Protein 7QQH (pdb70)

Solvent-accessible surface area: 86541 Å² total; per-residue (Å²): 128,60,26,100,50,88,46,41,10,7,28,1,29,20,176,113,59,85,97,5,4,100,3,15,12,106,44,32,32,4,53,70,141,31,35,84,146,119,64,46,69,26,23,7,64,25,8,67,131,56,85,116,15,98,1,33,8,54,23,45,69,50,93,154,73,9,46,0,2,87,2,56,0,46,61,118,49,30,0,19,0,0,0,19,14,38,86,91,42,2,19,3,0,4,2,6,0,22,38,47,7,28,7,24,31,139,37,93,39,111,40,127,11,41,29,0,12,0,14,32,0,50,103,41,78,36,12,3,0,3,0,0,11,6,0,6,0,1,10,62,5,0,0,0,12,0,65,78,69,2,3,0,0,6,0,17,34,50,126,57,70,4,3,41,0,21,0,24,60,112,129,20,25,11,64,84,158,93,5,14,0,6,7,31,0,0,11,8,85,40,0,8,39,0,2,96,31,0,16,70,117,67,12,95,69,2,89,146,47,3,7,69,55,0,0,83,10,4,6,0,0,0,54,19,56,53,18,106,56,0,40,20,86,47,0,21,130,3,4,95,62,0,76,119,44,154,7,84,14,2,12,0,2,0,4,2,40,7,10,78,16,23,3,24,21,93,20,20,76,130,41,4,98,82,10,72,42,0,4,129,109,1,88,111,50,51,3,84,0,3,0,8,5,17,0,4,1,10,33,103,7,100,78,2,18,55,0,1,113,117,71,0,1,0,27,37,78,62,27,157,16,8,12,9,5,128,7,92,18,28,18,0,0,0,1,0,0,12,22,67,54,0,56,95,20,0,18,28,30,0,134,53,3,97,99,71,39,64,3,24,0,1,8,1,9,0,0,3,10,60,33,12,29,64,87,5,23,13,105,143,106,10,52,23,0,0,36,1,0,40,82,0,0,20,5,0,78,80,8,33,45,11,1,15,0,8,0,0,14,83,0,4,56,2,5,1,8,4,5,0,5,34,0,0,0,22,26,16,58,41,0,0,2,65,0,2,2,0,0,0,0,4,0,1,0,0,8,0,5,2,0,4,8,2,1,4,0,0,10,16,54,102,136,59,20,29,43,52,110,20,0,70,81,45,0,0,0,0,2,0,2,0,5,0,0,1,0,0,2,3,1,0,7,4,0,55,112,43,54,86,91,0,16,53,6,1,63,91,1,22,62,34,0,39,88,48,0,2,70,34,0,62,132,13,0,34,36,2,42,26,37,10,24,6,0,0,9,1,3,0,17,50,10,36,78,24,83,55,1,13,70,29,33,29,2,0,0,0,0,59,60,2,0,0,0,2,5,17,88,66,63,77,119,54,33,67,0,21,0,0,59,24,108,0,111,6,55,99,46,68,94,42,64,173,33,77,50,91,23,94,99,12,71,0,73,51,54,40,4,0,30,0,39,127,53,94,64,6,97,42,0,56,3,141,38,42,9,7,20,0,85,21,164,113,47,76,88,6,4,104,3,15,13,107,44,33,31,2,42,64,141,20,19,84,112,121,66,50,73,2,24,7,67,61,7,66,136,46,101,109,14,96,2,31,0,55,18,45,135,54,117,120,81,6,27,0,1,84,3,54,0,45,58,116,49,30,0,20,0,0,0,17,14,42,88,89,50,4,16,3,0,3,3,6,0,22,38,46,8,27,8,23,30,139,37,90,40,107,38,121,11,42,30,0,11,0,13,31,0,49,105,41,80,36,12,3,0,3,0,0,12,5,1,6,1,1,10,58,4,0,0,0,12,0,67,76,71,2,4,0,0,6,0,16,34,50,126,57,70,4,4,39,0,21,0,24,61,112,120,11,22,11,62,83,161,90,5,15,0,6,7,33,0,0,10,8,84,39,0,14,51,0,2,68,31,0,10,114,116,66,12,93,92,3,83,140,49,2,9,69,52,0,0,83,9,4,6,0,0,0,54,19,55,56,18,108,59,0,33,22,86,50,0,32,128,3,4,102,59,0,74,106,44,156,8,84,13,2,12,0,3,0,4,2,33,7,11,80,16,20,3,24,26,84,12,25,144,130,52,3,96,82,9,69,42,0,5,113,120,1,121,110,48,50,8,90,6,3,0,9,5,19,0,3,1,11,34,105,8,99,74,3,19,55,0,2,114,95,72,0,1,0,28,38,73,68,27,155,16,8,13,8,5,131,8,94,18,28,12,0,0,0,1,0,0,6,14,56,90,0,58,98,18,0,18,13,11,0,138,145,7,98,99,70,28,69,3,21,0,0,7,0,8,0,1,2,12,59,34,13,23,58,74,6,24,13,115,137,107,10,50,22,0,0,36,2,0,41,82,0,0,21,5,0,79,81,9,32,46,12,2,15,0,9,0,0,11,76,0,5,55,1,5,0,7,4,4,0,4,34,0,0,0,22,25,16,58,40,0,0,1,64,0,1,4,0,0,0,0,4,0,1,1,0,9,0,6,2,0,4,8,2,1,3,0,1,10,16,53,103,188,60,21,29,51,53,122,24,0,70,81,43,0,0,0,0,2,0,2,0,6,0,0,1,0,0,1,3,0,0,7,4,0,55,114,42,56,87,91,0,15,51,6,1,63,94,1,22,61,34,0,41,86,48,0,2,71,38,0,61,112,15,0,35,72,3,50,112,51,9,17,6,0,0,17,1,3,0,14,53,15,35,79,24,61,40,1,14,114,28,33,30,3,0,0,0,1,60,61,3,0,0,0,2,4,17,88,65,65,76,115,52,31,66,0,21,0,0,62,26,105,0,123,1,61,108,29,65,97,44,65,176,31,80,49,93,24,93,97,11,73,0,71,42,55,49,5,0,28,0,43,125,66,93,5,95,33,0,67,29,107,37,42,10,6,22,0,87,19,137,113,47,72,106,6,5,99,4,16,13,108,44,35,31,2,54,79,144,25,33,84,127,120,64,48,74,15,23,7,56,59,6,70,96,47,99,102,14,100,1,33,0,53,16,47,138,59,44,82,90,10,17,0,1,88,3,55,0,44,59,114,49,30,0,19,0,0,0,18,13,39,105,82,42,9,10,3,0,3,2,6,0,24,37,44,8,26,6,21,29,138,39,89,40,106,34,112,5,71,29,1,10,0,12,31,0,49,103,42,78,42,23,4,0,3,0,0,11,5,0,6,0,1,5,75,6,0,0,0,11,0,66,75,70,1,4,0,0,6,0,15,33,49,126,56,70,4,3,39,0,21,0,16,61,114,126,19,25,10,61,85,159,91,5,15,0,6,7,32,0,0,10,9,83,39,1,9,45,0,2,97,47,0,21,79,117,67,13,93,82,2,67,47,20,3,10,71,53,0,0,82,10,4,6,0,0,0,53,19,54,41,17,117,59,0,35,24,92,50,0,29,109,3,5,96,49,0,74,105,43,154,6,85,14,2,13,0,3,0,4,2,41,6,8,80,17,23,3,24,25,86,18,21,79,130,44,4,98,80,10,69,36,0,13,130,115,1,66,112,49,50,10,92,6,3,0,9,5,16,0,4,1,10,34,103,7,98,79,2,19,57,0,2,113,128,78,0,1,0,26,35,70,60,31,156,16,7,12,10,5,132,8,96,20,29,14,0,0,0,1,0,0,11,21,63,38,0,59,99,19,0,19,26,31,0,140,54,6,98,100,70,30,98,2,21,0,0,7,0,9,0,0,2,10,58,33,12,23,49,82,6,24,14,106,142,109,10,50,20,0,0,34,1,0,41,82,0,0,20,5,0,79,80,8,31,47,12,2,13,0,8,0,0,9,76,0,4,55,2,6,0,8,4,5,0,5,33,0,0,0,23,24,14,58,40,0,0,1,60,0,2,2,0,0,0,0,3,0,1,0,0,12,0,7,2,0,5,6,2,1,4,0,0,9,15,57,101,183,60,19,28,50,52,117,25,0,69,82,43,0,0,0,0,1,0,2,0,5,0,0,1,0,0,2,3,1,0,7,4,0,55,113,43,55,86,90,0,16,50,6,0,61,95,2,23,60,38,0,40,88,48,0,2,72,37,0,60,110,13,0,28,71,3,28,53,76,15,30,8,0,0,17,1,3,0,19,55,15,37,80,25,78,55,1,5,129,30,31,28,3,0,0,0,1,60,59,2,0,0,0,1,4,16,86,64,64,78,115,52,34,67,0,21,0,0,63,28,24,0,124,1,50,106,30,66,104,44,101,81,33,78,48,92,23,93,97,12,70,0,72,48,51,42,4,0,29,0,39,130,72,104,75,0,94,50,0,58,4,144,36,42,10,6,21,0,78,20,159,113,46,69,104,6,4,99,3,15,12,108,43,31,32,2,47,61,142,25,20,83,108,120,60,40,74,4,24,6,65,67,8,66,133,45,98,103,14,99,2,34,0,54,15,46,127,54,108,122,81,6,26,0,0,88,3,54,1,46,61,115,49,30,0,20,0,0,0,17,13,40,103,91,48,8,17,4,0,3,3,5,0,21,39,45,8,28,7,23,31,139,37,89,41,105,40,123,11,41,21,1,11,0,12,31,0,50,102,41,78,35,12,2,0,2,0,0,11,6,0,5,0,1,4,77,5,0,0,0,12,0,66,77,70,2,3,0,0,6,0,16,33,49,126,58,72,3,2,38,0,21,0,22,61,111,99,9,15,11,61,84,160,92,5,15,0,6,7,31,0,0,9,7,84,39,0,11,52,0,2,92,22,0,20,125,113,66,15,89,90,2,88,144,48,2,10,70,53,0,0,83,10,4,6,0,0,0,63,19,54,57,18,123,58,0,34,19,79,65,0,24,126,3,5,88,55,0,136,110,44,156,15,92,21,2,13,0,4,0,4,2,31,6,10,77,17,10,3,24,26,62,12,20,144,128,44,4,99,81,10,65,38,0,8,109,114,1,137,107,27,60,10,88,6,3,0,9,5,18,0,3,1,10,36,104,8,97,79,3,22,56,0,2,116,96,78,0,2,0,27,40,84,67,27,161,14,7,12,8,5,126,8,112,20,29,14,0,0,0,1,0,0,8,15,56,90,0,56,98,19,0,17,27,33,0,135,55,6,97,101,157,16,73,3,22,0,1,7,1,9,0,1,2,10,59,35,12,25,88,74,5,23,13,114,132,110,10,47,22,0,0,34,1,0,41,83,0,0,20,5,0,80,80,8,34,47,12,2,14,0,8,0,0,10,75,0,5,56,1,4,0,8,4,4,0,5,33,0,0,0,21,25,16,57,41,0,0,1,64,0,2,2,0,0,0,1,4,0,2,5,0,8,0,6,2,0,5,7,2,1,4,0,0,9,16,55,107,113,61,20,28,50,52,80,22,0,69,82,43,0,0,0,1,1,0,2,0,5,0,0,1,0,0,2,3,0,0,6,4,0,56,124,45,55,85,89,0,16,51,5,1,63,91,0,22,62,32,0,40,86,46,0,2,71,34,0,62,130,12,0,37,67,2,38,114,69,10,20,8,0,0,9,5,3,0,16,43,8,34,75,23,70,56,1,0,152,29,31,29,3,0,0,0,0,58,58,2,0,0,0,2,5,16,81,66,62,87,117,66,38,66,0,20,0,1,34,26,108,0,100,7,56,102,45,69,90,44,65,164,37,80,55,87,24,94,100,12,75,0,70,43,54,44,4,0,30,0,42,132,53

Secondary structure (DSSP, 8-state):
--EEEETTEEEEE-TT--EEEEEEESS--B-GGGEEEETTEEEEEEBTT--EEEEEEEEEEEETTEEEEEEEEE----EEEEEE--STT--EEEEE--SB--SS----SEEEEEE-S---GGG-SSS--SBEEEEEEETTSEEEEE-TTS-EEEEEETTTTEEEEEE--SSSS------EEEEEEEE-SSHHHHHHHHHHHH-PPPSS---GGGGTSPEEESHHHHGGG--HHHHHHHHHHHHHTT---S-EEE-S--SSSBTB-S--TTT-TTHHHHHHHHHHTT--EEEEE-SEEETTSTTHHHHHHHT-BPBPTTSSSBPPEEETTEEEEEB-TTSHHHHHHHHHHHHHHHHHH---EEEE----GGGS-SS-B-SS--SSTTHHHHHHHGGGGGGGGG-EES-BSS-TTS-SEEEPS---BSSSTBTSGGGHHHHHHHHHHTT--SEE-S-TT----TTSBTTTTS--HHHHHHHHHHHTTSSS-EESS-GGGT-HHHHHHHHHHHHHIIIIIHHHHHHHHHHHHHH---SEE-GGGT-TT-HHHHH-SS-EEETTTEEEE---STT-SEEEEEE-SS-EEETT--EE-S-SEEEEEEE--TT--EEEEE-/-EETTEEEETTEEEEE-TT--EEEEEEESS--B-GGGEEEETTEEEEEEBTT--EEEEEEEEEEEETTEEEEEEEEE----EEEEEE--STT--EEEEE--SB--SS----SEEEEEE-S---GGG-SSS--SBEEEEEEETTSEEEEE-TTS-EEEEEETTTTEEEEEE--SSSS------EEEEEEEE-SSHHHHHHHHHHHH-PPPSS---GGGGTSPEEESHHHHGGG--HHHHHHHHHHHHHTT---S-EEE-S--SSSBTB-S--TTT-TTHHHHHHHHHHTT--EEEEE-SEEETTSTTHHHHHHHT-BPBPTTSSSBPPEEETTEEEEEB-TTSHHHHHHHHHHHHHHHHHH---EEEE----GGGS-SS-B-SS--SSTTHHHHHHHGGGGGGGGG-EES-BSS-TTS-SEEEPS---BSSSTBTSGGGHHHHHHHHHHTT--SEE-S-TT----TTSBTTTTS--HHHHHHHHHHHTTSSS-EESS-GGGT-HHHHHHHHHHHHHIIIIIHHHHHHHHHHHHHH---SEE-GGGT-TT-HHHHH-SS-EEETTTEEEE---STT-SEEEEEE-SS-EEETT--EE-S-SEEEEEEE--TT--EEEEE-/-BTTEEEETTEEEEE-TT--EEEEEEESS--B-GGGEEEETTEEEEEEBTT--EEEEEEEEEEEETTEEEEEEEEE----EEEEEE--STT--EEEEE--SB--SS----SEEEEEE-S----TT-SSS--SBEEEEEEETTSEEEEE-TTS-EEEEEETTTTEEEEEE--SSSS------EEEEEEEE-SSHHHHHHHHHHHH-PPPSS---GGGGTSPEEESHHHHGGG--HHHHHHHHHHHHHTT---S-EEE-S--SSSBTB-S--TTT-TTHHHHHHHHHHTT--EEEEE-SEEETTSTTHHHHHHHT-BPBPTTSSSBPPEEETTEEEEEB-TTSHHHHHHHHHHHHHHHHHH---EEEE----GGGS-SS-B-SS--SSTTHHHHHHHGGGGGGGGG-EES-BSS-TTS-SEEEPS---BSSSTBTSGGGHHHHHHHHHHTT--SEE-S-TT----TTSBTTTTS--HHHHHHHHHHHTTSSS-EESS-GGGT-HHHHHHHHHHHHHIIIIIHHHHHHHHHHHHHH---SEE-GGGT-TT-HHHHH-SS-EEETTTEEEE---STT-SEEEEEE-SS-EEETT--EE-S-SEEEEEEE--TT--EEEEE-/-EETTEEEETTEEEEE-TT--EEEEEEESS--B-GGGEEEETTEEEEEEBTT--EEEEEEEEEEEETTEEEEEEEEE----EEEEEE--STT--EEEEE--SB--SS----SEEEEEE-S----TT-SSS--SBEEEEEEETTSEEEEE-TTS-EEEEEETTTTEEEEEE--SSSS------EEEEEEEE-SSHHHHHHHHHHHH-PPPSS---GGGGTSPEEESHHHHGGG--HHHHHHHHHHHHHTT---S-EEE-S--SSSBTB-S--TTT-TTHHHHHHHHHHTT--EEEEE-SEEETTSTTHHHHHHHT-BPBPTTSSSBPPEEETTEEEEEB-TTSHHHHHHHHHHHHHHHHHH---EEEE----GGGS-SS-B-SS--SSTTHHHHHHHGGGGGGGGG-EES-BSS-TTS-SEEEPS---BSSSTBTSGGGHHHHHHHHHHTT--SEE-S-TT----TTSBTTTTS--HHHHHHHHHHHTTSSS-EESS-GGGT-HHHHHHHHHHHHHIIIIIHHHHHHHHHHHHHH---SEE-GGGT-TT-HHHHH--S-EEETTTEEEE---STT-SEEEEEE-SS-EEETT--EE-S-SEEEEEEE--TT--EEEEE-

B-factor: mean 54.35, std 13.59, range [24.25, 115.75]

InterPro domains:
  IPR000322 Glycoside hydrolase family 31, TIM barrel domain [PF01055] (320-470)
  IPR000322 Glycoside hydrolase family 31, TIM barrel domain [PF01055] (530-615)
  IPR013780 Glycosyl hydrolase, all-beta [G3DSA:2.60.40.1180] (664-711)
  IPR017853 Glycoside hydrolase superfamily [SSF51445] (313-650)
  IPR048395 Glycosyl hydrolase family 31, C-terminal domain [PF21365] (630-709)
  IPR050985 Alpha-glycosidase and related enzymes [PTHR43053] (40-713)

Organism: Homo sapiens (NCBI:txid9606)

Nearest PDB structures (foldseek):
  7qqh-assembly1_A  TM=1.001E+00  e=0.000E+00  Homo sapiens
  7qqf-assembly2_B  TM=1.000E+00  e=0.000E+00  Homo sapiens
  7qqg-assembly2_C  TM=1.000E+00  e=0.000E+00  Homo sapiens
  7qqg-assembly1_A  TM=1.000E+00  e=0.000E+00  Homo sapiens
  7qqf-assembly1_A  TM=1.000E+00  e=0.000E+00  Homo sapiens

CATH classification: 3.20.20.80

Radius of gyration: 59.92 Å; Cα contacts (8 Å, |Δi|>4): 6022; chains: 4; bounding box: 118×99×187 Å

Foldseek 3Di:
DQWDDDFFWIWGADPVGDTQWTKGWDLFTAPCVQWDDDPQKIFGQATPVGAGWTWIWGWDDPDPFKIKIKTKTFGLGKTKMWIFQDDPLKFKFAFAQFLQFAARDDDDAWWDWAQSFADQRLPPRNHGHQAGAQKMFILQQKIKHKDPQASWTWIAHNVRGIIITMGHDPQFQFDHCRGMTIMMMMGGPFRQVSLLVVCVVPADAAQDAAALVQQAFAAAEQPLPQNQLQALVNQLVSLVVCVVLPGDHPAYEYEHDQPPAQQDLDGDCVRYVDLQVSLVSCVVSPHAYAYEHEQWDAPPHPCQVVCQVVVQFWAAQVSNGFDWFADPRGITTGGFLVDPVNLCVLLVSQVVCCVRRVHQAYEYEDLTCNRPDRYTQGPDGCSPSNVSSLSSLVSRQVRQNAYEYQHDDSNNNSNHEHEDNFAFLDLRSSSALLVQLSSQQNSLSNLNARYQDPEQSTSQDAVRECPGRGHPLLRSLLSLQVQLQHSGHYYHPDQVVDDPVSSVLNVVSSVCSNPPRSVLSVVVSVCCSPSSHHQKHQQCSQVSVDSCSSNDSQWIDRPNFKIWHTDSDPPAQFAKDFDAAAWWQKPVGDIDHPDRDIDHRHGHHSSGIIMIGGD/DQQPQWDDDFFWIWGAAPVGDTQWTKGWDLFTAPCVQWDDDPQKIFGQATPVGAGWTWIWGWDCPDPFKIKIKTKTFGLGKTKMWIFQDDPLKFKFAFAQFLQFAARDDDDAWWDWDQSFADQRLPPRNHGHQAGAQKMFILQQKIKHKDPQASWTWIAHNVRGIIITMGHDPQFQFDHCRGMTIMMMMGGPFRQVSLLVVCVVPADAAQDAAALVQQAFAAAEQPLPPNQLQALVNQLVSLVVCVVLPGDHPAYEYEHDQPPAQQDLDGDCVRYVDLQVSLVSCVVSPHAYAYEHEQWDAPPHPCQVVCQVVVQFWAAQVSNGFDWFADPRGIGTGGFLVDPVNLCVLLVSQVCCCVRRVHQAYEYEDLTCNRPDRYTQGPDGCSPSNVSSLSSLVSRQVRQNAYEYQHDDSNNNSNHEHEDNFAFLDLRSSSALLVQLSSQQNSLSNLNARYQDPEQSTSQDAVRECPGRGHPLLRSLLSLQVQLQHSGHYYHPDQVVDDPVSSVLNVVSSVCSNPPRSVLSVVVSVCCSPSSHHQKHQQCSQVSVDSCSSNDSQWIDRPNWKIWHTDSDPPAQFAWDFDAAAWKQKPVGDIDHPDRDIDHRHGHGSSGIIMITGD/DLVQWDDDFFWIWGAAPVGDTQWTKGWDQFTAPVVQWDDDPQKIFGQATPVGAGWTWIWGWDDPDPFKIKIKTKTFGLGKTKMWIFQDDPLKFKFAFAQFLQFAARDDDDAWWDWAQSFADQRLPPRNHGHQAGAQKMFILQQKIKHKDPQASWTWIAHNVRGIIITMGHDPQFQFDHCRGMTIMMMMGGDFRQVSLLVVCVVPADAAQDAAALVQQAFAAAEQPLPQNQLQALVNQLVSLVVCVVLPGDHPAYEYEHDQPPAQQDLDGDCVRYVDLQVSLVSCVVSPHAYAYEHEQWDAPPHPCQVVCQVVVQFWAAQVSNGFDWFADPRGIGTGGFLVDPVNLCVLLVSQVVCCVRRVHQAYEYEDLTCNRPDRYTQGPDGCSPSNVSSLSSLVSRQVRQNAYEYQHDDSNNNSNHEHEDNFAFLDLRSSSALLVQLSSQQNSLSNLNARYQDPEQNTSQDAVRECPGRGHPLLRSLLSLQVQLQHSGHYYHPDQVVDDPVSSVLNVVSSVCSNPPRSVLSVVVSVCCSPSSHHQKHQQCSQVSVDSCSSNDSQWIDRPNWKIWHTDSDPPAQFAKDFDAAAWKQKPVGDIDHPDRDIPHRHGHGSSGIIMIGGD/DDQPQWDDDFFWIWGAAPVGDTQWTKGWDLFTAPCVQWDDDPQKIFGQATPVGAGWTWIWGWDCPDPFKIKIKTKTFGLGKTKMWIFQDDPLKFKFAFAQFLQFAARDDDDAWWDWAQSFADQRLPPRNHGHQAGAQKMFILQQKIKHKDPQASWTWIAHNVRGIIITMGHDPQFQFDHCRGMTIMMMMGGPFRQVSLLVVCVVPADAAQDAAALVQQAFAAAEQPLPPNQLQALVNQLVSLVVCVVLPGDHPAYEYEHDQPPAQQDLDGDCVRYVDLQVSLVSCVVSPHAYAYEHEQWDAPPHPCQVVCQVVVQFWAAQVSNGFDWFADPRGIGTGGFLVDPVNLCVLLVSQVVCCVRRVHQAYEYEDLTCNRPDRYTQGPDGCSPSNVSSLSSLVSRQVRQNAYEYQHDDSNNNSNHEHEDNFAFLDLRSSSALLVQLSSQQNSLSNLNARYQDPEQNTSQDAVRECPGRGHPLLRSLLSLQVQLQHSGHYYHPDQVVDDPVSSVLNVVSSVCSNPPRSVLSVVVSVCCSPSSHHQKHQLCSQVSNFSVSSNDSQWIDRPNFKIWHTDSDPPAQFAKDFDADAWWQKPVGDIDGDDRDIDHRHGHGSSGIIMIGHD

GO terms:
  GO:0005789 endoplasmic reticulum membrane (C, IDA)
  GO:0004557 alpha-galactosidase activity (F, IDA)
  GO:0005789 endoplasmic reticulum membrane (C, EXP)
  GO:0048741 skeletal muscle fiber development (P, IMP)

Sequence (2468 aa):
ELLDLKAGGFSIRNQKGEQVFRLAFRSGALDLDSCSRDGALLGCSLTADGLPLHFFIQTVRPKDTVMCYRVRWEEGRAVEHAMFLGDAAAHWYGGAEMRTQHWPIRLDGQQEPQPFVTSDVYSSDAAFGGILERYWLSSRAAAIKVNDSVPFHLGWNSTERSLRLQARYHDTPYKPPAPELSYRVCVGSDVTSIHKYMVRRYFNKPSRVPAPEAFRDPIWSTWALYGRAVDQDKVLRFAQQIRLHHFNSSHLEIDDMYTPAYGDFDFDEVKFPNASDMFRRLRDAGFRVTLWVHPFVNYNSSRFGEGVERELFVREPTGRLPALVRWWNGIGAVLDFTHPKARDWFQGHLRRLRSRYSVASFKFDAGEVSYLPRDFSTYRPLPDPSVWSRRYTEMALPFFSLAEVRVGYQSQNISCFFRLVNRDSVWGYDLGLRSLIPAVLTVSMLGYPFILPDMVGGNAVPQRTAGGDVPERELYIRWLEVAAFMPAMQFSIPPWRYDAEVVAIAQKFAALRASLVAPLLLELAGEVTTDTGDPIVRPLWWIAPGDETAHRIDSQFLIGDTLLVAPVLEPGKQERDVYLPAGKWRSYKGELFDKTPVLLTDYPVDLDEIAYFTWALRAELLDLKAGGFSIRNQKGEQVFRLAFRSGALDLDSCSRDGALLGCSLTADGLPLHFFIQTVRPKDTVMCYRVRWEEGRAVEHAMFLGDAAAHWYGGAEMRTQHWPIRLDGQQEPQPFVTSDVYSSDAAFGGILERYWLSSRAAAIKVNDSVPFHLGWNSTERSLRLQARYHDTTPYKPPAPELSYRVCVGSDVTSIHKYMVRRYFNKPSRVPAPEAFRDPIWSTWALYGRAVDQDKVLRFAQQIRRLHHFNSSHLEIDDMYTPAYGDFDFDEVKFPNASDMFRRLRDAGFRVTLWVHPFVNYNSSRFGEGVERELFVREPTGRLPALVRWWNGIGAVLDFTHPKARDDWFQGHLRRLRSRYSVASFKFDAGEVSYLPRDFSTYRPLPDPSVWSRRYTEMALPFFSLAEVRVGYQSQNISCFFRLVNRDSVWGYDLGLRSLIPAVLTVSMLGYPFILPDMVGGNAVPQRTAGGDVPERELYIRWLEVAAFMPAMQFSIPPWRYDAEVVAIAQKFAALRASLVAPLLLELAGEVTDTGDPIVRPLWWIAPGDETAHRIDSQFLIGDTLLVAPVLEPGKQERDVYLPAGKWRSYKGELFDKTPVLLTDYPVDLDEIAYFTWARAELLDLKAGGFSIRNQKGEQVFRLAFRSGALDLDSCSRDGALLGCSLTADGLPLHFFIQTVRPKDTVMCYRVRWEEGRAVEHAMFLGDAAAHWYGGAEMRTQHWPIRLDGQQEPQPFVTSDVYSSDAAFGGILERYWLSSRAAAIKVNDSVPFHLGWNSTERSLRLQARYHDTPYKPPAPELSYRVCVGSDVTSIHKYMVRRYFNKPSRVPAPEAFRDPIWSTWALYGRAVDQDDKVLRFAQQIRLHHFNSSHLEIDDMYTPAYGDFDFDEVKFPNASDMFRRLRDAGFRVTLWVHPFVNYNSSSRFGEGVERELFVREPTGRLPALVRWWNGIGAVLDFTHPKARDWFQGHLRRLRSRYSVASFKFDAGEVSYLPRDFSTYRPLPDPSVWSRRYTEMALPFFSLAEVRVGYQSQNISCFFRLVNRDSVWGYDLGLRSLIPAVLTVSMLGYPFILPDMVGGNAVPQRTAGGDVPERELYIRWLEVAAFMPAMQFSIPPWRYDAEVVAIAQKFAALRASLVAPLLLELAGEVTDTGDPIVRPLWWIAPGDETAHRIDSQFLIGDTLLVAPVLEPGKQERDVYLPAGKWRSYKGELFDKTPVLLTDYPVDLDEIAYFTWALRAELLDLKAGGFSIRNQKGEQVFRLAFRSGALDLDSCSRDGALLGCSLTADGLPLHFFIQTVRPKDTVMCYRVRWEEGRAVEHAMFLGDAAAHWYGGAEMRTQHWPIRLDGQQEPQPFVTSDVYSSDAAFGGILERYWLSSRAAAIKVNDSVPFHLGWNSTERSLRLQARYHDTPYKPPAPELSYRVCVGSDVTSIHKYMVRRYFNKPSRVPAPEAFRDPIWSTWALYGRAVDQDKVLRFAQQIRLHHFNSSHLEIDDMYTPAYGDFDFDEVKFPNASDMFRRLRDAGFRVTLWVHPFVNYNSSRFGEGVERELFVREPTGRLPALVRWWNGIGAVLDFTHPKARDWFQGHLRRLRSRYSVASFKFDAGEVSYLPRDFSTYRPLPDPSVWSRRYTEMALPFFSLAEVRVGYQSQNISCFFRLVNRDSVWGYDLGLRSLIPAVLTVSMLGYPFILPDMVGGNAVPQRTAGGDVPERELYIRWLEVAAFMPAMQFSIPPWRYDAEVVAIAQKFAALRASLVAPLLLELAGEVTDTGDPIVRPLWWIAPGDETAHRIDSQFLIGDTLLVAPVLEPGKQERDVYLPAGKWRSYKGELFDKTPVLLTDYPVDLDEIAYFTWA

Structure (mmCIF, N/CA/C/O backbone):
data_7QQH
#
_entry.id   7QQH
#
_cell.length_a   73.286
_cell.length_b   79.099
_cell.length_c   178.016
_cell.angle_alpha   80.909
_cell.angle_beta   79.112
_cell.angle_gamma   62.667
#
_symmetry.space_group_name_H-M   'P 1'
#
loop_
_entity.id
_entity.type
_entity.pdbx_description
1 polymer 'Myogenesis-regulating glycosidase'
2 branched 2-acetamido-2-deoxy-beta-D-glucopyranose-(1-4)-2-acetamido-2-deoxy-beta-D-glucopyranose
3 branched alpha-D-galactopyranose-(1-4)-beta-D-glucopyranose
4 non-polymer 2-acetamido-2-deoxy-beta-D-glucopyranose
5 non-polymer 1,2-ETHANEDIOL
6 non-polymer 'MALONATE ION'
7 water water
#
loop_
_atom_site.group_PDB
_atom_site.id
_atom_site.type_symbol
_atom_site.label_atom_id
_atom_site.label_alt_id
_atom_site.label_comp_id
_atom_site.label_asym_id
_atom_site.label_entity_id
_atom_site.label_seq_id
_atom_site.pdbx_PDB_ins_code
_atom_site.Cartn_x
_atom_site.Cartn_y
_atom_site.Cartn_z
_atom_site.occupancy
_atom_site.B_iso_or_equiv
_atom_site.auth_seq_id
_atom_site.auth_comp_id
_atom_site.auth_asym_id
_atom_site.auth_atom_id
_atom_site.pdbx_PDB_model_num
ATOM 1 N N . GLU A 1 13 ? -21.012 -31.987 37.889 1.000 95.710 91 GLU A N 1
ATOM 2 C CA . GLU A 1 13 ? -20.286 -31.776 36.582 1.000 94.944 91 GLU A CA 1
ATOM 3 C C . GLU A 1 13 ? -18.782 -31.991 36.823 1.000 93.757 91 GLU A C 1
ATOM 4 O O . GLU A 1 13 ? -18.389 -33.166 36.969 1.000 95.358 91 GLU A O 1
ATOM 10 N N . LEU A 1 14 ? -17.984 -30.915 36.906 1.000 90.599 92 LEU A N 1
ATOM 11 C CA . LEU A 1 14 ? -16.519 -30.963 37.154 1.000 89.322 92 LEU A CA 1
ATOM 12 C C . LEU A 1 14 ? -16.216 -30.431 38.563 1.000 86.811 92 LEU A C 1
ATOM 13 O O . LEU A 1 14 ? -15.069 -29.993 38.804 1.000 85.221 92 LEU A O 1
ATOM 18 N N . LEU A 1 15 ? -17.203 -30.507 39.464 1.000 85.890 93 LEU A N 1
ATOM 19 C CA . LEU A 1 15 ? -17.096 -30.100 40.890 1.000 83.943 93 LEU A CA 1
ATOM 20 C C . LEU A 1 15 ? -16.999 -31.354 41.766 1.000 85.307 93 LEU A C 1
ATOM 21 O O . LEU A 1 15 ? -17.895 -32.208 41.658 1.000 86.806 93 LEU A O 1
ATOM 26 N N . ASP A 1 16 ? -15.947 -31.458 42.587 1.000 84.673 94 ASP A N 1
ATOM 27 C CA . ASP A 1 16 ? -15.754 -32.535 43.594 1.000 86.191 94 ASP A CA 1
ATOM 28 C C . ASP A 1 16 ? -16.184 -32.012 44.965 1.000 85.132 94 ASP A C 1
ATOM 29 O O . ASP A 1 16 ? -15.480 -31.135 45.496 1.000 83.661 94 ASP A O 1
ATOM 34 N N . LEU A 1 17 ? -17.287 -32.534 45.508 1.000 86.091 95 LEU A N 1
ATOM 35 C CA . LEU A 1 17 ? -17.799 -32.182 46.859 1.000 85.860 95 LEU A CA 1
ATOM 36 C C . LEU A 1 17 ? -17.292 -33.213 47.873 1.000 87.551 95 LEU A C 1
ATOM 37 O O . LEU A 1 17 ? -17.560 -34.413 47.676 1.000 89.629 95 LEU A O 1
ATOM 42 N N . LYS A 1 18 ? -16.571 -32.752 48.899 1.000 86.237 96 LYS A N 1
ATOM 43 C CA . LYS A 1 18 ? -16.201 -33.538 50.107 1.000 87.390 96 LYS A CA 1
ATOM 44 C C . LYS A 1 18 ? -16.922 -32.919 51.313 1.000 86.790 96 LYS A C 1
ATOM 45 O O . LYS A 1 18 ? -17.611 -31.891 51.132 1.000 84.510 96 LYS A O 1
ATOM 48 N N . ALA A 1 19 ? -16.783 -33.525 52.494 1.000 88.664 97 ALA A N 1
ATOM 49 C CA . ALA A 1 19 ? -17.437 -33.079 53.748 1.000 88.713 97 ALA A CA 1
ATOM 50 C C . ALA A 1 19 ? -16.950 -31.670 54.121 1.000 86.320 97 ALA A C 1
ATOM 51 O O . ALA A 1 19 ? -17.789 -30.861 54.567 1.000 85.545 97 ALA A O 1
ATOM 53 N N . GLY A 1 20 ? -15.656 -31.385 53.922 1.000 85.282 98 GLY A N 1
ATOM 54 C CA . GLY A 1 20 ? -14.977 -30.179 54.439 1.000 83.123 98 GLY A CA 1
ATOM 55 C C . GLY A 1 20 ? -14.842 -29.066 53.412 1.000 80.776 98 GLY A C 1
ATOM 56 O O . GLY A 1 20 ? -14.257 -28.021 53.769 1.000 79.459 98 GLY A O 1
ATOM 57 N N . GLY A 1 21 ? -15.348 -29.262 52.188 1.000 80.977 99 GLY A N 1
ATOM 58 C CA . GLY A 1 21 ? -15.298 -28.254 51.107 1.000 79.008 99 GLY A CA 1
ATOM 59 C C . GLY A 1 21 ? -15.421 -28.876 49.723 1.000 79.703 99 GLY A C 1
ATOM 60 O O . GLY A 1 21 ? -15.657 -30.101 49.632 1.000 81.489 99 GLY A O 1
ATOM 61 N N . PHE A 1 22 ? -15.269 -28.067 48.669 1.000 77.872 100 PHE A N 1
ATOM 62 C CA . PHE A 1 22 ? -15.330 -28.531 47.259 1.000 78.095 100 PHE A CA 1
ATOM 63 C C . PHE A 1 22 ? -14.242 -27.853 46.423 1.000 76.860 100 PHE A C 1
ATOM 64 O O . PHE A 1 22 ? -13.683 -26.820 46.840 1.000 75.379 100 PHE A O 1
ATOM 72 N N . SER A 1 23 ? -13.955 -28.455 45.268 1.000 77.635 101 SER A N 1
ATOM 73 C CA . SER A 1 23 ? -13.054 -27.924 44.216 1.000 76.278 101 SER A CA 1
ATOM 74 C C . SER A 1 23 ? -13.751 -28.062 42.859 1.000 76.673 101 SER A C 1
ATOM 75 O O . SER A 1 23 ? -14.598 -28.967 42.719 1.000 78.317 101 SER A O 1
ATOM 78 N N . ILE A 1 24 ? -13.420 -27.188 41.906 1.000 75.546 102 ILE A N 1
ATOM 79 C CA . ILE A 1 24 ? -13.979 -27.216 40.522 1.000 76.110 102 ILE A CA 1
ATOM 80 C C . ILE A 1 24 ? -12.816 -27.253 39.528 1.000 75.818 102 ILE A C 1
ATOM 81 O O . ILE A 1 24 ? -11.795 -26.579 39.781 1.000 74.294 102 ILE A O 1
ATOM 86 N N . ARG A 1 25 ? -12.970 -28.030 38.453 1.000 77.549 103 ARG A N 1
ATOM 87 C CA . ARG A 1 25 ? -12.000 -28.112 37.328 1.000 78.002 103 ARG A CA 1
ATOM 88 C C . ARG A 1 25 ? -12.664 -27.556 36.064 1.000 77.955 103 ARG A C 1
ATOM 89 O O . ARG A 1 25 ? -13.914 -27.566 35.994 1.000 79.382 103 ARG A O 1
ATOM 91 N N . ASN A 1 26 ? -11.860 -27.052 35.121 1.000 77.558 104 ASN A N 1
ATOM 92 C CA . ASN A 1 26 ? -12.302 -26.722 33.738 1.000 78.087 104 ASN A CA 1
ATOM 93 C C . ASN A 1 26 ? -12.154 -27.988 32.885 1.000 80.819 104 ASN A C 1
ATOM 94 O O . ASN A 1 26 ? -11.674 -29.012 33.427 1.000 82.847 104 ASN A O 1
ATOM 99 N N . GLN A 1 27 ? -12.532 -27.925 31.605 1.000 81.682 105 GLN A N 1
ATOM 100 C CA . GLN A 1 27 ? -12.512 -29.103 30.692 1.000 84.223 105 GLN A CA 1
ATOM 101 C C . GLN A 1 27 ? -11.067 -29.518 30.384 1.000 84.192 105 GLN A C 1
ATOM 102 O O . GLN A 1 27 ? -10.869 -30.699 30.051 1.000 86.050 105 GLN A O 1
ATOM 108 N N . LYS A 1 28 ? -10.093 -28.610 30.518 1.000 82.556 106 LYS A N 1
ATOM 109 C CA . LYS A 1 28 ? -8.640 -28.911 30.346 1.000 82.784 106 LYS A CA 1
ATOM 110 C C . LYS A 1 28 ? -8.128 -29.726 31.547 1.000 83.834 106 LYS A C 1
ATOM 111 O O . LYS A 1 28 ? -7.037 -30.308 31.435 1.000 84.339 106 LYS A O 1
ATOM 114 N N . GLY A 1 29 ? -8.871 -29.751 32.658 1.000 84.275 107 GLY A N 1
ATOM 115 C CA . GLY A 1 29 ? -8.566 -30.577 33.842 1.000 85.646 107 GLY A CA 1
ATOM 116 C C . GLY A 1 29 ? -7.818 -29.808 34.921 1.000 85.003 107 GLY A C 1
ATOM 117 O O . GLY A 1 29 ? -7.403 -30.453 35.900 1.000 86.502 107 GLY A O 1
ATOM 118 N N . GLU A 1 30 ? -7.653 -28.488 34.771 1.000 83.517 108 GLU A N 1
ATOM 119 C CA . GLU A 1 30 ? -7.004 -27.608 35.785 1.000 82.253 108 GLU A CA 1
ATOM 120 C C . GLU A 1 30 ? -7.976 -27.364 36.945 1.000 81.131 108 GLU A C 1
ATOM 121 O O . GLU A 1 30 ? -9.183 -27.235 36.674 1.000 81.647 108 GLU A O 1
ATOM 127 N N . GLN A 1 31 ? -7.458 -27.259 38.172 1.000 79.741 109 GLN A N 1
ATOM 128 C CA . GLN A 1 31 ? -8.222 -26.801 39.365 1.000 78.437 109 GLN A CA 1
ATOM 129 C C . GLN A 1 31 ? -8.312 -25.269 39.326 1.000 75.950 109 GLN A C 1
ATOM 130 O O . GLN A 1 31 ? -7.270 -24.617 39.518 1.000 75.522 109 GLN A O 1
ATOM 136 N N . VAL A 1 32 ? -9.509 -24.720 39.088 1.000 74.513 110 VAL A N 1
ATOM 137 C CA . VAL A 1 32 ? -9.740 -23.257 38.879 1.000 72.109 110 VAL A CA 1
ATOM 138 C C . VAL A 1 32 ? -10.481 -22.649 40.081 1.000 70.562 110 VAL A C 1
ATOM 139 O O . VAL A 1 32 ? -10.627 -21.416 40.114 1.000 68.978 110 VAL A O 1
ATOM 143 N N . PHE A 1 33 ? -10.932 -23.469 41.032 1.000 71.455 111 PHE A N 1
ATOM 144 C CA . PHE A 1 33 ? -11.650 -23.020 42.254 1.000 70.882 111 PHE A CA 1
ATOM 145 C C . PHE A 1 33 ? -11.515 -24.081 43.351 1.000 72.271 111 PHE A C 1
ATOM 146 O O . PHE A 1 33 ? -11.722 -25.276 43.062 1.000 73.345 111 PHE A O 1
ATOM 154 N N . ARG A 1 34 ? -11.176 -23.648 44.569 1.000 72.516 112 ARG A N 1
ATOM 155 C CA . ARG A 1 34 ? -11.112 -24.512 45.778 1.000 74.435 112 ARG A CA 1
ATOM 156 C C . ARG A 1 34 ? -11.694 -23.737 46.966 1.000 73.229 112 ARG A C 1
ATOM 157 O O . ARG A 1 34 ? -11.302 -22.575 47.156 1.000 70.983 112 ARG A O 1
ATOM 165 N N . LEU A 1 35 ? -12.595 -24.362 47.732 1.000 74.247 113 LEU A N 1
ATOM 166 C CA . LEU A 1 35 ? -13.300 -23.706 48.865 1.000 73.599 113 LEU A CA 1
ATOM 167 C C . LEU A 1 35 ? -13.476 -24.692 50.024 1.000 75.211 113 LEU A C 1
ATOM 168 O O . LEU A 1 35 ? -13.901 -25.836 49.771 1.000 76.820 113 LEU A O 1
ATOM 173 N N . ALA A 1 36 ? -13.175 -24.237 51.245 1.000 74.651 114 ALA A N 1
ATOM 174 C CA . ALA A 1 36 ? -13.346 -24.985 52.513 1.000 75.680 114 ALA A CA 1
ATOM 175 C C . ALA A 1 36 ? -14.548 -24.423 53.278 1.000 74.570 114 ALA A C 1
ATOM 176 O O . ALA A 1 36 ? -14.711 -23.184 53.311 1.000 72.238 114 ALA A O 1
ATOM 178 N N . PHE A 1 37 ? -15.353 -25.309 53.868 1.000 75.552 115 PHE A N 1
ATOM 179 C CA . PHE A 1 37 ? -16.415 -24.955 54.844 1.000 75.377 115 PHE A CA 1
ATOM 180 C C . PHE A 1 37 ? -15.730 -24.703 56.191 1.000 74.631 115 PHE A C 1
ATOM 181 O O . PHE A 1 37 ? -14.903 -25.550 56.584 1.000 75.493 115 PHE A O 1
ATOM 189 N N . ARG A 1 38 ? -16.015 -23.569 56.842 1.000 72.598 116 ARG A N 1
ATOM 190 C CA . ARG A 1 38 ? -15.294 -23.136 58.073 1.000 72.500 116 ARG A CA 1
ATOM 191 C C . ARG A 1 38 ? -16.248 -22.898 59.255 1.000 73.342 116 ARG A C 1
ATOM 192 O O . ARG A 1 38 ? -15.729 -22.653 60.359 1.000 73.622 116 ARG A O 1
ATOM 200 N N . SER A 1 39 ? -17.569 -22.989 59.051 1.000 74.139 117 SER A N 1
ATOM 201 C CA . SER A 1 39 ? -18.602 -22.904 60.118 1.000 75.251 117 SER A CA 1
ATOM 202 C C . SER A 1 39 ? -19.240 -24.283 60.337 1.000 77.811 117 SER A C 1
ATOM 203 O O . SER A 1 39 ? -20.262 -24.352 61.040 1.000 78.935 117 SER A O 1
ATOM 206 N N . GLY A 1 40 ? -18.644 -25.339 59.778 1.000 79.058 118 GLY A N 1
ATOM 207 C CA . GLY A 1 40 ? -19.109 -26.732 59.921 1.000 81.491 118 GLY A CA 1
ATOM 208 C C . GLY A 1 40 ? -18.691 -27.587 58.738 1.000 82.055 118 GLY A C 1
ATOM 209 O O . GLY A 1 40 ? -17.990 -27.057 57.853 1.000 80.654 118 GLY A O 1
ATOM 210 N N . ALA A 1 41 ? -19.102 -28.858 58.728 1.000 84.536 119 ALA A N 1
ATOM 211 C CA . ALA A 1 41 ? -18.858 -29.834 57.639 1.000 85.748 119 ALA A CA 1
ATOM 212 C C . ALA A 1 41 ? -20.192 -30.457 57.210 1.000 87.465 119 ALA A C 1
ATOM 213 O O . ALA A 1 41 ? -21.124 -30.476 58.033 1.000 88.134 119 ALA A O 1
ATOM 215 N N . LEU A 1 42 ? -20.278 -30.935 55.966 1.000 88.298 120 LEU A N 1
ATOM 216 C CA . LEU A 1 42 ? -21.462 -31.662 55.432 1.000 90.416 120 LEU A CA 1
ATOM 217 C C . LEU A 1 42 ? -21.416 -33.123 55.892 1.000 93.965 120 LEU A C 1
ATOM 218 O O . LEU A 1 42 ? -20.302 -33.673 55.998 1.000 95.290 120 LEU A O 1
ATOM 223 N N . ASP A 1 43 ? -22.585 -33.711 56.158 1.000 95.976 121 ASP A N 1
ATOM 224 C CA . ASP A 1 43 ? -22.810 -35.181 56.183 1.000 99.172 121 ASP A CA 1
ATOM 225 C C . ASP A 1 43 ? -23.200 -35.601 54.762 1.000 99.835 121 ASP A C 1
ATOM 226 O O . ASP A 1 43 ? -24.341 -35.310 54.354 1.000 99.757 121 ASP A O 1
ATOM 231 N N . LEU A 1 44 ? -22.283 -36.241 54.033 1.000 100.529 122 LEU A N 1
ATOM 232 C CA . LEU A 1 44 ? -22.462 -36.610 52.601 1.000 101.346 122 LEU A CA 1
ATOM 233 C C . LEU A 1 44 ? -23.615 -37.618 52.447 1.000 104.485 122 LEU A C 1
ATOM 234 O O . LEU A 1 44 ? -24.241 -37.640 51.366 1.000 105.011 122 LEU A O 1
ATOM 236 N N . ASP A 1 45 ? -23.909 -38.405 53.487 1.000 107.066 123 ASP A N 1
ATOM 237 C CA . ASP A 1 45 ? -25.016 -39.403 53.504 1.000 110.086 123 ASP A CA 1
ATOM 238 C C . ASP A 1 45 ? -26.381 -38.693 53.491 1.000 109.945 123 ASP A C 1
ATOM 239 O O . ASP A 1 45 ? -27.386 -39.377 53.223 1.000 112.246 123 ASP A O 1
ATOM 244 N N . SER A 1 46 ? -26.425 -37.382 53.764 1.000 107.877 124 SER A N 1
ATOM 245 C CA . SER A 1 46 ? -27.660 -36.549 53.753 1.000 107.328 124 SER A CA 1
ATOM 246 C C . SER A 1 46 ? -27.859 -35.868 52.388 1.000 105.880 124 SER A C 1
ATOM 247 O O . SER A 1 46 ? -28.866 -35.144 52.236 1.000 104.793 124 SER A O 1
ATOM 250 N N . CYS A 1 47 ? -26.947 -36.084 51.433 1.000 105.731 125 CYS A N 1
ATOM 251 C CA . CYS A 1 47 ? -26.960 -35.436 50.091 1.000 104.137 125 CYS A CA 1
ATOM 252 C C . CYS A 1 47 ? -27.613 -36.365 49.060 1.000 106.807 125 CYS A C 1
ATOM 253 O O . CYS A 1 47 ? -27.224 -37.547 49.009 1.000 109.384 125 CYS A O 1
ATOM 256 N N . SER A 1 48 ? -28.570 -35.843 48.285 1.000 106.392 126 SER A N 1
ATOM 257 C CA . SER A 1 48 ? -29.273 -36.534 47.169 1.000 108.072 126 SER A CA 1
ATOM 258 C C . SER A 1 48 ? -29.261 -35.646 45.917 1.000 106.515 126 SER A C 1
ATOM 259 O O . SER A 1 48 ? -29.108 -34.410 46.055 1.000 104.576 126 SER A O 1
ATOM 262 N N . ARG A 1 49 ? -29.429 -36.252 44.737 1.000 107.851 127 ARG A N 1
ATOM 263 C CA . ARG A 1 49 ? -29.350 -35.575 43.413 1.000 106.099 127 ARG A CA 1
ATOM 264 C C . ARG A 1 49 ? -30.709 -35.675 42.709 1.000 107.198 127 ARG A C 1
ATOM 265 O O . ARG A 1 49 ? -31.235 -36.796 42.608 1.000 109.854 127 ARG A O 1
ATOM 273 N N . ASP A 1 50 ? -31.251 -34.539 42.256 1.000 105.182 128 ASP A N 1
ATOM 274 C CA . ASP A 1 50 ? -32.415 -34.462 41.332 1.000 106.108 128 ASP A CA 1
ATOM 275 C C . ASP A 1 50 ? -32.020 -33.601 40.127 1.000 103.862 128 ASP A C 1
ATOM 276 O O . ASP A 1 50 ? -32.047 -32.368 40.253 1.000 101.929 128 ASP A O 1
ATOM 281 N N . GLY A 1 51 ? -31.659 -34.232 39.007 1.000 104.446 129 GLY A N 1
ATOM 282 C CA . GLY A 1 51 ? -31.149 -33.550 37.800 1.000 102.395 129 GLY A CA 1
ATOM 283 C C . GLY A 1 51 ? -29.837 -32.836 38.079 1.000 99.142 129 GLY A C 1
ATOM 284 O O . GLY A 1 51 ? -28.885 -33.511 38.501 1.000 99.223 129 GLY A O 1
ATOM 285 N N . ALA A 1 52 ? -29.794 -31.515 37.884 1.000 96.351 130 ALA A N 1
ATOM 286 C CA . ALA A 1 52 ? -28.584 -30.671 38.052 1.000 93.261 130 ALA A CA 1
ATOM 287 C C . ALA A 1 52 ? -28.459 -30.191 39.504 1.000 91.881 130 ALA A C 1
ATOM 288 O O . ALA A 1 52 ? -27.417 -29.570 39.838 1.000 89.238 130 ALA A O 1
ATOM 290 N N . LEU A 1 53 ? -29.473 -30.457 40.337 1.000 93.269 131 LEU A N 1
ATOM 291 C CA . LEU A 1 53 ? -29.545 -30.012 41.757 1.000 92.577 131 LEU A CA 1
ATOM 292 C C . LEU A 1 53 ? -28.959 -31.097 42.671 1.000 94.059 131 LEU A C 1
ATOM 293 O O . LEU A 1 53 ? -29.385 -32.269 42.566 1.000 96.436 131 LEU A O 1
ATOM 298 N N . LEU A 1 54 ? -28.026 -30.702 43.542 1.000 93.224 132 LEU A N 1
ATOM 299 C CA . LEU A 1 54 ? -27.452 -31.544 44.623 1.000 94.649 132 LEU A CA 1
ATOM 300 C C . LEU A 1 54 ? -27.750 -30.865 45.966 1.000 93.437 132 LEU A C 1
ATOM 301 O O . LEU A 1 54 ? -27.085 -29.852 46.271 1.000 90.972 132 LEU A O 1
ATOM 306 N N . GLY A 1 55 ? -28.712 -31.396 46.729 1.000 94.826 133 GLY A N 1
ATOM 307 C CA . GLY A 1 55 ? -29.137 -30.856 48.037 1.000 94.311 133 GLY A CA 1
ATOM 308 C C . GLY A 1 55 ? -28.700 -31.749 49.186 1.000 95.436 133 GLY A C 1
ATOM 309 O O . GLY A 1 55 ? -28.648 -32.973 48.988 1.000 97.686 133 GLY A O 1
ATOM 310 N N . CYS A 1 56 ? -28.373 -31.154 50.338 1.000 94.385 134 CYS A N 1
ATOM 311 C CA . CYS A 1 56 ? -27.950 -31.846 51.590 1.000 95.829 134 CYS A CA 1
ATOM 312 C C . CYS A 1 56 ? -28.713 -31.250 52.778 1.000 95.504 134 CYS A C 1
ATOM 313 O O . CYS A 1 56 ? -28.835 -30.010 52.836 1.000 93.027 134 CYS A O 1
ATOM 316 N N . SER A 1 57 ? -29.182 -32.102 53.694 1.000 98.231 135 SER A N 1
ATOM 317 C CA . SER A 1 57 ? -30.161 -31.759 54.761 1.000 99.375 135 SER A CA 1
ATOM 318 C C . SER A 1 57 ? -29.493 -31.619 56.140 1.000 99.465 135 SER A C 1
ATOM 319 O O . SER A 1 57 ? -30.071 -30.910 56.973 1.000 99.049 135 SER A O 1
ATOM 321 N N . LEU A 1 58 ? -28.350 -32.274 56.392 1.000 100.509 136 LEU A N 1
ATOM 322 C CA . LEU A 1 58 ? -27.690 -32.296 57.729 1.000 101.433 136 LEU A CA 1
ATOM 323 C C . LEU A 1 58 ? -26.186 -32.007 57.605 1.000 101.035 136 LEU A C 1
ATOM 324 O O . LEU A 1 58 ? -25.594 -32.349 56.560 1.000 101.290 136 LEU A O 1
ATOM 326 N N . THR A 1 59 ? -25.605 -31.389 58.644 1.000 101.142 137 THR A N 1
ATOM 327 C CA . THR A 1 59 ? -24.140 -31.187 58.839 1.000 100.531 137 THR A CA 1
ATOM 328 C C . THR A 1 59 ? -23.552 -32.452 59.479 1.000 103.873 137 THR A C 1
ATOM 329 O O . THR A 1 59 ? -24.348 -33.323 59.884 1.000 106.904 137 THR A O 1
ATOM 333 N N . ALA A 1 60 ? -22.220 -32.541 59.585 1.000 104.659 138 ALA A N 1
ATOM 334 C CA . ALA A 1 60 ? -21.481 -33.693 60.164 1.000 107.391 138 ALA A CA 1
ATOM 335 C C . ALA A 1 60 ? -21.794 -33.824 61.663 1.000 109.260 138 ALA A C 1
ATOM 336 O O . ALA A 1 60 ? -21.802 -34.968 62.167 1.000 111.730 138 ALA A O 1
ATOM 338 N N . ASP A 1 61 ? -22.041 -32.697 62.344 1.000 107.749 139 ASP A N 1
ATOM 339 C CA . ASP A 1 61 ? -22.415 -32.640 63.785 1.000 109.088 139 ASP A CA 1
ATOM 340 C C . ASP A 1 61 ? -23.886 -33.047 63.957 1.000 110.516 139 ASP A C 1
ATOM 341 O O . ASP A 1 61 ? -24.275 -33.326 65.102 1.000 111.992 139 ASP A O 1
ATOM 346 N N . GLY A 1 62 ? -24.668 -33.057 62.872 1.000 109.927 140 GLY A N 1
ATOM 347 C CA . GLY A 1 62 ? -26.061 -33.544 62.837 1.000 111.303 140 GLY A CA 1
ATOM 348 C C . GLY A 1 62 ? -27.085 -32.427 62.984 1.000 110.039 140 GLY A C 1
ATOM 349 O O . GLY A 1 62 ? -28.219 -32.734 63.381 1.000 112.262 140 GLY A O 1
ATOM 350 N N . LEU A 1 63 ? -26.724 -31.184 62.651 1.000 106.926 141 LEU A N 1
ATOM 351 C CA . LEU A 1 63 ? -27.653 -30.018 62.664 1.000 105.615 141 LEU A CA 1
ATOM 352 C C . LEU A 1 63 ? -28.408 -29.963 61.336 1.000 105.054 141 LEU A C 1
ATOM 353 O O . LEU A 1 63 ? -27.832 -30.254 60.291 1.000 104.164 141 LEU A O 1
ATOM 358 N N . PRO A 1 64 ? -29.706 -29.572 61.326 1.000 105.556 142 PRO A N 1
ATOM 359 C CA . PRO A 1 64 ? -30.438 -29.359 60.076 1.000 104.620 142 PRO A CA 1
ATOM 360 C C . PRO A 1 64 ? -29.869 -28.182 59.265 1.000 100.924 142 PRO A C 1
ATOM 361 O O . PRO A 1 64 ? -29.449 -27.199 59.851 1.000 98.938 142 PRO A O 1
ATOM 365 N N . LEU A 1 65 ? -29.885 -28.319 57.936 1.000 99.712 143 LEU A N 1
ATOM 366 C CA . LEU A 1 65 ? -29.179 -27.437 56.970 1.000 96.752 143 LEU A CA 1
ATOM 367 C C . LEU A 1 65 ? -29.945 -27.409 55.643 1.000 96.349 143 LEU A C 1
ATOM 368 O O . LEU A 1 65 ? -30.353 -28.493 55.186 1.000 98.095 143 LEU A O 1
ATOM 373 N N . HIS A 1 66 ? -30.129 -26.224 55.050 1.000 93.856 144 HIS A N 1
ATOM 374 C CA . HIS A 1 66 ? -30.509 -26.055 53.620 1.000 93.491 144 HIS A CA 1
ATOM 375 C C . HIS A 1 66 ? -29.234 -25.728 52.834 1.000 90.361 144 HIS A C 1
ATOM 376 O O . HIS A 1 66 ? -28.858 -24.536 52.759 1.000 88.324 144 HIS A O 1
ATOM 383 N N . PHE A 1 67 ? -28.564 -26.770 52.330 1.000 89.609 145 PHE A N 1
ATOM 384 C CA . PHE A 1 67 ? -27.390 -26.678 51.425 1.000 87.055 145 PHE A CA 1
ATOM 385 C C . PHE A 1 67 ? -27.765 -27.239 50.051 1.000 87.089 145 PHE A C 1
ATOM 386 O O . PHE A 1 67 ? -28.433 -28.281 50.006 1.000 89.404 145 PHE A O 1
ATOM 394 N N . PHE A 1 68 ? -27.344 -26.583 48.967 1.000 84.942 146 PHE A N 1
ATOM 395 C CA . PHE A 1 68 ? -27.433 -27.158 47.598 1.000 85.510 146 PHE A CA 1
ATOM 396 C C . PHE A 1 68 ? -26.329 -26.602 46.693 1.000 83.168 146 PHE A C 1
ATOM 397 O O . PHE A 1 68 ? -25.806 -25.493 46.951 1.000 80.504 146 PHE A O 1
ATOM 405 N N . ILE A 1 69 ? -25.972 -27.399 45.682 1.000 83.991 147 ILE A N 1
ATOM 406 C CA . ILE A 1 69 ? -25.174 -26.985 44.492 1.000 82.463 147 ILE A CA 1
ATOM 407 C C . ILE A 1 69 ? -26.008 -27.298 43.247 1.000 83.488 147 ILE A C 1
ATOM 408 O O . ILE A 1 69 ? -26.315 -28.486 43.027 1.000 86.268 147 ILE A O 1
ATOM 413 N N . GLN A 1 70 ? -26.390 -26.269 42.486 1.000 82.265 148 GLN A N 1
ATOM 414 C CA . GLN A 1 70 ? -27.092 -26.424 41.184 1.000 83.617 148 GLN A CA 1
ATOM 415 C C . GLN A 1 70 ? -26.118 -26.089 40.050 1.000 82.952 148 GLN A C 1
ATOM 416 O O . GLN A 1 70 ? -25.538 -24.986 40.062 1.000 80.808 148 GLN A O 1
ATOM 422 N N . THR A 1 71 ? -25.961 -27.019 39.109 1.000 85.413 149 THR A N 1
ATOM 423 C CA . THR A 1 71 ? -25.206 -26.851 37.842 1.000 85.408 149 THR A CA 1
ATOM 424 C C . THR A 1 71 ? -26.097 -26.142 36.811 1.000 85.801 149 THR A C 1
ATOM 425 O O . THR A 1 71 ? -27.253 -26.581 36.622 1.000 87.313 149 THR A O 1
ATOM 429 N N . VAL A 1 72 ? -25.572 -25.089 36.175 1.000 84.857 150 VAL A N 1
ATOM 430 C CA . VAL A 1 72 ? -26.247 -24.343 35.070 1.000 85.512 150 VAL A CA 1
ATOM 431 C C . VAL A 1 72 ? -25.240 -24.169 33.929 1.000 84.856 150 VAL A C 1
ATOM 432 O O . VAL A 1 72 ? -24.093 -23.773 34.212 1.000 82.985 150 VAL A O 1
ATOM 436 N N . ARG A 1 73 ? -25.661 -24.452 32.694 1.000 86.467 151 ARG A N 1
ATOM 437 C CA . ARG A 1 73 ? -24.856 -24.260 31.458 1.000 86.258 151 ARG A CA 1
ATOM 438 C C . ARG A 1 73 ? -25.509 -23.147 30.641 1.000 86.769 151 ARG A C 1
ATOM 439 O O . ARG A 1 73 ? -26.301 -23.428 29.748 1.000 88.715 151 ARG A O 1
ATOM 441 N N . PRO A 1 74 ? -25.221 -21.857 30.943 1.000 85.773 152 PRO A N 1
ATOM 442 C CA . PRO A 1 74 ? -25.911 -20.737 30.299 1.000 85.527 152 PRO A CA 1
ATOM 443 C C . PRO A 1 74 ? -25.481 -20.502 28.842 1.000 86.636 152 PRO A C 1
ATOM 444 O O . PRO A 1 74 ? -26.297 -20.044 28.073 1.000 87.228 152 PRO A O 1
ATOM 448 N N . LYS A 1 75 ? -24.216 -20.801 28.516 1.000 87.425 153 LYS A N 1
ATOM 449 C CA . LYS A 1 75 ? -23.614 -20.687 27.162 1.000 88.500 153 LYS A CA 1
ATOM 450 C C . LYS A 1 75 ? -22.807 -21.957 26.879 1.000 89.748 153 LYS A C 1
ATOM 451 O O . LYS A 1 75 ? -22.540 -22.712 27.831 1.000 90.543 153 LYS A O 1
ATOM 457 N N . ASP A 1 76 ? -22.410 -22.152 25.619 1.000 90.915 154 ASP A N 1
ATOM 458 C CA . ASP A 1 76 ? -21.608 -23.318 25.159 1.000 92.188 154 ASP A CA 1
ATOM 459 C C . ASP A 1 76 ? -20.254 -23.352 25.877 1.000 90.200 154 ASP A C 1
ATOM 460 O O . ASP A 1 76 ? -19.757 -24.460 26.107 1.000 90.793 154 ASP A O 1
ATOM 465 N N . THR A 1 77 ? -19.690 -22.191 26.224 1.000 88.108 155 THR A N 1
ATOM 466 C CA . THR A 1 77 ? -18.304 -22.035 26.741 1.000 87.069 155 THR A CA 1
ATOM 467 C C . THR A 1 77 ? -18.281 -21.730 28.249 1.000 84.522 155 THR A C 1
ATOM 468 O O . THR A 1 77 ? -17.177 -21.496 28.779 1.000 83.396 155 THR A O 1
ATOM 472 N N . VAL A 1 78 ? -19.441 -21.709 28.916 1.000 83.899 156 VAL A N 1
ATOM 473 C CA . VAL A 1 78 ? -19.576 -21.295 30.348 1.000 81.374 156 VAL A CA 1
ATOM 474 C C . VAL A 1 78 ? -20.318 -22.391 31.119 1.000 81.663 156 VAL A C 1
ATOM 475 O O . VAL A 1 78 ? -21.420 -22.766 30.683 1.000 83.430 156 VAL A O 1
ATOM 479 N N . MET A 1 79 ? -19.735 -22.870 32.224 1.000 80.204 157 MET A N 1
ATOM 480 C CA . MET A 1 79 ? -20.410 -23.731 33.235 1.000 80.975 157 MET A CA 1
ATOM 481 C C . MET A 1 79 ? -20.448 -22.959 34.563 1.000 78.486 157 MET A C 1
ATOM 482 O O . MET A 1 79 ? -19.377 -22.508 35.019 1.000 76.572 157 MET A O 1
ATOM 487 N N . CYS A 1 80 ? -21.636 -22.799 35.154 1.000 77.488 158 CYS A N 1
ATOM 488 C CA . CYS A 1 80 ? -21.836 -22.090 36.446 1.000 75.750 158 CYS A CA 1
ATOM 489 C C . CYS A 1 80 ? -22.298 -23.077 37.519 1.000 76.075 158 CYS A C 1
ATOM 490 O O . CYS A 1 80 ? -22.957 -24.087 37.171 1.000 77.828 158 CYS A O 1
ATOM 493 N N . TYR A 1 81 ? -21.944 -22.782 38.773 1.000 74.271 159 TYR A N 1
ATOM 494 C CA . TYR A 1 81 ? -22.290 -23.570 39.981 1.000 74.840 159 TYR A CA 1
ATOM 495 C C . TYR A 1 81 ? -22.924 -22.626 41.005 1.000 73.802 159 TYR A C 1
ATOM 496 O O . TYR A 1 81 ? -22.198 -21.770 41.549 1.000 72.279 159 TYR A O 1
ATOM 505 N N . ARG A 1 82 ? -24.238 -22.751 41.217 1.000 74.668 160 ARG A N 1
ATOM 506 C CA . ARG A 1 82 ? -24.989 -22.005 42.261 1.000 73.923 160 ARG A CA 1
ATOM 507 C C . ARG A 1 82 ? -24.819 -22.763 43.578 1.000 75.024 160 ARG A C 1
ATOM 508 O O . ARG A 1 82 ? -25.132 -23.968 43.602 1.000 77.225 160 ARG A O 1
ATOM 516 N N . VAL A 1 83 ? -24.328 -22.089 44.619 1.000 74.114 161 VAL A N 1
ATOM 517 C CA . VAL A 1 83 ? -24.050 -22.700 45.952 1.000 75.047 161 VAL A CA 1
ATOM 518 C C . VAL A 1 83 ? -24.835 -21.928 47.021 1.000 74.643 161 VAL A C 1
ATOM 519 O O . VAL A 1 83 ? -24.861 -20.680 46.953 1.000 73.598 161 VAL A O 1
ATOM 523 N N . ARG A 1 84 ? -25.470 -22.648 47.951 1.000 76.193 162 ARG A N 1
ATOM 524 C CA . ARG A 1 84 ? -26.218 -22.068 49.101 1.000 76.238 162 ARG A CA 1
ATOM 525 C C . ARG A 1 84 ? -25.896 -22.872 50.363 1.000 76.745 162 ARG A C 1
ATOM 526 O O . ARG A 1 84 ? -25.977 -24.108 50.299 1.000 78.512 162 ARG A O 1
ATOM 534 N N . TRP A 1 85 ? -25.507 -22.185 51.440 1.000 75.820 163 TRP A N 1
ATOM 535 C CA . TRP A 1 85 ? -25.386 -22.731 52.818 1.000 76.955 163 TRP A CA 1
ATOM 536 C C . TRP A 1 85 ? -26.240 -21.864 53.751 1.000 77.150 163 TRP A C 1
ATOM 537 O O . TRP A 1 85 ? -25.837 -20.710 54.022 1.000 74.847 163 TRP A O 1
ATOM 548 N N . GLU A 1 86 ? -27.382 -22.397 54.198 1.000 80.407 164 GLU A N 1
ATOM 549 C CA . GLU A 1 86 ? -28.369 -21.698 55.067 1.000 81.399 164 GLU A CA 1
ATOM 550 C C . GLU A 1 86 ? -28.633 -22.555 56.311 1.000 83.693 164 GLU A C 1
ATOM 551 O O . GLU A 1 86 ? -29.197 -23.659 56.159 1.000 85.657 164 GLU A O 1
ATOM 557 N N . GLU A 1 87 ? -28.242 -22.051 57.489 1.000 83.884 165 GLU A N 1
ATOM 558 C CA . GLU A 1 87 ? -28.258 -22.785 58.787 1.000 86.440 165 GLU A CA 1
ATOM 559 C C . GLU A 1 87 ? -29.707 -22.994 59.251 1.000 87.971 165 GLU A C 1
ATOM 560 O O . GLU A 1 87 ? -30.570 -22.211 58.807 1.000 87.430 165 GLU A O 1
ATOM 566 N N . GLY A 1 91 ? -29.583 -18.693 64.670 1.000 84.911 169 GLY A N 1
ATOM 567 C CA . GLY A 1 91 ? -28.584 -17.612 64.540 1.000 83.316 169 GLY A CA 1
ATOM 568 C C . GLY A 1 91 ? -27.152 -18.098 64.749 1.000 83.567 169 GLY A C 1
ATOM 569 O O . GLY A 1 91 ? -26.557 -17.765 65.804 1.000 83.798 169 GLY A O 1
ATOM 570 N N . ARG A 1 92 ? -26.606 -18.839 63.774 1.000 83.382 170 ARG A N 1
ATOM 571 C CA . ARG A 1 92 ? -25.171 -19.260 63.714 1.000 81.872 170 ARG A CA 1
ATOM 572 C C . ARG A 1 92 ? -24.546 -18.733 62.409 1.000 79.131 170 ARG A C 1
ATOM 573 O O . ARG A 1 92 ? -25.112 -19.006 61.326 1.000 78.760 170 ARG A O 1
ATOM 575 N N . ALA A 1 93 ? -23.427 -18.003 62.505 1.000 76.873 171 ALA A N 1
ATOM 576 C CA . ALA A 1 93 ? -22.703 -17.386 61.364 1.000 74.328 171 ALA A CA 1
ATOM 577 C C . ALA A 1 93 ? -22.203 -18.473 60.405 1.000 74.180 171 ALA A C 1
ATOM 578 O O . ALA A 1 93 ? -21.774 -19.548 60.883 1.000 75.079 171 ALA A O 1
ATOM 580 N N . VAL A 1 94 ? -22.260 -18.189 59.100 1.000 72.516 172 VAL A N 1
ATOM 581 C CA . VAL A 1 94 ? -21.727 -19.061 58.011 1.000 72.673 172 VAL A CA 1
ATOM 582 C C . VAL A 1 94 ? -20.411 -18.452 57.517 1.000 70.237 172 VAL A C 1
ATOM 583 O O . VAL A 1 94 ? -20.398 -17.234 57.233 1.000 68.242 172 VAL A O 1
ATOM 587 N N . GLU A 1 95 ? -19.353 -19.261 57.423 1.000 70.437 173 GLU A N 1
ATOM 588 C CA . GLU A 1 95 ? -18.060 -18.858 56.808 1.000 69.321 173 GLU A CA 1
ATOM 589 C C . GLU A 1 95 ? -17.569 -19.955 55.855 1.000 69.521 173 GLU A C 1
ATOM 590 O O . GLU A 1 95 ? -17.434 -21.115 56.297 1.000 70.709 173 GLU A O 1
ATOM 596 N N . HIS A 1 96 ? -17.306 -19.577 54.601 1.000 68.319 174 HIS A N 1
ATOM 597 C CA . HIS A 1 96 ? -16.528 -20.368 53.612 1.000 69.269 174 HIS A CA 1
ATOM 598 C C . HIS A 1 96 ? -15.217 -19.633 53.317 1.000 67.555 174 HIS A C 1
ATOM 599 O O . HIS A 1 96 ? -15.263 -18.396 53.139 1.000 66.288 174 HIS A O 1
ATOM 606 N N . ALA A 1 97 ? -14.104 -20.372 53.278 1.000 67.901 175 ALA A N 1
ATOM 607 C CA . ALA A 1 97 ? -12.764 -19.866 52.900 1.000 67.605 175 ALA A CA 1
ATOM 608 C C . ALA A 1 97 ? -12.493 -20.202 51.427 1.000 67.493 175 ALA A C 1
ATOM 609 O O . ALA A 1 97 ? -12.342 -21.403 51.115 1.000 68.734 175 ALA A O 1
ATOM 611 N N . MET A 1 98 ? -12.457 -19.183 50.561 1.000 66.502 176 MET A N 1
ATOM 612 C CA . MET A 1 98 ? -12.140 -19.317 49.112 1.000 67.097 176 MET A CA 1
ATOM 613 C C . MET A 1 98 ? -10.624 -19.212 48.928 1.000 66.524 176 MET A C 1
ATOM 614 O O . MET A 1 98 ? -10.067 -18.139 49.227 1.000 64.616 176 MET A O 1
ATOM 619 N N . PHE A 1 99 ? -9.991 -20.293 48.468 1.000 67.667 177 PHE A N 1
ATOM 620 C CA . PHE A 1 99 ? -8.528 -20.378 48.219 1.000 67.281 177 PHE A CA 1
ATOM 621 C C . PHE A 1 99 ? -8.221 -19.752 46.853 1.000 65.332 177 PHE A C 1
ATOM 622 O O . PHE A 1 99 ? -8.919 -20.063 45.876 1.000 64.561 177 PHE A O 1
ATOM 630 N N . LEU A 1 100 ? -7.232 -18.856 46.803 1.000 64.737 178 LEU A N 1
ATOM 631 C CA . LEU A 1 100 ? -6.786 -18.184 45.552 1.000 64.208 178 LEU A CA 1
ATOM 632 C C . LEU A 1 100 ? -5.922 -19.158 44.736 1.000 66.043 178 LEU A C 1
ATOM 633 O O . LEU A 1 100 ? -5.970 -19.077 43.497 1.000 65.900 178 LEU A O 1
ATOM 638 N N . GLY A 1 101 ? -5.186 -20.058 45.402 1.000 68.187 179 GLY A N 1
ATOM 639 C CA . GLY A 1 101 ? -4.418 -21.150 44.765 1.000 70.151 179 GLY A CA 1
ATOM 640 C C . GLY A 1 101 ? -2.928 -20.850 44.701 1.000 70.681 179 GLY A C 1
ATOM 641 O O . GLY A 1 101 ? -2.450 -20.068 45.543 1.000 69.502 179 GLY A O 1
ATOM 642 N N . ASP A 1 102 ? -2.214 -21.454 43.741 1.000 72.524 180 ASP A N 1
ATOM 643 C CA . ASP A 1 102 ? -0.737 -21.318 43.588 1.000 73.167 180 ASP A CA 1
ATOM 644 C C . ASP A 1 102 ? -0.400 -19.966 42.941 1.000 71.577 180 ASP A C 1
ATOM 645 O O . ASP A 1 102 ? -1.338 -19.231 42.560 1.000 69.590 180 ASP A O 1
ATOM 650 N N . ALA A 1 103 ? 0.899 -19.671 42.819 1.000 71.995 181 ALA A N 1
ATOM 651 C CA . ALA A 1 103 ? 1.469 -18.376 42.376 1.000 70.861 181 ALA A CA 1
ATOM 652 C C . ALA A 1 103 ? 0.987 -18.001 40.965 1.000 70.280 181 ALA A C 1
ATOM 653 O O . ALA A 1 103 ? 0.947 -16.795 40.675 1.000 69.835 181 ALA A O 1
ATOM 655 N N . ALA A 1 104 ? 0.641 -18.983 40.125 1.000 69.969 182 ALA A N 1
ATOM 656 C CA . ALA A 1 104 ? 0.200 -18.784 38.722 1.000 68.738 182 ALA A CA 1
ATOM 657 C C . ALA A 1 104 ? -1.259 -18.302 38.661 1.000 66.632 182 ALA A C 1
ATOM 658 O O . ALA A 1 104 ? -1.664 -17.797 37.596 1.000 65.792 182 ALA A O 1
ATOM 660 N N . ALA A 1 105 ? -2.029 -18.455 39.743 1.000 65.407 183 ALA A N 1
ATOM 661 C CA . ALA A 1 105 ? -3.427 -17.971 39.835 1.000 63.845 183 ALA A CA 1
ATOM 662 C C . ALA A 1 105 ? -3.434 -16.544 40.398 1.000 61.244 183 ALA A C 1
ATOM 663 O O . ALA A 1 105 ? -2.908 -16.341 41.500 1.000 61.771 183 ALA A O 1
ATOM 665 N N . HIS A 1 106 ? -4.001 -15.595 39.651 1.000 59.059 184 HIS A N 1
ATOM 666 C CA . HIS A 1 106 ? -4.052 -14.146 39.984 1.000 56.857 184 HIS A CA 1
ATOM 667 C C . HIS A 1 106 ? -5.514 -13.702 39.966 1.000 55.340 184 HIS A C 1
ATOM 668 O O . HIS A 1 106 ? -6.242 -14.148 39.059 1.000 55.297 184 HIS A O 1
ATOM 675 N N . TRP A 1 107 ? -5.920 -12.868 40.930 1.000 54.377 185 TRP A N 1
ATOM 676 C CA . TRP A 1 107 ? -7.341 -12.485 41.157 1.000 53.104 185 TRP A CA 1
ATOM 677 C C . TRP A 1 107 ? -7.522 -10.963 41.107 1.000 51.929 185 TRP A C 1
ATOM 678 O O . TRP A 1 107 ? -6.603 -10.222 41.522 1.000 51.045 185 TRP A O 1
ATOM 689 N N . TYR A 1 108 ? -8.694 -10.535 40.631 1.000 51.843 186 TYR A N 1
ATOM 690 C CA . TYR A 1 108 ? -9.069 -9.121 40.379 1.000 51.695 186 TYR A CA 1
ATOM 691 C C . TYR A 1 108 ? -10.495 -8.874 40.889 1.000 51.591 186 TYR A C 1
ATOM 692 O O . TYR A 1 108 ? -11.264 -9.850 41.045 1.000 52.330 186 TYR A O 1
ATOM 701 N N . GLY A 1 109 ? -10.838 -7.605 41.135 1.000 50.601 187 GLY A N 1
ATOM 702 C CA . GLY A 1 109 ? -12.195 -7.166 41.523 1.000 49.358 187 GLY A CA 1
ATOM 703 C C . GLY A 1 109 ? -12.267 -6.750 42.984 1.000 48.152 187 GLY A C 1
ATOM 704 O O . GLY A 1 109 ? -11.315 -6.103 43.460 1.000 46.718 187 GLY A O 1
ATOM 705 N N . GLY A 1 110 ? -13.358 -7.109 43.670 1.000 47.999 188 GLY A N 1
ATOM 706 C CA . GLY A 1 110 ? -13.615 -6.718 45.070 1.000 47.338 188 GLY A CA 1
ATOM 707 C C . GLY A 1 110 ? -13.811 -5.216 45.198 1.000 46.498 188 GLY A C 1
ATOM 708 O O . GLY A 1 110 ? -14.589 -4.664 44.416 1.000 45.907 188 GLY A O 1
ATOM 709 N N . ALA A 1 111 ? -13.095 -4.571 46.119 1.000 46.632 189 ALA A N 1
ATOM 710 C CA . ALA A 1 111 ? -13.322 -3.171 46.551 1.000 47.078 189 ALA A CA 1
ATOM 711 C C . ALA A 1 111 ? -12.099 -2.299 46.263 1.000 46.943 189 ALA A C 1
ATOM 712 O O . ALA A 1 111 ? -10.972 -2.809 46.319 1.000 47.836 189 ALA A O 1
ATOM 714 N N . GLU A 1 112 ? -12.324 -1.009 46.013 1.000 47.116 190 GLU A N 1
ATOM 715 C CA . GLU A 1 112 ? -11.295 0.048 46.184 1.000 47.755 190 GLU A CA 1
ATOM 716 C C . GLU A 1 112 ? -10.730 -0.081 47.604 1.000 48.716 190 GLU A C 1
ATOM 717 O O . GLU A 1 112 ? -11.538 -0.265 48.532 1.000 49.933 190 GLU A O 1
ATOM 723 N N . MET A 1 113 ? -9.406 -0.024 47.767 1.000 49.560 191 MET A N 1
ATOM 724 C CA . MET A 1 113 ? -8.719 -0.151 49.084 1.000 51.514 191 MET A CA 1
ATOM 725 C C . MET A 1 113 ? -7.665 0.949 49.207 1.000 51.284 191 MET A C 1
ATOM 726 O O . MET A 1 113 ? -7.304 1.531 48.172 1.000 51.114 191 MET A O 1
ATOM 731 N N . ARG A 1 114 ? -7.176 1.195 50.427 1.000 51.526 192 ARG A N 1
ATOM 732 C CA . ARG A 1 114 ? -6.138 2.219 50.716 1.000 51.950 192 ARG A CA 1
ATOM 733 C C . ARG A 1 114 ? -4.833 1.799 50.020 1.000 51.345 192 ARG A C 1
ATOM 734 O O . ARG A 1 114 ? -4.274 2.607 49.250 1.000 50.127 192 ARG A O 1
ATOM 742 N N . THR A 1 115 ? -4.376 0.573 50.289 1.000 51.143 193 THR A N 1
ATOM 743 C CA . THR A 1 115 ? -3.205 -0.068 49.635 1.000 50.921 193 THR A CA 1
ATOM 744 C C . THR A 1 115 ? -3.730 -0.960 48.506 1.000 49.511 193 THR A C 1
ATOM 745 O O . THR A 1 115 ? -4.134 -2.101 48.791 1.000 49.086 193 THR A O 1
ATOM 749 N N . GLN A 1 116 ? -3.756 -0.440 47.280 1.000 48.438 194 GLN A N 1
ATOM 750 C CA . GLN A 1 116 ? -4.370 -1.131 46.113 1.000 48.329 194 GLN A CA 1
ATOM 751 C C . GLN A 1 116 ? -3.286 -1.843 45.290 1.000 48.822 194 GLN A C 1
ATOM 752 O O . GLN A 1 116 ? -2.505 -1.156 44.595 1.000 48.046 194 GLN A O 1
ATOM 758 N N . HIS A 1 117 ? -3.255 -3.173 45.372 1.000 49.461 195 HIS A N 1
ATOM 759 C CA . HIS A 1 117 ? -2.361 -4.053 44.577 1.000 50.500 195 HIS A CA 1
ATOM 760 C C . HIS A 1 117 ? -3.140 -4.606 43.383 1.000 50.690 195 HIS A C 1
ATOM 761 O O . HIS A 1 117 ? -4.372 -4.676 43.470 1.000 50.717 195 HIS A O 1
ATOM 768 N N . TRP A 1 118 ? -2.437 -4.933 42.302 1.000 50.985 196 TRP A N 1
ATOM 769 C CA . TRP A 1 118 ? -2.996 -5.611 41.108 1.000 51.579 196 TRP A CA 1
ATOM 770 C C . TRP A 1 118 ? -1.947 -6.593 40.605 1.000 53.732 196 TRP A C 1
ATOM 771 O O . TRP A 1 118 ? -0.847 -6.173 40.263 1.000 56.115 196 TRP A O 1
ATOM 782 N N . PRO A 1 119 ? -2.192 -7.922 40.622 1.000 54.924 197 PRO A N 1
ATOM 783 C CA . PRO A 1 119 ? -3.441 -8.507 41.111 1.000 55.227 197 PRO A CA 1
ATOM 784 C C . PRO A 1 119 ? -3.616 -8.352 42.632 1.000 55.842 197 PRO A C 1
ATOM 785 O O . PRO A 1 119 ? -2.712 -7.851 43.288 1.000 56.837 197 PRO A O 1
ATOM 789 N N . ILE A 1 120 ? -4.768 -8.791 43.152 1.000 55.535 198 ILE A N 1
ATOM 790 C CA . ILE A 1 120 ? -5.147 -8.676 44.592 1.000 55.496 198 ILE A CA 1
ATOM 791 C C . ILE A 1 120 ? -4.077 -9.351 45.455 1.000 56.902 198 ILE A C 1
ATOM 792 O O . ILE A 1 120 ? -3.756 -10.528 45.198 1.000 57.668 198 ILE A O 1
ATOM 797 N N . ARG A 1 121 ? -3.566 -8.619 46.445 1.000 57.455 199 ARG A N 1
ATOM 798 C CA . ARG A 1 121 ? -2.651 -9.135 47.494 1.000 58.458 199 ARG A CA 1
ATOM 799 C C . ARG A 1 121 ? -3.078 -8.526 48.829 1.000 57.644 199 ARG A C 1
ATOM 800 O O . ARG A 1 121 ? -3.060 -7.294 48.935 1.000 56.405 199 ARG A O 1
ATOM 808 N N . LEU A 1 122 ? -3.485 -9.366 49.781 1.000 58.969 200 LEU A N 1
ATOM 809 C CA . LEU A 1 122 ? -3.888 -8.952 51.150 1.000 59.579 200 LEU A CA 1
ATOM 810 C C . LEU A 1 122 ? -2.902 -9.567 52.146 1.000 61.501 200 LEU A C 1
ATOM 811 O O . LEU A 1 122 ? -2.772 -10.814 52.160 1.000 61.922 200 LEU A O 1
ATOM 816 N N . ASP A 1 123 ? -2.228 -8.721 52.930 1.000 62.769 201 ASP A N 1
ATOM 817 C CA . ASP A 1 123 ? -1.163 -9.134 53.882 1.000 64.900 201 ASP A CA 1
ATOM 818 C C . ASP A 1 123 ? -1.785 -9.427 55.250 1.000 65.540 201 ASP A C 1
ATOM 819 O O . ASP A 1 123 ? -2.825 -8.831 55.567 1.000 64.140 201 ASP A O 1
ATOM 824 N N . GLY A 1 124 ? -1.169 -10.337 56.005 1.000 67.219 202 GLY A N 1
ATOM 825 C CA . GLY A 1 124 ? -1.529 -10.643 57.399 1.000 68.710 202 GLY A CA 1
ATOM 826 C C . GLY A 1 124 ? -2.886 -11.316 57.507 1.000 69.422 202 GLY A C 1
ATOM 827 O O . GLY A 1 124 ? -3.262 -12.070 56.572 1.000 69.250 202 GLY A O 1
ATOM 828 N N . GLN A 1 125 ? -3.589 -11.053 58.617 1.000 68.784 203 GLN A N 1
ATOM 829 C CA . GLN A 1 125 ? -4.857 -11.716 59.012 1.000 68.738 203 GLN A CA 1
ATOM 830 C C . GLN A 1 125 ? -5.922 -10.640 59.247 1.000 67.999 203 GLN A C 1
ATOM 831 O O . GLN A 1 125 ? -5.620 -9.654 59.941 1.000 68.115 203 GLN A O 1
ATOM 837 N N . GLN A 1 126 ? -7.118 -10.827 58.686 1.000 67.067 204 GLN A N 1
ATOM 838 C CA . GLN A 1 126 ? -8.293 -9.948 58.915 1.000 66.459 204 GLN A CA 1
ATOM 839 C C . GLN A 1 126 ? -9.519 -10.833 59.166 1.000 66.688 204 GLN A C 1
ATOM 840 O O . GLN A 1 126 ? -9.865 -11.634 58.273 1.000 66.581 204 GLN A O 1
ATOM 846 N N . GLU A 1 127 ? -10.122 -10.712 60.355 1.000 66.503 205 GLU A N 1
ATOM 847 C CA . GLU A 1 127 ? -11.429 -11.325 60.702 1.000 67.301 205 GLU A CA 1
ATOM 848 C C . GLU A 1 127 ? -12.482 -10.699 59.790 1.000 65.252 205 GLU A C 1
ATOM 849 O O . GLU A 1 127 ? -12.425 -9.501 59.515 1.000 63.232 205 GLU A O 1
ATOM 855 N N . PRO A 1 128 ? -13.462 -11.470 59.268 1.000 64.748 206 PRO A N 1
ATOM 856 C CA . PRO A 1 128 ? -14.465 -10.904 58.369 1.000 63.851 206 PRO A CA 1
ATOM 857 C C . PRO A 1 128 ? -15.135 -9.669 58.982 1.000 63.445 206 PRO A C 1
ATOM 858 O O . PRO A 1 128 ? -15.577 -9.754 60.108 1.000 65.710 206 PRO A O 1
ATOM 862 N N . GLN A 1 129 ? -15.167 -8.557 58.244 1.000 62.403 207 GLN A N 1
ATOM 863 C CA . GLN A 1 129 ? -15.831 -7.293 58.659 1.000 61.784 207 GLN A CA 1
ATOM 864 C C . GLN A 1 129 ? -16.833 -6.913 57.570 1.000 59.272 207 GLN A C 1
ATOM 865 O O . GLN A 1 129 ? -16.708 -7.352 56.428 1.000 58.631 207 GLN A O 1
ATOM 871 N N . PRO A 1 130 ? -17.867 -6.099 57.885 1.000 57.489 208 PRO A N 1
ATOM 872 C CA . PRO A 1 130 ? -18.927 -5.800 56.920 1.000 55.996 208 PRO A CA 1
ATOM 873 C C . PRO A 1 130 ? -18.367 -5.318 55.574 1.000 52.942 208 PRO A C 1
ATOM 874 O O . PRO A 1 130 ? -17.596 -4.371 55.576 1.000 51.210 208 PRO A O 1
ATOM 878 N N . PHE A 1 131 ? -18.761 -5.978 54.480 1.000 51.494 209 PHE A N 1
ATOM 879 C CA . PHE A 1 131 ? -18.404 -5.581 53.092 1.000 49.766 209 PHE A CA 1
ATOM 880 C C . PHE A 1 131 ? -19.358 -4.467 52.647 1.000 48.523 209 PHE A C 1
ATOM 881 O O . PHE A 1 131 ? -20.306 -4.729 51.881 1.000 47.945 209 PHE A O 1
ATOM 889 N N . VAL A 1 132 ? -19.081 -3.251 53.126 1.000 47.508 210 VAL A N 1
ATOM 890 C CA . VAL A 1 132 ? -19.930 -2.034 52.966 1.000 47.427 210 VAL A CA 1
ATOM 891 C C . VAL A 1 132 ? -19.039 -0.865 52.521 1.000 46.377 210 VAL A C 1
ATOM 892 O O . VAL A 1 132 ? -17.839 -0.881 52.843 1.000 44.161 210 VAL A O 1
ATOM 896 N N . THR A 1 133 ? -19.633 0.136 51.868 1.000 46.909 211 THR A N 1
ATOM 897 C CA . THR A 1 133 ? -18.945 1.378 51.428 1.000 47.084 211 THR A CA 1
ATOM 898 C C . THR A 1 133 ? -18.376 2.100 52.653 1.000 48.076 211 THR A C 1
ATOM 899 O O . THR A 1 133 ? -19.182 2.577 53.466 1.000 50.280 211 THR A O 1
ATOM 903 N N . SER A 1 134 ? -17.048 2.174 52.771 1.000 48.729 212 SER A N 1
ATOM 904 C CA . SER A 1 134 ? -16.332 2.932 53.831 1.000 49.877 212 SER A CA 1
ATOM 905 C C . SER A 1 134 ? -15.327 3.907 53.208 1.000 50.570 212 SER A C 1
ATOM 906 O O . SER A 1 134 ? -14.934 3.694 52.052 1.000 50.494 212 SER A O 1
ATOM 909 N N . ASP A 1 135 ? -14.966 4.956 53.954 1.000 52.861 213 ASP A N 1
ATOM 910 C CA . ASP A 1 135 ? -13.886 5.924 53.618 1.000 53.879 213 ASP A CA 1
ATOM 911 C C . ASP A 1 135 ? -12.554 5.302 54.051 1.000 53.798 213 ASP A C 1
ATOM 912 O O . ASP A 1 135 ? -12.267 5.300 55.258 1.000 54.126 213 ASP A O 1
ATOM 917 N N . VAL A 1 136 ? -11.762 4.798 53.105 1.000 54.259 214 VAL A N 1
ATOM 918 C CA . VAL A 1 136 ? -10.538 4.009 53.434 1.000 54.947 214 VAL A CA 1
ATOM 919 C C . VAL A 1 136 ? -9.323 4.933 53.519 1.000 55.413 214 VAL A C 1
ATOM 920 O O . VAL A 1 136 ? -8.237 4.405 53.783 1.000 54.741 214 VAL A O 1
ATOM 924 N N . TYR A 1 137 ? -9.499 6.252 53.385 1.000 57.313 215 TYR A N 1
ATOM 925 C CA . TYR A 1 137 ? -8.377 7.226 53.375 1.000 60.942 215 TYR A CA 1
ATOM 926 C C . TYR A 1 137 ? -7.435 6.983 54.567 1.000 66.627 215 TYR A C 1
ATOM 927 O O . TYR A 1 137 ? -6.197 7.071 54.357 1.000 70.767 215 TYR A O 1
ATOM 936 N N . SER A 1 138 ? -7.970 6.663 55.753 1.000 70.533 216 SER A N 1
ATOM 937 C CA . SER A 1 138 ? -7.189 6.474 57.009 1.000 75.589 216 SER A CA 1
ATOM 938 C C . SER A 1 138 ? -7.132 5.001 57.464 1.000 77.998 216 SER A C 1
ATOM 939 O O . SER A 1 138 ? -6.567 4.778 58.562 1.000 80.063 216 SER A O 1
ATOM 942 N N . SER A 1 139 ? -7.654 4.033 56.686 1.000 78.654 217 SER A N 1
ATOM 943 C CA . SER A 1 139 ? -7.882 2.625 57.137 1.000 80.092 217 SER A CA 1
ATOM 944 C C . SER A 1 139 ? -7.523 1.584 56.053 1.000 78.756 217 SER A C 1
ATOM 945 O O . SER A 1 139 ? -8.137 1.612 54.965 1.000 74.592 217 SER A O 1
ATOM 948 N N . ASP A 1 140 ? -6.604 0.658 56.383 1.000 79.805 218 ASP A N 1
ATOM 949 C CA . ASP A 1 140 ? -6.068 -0.408 55.488 1.000 79.562 218 ASP A CA 1
ATOM 950 C C . ASP A 1 140 ? -6.892 -1.706 55.606 1.000 79.545 218 ASP A C 1
ATOM 951 O O . ASP A 1 140 ? -6.713 -2.585 54.732 1.000 83.173 218 ASP A O 1
ATOM 956 N N . ALA A 1 141 ? -7.744 -1.835 56.631 1.000 77.226 219 ALA A N 1
ATOM 957 C CA . ALA A 1 141 ? -8.671 -2.984 56.812 1.000 75.086 219 ALA A CA 1
ATOM 958 C C . ALA A 1 141 ? -9.922 -2.784 55.937 1.000 71.744 219 ALA A C 1
ATOM 959 O O . ALA A 1 141 ? -10.327 -3.743 55.223 1.000 70.348 219 ALA A O 1
ATOM 961 N N . ALA A 1 142 ? -10.489 -1.572 55.970 1.000 67.181 220 ALA A N 1
ATOM 962 C CA . ALA A 1 142 ? -11.829 -1.238 55.441 1.000 63.687 220 ALA A CA 1
ATOM 963 C C . ALA A 1 142 ? -11.907 -1.460 53.922 1.000 60.695 220 ALA A C 1
ATOM 964 O O . ALA A 1 142 ? -10.861 -1.596 53.252 1.000 61.339 220 ALA A O 1
ATOM 966 N N . PHE A 1 143 ? -13.136 -1.486 53.407 1.000 56.792 221 PHE A N 1
ATOM 967 C CA . PHE A 1 143 ? -13.483 -1.596 51.972 1.000 53.957 221 PHE A CA 1
ATOM 968 C C . PHE A 1 143 ? -14.002 -0.232 51.502 1.000 51.829 221 PHE A C 1
ATOM 969 O O . PHE A 1 143 ? -14.797 0.392 52.223 1.000 50.610 221 PHE A O 1
ATOM 977 N N . GLY A 1 144 ? -13.546 0.217 50.330 1.000 50.049 222 GLY A N 1
ATOM 978 C CA . GLY A 1 144 ? -13.709 1.603 49.851 1.000 48.986 222 GLY A CA 1
ATOM 979 C C . GLY A 1 144 ? -15.102 1.881 49.321 1.000 48.270 222 GLY A C 1
ATOM 980 O O . GLY A 1 144 ? -15.967 0.990 49.420 1.000 47.926 222 GLY A O 1
ATOM 981 N N . GLY A 1 145 ? -15.285 3.077 48.756 1.000 47.725 223 GLY A N 1
ATOM 982 C CA . GLY A 1 145 ? -16.578 3.626 48.314 1.000 48.841 223 GLY A CA 1
ATOM 983 C C . GLY A 1 145 ? -17.147 2.904 47.103 1.000 49.473 223 GLY A C 1
ATOM 984 O O . GLY A 1 145 ? -18.388 2.879 46.957 1.000 49.448 223 GLY A O 1
ATOM 985 N N . ILE A 1 146 ? -16.283 2.384 46.229 1.000 49.662 224 ILE A N 1
ATOM 986 C CA . ILE A 1 146 ? -16.695 1.606 45.025 1.000 50.022 224 ILE A CA 1
ATOM 987 C C . ILE A 1 146 ? -16.295 0.147 45.257 1.000 49.660 224 ILE A C 1
ATOM 988 O O . ILE A 1 146 ? -15.102 -0.123 45.467 1.000 49.173 224 ILE A O 1
ATOM 993 N N . LEU A 1 147 ? -17.274 -0.754 45.274 1.000 49.806 225 LEU A N 1
ATOM 994 C CA . LEU A 1 147 ? -17.029 -2.197 45.515 1.000 50.145 225 LEU A CA 1
ATOM 995 C C . LEU A 1 147 ? -18.163 -3.023 44.922 1.000 50.571 225 LEU A C 1
ATOM 996 O O . LEU A 1 147 ? -19.223 -2.470 44.578 1.000 50.667 225 LEU A O 1
ATOM 1001 N N . GLU A 1 148 ? -17.897 -4.313 44.798 1.000 51.484 226 GLU A N 1
ATOM 1002 C CA . GLU A 1 148 ? -18.846 -5.329 44.302 1.000 52.940 226 GLU A CA 1
ATOM 1003 C C . GLU A 1 148 ? -18.380 -6.671 44.862 1.000 53.095 226 GLU A C 1
ATOM 1004 O O . GLU A 1 148 ? -17.176 -6.819 45.109 1.000 53.172 226 GLU A O 1
ATOM 1010 N N . ARG A 1 149 ? -19.307 -7.583 45.134 1.000 54.601 227 ARG A N 1
ATOM 1011 C CA . ARG A 1 149 ? -18.995 -8.909 45.725 1.000 55.063 227 ARG A CA 1
ATOM 1012 C C . ARG A 1 149 ? -18.605 -9.839 44.574 1.000 54.795 227 ARG A C 1
ATOM 1013 O O . ARG A 1 149 ? -19.285 -10.864 44.378 1.000 55.889 227 ARG A O 1
ATOM 1021 N N . TYR A 1 150 ? -17.561 -9.460 43.835 1.000 53.474 228 TYR A N 1
ATOM 1022 C CA . TYR A 1 150 ? -17.161 -10.076 42.543 1.000 53.313 228 TYR A CA 1
ATOM 1023 C C . TYR A 1 150 ? -15.643 -10.244 42.511 1.000 52.005 228 TYR A C 1
ATOM 1024 O O . TYR A 1 150 ? -14.919 -9.245 42.687 1.000 50.934 228 TYR A O 1
ATOM 1033 N N . TRP A 1 151 ? -15.191 -11.478 42.296 1.000 52.877 229 TRP A N 1
ATOM 1034 C CA . TRP A 1 151 ? -13.755 -11.841 42.177 1.000 52.864 229 TRP A CA 1
ATOM 1035 C C . TRP A 1 151 ? -13.542 -12.687 40.921 1.000 53.560 229 TRP A C 1
ATOM 1036 O O . TRP A 1 151 ? -14.339 -13.619 40.684 1.000 54.771 229 TRP A O 1
ATOM 1047 N N . LEU A 1 152 ? -12.521 -12.327 40.138 1.000 53.529 230 LEU A N 1
ATOM 1048 C CA . LEU A 1 152 ? -12.190 -12.930 38.818 1.000 54.491 230 LEU A CA 1
ATOM 1049 C C . LEU A 1 152 ? -10.787 -13.537 38.899 1.000 55.181 230 LEU A C 1
ATOM 1050 O O . LEU A 1 152 ? -9.887 -12.865 39.439 1.000 54.457 230 LEU A O 1
ATOM 1055 N N . SER A 1 153 ? -10.625 -14.762 38.399 1.000 56.570 231 SER A N 1
ATOM 1056 C CA . SER A 1 153 ? -9.339 -15.504 38.365 1.000 58.052 231 SER A CA 1
ATOM 1057 C C . SER A 1 153 ? -8.750 -15.444 36.952 1.000 58.728 231 SER A C 1
ATOM 1058 O O . SER A 1 153 ? -9.529 -15.528 35.983 1.000 59.476 231 SER A O 1
ATOM 1061 N N . SER A 1 154 ? -7.422 -15.328 36.855 1.000 59.452 232 SER A N 1
ATOM 1062 C CA . SER A 1 154 ? -6.631 -15.436 35.599 1.000 60.694 232 SER A CA 1
ATOM 1063 C C . SER A 1 154 ? -6.787 -16.831 34.972 1.000 63.723 232 SER A C 1
ATOM 1064 O O . SER A 1 154 ? -6.432 -16.977 33.799 1.000 65.006 232 SER A O 1
ATOM 1067 N N . ARG A 1 155 ? -7.302 -17.813 35.723 1.000 66.443 233 ARG A N 1
ATOM 1068 C CA . ARG A 1 155 ? -7.563 -19.202 35.253 1.000 69.426 233 ARG A CA 1
ATOM 1069 C C . ARG A 1 155 ? -8.982 -19.319 34.667 1.000 69.668 233 ARG A C 1
ATOM 1070 O O . ARG A 1 155 ? -9.424 -20.462 34.442 1.000 72.562 233 ARG A O 1
ATOM 1078 N N . ALA A 1 156 ? -9.662 -18.194 34.418 1.000 67.753 234 ALA A N 1
ATOM 1079 C CA . ALA A 1 156 ? -10.978 -18.114 33.734 1.000 67.863 234 ALA A CA 1
ATOM 1080 C C . ALA A 1 156 ? -12.091 -18.697 34.622 1.000 68.587 234 ALA A C 1
ATOM 1081 O O . ALA A 1 156 ? -12.984 -19.403 34.098 1.000 70.261 234 ALA A O 1
ATOM 1083 N N . ALA A 1 157 ? -12.043 -18.399 35.922 1.000 68.026 235 ALA A N 1
ATOM 1084 C CA . ALA A 1 157 ? -13.129 -18.663 36.892 1.000 68.514 235 ALA A CA 1
ATOM 1085 C C . ALA A 1 157 ? -13.472 -17.352 37.599 1.000 66.912 235 ALA A C 1
ATOM 1086 O O . ALA A 1 157 ? -12.564 -16.516 37.774 1.000 66.875 235 ALA A O 1
ATOM 1088 N N . ALA A 1 158 ? -14.73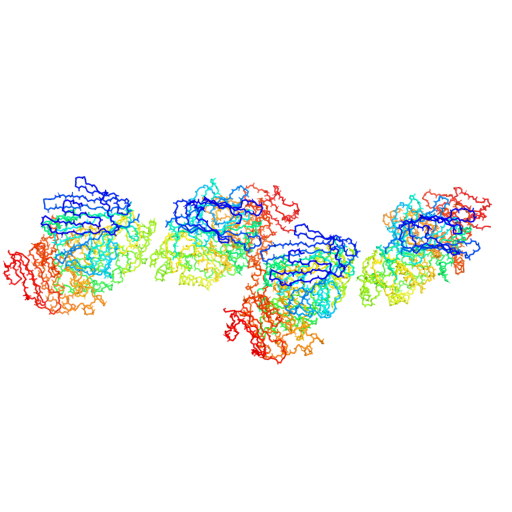8 -17.182 37.985 1.000 65.936 236 ALA A N 1
ATOM 1089 C CA . ALA A 1 158 ? -15.237 -15.982 38.690 1.000 63.853 236 ALA A CA 1
ATOM 1090 C C . ALA A 1 158 ? -16.285 -16.389 39.730 1.000 63.949 236 ALA A C 1
ATOM 1091 O O . ALA A 1 158 ? -16.971 -17.412 39.525 1.000 65.047 236 ALA A O 1
ATOM 1093 N N . ILE A 1 159 ? -16.405 -15.603 40.800 1.000 62.008 237 ILE A N 1
ATOM 1094 C CA . ILE A 1 159 ? -17.456 -15.784 41.841 1.000 62.000 237 ILE A CA 1
ATOM 1095 C C . ILE A 1 159 ? -18.208 -14.460 42.008 1.000 60.117 237 ILE A C 1
ATOM 1096 O O . ILE A 1 159 ? -17.548 -13.414 42.135 1.000 58.252 237 ILE A O 1
ATOM 1101 N N . LYS A 1 160 ? -19.539 -14.520 41.967 1.000 60.330 238 LYS A N 1
ATOM 1102 C CA . LYS A 1 160 ? -20.452 -13.432 42.400 1.000 59.923 238 LYS A CA 1
ATOM 1103 C C . LYS A 1 160 ? -21.183 -13.894 43.664 1.000 59.897 238 LYS A C 1
ATOM 1104 O O . LYS A 1 160 ? -21.941 -14.881 43.578 1.000 60.912 238 LYS A O 1
ATOM 1110 N N . VAL A 1 161 ? -20.957 -13.221 44.792 1.000 59.145 239 VAL A N 1
ATOM 1111 C CA . VAL A 1 161 ? -21.710 -13.473 46.056 1.000 59.964 239 VAL A CA 1
ATOM 1112 C C . VAL A 1 161 ? -23.098 -12.834 45.915 1.000 60.332 239 VAL A C 1
ATOM 1113 O O . VAL A 1 161 ? -23.176 -11.672 45.470 1.000 59.111 239 VAL A O 1
ATOM 1117 N N . ASN A 1 162 ? -24.144 -13.592 46.258 1.000 62.155 240 ASN A N 1
ATOM 1118 C CA . ASN A 1 162 ? -25.578 -13.214 46.116 1.000 62.788 240 ASN A CA 1
ATOM 1119 C C . ASN A 1 162 ? -25.824 -11.887 46.843 1.000 61.578 240 ASN A C 1
ATOM 1120 O O . ASN A 1 162 ? -25.239 -11.686 47.920 1.000 60.587 240 ASN A O 1
ATOM 1125 N N . ASP A 1 163 ? -26.662 -11.018 46.272 1.000 61.859 241 ASP A N 1
ATOM 1126 C CA . ASP A 1 163 ? -27.042 -9.698 46.846 1.000 61.591 241 ASP A CA 1
ATOM 1127 C C . ASP A 1 163 ? -27.772 -9.908 48.180 1.000 63.323 241 ASP A C 1
ATOM 1128 O O . ASP A 1 163 ? -27.716 -8.999 49.028 1.000 63.718 241 ASP A O 1
ATOM 1133 N N . SER A 1 164 ? -28.432 -11.058 48.358 1.000 65.122 242 SER A N 1
ATOM 1134 C CA . SER A 1 164 ? -29.228 -11.413 49.564 1.000 66.108 242 SER A CA 1
ATOM 1135 C C . SER A 1 164 ? -28.327 -11.511 50.803 1.000 65.126 242 SER A C 1
ATOM 1136 O O . SER A 1 164 ? -28.838 -11.309 51.912 1.000 65.799 242 SER A O 1
ATOM 1139 N N . VAL A 1 165 ? -27.040 -11.815 50.633 1.000 64.016 243 VAL A N 1
ATOM 1140 C CA . VAL A 1 165 ? -26.153 -12.231 51.758 1.000 64.225 243 VAL A CA 1
ATOM 1141 C C . VAL A 1 165 ? -25.867 -11.019 52.642 1.000 63.129 243 VAL A C 1
ATOM 1142 O O . VAL A 1 165 ? -25.549 -9.940 52.142 1.000 61.516 243 VAL A O 1
ATOM 1146 N N . PRO A 1 166 ? -25.993 -11.160 53.983 1.000 63.298 244 PRO A N 1
ATOM 1147 C CA . PRO A 1 166 ? -25.444 -10.179 54.920 1.000 62.161 244 PRO A CA 1
ATOM 1148 C C . PRO A 1 166 ? -23.924 -10.392 54.955 1.000 61.090 244 PRO A C 1
ATOM 1149 O O . PRO A 1 166 ? -23.421 -11.027 55.874 1.000 60.756 244 PRO A O 1
ATOM 1153 N N . PHE A 1 167 ? -23.244 -9.878 53.927 1.000 59.685 245 PHE A N 1
ATOM 1154 C CA . PHE A 1 167 ? -21.891 -10.315 53.500 1.000 58.248 245 PHE A CA 1
ATOM 1155 C C . PHE A 1 167 ? -20.812 -9.553 54.273 1.000 56.645 245 PHE A C 1
ATOM 1156 O O . PHE A 1 167 ? -20.805 -8.305 54.250 1.000 55.010 245 PHE A O 1
ATOM 1164 N N . HIS A 1 168 ? -19.924 -10.315 54.916 1.000 56.997 246 HIS A N 1
ATOM 1165 C CA . HIS A 1 168 ? -18.697 -9.840 55.608 1.000 56.643 246 HIS A CA 1
ATOM 1166 C C . HIS A 1 168 ? -17.492 -10.521 54.961 1.000 55.931 246 HIS A C 1
ATOM 1167 O O . HIS A 1 168 ? -17.606 -11.717 54.630 1.000 56.331 246 HIS A O 1
ATOM 1174 N N . LEU A 1 169 ? -16.393 -9.785 54.783 1.000 55.068 247 LEU A N 1
ATOM 1175 C CA . LEU A 1 169 ? -15.164 -10.293 54.118 1.000 54.504 247 LEU A CA 1
ATOM 1176 C C . LEU A 1 169 ? -13.965 -10.129 55.055 1.000 54.533 247 LEU A C 1
ATOM 1177 O O . LEU A 1 169 ? -13.798 -9.032 55.636 1.000 53.723 247 LEU A O 1
ATOM 1182 N N . GLY A 1 170 ? -13.196 -11.211 55.205 1.000 55.498 248 GLY A N 1
ATOM 1183 C CA . GLY A 1 170 ? -11.855 -11.232 55.810 1.000 55.810 248 GLY A CA 1
ATOM 1184 C C . GLY A 1 170 ? -10.879 -11.894 54.858 1.000 56.285 248 GLY A C 1
ATOM 1185 O O . GLY A 1 170 ? -11.263 -12.133 53.689 1.000 56.196 248 GLY A O 1
ATOM 1186 N N . TRP A 1 171 ? -9.668 -12.193 55.325 1.000 56.743 249 TRP A N 1
ATOM 1187 C CA . TRP A 1 171 ? -8.634 -12.895 54.521 1.000 57.238 249 TRP A CA 1
ATOM 1188 C C . TRP A 1 171 ? -7.587 -13.517 55.448 1.000 58.518 249 TRP A C 1
ATOM 1189 O O . TRP A 1 171 ? -7.505 -13.106 56.622 1.000 59.523 249 TRP A O 1
ATOM 1200 N N . ASN A 1 172 ? -6.833 -14.474 54.917 1.000 59.648 250 ASN A N 1
ATOM 1201 C CA . ASN A 1 172 ? -5.803 -15.261 55.642 1.000 61.641 250 ASN A CA 1
ATOM 1202 C C . ASN A 1 172 ? -4.639 -15.493 54.667 1.000 61.610 250 ASN A C 1
ATOM 1203 O O . ASN A 1 172 ? -4.782 -16.337 53.761 1.000 61.977 250 ASN A O 1
ATOM 1208 N N . SER A 1 173 ? -3.547 -14.741 54.820 1.000 61.573 251 SER A N 1
ATOM 1209 C CA . SER A 1 173 ? -2.398 -14.727 53.875 1.000 61.721 251 SER A CA 1
ATOM 1210 C C . SER A 1 173 ? -1.623 -16.050 53.964 1.000 63.023 251 SER A C 1
ATOM 1211 O O . SER A 1 173 ? -1.058 -16.455 52.943 1.000 62.925 251 SER A O 1
ATOM 1214 N N . THR A 1 174 ? -1.626 -16.709 55.126 1.000 64.181 252 THR A N 1
ATOM 1215 C CA . THR A 1 174 ? -0.911 -17.991 55.368 1.000 66.195 252 THR A CA 1
ATOM 1216 C C . THR A 1 174 ? -1.397 -19.060 54.383 1.000 66.794 252 THR A C 1
ATOM 1217 O O . THR A 1 174 ? -0.547 -19.801 53.871 1.000 68.084 252 THR A O 1
ATOM 1221 N N . GLU A 1 175 ? -2.710 -19.144 54.146 1.000 66.492 253 GLU A N 1
ATOM 1222 C CA . GLU A 1 175 ? -3.338 -20.124 53.212 1.000 66.747 253 GLU A CA 1
ATOM 1223 C C . GLU A 1 175 ? -3.869 -19.394 51.969 1.000 64.879 253 GLU A C 1
ATOM 1224 O O . GLU A 1 175 ? -4.530 -20.051 51.142 1.000 65.323 253 GLU A O 1
ATOM 1230 N N . ARG A 1 176 ? -3.586 -18.091 51.850 1.000 62.911 254 ARG A N 1
ATOM 1231 C CA . ARG A 1 176 ? -3.982 -17.224 50.708 1.000 60.994 254 ARG A CA 1
ATOM 1232 C C . ARG A 1 176 ? -5.469 -17.434 50.404 1.000 60.427 254 ARG A C 1
ATOM 1233 O O . ARG A 1 176 ? -5.805 -17.827 49.260 1.000 60.705 254 ARG A O 1
ATOM 1241 N N . SER A 1 177 ? -6.323 -17.184 51.400 1.000 60.513 255 SER A N 1
ATOM 1242 C CA . SER A 1 177 ? -7.795 -17.380 51.325 1.000 59.957 255 SER A CA 1
ATOM 1243 C C . SER A 1 177 ? -8.515 -16.049 51.539 1.000 58.027 255 SER A C 1
ATOM 1244 O O . SER A 1 177 ? -7.997 -15.200 52.295 1.000 56.849 255 SER A O 1
ATOM 1247 N N . LEU A 1 178 ? -9.655 -15.879 50.867 1.000 57.959 256 LEU A N 1
ATOM 1248 C CA . LEU A 1 178 ? -10.700 -14.887 51.229 1.000 57.783 256 LEU A CA 1
ATOM 1249 C C . LEU A 1 178 ? -11.687 -15.575 52.176 1.000 58.443 256 LEU A C 1
ATOM 1250 O O . LEU A 1 178 ? -12.117 -16.708 51.861 1.000 60.204 256 LEU A O 1
ATOM 1255 N N . ARG A 1 179 ? -12.008 -14.933 53.298 1.000 57.775 257 ARG A N 1
ATOM 1256 C CA . ARG A 1 179 ? -12.991 -15.449 54.285 1.000 58.598 257 ARG A CA 1
ATOM 1257 C C . ARG A 1 179 ? -14.357 -14.830 53.986 1.000 57.375 257 ARG A C 1
ATOM 1258 O O . ARG A 1 179 ? -14.549 -13.639 54.306 1.000 56.233 257 ARG A O 1
ATOM 1266 N N . LEU A 1 180 ? -15.241 -15.607 53.351 1.000 57.813 258 LEU A N 1
ATOM 1267 C CA . LEU A 1 180 ? -16.622 -15.194 52.978 1.000 57.680 258 LEU A CA 1
ATOM 1268 C C . LEU A 1 180 ? -17.548 -15.549 54.143 1.000 58.963 258 LEU A C 1
ATOM 1269 O O . LEU A 1 180 ? -17.658 -16.753 54.448 1.000 60.451 258 LEU A O 1
ATOM 1274 N N . GLN A 1 181 ? -18.180 -14.551 54.767 1.000 58.144 259 GLN A N 1
ATOM 1275 C CA . GLN A 1 181 ? -19.007 -14.757 55.979 1.000 59.747 259 GLN A CA 1
ATOM 1276 C C . GLN A 1 181 ? -20.396 -14.141 55.792 1.000 60.232 259 GLN A C 1
ATOM 1277 O O . GLN A 1 181 ? -20.487 -13.025 55.237 1.000 58.765 259 GLN A O 1
ATOM 1283 N N . ALA A 1 182 ? -21.425 -14.864 56.245 1.000 62.641 260 ALA A N 1
ATOM 1284 C CA . ALA A 1 182 ? -22.800 -14.362 56.475 1.000 63.966 260 ALA A CA 1
ATOM 1285 C C . ALA A 1 182 ? -23.059 -14.365 57.984 1.000 65.780 260 ALA A C 1
ATOM 1286 O O . ALA A 1 182 ? -22.884 -15.435 58.606 1.000 68.220 260 ALA A O 1
ATOM 1288 N N . ARG A 1 183 ? -23.408 -13.209 58.558 1.000 66.077 261 ARG A N 1
ATOM 1289 C CA . ARG A 1 183 ? -23.733 -13.073 60.005 1.000 67.738 261 ARG A CA 1
ATOM 1290 C C . ARG A 1 183 ? -24.668 -11.876 60.211 1.000 68.340 261 ARG A C 1
ATOM 1291 O O . ARG A 1 183 ? -24.636 -10.943 59.383 1.000 66.760 261 ARG A O 1
ATOM 1299 N N . TYR A 1 184 ? -25.465 -11.913 61.282 1.000 70.788 262 TYR A N 1
ATOM 1300 C CA . TYR A 1 184 ? -26.417 -10.841 61.672 1.000 71.651 262 TYR A CA 1
ATOM 1301 C C . TYR A 1 184 ? -26.015 -10.215 63.015 1.000 72.774 262 TYR A C 1
ATOM 1302 O O . TYR A 1 184 ? -26.609 -9.179 63.362 1.000 71.998 262 TYR A O 1
ATOM 1311 N N . HIS A 1 185 ? -25.028 -10.781 63.720 1.000 75.108 263 HIS A N 1
ATOM 1312 C CA . HIS A 1 185 ? -24.535 -10.250 65.020 1.000 77.623 263 HIS A CA 1
ATOM 1313 C C . HIS A 1 185 ? -23.416 -9.231 64.774 1.000 76.652 263 HIS A C 1
ATOM 1314 O O . HIS A 1 185 ? -22.516 -9.527 63.964 1.000 77.067 263 HIS A O 1
ATOM 1321 N N . ASP A 1 186 ? -23.486 -8.074 65.443 1.000 76.563 264 ASP A N 1
ATOM 1322 C CA . ASP A 1 186 ? -22.427 -7.030 65.435 1.000 75.578 264 ASP A CA 1
ATOM 1323 C C . ASP A 1 186 ? -22.137 -6.644 63.977 1.000 74.095 264 ASP A C 1
ATOM 1324 O O . ASP A 1 186 ? -21.059 -7.011 63.461 1.000 73.457 264 ASP A O 1
ATOM 1329 N N . THR A 1 187 ? -23.086 -5.955 63.334 1.000 73.197 265 THR A N 1
ATOM 1330 C CA . THR A 1 187 ? -23.072 -5.603 61.888 1.000 72.457 265 THR A CA 1
ATOM 1331 C C . THR A 1 187 ? -24.163 -4.581 61.580 1.000 71.881 265 THR A C 1
ATOM 1332 O O . THR A 1 187 ? -25.187 -4.557 62.254 1.000 73.239 265 THR A O 1
ATOM 1336 N N . PRO A 1 188 ? -23.987 -3.716 60.554 1.000 70.742 266 PRO A N 1
ATOM 1337 C CA . PRO A 1 188 ? -25.061 -2.832 60.096 1.000 70.289 266 PRO A CA 1
ATOM 1338 C C . PRO A 1 188 ? -26.075 -3.477 59.130 1.000 70.595 266 PRO A C 1
ATOM 1339 O O . PRO A 1 188 ? -26.936 -2.758 58.651 1.000 70.704 266 PRO A O 1
ATOM 1343 N N . TYR A 1 189 ? -25.962 -4.785 58.856 1.000 70.801 267 TYR A N 1
ATOM 1344 C CA . TYR A 1 189 ? -26.951 -5.556 58.053 1.000 71.925 267 TYR A CA 1
ATOM 1345 C C . TYR A 1 189 ? -28.145 -5.917 58.947 1.000 75.226 267 TYR A C 1
ATOM 1346 O O . TYR A 1 189 ? -27.917 -6.441 60.048 1.000 76.543 267 TYR A O 1
ATOM 1355 N N . LYS A 1 190 ? -29.370 -5.632 58.492 1.000 77.084 268 LYS A N 1
ATOM 1356 C CA . LYS A 1 190 ? -30.639 -6.091 59.120 1.000 79.127 268 LYS A CA 1
ATOM 1357 C C . LYS A 1 190 ? -31.238 -7.175 58.232 1.000 80.563 268 LYS A C 1
ATOM 1358 O O . LYS A 1 190 ? -31.019 -7.162 57.021 1.000 79.456 268 LYS A O 1
ATOM 1364 N N . PRO A 1 191 ? -32.006 -8.143 58.786 1.000 82.964 269 PRO A N 1
ATOM 1365 C CA . PRO A 1 191 ? -32.820 -9.036 57.962 1.000 84.706 269 PRO A CA 1
ATOM 1366 C C . PRO A 1 191 ? -34.017 -8.273 57.397 1.000 86.503 269 PRO A C 1
ATOM 1367 O O . PRO A 1 191 ? -34.348 -7.196 57.888 1.000 86.789 269 PRO A O 1
ATOM 1371 N N . PRO A 1 192 ? -34.677 -8.765 56.323 1.000 88.923 270 PRO A N 1
ATOM 1372 C CA . PRO A 1 192 ? -36.000 -8.272 55.944 1.000 90.352 270 PRO A CA 1
ATOM 1373 C C . PRO A 1 192 ? -37.066 -8.825 56.904 1.000 91.696 270 PRO A C 1
ATOM 1374 O O . PRO A 1 192 ? -38.222 -8.487 56.723 1.000 93.697 270 PRO A O 1
ATOM 1378 N N . ALA A 1 198 ? -31.403 -15.522 60.699 1.000 71.411 276 ALA A N 1
ATOM 1379 C CA . ALA A 1 198 ? -31.169 -16.762 59.917 1.000 72.933 276 ALA A CA 1
ATOM 1380 C C . ALA A 1 198 ? -30.090 -16.532 58.851 1.000 71.790 276 ALA A C 1
ATOM 1381 O O . ALA A 1 198 ? -30.407 -16.291 57.686 1.000 70.712 276 ALA A O 1
ATOM 1383 N N . PRO A 1 199 ? -28.783 -16.610 59.206 1.000 71.634 277 PRO A N 1
ATOM 1384 C CA . PRO A 1 199 ? -27.701 -16.335 58.257 1.000 70.914 277 PRO A CA 1
ATOM 1385 C C . PRO A 1 199 ? -27.668 -17.311 57.071 1.000 71.720 277 PRO A C 1
ATOM 1386 O O . PRO A 1 199 ? -28.067 -18.461 57.220 1.000 73.932 277 PRO A O 1
ATOM 1390 N N . GLU A 1 200 ? -27.158 -16.822 55.939 1.000 70.125 278 GLU A N 1
ATOM 1391 C CA . GLU A 1 200 ? -27.326 -17.412 54.585 1.000 70.311 278 GLU A CA 1
ATOM 1392 C C . GLU A 1 200 ? -26.165 -16.930 53.706 1.000 67.958 278 GLU A C 1
ATOM 1393 O O . GLU A 1 200 ? -26.105 -15.710 53.429 1.000 65.312 278 GLU A O 1
ATOM 1399 N N . LEU A 1 201 ? -25.254 -17.835 53.334 1.000 68.249 279 LEU A N 1
ATOM 1400 C CA . LEU A 1 201 ? -24.162 -17.560 52.361 1.000 66.974 279 LEU A CA 1
ATOM 1401 C C . LEU A 1 201 ? -24.472 -18.286 51.052 1.000 67.172 279 LEU A C 1
ATOM 1402 O O . LEU A 1 201 ? -24.467 -19.527 51.048 1.000 67.821 279 LEU A O 1
ATOM 1407 N N . SER A 1 202 ? -24.737 -17.525 49.990 1.000 66.363 280 SER A N 1
ATOM 1408 C CA . SER A 1 202 ? -24.996 -18.041 48.622 1.000 67.417 280 SER A CA 1
ATOM 1409 C C . SER A 1 202 ? -24.160 -17.259 47.607 1.000 65.553 280 SER A C 1
ATOM 1410 O O . SER A 1 202 ? -23.841 -16.073 47.855 1.000 64.585 280 SER A O 1
ATOM 1413 N N . TYR A 1 203 ? -23.815 -17.913 46.502 1.000 65.929 281 TYR A N 1
ATOM 1414 C CA . TYR A 1 203 ? -22.934 -17.349 45.450 1.000 64.923 281 TYR A CA 1
ATOM 1415 C C . TYR A 1 203 ? -23.013 -18.214 44.192 1.000 66.377 281 TYR A C 1
ATOM 1416 O O . TYR A 1 203 ? -23.499 -19.366 44.258 1.000 68.564 281 TYR A O 1
ATOM 1425 N N . ARG A 1 204 ? -22.572 -17.649 43.070 1.000 65.502 282 ARG A N 1
ATOM 1426 C CA . ARG A 1 204 ? -22.441 -18.370 41.781 1.000 67.147 282 ARG A CA 1
ATOM 1427 C C . ARG A 1 204 ? -20.973 -18.334 41.352 1.000 66.278 282 ARG A C 1
ATOM 1428 O O . ARG A 1 204 ? -20.413 -17.223 41.262 1.000 64.433 282 ARG A O 1
ATOM 1436 N N . VAL A 1 205 ? -20.383 -19.511 41.135 1.000 67.469 283 VAL A N 1
ATOM 1437 C CA . VAL A 1 205 ? -19.028 -19.679 40.537 1.000 67.541 283 VAL A CA 1
ATOM 1438 C C . VAL A 1 205 ? -19.224 -20.096 39.076 1.000 68.712 283 VAL A C 1
ATOM 1439 O O . VAL A 1 205 ? -19.848 -21.147 38.845 1.000 70.079 283 VAL A O 1
ATOM 1443 N N . CYS A 1 206 ? -18.744 -19.284 38.129 1.000 68.158 284 CYS A N 1
ATOM 1444 C CA . CYS A 1 206 ? -18.782 -19.583 36.671 1.000 69.406 284 CYS A CA 1
ATOM 1445 C C . CYS A 1 206 ? -17.354 -19.834 36.164 1.000 69.018 284 CYS A C 1
ATOM 1446 O O . CYS A 1 206 ? -16.420 -19.149 36.633 1.000 67.768 284 CYS A O 1
ATOM 1449 N N . VAL A 1 207 ? -17.206 -20.817 35.271 1.000 70.505 285 VAL A N 1
ATOM 1450 C CA . VAL A 1 207 ? -15.915 -21.246 34.656 1.000 70.799 285 VAL A CA 1
ATOM 1451 C C . VAL A 1 207 ? -16.040 -21.076 33.138 1.000 70.721 285 VAL A C 1
ATOM 1452 O O . VAL A 1 207 ? -17.028 -21.592 32.561 1.000 72.708 285 VAL A O 1
ATOM 1456 N N . GLY A 1 208 ? -15.092 -20.362 32.523 1.000 69.185 286 GLY A N 1
ATOM 1457 C CA . GLY A 1 208 ? -15.060 -20.097 31.071 1.000 69.164 286 GLY A CA 1
ATOM 1458 C C . GLY A 1 208 ? -13.777 -20.590 30.430 1.000 69.039 286 GLY A C 1
ATOM 1459 O O . GLY A 1 208 ? -12.972 -21.242 31.129 1.000 68.545 286 GLY A O 1
ATOM 1460 N N . SER A 1 209 ? -13.586 -20.266 29.148 1.000 69.613 287 SER A N 1
ATOM 1461 C CA . SER A 1 209 ? -12.437 -20.702 28.309 1.000 70.668 287 SER A CA 1
ATOM 1462 C C . SER A 1 209 ? -11.222 -19.789 28.535 1.000 69.707 287 SER A C 1
ATOM 1463 O O . SER A 1 209 ? -10.094 -20.304 28.436 1.000 71.356 287 SER A O 1
ATOM 1466 N N . ASP A 1 210 ? -11.435 -18.500 28.830 1.000 67.877 288 ASP A N 1
ATOM 1467 C CA . ASP A 1 210 ? -10.351 -17.523 29.133 1.000 66.049 288 ASP A CA 1
ATOM 1468 C C . ASP A 1 210 ? -10.880 -16.413 30.051 1.000 64.108 288 ASP A C 1
ATOM 1469 O O . ASP A 1 210 ? -12.112 -16.213 30.093 1.000 63.506 288 ASP A O 1
ATOM 1474 N N . VAL A 1 211 ? -9.969 -15.705 30.726 1.000 62.575 289 VAL A N 1
ATOM 1475 C CA . VAL A 1 211 ? -10.276 -14.692 31.782 1.000 61.074 289 VAL A CA 1
ATOM 1476 C C . VAL A 1 211 ? -11.150 -13.568 31.206 1.000 60.565 289 VAL A C 1
ATOM 1477 O O . VAL A 1 211 ? -12.031 -13.089 31.944 1.000 60.777 289 VAL A O 1
ATOM 1481 N N . THR A 1 212 ? -10.936 -13.144 29.957 1.000 60.523 290 THR A N 1
ATOM 1482 C CA . THR A 1 212 ? -11.684 -12.004 29.354 1.000 60.184 290 THR A CA 1
ATOM 1483 C C . THR A 1 212 ? -13.129 -12.429 29.045 1.000 61.001 290 THR A C 1
ATOM 1484 O O . THR A 1 212 ? -14.032 -11.640 29.352 1.000 60.853 290 THR A O 1
ATOM 1488 N N . SER A 1 213 ? -13.331 -13.608 28.442 1.000 62.964 291 SER A N 1
ATOM 1489 C CA . SER A 1 213 ? -14.660 -14.182 28.088 1.000 63.985 291 SER A CA 1
ATOM 1490 C C . SER A 1 213 ? -15.539 -14.297 29.338 1.000 63.318 291 SER A C 1
ATOM 1491 O O . SER A 1 213 ? -16.689 -13.815 29.299 1.000 62.527 291 SER A O 1
ATOM 1494 N N . ILE A 1 214 ? -15.019 -14.936 30.390 1.000 63.053 292 ILE A N 1
ATOM 1495 C CA . ILE A 1 214 ? -15.790 -15.234 31.632 1.000 63.097 292 ILE A CA 1
ATOM 1496 C C . ILE A 1 214 ? -16.112 -13.910 32.332 1.000 61.838 292 ILE A C 1
ATOM 1497 O O . ILE A 1 214 ? -17.257 -13.756 32.775 1.000 62.840 292 ILE A O 1
ATOM 1502 N N . HIS A 1 215 ? -15.163 -12.973 32.382 1.000 60.950 293 HIS A N 1
ATOM 1503 C CA . HIS A 1 215 ? -15.380 -11.613 32.936 1.000 60.207 293 HIS A CA 1
ATOM 1504 C C . HIS A 1 215 ? -16.540 -10.928 32.204 1.000 61.879 293 HIS A C 1
ATOM 1505 O O . HIS A 1 215 ? -17.436 -10.388 32.889 1.000 62.055 293 HIS A O 1
ATOM 1512 N N . LYS A 1 216 ? -16.528 -10.945 30.867 1.000 63.728 294 LYS A N 1
ATOM 1513 C CA . LYS A 1 216 ? -17.576 -10.297 30.033 1.000 64.767 294 LYS A CA 1
ATOM 1514 C C . LYS A 1 216 ? -18.934 -10.937 30.344 1.000 65.620 294 LYS A C 1
ATOM 1515 O O . LYS A 1 216 ? -19.920 -10.182 30.447 1.000 66.227 294 LYS A O 1
ATOM 1521 N N . TYR A 1 217 ? -18.985 -12.267 30.495 1.000 66.788 295 TYR A N 1
ATOM 1522 C CA . TYR A 1 217 ? -20.226 -12.999 30.855 1.000 68.627 295 TYR A CA 1
ATOM 1523 C C . TYR A 1 217 ? -20.752 -12.492 32.208 1.000 67.418 295 TYR A C 1
ATOM 1524 O O . TYR A 1 217 ? -21.960 -12.195 32.307 1.000 67.009 295 TYR A O 1
ATOM 1533 N N . MET A 1 218 ? -19.876 -12.411 33.215 1.000 66.190 296 MET A N 1
ATOM 1534 C CA . MET A 1 218 ? -20.236 -12.035 34.611 1.000 65.274 296 MET A CA 1
ATOM 1535 C C . MET A 1 218 ? -20.707 -10.577 34.629 1.000 64.532 296 MET A C 1
ATOM 1536 O O . MET A 1 218 ? -21.741 -10.305 35.258 1.000 65.550 296 MET A O 1
ATOM 1541 N N . VAL A 1 219 ? -19.994 -9.686 33.936 1.000 63.779 297 VAL A N 1
ATOM 1542 C CA . VAL A 1 219 ? -20.311 -8.227 33.865 1.000 63.131 297 VAL A CA 1
ATOM 1543 C C . VAL A 1 219 ? -21.684 -8.025 33.206 1.000 63.306 297 VAL A C 1
ATOM 1544 O O . VAL A 1 219 ? -22.472 -7.231 33.742 1.000 61.703 297 VAL A O 1
ATOM 1548 N N . ARG A 1 220 ? -21.954 -8.699 32.084 1.000 64.747 298 ARG A N 1
ATOM 1549 C CA . ARG A 1 220 ? -23.234 -8.554 31.328 1.000 66.829 298 ARG A CA 1
ATOM 1550 C C . ARG A 1 220 ? -24.386 -9.099 32.189 1.000 67.963 298 ARG A C 1
ATOM 1551 O O . ARG A 1 220 ? -25.507 -8.563 32.098 1.000 68.483 298 ARG A O 1
ATOM 1555 N N . ARG A 1 221 ? -24.112 -10.109 33.016 1.000 67.656 299 ARG A N 1
ATOM 1556 C CA . ARG A 1 221 ? -25.134 -10.778 33.854 1.000 68.647 299 ARG A CA 1
ATOM 1557 C C . ARG A 1 221 ? -25.522 -9.875 35.035 1.000 67.555 299 ARG A C 1
ATOM 1558 O O . ARG A 1 221 ? -26.733 -9.719 35.265 1.000 68.413 299 ARG A O 1
ATOM 1566 N N . TYR A 1 222 ? -24.545 -9.292 35.738 1.000 65.846 300 TYR A N 1
ATOM 1567 C CA . TYR A 1 222 ? -24.721 -8.703 37.093 1.000 65.288 300 TYR A CA 1
ATOM 1568 C C . TYR A 1 222 ? -24.726 -7.172 37.082 1.000 64.286 300 TYR A C 1
ATOM 1569 O O . TYR A 1 222 ? -25.463 -6.609 37.898 1.000 64.157 300 TYR A O 1
ATOM 1578 N N . PHE A 1 223 ? -23.940 -6.511 36.228 1.000 65.046 301 PHE A N 1
ATOM 1579 C CA . PHE A 1 223 ? -23.765 -5.034 36.270 1.000 65.279 301 PHE A CA 1
ATOM 1580 C C . PHE A 1 223 ? -24.546 -4.380 35.128 1.000 66.804 301 PHE A C 1
ATOM 1581 O O . PHE A 1 223 ? -24.475 -4.865 33.981 1.000 70.039 301 PHE A O 1
ATOM 1589 N N . ASN A 1 224 ? -25.275 -3.305 35.437 1.000 66.742 302 ASN A N 1
ATOM 1590 C CA . ASN A 1 224 ? -25.905 -2.429 34.419 1.000 67.907 302 ASN A CA 1
ATOM 1591 C C . ASN A 1 224 ? -24.831 -1.531 33.809 1.000 67.162 302 ASN A C 1
ATOM 1592 O O . ASN A 1 224 ? -23.820 -1.289 34.464 1.000 67.162 302 ASN A O 1
ATOM 1597 N N . LYS A 1 225 ? -25.057 -1.090 32.574 1.000 67.960 303 LYS A N 1
ATOM 1598 C CA . LYS A 1 225 ? -24.167 -0.168 31.827 1.000 66.593 303 LYS A CA 1
ATOM 1599 C C . LYS A 1 225 ? -24.741 1.236 31.947 1.000 65.725 303 LYS A C 1
ATOM 1600 O O . LYS A 1 225 ? -25.958 1.401 31.999 1.000 67.276 303 LYS A O 1
ATOM 1606 N N . PRO A 1 226 ? -23.899 2.291 31.960 1.000 63.751 304 PRO A N 1
ATOM 1607 C CA . PRO A 1 226 ? -24.401 3.650 31.790 1.000 63.747 304 PRO A CA 1
ATOM 1608 C C . PRO A 1 226 ? -24.890 3.766 30.339 1.000 64.122 304 PRO A C 1
ATOM 1609 O O . PRO A 1 226 ? -24.262 3.192 29.467 1.000 64.514 304 PRO A O 1
ATOM 1613 N N . SER A 1 227 ? -26.015 4.444 30.121 1.000 64.544 305 SER A N 1
ATOM 1614 C CA . SER A 1 227 ? -26.652 4.587 28.788 1.000 66.640 305 SER A CA 1
ATOM 1615 C C . SER A 1 227 ? -26.340 5.971 28.214 1.000 67.544 305 SER A C 1
ATOM 1616 O O . SER A 1 227 ? -26.774 6.249 27.080 1.000 69.261 305 SER A O 1
ATOM 1619 N N . ARG A 1 228 ? -25.621 6.810 28.967 1.000 67.170 306 ARG A N 1
ATOM 1620 C CA . ARG A 1 228 ? -25.259 8.194 28.551 1.000 68.309 306 ARG A CA 1
ATOM 1621 C C . ARG A 1 228 ? -23.750 8.395 28.729 1.000 66.641 306 ARG A C 1
ATOM 1622 O O . ARG A 1 228 ? -23.109 7.599 29.454 1.000 65.858 306 ARG A O 1
ATOM 1630 N N . VAL A 1 229 ? -23.207 9.425 28.080 1.000 66.672 307 VAL A N 1
ATOM 1631 C CA . VAL A 1 229 ? -21.775 9.831 28.183 1.000 65.427 307 VAL A CA 1
ATOM 1632 C C . VAL A 1 229 ? -21.722 11.229 28.789 1.000 64.948 307 VAL A C 1
ATOM 1633 O O . VAL A 1 229 ? -22.499 12.103 28.398 1.000 67.023 307 VAL A O 1
ATOM 1637 N N . PRO A 1 230 ? -20.824 11.481 29.767 1.000 62.658 308 PRO A N 1
ATOM 1638 C CA . PRO A 1 230 ? -20.591 12.834 30.274 1.000 62.227 308 PRO A CA 1
ATOM 1639 C C . PRO A 1 230 ? -20.147 13.812 29.175 1.000 62.914 308 PRO A C 1
ATOM 1640 O O . PRO A 1 230 ? -19.866 13.381 28.061 1.000 63.862 308 PRO A O 1
ATOM 1644 N N . ALA A 1 231 ? -20.061 15.099 29.520 1.000 62.299 309 ALA A N 1
ATOM 1645 C CA . ALA A 1 231 ? -19.623 16.192 28.620 1.000 63.500 309 ALA A CA 1
ATOM 1646 C C . ALA A 1 231 ? -18.319 15.792 27.931 1.000 63.313 309 ALA A C 1
ATOM 1647 O O . ALA A 1 231 ? -17.376 15.367 28.593 1.000 61.728 309 ALA A O 1
ATOM 1649 N N . PRO A 1 232 ? -18.214 15.895 26.585 1.000 65.136 310 PRO A N 1
ATOM 1650 C CA . PRO A 1 232 ? -17.003 15.466 25.879 1.000 65.458 310 PRO A CA 1
ATOM 1651 C C . PRO A 1 232 ? -15.717 16.183 26.328 1.000 65.764 310 PRO A C 1
ATOM 1652 O O . PRO A 1 232 ? -14.679 15.562 26.308 1.000 64.725 310 PRO A O 1
ATOM 1656 N N . GLU A 1 233 ? -15.822 17.442 26.767 1.000 67.974 311 GLU A N 1
ATOM 1657 C CA . GLU A 1 233 ? -14.670 18.283 27.199 1.000 68.326 311 GLU A CA 1
ATOM 1658 C C . GLU A 1 233 ? -14.022 17.674 28.446 1.000 66.518 311 GLU A C 1
ATOM 1659 O O . GLU A 1 233 ? -12.818 17.905 28.637 1.000 67.821 311 GLU A O 1
ATOM 1665 N N . ALA A 1 234 ? -14.779 16.931 29.260 1.000 65.856 312 ALA A N 1
ATOM 1666 C CA . ALA A 1 234 ? -14.295 16.282 30.506 1.000 64.653 312 ALA A CA 1
ATOM 1667 C C . ALA A 1 234 ? -13.320 15.143 30.170 1.000 64.036 312 ALA A C 1
ATOM 1668 O O . ALA A 1 234 ? -12.522 14.771 31.053 1.000 61.432 312 ALA A O 1
ATOM 1670 N N . PHE A 1 235 ? -13.373 14.623 28.939 1.000 65.923 313 PHE A N 1
ATOM 1671 C CA . PHE A 1 235 ? -12.469 13.563 28.420 1.000 66.708 313 PHE A CA 1
ATOM 1672 C C . PHE A 1 235 ? -11.279 14.176 27.670 1.000 67.208 313 PHE A C 1
ATOM 1673 O O . PHE A 1 235 ? -10.438 13.399 27.169 1.000 68.369 313 PHE A O 1
ATOM 1681 N N . ARG A 1 236 ? -11.197 15.508 27.588 1.000 67.429 314 ARG A N 1
ATOM 1682 C CA . ARG A 1 236 ? -10.158 16.220 26.796 1.000 68.635 314 ARG A CA 1
ATOM 1683 C C . ARG A 1 236 ? -9.416 17.218 27.688 1.000 66.756 314 ARG A C 1
ATOM 1684 O O . ARG A 1 236 ? -8.229 16.989 27.971 1.000 65.187 314 ARG A O 1
ATOM 1692 N N . ASP A 1 237 ? -10.098 18.283 28.108 1.000 65.616 315 ASP A N 1
ATOM 1693 C CA . ASP A 1 237 ? -9.472 19.439 28.795 1.000 65.324 315 ASP A CA 1
ATOM 1694 C C . ASP A 1 237 ? -9.279 19.094 30.268 1.000 63.161 315 ASP A C 1
ATOM 1695 O O . ASP A 1 237 ? -10.092 18.381 30.858 1.000 62.709 315 ASP A O 1
ATOM 1700 N N . PRO A 1 238 ? -8.202 19.590 30.918 1.000 61.936 316 PRO A N 1
ATOM 1701 C CA . PRO A 1 238 ? -8.006 19.354 32.347 1.000 60.170 316 PRO A CA 1
ATOM 1702 C C . PRO A 1 238 ? -9.138 19.966 33.186 1.000 59.621 316 PRO A C 1
ATOM 1703 O O . PRO A 1 238 ? -9.678 20.990 32.804 1.000 60.244 316 PRO A O 1
ATOM 1707 N N . ILE A 1 239 ? -9.470 19.310 34.297 1.000 57.804 317 ILE A N 1
ATOM 1708 C CA . ILE A 1 239 ? -10.362 19.847 35.363 1.000 57.496 317 ILE A CA 1
ATOM 1709 C C . ILE A 1 239 ? -9.469 20.546 36.391 1.000 56.940 317 ILE A C 1
ATOM 1710 O O . ILE A 1 239 ? -8.353 20.047 36.644 1.000 55.829 317 ILE A O 1
ATOM 1715 N N . TRP A 1 240 ? -9.933 21.667 36.944 1.000 57.362 318 TRP A N 1
ATOM 1716 C CA . TRP A 1 240 ? -9.174 22.489 37.923 1.000 57.585 318 TRP A CA 1
ATOM 1717 C C . TRP A 1 240 ? -9.966 22.576 39.228 1.000 57.056 318 TRP A C 1
ATOM 1718 O O . TRP A 1 240 ? -11.066 23.156 39.214 1.000 58.771 318 TRP A O 1
ATOM 1729 N N . SER A 1 241 ? -9.425 21.997 40.302 1.000 55.944 319 SER A N 1
ATOM 1730 C CA . SER A 1 241 ? -10.026 21.977 41.660 1.000 54.995 319 SER A CA 1
ATOM 1731 C C . SER A 1 241 ? -9.258 22.929 42.582 1.000 55.535 319 SER A C 1
ATOM 1732 O O . SER A 1 241 ? -8.014 22.943 42.520 1.000 54.824 319 SER A O 1
ATOM 1735 N N . THR A 1 242 ? -9.980 23.640 43.452 1.000 56.364 320 THR A N 1
ATOM 1736 C CA . THR A 1 242 ? -9.414 24.595 44.440 1.000 57.426 320 THR A CA 1
ATOM 1737 C C . THR A 1 242 ? -8.846 23.844 45.650 1.000 56.503 320 THR A C 1
ATOM 1738 O O . THR A 1 242 ? -8.162 24.501 46.449 1.000 56.948 320 THR A O 1
ATOM 1742 N N . TRP A 1 243 ? -9.110 22.539 45.795 1.000 55.863 321 TRP A N 1
ATOM 1743 C CA . TRP A 1 243 ? -8.971 21.834 47.101 1.000 55.827 321 TRP A CA 1
ATOM 1744 C C . TRP A 1 243 ? -7.504 21.744 47.547 1.000 56.794 321 TRP A C 1
ATOM 1745 O O . TRP A 1 243 ? -7.190 22.307 48.612 1.000 57.795 321 TRP A O 1
ATOM 1756 N N . ALA A 1 244 ? -6.649 21.026 46.813 1.000 57.275 322 ALA A N 1
ATOM 1757 C CA . ALA A 1 244 ? -5.238 20.779 47.205 1.000 57.820 322 ALA A CA 1
ATOM 1758 C C . ALA A 1 244 ? -4.479 22.109 47.240 1.000 60.015 322 ALA A C 1
ATOM 1759 O O . ALA A 1 244 ? -3.609 22.265 48.111 1.000 61.411 322 ALA A O 1
ATOM 1761 N N . LEU A 1 245 ? -4.821 23.031 46.334 1.000 61.505 323 LEU A N 1
ATOM 1762 C CA . LEU A 1 245 ? -4.160 24.353 46.163 1.000 63.546 323 LEU A CA 1
ATOM 1763 C C . LEU A 1 245 ? -4.427 25.255 47.374 1.000 64.848 323 LEU A C 1
ATOM 1764 O O . LEU A 1 245 ? -3.445 25.702 47.988 1.000 65.572 323 LEU A O 1
ATOM 1769 N N . TYR A 1 246 ? -5.703 25.519 47.679 1.000 65.480 324 TYR A N 1
ATOM 1770 C CA . TYR A 1 246 ? -6.160 26.556 48.643 1.000 66.757 324 TYR A CA 1
ATOM 1771 C C . TYR A 1 246 ? -6.673 25.935 49.949 1.000 65.847 324 TYR A C 1
ATOM 1772 O O . TYR A 1 246 ? -6.544 26.601 50.990 1.000 66.294 324 TYR A O 1
ATOM 1781 N N . GLY A 1 247 ? -7.261 24.736 49.904 1.000 65.187 325 GLY A N 1
ATOM 1782 C CA . GLY A 1 247 ? -7.909 24.104 51.072 1.000 65.240 325 GLY A CA 1
ATOM 1783 C C . GLY A 1 247 ? -9.182 24.837 51.478 1.000 66.237 325 GLY A C 1
ATOM 1784 O O . GLY A 1 247 ? -9.817 25.456 50.593 1.000 65.955 325 GLY A O 1
ATOM 1785 N N . ARG A 1 248 ? -9.541 24.777 52.766 1.000 67.529 326 ARG A N 1
ATOM 1786 C CA . ARG A 1 248 ? -10.786 25.377 53.330 1.000 69.655 326 ARG A CA 1
ATOM 1787 C C . ARG A 1 248 ? -10.800 26.895 53.074 1.000 70.056 326 ARG A C 1
ATOM 1788 O O . ARG A 1 248 ? -11.892 27.440 52.820 1.000 69.246 326 ARG A O 1
ATOM 1796 N N . ALA A 1 249 ? -9.628 27.542 53.104 1.000 70.792 327 ALA A N 1
ATOM 1797 C CA . ALA A 1 249 ? -9.455 29.014 53.076 1.000 71.618 327 ALA A CA 1
ATOM 1798 C C . ALA A 1 249 ? -9.760 29.599 51.686 1.000 71.672 327 ALA A C 1
ATOM 1799 O O . ALA A 1 249 ? -9.512 30.806 51.505 1.000 73.729 327 ALA A O 1
ATOM 1801 N N . VAL A 1 250 ? -10.258 28.797 50.737 1.000 69.494 328 VAL A N 1
ATOM 1802 C CA . VAL A 1 250 ? -10.706 29.263 49.387 1.000 69.597 328 VAL A CA 1
ATOM 1803 C C . VAL A 1 250 ? -11.617 30.489 49.558 1.000 71.038 328 VAL A C 1
ATOM 1804 O O . VAL A 1 250 ? -12.432 30.489 50.489 1.000 71.233 328 VAL A O 1
ATOM 1808 N N . ASP A 1 251 ? -11.448 31.483 48.677 1.000 72.231 329 ASP A N 1
ATOM 1809 C CA . ASP A 1 251 ? -12.058 32.839 48.661 1.000 74.179 329 ASP A CA 1
ATOM 1810 C C . ASP A 1 251 ? -12.512 33.165 47.230 1.000 74.214 329 ASP A C 1
ATOM 1811 O O . ASP A 1 251 ? -12.026 32.493 46.302 1.000 72.451 329 ASP A O 1
ATOM 1816 N N . GLN A 1 252 ? -13.265 34.257 47.056 1.000 75.643 330 GLN A N 1
ATOM 1817 C CA . GLN A 1 252 ? -13.653 34.829 45.739 1.000 76.755 330 GLN A CA 1
ATOM 1818 C C . GLN A 1 252 ? -12.404 35.274 44.966 1.000 77.782 330 GLN A C 1
ATOM 1819 O O . GLN A 1 252 ? -12.329 34.984 43.759 1.000 78.138 330 GLN A O 1
ATOM 1825 N N . ASP A 1 253 ? -11.470 35.961 45.632 1.000 79.055 331 ASP A N 1
ATOM 1826 C CA . ASP A 1 253 ? -10.220 36.485 45.018 1.000 80.572 331 ASP A CA 1
ATOM 1827 C C . ASP A 1 253 ? -9.380 35.308 44.507 1.000 79.189 331 ASP A C 1
ATOM 1828 O O . ASP A 1 253 ? -8.914 35.374 43.352 1.000 79.281 331 ASP A O 1
ATOM 1833 N N . LYS A 1 254 ? -9.215 34.270 45.333 1.000 77.441 332 LYS A N 1
ATOM 1834 C CA . LYS A 1 254 ? -8.371 33.080 45.040 1.000 75.562 332 LYS A CA 1
ATOM 1835 C C . LYS A 1 254 ? -8.942 32.318 43.840 1.000 74.407 332 LYS A C 1
ATOM 1836 O O . LYS A 1 254 ? -8.142 31.892 42.984 1.000 74.473 332 LYS A O 1
ATOM 1842 N N . VAL A 1 255 ? -10.266 32.166 43.768 1.000 74.014 333 VAL A N 1
ATOM 1843 C CA . VAL A 1 255 ? -10.960 31.478 42.636 1.000 73.021 333 VAL A CA 1
ATOM 1844 C C . VAL A 1 255 ? -10.652 32.238 41.340 1.000 73.501 333 VAL A C 1
ATOM 1845 O O . VAL A 1 255 ? -10.307 31.581 40.347 1.000 72.501 333 VAL A O 1
ATOM 1849 N N . LEU A 1 256 ? -10.761 33.569 41.359 1.000 75.200 334 LEU A N 1
ATOM 1850 C CA . LEU A 1 256 ? -10.567 34.433 40.161 1.000 77.054 334 LEU A CA 1
ATOM 1851 C C . LEU A 1 256 ? -9.082 34.466 39.762 1.000 77.934 334 LEU A C 1
ATOM 1852 O O . LEU A 1 256 ? -8.804 34.421 38.549 1.000 77.864 334 LEU A O 1
ATOM 1857 N N . ARG A 1 257 ? -8.171 34.525 40.740 1.000 78.752 335 ARG A N 1
ATOM 1858 C CA . ARG A 1 257 ? -6.696 34.499 40.531 1.000 79.728 335 ARG A CA 1
ATOM 1859 C C . ARG A 1 257 ? -6.300 33.152 39.915 1.000 77.113 335 ARG A C 1
ATOM 1860 O O . ARG A 1 257 ? -5.477 33.156 38.976 1.000 78.015 335 ARG A O 1
ATOM 1868 N N . PHE A 1 258 ? -6.882 32.053 40.407 1.000 73.567 336 PHE A N 1
ATOM 1869 C CA . PHE A 1 258 ? -6.690 30.674 39.881 1.000 70.838 336 PHE A CA 1
ATOM 1870 C C . PHE A 1 258 ? -7.126 30.629 38.410 1.000 70.524 336 PHE A C 1
ATOM 1871 O O . PHE A 1 258 ? -6.332 30.175 37.562 1.000 70.280 336 PHE A O 1
ATOM 1879 N N . ALA A 1 259 ? -8.344 31.100 38.120 1.000 70.049 337 ALA A N 1
ATOM 1880 C CA . ALA A 1 259 ? -8.950 31.128 36.767 1.000 70.291 337 ALA A CA 1
ATOM 1881 C C . ALA A 1 259 ? -8.049 31.915 35.808 1.000 71.874 337 ALA A C 1
ATOM 1882 O O . ALA A 1 259 ? -7.771 31.414 34.707 1.000 71.418 337 ALA A O 1
ATOM 1884 N N . GLN A 1 260 ? -7.616 33.106 36.219 1.000 73.873 338 GLN A N 1
ATOM 1885 C CA . GLN A 1 260 ? -6.702 33.978 35.434 1.000 76.586 338 GLN A CA 1
ATOM 1886 C C . GLN A 1 260 ? -5.411 33.212 35.112 1.000 75.825 338 GLN A C 1
ATOM 1887 O O . GLN A 1 260 ? -5.050 33.159 33.922 1.000 75.624 338 GLN A O 1
ATOM 1893 N N . GLN A 1 261 ? -4.764 32.627 36.129 1.000 75.129 339 GLN A N 1
ATOM 1894 C CA . GLN A 1 261 ? -3.448 31.933 36.020 1.000 74.650 339 GLN A CA 1
ATOM 1895 C C . GLN A 1 261 ? -3.558 30.735 35.065 1.000 73.249 339 GLN A C 1
ATOM 1896 O O . GLN A 1 261 ? -2.573 30.477 34.341 1.000 73.406 339 GLN A O 1
ATOM 1902 N N . ILE A 1 262 ? -4.697 30.033 35.060 1.000 71.847 340 ILE A N 1
ATOM 1903 C CA . ILE A 1 262 ? -4.979 28.910 34.112 1.000 71.096 340 ILE A CA 1
ATOM 1904 C C . ILE A 1 262 ? -4.919 29.451 32.671 1.000 72.849 340 ILE A C 1
ATOM 1905 O O . ILE A 1 262 ? -4.309 28.779 31.815 1.000 71.664 340 ILE A O 1
ATOM 1910 N N . ARG A 1 263 ? -5.508 30.626 32.418 1.000 74.957 341 ARG A N 1
ATOM 1911 C CA . ARG A 1 263 ? -5.577 31.247 31.065 1.000 77.263 341 ARG A CA 1
ATOM 1912 C C . ARG A 1 263 ? -4.199 31.775 30.649 1.000 77.886 341 ARG A C 1
ATOM 1913 O O . ARG A 1 263 ? -3.825 31.550 29.482 1.000 77.953 341 ARG A O 1
ATOM 1921 N N . LEU A 1 264 ? -3.470 32.429 31.559 1.000 77.923 342 LEU A N 1
ATOM 1922 C CA . LEU A 1 264 ? -2.150 33.061 31.269 1.000 78.989 342 LEU A CA 1
ATOM 1923 C C . LEU A 1 264 ? -1.107 31.985 30.932 1.000 77.520 342 LEU A C 1
ATOM 1924 O O . LEU A 1 264 ? -0.191 32.294 30.144 1.000 78.161 342 LEU A O 1
ATOM 1929 N N . HIS A 1 265 ? -1.249 30.770 31.476 1.000 75.034 343 HIS A N 1
ATOM 1930 C CA . HIS A 1 265 ? -0.347 29.617 31.208 1.000 73.617 343 HIS A CA 1
ATOM 1931 C C . HIS A 1 265 ? -0.893 28.764 30.049 1.000 72.773 343 HIS A C 1
ATOM 1932 O O . HIS A 1 265 ? -0.331 27.676 29.806 1.000 71.424 343 HIS A O 1
ATOM 1939 N N . HIS A 1 266 ? -1.934 29.243 29.356 1.000 73.716 344 HIS A N 1
ATOM 1940 C CA . HIS A 1 266 ? -2.447 28.719 28.057 1.000 74.267 344 HIS A CA 1
ATOM 1941 C C . HIS A 1 266 ? -2.961 27.281 28.203 1.000 72.006 344 HIS A C 1
ATOM 1942 O O . HIS A 1 266 ? -2.657 26.452 27.335 1.000 71.082 344 HIS A O 1
ATOM 1949 N N . PHE A 1 267 ? -3.743 27.017 29.252 1.000 71.588 345 PHE A N 1
ATOM 1950 C CA . PHE A 1 267 ? -4.442 25.727 29.487 1.000 69.449 345 PHE A CA 1
ATOM 1951 C C . PHE A 1 267 ? -5.938 25.895 29.208 1.000 69.847 345 PHE A C 1
ATOM 1952 O O . PHE A 1 267 ? -6.516 26.916 29.626 1.000 70.092 345 PHE A O 1
ATOM 1960 N N . ASN A 1 268 ? -6.532 24.918 28.517 1.000 70.373 346 ASN A N 1
ATOM 1961 C CA . ASN A 1 268 ? -8.003 24.722 28.435 1.000 71.643 346 ASN A CA 1
ATOM 1962 C C . ASN A 1 268 ? -8.498 24.254 29.809 1.000 69.851 346 ASN A C 1
ATOM 1963 O O . ASN A 1 268 ? -7.655 23.892 30.658 1.000 68.348 346 ASN A O 1
ATOM 1968 N N . SER A 1 269 ? -9.814 24.288 30.024 1.000 69.481 347 SER A N 1
ATOM 1969 C CA . SER A 1 269 ? -10.487 23.749 31.236 1.000 67.853 347 SER A CA 1
ATOM 1970 C C . SER A 1 269 ? -11.833 23.137 30.842 1.000 66.153 347 SER A C 1
ATOM 1971 O O . SER A 1 269 ? -12.607 23.813 30.145 1.000 66.924 347 SER A O 1
ATOM 1974 N N . SER A 1 270 ? -12.087 21.892 31.242 1.000 64.443 348 SER A N 1
ATOM 1975 C CA . SER A 1 270 ? -13.446 21.293 31.212 1.000 64.246 348 SER A CA 1
ATOM 1976 C C . SER A 1 270 ? -14.358 22.169 32.074 1.000 63.790 348 SER A C 1
ATOM 1977 O O . SER A 1 270 ? -15.433 22.570 31.594 1.000 63.931 348 SER A O 1
ATOM 1980 N N . HIS A 1 271 ? -13.894 22.475 33.286 1.000 63.241 349 HIS A N 1
ATOM 1981 C CA . HIS A 1 271 ? -14.601 23.302 34.295 1.000 63.738 349 HIS A CA 1
ATOM 1982 C C . HIS A 1 271 ? -13.673 23.564 35.487 1.000 63.119 349 HIS A C 1
ATOM 1983 O O . HIS A 1 271 ? -12.662 22.834 35.645 1.000 62.742 349 HIS A O 1
ATOM 1990 N N . LEU A 1 272 ? -14.006 24.583 36.276 1.000 63.082 350 LEU A N 1
ATOM 1991 C CA . LEU A 1 272 ? -13.353 24.898 37.569 1.000 62.737 350 LEU A CA 1
ATOM 1992 C C . LEU A 1 272 ? -14.276 24.394 38.687 1.000 61.787 350 LEU A C 1
ATOM 1993 O O . LEU A 1 272 ? -15.468 24.758 38.674 1.000 61.568 350 LEU A O 1
ATOM 1998 N N . GLU A 1 273 ? -13.754 23.555 39.587 1.000 60.077 351 GLU A N 1
ATOM 1999 C CA . GLU A 1 273 ? -14.511 22.962 40.719 1.000 58.938 351 GLU A CA 1
ATOM 2000 C C . GLU A 1 273 ? -14.150 23.717 42.003 1.000 59.301 351 GLU A C 1
ATOM 2001 O O . GLU A 1 273 ? -13.002 23.571 42.477 1.000 58.456 351 GLU A O 1
ATOM 2007 N N . ILE A 1 274 ? -15.093 24.507 42.526 1.000 59.731 352 ILE A N 1
ATOM 2008 C CA . ILE A 1 274 ? -14.935 25.272 43.796 1.000 60.395 352 ILE A CA 1
ATOM 2009 C C . ILE A 1 274 ? -15.274 24.319 44.943 1.000 59.268 352 ILE A C 1
ATOM 2010 O O . ILE A 1 274 ? -16.428 23.850 44.998 1.000 59.485 352 ILE A O 1
ATOM 2015 N N . ASP A 1 275 ? -14.304 24.055 45.821 1.000 58.865 353 ASP A N 1
ATOM 2016 C CA . ASP A 1 275 ? -14.390 22.998 46.861 1.000 57.840 353 ASP A CA 1
ATOM 2017 C C . ASP A 1 275 ? -14.686 23.629 48.229 1.000 58.244 353 ASP A C 1
ATOM 2018 O O . ASP A 1 275 ? -14.943 24.848 48.304 1.000 59.364 353 ASP A O 1
ATOM 2023 N N . ASP A 1 276 ? -14.713 22.788 49.261 1.000 57.669 354 ASP A N 1
ATOM 2024 C CA . ASP A 1 276 ? -14.711 23.149 50.704 1.000 58.647 354 ASP A CA 1
ATOM 2025 C C . ASP A 1 276 ? -13.743 24.314 50.929 1.000 59.933 354 ASP A C 1
ATOM 2026 O O . ASP A 1 276 ? -12.601 24.218 50.487 1.000 59.987 354 ASP A O 1
ATOM 2031 N N . MET A 1 277 ? -14.144 25.419 51.589 1.000 61.317 355 MET A N 1
ATOM 2032 C CA . MET A 1 277 ? -15.477 25.727 52.092 1.000 61.352 355 MET A CA 1
ATOM 2033 C C . MET A 1 277 ? -15.943 27.053 51.478 1.000 61.662 355 MET A C 1
ATOM 2034 O O . MET A 1 277 ? -15.198 28.051 51.612 1.000 62.238 355 MET A O 1
ATOM 2039 N N . TYR A 1 278 ? -17.131 27.079 50.866 1.000 61.142 356 TYR A N 1
ATOM 2040 C CA . TYR A 1 278 ? -17.731 28.297 50.262 1.000 62.490 356 TYR A CA 1
ATOM 2041 C C . TYR A 1 278 ? -19.041 28.685 50.964 1.000 63.717 356 TYR A C 1
ATOM 2042 O O . TYR A 1 278 ? -19.600 29.732 50.587 1.000 65.718 356 TYR A O 1
ATOM 2051 N N . THR A 1 279 ? -19.501 27.908 51.954 1.000 63.056 357 THR A N 1
ATOM 2052 C CA . THR A 1 279 ? -20.751 28.160 52.726 1.000 63.601 357 THR A CA 1
ATOM 2053 C C . THR A 1 279 ? -20.396 28.677 54.119 1.000 64.568 357 THR A C 1
ATOM 2054 O O . THR A 1 279 ? -19.293 28.439 54.608 1.000 64.455 357 THR A O 1
ATOM 2058 N N . PRO A 1 280 ? -21.310 29.413 54.798 1.000 66.186 358 PRO A N 1
ATOM 2059 C CA . PRO A 1 280 ? -21.068 29.882 56.166 1.000 66.640 358 PRO A CA 1
ATOM 2060 C C . PRO A 1 280 ? -20.971 28.732 57.181 1.000 65.361 358 PRO A C 1
ATOM 2061 O O . PRO A 1 280 ? -20.225 28.855 58.136 1.000 65.637 358 PRO A O 1
ATOM 2065 N N . ALA A 1 281 ? -21.755 27.669 56.959 1.000 63.768 359 ALA A N 1
ATOM 2066 C CA . ALA A 1 281 ? -21.782 26.425 57.760 1.000 61.825 359 ALA A CA 1
ATOM 2067 C C . ALA A 1 281 ? -22.144 25.252 56.843 1.000 60.112 359 ALA A C 1
ATOM 2068 O O . ALA A 1 281 ? -22.806 25.481 55.806 1.000 59.820 359 ALA A O 1
ATOM 2070 N N . TYR A 1 282 ? -21.735 24.041 57.220 1.000 58.776 360 TYR A N 1
ATOM 2071 C CA . TYR A 1 282 ? -21.977 22.799 56.444 1.000 57.864 360 TYR A CA 1
ATOM 2072 C C . TYR A 1 282 ? -23.448 22.401 56.617 1.000 59.259 360 TYR A C 1
ATOM 2073 O O . TYR A 1 282 ? -23.868 22.153 57.768 1.000 59.287 360 TYR A O 1
ATOM 2082 N N . GLY A 1 283 ? -24.198 22.379 55.509 1.000 60.573 361 GLY A N 1
ATOM 2083 C CA . GLY A 1 283 ? -25.667 22.239 55.487 1.000 61.764 361 GLY A CA 1
ATOM 2084 C C . GLY A 1 283 ? -26.344 23.423 54.810 1.000 64.117 361 GLY A C 1
ATOM 2085 O O . GLY A 1 283 ? -27.399 23.211 54.179 1.000 63.733 361 GLY A O 1
ATOM 2086 N N . ASP A 1 284 ? -25.771 24.626 54.942 1.000 67.070 362 ASP A N 1
ATOM 2087 C CA . ASP A 1 284 ? -26.155 25.820 54.139 1.000 70.830 362 ASP A CA 1
ATOM 2088 C C . ASP A 1 284 ? -25.726 25.570 52.688 1.000 73.333 362 ASP A C 1
ATOM 2089 O O . ASP A 1 284 ? -24.681 24.907 52.480 1.000 72.671 362 ASP A O 1
ATOM 2094 N N . PHE A 1 285 ? -26.507 26.057 51.720 1.000 77.515 363 PHE A N 1
ATOM 2095 C CA . PHE A 1 285 ? -26.277 25.813 50.272 1.000 78.935 363 PHE A CA 1
ATOM 2096 C C . PHE A 1 285 ? -25.728 27.074 49.596 1.000 80.912 363 PHE A C 1
ATOM 2097 O O . PHE A 1 285 ? -24.898 26.918 48.684 1.000 81.840 363 PHE A O 1
ATOM 2105 N N . ASP A 1 286 ? -26.143 28.265 50.039 1.000 82.348 364 ASP A N 1
ATOM 2106 C CA . ASP A 1 286 ? -25.720 29.561 49.443 1.000 83.829 364 ASP A CA 1
ATOM 2107 C C . ASP A 1 286 ? -24.364 29.987 50.022 1.000 81.271 364 ASP A C 1
ATOM 2108 O O . ASP A 1 286 ? -23.932 29.421 51.051 1.000 79.814 364 ASP A O 1
ATOM 2113 N N . PHE A 1 287 ? -23.730 30.969 49.378 1.000 79.739 365 PHE A N 1
ATOM 2114 C CA . PHE A 1 287 ? -22.307 31.351 49.585 1.000 77.780 365 PHE A CA 1
ATOM 2115 C C . PHE A 1 287 ? -22.149 32.196 50.853 1.000 77.277 365 PHE A C 1
ATOM 2116 O O . PHE A 1 287 ? -23.015 33.037 51.127 1.000 77.769 365 PHE A O 1
ATOM 2124 N N . ASP A 1 288 ? -21.058 31.958 51.587 1.000 75.444 366 ASP A N 1
ATOM 2125 C CA . ASP A 1 288 ? -20.547 32.820 52.688 1.000 75.932 366 ASP A CA 1
ATOM 2126 C C . ASP A 1 288 ? -20.260 34.217 52.124 1.000 77.363 366 ASP A C 1
ATOM 2127 O O . ASP A 1 288 ? -19.307 34.339 51.336 1.000 77.525 366 ASP A O 1
ATOM 2132 N N . GLU A 1 289 ? -21.041 35.225 52.530 1.000 78.533 367 GLU A N 1
ATOM 2133 C CA . GLU A 1 289 ? -20.986 36.613 51.989 1.000 79.983 367 GLU A CA 1
ATOM 2134 C C . GLU A 1 289 ? -19.656 37.288 52.358 1.000 80.479 367 GLU A C 1
ATOM 2135 O O . GLU A 1 289 ? -19.325 38.286 51.703 1.000 82.159 367 GLU A O 1
ATOM 2137 N N . VAL A 1 290 ? -18.933 36.784 53.366 1.000 79.314 368 VAL A N 1
ATOM 2138 C CA . VAL A 1 290 ? -17.609 37.330 53.794 1.000 79.938 368 VAL A CA 1
ATOM 2139 C C . VAL A 1 290 ? -16.554 36.929 52.753 1.000 79.340 368 VAL A C 1
ATOM 2140 O O . VAL A 1 290 ? -15.928 37.824 52.162 1.000 80.267 368 VAL A O 1
ATOM 2144 N N . LYS A 1 291 ? -16.377 35.626 52.530 1.000 77.392 369 LYS A N 1
ATOM 2145 C CA . LYS A 1 291 ? -15.342 35.067 51.620 1.000 76.530 369 LYS A CA 1
ATOM 2146 C C . LYS A 1 291 ? -15.770 35.235 50.154 1.000 76.778 369 LYS A C 1
ATOM 2147 O O . LYS A 1 291 ? -14.877 35.199 49.286 1.000 77.000 369 LYS A O 1
ATOM 2153 N N . PHE A 1 292 ? -17.067 35.422 49.884 1.000 77.522 370 PHE A N 1
ATOM 2154 C CA . PHE A 1 292 ? -17.632 35.622 48.521 1.000 78.235 370 PHE A CA 1
ATOM 2155 C C . PHE A 1 292 ? -18.575 36.826 48.529 1.000 80.625 370 PHE A C 1
ATOM 2156 O O . PHE A 1 292 ? -19.789 36.667 48.401 1.000 80.704 370 PHE A O 1
ATOM 2164 N N . PRO A 1 293 ? -18.041 38.065 48.657 1.000 83.188 371 PRO A N 1
ATOM 2165 C CA . PRO A 1 293 ? -18.867 39.272 48.725 1.000 85.408 371 PRO A CA 1
ATOM 2166 C C . PRO A 1 293 ? -19.871 39.418 47.573 1.000 85.853 371 PRO A C 1
ATOM 2167 O O . PRO A 1 293 ? -20.972 39.848 47.833 1.000 87.269 371 PRO A O 1
ATOM 2171 N N . ASN A 1 294 ? -19.476 39.072 46.345 1.000 85.026 372 ASN A N 1
ATOM 2172 C CA . ASN A 1 294 ? -20.344 39.191 45.143 1.000 85.815 372 ASN A CA 1
ATOM 2173 C C . ASN A 1 294 ? -20.176 37.924 44.296 1.000 83.812 372 ASN A C 1
ATOM 2174 O O . ASN A 1 294 ? -19.473 37.971 43.274 1.000 84.416 372 ASN A O 1
ATOM 2179 N N . ALA A 1 295 ? -20.805 36.830 44.728 1.000 81.824 373 ALA A N 1
ATOM 2180 C CA . ALA A 1 295 ? -20.807 35.516 44.046 1.000 79.372 373 ALA A CA 1
ATOM 2181 C C . ALA A 1 295 ? -21.296 35.677 42.600 1.000 80.228 373 ALA A C 1
ATOM 2182 O O . ALA A 1 295 ? -20.626 35.145 41.694 1.000 79.434 373 ALA A O 1
ATOM 2184 N N . SER A 1 296 ? -22.412 36.388 42.391 1.000 81.999 374 SER A N 1
ATOM 2185 C CA . SER A 1 296 ? -23.018 36.651 41.056 1.000 82.949 374 SER A CA 1
ATOM 2186 C C . SER A 1 296 ? -21.952 37.168 40.085 1.000 83.911 374 SER A C 1
ATOM 2187 O O . SER A 1 296 ? -21.865 36.633 38.958 1.000 83.507 374 SER A O 1
ATOM 2190 N N . ASP A 1 297 ? -21.182 38.170 40.523 1.000 85.497 375 ASP A N 1
ATOM 2191 C CA . ASP A 1 297 ? -20.099 38.833 39.745 1.000 86.732 375 ASP A CA 1
ATOM 2192 C C . ASP A 1 297 ? -18.968 37.830 39.483 1.000 84.746 375 ASP A C 1
ATOM 2193 O O . ASP A 1 297 ? -18.472 37.797 38.346 1.000 84.677 375 ASP A O 1
ATOM 2198 N N . MET A 1 298 ? -18.579 37.048 40.497 1.000 83.082 376 MET A N 1
ATOM 2199 C CA . MET A 1 298 ? -17.538 35.990 40.381 1.000 81.638 376 MET A CA 1
ATOM 2200 C C . MET A 1 298 ? -17.913 35.041 39.236 1.000 81.309 376 MET A C 1
ATOM 2201 O O . MET A 1 298 ? -17.044 34.779 38.386 1.000 81.927 376 MET A O 1
ATOM 2206 N N . PHE A 1 299 ? -19.160 34.562 39.209 1.000 81.933 377 PHE A N 1
ATOM 2207 C CA . PHE A 1 299 ? -19.667 33.591 38.200 1.000 81.818 377 PHE A CA 1
ATOM 2208 C C . PHE A 1 299 ? -19.791 34.274 36.832 1.000 83.760 377 PHE A C 1
ATOM 2209 O O . PHE A 1 299 ? -19.532 33.605 35.817 1.000 83.451 377 PHE A O 1
ATOM 2217 N N . ARG A 1 300 ? -20.165 35.557 36.800 1.000 86.491 378 ARG A N 1
ATOM 2218 C CA . ARG A 1 300 ? -20.255 36.356 35.546 1.000 89.869 378 ARG A CA 1
ATOM 2219 C C . ARG A 1 300 ? -18.858 36.460 34.912 1.000 89.902 378 ARG A C 1
ATOM 2220 O O . ARG A 1 300 ? -18.750 36.259 33.689 1.000 90.415 378 ARG A O 1
ATOM 2228 N N . ARG A 1 301 ? -17.832 36.751 35.720 1.000 89.509 379 ARG A N 1
ATOM 2229 C CA . ARG A 1 301 ? -16.414 36.895 35.281 1.000 89.332 379 ARG A CA 1
ATOM 2230 C C . ARG A 1 301 ? -15.883 35.543 34.788 1.000 87.588 379 ARG A C 1
ATOM 2231 O O . ARG A 1 301 ? -15.212 35.526 33.733 1.000 87.710 379 ARG A O 1
ATOM 2239 N N . LEU A 1 302 ? -16.171 34.456 35.516 1.000 85.483 380 LEU A N 1
ATOM 2240 C CA . LEU A 1 302 ? -15.764 33.075 35.142 1.000 83.637 380 LEU A CA 1
ATOM 2241 C C . LEU A 1 302 ? -16.421 32.685 33.810 1.000 84.587 380 LEU A C 1
ATOM 2242 O O . LEU A 1 302 ? -15.711 32.120 32.957 1.000 84.454 380 LEU A O 1
ATOM 2247 N N . ARG A 1 303 ? -17.709 32.997 33.625 1.000 85.885 381 ARG A N 1
ATOM 2248 C CA . ARG A 1 303 ? -18.465 32.721 32.370 1.000 86.973 381 ARG A CA 1
ATOM 2249 C C . ARG A 1 303 ? -17.820 33.481 31.203 1.000 87.348 381 ARG A C 1
ATOM 2250 O O . ARG A 1 303 ? -17.591 32.853 30.158 1.000 87.154 381 ARG A O 1
ATOM 2258 N N . ASP A 1 304 ? -17.522 34.773 31.390 1.000 88.244 382 ASP A N 1
ATOM 2259 C CA . ASP A 1 304 ? -16.880 35.664 30.382 1.000 89.905 382 ASP A CA 1
ATOM 2260 C C . ASP A 1 304 ? -15.489 35.139 30.005 1.000 88.708 382 ASP A C 1
ATOM 2261 O O . ASP A 1 304 ? -15.087 35.352 28.850 1.000 89.897 382 ASP A O 1
ATOM 2266 N N . ALA A 1 305 ? -14.774 34.507 30.941 1.000 86.683 383 ALA A N 1
ATOM 2267 C CA . ALA A 1 305 ? -13.406 33.972 30.736 1.000 85.780 383 ALA A CA 1
ATOM 2268 C C . ALA A 1 305 ? -13.456 32.528 30.208 1.000 84.252 383 ALA A C 1
ATOM 2269 O O . ALA A 1 305 ? -12.370 31.930 30.069 1.000 83.139 383 ALA A O 1
ATOM 2271 N N . GLY A 1 306 ? -14.654 31.987 29.940 1.000 83.779 384 GLY A N 1
ATOM 2272 C CA . GLY A 1 306 ? -14.862 30.667 29.304 1.000 82.356 384 GLY A CA 1
ATOM 2273 C C . GLY A 1 306 ? -14.692 29.509 30.277 1.000 80.385 384 GLY A C 1
ATOM 2274 O O . GLY A 1 306 ? -14.107 28.483 29.882 1.000 80.078 384 GLY A O 1
ATOM 2275 N N . PHE A 1 307 ? -15.182 29.658 31.510 1.000 79.924 385 PHE A N 1
ATOM 2276 C CA . PHE A 1 307 ? -15.147 28.616 32.569 1.000 77.859 385 PHE A CA 1
ATOM 2277 C C . PHE A 1 307 ? -16.573 28.170 32.891 1.000 77.639 385 PHE A C 1
ATOM 2278 O O . PHE A 1 307 ? -17.387 29.013 33.322 1.000 78.215 385 PHE A O 1
ATOM 2286 N N . ARG A 1 308 ? -16.865 26.887 32.656 1.000 76.482 386 ARG A N 1
ATOM 2287 C CA . ARG A 1 308 ? -17.944 26.144 33.354 1.000 74.806 386 ARG A CA 1
ATOM 2288 C C . ARG A 1 308 ? -17.488 25.940 34.802 1.000 72.290 386 ARG A C 1
ATOM 2289 O O . ARG A 1 308 ? -16.268 25.877 35.025 1.000 71.306 386 ARG A O 1
ATOM 2297 N N . VAL A 1 309 ? -18.431 25.856 35.740 1.000 70.415 387 VAL A N 1
ATOM 2298 C CA . VAL A 1 309 ? -18.136 25.737 37.199 1.000 68.411 387 VAL A CA 1
ATOM 2299 C C . VAL A 1 309 ? -18.969 24.601 37.802 1.000 65.668 387 VAL A C 1
ATOM 2300 O O . VAL A 1 309 ? -20.179 24.510 37.488 1.000 65.737 387 VAL A O 1
ATOM 2304 N N . THR A 1 310 ? -18.332 23.785 38.647 1.000 62.484 388 THR A N 1
ATOM 2305 C CA . THR A 1 310 ? -18.987 22.782 39.522 1.000 61.058 388 THR A CA 1
ATOM 2306 C C . THR A 1 310 ? -18.732 23.160 40.985 1.000 61.190 388 THR A C 1
ATOM 2307 O O . THR A 1 310 ? -17.727 23.857 41.251 1.000 61.533 388 THR A O 1
ATOM 2311 N N . LEU A 1 311 ? -19.625 22.728 41.883 1.000 60.571 389 LEU A N 1
ATOM 2312 C CA . LEU A 1 311 ? -19.580 23.034 43.337 1.000 60.478 389 LEU A CA 1
ATOM 2313 C C . LEU A 1 311 ? -19.532 21.733 44.143 1.000 59.148 389 LEU A C 1
ATOM 2314 O O . LEU A 1 311 ? -20.312 20.805 43.843 1.000 59.509 389 LEU A O 1
ATOM 2319 N N . TRP A 1 312 ? -18.650 21.693 45.141 1.000 57.907 390 TRP A N 1
ATOM 2320 C CA . TRP A 1 312 ? -18.536 20.615 46.156 1.000 56.015 390 TRP A CA 1
ATOM 2321 C C . TRP A 1 312 ? -19.787 20.611 47.041 1.000 56.257 390 TRP A C 1
ATOM 2322 O O . TRP A 1 312 ? -20.091 21.648 47.659 1.000 56.750 390 TRP A O 1
ATOM 2333 N N . VAL A 1 313 ? -20.492 19.480 47.067 1.000 55.448 391 VAL A N 1
ATOM 2334 C CA . VAL A 1 313 ? -21.665 19.234 47.949 1.000 55.763 391 VAL A CA 1
ATOM 2335 C C . VAL A 1 313 ? -21.451 17.900 48.668 1.000 54.985 391 VAL A C 1
ATOM 2336 O O . VAL A 1 313 ? -20.530 17.142 48.286 1.000 54.097 391 VAL A O 1
ATOM 2340 N N . HIS A 1 314 ? -22.273 17.652 49.687 1.000 55.393 392 HIS A N 1
ATOM 2341 C CA . HIS A 1 314 ? -22.141 16.527 50.646 1.000 54.798 392 HIS A CA 1
ATOM 2342 C C . HIS A 1 314 ? -23.503 16.270 51.280 1.000 54.708 392 HIS A C 1
ATOM 2343 O O . HIS A 1 314 ? -24.390 17.116 51.198 1.000 55.494 392 HIS A O 1
ATOM 2350 N N . PRO A 1 315 ? -23.719 15.090 51.901 1.000 53.873 393 PRO A N 1
ATOM 2351 C CA . PRO A 1 315 ? -25.032 14.737 52.434 1.000 54.184 393 PRO A CA 1
ATOM 2352 C C . PRO A 1 315 ? -25.284 15.157 53.892 1.000 53.943 393 PRO A C 1
ATOM 2353 O O . PRO A 1 315 ? -26.294 14.759 54.425 1.000 54.614 393 PRO A O 1
ATOM 2357 N N . PHE A 1 316 ? -24.397 15.964 54.482 1.000 53.372 394 PHE A N 1
ATOM 2358 C CA . PHE A 1 316 ? -24.412 16.316 55.925 1.000 53.827 394 PHE A CA 1
ATOM 2359 C C . PHE A 1 316 ? -25.055 17.692 56.145 1.000 54.765 394 PHE A C 1
ATOM 2360 O O . PHE A 1 316 ? -24.927 18.584 55.278 1.000 54.249 394 PHE A O 1
ATOM 2368 N N . VAL A 1 317 ? -25.749 17.836 57.281 1.000 55.142 395 VAL A N 1
ATOM 2369 C CA . VAL A 1 317 ? -26.195 19.141 57.848 1.000 56.185 395 VAL A CA 1
ATOM 2370 C C . VAL A 1 317 ? -25.713 19.203 59.301 1.000 56.404 395 VAL A C 1
ATOM 2371 O O . VAL A 1 317 ? -26.276 18.483 60.149 1.000 56.684 395 VAL A O 1
ATOM 2375 N N . ASN A 1 318 ? -24.685 20.011 59.566 1.000 55.983 396 ASN A N 1
ATOM 2376 C CA . ASN A 1 318 ? -24.076 20.178 60.911 1.000 56.428 396 ASN A CA 1
ATOM 2377 C C . ASN A 1 318 ? -25.094 20.845 61.836 1.000 57.675 396 ASN A C 1
ATOM 2378 O O . ASN A 1 318 ? -26.050 21.456 61.322 1.000 58.043 396 ASN A O 1
ATOM 2383 N N . TYR A 1 319 ? -24.889 20.728 63.149 1.000 58.446 397 TYR A N 1
ATOM 2384 C CA . TYR A 1 319 ? -25.839 21.201 64.189 1.000 59.961 397 TYR A CA 1
ATOM 2385 C C . TYR A 1 319 ? -25.897 22.736 64.170 1.000 61.876 397 TYR A C 1
ATOM 2386 O O . TYR A 1 319 ? -26.975 23.272 64.480 1.000 62.087 397 TYR A O 1
ATOM 2395 N N . ASN A 1 320 ? -24.801 23.412 63.775 1.000 62.593 398 ASN A N 1
ATOM 2396 C CA . ASN A 1 320 ? -24.725 24.898 63.731 1.000 64.481 398 ASN A CA 1
ATOM 2397 C C . ASN A 1 320 ? -25.112 25.421 62.334 1.000 64.469 398 ASN A C 1
ATOM 2398 O O . ASN A 1 320 ? -24.951 26.632 62.112 1.000 65.791 398 ASN A O 1
ATOM 2403 N N . SER A 1 321 ? -25.621 24.565 61.440 1.000 63.217 399 SER A N 1
ATOM 2404 C CA . SER A 1 321 ? -26.198 24.980 60.136 1.000 63.523 399 SER A CA 1
ATOM 2405 C C . SER A 1 321 ? -27.584 25.577 60.367 1.000 64.965 399 SER A C 1
ATOM 2406 O O . SER A 1 321 ? -28.338 24.996 61.145 1.000 65.771 399 SER A O 1
ATOM 2409 N N . SER A 1 322 ? -27.916 26.663 59.666 1.000 66.191 400 SER A N 1
ATOM 2410 C CA . SER A 1 322 ? -29.249 27.320 59.701 1.000 68.195 400 SER A CA 1
ATOM 2411 C C . SER A 1 322 ? -30.320 26.387 59.115 1.000 68.117 400 SER A C 1
ATOM 2412 O O . SER A 1 322 ? -31.507 26.744 59.190 1.000 68.922 400 SER A O 1
ATOM 2415 N N . ARG A 1 323 ? -29.913 25.244 58.551 1.000 67.397 401 ARG A N 1
ATOM 2416 C CA . ARG A 1 323 ? -30.803 24.248 57.892 1.000 67.478 401 ARG A CA 1
ATOM 2417 C C . ARG A 1 323 ? -31.017 23.016 58.785 1.000 65.577 401 ARG A C 1
ATOM 2418 O O . ARG A 1 323 ? -31.887 22.197 58.430 1.000 65.690 401 ARG A O 1
ATOM 2426 N N . PHE A 1 324 ? -30.259 22.869 59.881 1.000 63.688 402 PHE A N 1
ATOM 2427 C CA . PHE A 1 324 ? -30.349 21.709 60.808 1.000 62.210 402 PHE A CA 1
ATOM 2428 C C . PHE A 1 324 ? -31.765 21.626 61.391 1.000 63.274 402 PHE A C 1
ATOM 2429 O O . PHE A 1 324 ? -32.363 20.537 61.332 1.000 62.742 402 PHE A O 1
ATOM 2437 N N . GLY A 1 325 ? -32.272 22.737 61.937 1.000 64.641 403 GLY A N 1
ATOM 2438 C CA . GLY A 1 325 ? -33.626 22.825 62.519 1.000 66.224 403 GLY A CA 1
ATOM 2439 C C . GLY A 1 325 ? -34.678 22.372 61.524 1.000 66.296 403 GLY A C 1
ATOM 2440 O O . GLY A 1 325 ? -35.534 21.551 61.898 1.000 65.997 403 GLY A O 1
ATOM 2441 N N . GLU A 1 326 ? -34.587 22.859 60.284 1.000 66.461 404 GLU A N 1
ATOM 2442 C CA . GLU A 1 326 ? -35.542 22.547 59.190 1.000 67.328 404 GLU A CA 1
ATOM 2443 C C . GLU A 1 326 ? -35.558 21.034 58.935 1.000 66.029 404 GLU A C 1
ATOM 2444 O O . GLU A 1 326 ? -36.660 20.466 58.810 1.000 66.809 404 GLU A O 1
ATOM 2450 N N . GLY A 1 327 ? -34.377 20.412 58.854 1.000 64.090 405 GLY A N 1
ATOM 2451 C CA . GLY A 1 327 ? -34.210 18.960 58.646 1.000 62.530 405 GLY A CA 1
ATOM 2452 C C . GLY A 1 327 ? -34.844 18.140 59.762 1.000 62.765 405 GLY A C 1
ATOM 2453 O O . GLY A 1 327 ? -35.509 17.137 59.444 1.000 62.559 405 GLY A O 1
ATOM 2454 N N . VAL A 1 328 ? -34.651 18.540 61.023 1.000 62.953 406 VAL A N 1
ATOM 2455 C CA . VAL A 1 328 ? -35.211 17.839 62.219 1.000 63.365 406 VAL A CA 1
ATOM 2456 C C . VAL A 1 328 ? -36.740 17.867 62.126 1.000 65.155 406 VAL A C 1
ATOM 2457 O O . VAL A 1 328 ? -37.348 16.782 62.238 1.000 65.483 406 VAL A O 1
ATOM 2461 N N . GLU A 1 329 ? -37.320 19.058 61.916 1.000 66.567 407 GLU A N 1
ATOM 2462 C CA . GLU A 1 329 ? -38.788 19.317 61.950 1.000 68.336 407 GLU A CA 1
ATOM 2463 C C . GLU A 1 329 ? -39.475 18.599 60.780 1.000 68.858 407 GLU A C 1
ATOM 2464 O O . GLU A 1 329 ? -40.612 18.148 60.962 1.000 69.983 407 GLU A O 1
ATOM 2470 N N . ARG A 1 330 ? -38.810 18.501 59.627 1.000 68.645 408 ARG A N 1
ATOM 2471 C CA . ARG A 1 330 ? -39.379 17.910 58.386 1.000 69.651 408 ARG A CA 1
ATOM 2472 C C . ARG A 1 330 ? -38.946 16.441 58.256 1.000 67.869 408 ARG A C 1
ATOM 2473 O O . ARG A 1 330 ? -39.420 15.781 57.314 1.000 66.885 408 ARG A O 1
ATOM 2481 N N . GLU A 1 331 ? -38.101 15.962 59.181 1.000 67.206 409 GLU A N 1
ATOM 2482 C CA . GLU A 1 331 ? -37.680 14.540 59.350 1.000 66.083 409 GLU A CA 1
ATOM 2483 C C . GLU A 1 331 ? -36.997 14.042 58.070 1.000 64.803 409 GLU A C 1
ATOM 2484 O O . GLU A 1 331 ? -37.365 12.955 57.578 1.000 65.154 409 GLU A O 1
ATOM 2490 N N . LEU A 1 332 ? -36.014 14.806 57.584 1.000 63.553 410 LEU A N 1
ATOM 2491 C CA . LEU A 1 332 ? -35.293 14.561 56.309 1.000 61.912 410 LEU A CA 1
ATOM 2492 C C . LEU A 1 332 ? -34.015 13.757 56.571 1.000 60.012 410 LEU A C 1
ATOM 2493 O O . LEU A 1 332 ? -33.324 13.426 55.581 1.000 58.614 410 LEU A O 1
ATOM 2498 N N . PHE A 1 333 ? -33.707 13.461 57.836 1.000 59.068 411 PHE A N 1
ATOM 2499 C CA . PHE A 1 333 ? -32.425 12.850 58.269 1.000 57.673 411 PHE A CA 1
ATOM 2500 C C . PHE A 1 333 ? -32.577 11.341 58.500 1.000 58.146 411 PHE A C 1
ATOM 2501 O O . PHE A 1 333 ? -33.696 10.831 58.725 1.000 59.545 411 PHE A O 1
ATOM 2509 N N . VAL A 1 334 ? -31.445 10.637 58.399 1.000 57.688 412 VAL A N 1
ATOM 2510 C CA . VAL A 1 334 ? -31.285 9.223 58.840 1.000 57.272 412 VAL A CA 1
ATOM 2511 C C . VAL A 1 334 ? -31.573 9.192 60.342 1.000 58.316 412 VAL A C 1
ATOM 2512 O O . VAL A 1 334 ? -31.056 10.074 61.063 1.000 58.209 412 VAL A O 1
ATOM 2516 N N . ARG A 1 335 ? -32.360 8.215 60.790 1.000 59.552 413 ARG A N 1
ATOM 2517 C CA . ARG A 1 335 ? -32.898 8.173 62.172 1.000 60.938 413 ARG A CA 1
ATOM 2518 C C . ARG A 1 335 ? -32.088 7.178 63.009 1.000 58.774 413 ARG A C 1
ATOM 2519 O O . ARG A 1 335 ? -31.357 6.344 62.417 1.000 56.048 413 ARG A O 1
ATOM 2527 N N . GLU A 1 336 ? -32.201 7.290 64.337 1.000 57.703 414 GLU A N 1
ATOM 2528 C CA . GLU A 1 336 ? -31.746 6.249 65.300 1.000 56.706 414 GLU A CA 1
ATOM 2529 C C . GLU A 1 336 ? -32.647 5.031 65.100 1.000 57.052 414 GLU A C 1
ATOM 2530 O O . GLU A 1 336 ? -33.645 5.114 64.387 1.000 56.510 414 GLU A O 1
ATOM 2536 N N . PRO A 1 337 ? -32.283 3.844 65.639 1.000 57.806 415 PRO A N 1
ATOM 2537 C CA . PRO A 1 337 ? -33.006 2.597 65.347 1.000 58.820 415 PRO A CA 1
ATOM 2538 C C . PRO A 1 337 ? -34.542 2.567 65.496 1.000 60.802 415 PRO A C 1
ATOM 2539 O O . PRO A 1 337 ? -35.155 1.869 64.710 1.000 62.093 415 PRO A O 1
ATOM 2543 N N . THR A 1 338 ? -35.143 3.306 66.439 1.000 61.604 416 THR A N 1
ATOM 2544 C CA . THR A 1 338 ? -36.621 3.295 66.668 1.000 63.443 416 THR A CA 1
ATOM 2545 C C . THR A 1 338 ? -37.344 4.109 65.581 1.000 63.777 416 THR A C 1
ATOM 2546 O O . THR A 1 338 ? -38.577 4.030 65.530 1.000 65.479 416 THR A O 1
ATOM 2550 N N . GLY A 1 339 ? -36.619 4.873 64.762 1.000 63.320 417 GLY A N 1
ATOM 2551 C CA . GLY A 1 339 ? -37.159 5.585 63.584 1.000 64.150 417 GLY A CA 1
ATOM 2552 C C . GLY A 1 339 ? -37.970 6.821 63.944 1.000 66.072 417 GLY A C 1
ATOM 2553 O O . GLY A 1 339 ? -38.805 7.230 63.112 1.000 67.279 417 GLY A O 1
ATOM 2554 N N . ARG A 1 340 ? -37.712 7.434 65.104 1.000 66.669 418 ARG A N 1
ATOM 2555 C CA . ARG A 1 340 ? -38.478 8.607 65.604 1.000 68.066 418 ARG A CA 1
ATOM 2556 C C . ARG A 1 340 ? -37.652 9.897 65.480 1.000 66.716 418 ARG A C 1
ATOM 2557 O O . ARG A 1 340 ? -38.258 10.930 65.140 1.000 67.253 418 ARG A O 1
ATOM 2565 N N . LEU A 1 341 ? -36.341 9.853 65.752 1.000 64.563 419 LEU A N 1
ATOM 2566 C CA . LEU A 1 341 ? -35.482 11.064 65.837 1.000 63.319 419 LEU A CA 1
ATOM 2567 C C . LEU A 1 341 ? -34.291 10.939 64.893 1.000 61.470 419 LEU A C 1
ATOM 2568 O O . LEU A 1 341 ? -33.870 9.835 64.550 1.000 60.826 419 LEU A O 1
ATOM 2573 N N . PRO A 1 342 ? -33.695 12.074 64.455 1.000 60.282 420 PRO A N 1
ATOM 2574 C CA . PRO A 1 342 ? -32.422 12.043 63.738 1.000 57.990 420 PRO A CA 1
ATOM 2575 C C . PRO A 1 342 ? -31.299 11.441 64.595 1.000 57.150 420 PRO A C 1
ATOM 2576 O O . PRO A 1 342 ? -31.336 11.584 65.811 1.000 57.409 420 PRO A O 1
ATOM 2580 N N . ALA A 1 343 ? -30.346 10.767 63.944 1.000 55.594 421 ALA A N 1
ATOM 2581 C CA . ALA A 1 343 ? -29.095 10.263 64.554 1.000 55.253 421 ALA A CA 1
ATOM 2582 C C . ALA A 1 343 ? -27.949 11.192 64.150 1.000 54.686 421 ALA A C 1
ATOM 2583 O O . ALA A 1 343 ? -27.779 11.423 62.932 1.000 54.540 421 ALA A O 1
ATOM 2585 N N . LEU A 1 344 ? -27.192 11.690 65.128 1.000 55.041 422 LEU A N 1
ATOM 2586 C CA . LEU A 1 344 ? -25.978 12.509 64.877 1.000 54.951 422 LEU A CA 1
ATOM 2587 C C . LEU A 1 344 ? -24.872 11.611 64.305 1.000 53.923 422 LEU A C 1
ATOM 2588 O O . LEU A 1 344 ? -24.816 10.424 64.668 1.000 54.232 422 LEU A O 1
ATOM 2593 N N . VAL A 1 345 ? -24.052 12.164 63.412 1.000 52.872 423 VAL A N 1
ATOM 2594 C CA . VAL A 1 345 ? -22.861 11.489 62.822 1.000 52.191 423 VAL A CA 1
ATOM 2595 C C . VAL A 1 345 ? -21.675 12.440 62.967 1.000 52.403 423 VAL A C 1
ATOM 2596 O O . VAL A 1 345 ? -21.905 13.666 63.084 1.000 52.696 423 VAL A O 1
ATOM 2600 N N . ARG A 1 346 ? -20.465 11.887 62.992 1.000 52.139 424 ARG A N 1
ATOM 2601 C CA . ARG A 1 346 ? -19.210 12.666 62.853 1.000 52.920 424 ARG A CA 1
ATOM 2602 C C . ARG A 1 346 ? -18.623 12.391 61.465 1.000 51.229 424 ARG A C 1
ATOM 2603 O O . ARG A 1 346 ? -18.527 11.211 61.075 1.000 50.080 424 ARG A O 1
ATOM 2611 N N . TRP A 1 347 ? -18.269 13.453 60.744 1.000 51.018 425 TRP A N 1
ATOM 2612 C CA . TRP A 1 347 ? -17.445 13.391 59.509 1.000 49.850 425 TRP A CA 1
ATOM 2613 C C . TRP A 1 347 ? -16.241 14.320 59.688 1.000 49.940 425 TRP A C 1
ATOM 2614 O O . TRP A 1 347 ? -16.102 14.901 60.778 1.000 50.330 425 TRP A O 1
ATOM 2625 N N . TRP A 1 348 ? -15.380 14.418 58.673 1.000 49.685 426 TRP A N 1
ATOM 2626 C CA . TRP A 1 348 ? -14.092 15.152 58.756 1.000 49.225 426 TRP A CA 1
ATOM 2627 C C . TRP A 1 348 ? -14.339 16.649 59.011 1.000 49.678 426 TRP A C 1
ATOM 2628 O O . TRP A 1 348 ? -13.409 17.295 59.510 1.000 50.040 426 TRP A O 1
ATOM 2639 N N . ASN A 1 349 ? -15.546 17.170 58.732 1.000 49.424 427 ASN A N 1
ATOM 2640 C CA . ASN A 1 349 ? -15.905 18.604 58.928 1.000 50.268 427 ASN A CA 1
ATOM 2641 C C . ASN A 1 349 ? -16.889 18.792 60.097 1.000 51.416 427 ASN A C 1
ATOM 2642 O O . ASN A 1 349 ? -17.504 19.875 60.167 1.000 52.470 427 ASN A O 1
ATOM 2647 N N . GLY A 1 350 ? -17.038 17.805 60.992 1.000 51.099 428 GLY A N 1
ATOM 2648 C CA . GLY A 1 350 ? -17.647 18.004 62.329 1.000 51.377 428 GLY A CA 1
ATOM 2649 C C . GLY A 1 350 ? -18.837 17.094 62.614 1.000 50.692 428 GLY A C 1
ATOM 2650 O O . GLY A 1 350 ? -18.850 15.943 62.126 1.000 48.788 428 GLY A O 1
ATOM 2651 N N . ILE A 1 351 ? -19.787 17.593 63.417 1.000 51.385 429 ILE A N 1
ATOM 2652 C CA . ILE A 1 351 ? -20.935 16.817 63.973 1.000 51.147 429 ILE A CA 1
ATOM 2653 C C . ILE A 1 351 ? -22.245 17.406 63.441 1.000 51.598 429 ILE A C 1
ATOM 2654 O O . ILE A 1 351 ? -22.433 18.640 63.516 1.000 51.924 429 ILE A O 1
ATOM 2659 N N . GLY A 1 352 ? -23.124 16.535 62.947 1.000 51.730 430 GLY A N 1
ATOM 2660 C CA . GLY A 1 352 ? -24.453 16.904 62.438 1.000 52.739 430 GLY A CA 1
ATOM 2661 C C . GLY A 1 352 ? -25.270 15.679 62.093 1.000 53.051 430 GLY A C 1
ATOM 2662 O O . GLY A 1 352 ? -24.953 14.586 62.595 1.000 52.775 430 GLY A O 1
ATOM 2663 N N . ALA A 1 353 ? -26.303 15.867 61.276 1.000 53.870 431 ALA A N 1
ATOM 2664 C CA . ALA A 1 353 ? -27.146 14.783 60.734 1.000 53.870 431 ALA A CA 1
ATOM 2665 C C . ALA A 1 353 ? -26.705 14.496 59.299 1.000 53.258 431 ALA A C 1
ATOM 2666 O O . ALA A 1 353 ? -25.896 15.269 58.752 1.000 52.564 431 ALA A O 1
ATOM 2668 N N . VAL A 1 354 ? -27.234 13.415 58.729 1.000 53.540 432 VAL A N 1
ATOM 2669 C CA . VAL A 1 354 ? -26.994 13.004 57.318 1.000 52.968 432 VAL A CA 1
ATOM 2670 C C . VAL A 1 354 ? -28.365 12.801 56.665 1.000 53.770 432 VAL A C 1
ATOM 2671 O O . VAL A 1 354 ? -29.263 12.239 57.330 1.000 54.526 432 VAL A O 1
ATOM 2675 N N . LEU A 1 355 ? -28.541 13.322 55.449 1.000 53.787 433 LEU A N 1
ATOM 2676 C CA . LEU A 1 355 ? -29.842 13.320 54.733 1.000 55.557 433 LEU A CA 1
ATOM 2677 C C . LEU A 1 355 ? -30.199 11.876 54.365 1.000 56.204 433 LEU A C 1
ATOM 2678 O O . LEU A 1 355 ? -29.284 11.095 54.038 1.000 55.423 433 LEU A O 1
ATOM 2683 N N . ASP A 1 356 ? -31.485 11.534 54.467 1.000 57.740 434 ASP A N 1
ATOM 2684 C CA . ASP A 1 356 ? -32.029 10.181 54.187 1.000 57.957 434 ASP A CA 1
ATOM 2685 C C . ASP A 1 356 ? -32.481 10.144 52.727 1.000 57.448 434 ASP A C 1
ATOM 2686 O O . ASP A 1 356 ? -33.595 10.621 52.442 1.000 58.285 434 ASP A O 1
ATOM 2691 N N . PHE A 1 357 ? -31.657 9.583 51.839 1.000 56.181 435 PHE A N 1
ATOM 2692 C CA . PHE A 1 357 ? -31.912 9.556 50.373 1.000 56.394 435 PHE A CA 1
ATOM 2693 C C . PHE A 1 357 ? -32.884 8.421 50.019 1.000 57.977 435 PHE A C 1
ATOM 2694 O O . PHE A 1 357 ? -33.149 8.251 48.826 1.000 58.673 435 PHE A O 1
ATOM 2702 N N . THR A 1 358 ? -33.432 7.706 51.010 1.000 60.274 436 THR A N 1
ATOM 2703 C CA . THR A 1 358 ? -34.583 6.777 50.825 1.000 61.661 436 THR A CA 1
ATOM 2704 C C . THR A 1 358 ? -35.891 7.567 50.938 1.000 63.283 436 THR A C 1
ATOM 2705 O O . THR A 1 358 ? -36.938 7.020 50.527 1.000 64.642 436 THR A O 1
ATOM 2709 N N . HIS A 1 359 ? -35.828 8.788 51.483 1.000 63.651 437 HIS A N 1
ATOM 2710 C CA . HIS A 1 359 ? -36.992 9.668 51.770 1.000 65.643 437 HIS A CA 1
ATOM 2711 C C . HIS A 1 359 ? -37.224 10.602 50.587 1.000 66.083 437 HIS A C 1
ATOM 2712 O O . HIS A 1 359 ? -36.406 11.482 50.338 1.000 64.758 437 HIS A O 1
ATOM 2719 N N . PRO A 1 360 ? -38.338 10.454 49.829 1.000 67.904 438 PRO A N 1
ATOM 2720 C CA . PRO A 1 360 ? -38.645 11.356 48.715 1.000 68.555 438 PRO A CA 1
ATOM 2721 C C . PRO A 1 360 ? -38.557 12.850 49.067 1.000 68.417 438 PRO A C 1
ATOM 2722 O O . PRO A 1 360 ? -38.144 13.618 48.221 1.000 69.318 438 PRO A O 1
ATOM 2726 N N . LYS A 1 361 ? -38.941 13.222 50.291 1.000 68.131 439 LYS A N 1
ATOM 2727 C CA . LYS A 1 361 ? -38.970 14.634 50.765 1.000 68.354 439 LYS A CA 1
ATOM 2728 C C . LYS A 1 361 ? -37.530 15.148 50.888 1.000 66.396 439 LYS A C 1
ATOM 2729 O O . LYS A 1 361 ? -37.285 16.292 50.476 1.000 66.666 439 LYS A O 1
ATOM 2732 N N . ALA A 1 362 ? -36.619 14.334 51.430 1.000 64.772 440 ALA A N 1
ATOM 2733 C CA . ALA A 1 362 ? -35.187 14.677 51.616 1.000 63.662 440 ALA A CA 1
ATOM 2734 C C . ALA A 1 362 ? -34.484 14.742 50.251 1.000 62.819 440 ALA A C 1
ATOM 2735 O O . ALA A 1 362 ? -33.595 15.589 50.085 1.000 60.925 440 ALA A O 1
ATOM 2737 N N . ARG A 1 363 ? -34.887 13.883 49.310 1.000 63.393 441 ARG A N 1
ATOM 2738 C CA . ARG A 1 363 ? -34.386 13.871 47.911 1.000 63.256 441 ARG A CA 1
ATOM 2739 C C . ARG A 1 363 ? -34.826 15.168 47.217 1.000 65.292 441 ARG A C 1
ATOM 2740 O O . ARG A 1 363 ? -33.965 15.807 46.580 1.000 65.416 441 ARG A O 1
ATOM 2748 N N . ASP A 1 364 ? -36.101 15.551 47.351 1.000 67.206 442 ASP A N 1
ATOM 2749 C CA . ASP A 1 364 ? -36.666 16.780 46.729 1.000 69.644 442 ASP A CA 1
ATOM 2750 C C . ASP A 1 364 ? -35.989 18.012 47.340 1.000 69.171 442 ASP A C 1
ATOM 2751 O O . ASP A 1 364 ? -35.698 18.960 46.588 1.000 69.598 442 ASP A O 1
ATOM 2756 N N . TRP A 1 365 ? -35.741 17.983 48.650 1.000 68.818 443 TRP A N 1
ATOM 2757 C CA . TRP A 1 365 ? -35.116 19.089 49.423 1.000 69.189 443 TRP A CA 1
ATOM 2758 C C . TRP A 1 365 ? -33.695 19.344 48.909 1.000 67.753 443 TRP A C 1
ATOM 2759 O O . TRP A 1 365 ? -33.373 20.508 48.620 1.000 68.012 443 TRP A O 1
ATOM 2770 N N . PHE A 1 366 ? -32.887 18.285 48.805 1.000 66.687 444 PHE A N 1
ATOM 2771 C CA . PHE A 1 366 ? -31.484 18.315 48.311 1.000 64.647 444 PHE A CA 1
ATOM 2772 C C . PHE A 1 366 ? -31.480 18.839 46.869 1.000 65.123 444 PHE A C 1
ATOM 2773 O O . PHE A 1 366 ? -30.778 19.831 46.596 1.000 65.418 444 PHE A O 1
ATOM 2781 N N . GLN A 1 367 ? -32.272 18.207 45.997 1.000 65.080 445 GLN A N 1
ATOM 2782 C CA . GLN A 1 367 ? -32.416 18.558 44.556 1.000 65.286 445 GLN A CA 1
ATOM 2783 C C . GLN A 1 367 ? -32.817 20.030 44.408 1.000 66.969 445 GLN A C 1
ATOM 2784 O O . GLN A 1 367 ? -32.209 20.725 43.571 1.000 68.053 445 GLN A O 1
ATOM 2790 N N . GLY A 1 368 ? -33.787 20.484 45.202 1.000 68.151 446 GLY A N 1
ATOM 2791 C CA . GLY A 1 368 ? -34.287 21.871 45.191 1.000 69.927 446 GLY A CA 1
ATOM 2792 C C . GLY A 1 368 ? -33.168 22.877 45.381 1.000 69.616 446 GLY A C 1
ATOM 2793 O O . GLY A 1 368 ? -33.154 23.874 44.643 1.000 70.939 446 GLY A O 1
ATOM 2794 N N . HIS A 1 369 ? -32.266 22.633 46.336 1.000 68.439 447 HIS A N 1
ATOM 2795 C CA . HIS A 1 369 ? -31.102 23.511 46.635 1.000 69.481 447 HIS A CA 1
ATOM 2796 C C . HIS A 1 369 ? -30.091 23.467 45.481 1.000 69.132 447 HIS A C 1
ATOM 2797 O O . HIS A 1 369 ? -29.513 24.524 45.183 1.000 70.110 447 HIS A O 1
ATOM 2804 N N . LEU A 1 370 ? -29.892 22.304 44.854 1.000 67.943 448 LEU A N 1
ATOM 2805 C CA . LEU A 1 370 ? -28.961 22.147 43.704 1.000 68.138 448 LEU A CA 1
ATOM 2806 C C . LEU A 1 370 ? -29.518 22.902 42.487 1.000 70.248 448 LEU A C 1
ATOM 2807 O O . LEU A 1 370 ? -28.730 23.595 41.819 1.000 69.806 448 LEU A O 1
ATOM 2812 N N . ARG A 1 371 ? -30.824 22.780 42.219 1.000 71.893 449 ARG A N 1
ATOM 2813 C CA . ARG A 1 371 ? -31.511 23.467 41.089 1.000 74.086 449 ARG A CA 1
ATOM 2814 C C . ARG A 1 371 ? -31.472 24.985 41.311 1.000 74.847 449 ARG A C 1
ATOM 2815 O O . ARG A 1 371 ? -31.385 25.720 40.311 1.000 75.827 449 ARG A O 1
ATOM 2823 N N . ARG A 1 372 ? -31.527 25.431 42.570 1.000 74.436 450 ARG A N 1
ATOM 2824 C CA . ARG A 1 372 ? -31.477 26.871 42.942 1.000 75.229 450 ARG A CA 1
ATOM 2825 C C . ARG A 1 372 ? -30.074 27.408 42.635 1.000 74.520 450 ARG A C 1
ATOM 2826 O O . ARG A 1 372 ? -29.983 28.525 42.103 1.000 76.486 450 ARG A O 1
ATOM 2828 N N . LEU A 1 373 ? -29.025 26.640 42.940 1.000 72.748 451 LEU A N 1
ATOM 2829 C CA . LEU A 1 373 ? -27.610 27.033 42.687 1.000 72.091 451 LEU A CA 1
ATOM 2830 C C . LEU A 1 373 ? -27.353 27.129 41.178 1.000 72.387 451 LEU A C 1
ATOM 2831 O O . LEU A 1 373 ? -26.600 28.028 40.779 1.000 72.641 451 LEU A O 1
ATOM 2836 N N . ARG A 1 374 ? -27.961 26.253 40.373 1.000 72.111 452 ARG A N 1
ATOM 2837 C CA . ARG A 1 374 ? -27.846 26.284 38.888 1.000 72.879 452 ARG A CA 1
ATOM 2838 C C . ARG A 1 374 ? -28.619 27.484 38.342 1.000 74.643 452 ARG A C 1
ATOM 2839 O O . ARG A 1 374 ? -28.062 28.218 37.513 1.000 75.128 452 ARG A O 1
ATOM 2847 N N . SER A 1 375 ? -29.867 27.642 38.780 1.000 75.224 453 SER A N 1
ATOM 2848 C CA . SER A 1 375 ? -30.786 28.729 38.362 1.000 76.997 453 SER A CA 1
ATOM 2849 C C . SER A 1 375 ? -30.148 30.098 38.644 1.000 77.592 453 SER A C 1
ATOM 2850 O O . SER A 1 375 ? -30.213 30.970 37.759 1.000 79.260 453 SER A O 1
ATOM 2853 N N . ARG A 1 376 ? -29.526 30.264 39.815 1.000 76.236 454 ARG A N 1
ATOM 2854 C CA . ARG A 1 376 ? -29.031 31.572 40.331 1.000 76.976 454 ARG A CA 1
ATOM 2855 C C . ARG A 1 376 ? -27.652 31.892 39.745 1.000 76.907 454 ARG A C 1
ATOM 2856 O O . ARG A 1 376 ? -27.455 33.044 39.328 1.000 78.367 454 ARG A O 1
ATOM 2858 N N . TYR A 1 377 ? -26.731 30.921 39.726 1.000 75.446 455 TYR A N 1
ATOM 2859 C CA . TYR A 1 377 ? -25.285 31.146 39.451 1.000 74.989 455 TYR A CA 1
ATOM 2860 C C . TYR A 1 377 ? -24.816 30.476 38.148 1.000 74.264 455 TYR A C 1
ATOM 2861 O O . TYR A 1 377 ? -23.624 30.626 37.836 1.000 74.302 455 TYR A O 1
ATOM 2870 N N . SER A 1 378 ? -25.695 29.771 37.425 1.000 74.201 456 SER A N 1
ATOM 2871 C CA . SER A 1 378 ? -25.394 29.017 36.172 1.000 73.569 456 SER A CA 1
ATOM 2872 C C . SER A 1 378 ? -24.281 27.982 36.401 1.000 71.303 456 SER A C 1
ATOM 2873 O O . SER A 1 378 ? -23.571 27.657 35.435 1.000 70.819 456 SER A O 1
ATOM 2876 N N . VAL A 1 379 ? -24.166 27.464 37.628 1.000 69.556 457 VAL A N 1
ATOM 2877 C CA . VAL A 1 379 ? -23.326 26.281 37.984 1.000 67.434 457 VAL A CA 1
ATOM 2878 C C . VAL A 1 379 ? -23.773 25.122 37.084 1.000 66.188 457 VAL A C 1
ATOM 2879 O O . VAL A 1 379 ? -24.995 24.946 36.912 1.000 65.830 457 VAL A O 1
ATOM 2883 N N . ALA A 1 380 ? -22.826 24.381 36.507 1.000 64.669 458 ALA A N 1
ATOM 2884 C CA . ALA A 1 380 ? -23.098 23.318 35.512 1.000 64.133 458 ALA A CA 1
ATOM 2885 C C . ALA A 1 380 ? -23.533 22.029 36.222 1.000 61.783 458 ALA A C 1
ATOM 2886 O O . ALA A 1 380 ? -24.522 21.413 35.780 1.000 62.556 458 ALA A O 1
ATOM 2888 N N . SER A 1 381 ? -22.819 21.644 37.279 1.000 59.130 459 SER A N 1
ATOM 2889 C CA . SER A 1 381 ? -23.012 20.370 38.017 1.000 57.361 459 SER A CA 1
ATOM 2890 C C . SER A 1 381 ? -22.277 20.434 39.362 1.000 55.887 459 SER A C 1
ATOM 2891 O O . SER A 1 381 ? -21.875 21.544 39.764 1.000 55.675 459 SER A O 1
ATOM 2894 N N . PHE A 1 382 ? -22.111 19.294 40.037 1.000 54.463 460 PHE A N 1
ATOM 2895 C CA . PHE A 1 382 ? -21.644 19.226 41.445 1.000 53.716 460 PHE A CA 1
ATOM 2896 C C . PHE A 1 382 ? -20.674 18.064 41.635 1.000 51.707 460 PHE A C 1
ATOM 2897 O O . PHE A 1 382 ? -20.823 17.028 40.970 1.000 50.414 460 PHE A O 1
ATOM 2905 N N . LYS A 1 383 ? -19.702 18.270 42.526 1.000 51.770 461 LYS A N 1
ATOM 2906 C CA . LYS A 1 383 ? -18.886 17.204 43.164 1.000 50.545 461 LYS A CA 1
ATOM 2907 C C . LYS A 1 383 ? -19.675 16.692 44.375 1.000 50.345 461 LYS A C 1
ATOM 2908 O O . LYS A 1 383 ? -19.772 17.423 45.384 1.000 50.227 461 LYS A O 1
ATOM 2914 N N . PHE A 1 384 ? -20.256 15.499 44.242 1.000 49.892 462 PHE A N 1
ATOM 2915 C CA . PHE A 1 384 ? -21.026 14.786 45.290 1.000 49.134 462 PHE A CA 1
ATOM 2916 C C . PHE A 1 384 ? -20.052 14.000 46.173 1.000 47.960 462 PHE A C 1
ATOM 2917 O O . PHE A 1 384 ? -19.757 12.835 45.864 1.000 46.294 462 PHE A O 1
ATOM 2925 N N . ASP A 1 385 ? -19.578 14.626 47.251 1.000 48.229 463 ASP A N 1
ATOM 2926 C CA . ASP A 1 385 ? -18.537 14.056 48.145 1.000 47.853 463 ASP A CA 1
ATOM 2927 C C . ASP A 1 385 ? -19.200 13.166 49.211 1.000 48.103 463 ASP A C 1
ATOM 2928 O O . ASP A 1 385 ? -20.440 13.200 49.340 1.000 47.944 463 ASP A O 1
ATOM 2933 N N . ALA A 1 386 ? -18.384 12.384 49.932 1.000 48.280 464 ALA A N 1
ATOM 2934 C CA . ALA A 1 386 ? -18.800 11.350 50.907 1.000 48.122 464 ALA A CA 1
ATOM 2935 C C . ALA A 1 386 ? -19.697 10.330 50.191 1.000 48.505 464 ALA A C 1
ATOM 2936 O O . ALA A 1 386 ? -19.451 10.083 48.987 1.000 49.095 464 ALA A O 1
ATOM 2938 N N . GLY A 1 387 ? -20.682 9.753 50.888 1.000 48.500 465 GLY A N 1
ATOM 2939 C CA . GLY A 1 387 ? -21.637 8.779 50.322 1.000 48.583 465 GLY A CA 1
ATOM 2940 C C . GLY A 1 387 ? -21.431 7.379 50.879 1.000 48.504 465 GLY A C 1
ATOM 2941 O O . GLY A 1 387 ? -22.241 6.498 50.544 1.000 48.921 465 GLY A O 1
ATOM 2942 N N . GLU A 1 388 ? -20.384 7.178 51.688 1.000 48.478 466 GLU A N 1
ATOM 2943 C CA . GLU A 1 388 ? -20.051 5.883 52.337 1.000 49.221 466 GLU A CA 1
ATOM 2944 C C . GLU A 1 388 ? -20.940 5.709 53.577 1.000 51.607 466 GLU A C 1
ATOM 2945 O O . GLU A 1 388 ? -21.218 6.730 54.266 1.000 50.989 466 GLU A O 1
ATOM 2951 N N . VAL A 1 389 ? -21.329 4.465 53.873 1.000 52.232 467 VAL A N 1
ATOM 2952 C CA . VAL A 1 389 ? -22.187 4.118 55.043 1.000 53.074 467 VAL A CA 1
ATOM 2953 C C . VAL A 1 389 ? -21.334 4.097 56.313 1.000 52.311 467 VAL A C 1
ATOM 2954 O O . VAL A 1 389 ? -21.917 4.017 57.393 1.000 52.682 467 VAL A O 1
ATOM 2958 N N . SER A 1 390 ? -20.009 4.199 56.201 1.000 51.653 468 SER A N 1
ATOM 2959 C CA . SER A 1 390 ? -19.109 4.348 57.374 1.000 51.876 468 SER A CA 1
ATOM 2960 C C . SER A 1 390 ? -19.337 5.713 58.045 1.000 51.978 468 SER A C 1
ATOM 2961 O O . SER A 1 390 ? -18.895 5.858 59.194 1.000 51.345 468 SER A O 1
ATOM 2964 N N . TYR A 1 391 ? -20.008 6.664 57.373 1.000 52.288 469 TYR A N 1
ATOM 2965 C CA . TYR A 1 391 ? -20.399 7.988 57.939 1.000 52.816 469 TYR A CA 1
ATOM 2966 C C . TYR A 1 391 ? -21.848 7.964 58.454 1.000 54.535 469 TYR A C 1
ATOM 2967 O O . TYR A 1 391 ? -22.334 9.014 58.935 1.000 55.889 469 TYR A O 1
ATOM 2976 N N . LEU A 1 392 ? -22.522 6.817 58.368 1.000 54.672 470 LEU A N 1
ATOM 2977 C CA . LEU A 1 392 ? -23.834 6.595 59.018 1.000 55.542 470 LEU A CA 1
ATOM 2978 C C . LEU A 1 392 ? -23.572 5.933 60.365 1.000 56.056 470 LEU A C 1
ATOM 2979 O O . LEU A 1 392 ? -22.490 5.390 60.584 1.000 54.496 470 LEU A O 1
ATOM 2984 N N . PRO A 1 393 ? -24.533 5.990 61.315 1.000 57.055 471 PRO A N 1
ATOM 2985 C CA . PRO A 1 393 ? -24.374 5.325 62.608 1.000 58.351 471 PRO A CA 1
ATOM 2986 C C . PRO A 1 393 ? -24.323 3.798 62.442 1.000 59.101 471 PRO A C 1
ATOM 2987 O O . PRO A 1 393 ? -24.816 3.319 61.443 1.000 57.768 471 PRO A O 1
ATOM 2991 N N . ARG A 1 394 ? -23.718 3.092 63.408 1.000 61.327 472 ARG A N 1
ATOM 2992 C CA . ARG A 1 394 ? -23.599 1.606 63.426 1.000 62.572 472 ARG A CA 1
ATOM 2993 C C . ARG A 1 394 ? -24.974 0.999 63.094 1.000 63.858 472 ARG A C 1
ATOM 2994 O O . ARG A 1 394 ? -25.088 0.323 62.038 1.000 63.337 472 ARG A O 1
ATOM 2996 N N . ASP A 1 395 ? -25.984 1.288 63.930 1.000 64.286 473 ASP A N 1
ATOM 2997 C CA . ASP A 1 395 ? -27.408 0.918 63.710 1.000 64.802 473 ASP A CA 1
ATOM 2998 C C . ASP A 1 395 ? -28.241 2.194 63.530 1.000 64.020 473 ASP A C 1
ATOM 2999 O O . ASP A 1 395 ? -28.134 3.114 64.366 1.000 63.885 473 ASP A O 1
ATOM 3004 N N . PHE A 1 396 ? -29.067 2.215 62.483 1.000 62.701 474 PHE A N 1
ATOM 3005 C CA . PHE A 1 396 ? -29.919 3.358 62.062 1.000 61.756 474 PHE A CA 1
ATOM 3006 C C . PHE A 1 396 ? -31.213 2.825 61.439 1.000 61.258 474 PHE A C 1
ATOM 3007 O O . PHE A 1 396 ? -31.298 1.615 61.180 1.000 61.785 474 PHE A O 1
ATOM 3015 N N . SER A 1 397 ? -32.181 3.708 61.194 1.000 59.997 475 SER A N 1
ATOM 3016 C CA . SER A 1 397 ? -33.392 3.424 60.383 1.000 60.033 475 SER A CA 1
ATOM 3017 C C . SER A 1 397 ? -33.565 4.543 59.358 1.000 59.000 475 SER A C 1
ATOM 3018 O O . SER A 1 397 ? -32.996 5.626 59.563 1.000 57.992 475 SER A O 1
ATOM 3021 N N . THR A 1 398 ? -34.315 4.271 58.295 1.000 59.284 476 THR A N 1
ATOM 3022 C CA . THR A 1 398 ? -34.534 5.186 57.150 1.000 59.733 476 THR A CA 1
ATOM 3023 C C . THR A 1 398 ? -36.001 5.079 56.734 1.000 61.896 476 THR A C 1
ATOM 3024 O O . THR A 1 398 ? -36.617 4.040 57.040 1.000 63.121 476 THR A O 1
ATOM 3028 N N . TYR A 1 399 ? -36.530 6.110 56.070 1.000 62.958 477 TYR A N 1
ATOM 3029 C CA . TYR A 1 399 ? -37.927 6.176 55.566 1.000 64.746 477 TYR A CA 1
ATOM 3030 C C . TYR A 1 399 ? -38.314 4.827 54.949 1.000 65.912 477 TYR A C 1
ATOM 3031 O O . TYR A 1 399 ? -39.332 4.263 55.363 1.000 68.237 477 TYR A O 1
ATOM 3040 N N . ARG A 1 400 ? -37.524 4.330 53.995 1.000 66.392 478 ARG A N 1
ATOM 3041 C CA . ARG A 1 400 ? -37.636 2.951 53.449 1.000 67.754 478 ARG A CA 1
ATOM 3042 C C . ARG A 1 400 ? -36.496 2.118 54.026 1.000 66.150 478 ARG A C 1
ATOM 3043 O O . ARG A 1 400 ? -35.368 2.596 54.129 1.000 65.742 478 ARG A O 1
ATOM 3051 N N . PRO A 1 401 ? -36.756 0.856 54.438 1.000 66.143 479 PRO A N 1
ATOM 3052 C CA . PRO A 1 401 ? -35.730 0.032 55.077 1.000 64.507 479 PRO A CA 1
ATOM 3053 C C . PRO A 1 401 ? -34.605 -0.374 54.113 1.000 62.834 479 PRO A C 1
ATOM 3054 O O . PRO A 1 401 ? -34.864 -0.628 52.947 1.000 62.914 479 PRO A O 1
ATOM 3058 N N . LEU A 1 402 ? -33.381 -0.416 54.640 1.000 60.691 480 LEU A N 1
ATOM 3059 C CA . LEU A 1 402 ? -32.157 -0.834 53.921 1.000 58.518 480 LEU A CA 1
ATOM 3060 C C . LEU A 1 402 ? -31.540 -2.023 54.653 1.000 57.792 480 LEU A C 1
ATOM 3061 O O . LEU A 1 402 ? -30.604 -1.849 55.431 1.000 57.134 480 LEU A O 1
ATOM 3066 N N . PRO A 1 403 ? -32.035 -3.264 54.427 1.000 57.660 481 PRO A N 1
ATOM 3067 C CA . PRO A 1 403 ? -31.414 -4.451 55.021 1.000 57.942 481 PRO A CA 1
ATOM 3068 C C . PRO A 1 403 ? -29.934 -4.550 54.608 1.000 57.354 481 PRO A C 1
ATOM 3069 O O . PRO A 1 403 ? -29.118 -4.936 55.431 1.000 57.333 481 PRO A O 1
ATOM 3073 N N . ASP A 1 404 ? -29.634 -4.197 53.350 1.000 57.294 482 ASP A N 1
ATOM 3074 C CA . ASP A 1 404 ? -28.269 -3.950 52.816 1.000 55.811 482 ASP A CA 1
ATOM 3075 C C . ASP A 1 404 ? -27.965 -2.460 52.965 1.000 55.514 482 ASP A C 1
ATOM 3076 O O . ASP A 1 404 ? -28.515 -1.644 52.224 1.000 56.629 482 ASP A O 1
ATOM 3081 N N . PRO A 1 405 ? -27.097 -2.050 53.920 1.000 54.542 483 PRO A N 1
ATOM 3082 C CA . PRO A 1 405 ? -26.908 -0.625 54.217 1.000 54.071 483 PRO A CA 1
ATOM 3083 C C . PRO A 1 405 ? -26.266 0.183 53.075 1.000 53.361 483 PRO A C 1
ATOM 3084 O O . PRO A 1 405 ? -26.579 1.359 52.945 1.000 52.735 483 PRO A O 1
ATOM 3088 N N . SER A 1 406 ? -25.411 -0.459 52.270 1.000 53.261 484 SER A N 1
ATOM 3089 C CA . SER A 1 406 ? -24.652 0.171 51.153 1.000 53.071 484 SER A CA 1
ATOM 3090 C C . SER A 1 406 ? -25.602 0.700 50.063 1.000 53.569 484 SER A C 1
ATOM 3091 O O . SER A 1 406 ? -25.156 1.538 49.257 1.000 53.225 484 SER A O 1
ATOM 3094 N N . VAL A 1 407 ? -26.863 0.252 50.039 1.000 54.077 485 VAL A N 1
ATOM 3095 C CA . VAL A 1 407 ? -27.880 0.751 49.066 1.000 54.420 485 VAL A CA 1
ATOM 3096 C C . VAL A 1 407 ? -28.124 2.243 49.344 1.000 54.441 485 VAL A C 1
ATOM 3097 O O . VAL A 1 407 ? -28.576 2.945 48.419 1.000 53.881 485 VAL A O 1
ATOM 3101 N N . TRP A 1 408 ? -27.821 2.721 50.558 1.000 54.758 486 TRP A N 1
ATOM 3102 C CA . TRP A 1 408 ? -27.838 4.174 50.885 1.000 55.672 486 TRP A CA 1
ATOM 3103 C C . TRP A 1 408 ? -26.876 4.918 49.947 1.000 53.518 486 TRP A C 1
ATOM 3104 O O . TRP A 1 408 ? -27.264 5.972 49.408 1.000 52.998 486 TRP A O 1
ATOM 3115 N N . SER A 1 409 ? -25.672 4.378 49.747 1.000 52.229 487 SER A N 1
ATOM 3116 C CA . SER A 1 409 ? -24.645 4.940 48.831 1.000 50.761 487 SER A CA 1
ATOM 3117 C C . SER A 1 409 ? -25.241 5.057 47.421 1.000 50.990 487 SER A C 1
ATOM 3118 O O . SER A 1 409 ? -25.192 6.170 46.854 1.000 50.559 487 SER A O 1
ATOM 3121 N N . ARG A 1 410 ? -25.835 3.973 46.906 1.000 51.130 488 ARG A N 1
ATOM 3122 C CA . ARG A 1 410 ? -26.589 3.969 45.622 1.000 51.590 488 ARG A CA 1
ATOM 3123 C C . ARG A 1 410 ? -27.549 5.162 45.594 1.000 52.158 488 ARG A C 1
ATOM 3124 O O . ARG A 1 410 ? -27.468 5.954 44.639 1.000 52.474 488 ARG A O 1
ATOM 3132 N N . ARG A 1 411 ? -28.417 5.274 46.605 1.000 52.542 489 ARG A N 1
ATOM 3133 C CA . ARG A 1 411 ? -29.515 6.275 46.660 1.000 53.861 489 ARG A CA 1
ATOM 3134 C C . ARG A 1 411 ? -28.927 7.692 46.618 1.000 53.068 489 ARG A C 1
ATOM 3135 O O . ARG A 1 411 ? -29.532 8.558 45.955 1.000 53.828 489 ARG A O 1
ATOM 3143 N N . TYR A 1 412 ? -27.797 7.924 47.288 1.000 51.922 490 TYR A N 1
ATOM 3144 C CA . TYR A 1 412 ? -27.060 9.215 47.247 1.000 52.100 490 TYR A CA 1
ATOM 3145 C C . TYR A 1 412 ? -26.549 9.480 45.821 1.000 51.734 490 TYR A C 1
ATOM 3146 O O . TYR A 1 412 ? -26.699 10.625 45.339 1.000 51.212 490 TYR A O 1
ATOM 3155 N N . THR A 1 413 ? -25.981 8.470 45.149 1.000 51.425 491 THR A N 1
ATOM 3156 C CA . THR A 1 413 ? -25.390 8.640 43.789 1.000 51.758 491 THR A CA 1
ATOM 3157 C C . THR A 1 413 ? -26.504 8.968 42.783 1.000 53.189 491 THR A C 1
ATOM 3158 O O . THR A 1 413 ? -26.181 9.563 41.737 1.000 52.843 491 THR A O 1
ATOM 3162 N N . GLU A 1 414 ? -27.768 8.638 43.093 1.000 54.191 492 GLU A N 1
ATOM 3163 C CA . GLU A 1 414 ? -28.925 8.953 42.212 1.000 55.392 492 GLU A CA 1
ATOM 3164 C C . GLU A 1 414 ? -29.133 10.471 42.158 1.000 55.828 492 GLU A C 1
ATOM 3165 O O . GLU A 1 414 ? -29.788 10.937 41.212 1.000 56.246 492 GLU A O 1
ATOM 3171 N N . MET A 1 415 ? -28.594 11.213 43.129 1.000 55.584 493 MET A N 1
ATOM 3172 C CA . MET A 1 415 ? -28.724 12.692 43.193 1.000 56.701 493 MET A CA 1
ATOM 3173 C C . MET A 1 415 ? -27.928 13.333 42.046 1.000 57.572 493 MET A C 1
ATOM 3174 O O . MET A 1 415 ? -28.240 14.489 41.688 1.000 58.842 493 MET A O 1
ATOM 3179 N N . ALA A 1 416 ? -26.955 12.615 41.471 1.000 56.876 494 ALA A N 1
ATOM 3180 C CA . ALA A 1 416 ? -26.137 13.086 40.327 1.000 57.163 494 ALA A CA 1
ATOM 3181 C C . ALA A 1 416 ? -26.940 13.039 39.019 1.000 58.402 494 ALA A C 1
ATOM 3182 O O . ALA A 1 416 ? -26.617 13.828 38.126 1.000 58.384 494 ALA A O 1
ATOM 3184 N N . LEU A 1 417 ? -27.945 12.165 38.908 1.000 59.248 495 LEU A N 1
ATOM 3185 C CA . LEU A 1 417 ? -28.606 11.820 37.618 1.000 61.264 495 LEU A CA 1
ATOM 3186 C C . LEU A 1 417 ? -29.044 13.071 36.856 1.000 63.242 495 LEU A C 1
ATOM 3187 O O . LEU A 1 417 ? -28.794 13.166 35.658 1.000 63.733 495 LEU A O 1
ATOM 3192 N N . PRO A 1 418 ? -29.729 14.058 37.480 1.000 64.469 496 PRO A N 1
ATOM 3193 C CA . PRO A 1 418 ? -30.171 15.251 36.754 1.000 66.369 496 PRO A CA 1
ATOM 3194 C C . PRO A 1 418 ? -29.033 16.179 36.292 1.000 66.423 496 PRO A C 1
ATOM 3195 O O . PRO A 1 418 ? -29.301 17.030 35.470 1.000 68.542 496 PRO A O 1
ATOM 3199 N N . PHE A 1 419 ? -27.818 16.007 36.823 1.000 65.431 497 PHE A N 1
ATOM 3200 C CA . PHE A 1 419 ? -26.624 16.845 36.512 1.000 65.943 497 PHE A CA 1
ATOM 3201 C C . PHE A 1 419 ? -25.434 15.972 36.083 1.000 64.873 497 PHE A C 1
ATOM 3202 O O . PHE A 1 419 ? -24.286 16.431 36.223 1.000 64.021 497 PHE A O 1
ATOM 3210 N N . PHE A 1 420 ? -25.711 14.776 35.548 1.000 64.921 498 PHE A N 1
ATOM 3211 C CA . PHE A 1 420 ? -24.741 13.669 35.313 1.000 64.269 498 PHE A CA 1
ATOM 3212 C C . PHE A 1 420 ? -23.580 14.152 34.435 1.000 64.405 498 PHE A C 1
ATOM 3213 O O . PHE A 1 420 ? -22.439 13.678 34.607 1.000 63.242 498 PHE A O 1
ATOM 3221 N N . SER A 1 421 ? -23.886 15.073 33.519 1.000 65.987 499 SER A N 1
ATOM 3222 C CA . SER A 1 421 ? -23.023 15.502 32.392 1.000 66.316 499 SER A CA 1
ATOM 3223 C C . SER A 1 421 ? -21.657 16.002 32.889 1.000 64.909 499 SER A C 1
ATOM 3224 O O . SER A 1 421 ? -20.661 15.762 32.182 1.000 64.970 499 SER A O 1
ATOM 3227 N N . LEU A 1 422 ? -21.600 16.662 34.051 1.000 63.863 500 LEU A N 1
ATOM 3228 C CA . LEU A 1 422 ? -20.338 17.179 34.654 1.000 62.844 500 LEU A CA 1
ATOM 3229 C C . LEU A 1 422 ? -20.274 16.843 36.152 1.000 61.255 500 LEU A C 1
ATOM 3230 O O . LEU A 1 422 ? -19.570 17.562 36.893 1.000 61.910 500 LEU A O 1
ATOM 3235 N N . ALA A 1 423 ? -20.952 15.779 36.582 1.000 59.451 501 ALA A N 1
ATOM 3236 C CA . ALA A 1 423 ? -21.010 15.352 37.998 1.000 57.981 501 ALA A CA 1
ATOM 3237 C C . ALA A 1 423 ? -19.875 14.364 38.279 1.000 56.052 501 ALA A C 1
ATOM 3238 O O . ALA A 1 423 ? -19.468 13.640 37.349 1.000 56.198 501 ALA A O 1
ATOM 3240 N N . GLU A 1 424 ? -19.386 14.341 39.519 1.000 54.750 502 GLU A N 1
ATOM 3241 C CA . GLU A 1 424 ? -18.583 13.211 40.053 1.000 52.812 502 GLU A CA 1
ATOM 3242 C C . GLU A 1 424 ? -19.183 12.750 41.385 1.000 52.086 502 GLU A C 1
ATOM 3243 O O . GLU A 1 424 ? -19.743 13.585 42.119 1.000 51.289 502 GLU A O 1
ATOM 3249 N N . VAL A 1 425 ? -19.082 11.446 41.640 1.000 51.354 503 VAL A N 1
ATOM 3250 C CA . VAL A 1 425 ? -19.343 10.779 42.947 1.000 50.668 503 VAL A CA 1
ATOM 3251 C C . VAL A 1 425 ? -18.073 9.998 43.296 1.000 49.763 503 VAL A C 1
ATOM 3252 O O . VAL A 1 425 ? -17.261 9.775 42.374 1.000 51.115 503 VAL A O 1
ATOM 3256 N N . ARG A 1 426 ? -17.892 9.616 44.561 1.000 48.858 504 ARG A N 1
ATOM 3257 C CA . ARG A 1 426 ? -16.707 8.841 45.008 1.000 48.196 504 ARG A CA 1
ATOM 3258 C C . ARG A 1 426 ? -17.156 7.499 45.596 1.000 48.135 504 ARG A C 1
ATOM 3259 O O . ARG A 1 426 ? -16.315 6.801 46.202 1.000 48.284 504 ARG A O 1
ATOM 3267 N N . VAL A 1 427 ? -18.426 7.136 45.412 1.000 48.439 505 VAL A N 1
ATOM 3268 C CA . VAL A 1 427 ? -18.972 5.823 45.867 1.000 48.461 505 VAL A CA 1
ATOM 3269 C C . VAL A 1 427 ? -19.763 5.203 44.716 1.000 48.042 505 VAL A C 1
ATOM 3270 O O . VAL A 1 427 ? -20.289 5.953 43.873 1.000 47.881 505 VAL A O 1
ATOM 3274 N N . GLY A 1 428 ? -19.834 3.877 44.710 1.000 47.880 506 GLY A N 1
ATOM 3275 C CA . GLY A 1 428 ? -20.568 3.081 43.716 1.000 48.487 506 GLY A CA 1
ATOM 3276 C C . GLY A 1 428 ? -20.999 1.768 44.328 1.000 49.072 506 GLY A C 1
ATOM 3277 O O . GLY A 1 428 ? -20.125 0.989 44.748 1.000 48.312 506 GLY A O 1
ATOM 3278 N N . TYR A 1 429 ? -22.309 1.575 44.447 1.000 50.844 507 TYR A N 1
ATOM 3279 C CA . TYR A 1 429 ? -22.948 0.315 44.893 1.000 51.601 507 TYR A CA 1
ATOM 3280 C C . TYR A 1 429 ? -24.108 0.054 43.932 1.000 52.955 507 TYR A C 1
ATOM 3281 O O . TYR A 1 429 ? -25.193 0.629 44.122 1.000 53.728 507 TYR A O 1
ATOM 3290 N N . GLN A 1 430 ? -23.843 -0.720 42.884 1.000 53.128 508 GLN A N 1
ATOM 3291 C CA . GLN A 1 430 ? -24.749 -0.878 41.722 1.000 54.184 508 GLN A CA 1
ATOM 3292 C C . GLN A 1 430 ? -25.094 0.511 41.169 1.000 53.583 508 GLN A C 1
ATOM 3293 O O . GLN A 1 430 ? -26.245 0.714 40.774 1.000 54.597 508 GLN A O 1
ATOM 3299 N N . SER A 1 431 ? -24.115 1.419 41.131 1.000 53.152 509 SER A N 1
ATOM 3300 C CA . SER A 1 431 ? -24.242 2.803 40.598 1.000 53.590 509 SER A CA 1
ATOM 3301 C C . SER A 1 431 ? -23.769 2.882 39.131 1.000 53.793 509 SER A C 1
ATOM 3302 O O . SER A 1 431 ? -23.717 4.003 38.584 1.000 54.501 509 SER A O 1
ATOM 3305 N N . GLN A 1 432 ? -23.480 1.744 38.491 1.000 53.575 510 GLN A N 1
ATOM 3306 C CA . GLN A 1 432 ? -22.842 1.680 37.143 1.000 54.012 510 GLN A CA 1
ATOM 3307 C C . GLN A 1 432 ? -23.703 2.406 36.096 1.000 54.936 510 GLN A C 1
ATOM 3308 O O . GLN A 1 432 ? -23.109 2.998 35.178 1.000 54.649 510 GLN A O 1
ATOM 3314 N N . ASN A 1 433 ? -25.039 2.365 36.206 1.000 56.235 511 ASN A N 1
ATOM 3315 C CA . ASN A 1 433 ? -25.950 2.953 35.178 1.000 57.803 511 ASN A CA 1
ATOM 3316 C C . ASN A 1 433 ? -26.162 4.451 35.445 1.000 57.626 511 ASN A C 1
ATOM 3317 O O . ASN A 1 433 ? -26.930 5.079 34.683 1.000 57.826 511 ASN A O 1
ATOM 3322 N N . ILE A 1 434 ? -25.494 5.011 36.458 1.000 56.794 512 ILE A N 1
ATOM 3323 C CA . ILE A 1 434 ? -25.408 6.484 36.672 1.000 58.210 512 ILE A CA 1
ATOM 3324 C C . ILE A 1 434 ? -24.229 7.000 35.839 1.000 58.290 512 ILE A C 1
ATOM 3325 O O . ILE A 1 434 ? -23.069 6.701 36.190 1.000 57.547 512 ILE A O 1
ATOM 3330 N N . SER A 1 435 ? -24.529 7.737 34.767 1.000 59.177 513 SER A N 1
ATOM 3331 C CA . SER A 1 435 ? -23.597 8.019 33.643 1.000 59.036 513 SER A CA 1
ATOM 3332 C C . SER A 1 435 ? -22.690 9.211 33.964 1.000 58.848 513 SER A C 1
ATOM 3333 O O . SER A 1 435 ? -22.412 9.989 33.046 1.000 59.809 513 SER A O 1
ATOM 3336 N N . CYS A 1 436 ? -22.238 9.344 35.212 1.000 57.906 514 CYS A N 1
ATOM 3337 C CA . CYS A 1 436 ? -21.342 10.440 35.666 1.000 56.944 514 CYS A CA 1
ATOM 3338 C C . CYS A 1 436 ? -19.940 9.870 35.908 1.000 55.798 514 CYS A C 1
ATOM 3339 O O . CYS A 1 436 ? -19.731 8.667 35.654 1.000 56.128 514 CYS A O 1
ATOM 3342 N N . PHE A 1 437 ? -19.011 10.708 36.367 1.000 54.988 515 PHE A N 1
ATOM 3343 C CA . PHE A 1 437 ? -17.622 10.309 36.704 1.000 53.749 515 PHE A CA 1
ATOM 3344 C C . PHE A 1 437 ? -17.578 9.743 38.125 1.000 52.274 515 PHE A C 1
ATOM 3345 O O . PHE A 1 437 ? -18.354 10.182 38.986 1.000 52.252 515 PHE A O 1
ATOM 3353 N N . PHE A 1 438 ? -16.673 8.791 38.341 1.000 51.181 516 PHE A N 1
ATOM 3354 C CA . PHE A 1 438 ? -16.409 8.132 39.641 1.000 49.797 516 PHE A CA 1
ATOM 3355 C C . PHE A 1 438 ? -14.967 8.446 40.035 1.000 49.199 516 PHE A C 1
ATOM 3356 O O . PHE A 1 438 ? -14.043 8.044 39.306 1.000 48.139 516 PHE A O 1
ATOM 3364 N N . ARG A 1 439 ? -14.796 9.183 41.133 1.000 48.543 517 ARG A N 1
ATOM 3365 C CA . ARG A 1 439 ? -13.474 9.643 41.621 1.000 48.199 517 ARG A CA 1
ATOM 3366 C C . ARG A 1 439 ? -12.929 8.623 42.626 1.000 48.451 517 ARG A C 1
ATOM 3367 O O . ARG A 1 439 ? -13.695 8.191 43.517 1.000 48.320 517 ARG A O 1
ATOM 3375 N N . LEU A 1 440 ? -11.657 8.245 42.470 1.000 48.633 518 LEU A N 1
ATOM 3376 C CA . LEU A 1 440 ? -10.879 7.496 43.490 1.000 48.866 518 LEU A CA 1
ATOM 3377 C C . LEU A 1 440 ? -10.814 8.348 44.761 1.000 49.918 518 LEU A C 1
ATOM 3378 O O . LEU A 1 440 ? -10.669 9.585 44.640 1.000 51.001 518 LEU A O 1
ATOM 3383 N N . VAL A 1 441 ? -10.901 7.728 45.939 1.000 50.040 519 VAL A N 1
ATOM 3384 C CA . VAL A 1 441 ? -10.766 8.474 47.222 1.000 50.195 519 VAL A CA 1
ATOM 3385 C C . VAL A 1 441 ? -9.358 9.079 47.275 1.000 50.344 519 VAL A C 1
ATOM 3386 O O . VAL A 1 441 ? -8.426 8.475 46.695 1.000 50.592 519 VAL A O 1
ATOM 3390 N N . ASN A 1 442 ? -9.251 10.248 47.915 1.000 50.553 520 ASN A N 1
ATOM 3391 C CA . ASN A 1 442 ? -8.029 11.081 48.089 1.000 50.450 520 ASN A CA 1
ATOM 3392 C C . ASN A 1 442 ? -6.755 10.261 47.866 1.000 50.164 520 ASN A C 1
ATOM 3393 O O . ASN A 1 442 ? -6.494 9.342 48.665 1.000 50.360 520 ASN A O 1
ATOM 3398 N N . ARG A 1 443 ? -5.987 10.593 46.827 1.000 49.831 521 ARG A N 1
ATOM 3399 C CA . ARG A 1 443 ? -4.604 10.085 46.634 1.000 49.404 521 ARG A CA 1
ATOM 3400 C C . ARG A 1 443 ? -3.659 10.961 47.459 1.000 49.468 521 ARG A C 1
ATOM 3401 O O . ARG A 1 443 ? -3.859 12.192 47.467 1.000 50.122 521 ARG A O 1
ATOM 3409 N N . ASP A 1 444 ? -2.677 10.352 48.127 1.000 49.235 522 ASP A N 1
ATOM 3410 C CA . ASP A 1 444 ? -1.607 11.088 48.852 1.000 50.451 522 ASP A CA 1
ATOM 3411 C C . ASP A 1 444 ? -0.429 11.345 47.907 1.000 51.044 522 ASP A C 1
ATOM 3412 O O . ASP A 1 444 ? -0.215 10.539 46.975 1.000 51.346 522 ASP A O 1
ATOM 3417 N N . SER A 1 445 ? 0.297 12.436 48.154 1.000 51.516 523 SER A N 1
ATOM 3418 C CA . SER A 1 445 ? 1.488 12.885 47.393 1.000 52.110 523 SER A CA 1
ATOM 3419 C C . SER A 1 445 ? 2.698 12.030 47.792 1.000 53.073 523 SER A C 1
ATOM 3420 O O . SER A 1 445 ? 3.690 12.591 48.303 1.000 54.156 523 SER A O 1
ATOM 3423 N N . VAL A 1 446 ? 2.603 10.715 47.569 1.000 52.826 524 VAL A N 1
ATOM 3424 C CA . VAL A 1 446 ? 3.689 9.719 47.802 1.000 53.751 524 VAL A CA 1
ATOM 3425 C C . VAL A 1 446 ? 3.774 8.807 46.573 1.000 53.788 524 VAL A C 1
ATOM 3426 O O . VAL A 1 446 ? 2.852 8.856 45.731 1.000 52.722 524 VAL A O 1
ATOM 3430 N N . TRP A 1 447 ? 4.837 8.002 46.489 1.000 54.967 525 TRP A N 1
ATOM 3431 C CA . TRP A 1 447 ? 5.148 7.140 45.317 1.000 55.512 525 TRP A CA 1
ATOM 3432 C C . TRP A 1 447 ? 4.389 5.806 45.389 1.000 54.157 525 TRP A C 1
ATOM 3433 O O . TRP A 1 447 ? 4.096 5.239 44.314 1.000 53.362 525 TRP A O 1
ATOM 3444 N N . GLY A 1 448 ? 4.083 5.327 46.599 1.000 53.916 526 GLY A N 1
ATOM 3445 C CA . GLY A 1 448 ? 3.765 3.908 46.873 1.000 54.041 526 GLY A CA 1
ATOM 3446 C C . GLY A 1 448 ? 2.325 3.518 46.565 1.000 53.188 526 GLY A C 1
ATOM 3447 O O . GLY A 1 448 ? 1.570 4.347 46.015 1.000 51.866 526 GLY A O 1
ATOM 3448 N N . TYR A 1 449 ? 1.965 2.283 46.923 1.000 53.446 527 TYR A N 1
ATOM 3449 C CA . TYR A 1 449 ? 0.636 1.663 46.679 1.000 53.209 527 TYR A CA 1
ATOM 3450 C C . TYR A 1 449 ? -0.389 2.151 47.717 1.000 52.855 527 TYR A C 1
ATOM 3451 O O . TYR A 1 449 ? -1.601 1.916 47.525 1.000 52.242 527 TYR A O 1
ATOM 3460 N N . ASP A 1 450 ? 0.082 2.793 48.789 1.000 52.861 528 ASP A N 1
ATOM 3461 C CA . ASP A 1 450 ? -0.766 3.366 49.866 1.000 52.923 528 ASP A CA 1
ATOM 3462 C C . ASP A 1 450 ? -1.280 4.736 49.401 1.000 51.748 528 ASP A C 1
ATOM 3463 O O . ASP A 1 450 ? -0.768 5.772 49.886 1.000 50.805 528 ASP A O 1
ATOM 3468 N N . LEU A 1 451 ? -2.244 4.717 48.472 1.000 50.873 529 LEU A N 1
ATOM 3469 C CA . LEU A 1 451 ? -2.927 5.901 47.882 1.000 50.937 529 LEU A CA 1
ATOM 3470 C C . LEU A 1 451 ? -1.944 6.786 47.107 1.000 50.882 529 LEU A C 1
ATOM 3471 O O . LEU A 1 451 ? -2.293 7.949 46.852 1.000 51.422 529 LEU A O 1
ATOM 3476 N N . GLY A 1 452 ? -0.787 6.252 46.709 1.000 51.536 530 GLY A N 1
ATOM 3477 C CA . GLY A 1 452 ? 0.268 7.009 46.003 1.000 51.439 530 GLY A CA 1
ATOM 3478 C C . GLY A 1 452 ? 0.253 6.752 44.506 1.000 50.733 530 GLY A C 1
ATOM 3479 O O . GLY A 1 452 ? -0.731 6.170 44.002 1.000 49.626 530 GLY A O 1
ATOM 3480 N N . LEU A 1 453 ? 1.322 7.154 43.817 1.000 51.056 531 LEU A N 1
ATOM 3481 C CA . LEU A 1 453 ? 1.452 7.037 42.342 1.000 50.710 531 LEU A CA 1
ATOM 3482 C C . LEU A 1 453 ? 1.212 5.582 41.907 1.000 50.132 531 LEU A C 1
ATOM 3483 O O . LEU A 1 453 ? 0.452 5.372 40.940 1.000 48.947 531 LEU A O 1
ATOM 3488 N N . ARG A 1 454 ? 1.814 4.613 42.602 1.000 50.563 532 ARG A N 1
ATOM 3489 C CA . ARG A 1 454 ? 1.737 3.167 42.247 1.000 51.235 532 ARG A CA 1
ATOM 3490 C C . ARG A 1 454 ? 0.332 2.597 42.514 1.000 50.739 532 ARG A C 1
ATOM 3491 O O . ARG A 1 454 ? 0.037 1.519 41.973 1.000 50.969 532 ARG A O 1
ATOM 3499 N N . SER A 1 455 ? -0.511 3.284 43.293 1.000 49.523 533 SER A N 1
ATOM 3500 C CA . SER A 1 455 ? -1.916 2.875 43.555 1.000 49.223 533 SER A CA 1
ATOM 3501 C C . SER A 1 455 ? -2.805 3.165 42.339 1.000 48.914 533 SER A C 1
ATOM 3502 O O . SER A 1 455 ? -3.862 2.506 42.234 1.000 48.033 533 SER A O 1
ATOM 3505 N N . LEU A 1 456 ? -2.411 4.102 41.467 1.000 48.984 534 LEU A N 1
ATOM 3506 C CA . LEU A 1 456 ? -3.324 4.678 40.436 1.000 49.107 534 LEU A CA 1
ATOM 3507 C C . LEU A 1 456 ? -3.806 3.573 39.488 1.000 49.029 534 LEU A C 1
ATOM 3508 O O . LEU A 1 456 ? -5.026 3.429 39.321 1.000 49.972 534 LEU A O 1
ATOM 3513 N N . ILE A 1 457 ? -2.889 2.823 38.879 1.000 49.177 535 ILE A N 1
ATOM 3514 C CA . ILE A 1 457 ? -3.243 1.826 37.826 1.000 48.644 535 ILE A CA 1
ATOM 3515 C C . ILE A 1 457 ? -4.036 0.686 38.469 1.000 47.384 535 ILE A C 1
ATOM 3516 O O . ILE A 1 457 ? -5.097 0.328 37.961 1.000 46.631 535 ILE A O 1
ATOM 3521 N N . PRO A 1 458 ? -3.574 0.079 39.589 1.000 47.005 536 PRO A N 1
ATOM 3522 C CA . PRO A 1 458 ? -4.387 -0.907 40.307 1.000 47.206 536 PRO A CA 1
ATOM 3523 C C . PRO A 1 458 ? -5.811 -0.425 40.633 1.000 46.809 536 PRO A C 1
ATOM 3524 O O . PRO A 1 458 ? -6.750 -1.177 40.410 1.000 47.179 536 PRO A O 1
ATOM 3528 N N . ALA A 1 459 ? -5.949 0.808 41.125 1.000 46.878 537 ALA A N 1
ATOM 3529 C CA . ALA A 1 459 ? -7.241 1.375 41.579 1.000 46.605 537 ALA A CA 1
ATOM 3530 C C . ALA A 1 459 ? -8.161 1.605 40.377 1.000 46.495 537 ALA A C 1
ATOM 3531 O O . ALA A 1 459 ? -9.352 1.242 40.466 1.000 46.019 537 ALA A O 1
ATOM 3533 N N . VAL A 1 460 ? -7.633 2.170 39.289 1.000 46.834 538 VAL A N 1
ATOM 3534 C CA . VAL A 1 460 ? -8.428 2.476 38.063 1.000 47.549 538 VAL A CA 1
ATOM 3535 C C . VAL A 1 460 ? -8.860 1.152 37.419 1.000 47.923 538 VAL A C 1
ATOM 3536 O O . VAL A 1 460 ? -10.029 1.057 36.991 1.000 47.930 538 VAL A O 1
ATOM 3540 N N . LEU A 1 461 ? -7.961 0.163 37.373 1.000 48.507 539 LEU A N 1
ATOM 3541 C CA . LEU A 1 461 ? -8.245 -1.173 36.782 1.000 49.296 539 LEU A CA 1
ATOM 3542 C C . LEU A 1 461 ? -9.336 -1.867 37.609 1.000 49.786 539 LEU A C 1
ATOM 3543 O O . LEU A 1 461 ? -10.300 -2.367 37.005 1.000 49.461 539 LEU A O 1
ATOM 3548 N N . THR A 1 462 ? -9.196 -1.872 38.940 1.000 50.090 540 THR A N 1
ATOM 3549 C CA . THR A 1 462 ? -10.176 -2.461 39.892 1.000 49.755 540 THR A CA 1
ATOM 3550 C C . THR A 1 462 ? -11.558 -1.853 39.631 1.000 49.287 540 THR A C 1
ATOM 3551 O O . THR A 1 462 ? -12.508 -2.627 39.442 1.000 48.979 540 THR A O 1
ATOM 3555 N N . VAL A 1 463 ? -11.650 -0.523 39.569 1.000 49.579 541 VAL A N 1
ATOM 3556 C CA . VAL A 1 463 ? -12.933 0.216 39.366 1.000 50.874 541 VAL A CA 1
ATOM 3557 C C . VAL A 1 463 ? -13.504 -0.095 37.971 1.000 51.381 541 VAL A C 1
ATOM 3558 O O . VAL A 1 463 ? -14.718 -0.357 37.892 1.000 51.819 541 VAL A O 1
ATOM 3562 N N . SER A 1 464 ? -12.675 -0.061 36.918 1.000 52.406 542 SER A N 1
ATOM 3563 C CA . SER A 1 464 ? -13.045 -0.410 35.516 1.000 53.705 542 SER A CA 1
ATOM 3564 C C . SER A 1 464 ? -13.670 -1.810 35.458 1.000 54.370 542 SER A C 1
ATOM 3565 O O . SER A 1 464 ? -14.676 -1.981 34.755 1.000 53.305 542 SER A O 1
ATOM 3568 N N . MET A 1 465 ? -13.051 -2.769 36.148 1.000 56.373 543 MET A N 1
ATOM 3569 C CA . MET A 1 465 ? -13.489 -4.185 36.268 1.000 59.722 543 MET A CA 1
ATOM 3570 C C . MET A 1 465 ? -14.931 -4.278 36.786 1.000 60.055 543 MET A C 1
ATOM 3571 O O . MET A 1 465 ? -15.640 -5.225 36.383 1.000 61.446 543 MET A O 1
ATOM 3576 N N . LEU A 1 466 ? -15.336 -3.369 37.675 1.000 58.059 544 LEU A N 1
ATOM 3577 C CA . LEU A 1 466 ? -16.666 -3.408 38.339 1.000 58.540 544 LEU A CA 1
ATOM 3578 C C . LEU A 1 466 ? -17.730 -2.749 37.449 1.000 58.498 544 LEU A C 1
ATOM 3579 O O . LEU A 1 466 ? -18.891 -2.688 37.884 1.000 58.824 544 LEU A O 1
ATOM 3584 N N . GLY A 1 467 ? -17.366 -2.296 36.244 1.000 57.612 545 GLY A N 1
ATOM 3585 C CA . GLY A 1 467 ? -18.317 -1.782 35.239 1.000 57.643 545 GLY A CA 1
ATOM 3586 C C . GLY A 1 467 ? -18.493 -0.274 35.319 1.000 56.575 545 GLY A C 1
ATOM 3587 O O . GLY A 1 467 ? -19.508 0.212 34.797 1.000 56.958 545 GLY A O 1
ATOM 3588 N N . TYR A 1 468 ? -17.545 0.439 35.943 1.000 55.080 546 TYR A N 1
ATOM 3589 C CA . TYR A 1 468 ? -17.506 1.923 36.040 1.000 54.556 546 TYR A CA 1
ATOM 3590 C C . TYR A 1 468 ? -16.482 2.454 35.037 1.000 54.585 546 TYR A C 1
ATOM 3591 O O . TYR A 1 468 ? -15.291 2.545 35.337 1.000 54.279 546 TYR A O 1
ATOM 3600 N N . PRO A 1 469 ? -16.906 2.800 33.802 1.000 53.907 547 PRO A N 1
ATOM 3601 C CA . PRO A 1 469 ? -15.966 3.222 32.766 1.000 53.282 547 PRO A CA 1
ATOM 3602 C C . PRO A 1 469 ? -15.367 4.622 32.981 1.000 52.320 547 PRO A C 1
ATOM 3603 O O . PRO A 1 469 ? -14.187 4.799 32.701 1.000 52.079 547 PRO A O 1
ATOM 3607 N N . PHE A 1 470 ? -16.175 5.580 33.442 1.000 51.749 548 PHE A N 1
ATOM 3608 C CA . PHE A 1 470 ? -15.807 7.021 33.501 1.000 51.525 548 PHE A CA 1
ATOM 3609 C C . PHE A 1 470 ? -15.130 7.303 34.846 1.000 50.370 548 PHE A C 1
ATOM 3610 O O . PHE A 1 470 ? -15.818 7.693 35.800 1.000 50.885 548 PHE A O 1
ATOM 3618 N N . ILE A 1 471 ? -13.813 7.094 34.914 1.000 49.729 549 ILE A N 1
ATOM 3619 C CA . ILE A 1 471 ? -13.018 7.145 36.175 1.000 49.199 549 ILE A CA 1
ATOM 3620 C C . ILE A 1 471 ? -12.184 8.429 36.206 1.000 49.639 549 ILE A C 1
ATOM 3621 O O . ILE A 1 471 ? -11.522 8.739 35.201 1.000 49.908 549 ILE A O 1
ATOM 3626 N N . LEU A 1 472 ? -12.229 9.136 37.337 1.000 50.095 550 LEU A N 1
ATOM 3627 C CA . LEU A 1 472 ? -11.386 10.321 37.650 1.000 50.952 550 LEU A CA 1
ATOM 3628 C C . LEU A 1 472 ? -10.407 9.932 38.755 1.000 50.356 550 LEU A C 1
ATOM 3629 O O . LEU A 1 472 ? -10.815 9.747 39.895 1.000 50.396 550 LEU A O 1
ATOM 3634 N N . PRO A 1 473 ? -9.096 9.778 38.467 1.000 50.575 551 PRO A N 1
ATOM 3635 C CA . PRO A 1 473 ? -8.125 9.346 39.477 1.000 50.479 551 PRO A CA 1
ATOM 3636 C C . PRO A 1 473 ? -7.718 10.449 40.473 1.000 50.775 551 PRO A C 1
ATOM 3637 O O . PRO A 1 473 ? -6.539 10.617 40.727 1.000 50.112 551 PRO A O 1
ATOM 3641 N N . ASP A 1 474 ? -8.706 11.136 41.056 1.000 51.526 552 ASP A N 1
ATOM 3642 C CA . ASP A 1 474 ? -8.529 12.213 42.069 1.000 51.470 552 ASP A CA 1
ATOM 3643 C C . ASP A 1 474 ? -7.615 13.317 41.504 1.000 52.341 552 ASP A C 1
ATOM 3644 O O . ASP A 1 474 ? -7.898 13.773 40.377 1.000 53.368 552 ASP A O 1
ATOM 3649 N N . MET A 1 475 ? -6.581 13.747 42.245 1.000 52.324 553 MET A N 1
ATOM 3650 C CA . MET A 1 475 ? -5.812 15.001 41.987 1.000 53.506 553 MET A CA 1
ATOM 3651 C C . MET A 1 475 ? -4.419 14.661 41.438 1.000 51.852 553 MET A C 1
ATOM 3652 O O . MET A 1 475 ? -3.728 13.816 42.048 1.000 50.652 553 MET A O 1
ATOM 3657 N N . VAL A 1 476 ? -3.998 15.324 40.360 1.000 51.310 554 VAL A N 1
ATOM 3658 C CA . VAL A 1 476 ? -2.604 15.203 39.839 1.000 50.597 554 VAL A CA 1
ATOM 3659 C C . VAL A 1 476 ? -1.658 15.632 40.967 1.000 50.952 554 VAL A C 1
ATOM 3660 O O . VAL A 1 476 ? -1.801 16.764 41.467 1.000 51.647 554 VAL A O 1
ATOM 3664 N N . GLY A 1 477 ? -0.757 14.736 41.373 1.000 50.856 555 GLY A N 1
ATOM 3665 C CA . GLY A 1 477 ? 0.268 14.983 42.404 1.000 52.110 555 GLY A CA 1
ATOM 3666 C C . GLY A 1 477 ? -0.218 14.644 43.800 1.000 52.151 555 GLY A C 1
ATOM 3667 O O . GLY A 1 477 ? 0.611 14.660 44.720 1.000 52.711 555 GLY A O 1
ATOM 3668 N N . GLY A 1 478 ? -1.508 14.334 43.953 1.000 52.266 556 GLY A N 1
ATOM 3669 C CA . GLY A 1 478 ? -2.131 14.031 45.255 1.000 52.572 556 GLY A CA 1
ATOM 3670 C C . GLY A 1 478 ? -2.591 15.288 45.970 1.000 53.574 556 GLY A C 1
ATOM 3671 O O . GLY A 1 478 ? -2.556 16.381 45.358 1.000 54.351 556 GLY A O 1
ATOM 3672 N N . ASN A 1 479 ? -2.988 15.143 47.236 1.000 54.113 557 ASN A N 1
ATOM 3673 C CA . ASN A 1 479 ? -3.675 16.199 48.023 1.000 54.450 557 ASN A CA 1
ATOM 3674 C C . ASN A 1 479 ? -2.664 16.987 48.867 1.000 56.427 557 ASN A C 1
ATOM 3675 O O . ASN A 1 479 ? -3.089 17.968 49.498 1.000 58.112 557 ASN A O 1
ATOM 3680 N N . ALA A 1 480 ? -1.386 16.590 48.871 1.000 56.571 558 ALA A N 1
ATOM 3681 C CA . ALA A 1 480 ? -0.281 17.308 49.551 1.000 57.818 558 ALA A CA 1
ATOM 3682 C C . ALA A 1 480 ? -0.638 17.543 51.024 1.000 58.877 558 ALA A C 1
ATOM 3683 O O . ALA A 1 480 ? -0.574 18.697 51.494 1.000 59.599 558 ALA A O 1
ATOM 3685 N N . VAL A 1 481 ? -1.021 16.478 51.724 1.000 59.344 559 VAL A N 1
ATOM 3686 C CA . VAL A 1 481 ? -1.277 16.505 53.190 1.000 61.356 559 VAL A CA 1
ATOM 3687 C C . VAL A 1 481 ? 0.081 16.464 53.880 1.000 63.538 559 VAL A C 1
ATOM 3688 O O . VAL A 1 481 ? 0.889 15.586 53.592 1.000 62.971 559 VAL A O 1
ATOM 3692 N N . PRO A 1 482 ? 0.387 17.410 54.797 1.000 66.562 560 PRO A N 1
ATOM 3693 C CA . PRO A 1 482 ? 1.634 17.352 55.559 1.000 68.113 560 PRO A CA 1
ATOM 3694 C C . PRO A 1 482 ? 1.738 16.011 56.303 1.000 67.875 560 PRO A C 1
ATOM 3695 O O . PRO A 1 482 ? 0.736 15.564 56.835 1.000 68.844 560 PRO A O 1
ATOM 3699 N N . GLN A 1 483 ? 2.923 15.397 56.290 1.000 67.982 561 GLN A N 1
ATOM 3700 C CA . GLN A 1 483 ? 3.232 14.099 56.956 1.000 68.024 561 GLN A CA 1
ATOM 3701 C C . GLN A 1 483 ? 2.832 12.938 56.035 1.000 65.732 561 GLN A C 1
ATOM 3702 O O . GLN A 1 483 ? 3.183 11.789 56.366 1.000 64.900 561 GLN A O 1
ATOM 3705 N N . ARG A 1 484 ? 2.156 13.229 54.915 1.000 63.922 562 ARG A N 1
ATOM 3706 C CA . ARG A 1 484 ? 1.785 12.251 53.855 1.000 61.472 562 ARG A CA 1
ATOM 3707 C C . ARG A 1 484 ? 2.201 12.819 52.488 1.000 60.154 562 ARG A C 1
ATOM 3708 O O . ARG A 1 484 ? 1.452 12.626 51.506 1.000 58.340 562 ARG A O 1
ATOM 3716 N N . THR A 1 485 ? 3.354 13.494 52.431 1.000 60.469 563 THR A N 1
ATOM 3717 C CA . THR A 1 485 ? 3.887 14.159 51.211 1.000 60.840 563 THR A CA 1
ATOM 3718 C C . THR A 1 485 ? 5.389 13.888 51.086 1.000 61.359 563 THR A C 1
ATOM 3719 O O . THR A 1 485 ? 6.144 14.316 51.978 1.000 61.839 563 THR A O 1
ATOM 3723 N N . ALA A 1 486 ? 5.800 13.214 50.011 1.000 61.893 564 ALA A N 1
ATOM 3724 C CA . ALA A 1 486 ? 7.218 13.104 49.599 1.000 63.388 564 ALA A CA 1
ATOM 3725 C C . ALA A 1 486 ? 7.662 14.468 49.055 1.000 65.024 564 ALA A C 1
ATOM 3726 O O . ALA A 1 486 ? 7.351 14.760 47.884 1.000 65.332 564 ALA A O 1
ATOM 3728 N N . GLY A 1 487 ? 8.311 15.281 49.898 1.000 67.494 565 GLY A N 1
ATOM 3729 C CA . GLY A 1 487 ? 8.813 16.630 49.557 1.000 69.810 565 GLY A CA 1
ATOM 3730 C C . GLY A 1 487 ? 8.271 17.742 50.452 1.000 70.944 565 GLY A C 1
ATOM 3731 O O . GLY A 1 487 ? 8.378 18.914 50.044 1.000 72.622 565 GLY A O 1
ATOM 3732 N N . GLY A 1 488 ? 7.716 17.423 51.624 1.000 70.884 566 GLY A N 1
ATOM 3733 C CA . GLY A 1 488 ? 7.224 18.422 52.597 1.000 72.325 566 GLY A CA 1
ATOM 3734 C C . GLY A 1 488 ? 5.966 19.150 52.134 1.000 71.655 566 GLY A C 1
ATOM 3735 O O . GLY A 1 488 ? 4.866 18.615 52.363 1.000 71.300 566 GLY A O 1
ATOM 3736 N N . ASP A 1 489 ? 6.131 20.315 51.495 1.000 72.411 567 ASP A N 1
ATOM 3737 C CA . ASP A 1 489 ? 5.081 21.352 51.270 1.000 71.926 567 ASP A CA 1
ATOM 3738 C C . ASP A 1 489 ? 4.171 20.956 50.097 1.000 68.924 567 ASP A C 1
ATOM 3739 O O . ASP A 1 489 ? 2.937 21.023 50.244 1.000 68.024 567 ASP A O 1
ATOM 3744 N N . VAL A 1 490 ? 4.768 20.601 48.956 1.000 67.330 568 VAL A N 1
ATOM 3745 C CA . VAL A 1 490 ? 4.073 20.033 47.760 1.000 64.522 568 VAL A CA 1
ATOM 3746 C C . VAL A 1 490 ? 4.789 18.741 47.383 1.000 62.981 568 VAL A C 1
ATOM 3747 O O . VAL A 1 490 ? 5.897 18.488 47.853 1.000 63.393 568 VAL A O 1
ATOM 3751 N N . PRO A 1 491 ? 4.182 17.868 46.550 1.000 61.119 569 PRO A N 1
ATOM 3752 C CA . PRO A 1 491 ? 4.895 16.708 46.023 1.000 60.682 569 PRO A CA 1
ATOM 3753 C C . PRO A 1 491 ? 6.196 17.157 45.342 1.000 61.885 569 PRO A C 1
ATOM 3754 O O . PRO A 1 491 ? 6.182 18.167 44.658 1.000 61.217 569 PRO A O 1
ATOM 3758 N N . GLU A 1 492 ? 7.286 16.421 45.564 1.000 62.857 570 GLU A N 1
ATOM 3759 C CA . GLU A 1 492 ? 8.595 16.691 44.913 1.000 64.604 570 GLU A CA 1
ATOM 3760 C C . GLU A 1 492 ? 8.393 16.684 43.390 1.000 64.046 570 GLU A C 1
ATOM 3761 O O . GLU A 1 492 ? 7.470 15.998 42.893 1.000 62.354 570 GLU A O 1
ATOM 3767 N N . ARG A 1 493 ? 9.212 17.475 42.702 1.000 65.848 571 ARG A N 1
ATOM 3768 C CA . ARG A 1 493 ? 9.141 17.805 41.252 1.000 66.363 571 ARG A CA 1
ATOM 3769 C C . ARG A 1 493 ? 8.907 16.546 40.398 1.000 64.667 571 ARG A C 1
ATOM 3770 O O . ARG A 1 493 ? 8.002 16.560 39.533 1.000 61.819 571 ARG A O 1
ATOM 3778 N N . GLU A 1 494 ? 9.703 15.504 40.632 1.000 64.543 572 GLU A N 1
ATOM 3779 C CA . GLU A 1 494 ? 9.726 14.272 39.800 1.000 64.405 572 GLU A CA 1
ATOM 3780 C C . GLU A 1 494 ? 8.413 13.499 39.988 1.000 61.118 572 GLU A C 1
ATOM 3781 O O . GLU A 1 494 ? 7.901 12.950 38.989 1.000 59.916 572 GLU A O 1
ATOM 3787 N N . LEU A 1 495 ? 7.892 13.456 41.220 1.000 58.936 573 LEU A N 1
ATOM 3788 C CA . LEU A 1 495 ? 6.601 12.797 41.550 1.000 56.147 573 LEU A CA 1
ATOM 3789 C C . LEU A 1 495 ? 5.469 13.498 40.788 1.000 54.772 573 LEU A C 1
ATOM 3790 O O . LEU A 1 495 ? 4.670 12.792 40.150 1.000 53.785 573 LEU A O 1
ATOM 3795 N N . TYR A 1 496 ? 5.417 14.833 40.836 1.000 54.489 574 TYR A N 1
ATOM 3796 C CA . TYR A 1 496 ? 4.393 15.666 40.146 1.000 53.415 574 TYR A CA 1
ATOM 3797 C C . TYR A 1 496 ? 4.394 15.356 38.644 1.000 53.135 574 TYR A C 1
ATOM 3798 O O . TYR A 1 496 ? 3.308 15.133 38.085 1.000 52.235 574 TYR A O 1
ATOM 3807 N N . ILE A 1 497 ? 5.577 15.354 38.015 1.000 54.122 575 ILE A N 1
ATOM 3808 C CA . ILE A 1 497 ? 5.759 15.146 36.545 1.000 54.278 575 ILE A CA 1
ATOM 3809 C C . ILE A 1 497 ? 5.268 13.742 36.174 1.000 52.602 575 ILE A C 1
ATOM 3810 O O . ILE A 1 497 ? 4.398 13.647 35.285 1.000 51.972 575 ILE A O 1
ATOM 3815 N N . ARG A 1 498 ? 5.795 12.698 36.824 1.000 51.836 576 ARG A N 1
ATOM 3816 C CA . ARG A 1 498 ? 5.436 11.285 36.524 1.000 51.056 576 ARG A CA 1
ATOM 3817 C C . ARG A 1 498 ? 3.921 11.092 36.692 1.000 50.364 576 ARG A C 1
ATOM 3818 O O . ARG A 1 498 ? 3.322 10.405 35.851 1.000 50.605 576 ARG A O 1
ATOM 3826 N N . TRP A 1 499 ? 3.320 11.697 37.720 1.000 49.908 577 TRP A N 1
ATOM 3827 C CA . TRP A 1 499 ? 1.865 11.613 38.019 1.000 48.858 577 TRP A CA 1
ATOM 3828 C C . TRP A 1 499 ? 1.064 12.279 36.890 1.000 49.626 577 TRP A C 1
ATOM 3829 O O . TRP A 1 499 ? 0.134 11.645 36.354 1.000 48.628 577 TRP A O 1
ATOM 3840 N N . LEU A 1 500 ? 1.403 13.532 36.587 1.000 51.281 578 LEU A N 1
ATOM 3841 C CA . LEU A 1 500 ? 0.859 14.360 35.477 1.000 52.959 578 LEU A CA 1
ATOM 3842 C C . LEU A 1 500 ? 0.830 13.520 34.193 1.000 53.449 578 LEU A C 1
ATOM 3843 O O . LEU A 1 500 ? -0.213 13.493 33.507 1.000 53.204 578 LEU A O 1
ATOM 3848 N N . GLU A 1 501 ? 1.930 12.822 33.908 1.000 53.849 579 GLU A N 1
ATOM 3849 C CA . GLU A 1 501 ? 2.123 12.053 32.651 1.000 55.561 579 GLU A CA 1
ATOM 3850 C C . GLU A 1 501 ? 1.115 10.900 32.596 1.000 55.361 579 GLU A C 1
ATOM 3851 O O . GLU A 1 501 ? 0.424 10.777 31.568 1.000 56.018 579 GLU A O 1
ATOM 3857 N N . VAL A 1 502 ? 1.026 10.079 33.646 1.000 54.984 580 VAL A N 1
ATOM 3858 C CA . VAL A 1 502 ? 0.106 8.902 33.652 1.000 54.242 580 VAL A CA 1
ATOM 3859 C C . VAL A 1 502 ? -1.339 9.420 33.689 1.000 53.439 580 VAL A C 1
ATOM 3860 O O . VAL A 1 502 ? -2.193 8.813 33.023 1.000 53.583 580 VAL A O 1
ATOM 3864 N N . ALA A 1 503 ? -1.589 10.533 34.382 1.000 53.226 581 ALA A N 1
ATOM 3865 C CA . ALA A 1 503 ? -2.938 11.127 34.554 1.000 53.214 581 ALA A CA 1
ATOM 3866 C C . ALA A 1 503 ? -3.475 11.624 33.206 1.000 53.417 581 ALA A C 1
ATOM 3867 O O . ALA A 1 503 ? -4.705 11.594 33.013 1.000 52.382 581 ALA A O 1
ATOM 3869 N N . ALA A 1 504 ? -2.587 12.037 32.298 1.000 54.123 582 ALA A N 1
ATOM 3870 C CA . ALA A 1 504 ? -2.940 12.554 30.956 1.000 54.644 582 ALA A CA 1
ATOM 3871 C C . ALA A 1 504 ? -3.575 11.449 30.099 1.000 54.295 582 ALA A C 1
ATOM 3872 O O . ALA A 1 504 ? -4.239 11.796 29.109 1.000 54.421 582 ALA A O 1
ATOM 3874 N N . PHE A 1 505 ? -3.399 10.174 30.461 1.000 53.985 583 PHE A N 1
ATOM 3875 C CA . PHE A 1 505 ? -3.896 9.010 29.680 1.000 54.772 583 PHE A CA 1
ATOM 3876 C C . PHE A 1 505 ? -5.112 8.355 30.345 1.000 54.576 583 PHE A C 1
ATOM 3877 O O . PHE A 1 505 ? -5.584 7.356 29.795 1.000 55.162 583 PHE A O 1
ATOM 3885 N N . MET A 1 506 ? -5.608 8.889 31.466 1.000 55.038 584 MET A N 1
ATOM 3886 C CA . MET A 1 506 ? -6.804 8.363 32.188 1.000 55.013 584 MET A CA 1
ATOM 3887 C C . MET A 1 506 ? -8.061 9.079 31.689 1.000 55.372 584 MET A C 1
ATOM 3888 O O . MET A 1 506 ? -7.960 10.116 31.047 1.000 57.468 584 MET A O 1
ATOM 3893 N N . PRO A 1 507 ? -9.283 8.544 31.921 1.000 54.723 585 PRO A N 1
ATOM 3894 C CA . PRO A 1 507 ? -10.485 9.082 31.276 1.000 54.576 585 PRO A CA 1
ATOM 3895 C C . PRO A 1 507 ? -10.792 10.559 31.569 1.000 54.210 585 PRO A C 1
ATOM 3896 O O . PRO A 1 507 ? -11.231 11.249 30.664 1.000 55.667 585 PRO A O 1
ATOM 3900 N N . ALA A 1 508 ? -10.559 11.008 32.803 1.000 52.503 586 ALA A N 1
ATOM 3901 C CA . ALA A 1 508 ? -10.641 12.433 33.201 1.000 52.927 586 ALA A CA 1
ATOM 3902 C C . ALA A 1 508 ? -9.350 12.818 33.928 1.000 52.389 586 ALA A C 1
ATOM 3903 O O . ALA A 1 508 ? -8.773 11.954 34.608 1.000 51.395 586 ALA A O 1
ATOM 3905 N N . MET A 1 509 ? -8.917 14.068 33.767 1.000 52.622 587 MET A N 1
ATOM 3906 C CA . MET A 1 509 ? -7.648 14.601 34.329 1.000 52.492 587 MET A CA 1
ATOM 3907 C C . MET A 1 509 ? -7.964 15.853 35.149 1.000 52.337 587 MET A C 1
ATOM 3908 O O . MET A 1 509 ? -8.563 16.790 34.588 1.000 52.624 587 MET A O 1
ATOM 3913 N N . GLN A 1 510 ? -7.579 15.854 36.424 1.000 51.350 588 GLN A N 1
ATOM 3914 C CA . GLN A 1 510 ? -7.874 16.963 37.360 1.000 51.431 588 GLN A CA 1
ATOM 3915 C C . GLN A 1 510 ? -6.571 17.441 37.995 1.000 51.475 588 GLN A C 1
ATOM 3916 O O . GLN A 1 510 ? -5.932 16.635 38.698 1.000 51.092 588 GLN A O 1
ATOM 3922 N N . PHE A 1 511 ? -6.206 18.699 37.735 1.000 52.633 589 PHE A N 1
ATOM 3923 C CA . PHE A 1 511 ? -5.167 19.456 38.479 1.000 53.479 589 PHE A CA 1
ATOM 3924 C C . PHE A 1 511 ? -5.823 20.144 39.677 1.000 53.531 589 PHE A C 1
ATOM 3925 O O . PHE A 1 511 ? -7.017 20.503 39.602 1.000 53.883 589 PHE A O 1
ATOM 3933 N N . SER A 1 512 ? -5.063 20.313 40.756 1.000 53.345 590 SER A N 1
ATOM 3934 C CA . SER A 1 512 ? -5.367 21.282 41.836 1.000 54.019 590 SER A CA 1
ATOM 3935 C C . SER A 1 512 ? -4.111 22.120 42.079 1.000 55.074 590 SER A C 1
ATOM 3936 O O . SER A 1 512 ? -4.112 23.299 41.675 1.000 56.289 590 SER A O 1
ATOM 3939 N N . ILE A 1 513 ? -3.073 21.530 42.675 1.000 54.983 591 ILE A N 1
ATOM 3940 C CA . ILE A 1 513 ? -1.725 22.166 42.735 1.000 57.231 591 ILE A CA 1
ATOM 3941 C C . ILE A 1 513 ? -1.237 22.288 41.294 1.000 57.410 591 ILE A C 1
ATOM 3942 O O . ILE A 1 513 ? -1.049 21.278 40.620 1.000 56.192 591 ILE A O 1
ATOM 3947 N N . PRO A 1 514 ? -1.088 23.523 40.763 1.000 58.810 592 PRO A N 1
ATOM 3948 C CA . PRO A 1 514 ? -0.881 23.721 39.330 1.000 59.559 592 PRO A CA 1
ATOM 3949 C C . PRO A 1 514 ? 0.579 23.592 38.902 1.000 60.377 592 PRO A C 1
ATOM 3950 O O . PRO A 1 514 ? 1.491 23.708 39.722 1.000 60.416 592 PRO A O 1
ATOM 3954 N N . PRO A 1 515 ? 0.837 23.339 37.600 1.000 61.262 593 PRO A N 1
ATOM 3955 C CA . PRO A 1 515 ? 2.207 23.228 37.088 1.000 62.667 593 PRO A CA 1
ATOM 3956 C C . PRO A 1 515 ? 3.126 24.415 37.434 1.000 64.473 593 PRO A C 1
ATOM 3957 O O . PRO A 1 515 ? 4.289 24.182 37.727 1.000 65.255 593 PRO A O 1
ATOM 3961 N N . TRP A 1 516 ? 2.593 25.643 37.422 1.000 65.503 594 TRP A N 1
ATOM 3962 C CA . TRP A 1 516 ? 3.369 26.898 37.633 1.000 67.565 594 TRP A CA 1
ATOM 3963 C C . TRP A 1 516 ? 3.715 27.095 39.115 1.000 67.688 594 TRP A C 1
ATOM 3964 O O . TRP A 1 516 ? 4.384 28.088 39.432 1.000 69.305 594 TRP A O 1
ATOM 3975 N N . ARG A 1 517 ? 3.293 26.184 39.992 1.000 67.034 595 ARG A N 1
ATOM 3976 C CA . ARG A 1 517 ? 3.791 26.105 41.391 1.000 67.335 595 ARG A CA 1
ATOM 3977 C C . ARG A 1 517 ? 5.268 25.681 41.371 1.000 67.686 595 ARG A C 1
ATOM 3978 O O . ARG A 1 517 ? 5.978 25.995 42.337 1.000 68.641 595 ARG A O 1
ATOM 3986 N N . TYR A 1 518 ? 5.712 25.001 40.311 1.000 67.415 596 TYR A N 1
ATOM 3987 C CA . TYR A 1 518 ? 7.057 24.371 40.222 1.000 68.448 596 TYR A CA 1
ATOM 3988 C C . TYR A 1 518 ? 8.029 25.278 39.452 1.000 70.506 596 TYR A C 1
ATOM 3989 O O . TYR A 1 518 ? 8.734 26.065 40.114 1.000 72.751 596 TYR A O 1
ATOM 3998 N N . ASP A 1 519 ? 8.077 25.164 38.119 1.000 70.485 597 ASP A N 1
ATOM 3999 C CA . ASP A 1 519 ? 9.033 25.897 37.244 1.000 72.466 597 ASP A CA 1
ATOM 4000 C C . ASP A 1 519 ? 8.565 25.803 35.786 1.000 72.248 597 ASP A C 1
ATOM 4001 O O . ASP A 1 519 ? 7.626 25.033 35.512 1.000 70.508 597 ASP A O 1
ATOM 4006 N N . ALA A 1 520 ? 9.210 26.555 34.891 1.000 74.271 598 ALA A N 1
ATOM 4007 C CA . ALA A 1 520 ? 8.826 26.703 33.466 1.000 75.059 598 ALA A CA 1
ATOM 4008 C C . ALA A 1 520 ? 8.862 25.343 32.753 1.000 74.485 598 ALA A C 1
ATOM 4009 O O . ALA A 1 520 ? 8.034 25.138 31.847 1.000 73.663 598 ALA A O 1
ATOM 4011 N N . GLU A 1 521 ? 9.767 24.442 33.146 1.000 75.492 599 GLU A N 1
ATOM 4012 C CA . GLU A 1 521 ? 9.909 23.105 32.507 1.000 76.368 599 GLU A CA 1
ATOM 4013 C C . GLU A 1 521 ? 8.703 22.232 32.888 1.000 73.571 599 GLU A C 1
ATOM 4014 O O . GLU A 1 521 ? 8.119 21.592 31.986 1.000 72.862 599 GLU A O 1
ATOM 4020 N N . VAL A 1 522 ? 8.320 22.217 34.167 1.000 72.138 600 VAL A N 1
ATOM 4021 C CA . VAL A 1 522 ? 7.106 21.490 34.643 1.000 70.017 600 VAL A CA 1
ATOM 4022 C C . VAL A 1 522 ? 5.886 22.017 33.873 1.000 68.618 600 VAL A C 1
ATOM 4023 O O . VAL A 1 522 ? 5.087 21.180 33.406 1.000 67.159 600 VAL A O 1
ATOM 4027 N N . VAL A 1 523 ? 5.770 23.340 33.713 1.000 68.477 601 VAL A N 1
ATOM 4028 C CA . VAL A 1 523 ? 4.678 23.997 32.928 1.000 68.000 601 VAL A CA 1
ATOM 4029 C C . VAL A 1 523 ? 4.723 23.477 31.487 1.000 67.836 601 VAL A C 1
ATOM 4030 O O . VAL A 1 523 ? 3.660 23.064 30.975 1.000 67.124 601 VAL A O 1
ATOM 4034 N N . ALA A 1 524 ? 5.902 23.515 30.860 1.000 68.476 602 ALA A N 1
ATOM 4035 C CA . ALA A 1 524 ? 6.134 23.055 29.471 1.000 69.037 602 ALA A CA 1
ATOM 4036 C C . ALA A 1 524 ? 5.726 21.580 29.341 1.000 67.100 602 ALA A C 1
ATOM 4037 O O . ALA A 1 524 ? 5.009 21.255 28.373 1.000 67.184 602 ALA A O 1
ATOM 4039 N N . ILE A 1 525 ? 6.135 20.726 30.287 1.000 65.759 603 ILE A N 1
ATOM 4040 C CA . ILE A 1 525 ? 5.780 19.273 30.280 1.000 64.398 603 ILE A CA 1
ATOM 4041 C C . ILE A 1 525 ? 4.251 19.131 30.346 1.000 62.994 603 ILE A C 1
ATOM 4042 O O . ILE A 1 525 ? 3.706 18.315 29.583 1.000 62.405 603 ILE A O 1
ATOM 4047 N N . ALA A 1 526 ? 3.585 19.898 31.212 1.000 62.526 604 ALA A N 1
ATOM 4048 C CA . ALA A 1 526 ? 2.113 19.864 31.390 1.000 61.962 604 ALA A CA 1
ATOM 4049 C C . ALA A 1 526 ? 1.427 20.279 30.081 1.000 62.423 604 ALA A C 1
ATOM 4050 O O . ALA A 1 526 ? 0.466 19.592 29.686 1.000 61.135 604 ALA A O 1
ATOM 4052 N N . GLN A 1 527 ? 1.909 21.347 29.434 1.000 64.095 605 GLN A N 1
ATOM 4053 C CA . GLN A 1 527 ? 1.379 21.858 28.135 1.000 65.261 605 GLN A CA 1
ATOM 4054 C C . GLN A 1 527 ? 1.524 20.776 27.056 1.000 64.829 605 GLN A C 1
ATOM 4055 O O . GLN A 1 527 ? 0.576 20.599 26.262 1.000 64.645 605 GLN A O 1
ATOM 4061 N N . LYS A 1 528 ? 2.662 20.075 27.043 1.000 64.908 606 LYS A N 1
ATOM 4062 C CA . LYS A 1 528 ? 2.948 18.964 26.097 1.000 64.641 606 LYS A CA 1
ATOM 4063 C C . LYS A 1 528 ? 1.917 17.845 26.315 1.000 62.454 606 LYS A C 1
ATOM 4064 O O . LYS A 1 528 ? 1.321 17.384 25.325 1.000 62.760 606 LYS A O 1
ATOM 4070 N N . PHE A 1 529 ? 1.689 17.444 27.564 1.000 60.654 607 PHE A N 1
ATOM 4071 C CA . PHE A 1 529 ? 0.805 16.298 27.898 1.000 59.014 607 PHE A CA 1
ATOM 4072 C C . PHE A 1 529 ? -0.666 16.695 27.714 1.000 58.693 607 PHE A C 1
ATOM 4073 O O . PHE A 1 529 ? -1.461 15.814 27.334 1.000 58.637 607 PHE A O 1
ATOM 4081 N N . ALA A 1 530 ? -1.005 17.976 27.897 1.000 58.711 608 ALA A N 1
ATOM 4082 C CA . ALA A 1 530 ? -2.338 18.533 27.569 1.000 58.939 608 ALA A CA 1
ATOM 4083 C C . ALA A 1 530 ? -2.592 18.399 26.063 1.000 59.303 608 ALA A C 1
ATOM 4084 O O . ALA A 1 530 ? -3.663 17.890 25.675 1.000 58.167 608 ALA A O 1
ATOM 4086 N N . ALA A 1 531 ? -1.625 18.817 25.242 1.000 61.023 609 ALA A N 1
ATOM 4087 C CA . ALA A 1 531 ? -1.707 18.770 23.762 1.000 61.888 609 ALA A CA 1
ATOM 4088 C C . ALA A 1 531 ? -1.804 17.307 23.300 1.000 61.057 609 ALA A C 1
ATOM 4089 O O . ALA A 1 531 ? -2.675 16.998 22.459 1.000 60.316 609 ALA A O 1
ATOM 4091 N N . LEU A 1 532 ? -0.964 16.433 23.861 1.000 60.750 610 LEU A N 1
ATOM 4092 C CA . LEU A 1 532 ? -0.936 14.985 23.531 1.000 61.040 610 LEU A CA 1
ATOM 4093 C C . LEU A 1 532 ? -2.276 14.336 23.912 1.000 61.004 610 LEU A C 1
ATOM 4094 O O . LEU A 1 532 ? -2.830 13.582 23.085 1.000 61.356 610 LEU A O 1
ATOM 4099 N N . ARG A 1 533 ? -2.776 14.620 25.117 1.000 61.013 611 ARG A N 1
ATOM 4100 C CA . ARG A 1 533 ? -4.107 14.166 25.599 1.000 61.088 611 ARG A CA 1
ATOM 4101 C C . ARG A 1 533 ? -5.178 14.571 24.576 1.000 61.311 611 ARG A C 1
ATOM 4102 O O . ARG A 1 533 ? -5.957 13.694 24.165 1.000 60.706 611 ARG A O 1
ATOM 4110 N N . ALA A 1 534 ? -5.190 15.844 24.164 1.000 61.946 612 ALA A N 1
ATOM 4111 C CA . ALA A 1 534 ? -6.193 16.427 23.239 1.000 63.344 612 ALA A CA 1
ATOM 4112 C C . ALA A 1 534 ? -6.173 15.736 21.862 1.000 64.782 612 ALA A C 1
ATOM 4113 O O . ALA A 1 534 ? -7.272 15.498 21.324 1.000 65.360 612 ALA A O 1
ATOM 4115 N N . SER A 1 535 ? -4.993 15.435 21.297 1.000 65.608 613 SER A N 1
ATOM 4116 C CA . SER A 1 535 ? -4.837 14.956 19.894 1.000 67.085 613 SER A CA 1
ATOM 4117 C C . SER A 1 535 ? -4.836 13.422 19.810 1.000 65.620 613 SER A C 1
ATOM 4118 O O . SER A 1 535 ? -5.398 12.904 18.832 1.000 65.983 613 SER A O 1
ATOM 4121 N N . LEU A 1 536 ? -4.228 12.718 20.774 1.000 64.078 614 LEU A N 1
ATOM 4122 C CA . LEU A 1 536 ? -4.103 11.230 20.764 1.000 63.025 614 LEU A CA 1
ATOM 4123 C C . LEU A 1 536 ? -5.171 10.582 21.661 1.000 61.680 614 LEU A C 1
ATOM 4124 O O . LEU A 1 536 ? -5.877 9.680 21.173 1.000 62.020 614 LEU A O 1
ATOM 4129 N N . VAL A 1 537 ? -5.254 10.982 22.932 1.000 60.229 615 VAL A N 1
ATOM 4130 C CA . VAL A 1 537 ? -5.997 10.225 23.987 1.000 59.163 615 VAL A CA 1
ATOM 4131 C C . VAL A 1 537 ? -7.504 10.525 23.894 1.000 58.375 615 VAL A C 1
ATOM 4132 O O . VAL A 1 537 ? -8.289 9.557 23.845 1.000 56.728 615 VAL A O 1
ATOM 4136 N N . ALA A 1 538 ? -7.884 11.807 23.854 1.000 58.781 616 ALA A N 1
ATOM 4137 C CA . ALA A 1 538 ? -9.284 12.286 23.969 1.000 59.362 616 ALA A CA 1
ATOM 4138 C C . ALA A 1 538 ? -10.174 11.715 22.860 1.000 60.101 616 ALA A C 1
ATOM 4139 O O . ALA A 1 538 ? -11.272 11.244 23.142 1.000 59.036 616 ALA A O 1
ATOM 4141 N N . PRO A 1 539 ? -9.777 11.742 21.565 1.000 61.873 617 PRO A N 1
ATOM 4142 C CA . PRO A 1 539 ? -10.615 11.158 20.515 1.000 62.997 617 PRO A CA 1
ATOM 4143 C C . PRO A 1 539 ? -10.944 9.680 20.787 1.000 62.712 617 PRO A C 1
ATOM 4144 O O . PRO A 1 539 ? -12.061 9.268 20.511 1.000 62.951 617 PRO A O 1
ATOM 4148 N N . LEU A 1 540 ? -9.983 8.930 21.339 1.000 62.722 618 LEU A N 1
ATOM 4149 C CA . LEU A 1 540 ? -10.126 7.478 21.634 1.000 63.273 618 LEU A CA 1
ATOM 4150 C C . LEU A 1 540 ? -11.020 7.280 22.867 1.000 62.645 618 LEU A C 1
ATOM 4151 O O . LEU A 1 540 ? -11.862 6.363 22.830 1.000 62.679 618 LEU A O 1
ATOM 4156 N N . LEU A 1 541 ? -10.835 8.088 23.920 1.000 62.409 619 LEU A N 1
ATOM 4157 C CA . LEU A 1 541 ? -11.688 8.077 25.143 1.000 61.217 619 LEU A CA 1
ATOM 4158 C C . LEU A 1 541 ? -13.159 8.276 24.747 1.000 63.508 619 LEU A C 1
ATOM 4159 O O . LEU A 1 541 ? -14.008 7.522 25.255 1.000 64.723 619 LEU A O 1
ATOM 4164 N N . LEU A 1 542 ? -13.446 9.237 23.862 1.000 65.364 620 LEU A N 1
ATOM 4165 C CA . LEU A 1 542 ? -14.829 9.585 23.432 1.000 67.049 620 LEU A CA 1
ATOM 4166 C C . LEU A 1 542 ? -15.440 8.447 22.606 1.000 68.127 620 LEU A C 1
ATOM 4167 O O . LEU A 1 542 ? -16.640 8.171 22.784 1.000 70.258 620 LEU A O 1
ATOM 4172 N N . GLU A 1 543 ? -14.661 7.824 21.724 1.000 68.821 621 GLU A N 1
ATOM 4173 C CA . GLU A 1 543 ? -15.121 6.658 20.922 1.000 68.866 621 GLU A CA 1
ATOM 4174 C C . GLU A 1 543 ? -15.499 5.521 21.882 1.000 65.587 621 GLU A C 1
ATOM 4175 O O . GLU A 1 543 ? -16.594 4.967 21.725 1.000 64.264 621 GLU A O 1
ATOM 4181 N N . LEU A 1 544 ? -14.619 5.207 22.838 1.000 63.058 622 LEU A N 1
ATOM 4182 C CA . LEU A 1 544 ? -14.774 4.076 23.792 1.000 62.034 622 LEU A CA 1
ATOM 4183 C C . LEU A 1 544 ? -15.935 4.357 24.757 1.000 61.665 622 LEU A C 1
ATOM 4184 O O . LEU A 1 544 ? -16.658 3.400 25.095 1.000 60.219 622 LEU A O 1
ATOM 4189 N N . ALA A 1 545 ? -16.116 5.622 25.152 1.000 61.328 623 ALA A N 1
ATOM 4190 C CA . ALA A 1 545 ? -17.226 6.097 26.007 1.000 61.917 623 ALA A CA 1
ATOM 4191 C C . ALA A 1 545 ? -18.569 5.845 25.302 1.000 63.329 623 ALA A C 1
ATOM 4192 O O . ALA A 1 545 ? -19.493 5.316 25.957 1.000 63.876 623 ALA A O 1
ATOM 4194 N N . GLY A 1 546 ? -18.672 6.210 24.018 1.000 63.762 624 GLY A N 1
ATOM 4195 C CA . GLY A 1 546 ? -19.868 5.971 23.187 1.000 65.337 624 GLY A CA 1
ATOM 4196 C C . GLY A 1 546 ? -20.133 4.486 22.986 1.000 66.456 624 GLY A C 1
ATOM 4197 O O . GLY A 1 546 ? -21.279 4.125 22.708 1.000 67.334 624 GLY A O 1
ATOM 4198 N N . GLU A 1 547 ? -19.093 3.656 23.110 1.000 67.325 625 GLU A N 1
ATOM 4199 C CA . GLU A 1 547 ? -19.123 2.183 22.883 1.000 69.052 625 GLU A CA 1
ATOM 4200 C C . GLU A 1 547 ? -19.647 1.478 24.145 1.000 68.234 625 GLU A C 1
ATOM 4201 O O . GLU A 1 547 ? -20.285 0.405 24.001 1.000 67.271 625 GLU A O 1
ATOM 4207 N N . VAL A 1 548 ? -19.409 2.070 25.325 1.000 68.424 626 VAL A N 1
ATOM 4208 C CA . VAL A 1 548 ? -19.837 1.520 26.648 1.000 66.841 626 VAL A CA 1
ATOM 4209 C C . VAL A 1 548 ? -21.324 1.155 26.587 1.000 67.304 626 VAL A C 1
ATOM 4210 O O . VAL A 1 548 ? -21.657 0.010 26.941 1.000 66.280 626 VAL A O 1
ATOM 4214 N N . THR A 1 549 ? -22.157 2.098 26.135 1.000 67.929 627 THR A N 1
ATOM 4215 C CA A THR A 1 549 ? -23.641 1.975 26.064 0.500 68.920 627 THR A CA 1
ATOM 4216 C CA B THR A 1 549 ? -23.640 1.971 26.071 0.500 69.060 627 THR A CA 1
ATOM 4217 C C . THR A 1 549 ? -24.034 0.619 25.455 1.000 69.845 627 THR A C 1
ATOM 4218 O O . THR A 1 549 ? -25.037 0.040 25.924 1.000 70.436 627 THR A O 1
ATOM 4225 N N . ASP A 1 550 ? -23.271 0.140 24.460 1.000 69.318 628 ASP A N 1
ATOM 4226 C CA . ASP A 1 550 ? -23.570 -1.100 23.690 1.000 69.893 628 ASP A CA 1
ATOM 4227 C C . ASP A 1 550 ? -22.852 -2.311 24.303 1.000 68.294 628 ASP A C 1
ATOM 4228 O O . ASP A 1 550 ? -23.519 -3.337 24.535 1.000 69.643 628 ASP A O 1
ATOM 4233 N N . THR A 1 551 ? -21.537 -2.215 24.519 1.000 66.019 629 THR A N 1
ATOM 4234 C CA . THR A 1 551 ? -20.660 -3.369 24.861 1.000 64.938 629 THR A CA 1
ATOM 4235 C C . THR A 1 551 ? -20.629 -3.597 26.376 1.000 62.911 629 THR A C 1
ATOM 4236 O O . THR A 1 551 ? -20.462 -4.755 26.786 1.000 63.312 629 THR A O 1
ATOM 4240 N N . GLY A 1 552 ? -20.735 -2.528 27.167 1.000 60.841 630 GLY A N 1
ATOM 4241 C CA . GLY A 1 552 ? -20.517 -2.565 28.624 1.000 59.517 630 GLY A CA 1
ATOM 4242 C C . GLY A 1 552 ? -19.055 -2.765 28.992 1.000 58.710 630 GLY A C 1
ATOM 4243 O O . GLY A 1 552 ? -18.782 -2.992 30.186 1.000 57.023 630 GLY A O 1
ATOM 4244 N N . ASP A 1 553 ? -18.134 -2.653 28.025 1.000 59.494 631 ASP A N 1
ATOM 4245 C CA . ASP A 1 553 ? -16.674 -2.822 28.251 1.000 58.856 631 ASP A CA 1
ATOM 4246 C C . ASP A 1 553 ? -16.106 -1.542 28.858 1.000 58.048 631 ASP A C 1
ATOM 4247 O O . ASP A 1 553 ? -16.519 -0.436 28.505 1.000 58.521 631 ASP A O 1
ATOM 4252 N N . PRO A 1 554 ? -15.120 -1.653 29.775 1.000 56.441 632 PRO A N 1
ATOM 4253 C CA . PRO A 1 554 ? -14.486 -0.475 30.362 1.000 55.668 632 PRO A CA 1
ATOM 4254 C C . PRO A 1 554 ? -13.633 0.296 29.344 1.000 55.610 632 PRO A C 1
ATOM 4255 O O . PRO A 1 554 ? -13.389 -0.216 28.258 1.000 56.857 632 PRO A O 1
ATOM 4259 N N . ILE A 1 555 ? -13.216 1.510 29.710 1.000 54.139 633 ILE A N 1
ATOM 4260 C CA . ILE A 1 555 ? -12.313 2.363 28.885 1.000 54.206 633 ILE A CA 1
ATOM 4261 C C . ILE A 1 555 ? -10.865 1.965 29.190 1.000 53.311 633 ILE A C 1
ATOM 4262 O O . ILE A 1 555 ? -10.144 1.593 28.242 1.000 52.702 633 ILE A O 1
ATOM 4267 N N . VAL A 1 556 ? -10.478 2.012 30.467 1.000 52.363 634 VAL A N 1
ATOM 4268 C CA . VAL A 1 556 ? -9.137 1.570 30.950 1.000 52.116 634 VAL A CA 1
ATOM 4269 C C . VAL A 1 556 ? -9.179 0.053 31.159 1.000 52.468 634 VAL A C 1
ATOM 4270 O O . VAL A 1 556 ? -9.987 -0.415 31.968 1.000 51.585 634 VAL A O 1
ATOM 4274 N N . ARG A 1 557 ? -8.343 -0.677 30.418 1.000 53.837 635 ARG A N 1
ATOM 4275 C CA . ARG A 1 557 ? -8.329 -2.160 30.341 1.000 54.387 635 ARG A CA 1
ATOM 4276 C C . ARG A 1 557 ? -6.976 -2.675 30.820 1.000 53.884 635 ARG A C 1
ATOM 4277 O O . ARG A 1 557 ? -5.954 -2.047 30.565 1.000 54.101 635 ARG A O 1
ATOM 4285 N N . PRO A 1 558 ? -6.918 -3.833 31.518 1.000 53.786 636 PRO A N 1
ATOM 4286 C CA . PRO A 1 558 ? -5.639 -4.468 31.847 1.000 54.162 636 PRO A CA 1
ATOM 4287 C C . PRO A 1 558 ? -5.008 -5.109 30.598 1.000 55.045 636 PRO A C 1
ATOM 4288 O O . PRO A 1 558 ? -5.731 -5.378 29.666 1.000 54.220 636 PRO A O 1
ATOM 4292 N N . LEU A 1 559 ? -3.694 -5.348 30.611 1.000 55.997 637 LEU A N 1
ATOM 4293 C CA . LEU A 1 559 ? -2.975 -5.964 29.461 1.000 58.294 637 LEU A CA 1
ATOM 4294 C C . LEU A 1 559 ? -3.625 -7.300 29.098 1.000 58.693 637 LEU A C 1
ATOM 4295 O O . LEU A 1 559 ? -3.677 -7.618 27.881 1.000 58.978 637 LEU A O 1
ATOM 4300 N N . TRP A 1 560 ? -4.124 -8.044 30.097 1.000 57.246 638 TRP A N 1
ATOM 4301 C CA . TRP A 1 560 ? -4.688 -9.407 29.897 1.000 57.440 638 TRP A CA 1
ATOM 4302 C C . TRP A 1 560 ? -6.018 -9.340 29.139 1.000 57.461 638 TRP A C 1
ATOM 4303 O O . TRP A 1 560 ? -6.450 -10.391 28.635 1.000 58.645 638 TRP A O 1
ATOM 4314 N N . TRP A 1 561 ? -6.629 -8.159 29.031 1.000 56.386 639 TRP A N 1
ATOM 4315 C CA . TRP A 1 561 ? -7.866 -7.958 28.233 1.000 56.662 639 TRP A CA 1
ATOM 4316 C C . TRP A 1 561 ? -7.688 -8.536 26.824 1.000 57.422 639 TRP A C 1
ATOM 4317 O O . TRP A 1 561 ? -8.560 -9.310 26.394 1.000 57.849 639 TRP A O 1
ATOM 4328 N N . ILE A 1 562 ? -6.592 -8.182 26.146 1.000 57.758 640 ILE A N 1
ATOM 4329 C CA . ILE A 1 562 ? -6.314 -8.583 24.732 1.000 59.018 640 ILE A CA 1
ATOM 4330 C C . ILE A 1 562 ? -5.447 -9.848 24.706 1.000 59.811 640 ILE A C 1
ATOM 4331 O O . ILE A 1 562 ? -5.453 -10.506 23.661 1.000 62.168 640 ILE A O 1
ATOM 4336 N N . ALA A 1 563 ? -4.741 -10.172 25.799 1.000 59.332 641 ALA A N 1
ATOM 4337 C CA . ALA A 1 563 ? -3.847 -11.350 25.920 1.000 59.797 641 ALA A CA 1
ATOM 4338 C C . ALA A 1 563 ? -4.275 -12.215 27.106 1.000 59.954 641 ALA A C 1
ATOM 4339 O O . ALA A 1 563 ? -3.524 -12.388 28.063 1.000 59.635 641 ALA A O 1
ATOM 4341 N N . PRO A 1 564 ? -5.493 -12.800 27.087 1.000 60.953 642 PRO A N 1
ATOM 4342 C CA . PRO A 1 564 ? -6.036 -13.472 28.271 1.000 61.128 642 PRO A CA 1
ATOM 4343 C C . PRO A 1 564 ? -5.291 -14.752 28.688 1.000 62.606 642 PRO A C 1
ATOM 4344 O O . PRO A 1 564 ? -5.383 -15.122 29.846 1.000 62.197 642 PRO A O 1
ATOM 4348 N N . GLY A 1 565 ? -4.548 -15.375 27.771 1.000 64.367 643 GLY A N 1
ATOM 4349 C CA . GLY A 1 565 ? -3.763 -16.589 28.066 1.000 66.286 643 GLY A CA 1
ATOM 4350 C C . GLY A 1 565 ? -2.330 -16.284 28.479 1.000 66.822 643 GLY A C 1
ATOM 4351 O O . GLY A 1 565 ? -1.535 -17.238 28.520 1.000 70.073 643 GLY A O 1
ATOM 4352 N N . ASP A 1 566 ? -2.002 -15.024 28.786 1.000 65.670 644 ASP A N 1
ATOM 4353 C CA . ASP A 1 566 ? -0.607 -14.534 28.972 1.000 65.611 644 ASP A CA 1
ATOM 4354 C C . ASP A 1 566 ? -0.342 -14.268 30.463 1.000 64.414 644 ASP A C 1
ATOM 4355 O O . ASP A 1 566 ? -0.902 -13.295 30.994 1.000 62.485 644 ASP A O 1
ATOM 4360 N N . GLU A 1 567 ? 0.510 -15.087 31.091 1.000 65.289 645 GLU A N 1
ATOM 4361 C CA . GLU A 1 567 ? 0.799 -15.080 32.555 1.000 65.097 645 GLU A CA 1
ATOM 4362 C C . GLU A 1 567 ? 1.446 -13.745 32.953 1.000 63.513 645 GLU A C 1
ATOM 4363 O O . GLU A 1 567 ? 1.177 -13.280 34.082 1.000 63.457 645 GLU A O 1
ATOM 4369 N N . THR A 1 568 ? 2.261 -13.143 32.080 1.000 62.560 646 THR A N 1
ATOM 4370 C CA . THR A 1 568 ? 2.935 -11.838 32.329 1.000 60.959 646 THR A CA 1
ATOM 4371 C C . THR A 1 568 ? 1.879 -10.725 32.340 1.000 59.501 646 THR A C 1
ATOM 4372 O O . THR A 1 568 ? 1.936 -9.868 33.251 1.000 57.802 646 THR A O 1
ATOM 4376 N N . ALA A 1 569 ? 0.952 -10.745 31.374 1.000 59.180 647 ALA A N 1
ATOM 4377 C CA . ALA A 1 569 ? -0.172 -9.789 31.263 1.000 58.497 647 ALA A CA 1
ATOM 4378 C C . ALA A 1 569 ? -1.073 -9.881 32.508 1.000 58.586 647 ALA A C 1
ATOM 4379 O O . ALA A 1 569 ? -1.644 -8.846 32.902 1.000 57.389 647 ALA A O 1
ATOM 4381 N N . HIS A 1 570 ? -1.203 -11.076 33.092 1.000 59.853 648 HIS A N 1
ATOM 4382 C CA . HIS A 1 570 ? -1.996 -11.347 34.322 1.000 59.755 648 HIS A CA 1
ATOM 4383 C C . HIS A 1 570 ? -1.400 -10.579 35.506 1.000 59.609 648 HIS A C 1
ATOM 4384 O O . HIS A 1 570 ? -2.195 -10.112 36.340 1.000 60.561 648 HIS A O 1
ATOM 4391 N N . ARG A 1 571 ? -0.068 -10.448 35.565 1.000 60.177 649 ARG A N 1
ATOM 4392 C CA . ARG A 1 571 ? 0.691 -9.963 36.757 1.000 59.990 649 ARG A CA 1
ATOM 4393 C C . ARG A 1 571 ? 0.934 -8.443 36.718 1.000 58.626 649 ARG A C 1
ATOM 4394 O O . ARG A 1 571 ? 1.112 -7.859 37.803 1.000 58.416 649 ARG A O 1
ATOM 4398 N N . ILE A 1 572 ? 0.987 -7.823 35.535 1.000 57.833 650 ILE A N 1
ATOM 4399 C CA . ILE A 1 572 ? 1.554 -6.450 35.361 1.000 56.564 650 ILE A CA 1
ATOM 4400 C C . ILE A 1 572 ? 0.617 -5.410 35.992 1.000 53.498 650 ILE A C 1
ATOM 4401 O O . ILE A 1 572 ? -0.587 -5.434 35.673 1.000 51.999 650 ILE A O 1
ATOM 4406 N N . ASP A 1 573 ? 1.178 -4.520 36.825 1.000 51.519 651 ASP A N 1
ATOM 4407 C CA . ASP A 1 573 ? 0.449 -3.425 37.527 1.000 50.539 651 ASP A CA 1
ATOM 4408 C C . ASP A 1 573 ? 0.976 -2.039 37.126 1.000 49.794 651 ASP A C 1
ATOM 4409 O O . ASP A 1 573 ? 0.461 -1.034 37.670 1.000 49.586 651 ASP A O 1
ATOM 4414 N N . SER A 1 574 ? 1.974 -1.991 36.241 1.000 49.721 652 SER A N 1
ATOM 4415 C CA . SER A 1 574 ? 2.717 -0.771 35.832 1.000 49.844 652 SER A CA 1
ATOM 4416 C C . SER A 1 574 ? 2.373 -0.389 34.385 1.000 50.154 652 SER A C 1
ATOM 4417 O O . SER A 1 574 ? 2.984 0.582 33.881 1.000 50.258 652 SER A O 1
ATOM 4420 N N . GLN A 1 575 ? 1.468 -1.134 33.736 1.000 49.676 653 GLN A N 1
ATOM 4421 C CA . GLN A 1 575 ? 0.977 -0.836 32.364 1.000 49.843 653 GLN A CA 1
ATOM 4422 C C . GLN A 1 575 ? -0.541 -1.026 32.319 1.000 49.022 653 GLN A C 1
ATOM 4423 O O . GLN A 1 575 ? -1.075 -1.798 33.139 1.000 48.167 653 GLN A O 1
ATOM 4429 N N . PHE A 1 576 ? -1.185 -0.366 31.358 1.000 48.789 654 PHE A N 1
ATOM 4430 C CA . PHE A 1 576 ? -2.634 -0.469 31.083 1.000 47.810 654 PHE A CA 1
ATOM 4431 C C . PHE A 1 576 ? -2.906 -0.146 29.614 1.000 48.576 654 PHE A C 1
ATOM 4432 O O . PHE A 1 576 ? -2.014 0.366 28.918 1.000 48.755 654 PHE A O 1
ATOM 4440 N N . LEU A 1 577 ? -4.123 -0.465 29.173 1.000 48.617 655 LEU A N 1
ATOM 4441 C CA . LEU A 1 577 ? -4.658 -0.181 27.819 1.000 49.567 655 LEU A CA 1
ATOM 4442 C C . LEU A 1 577 ? -5.745 0.887 27.936 1.000 48.997 655 LEU A C 1
ATOM 4443 O O . LEU A 1 577 ? -6.470 0.879 28.941 1.000 48.703 655 LEU A O 1
ATOM 4448 N N . ILE A 1 578 ? -5.823 1.778 26.951 1.000 49.235 656 ILE A N 1
ATOM 4449 C CA . ILE A 1 578 ? -7.041 2.567 26.618 1.000 49.112 656 ILE A CA 1
ATOM 4450 C C . ILE A 1 578 ? -7.668 1.877 25.408 1.000 50.466 656 ILE A C 1
ATOM 4451 O O . ILE A 1 578 ? -7.031 1.860 24.350 1.000 51.055 656 ILE A O 1
ATOM 4456 N N . GLY A 1 579 ? -8.846 1.282 25.584 1.000 50.863 657 GLY A N 1
ATOM 4457 C CA . GLY A 1 579 ? -9.434 0.349 24.611 1.000 52.537 657 GLY A CA 1
ATOM 4458 C C . GLY A 1 579 ? -8.518 -0.839 24.399 1.000 53.944 657 GLY A C 1
ATOM 4459 O O . GLY A 1 579 ? -7.875 -1.263 25.374 1.000 53.914 657 GLY A O 1
ATOM 4460 N N . ASP A 1 580 ? -8.433 -1.338 23.164 1.000 55.959 658 ASP A N 1
ATOM 4461 C CA . ASP A 1 580 ? -7.551 -2.472 22.779 1.000 57.001 658 ASP A CA 1
ATOM 4462 C C . ASP A 1 580 ? -6.308 -1.935 22.053 1.000 57.325 658 ASP A C 1
ATOM 4463 O O . ASP A 1 580 ? -5.374 -2.738 21.864 1.000 58.988 658 ASP A O 1
ATOM 4468 N N . THR A 1 581 ? -6.265 -0.643 21.687 1.000 56.615 659 THR A N 1
ATOM 4469 C CA . THR A 1 581 ? -5.334 -0.111 20.649 1.000 57.335 659 THR A CA 1
ATOM 4470 C C . THR A 1 581 ? -4.291 0.873 21.211 1.000 56.296 659 THR A C 1
ATOM 4471 O O . THR A 1 581 ? -3.356 1.190 20.448 1.000 56.778 659 THR A O 1
ATOM 4475 N N . LEU A 1 582 ? -4.408 1.351 22.454 1.000 54.291 660 LEU A N 1
ATOM 4476 C CA . LEU A 1 582 ? -3.390 2.266 23.051 1.000 53.912 660 LEU A CA 1
ATOM 4477 C C . LEU A 1 582 ? -2.812 1.637 24.319 1.000 53.006 660 LEU A C 1
ATOM 4478 O O . LEU A 1 582 ? -3.540 1.518 25.310 1.000 52.391 660 LEU A O 1
ATOM 4483 N N . LEU A 1 583 ? -1.537 1.256 24.278 1.000 54.144 661 LEU A N 1
ATOM 4484 C CA . LEU A 1 583 ? -0.801 0.626 25.406 1.000 53.963 661 LEU A CA 1
ATOM 4485 C C . LEU A 1 583 ? 0.101 1.678 26.060 1.000 53.983 661 LEU A C 1
ATOM 4486 O O . LEU A 1 583 ? 0.885 2.298 25.335 1.000 55.034 661 LEU A O 1
ATOM 4491 N N . VAL A 1 584 ? -0.016 1.864 27.378 1.000 53.231 662 VAL A N 1
ATOM 4492 C CA . VAL A 1 584 ? 0.669 2.937 28.158 1.000 52.869 662 VAL A CA 1
ATOM 4493 C C . VAL A 1 584 ? 1.576 2.283 29.209 1.000 52.208 662 VAL A C 1
ATOM 4494 O O . VAL A 1 584 ? 1.112 1.376 29.918 1.000 51.015 662 VAL A O 1
ATOM 4498 N N . ALA A 1 585 ? 2.829 2.730 29.292 1.000 52.441 663 ALA A N 1
ATOM 4499 C CA . ALA A 1 585 ? 3.877 2.204 30.195 1.000 52.696 663 ALA A CA 1
ATOM 4500 C C . ALA A 1 585 ? 4.616 3.374 30.837 1.000 52.787 663 ALA A C 1
ATOM 4501 O O . ALA A 1 585 ? 5.698 3.753 30.399 1.000 54.391 663 ALA A O 1
ATOM 4503 N N . PRO A 1 586 ? 4.038 4.005 31.881 1.000 52.656 664 PRO A N 1
ATOM 4504 C CA . PRO A 1 586 ? 4.662 5.159 32.523 1.000 53.023 664 PRO A CA 1
ATOM 4505 C C . PRO A 1 586 ? 5.823 4.749 33.435 1.000 53.588 664 PRO A C 1
ATOM 4506 O O . PRO A 1 586 ? 5.826 3.627 33.909 1.000 53.215 664 PRO A O 1
ATOM 4510 N N . VAL A 1 587 ? 6.762 5.670 33.656 1.000 54.630 665 VAL A N 1
ATOM 4511 C CA . VAL A 1 587 ? 7.789 5.541 34.729 1.000 55.940 665 VAL A CA 1
ATOM 4512 C C . VAL A 1 587 ? 7.107 5.889 36.055 1.000 55.740 665 VAL A C 1
ATOM 4513 O O . VAL A 1 587 ? 6.425 6.946 36.117 1.000 54.846 665 VAL A O 1
ATOM 4517 N N . LEU A 1 588 ? 7.270 5.024 37.059 1.000 56.143 666 LEU A N 1
ATOM 4518 C CA . LEU A 1 588 ? 6.558 5.116 38.363 1.000 56.388 666 LEU A CA 1
ATOM 4519 C C . LEU A 1 588 ? 7.572 5.073 39.509 1.000 58.479 666 LEU A C 1
ATOM 4520 O O . LEU A 1 588 ? 7.154 4.794 40.647 1.000 58.003 666 LEU A O 1
ATOM 4525 N N . GLU A 1 589 ? 8.847 5.358 39.222 1.000 61.792 667 GLU A N 1
ATOM 4526 C CA . GLU A 1 589 ? 9.949 5.327 40.223 1.000 64.324 667 GLU A CA 1
ATOM 4527 C C . GLU A 1 589 ? 10.799 6.584 40.084 1.000 64.782 667 GLU A C 1
ATOM 4528 O O . GLU A 1 589 ? 11.020 7.062 38.973 1.000 64.709 667 GLU A O 1
ATOM 4534 N N . PRO A 1 590 ? 11.308 7.148 41.205 1.000 64.620 668 PRO A N 1
ATOM 4535 C CA . PRO A 1 590 ? 12.204 8.302 41.141 1.000 65.701 668 PRO A CA 1
ATOM 4536 C C . PRO A 1 590 ? 13.585 7.911 40.586 1.000 66.941 668 PRO A C 1
ATOM 4537 O O . PRO A 1 590 ? 14.003 6.783 40.805 1.000 66.747 668 PRO A O 1
ATOM 4541 N N . GLY A 1 591 ? 14.232 8.833 39.863 1.000 68.238 669 GLY A N 1
ATOM 4542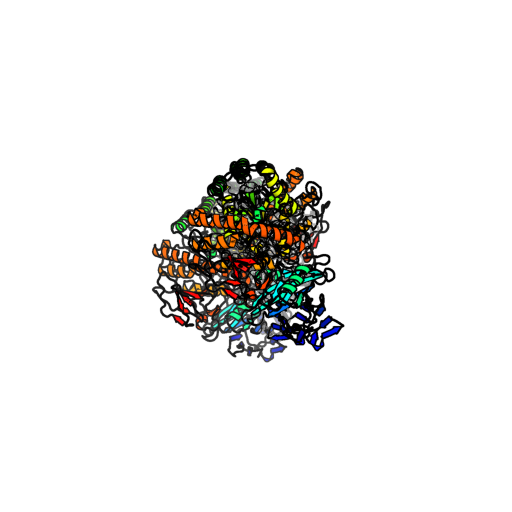 C CA . GLY A 1 591 ? 15.607 8.706 39.345 1.000 69.662 669 GLY A CA 1
ATOM 4543 C C . GLY A 1 591 ? 15.738 7.649 38.259 1.000 69.657 669 GLY A C 1
ATOM 4544 O O . GLY A 1 591 ? 16.788 6.982 38.223 1.000 71.317 669 GLY A O 1
ATOM 4545 N N . LYS A 1 592 ? 14.733 7.517 37.388 1.000 68.389 670 LYS A N 1
ATOM 4546 C CA . LYS A 1 592 ? 14.705 6.507 36.296 1.000 68.961 670 LYS A CA 1
ATOM 4547 C C . LYS A 1 592 ? 14.412 7.204 34.964 1.000 69.430 670 LYS A C 1
ATOM 4548 O O . LYS A 1 592 ? 13.432 7.969 34.904 1.000 67.524 670 LYS A O 1
ATOM 4554 N N . GLN A 1 593 ? 15.261 6.956 33.957 1.000 71.659 671 GLN A N 1
ATOM 4555 C CA . GLN A 1 593 ? 15.094 7.472 32.572 1.000 72.804 671 GLN A CA 1
ATOM 4556 C C . GLN A 1 593 ? 14.845 6.287 31.631 1.000 72.095 671 GLN A C 1
ATOM 4557 O O . GLN A 1 593 ? 14.955 6.476 30.405 1.000 73.726 671 GLN A O 1
ATOM 4563 N N . GLU A 1 594 ? 14.518 5.119 32.188 1.000 69.524 672 GLU A N 1
ATOM 4564 C CA . GLU A 1 594 ? 14.167 3.897 31.418 1.000 67.893 672 GLU A CA 1
ATOM 4565 C C . GLU A 1 594 ? 13.353 2.957 32.314 1.000 64.969 672 GLU A C 1
ATOM 4566 O O . GLU A 1 594 ? 13.498 3.041 33.543 1.000 64.978 672 GLU A O 1
ATOM 4572 N N . ARG A 1 595 ? 12.540 2.099 31.703 1.000 62.812 673 ARG A N 1
ATOM 4573 C CA . ARG A 1 595 ? 11.836 0.979 32.376 1.000 61.223 673 ARG A CA 1
ATOM 4574 C C . ARG A 1 595 ? 11.737 -0.202 31.406 1.000 60.634 673 ARG A C 1
ATOM 4575 O O . ARG A 1 595 ? 11.902 0.016 30.187 1.000 60.965 673 ARG A O 1
ATOM 4583 N N . ASP A 1 596 ? 11.454 -1.395 31.934 1.000 59.614 674 ASP A N 1
ATOM 4584 C CA . ASP A 1 596 ? 11.052 -2.582 31.139 1.000 59.430 674 ASP A CA 1
ATOM 4585 C C . ASP A 1 596 ? 9.602 -2.384 30.697 1.000 58.021 674 ASP A C 1
ATOM 4586 O O . ASP A 1 596 ? 8.783 -1.956 31.536 1.000 57.315 674 ASP A O 1
ATOM 4591 N N . VAL A 1 597 ? 9.312 -2.658 29.425 1.000 57.913 675 VAL A N 1
ATOM 4592 C CA . VAL A 1 597 ? 7.945 -2.570 28.839 1.000 57.636 675 VAL A CA 1
ATOM 4593 C C . VAL A 1 597 ? 7.598 -3.932 28.225 1.000 58.632 675 VAL A C 1
ATOM 4594 O O . VAL A 1 597 ? 8.366 -4.419 27.372 1.000 59.682 675 VAL A O 1
ATOM 4598 N N . TYR A 1 598 ? 6.484 -4.532 28.645 1.000 58.001 676 TYR A N 1
ATOM 4599 C CA . TYR A 1 598 ? 5.946 -5.780 28.049 1.000 58.834 676 TYR A CA 1
ATOM 4600 C C . TYR A 1 598 ? 4.927 -5.436 26.961 1.000 58.870 676 TYR A C 1
ATOM 4601 O O . TYR A 1 598 ? 3.978 -4.693 27.240 1.000 57.464 676 TYR A O 1
ATOM 4610 N N . LEU A 1 599 ? 5.145 -5.949 25.750 1.000 60.620 677 LEU A N 1
ATOM 4611 C CA . LEU A 1 599 ? 4.157 -5.891 24.647 1.000 61.359 677 LEU A CA 1
ATOM 4612 C C . LEU A 1 599 ? 3.557 -7.284 24.497 1.000 62.829 677 LEU A C 1
ATOM 4613 O O . LEU A 1 599 ? 4.282 -8.246 24.278 1.000 62.856 677 LEU A O 1
ATOM 4618 N N . PRO A 1 600 ? 2.223 -7.434 24.632 1.000 64.101 678 PRO A N 1
ATOM 4619 C CA . PRO A 1 600 ? 1.558 -8.701 24.328 1.000 64.954 678 PRO A CA 1
ATOM 4620 C C . PRO A 1 600 ? 1.462 -8.941 22.810 1.000 66.279 678 PRO A C 1
ATOM 4621 O O . PRO A 1 600 ? 1.922 -8.098 22.063 1.000 67.101 678 PRO A O 1
ATOM 4625 N N . ALA A 1 601 ? 0.863 -10.056 22.391 1.000 67.109 679 ALA A N 1
ATOM 4626 C CA . ALA A 1 601 ? 0.663 -10.433 20.973 1.000 68.597 679 ALA A CA 1
ATOM 4627 C C . ALA A 1 601 ? 0.102 -9.246 20.174 1.000 68.459 679 ALA A C 1
ATOM 4628 O O . ALA A 1 601 ? -0.517 -8.351 20.768 1.000 67.758 679 ALA A O 1
ATOM 4630 N N . GLY A 1 602 ? 0.330 -9.252 18.860 1.000 70.175 680 GLY A N 1
ATOM 4631 C CA . GLY A 1 602 ? -0.052 -8.164 17.941 1.000 69.802 680 GLY A CA 1
ATOM 4632 C C . GLY A 1 602 ? 1.111 -7.233 17.661 1.000 69.283 680 GLY A C 1
ATOM 4633 O O . GLY A 1 602 ? 2.163 -7.378 18.305 1.000 68.851 680 GLY A O 1
ATOM 4634 N N . LYS A 1 603 ? 0.930 -6.321 16.704 1.000 69.098 681 LYS A N 1
ATOM 4635 C CA . LYS A 1 603 ? 1.962 -5.359 16.241 1.000 68.896 681 LYS A CA 1
ATOM 4636 C C . LYS A 1 603 ? 1.702 -4.000 16.897 1.000 67.338 681 LYS A C 1
ATOM 4637 O O . LYS A 1 603 ? 0.537 -3.569 16.926 1.000 65.838 681 LYS A O 1
ATOM 4643 N N . TRP A 1 604 ? 2.763 -3.365 17.402 1.000 67.372 682 TRP A N 1
ATOM 4644 C CA . TRP A 1 604 ? 2.717 -2.083 18.155 1.000 66.405 682 TRP A CA 1
ATOM 4645 C C . TRP A 1 604 ? 3.666 -1.057 17.522 1.000 67.444 682 TRP A C 1
ATOM 4646 O O . TRP A 1 604 ? 4.841 -1.402 17.284 1.000 69.098 682 TRP A O 1
ATOM 4657 N N . ARG A 1 605 ? 3.162 0.150 17.249 1.000 67.254 683 ARG A N 1
ATOM 4658 C CA . ARG A 1 605 ? 3.964 1.330 16.831 1.000 68.516 683 ARG A CA 1
ATOM 4659 C C . ARG A 1 605 ? 4.212 2.203 18.066 1.000 66.696 683 ARG A C 1
ATOM 4660 O O . ARG A 1 605 ? 3.217 2.667 18.667 1.000 65.944 683 ARG A O 1
ATOM 4668 N N . SER A 1 606 ? 5.481 2.398 18.440 1.000 66.267 684 SER A N 1
ATOM 4669 C CA . SER A 1 606 ? 5.884 3.230 19.601 1.000 65.153 684 SER A CA 1
ATOM 4670 C C . SER A 1 606 ? 5.656 4.707 19.272 1.000 65.311 684 SER A C 1
ATOM 4671 O O . SER A 1 606 ? 5.418 5.039 18.095 1.000 65.416 684 SER A O 1
ATOM 4674 N N . TYR A 1 607 ? 5.738 5.556 20.293 1.000 65.014 685 TYR A N 1
ATOM 4675 C CA . TYR A 1 607 ? 5.518 7.021 20.192 1.000 65.938 685 TYR A CA 1
ATOM 4676 C C . TYR A 1 607 ? 6.632 7.644 19.344 1.000 67.854 685 TYR A C 1
ATOM 4677 O O . TYR A 1 607 ? 6.389 8.716 18.772 1.000 69.802 685 TYR A O 1
ATOM 4686 N N . LYS A 1 608 ? 7.784 6.973 19.235 1.000 68.669 686 LYS A N 1
ATOM 4687 C CA . LYS A 1 608 ? 8.962 7.428 18.436 1.000 70.371 686 LYS A CA 1
ATOM 4688 C C . LYS A 1 608 ? 8.905 6.881 17.001 1.000 70.190 686 LYS A C 1
ATOM 4689 O O . LYS A 1 608 ? 9.781 7.265 16.214 1.000 71.916 686 LYS A O 1
ATOM 4695 N N . GLY A 1 609 ? 7.950 5.993 16.691 1.000 68.999 687 GLY A N 1
ATOM 4696 C CA . GLY A 1 609 ? 7.693 5.460 15.336 1.000 69.298 687 GLY A CA 1
ATOM 4697 C C . GLY A 1 609 ? 8.154 4.017 15.148 1.000 68.856 687 GLY A C 1
ATOM 4698 O O . GLY A 1 609 ? 7.908 3.463 14.056 1.000 69.334 687 GLY A O 1
ATOM 4699 N N . GLU A 1 610 ? 8.791 3.414 16.160 1.000 67.196 688 GLU A N 1
ATOM 4700 C CA . GLU A 1 610 ? 9.367 2.039 16.090 1.000 66.384 688 GLU A CA 1
ATOM 4701 C C . GLU A 1 610 ? 8.223 1.036 15.898 1.000 64.993 688 GLU A C 1
ATOM 4702 O O . GLU A 1 610 ? 7.256 1.100 16.680 1.000 64.393 688 GLU A O 1
ATOM 4708 N N . LEU A 1 611 ? 8.324 0.140 14.913 1.000 65.043 689 LEU A N 1
ATOM 4709 C CA . LEU A 1 611 ? 7.375 -0.993 14.725 1.000 64.498 689 LEU A CA 1
ATOM 4710 C C . LEU A 1 611 ? 7.898 -2.233 15.458 1.000 63.893 689 LEU A C 1
ATOM 4711 O O . LEU A 1 611 ? 8.930 -2.773 15.033 1.000 65.340 689 LEU A O 1
ATOM 4716 N N . PHE A 1 612 ? 7.195 -2.671 16.503 1.000 62.133 690 PHE A N 1
ATOM 4717 C CA . PHE A 1 612 ? 7.456 -3.943 17.228 1.000 61.698 690 PHE A CA 1
ATOM 4718 C C . PHE A 1 612 ? 6.461 -4.998 16.741 1.000 61.597 690 PHE A C 1
ATOM 4719 O O . PHE A 1 612 ? 5.274 -4.903 17.113 1.000 61.028 690 PHE A O 1
ATOM 4727 N N . ASP A 1 613 ? 6.918 -5.964 15.944 1.000 62.526 691 ASP A N 1
ATOM 4728 C CA . ASP A 1 613 ? 6.032 -6.976 15.310 1.000 63.294 691 ASP A CA 1
ATOM 4729 C C . ASP A 1 613 ? 6.463 -8.396 15.699 1.000 63.714 691 ASP A C 1
ATOM 4730 O O . ASP A 1 613 ? 5.884 -9.332 15.133 1.000 64.445 691 ASP A O 1
ATOM 4735 N N . LYS A 1 614 ? 7.416 -8.547 16.626 1.000 63.681 692 LYS A N 1
ATOM 4736 C CA . LYS A 1 614 ? 7.861 -9.870 17.139 1.000 64.338 692 LYS A CA 1
ATOM 4737 C C . LYS A 1 614 ? 7.443 -9.946 18.605 1.000 62.917 692 LYS A C 1
ATOM 4738 O O . LYS A 1 614 ? 8.251 -9.585 19.471 1.000 62.622 692 LYS A O 1
ATOM 4744 N N . THR A 1 615 ? 6.199 -10.361 18.850 1.000 62.297 693 THR A N 1
ATOM 4745 C CA . THR A 1 615 ? 5.504 -10.258 20.162 1.000 60.923 693 THR A CA 1
ATOM 4746 C C . THR A 1 615 ? 4.799 -11.577 20.465 1.000 61.073 693 THR A C 1
ATOM 4747 O O . THR A 1 615 ? 4.421 -12.302 19.547 1.000 62.016 693 THR A O 1
ATOM 4751 N N . PRO A 1 616 ? 4.556 -11.920 21.752 1.000 60.111 694 PRO A N 1
ATOM 4752 C CA . PRO A 1 616 ? 4.863 -11.039 22.879 1.000 58.662 694 PRO A CA 1
ATOM 4753 C C . PRO A 1 616 ? 6.376 -10.902 23.109 1.000 58.849 694 PRO A C 1
ATOM 4754 O O . PRO A 1 616 ? 7.096 -11.801 22.727 1.000 60.093 694 PRO A O 1
ATOM 4758 N N . VAL A 1 617 ? 6.812 -9.789 23.709 1.000 57.506 695 VAL A N 1
ATOM 4759 C CA . VAL A 1 617 ? 8.250 -9.503 23.992 1.000 57.838 695 VAL A CA 1
ATOM 4760 C C . VAL A 1 617 ? 8.365 -8.538 25.177 1.000 56.011 695 VAL A C 1
ATOM 4761 O O . VAL A 1 617 ? 7.503 -7.653 25.315 1.000 54.962 695 VAL A O 1
ATOM 4765 N N . LEU A 1 618 ? 9.408 -8.714 25.989 1.000 56.125 696 LEU A N 1
ATOM 4766 C CA . LEU A 1 618 ? 9.862 -7.734 27.006 1.000 55.670 696 LEU A CA 1
ATOM 4767 C C . LEU A 1 618 ? 10.894 -6.810 26.350 1.000 56.949 696 LEU A C 1
ATOM 4768 O O . LEU A 1 618 ? 11.937 -7.316 25.921 1.000 58.060 696 LEU A O 1
ATOM 4773 N N . LEU A 1 619 ? 10.583 -5.515 26.254 1.000 56.571 697 LEU A N 1
ATOM 4774 C CA . LEU A 1 619 ? 11.561 -4.449 25.914 1.000 57.382 697 LEU A CA 1
ATOM 4775 C C . LEU A 1 619 ? 12.327 -4.092 27.194 1.000 57.256 697 LEU A C 1
ATOM 4776 O O . LEU A 1 619 ? 11.716 -3.478 28.079 1.000 55.719 697 LEU A O 1
ATOM 4781 N N . THR A 1 620 ? 13.600 -4.479 27.305 1.000 58.665 698 THR A N 1
ATOM 4782 C CA . THR A 1 620 ? 14.435 -4.212 28.513 1.000 59.086 698 THR A CA 1
ATOM 4783 C C . THR A 1 620 ? 15.062 -2.816 28.420 1.000 59.745 698 THR A C 1
ATOM 4784 O O . THR A 1 620 ? 15.546 -2.458 27.332 1.000 60.833 698 THR A O 1
ATOM 4788 N N . ASP A 1 621 ? 15.044 -2.069 29.525 1.000 59.276 699 ASP A N 1
ATOM 4789 C CA . ASP A 1 621 ? 15.672 -0.726 29.664 1.000 60.299 699 ASP A CA 1
ATOM 4790 C C . ASP A 1 621 ? 15.209 0.165 28.506 1.000 60.679 699 ASP A C 1
ATOM 4791 O O . ASP A 1 621 ? 16.070 0.760 27.813 1.000 62.038 699 ASP A O 1
ATOM 4796 N N . TYR A 1 622 ? 13.899 0.238 28.280 1.000 59.194 700 TYR A N 1
ATOM 4797 C CA . TYR A 1 622 ? 13.313 1.079 27.210 1.000 59.686 700 TYR A CA 1
ATOM 4798 C C . TYR A 1 622 ? 13.409 2.539 27.643 1.000 59.997 700 TYR A C 1
ATOM 4799 O O . TYR A 1 622 ? 12.865 2.911 28.678 1.000 59.913 700 TYR A O 1
ATOM 4808 N N . PRO A 1 623 ? 14.099 3.411 26.876 1.000 61.905 701 PRO A N 1
ATOM 4809 C CA . PRO A 1 623 ? 14.320 4.795 27.293 1.000 62.180 701 PRO A CA 1
ATOM 4810 C C . PRO A 1 623 ? 13.013 5.583 27.433 1.000 61.061 701 PRO A C 1
ATOM 4811 O O . PRO A 1 623 ? 12.192 5.544 26.540 1.000 61.199 701 PRO A O 1
ATOM 4815 N N . VAL A 1 624 ? 12.860 6.256 28.574 1.000 61.150 702 VAL A N 1
ATOM 4816 C CA . VAL A 1 624 ? 11.743 7.196 28.889 1.000 60.585 702 VAL A CA 1
ATOM 4817 C C . VAL A 1 624 ? 12.326 8.319 29.752 1.000 61.574 702 VAL A C 1
ATOM 4818 O O . VAL A 1 624 ? 12.447 8.112 30.966 1.000 62.189 702 VAL A O 1
ATOM 4822 N N . ASP A 1 625 ? 12.663 9.459 29.147 1.000 62.673 703 ASP A N 1
ATOM 4823 C CA . ASP A 1 625 ? 13.220 10.634 29.872 1.000 63.914 703 ASP A CA 1
ATOM 4824 C C . ASP A 1 625 ? 12.134 11.225 30.787 1.000 62.675 703 ASP A C 1
ATOM 4825 O O . ASP A 1 625 ? 10.962 10.815 30.680 1.000 61.547 703 ASP A O 1
ATOM 4830 N N . LEU A 1 626 ? 12.528 12.152 31.665 1.000 62.878 704 LEU A N 1
ATOM 4831 C CA . LEU A 1 626 ? 11.656 12.771 32.703 1.000 61.421 704 LEU A CA 1
ATOM 4832 C C . LEU A 1 626 ? 10.398 13.350 32.045 1.000 60.386 704 LEU A C 1
ATOM 4833 O O . LEU A 1 626 ? 9.325 13.250 32.664 1.000 59.190 704 LEU A O 1
ATOM 4838 N N . ASP A 1 627 ? 10.520 13.911 30.838 1.000 60.948 705 ASP A N 1
ATOM 4839 C CA . ASP A 1 627 ? 9.425 14.644 30.146 1.000 60.702 705 ASP A CA 1
ATOM 4840 C C . ASP A 1 627 ? 8.692 13.713 29.166 1.000 60.092 705 ASP A C 1
ATOM 4841 O O . ASP A 1 627 ? 7.991 14.235 28.269 1.000 59.492 705 ASP A O 1
ATOM 4846 N N . GLU A 1 628 ? 8.801 12.392 29.341 1.000 60.073 706 GLU A N 1
ATOM 4847 C CA . GLU A 1 628 ? 8.207 11.405 28.404 1.000 60.762 706 GLU A CA 1
ATOM 4848 C C . GLU A 1 628 ? 7.395 10.339 29.143 1.000 60.019 706 GLU A C 1
ATOM 4849 O O . GLU A 1 628 ? 7.616 10.115 30.346 1.000 59.777 706 GLU A O 1
ATOM 4855 N N . ILE A 1 629 ? 6.480 9.704 28.416 1.000 60.016 707 ILE A N 1
ATOM 4856 C CA . ILE A 1 629 ? 5.788 8.434 28.780 1.000 59.026 707 ILE A CA 1
ATOM 4857 C C . ILE A 1 629 ? 5.933 7.483 27.588 1.000 59.053 707 ILE A C 1
ATOM 4858 O O . ILE A 1 629 ? 5.827 7.966 26.446 1.000 59.992 707 ILE A O 1
ATOM 4863 N N . ALA A 1 630 ? 6.158 6.194 27.842 1.000 58.348 708 ALA A N 1
ATOM 4864 C CA . ALA A 1 630 ? 6.165 5.140 26.802 1.000 58.814 708 ALA A CA 1
ATOM 4865 C C . ALA A 1 630 ? 4.717 4.769 26.476 1.000 58.379 708 ALA A C 1
ATOM 4866 O O . ALA A 1 630 ? 4.005 4.342 27.389 1.000 58.433 708 ALA A O 1
ATOM 4868 N N . TYR A 1 631 ? 4.287 4.983 25.234 1.000 59.033 709 TYR A N 1
ATOM 4869 C CA . TYR A 1 631 ? 2.990 4.502 24.712 1.000 58.525 709 TYR A CA 1
ATOM 4870 C C . TYR A 1 631 ? 3.209 3.891 23.327 1.000 59.019 709 TYR A C 1
ATOM 4871 O O . TYR A 1 631 ? 4.193 4.222 22.637 1.000 59.678 709 TYR A O 1
ATOM 4880 N N . PHE A 1 632 ? 2.306 2.978 22.969 1.000 58.229 710 PHE A N 1
ATOM 4881 C CA . PHE A 1 632 ? 2.332 2.180 21.724 1.000 59.209 710 PHE A CA 1
ATOM 4882 C C . PHE A 1 632 ? 0.900 2.096 21.194 1.000 59.179 710 PHE A C 1
ATOM 4883 O O . PHE A 1 632 ? -0.039 1.988 22.020 1.000 58.459 710 PHE A O 1
ATOM 4891 N N . THR A 1 633 ? 0.746 2.160 19.869 1.000 60.135 711 THR A N 1
ATOM 4892 C CA . THR A 1 633 ? -0.558 2.101 19.160 1.000 60.691 711 THR A CA 1
ATOM 4893 C C . THR A 1 633 ? -0.600 0.820 18.320 1.000 62.857 711 THR A C 1
ATOM 4894 O O . THR A 1 633 ? 0.445 0.476 17.723 1.000 64.666 711 THR A O 1
ATOM 4898 N N . TRP A 1 634 ? -1.753 0.148 18.279 1.000 63.234 712 TRP A N 1
ATOM 4899 C CA . TRP A 1 634 ? -2.017 -1.046 17.430 1.000 65.319 712 TRP A CA 1
ATOM 4900 C C . TRP A 1 634 ? -1.688 -0.737 15.960 1.000 66.456 712 TRP A C 1
ATOM 4901 O O . TRP A 1 634 ? -1.996 0.381 15.523 1.000 67.112 712 TRP A O 1
ATOM 4912 N N . ALA A 1 635 ? -1.136 -1.700 15.213 1.000 67.118 713 ALA A N 1
ATOM 4913 C CA . ALA A 1 635 ? -0.718 -1.523 13.799 1.000 68.230 713 ALA A CA 1
ATOM 4914 C C . ALA A 1 635 ? -1.236 -2.682 12.940 1.000 68.996 713 ALA A C 1
ATOM 4915 O O . ALA A 1 635 ? -1.447 -3.801 13.462 1.000 68.547 713 ALA A O 1
ATOM 4917 N N . LEU B 1 10 ? 8.291 -51.133 -40.234 1.000 88.873 88 LEU B N 1
ATOM 4918 C CA . LEU B 1 10 ? 7.461 -50.863 -41.454 1.000 88.805 88 LEU B CA 1
ATOM 4919 C C . LEU B 1 10 ? 8.120 -49.764 -42.302 1.000 86.627 88 LEU B C 1
ATOM 4920 O O . LEU B 1 10 ? 8.453 -48.710 -41.738 1.000 84.337 88 LEU B O 1
ATOM 4925 N N . ARG B 1 11 ? 8.290 -50.018 -43.606 1.000 87.068 89 ARG B N 1
ATOM 4926 C CA . ARG B 1 11 ? 8.982 -49.134 -44.584 1.000 85.006 89 ARG B CA 1
ATOM 4927 C C . ARG B 1 11 ? 7.947 -48.532 -45.546 1.000 85.062 89 ARG B C 1
ATOM 4928 O O . ARG B 1 11 ? 7.297 -49.312 -46.259 1.000 88.937 89 ARG B O 1
ATOM 4930 N N . ALA B 1 12 ? 7.773 -47.204 -45.526 1.000 83.228 90 ALA B N 1
ATOM 4931 C CA . ALA B 1 12 ? 6.872 -46.411 -46.401 1.000 81.860 90 ALA B CA 1
ATOM 4932 C C . ALA B 1 12 ? 7.723 -45.554 -47.347 1.000 80.774 90 ALA B C 1
ATOM 4933 O O . ALA B 1 12 ? 8.116 -44.439 -46.949 1.000 81.472 90 ALA B O 1
ATOM 4935 N N . GLU B 1 13 ? 7.992 -46.066 -48.553 1.000 80.409 91 GLU B N 1
ATOM 4936 C CA . GLU B 1 13 ? 9.024 -45.563 -49.506 1.000 79.268 91 GLU B CA 1
ATOM 4937 C C . GLU B 1 13 ? 10.410 -45.711 -48.847 1.000 77.699 91 GLU B C 1
ATOM 4938 O O . GLU B 1 13 ? 10.854 -46.874 -48.668 1.000 79.850 91 GLU B O 1
ATOM 4944 N N . LEU B 1 14 ? 11.065 -44.594 -48.490 1.000 73.591 92 LEU B N 1
ATOM 4945 C CA . LEU B 1 14 ? 12.422 -44.573 -47.880 1.000 70.617 92 LEU B CA 1
ATOM 4946 C C . LEU B 1 14 ? 12.323 -44.142 -46.410 1.000 66.589 92 LEU B C 1
ATOM 4947 O O . LEU B 1 14 ? 13.342 -43.701 -45.851 1.000 63.730 92 LEU B O 1
ATOM 4952 N N . LEU B 1 15 ? 11.145 -44.321 -45.806 1.000 64.776 93 LEU B N 1
ATOM 4953 C CA . LEU B 1 15 ? 10.854 -44.017 -44.380 1.000 63.648 93 LEU B CA 1
ATOM 4954 C C . LEU B 1 15 ? 10.785 -45.329 -43.589 1.000 63.407 93 LEU B C 1
ATOM 4955 O O . LEU B 1 15 ? 10.001 -46.192 -43.983 1.000 64.291 93 LEU B O 1
ATOM 4960 N N . ASP B 1 16 ? 11.585 -45.460 -42.527 1.000 62.126 94 ASP B N 1
ATOM 4961 C CA . ASP B 1 16 ? 11.558 -46.597 -41.569 1.000 63.792 94 ASP B CA 1
ATOM 4962 C C . ASP B 1 16 ? 10.750 -46.190 -40.336 1.000 61.049 94 ASP B C 1
ATOM 4963 O O . ASP B 1 16 ? 11.247 -45.337 -39.581 1.000 59.170 94 ASP B O 1
ATOM 4968 N N . LEU B 1 17 ? 9.570 -46.782 -40.143 1.000 59.888 95 LEU B N 1
ATOM 4969 C CA . LEU B 1 17 ? 8.703 -46.554 -38.958 1.000 59.216 95 LEU B CA 1
ATOM 4970 C C . LEU B 1 17 ? 8.975 -47.642 -37.914 1.000 60.623 95 LEU B C 1
ATOM 4971 O O . LEU B 1 17 ? 8.825 -48.829 -38.252 1.000 62.591 95 LEU B O 1
ATOM 4976 N N . LYS B 1 18 ? 9.378 -47.238 -36.706 1.000 60.269 96 LYS B N 1
ATOM 4977 C CA . LYS B 1 18 ? 9.456 -48.094 -35.494 1.000 61.828 96 LYS B CA 1
ATOM 4978 C C . LYS B 1 18 ? 8.416 -47.592 -34.483 1.000 60.949 96 LYS B C 1
ATOM 4979 O O . LYS B 1 18 ? 7.749 -46.582 -34.770 1.000 58.975 96 LYS B O 1
ATOM 4985 N N . ALA B 1 19 ? 8.277 -48.279 -33.348 1.000 61.963 97 ALA B N 1
ATOM 4986 C CA . ALA B 1 19 ? 7.303 -47.955 -32.278 1.000 61.480 97 ALA B CA 1
ATOM 4987 C C . ALA B 1 19 ? 7.601 -46.563 -31.701 1.000 59.297 97 ALA B C 1
ATOM 4988 O O . ALA B 1 19 ? 6.638 -45.820 -31.438 1.000 58.050 97 ALA B O 1
ATOM 4990 N N . GLY B 1 20 ? 8.883 -46.220 -31.536 1.000 58.538 98 GLY B N 1
ATOM 4991 C CA . GLY B 1 20 ? 9.345 -45.033 -30.788 1.000 57.355 98 GLY B CA 1
ATOM 4992 C C . GLY B 1 20 ? 9.693 -43.848 -31.678 1.000 55.729 98 GLY B C 1
ATOM 4993 O O . GLY B 1 20 ? 10.110 -42.814 -31.119 1.000 54.486 98 GLY B O 1
ATOM 4994 N N . GLY B 1 21 ? 9.529 -43.968 -33.001 1.000 55.186 99 GLY B N 1
ATOM 4995 C CA . GLY B 1 21 ? 9.807 -42.882 -33.964 1.000 53.247 99 GLY B CA 1
ATOM 4996 C C . GLY B 1 21 ? 10.069 -43.395 -35.374 1.000 53.165 99 GLY B C 1
ATOM 4997 O O . GLY B 1 21 ? 9.923 -44.611 -35.602 1.000 54.796 99 GLY B O 1
ATOM 4998 N N . PHE B 1 22 ? 10.448 -42.504 -36.295 1.000 51.639 100 PHE B N 1
ATOM 4999 C CA . PHE B 1 22 ? 10.784 -42.860 -37.699 1.000 51.693 100 PHE B CA 1
ATOM 5000 C C . PHE B 1 22 ? 12.016 -42.089 -38.175 1.000 50.635 100 PHE B C 1
ATOM 5001 O O . PHE B 1 22 ? 12.396 -41.076 -37.562 1.000 50.142 100 PHE B O 1
ATOM 5009 N N . SER B 1 23 ? 12.626 -42.596 -39.246 1.000 51.079 101 SER B N 1
ATOM 5010 C CA . SER B 1 23 ? 13.748 -41.966 -39.985 1.000 50.937 101 SER B CA 1
ATOM 5011 C C . SER B 1 23 ? 13.447 -42.030 -41.484 1.000 51.034 101 SER B C 1
ATOM 5012 O O . SER B 1 23 ? 12.720 -42.942 -41.895 1.000 51.919 101 SER B O 1
ATOM 5015 N N . ILE B 1 24 ? 13.968 -41.081 -42.261 1.000 50.814 102 ILE B N 1
ATOM 5016 C CA . ILE B 1 24 ? 13.783 -41.021 -43.742 1.000 51.289 102 ILE B CA 1
ATOM 5017 C C . ILE B 1 24 ? 15.165 -40.939 -44.395 1.000 52.101 102 ILE B C 1
ATOM 5018 O O . ILE B 1 24 ? 16.044 -40.251 -43.842 1.000 51.857 102 ILE B O 1
ATOM 5023 N N . ARG B 1 25 ? 15.339 -41.628 -45.523 1.000 54.245 103 ARG B N 1
ATOM 5024 C CA . ARG B 1 25 ? 16.566 -41.587 -46.361 1.000 55.441 103 ARG B CA 1
ATOM 5025 C C . ARG B 1 25 ? 16.214 -40.957 -47.715 1.000 54.251 103 ARG B C 1
ATOM 5026 O O . ARG B 1 25 ? 15.027 -41.000 -48.104 1.000 53.165 103 ARG B O 1
ATOM 5034 N N . ASN B 1 26 ? 17.207 -40.365 -48.386 1.000 53.491 104 ASN B N 1
ATOM 5035 C CA . ASN B 1 26 ? 17.118 -39.946 -49.811 1.000 52.918 104 ASN B CA 1
ATOM 5036 C C . ASN B 1 26 ? 17.546 -41.138 -50.674 1.000 54.908 104 ASN B C 1
ATOM 5037 O O . ASN B 1 26 ? 17.915 -42.183 -50.097 1.000 55.807 104 ASN B O 1
ATOM 5042 N N . GLN B 1 27 ? 17.510 -40.986 -52.001 1.000 56.241 105 GLN B N 1
ATOM 5043 C CA . GLN B 1 27 ? 17.824 -42.075 -52.964 1.000 58.654 105 GLN B CA 1
ATOM 5044 C C . GLN B 1 27 ? 19.314 -42.439 -52.901 1.000 58.898 105 GLN B C 1
ATOM 5045 O O . GLN B 1 27 ? 19.636 -43.585 -53.252 1.000 61.028 105 GLN B O 1
ATOM 5051 N N . LYS B 1 28 ? 20.181 -41.526 -52.450 1.000 57.871 106 LYS B N 1
ATOM 5052 C CA . LYS B 1 28 ? 21.638 -41.780 -52.254 1.000 58.188 106 LYS B CA 1
ATOM 5053 C C . LYS B 1 28 ? 21.848 -42.670 -51.018 1.000 59.306 106 LYS B C 1
ATOM 5054 O O . LYS B 1 28 ? 22.948 -43.233 -50.881 1.000 60.798 106 LYS B O 1
ATOM 5057 N N . GLY B 1 29 ? 20.843 -42.788 -50.144 1.000 58.975 107 GLY B N 1
ATOM 5058 C CA . GLY B 1 29 ? 20.872 -43.681 -48.968 1.000 59.261 107 GLY B CA 1
ATOM 5059 C C . GLY B 1 29 ? 21.288 -42.965 -47.693 1.000 58.804 107 GLY B C 1
ATOM 5060 O O . GLY B 1 29 ? 21.472 -43.663 -46.679 1.000 60.281 107 GLY B O 1
ATOM 5061 N N . GLU B 1 30 ? 21.424 -41.631 -47.719 1.000 56.821 108 GLU B N 1
ATOM 5062 C CA . GLU B 1 30 ? 21.750 -40.808 -46.522 1.000 55.968 108 GLU B CA 1
ATOM 5063 C C . GLU B 1 30 ? 20.504 -40.672 -45.640 1.000 55.038 108 GLU B C 1
ATOM 5064 O O . GLU B 1 30 ? 19.399 -40.566 -46.205 1.000 53.236 108 GLU B O 1
ATOM 5070 N N . GLN B 1 31 ? 20.682 -40.645 -44.313 1.000 54.221 109 GLN B N 1
ATOM 5071 C CA . GLN B 1 31 ? 19.607 -40.323 -43.337 1.000 53.316 109 GLN B CA 1
ATOM 5072 C C . GLN B 1 31 ? 19.452 -38.797 -43.280 1.000 50.697 109 GLN B C 1
ATOM 5073 O O . GLN B 1 31 ? 20.369 -38.135 -42.773 1.000 51.312 109 GLN B O 1
ATOM 5079 N N . VAL B 1 32 ? 18.333 -38.266 -43.778 1.000 48.576 110 VAL B N 1
ATOM 5080 C CA . VAL B 1 32 ? 18.088 -36.801 -43.941 1.000 45.913 110 VAL B CA 1
ATOM 5081 C C . VAL B 1 32 ? 17.029 -36.316 -42.939 1.000 44.779 110 VAL B C 1
ATOM 5082 O O . VAL B 1 32 ? 16.822 -35.099 -42.850 1.000 43.141 110 VAL B O 1
ATOM 5086 N N . PHE B 1 33 ? 16.381 -37.221 -42.206 1.000 46.035 111 PHE B N 1
ATOM 5087 C CA . PHE B 1 33 ? 15.343 -36.887 -41.194 1.000 46.222 111 PHE B CA 1
ATOM 5088 C C . PHE B 1 33 ? 15.239 -38.018 -40.168 1.000 47.392 111 PHE B C 1
ATOM 5089 O O . PHE B 1 33 ? 15.186 -39.197 -40.576 1.000 48.787 111 PHE B O 1
ATOM 5097 N N . ARG B 1 34 ? 15.223 -37.661 -38.882 1.000 47.613 112 ARG B N 1
ATOM 5098 C CA . ARG B 1 34 ? 15.024 -38.602 -37.752 1.000 49.318 112 ARG B CA 1
ATOM 5099 C C . ARG B 1 34 ? 14.114 -37.941 -36.714 1.000 47.978 112 ARG B C 1
ATOM 5100 O O . ARG B 1 34 ? 14.382 -36.787 -36.352 1.000 45.574 112 ARG B O 1
ATOM 5108 N N . LEU B 1 35 ? 13.083 -38.658 -36.251 1.000 48.573 113 LEU B N 1
ATOM 5109 C CA . LEU B 1 35 ? 12.070 -38.116 -35.310 1.000 47.989 113 LEU B CA 1
ATOM 5110 C C . LEU B 1 35 ? 11.651 -39.191 -34.303 1.000 48.613 113 LEU B C 1
ATOM 5111 O O . LEU B 1 35 ? 11.368 -40.321 -34.729 1.000 49.507 113 LEU B O 1
ATOM 5116 N N . ALA B 1 36 ? 11.598 -38.819 -33.019 1.000 48.194 114 ALA B N 1
ATOM 5117 C CA . ALA B 1 36 ? 11.150 -39.664 -31.888 1.000 49.159 114 ALA B CA 1
ATOM 5118 C C . ALA B 1 36 ? 9.764 -39.204 -31.430 1.000 48.844 114 ALA B C 1
ATOM 5119 O O . ALA B 1 36 ? 9.530 -37.984 -31.364 1.000 47.011 114 ALA B O 1
ATOM 5121 N N . PHE B 1 37 ? 8.881 -40.160 -31.128 1.000 50.234 115 PHE B N 1
ATOM 5122 C CA . PHE B 1 37 ? 7.584 -39.922 -30.444 1.000 50.474 115 PHE B CA 1
ATOM 5123 C C . PHE B 1 37 ? 7.883 -39.756 -28.952 1.000 50.551 115 PHE B C 1
ATOM 5124 O O . PHE B 1 37 ? 8.616 -40.602 -28.415 1.000 51.688 115 PHE B O 1
ATOM 5132 N N . ARG B 1 38 ? 7.383 -38.685 -28.325 1.000 49.670 116 ARG B N 1
ATOM 5133 C CA . ARG B 1 38 ? 7.735 -38.321 -26.923 1.000 50.247 116 ARG B CA 1
ATOM 5134 C C . ARG B 1 38 ? 6.494 -38.189 -26.025 1.000 51.559 116 ARG B C 1
ATOM 5135 O O . ARG B 1 38 ? 6.690 -37.979 -24.817 1.000 52.210 116 ARG B O 1
ATOM 5143 N N . SER B 1 39 ? 5.277 -38.320 -26.571 1.000 52.509 117 SER B N 1
ATOM 5144 C CA . SER B 1 39 ? 4.000 -38.357 -25.808 1.000 54.049 117 SER B CA 1
ATOM 5145 C C . SER B 1 39 ? 3.412 -39.773 -25.842 1.000 55.939 117 SER B C 1
ATOM 5146 O O . SER B 1 39 ? 2.246 -39.944 -25.443 1.000 57.038 117 SER B O 1
ATOM 5149 N N . GLY B 1 40 ? 4.199 -40.759 -26.281 1.000 56.644 118 GLY B N 1
ATOM 5150 C CA . GLY B 1 40 ? 3.784 -42.172 -26.367 1.000 57.856 118 GLY B CA 1
ATOM 5151 C C . GLY B 1 40 ? 4.529 -42.908 -27.464 1.000 57.800 118 GLY B C 1
ATOM 5152 O O . GLY B 1 40 ? 5.400 -42.299 -28.095 1.000 56.325 118 GLY B O 1
ATOM 5153 N N . ALA B 1 41 ? 4.199 -44.184 -27.662 1.000 59.464 119 ALA B N 1
ATOM 5154 C CA . ALA B 1 41 ? 4.760 -45.075 -28.701 1.000 59.934 119 ALA B CA 1
ATOM 5155 C C . ALA B 1 41 ? 3.609 -45.700 -29.496 1.000 60.874 119 ALA B C 1
ATOM 5156 O O . ALA B 1 41 ? 2.491 -45.798 -28.947 1.000 62.307 119 ALA B O 1
ATOM 5158 N N . LEU B 1 42 ? 3.871 -46.082 -30.750 1.000 60.627 120 LEU B N 1
ATOM 5159 C CA . LEU B 1 42 ? 2.909 -46.819 -31.614 1.000 61.307 120 LEU B CA 1
ATOM 5160 C C . LEU B 1 42 ? 2.915 -48.301 -31.222 1.000 63.257 120 LEU B C 1
ATOM 5161 O O . LEU B 1 42 ? 4.000 -48.810 -30.858 1.000 63.590 120 LEU B O 1
ATOM 5166 N N . ASP B 1 43 ? 1.748 -48.952 -31.300 1.000 64.545 121 ASP B N 1
ATOM 5167 C CA . ASP B 1 43 ? 1.606 -50.430 -31.394 1.000 66.346 121 ASP B CA 1
ATOM 5168 C C . ASP B 1 43 ? 1.637 -50.783 -32.885 1.000 65.782 121 ASP B C 1
ATOM 5169 O O . ASP B 1 43 ? 0.638 -50.504 -33.570 1.000 65.013 121 ASP B O 1
ATOM 5174 N N . LEU B 1 44 ? 2.752 -51.340 -33.364 1.000 65.618 122 LEU B N 1
ATOM 5175 C CA . LEU B 1 44 ? 3.003 -51.612 -34.805 1.000 65.376 122 LEU B CA 1
ATOM 5176 C C . LEU B 1 44 ? 1.991 -52.643 -35.336 1.000 66.671 122 LEU B C 1
ATOM 5177 O O . LEU B 1 44 ? 1.695 -52.599 -36.547 1.000 66.546 122 LEU B O 1
ATOM 5182 N N . ASP B 1 45 ? 1.449 -53.507 -34.470 1.000 67.424 123 ASP B N 1
ATOM 5183 C CA . ASP B 1 45 ? 0.426 -54.527 -34.826 1.000 69.089 123 ASP B CA 1
ATOM 5184 C C . ASP B 1 45 ? -0.909 -53.857 -35.189 1.000 68.435 123 ASP B C 1
ATOM 5185 O O . ASP B 1 45 ? -1.770 -54.546 -35.767 1.000 69.081 123 ASP B O 1
ATOM 5190 N N . SER B 1 46 ? -1.089 -52.574 -34.861 1.000 66.894 124 SER B N 1
ATOM 5191 C CA . SER B 1 46 ? -2.307 -51.776 -35.174 1.000 66.713 124 SER B CA 1
ATOM 5192 C C . SER B 1 46 ? -2.138 -50.998 -36.488 1.000 65.248 124 SER B C 1
ATOM 5193 O O . SER B 1 46 ? -3.093 -50.301 -36.880 1.000 63.821 124 SER B O 1
ATOM 5196 N N . CYS B 1 47 ? -0.980 -51.115 -37.148 1.000 65.596 125 CYS B N 1
ATOM 5197 C CA . CYS B 1 47 ? -0.635 -50.367 -38.389 1.000 65.533 125 CYS B CA 1
ATOM 5198 C C . CYS B 1 47 ? -0.911 -51.243 -39.616 1.000 67.768 125 CYS B C 1
ATOM 5199 O O . CYS B 1 47 ? -0.465 -52.410 -39.618 1.000 69.820 125 CYS B O 1
ATOM 5202 N N . SER B 1 48 ? -1.634 -50.700 -40.606 1.000 68.021 126 SER B N 1
ATOM 5203 C CA . SER B 1 48 ? -1.897 -51.331 -41.929 1.000 69.670 126 SER B CA 1
ATOM 5204 C C . SER B 1 48 ? -1.551 -50.346 -43.052 1.000 69.310 126 SER B C 1
ATOM 5205 O O . SER B 1 48 ? -1.567 -49.129 -42.804 1.000 67.901 126 SER B O 1
ATOM 5208 N N . ARG B 1 49 ? -1.256 -50.874 -44.242 1.000 71.489 127 ARG B N 1
ATOM 5209 C CA . ARG B 1 49 ? -0.879 -50.099 -45.452 1.000 70.663 127 ARG B CA 1
ATOM 5210 C C . ARG B 1 49 ? -1.954 -50.298 -46.529 1.000 70.748 127 ARG B C 1
ATOM 5211 O O . ARG B 1 49 ? -2.272 -51.459 -46.841 1.000 73.401 127 ARG B O 1
ATOM 5219 N N . ASP B 1 50 ? -2.490 -49.197 -47.064 1.000 68.905 128 ASP B N 1
ATOM 5220 C CA . ASP B 1 50 ? -3.340 -49.173 -48.284 1.000 68.944 128 ASP B CA 1
ATOM 5221 C C . ASP B 1 50 ? -2.722 -48.181 -49.276 1.000 66.531 128 ASP B C 1
ATOM 5222 O O . ASP B 1 50 ? -2.931 -46.958 -49.094 1.000 65.284 128 ASP B O 1
ATOM 5227 N N . GLY B 1 51 ? -1.980 -48.687 -50.267 1.000 65.797 129 GLY B N 1
ATOM 5228 C CA . GLY B 1 51 ? -1.256 -47.866 -51.255 1.000 63.192 129 GLY B CA 1
ATOM 5229 C C . GLY B 1 51 ? -0.173 -47.043 -50.586 1.000 60.651 129 GLY B C 1
ATOM 5230 O O . GLY B 1 51 ? 0.708 -47.646 -49.951 1.000 60.689 129 GLY B O 1
ATOM 5231 N N . ALA B 1 52 ? -0.255 -45.712 -50.695 1.000 58.220 130 ALA B N 1
ATOM 5232 C CA . ALA B 1 52 ? 0.731 -44.752 -50.155 1.000 55.970 130 ALA B CA 1
ATOM 5233 C C . ALA B 1 52 ? 0.420 -44.421 -48.689 1.000 55.339 130 ALA B C 1
ATOM 5234 O O . ALA B 1 52 ? 1.251 -43.757 -48.052 1.000 54.251 130 ALA B O 1
ATOM 5236 N N . LEU B 1 53 ? -0.736 -44.843 -48.176 1.000 56.115 131 LEU B N 1
ATOM 5237 C CA . LEU B 1 53 ? -1.233 -44.498 -46.813 1.000 55.889 131 LEU B CA 1
ATOM 5238 C C . LEU B 1 53 ? -0.827 -45.594 -45.821 1.000 56.791 131 LEU B C 1
ATOM 5239 O O . LEU B 1 53 ? -1.103 -46.770 -46.098 1.000 58.812 131 LEU B O 1
ATOM 5244 N N . LEU B 1 54 ? -0.195 -45.202 -44.715 1.000 56.179 132 LEU B N 1
ATOM 5245 C CA . LEU B 1 54 ? 0.142 -46.075 -43.561 1.000 57.870 132 LEU B CA 1
ATOM 5246 C C . LEU B 1 54 ? -0.559 -45.517 -42.315 1.000 57.537 132 LEU B C 1
ATOM 5247 O O . LEU B 1 54 ? -0.090 -44.495 -41.794 1.000 55.269 132 LEU B O 1
ATOM 5252 N N . GLY B 1 55 ? -1.643 -46.163 -41.869 1.000 59.475 133 GLY B N 1
ATOM 5253 C CA . GLY B 1 55 ? -2.444 -45.752 -40.697 1.000 59.441 133 GLY B CA 1
ATOM 5254 C C . GLY B 1 55 ? -2.249 -46.696 -39.523 1.000 60.448 133 GLY B C 1
ATOM 5255 O O . GLY B 1 55 ? -2.067 -47.896 -39.775 1.000 61.250 133 GLY B O 1
ATOM 5256 N N . CYS B 1 56 ? -2.286 -46.170 -38.293 1.000 60.244 134 CYS B N 1
ATOM 5257 C CA . CYS B 1 56 ? -2.213 -46.935 -37.015 1.000 62.020 134 CYS B CA 1
ATOM 5258 C C . CYS B 1 56 ? -3.324 -46.464 -36.066 1.000 62.523 134 CYS B C 1
ATOM 5259 O O . CYS B 1 56 ? -3.533 -45.236 -35.976 1.000 60.809 134 CYS B O 1
ATOM 5262 N N . SER B 1 57 ? -3.989 -47.399 -35.374 1.000 64.844 135 SER B N 1
ATOM 5263 C CA . SER B 1 57 ? -5.243 -47.161 -34.608 1.000 66.487 135 SER B CA 1
ATOM 5264 C C . SER B 1 57 ? -4.998 -47.109 -33.090 1.000 68.107 135 SER B C 1
ATOM 5265 O O . SER B 1 57 ? -5.836 -46.478 -32.403 1.000 68.789 135 SER B O 1
ATOM 5268 N N . LEU B 1 58 ? -3.941 -47.749 -32.561 1.000 69.984 136 LEU B N 1
ATOM 5269 C CA . LEU B 1 58 ? -3.666 -47.753 -31.092 1.000 71.548 136 LEU B CA 1
ATOM 5270 C C . LEU B 1 58 ? -2.192 -47.451 -30.791 1.000 70.831 136 LEU B C 1
ATOM 5271 O O . LEU B 1 58 ? -1.332 -47.734 -31.648 1.000 70.401 136 LEU B O 1
ATOM 5276 N N . THR B 1 59 ? -1.937 -46.865 -29.609 1.000 69.935 137 THR B N 1
ATOM 5277 C CA . THR B 1 59 ? -0.590 -46.647 -29.008 1.000 68.613 137 THR B CA 1
ATOM 5278 C C . THR B 1 59 ? -0.140 -47.938 -28.308 1.000 69.556 137 THR B C 1
ATOM 5279 O O . THR B 1 59 ? -0.974 -48.855 -28.187 1.000 70.884 137 THR B O 1
ATOM 5283 N N . ALA B 1 60 ? 1.117 -47.995 -27.853 1.000 68.892 138 ALA B N 1
ATOM 5284 C CA . ALA B 1 60 ? 1.727 -49.165 -27.169 1.000 70.879 138 ALA B CA 1
ATOM 5285 C C . ALA B 1 60 ? 1.030 -49.423 -25.824 1.000 72.988 138 ALA B C 1
ATOM 5286 O O . ALA B 1 60 ? 0.941 -50.601 -25.417 1.000 74.411 138 ALA B O 1
ATOM 5288 N N . ASP B 1 61 ? 0.548 -48.361 -25.166 1.000 72.974 139 ASP B N 1
ATOM 5289 C CA . ASP B 1 61 ? -0.205 -48.429 -23.883 1.000 75.244 139 ASP B CA 1
ATOM 5290 C C . ASP B 1 61 ? -1.647 -48.888 -24.143 1.000 76.770 139 ASP B C 1
ATOM 5291 O O . ASP B 1 61 ? -2.316 -49.259 -23.171 1.000 79.037 139 ASP B O 1
ATOM 5296 N N . GLY B 1 62 ? -2.104 -48.841 -25.398 1.000 76.577 140 GLY B N 1
ATOM 5297 C CA . GLY B 1 62 ? -3.409 -49.373 -25.841 1.000 77.396 140 GLY B CA 1
ATOM 5298 C C . GLY B 1 62 ? -4.488 -48.303 -25.930 1.000 76.835 140 GLY B C 1
ATOM 5299 O O . GLY B 1 62 ? -5.668 -48.674 -25.898 1.000 77.739 140 GLY B O 1
ATOM 5300 N N . LEU B 1 63 ? -4.113 -47.026 -26.055 1.000 75.765 141 LEU B N 1
ATOM 5301 C CA . LEU B 1 63 ? -5.067 -45.890 -26.204 1.000 75.501 141 LEU B CA 1
ATOM 5302 C C . LEU B 1 63 ? -5.431 -45.728 -27.680 1.000 75.162 141 LEU B C 1
ATOM 5303 O O . LEU B 1 63 ? -4.581 -45.920 -28.548 1.000 74.365 141 LEU B O 1
ATOM 5308 N N . PRO B 1 64 ? -6.699 -45.384 -28.017 1.000 75.632 142 PRO B N 1
ATOM 5309 C CA . PRO B 1 64 ? -7.087 -45.143 -29.408 1.000 74.456 142 PRO B CA 1
ATOM 5310 C C . PRO B 1 64 ? -6.396 -43.900 -29.990 1.000 71.952 142 PRO B C 1
ATOM 5311 O O . PRO B 1 64 ? -6.207 -42.929 -29.273 1.000 71.580 142 PRO B O 1
ATOM 5315 N N . LEU B 1 65 ? -6.048 -43.964 -31.278 1.000 70.525 143 LEU B N 1
ATOM 5316 C CA . LEU B 1 65 ? -5.143 -43.003 -31.962 1.000 68.073 143 LEU B CA 1
ATOM 5317 C C . LEU B 1 65 ? -5.528 -42.900 -33.440 1.000 66.474 143 LEU B C 1
ATOM 5318 O O . LEU B 1 65 ? -5.741 -43.957 -34.057 1.000 66.684 143 LEU B O 1
ATOM 5323 N N . HIS B 1 66 ? -5.608 -41.678 -33.976 1.000 64.363 144 HIS B N 1
ATOM 5324 C CA . HIS B 1 66 ? -5.610 -41.406 -35.438 1.000 63.668 144 HIS B CA 1
ATOM 5325 C C . HIS B 1 66 ? -4.194 -40.979 -35.833 1.000 61.673 144 HIS B C 1
ATOM 5326 O O . HIS B 1 66 ? -3.880 -39.771 -35.724 1.000 61.314 144 HIS B O 1
ATOM 5333 N N . PHE B 1 67 ? -3.358 -41.954 -36.206 1.000 60.859 145 PHE B N 1
ATOM 5334 C CA . PHE B 1 67 ? -1.991 -41.748 -36.746 1.000 59.544 145 PHE B CA 1
ATOM 5335 C C . PHE B 1 67 ? -1.955 -42.221 -38.202 1.000 58.724 145 PHE B C 1
ATOM 5336 O O . PHE B 1 67 ? -2.519 -43.291 -38.487 1.000 60.534 145 PHE B O 1
ATOM 5344 N N . PHE B 1 68 ? -1.302 -41.468 -39.090 1.000 55.666 146 PHE B N 1
ATOM 5345 C CA . PHE B 1 68 ? -0.989 -41.937 -40.464 1.000 55.073 146 PHE B CA 1
ATOM 5346 C C . PHE B 1 68 ? 0.275 -41.257 -40.999 1.000 53.065 146 PHE B C 1
ATOM 5347 O O . PHE B 1 68 ? 0.632 -40.156 -40.548 1.000 51.454 146 PHE B O 1
ATOM 5355 N N . ILE B 1 69 ? 0.941 -41.949 -41.925 1.000 53.023 147 ILE B N 1
ATOM 5356 C CA . ILE B 1 69 ? 1.994 -41.406 -42.831 1.000 51.083 147 ILE B CA 1
ATOM 5357 C C . ILE B 1 69 ? 1.540 -41.671 -44.271 1.000 51.558 147 ILE B C 1
ATOM 5358 O O . ILE B 1 69 ? 1.394 -42.854 -44.633 1.000 53.525 147 ILE B O 1
ATOM 5363 N N . GLN B 1 70 ? 1.297 -40.617 -45.050 1.000 50.217 148 GLN B N 1
ATOM 5364 C CA . GLN B 1 70 ? 0.970 -40.718 -46.497 1.000 50.615 148 GLN B CA 1
ATOM 5365 C C . GLN B 1 70 ? 2.175 -40.241 -47.311 1.000 49.779 148 GLN B C 1
ATOM 5366 O O . GLN B 1 70 ? 2.639 -39.116 -47.088 1.000 48.875 148 GLN B O 1
ATOM 5372 N N . THR B 1 71 ? 2.642 -41.084 -48.222 1.000 51.451 149 THR B N 1
ATOM 5373 C CA . THR B 1 71 ? 3.689 -40.805 -49.236 1.000 51.694 149 THR B CA 1
ATOM 5374 C C . THR B 1 71 ? 3.058 -40.067 -50.428 1.000 52.045 149 THR B C 1
ATOM 5375 O O . THR B 1 71 ? 2.019 -40.532 -50.941 1.000 53.656 149 THR B O 1
ATOM 5379 N N . VAL B 1 72 ? 3.661 -38.948 -50.833 1.000 51.140 150 VAL B N 1
ATOM 5380 C CA . VAL B 1 72 ? 3.235 -38.115 -51.99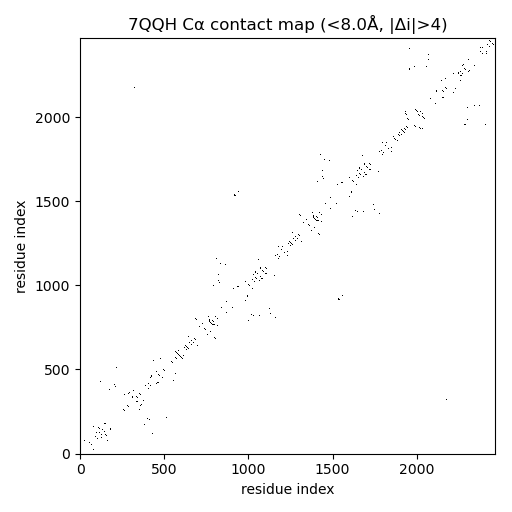6 1.000 51.575 150 VAL B CA 1
ATOM 5381 C C . VAL B 1 72 ? 4.482 -37.793 -52.823 1.000 51.274 150 VAL B C 1
ATOM 5382 O O . VAL B 1 72 ? 5.504 -37.404 -52.244 1.000 49.651 150 VAL B O 1
ATOM 5386 N N . ARG B 1 73 ? 4.383 -37.979 -54.136 1.000 54.137 151 ARG B N 1
ATOM 5387 C CA . ARG B 1 73 ? 5.445 -37.708 -55.135 1.000 55.264 151 ARG B CA 1
ATOM 5388 C C . ARG B 1 73 ? 4.974 -36.546 -56.000 1.000 53.574 151 ARG B C 1
ATOM 5389 O O . ARG B 1 73 ? 4.380 -36.766 -57.055 1.000 54.962 151 ARG B O 1
ATOM 5397 N N . PRO B 1 74 ? 5.162 -35.279 -55.569 1.000 51.122 152 PRO B N 1
ATOM 5398 C CA . PRO B 1 74 ? 4.647 -34.132 -56.324 1.000 51.523 152 PRO B CA 1
ATOM 5399 C C . PRO B 1 74 ? 5.438 -33.825 -57.609 1.000 51.937 152 PRO B C 1
ATOM 5400 O O . PRO B 1 74 ? 4.850 -33.329 -58.533 1.000 51.410 152 PRO B O 1
ATOM 5404 N N . LYS B 1 75 ? 6.743 -34.112 -57.607 1.000 53.652 153 LYS B N 1
ATOM 5405 C CA . LYS B 1 75 ? 7.685 -33.931 -58.747 1.000 54.446 153 LYS B CA 1
ATOM 5406 C C . LYS B 1 75 ? 8.583 -35.167 -58.828 1.000 54.115 153 LYS B C 1
ATOM 5407 O O . LYS B 1 75 ? 8.605 -35.942 -57.860 1.000 53.202 153 LYS B O 1
ATOM 5413 N N . ASP B 1 76 ? 9.321 -35.304 -59.933 1.000 54.996 154 ASP B N 1
ATOM 5414 C CA . ASP B 1 76 ? 10.272 -36.415 -60.204 1.000 56.891 154 ASP B CA 1
ATOM 5415 C C . ASP B 1 76 ? 11.354 -36.464 -59.120 1.000 54.869 154 ASP B C 1
ATOM 5416 O O . ASP B 1 76 ? 11.786 -37.580 -58.793 1.000 56.080 154 ASP B O 1
ATOM 5421 N N . THR B 1 77 ? 11.781 -35.312 -58.591 1.000 52.768 155 THR B N 1
ATOM 5422 C CA . THR B 1 77 ? 12.979 -35.182 -57.714 1.000 52.808 155 THR B CA 1
ATOM 5423 C C . THR B 1 77 ? 12.574 -34.882 -56.260 1.000 51.580 155 THR B C 1
ATOM 5424 O O . THR B 1 77 ? 13.491 -34.624 -55.438 1.000 52.149 155 THR B O 1
ATOM 5428 N N . VAL B 1 78 ? 11.272 -34.901 -55.945 1.000 50.173 156 VAL B N 1
ATOM 5429 C CA . VAL B 1 78 ? 10.748 -34.583 -54.585 1.000 48.641 156 VAL B CA 1
ATOM 5430 C C . VAL B 1 78 ? 9.874 -35.747 -54.101 1.000 48.712 156 VAL B C 1
ATOM 5431 O O . VAL B 1 78 ? 8.926 -36.121 -54.828 1.000 48.002 156 VAL B O 1
ATOM 5435 N N . MET B 1 79 ? 10.188 -36.280 -52.915 1.000 48.528 157 MET B N 1
ATOM 5436 C CA . MET B 1 79 ? 9.314 -37.217 -52.159 1.000 49.766 157 MET B CA 1
ATOM 5437 C C . MET B 1 79 ? 8.888 -36.542 -50.850 1.000 47.329 157 MET B C 1
ATOM 5438 O O . MET B 1 79 ? 9.768 -36.084 -50.112 1.000 46.045 157 MET B O 1
ATOM 5443 N N . CYS B 1 80 ? 7.581 -36.460 -50.595 1.000 45.836 158 CYS B N 1
ATOM 5444 C CA . CYS B 1 80 ? 7.001 -35.847 -49.374 1.000 44.348 158 CYS B CA 1
ATOM 5445 C C . CYS B 1 80 ? 6.318 -36.926 -48.531 1.000 44.816 158 CYS B C 1
ATOM 5446 O O . CYS B 1 80 ? 5.836 -37.917 -49.100 1.000 45.454 158 CYS B O 1
ATOM 5449 N N . TYR B 1 81 ? 6.311 -36.719 -47.217 1.000 44.404 159 TYR B N 1
ATOM 5450 C CA . TYR B 1 81 ? 5.699 -37.599 -46.192 1.000 45.410 159 TYR B CA 1
ATOM 5451 C C . TYR B 1 81 ? 4.763 -36.746 -45.330 1.000 44.330 159 TYR B C 1
ATOM 5452 O O . TYR B 1 81 ? 5.268 -35.908 -44.575 1.000 43.308 159 TYR B O 1
ATOM 5461 N N . ARG B 1 82 ? 3.450 -36.925 -45.486 1.000 44.392 160 ARG B N 1
ATOM 5462 C CA . ARG B 1 82 ? 2.409 -36.292 -44.634 1.000 44.414 160 ARG B CA 1
ATOM 5463 C C . ARG B 1 82 ? 2.272 -37.137 -43.365 1.000 45.256 160 ARG B C 1
ATOM 5464 O O . ARG B 1 82 ? 2.041 -38.344 -43.500 1.000 46.557 160 ARG B O 1
ATOM 5472 N N . VAL B 1 83 ? 2.438 -36.528 -42.193 1.000 44.997 161 VAL B N 1
ATOM 5473 C CA . VAL B 1 83 ? 2.398 -37.225 -40.872 1.000 45.838 161 VAL B CA 1
ATOM 5474 C C . VAL B 1 83 ? 1.320 -36.566 -40.002 1.000 46.049 161 VAL B C 1
ATOM 5475 O O . VAL B 1 83 ? 1.238 -35.322 -39.997 1.000 44.868 161 VAL B O 1
ATOM 5479 N N . ARG B 1 84 ? 0.506 -37.379 -39.326 1.000 47.872 162 ARG B N 1
ATOM 5480 C CA . ARG B 1 84 ? -0.534 -36.924 -38.364 1.000 49.229 162 ARG B CA 1
ATOM 5481 C C . ARG B 1 84 ? -0.494 -37.818 -37.122 1.000 50.416 162 ARG B C 1
ATOM 5482 O O . ARG B 1 84 ? -0.485 -39.052 -37.290 1.000 51.633 162 ARG B O 1
ATOM 5490 N N . TRP B 1 85 ? -0.432 -37.207 -35.936 1.000 50.203 163 TRP B N 1
ATOM 5491 C CA . TRP B 1 85 ? -0.650 -37.863 -34.621 1.000 52.106 163 TRP B CA 1
ATOM 5492 C C . TRP B 1 85 ? -1.762 -37.103 -33.890 1.000 54.148 163 TRP B C 1
ATOM 5493 O O . TRP B 1 85 ? -1.505 -35.960 -33.444 1.000 53.393 163 TRP B O 1
ATOM 5504 N N . GLU B 1 86 ? -2.951 -37.714 -33.794 1.000 57.266 164 GLU B N 1
ATOM 5505 C CA . GLU B 1 86 ? -4.162 -37.124 -33.161 1.000 58.990 164 GLU B CA 1
ATOM 5506 C C . GLU B 1 86 ? -4.689 -38.092 -32.097 1.000 61.189 164 GLU B C 1
ATOM 5507 O O . GLU B 1 86 ? -5.135 -39.191 -32.474 1.000 61.793 164 GLU B O 1
ATOM 5513 N N . GLU B 1 87 ? -4.647 -37.681 -30.824 1.000 62.857 165 GLU B N 1
ATOM 5514 C CA . GLU B 1 87 ? -4.966 -38.522 -29.636 1.000 64.771 165 GLU B CA 1
ATOM 5515 C C . GLU B 1 87 ? -6.474 -38.806 -29.587 1.000 65.820 165 GLU B C 1
ATOM 5516 O O . GLU B 1 87 ? -7.231 -38.019 -30.187 1.000 63.417 165 GLU B O 1
ATOM 5522 N N . GLY B 1 91 ? -8.030 -35.009 -24.253 1.000 74.107 169 GLY B N 1
ATOM 5523 C CA . GLY B 1 91 ? -7.158 -33.859 -23.940 1.000 73.512 169 GLY B CA 1
ATOM 5524 C C . GLY B 1 91 ? -5.794 -34.264 -23.390 1.000 73.883 169 GLY B C 1
ATOM 5525 O O . GLY B 1 91 ? -5.529 -33.942 -22.223 1.000 73.900 169 GLY B O 1
ATOM 5526 N N . ARG B 1 92 ? -4.949 -34.915 -24.206 1.000 73.793 170 ARG B N 1
ATOM 5527 C CA . ARG B 1 92 ? -3.535 -35.273 -23.893 1.000 72.462 170 ARG B CA 1
ATOM 5528 C C . ARG B 1 92 ? -2.601 -34.625 -24.934 1.000 69.364 170 ARG B C 1
ATOM 5529 O O . ARG B 1 92 ? -2.838 -34.815 -26.148 1.000 68.816 170 ARG B O 1
ATOM 5531 N N . ALA B 1 93 ? -1.584 -33.882 -24.481 1.000 65.904 171 ALA B N 1
ATOM 5532 C CA . ALA B 1 93 ? -0.608 -33.152 -25.331 1.000 61.507 171 ALA B CA 1
ATOM 5533 C C . ALA B 1 93 ? 0.184 -34.137 -26.198 1.000 59.433 171 ALA B C 1
ATOM 5534 O O . ALA B 1 93 ? 0.520 -35.232 -25.703 1.000 60.438 171 ALA B O 1
ATOM 5536 N N . VAL B 1 94 ? 0.464 -33.748 -27.446 1.000 56.148 172 VAL B N 1
ATOM 5537 C CA . VAL B 1 94 ? 1.313 -34.505 -28.414 1.000 54.786 172 VAL B CA 1
ATOM 5538 C C . VAL B 1 94 ? 2.678 -33.813 -28.496 1.000 52.432 172 VAL B C 1
ATOM 5539 O O . VAL B 1 94 ? 2.699 -32.583 -28.679 1.000 49.739 172 VAL B O 1
ATOM 5543 N N . GLU B 1 95 ? 3.768 -34.576 -28.374 1.000 52.134 173 GLU B N 1
ATOM 5544 C CA . GLU B 1 95 ? 5.153 -34.083 -28.596 1.000 50.616 173 GLU B CA 1
ATOM 5545 C C . GLU B 1 95 ? 5.936 -35.079 -29.455 1.000 49.931 173 GLU B C 1
ATOM 5546 O O . GLU B 1 95 ? 6.010 -36.263 -29.077 1.000 50.915 173 GLU B O 1
ATOM 5552 N N . HIS B 1 96 ? 6.502 -34.595 -30.563 1.000 48.350 174 HIS B N 1
ATOM 5553 C CA . HIS B 1 96 ? 7.553 -35.273 -31.367 1.000 47.607 174 HIS B CA 1
ATOM 5554 C C . HIS B 1 96 ? 8.852 -34.471 -31.250 1.000 46.012 174 HIS B C 1
ATOM 5555 O O . HIS B 1 96 ? 8.787 -33.231 -31.350 1.000 43.897 174 HIS B O 1
ATOM 5562 N N . ALA B 1 97 ? 9.978 -35.157 -31.042 1.000 46.478 175 ALA B N 1
ATOM 5563 C CA . ALA B 1 97 ? 11.341 -34.577 -31.032 1.000 46.089 175 ALA B CA 1
ATOM 5564 C C . ALA B 1 97 ? 11.994 -34.792 -32.405 1.000 46.399 175 ALA B C 1
ATOM 5565 O O . ALA B 1 97 ? 12.284 -35.959 -32.746 1.000 46.819 175 ALA B O 1
ATOM 5567 N N . MET B 1 98 ? 12.194 -33.709 -33.167 1.000 45.882 176 MET B N 1
ATOM 5568 C CA . MET B 1 98 ? 12.889 -33.724 -34.482 1.000 46.384 176 MET B CA 1
ATOM 5569 C C . MET B 1 98 ? 14.392 -33.551 -34.250 1.000 45.719 176 MET B C 1
ATOM 5570 O O . MET B 1 98 ? 14.789 -32.486 -33.748 1.000 45.624 176 MET B O 1
ATOM 5575 N N . PHE B 1 99 ? 15.184 -34.568 -34.591 1.000 46.292 177 PHE B N 1
ATOM 5576 C CA . PHE B 1 99 ? 16.664 -34.580 -34.450 1.000 46.820 177 PHE B CA 1
ATOM 5577 C C . PHE B 1 99 ? 17.280 -33.824 -35.637 1.000 45.167 177 PHE B C 1
ATOM 5578 O O . PHE B 1 99 ? 16.891 -34.089 -36.786 1.000 44.601 177 PHE B O 1
ATOM 5586 N N . LEU B 1 100 ? 18.193 -32.890 -35.356 1.000 44.102 178 LEU B N 1
ATOM 5587 C CA . LEU B 1 100 ? 18.932 -32.115 -36.387 1.000 42.883 178 LEU B CA 1
ATOM 5588 C C . LEU B 1 100 ? 20.031 -32.996 -36.996 1.000 43.873 178 LEU B C 1
ATOM 5589 O O . LEU B 1 100 ? 20.312 -32.829 -38.199 1.000 43.169 178 LEU B O 1
ATOM 5594 N N . GLY B 1 101 ? 20.607 -33.910 -36.203 1.000 45.541 179 GLY B N 1
ATOM 5595 C CA . GLY B 1 101 ? 21.560 -34.943 -36.659 1.000 46.506 179 GLY B CA 1
ATOM 5596 C C . GLY B 1 101 ? 22.998 -34.584 -36.334 1.000 47.721 179 GLY B C 1
ATOM 5597 O O . GLY B 1 101 ? 23.213 -33.838 -35.365 1.000 47.690 179 GLY B O 1
ATOM 5598 N N . ASP B 1 102 ? 23.949 -35.093 -37.125 1.000 50.775 180 ASP B N 1
ATOM 5599 C CA . ASP B 1 102 ? 25.412 -34.916 -36.908 1.000 52.675 180 ASP B CA 1
ATOM 5600 C C . ASP B 1 102 ? 25.831 -33.509 -37.351 1.000 51.359 180 ASP B C 1
ATOM 5601 O O . ASP B 1 102 ? 24.988 -32.772 -37.911 1.000 50.023 180 ASP B O 1
ATOM 5606 N N . ALA B 1 103 ? 27.099 -33.169 -37.110 1.000 51.781 181 ALA B N 1
ATOM 5607 C CA . ALA B 1 103 ? 27.699 -31.825 -37.288 1.000 50.156 181 ALA B CA 1
ATOM 5608 C C . ALA B 1 103 ? 27.592 -31.358 -38.746 1.000 48.286 181 ALA B C 1
ATOM 5609 O O . ALA B 1 103 ? 27.575 -30.133 -38.953 1.000 48.962 181 ALA B O 1
ATOM 5611 N N . ALA B 1 104 ? 27.525 -32.281 -39.710 1.000 48.020 182 ALA B N 1
ATOM 5612 C CA . ALA B 1 104 ? 27.464 -31.988 -41.164 1.000 46.874 182 ALA B CA 1
ATOM 5613 C C . ALA B 1 104 ? 26.053 -31.544 -41.579 1.000 45.190 182 ALA B C 1
ATOM 5614 O O . ALA B 1 104 ? 25.920 -30.970 -42.673 1.000 45.970 182 ALA B O 1
ATOM 5616 N N . ALA B 1 105 ? 25.033 -31.803 -40.759 1.000 44.251 183 ALA B N 1
ATOM 5617 C CA . ALA B 1 105 ? 23.634 -31.378 -41.010 1.000 42.514 183 ALA B CA 1
ATOM 5618 C C . ALA B 1 105 ? 23.405 -30.002 -40.374 1.000 40.784 183 ALA B C 1
ATOM 5619 O O . ALA B 1 105 ? 23.619 -29.861 -39.156 1.000 41.457 183 ALA B O 1
ATOM 5621 N N . HIS B 1 106 ? 23.005 -29.020 -41.183 1.000 38.948 184 HIS B N 1
ATOM 5622 C CA . HIS B 1 106 ? 22.796 -27.603 -40.779 1.000 37.169 184 HIS B CA 1
ATOM 5623 C C . HIS B 1 106 ? 21.369 -27.210 -41.149 1.000 35.691 184 HIS B C 1
ATOM 5624 O O . HIS B 1 106 ? 20.928 -27.617 -42.245 1.000 35.355 184 HIS B O 1
ATOM 5631 N N . TRP B 1 107 ? 20.683 -26.466 -40.273 1.000 34.754 185 TRP B N 1
ATOM 5632 C CA . TRP B 1 107 ? 19.236 -26.151 -40.410 1.000 33.553 185 TRP B CA 1
ATOM 5633 C C . TRP B 1 107 ? 18.996 -24.636 -40.408 1.000 32.566 185 TRP B C 1
ATOM 5634 O O . TRP B 1 107 ? 19.725 -23.896 -39.717 1.000 30.786 185 TRP B O 1
ATOM 5645 N N . TYR B 1 108 ? 17.965 -24.213 -41.140 1.000 33.221 186 TYR B N 1
ATOM 5646 C CA . TYR B 1 108 ? 17.592 -22.800 -41.391 1.000 33.289 186 TYR B CA 1
ATOM 5647 C C . TYR B 1 108 ? 16.073 -22.642 -41.246 1.000 34.677 186 TYR B C 1
ATOM 5648 O O . TYR B 1 108 ? 15.343 -23.658 -41.367 1.000 36.520 186 TYR B O 1
ATOM 5657 N N . GLY B 1 109 ? 15.615 -21.408 -41.009 1.000 34.514 187 GLY B N 1
ATOM 5658 C CA . GLY B 1 109 ? 14.183 -21.049 -40.975 1.000 34.982 187 GLY B CA 1
ATOM 5659 C C . GLY B 1 109 ? 13.703 -20.762 -39.559 1.000 35.750 187 GLY B C 1
ATOM 5660 O O . GLY B 1 109 ? 14.466 -20.128 -38.782 1.000 36.046 187 GLY B O 1
ATOM 5661 N N . GLY B 1 110 ? 12.484 -21.198 -39.231 1.000 36.493 188 GLY B N 1
ATOM 5662 C CA . GLY B 1 110 ? 11.844 -20.929 -37.927 1.000 36.936 188 GLY B CA 1
ATOM 5663 C C . GLY B 1 110 ? 11.548 -19.451 -37.746 1.000 35.763 188 GLY B C 1
ATOM 5664 O O . GLY B 1 110 ? 10.990 -18.855 -38.676 1.000 35.626 188 GLY B O 1
ATOM 5665 N N . ALA B 1 111 ? 11.964 -18.871 -36.621 1.000 34.940 189 ALA B N 1
ATOM 5666 C CA . ALA B 1 111 ? 11.581 -17.510 -36.184 1.000 34.769 189 ALA B CA 1
ATOM 5667 C C . ALA B 1 111 ? 12.806 -16.589 -36.092 1.000 34.038 189 ALA B C 1
ATOM 5668 O O . ALA B 1 111 ? 13.911 -17.077 -35.760 1.000 34.275 189 ALA B O 1
ATOM 5670 N N . GLU B 1 112 ? 12.596 -15.293 -36.315 1.000 32.736 190 GLU B N 1
ATOM 5671 C CA . GLU B 1 112 ? 13.490 -14.226 -35.808 1.000 33.152 190 GLU B CA 1
ATOM 5672 C C . GLU B 1 112 ? 13.655 -14.436 -34.297 1.000 34.904 190 GLU B C 1
ATOM 5673 O O . GLU B 1 112 ? 12.636 -14.713 -33.627 1.000 35.489 190 GLU B O 1
ATOM 5679 N N . MET B 1 113 ? 14.884 -14.348 -33.782 1.000 36.773 191 MET B N 1
ATOM 5680 C CA . MET B 1 113 ? 15.204 -14.561 -32.342 1.000 39.418 191 MET B CA 1
ATOM 5681 C C . MET B 1 113 ? 16.119 -13.436 -31.861 1.000 38.911 191 MET B C 1
ATOM 5682 O O . MET B 1 113 ? 16.718 -12.769 -32.718 1.000 38.659 191 MET B O 1
ATOM 5687 N N . ARG B 1 114 ? 16.255 -13.288 -30.540 1.000 39.273 192 ARG B N 1
ATOM 5688 C CA . ARG B 1 114 ? 17.132 -12.273 -29.905 1.000 40.241 192 ARG B CA 1
ATOM 5689 C C . ARG B 1 114 ? 18.591 -12.602 -30.255 1.000 39.431 192 ARG B C 1
ATOM 5690 O O . ARG B 1 114 ? 19.291 -11.714 -30.787 1.000 39.779 192 ARG B O 1
ATOM 5698 N N . THR B 1 115 ? 19.020 -13.832 -29.963 1.000 38.754 193 THR B N 1
ATOM 5699 C CA . THR B 1 115 ? 20.357 -14.377 -30.322 1.000 38.753 193 THR B CA 1
ATOM 5700 C C . THR B 1 115 ? 20.206 -15.183 -31.615 1.000 37.298 193 THR B C 1
ATOM 5701 O O . THR B 1 115 ? 19.809 -16.354 -31.532 1.000 38.348 193 THR B O 1
ATOM 5705 N N . GLN B 1 116 ? 20.473 -14.561 -32.762 1.000 36.322 194 GLN B N 1
ATOM 5706 C CA . GLN B 1 116 ? 20.234 -15.165 -34.098 1.000 35.825 194 GLN B CA 1
ATOM 5707 C C . GLN B 1 116 ? 21.540 -15.755 -34.643 1.000 36.719 194 GLN B C 1
ATOM 5708 O O . GLN B 1 116 ? 22.427 -14.982 -35.069 1.000 34.615 194 GLN B O 1
ATOM 5714 N N . HIS B 1 117 ? 21.626 -17.088 -34.644 1.000 37.450 195 HIS B N 1
ATOM 5715 C CA . HIS B 1 117 ? 22.731 -17.870 -35.245 1.000 37.572 195 HIS B CA 1
ATOM 5716 C C . HIS B 1 117 ? 22.295 -18.350 -36.628 1.000 36.730 195 HIS B C 1
ATOM 5717 O O . HIS B 1 117 ? 21.090 -18.463 -36.866 1.000 34.738 195 HIS B O 1
ATOM 5724 N N . TRP B 1 118 ? 23.265 -18.567 -37.515 1.000 37.372 196 TRP B N 1
ATOM 5725 C CA . TRP B 1 118 ? 23.072 -19.165 -38.859 1.000 36.948 196 TRP B CA 1
ATOM 5726 C C . TRP B 1 118 ? 24.273 -20.063 -39.125 1.000 37.790 196 TRP B C 1
ATOM 5727 O O . TRP B 1 118 ? 25.398 -19.569 -39.130 1.000 39.260 196 TRP B O 1
ATOM 5738 N N . PRO B 1 119 ? 24.100 -21.402 -39.263 1.000 38.216 197 PRO B N 1
ATOM 5739 C CA . PRO B 1 119 ? 22.797 -22.062 -39.168 1.000 37.507 197 PRO B CA 1
ATOM 5740 C C . PRO B 1 119 ? 22.222 -22.029 -37.741 1.000 37.928 197 PRO B C 1
ATOM 5741 O O . PRO B 1 119 ? 22.910 -21.561 -36.832 1.000 36.880 197 PRO B O 1
ATOM 5745 N N . ILE B 1 120 ? 20.992 -22.534 -37.575 1.000 38.311 198 ILE B N 1
ATOM 5746 C CA . ILE B 1 120 ? 20.248 -22.538 -36.280 1.000 39.224 198 ILE B CA 1
ATOM 5747 C C . ILE B 1 120 ? 21.089 -23.263 -35.225 1.000 41.400 198 ILE B C 1
ATOM 5748 O O . ILE B 1 120 ? 21.512 -24.416 -35.480 1.000 42.481 198 ILE B O 1
ATOM 5753 N N . ARG B 1 121 ? 21.309 -22.604 -34.087 1.000 42.496 199 ARG B N 1
ATOM 5754 C CA . ARG B 1 121 ? 21.957 -23.193 -32.890 1.000 45.164 199 ARG B CA 1
ATOM 5755 C C . ARG B 1 121 ? 21.185 -22.707 -31.665 1.000 44.277 199 ARG B C 1
ATOM 5756 O O . ARG B 1 121 ? 21.132 -21.489 -31.458 1.000 45.157 199 ARG B O 1
ATOM 5764 N N . LEU B 1 122 ? 20.578 -23.626 -30.920 1.000 45.503 200 LEU B N 1
ATOM 5765 C CA . LEU B 1 122 ? 19.808 -23.331 -29.681 1.000 46.025 200 LEU B CA 1
ATOM 5766 C C . LEU B 1 122 ? 20.523 -23.990 -28.501 1.000 47.968 200 LEU B C 1
ATOM 5767 O O . LEU B 1 122 ? 20.708 -25.223 -28.532 1.000 48.192 200 LEU B O 1
ATOM 5772 N N . ASP B 1 123 ? 20.932 -23.179 -27.521 1.000 50.181 201 ASP B N 1
ATOM 5773 C CA . ASP B 1 123 ? 21.746 -23.618 -26.356 1.000 52.835 201 ASP B CA 1
ATOM 5774 C C . ASP B 1 123 ? 20.806 -24.019 -25.216 1.000 51.860 201 ASP B C 1
ATOM 5775 O O . ASP B 1 123 ? 19.684 -23.483 -25.155 1.000 51.020 201 ASP B O 1
ATOM 5780 N N . GLY B 1 124 ? 21.252 -24.951 -24.372 1.000 52.096 202 GLY B N 1
ATOM 5781 C CA . GLY B 1 124 ? 20.545 -25.375 -23.150 1.000 52.822 202 GLY B CA 1
ATOM 5782 C C . GLY B 1 124 ? 19.246 -26.100 -23.452 1.000 52.949 202 GLY B C 1
ATOM 5783 O O . GLY B 1 124 ? 19.169 -26.789 -24.493 1.000 52.485 202 GLY B O 1
ATOM 5784 N N . GLN B 1 125 ? 18.261 -25.942 -22.564 1.000 53.660 203 GLN B N 1
ATOM 5785 C CA . GLN B 1 125 ? 16.971 -26.681 -22.554 1.000 53.773 203 GLN B CA 1
ATOM 5786 C C . GLN B 1 125 ? 15.824 -25.670 -22.539 1.000 52.623 203 GLN B C 1
ATOM 5787 O O . GLN B 1 125 ? 15.881 -24.736 -21.733 1.000 54.085 203 GLN B O 1
ATOM 5793 N N . GLN B 1 126 ? 14.825 -25.858 -23.401 1.000 52.475 204 GLN B N 1
ATOM 5794 C CA . GLN B 1 126 ? 13.582 -25.043 -23.430 1.000 51.864 204 GLN B CA 1
ATOM 5795 C C . GLN B 1 126 ? 12.383 -25.989 -23.557 1.000 51.982 204 GLN B C 1
ATOM 5796 O O . GLN B 1 126 ? 12.322 -26.738 -24.554 1.000 50.674 204 GLN B O 1
ATOM 5802 N N . GLU B 1 127 ? 11.489 -25.977 -22.563 1.000 52.662 205 GLU B N 1
ATOM 5803 C CA . GLU B 1 127 ? 10.185 -26.687 -22.616 1.000 53.074 205 GLU B CA 1
ATOM 5804 C C . GLU B 1 127 ? 9.355 -26.022 -23.712 1.000 50.116 205 GLU B C 1
ATOM 5805 O O . GLU B 1 127 ? 9.409 -24.804 -23.872 1.000 48.439 205 GLU B O 1
ATOM 5811 N N . PRO B 1 128 ? 8.585 -26.782 -24.523 1.000 48.116 206 PRO B N 1
ATOM 5812 C CA . PRO B 1 128 ? 7.814 -26.180 -25.607 1.000 46.961 206 PRO B CA 1
ATOM 5813 C C . PRO B 1 128 ? 6.944 -25.021 -25.101 1.000 47.002 206 PRO B C 1
ATOM 5814 O O . PRO B 1 128 ? 6.233 -25.212 -24.142 1.000 48.715 206 PRO B O 1
ATOM 5818 N N . GLN B 1 129 ? 7.036 -23.857 -25.743 1.000 46.862 207 GLN B N 1
ATOM 5819 C CA . GLN B 1 129 ? 6.218 -22.655 -25.432 1.000 47.496 207 GLN B CA 1
ATOM 5820 C C . GLN B 1 129 ? 5.510 -22.228 -26.715 1.000 44.950 207 GLN B C 1
ATOM 5821 O O . GLN B 1 129 ? 5.951 -22.568 -27.812 1.000 43.601 207 GLN B O 1
ATOM 5827 N N . PRO B 1 130 ? 4.386 -21.480 -26.631 1.000 44.124 208 PRO B N 1
ATOM 5828 C CA . PRO B 1 130 ? 3.602 -21.146 -27.822 1.000 42.934 208 PRO B CA 1
ATOM 5829 C C . PRO B 1 130 ? 4.470 -20.535 -28.932 1.000 41.104 208 PRO B C 1
ATOM 5830 O O . PRO B 1 130 ? 5.166 -19.564 -28.661 1.000 41.302 208 PRO B O 1
ATOM 5834 N N . PHE B 1 131 ? 4.422 -21.122 -30.132 1.000 39.583 209 PHE B N 1
ATOM 5835 C CA . PHE B 1 131 ? 5.099 -20.604 -31.348 1.000 37.093 209 PHE B CA 1
ATOM 5836 C C . PHE B 1 131 ? 4.222 -19.505 -31.948 1.000 36.195 209 PHE B C 1
ATOM 5837 O O . PHE B 1 131 ? 3.511 -19.755 -32.938 1.000 36.645 209 PHE B O 1
ATOM 5845 N N . VAL B 1 132 ? 4.306 -18.316 -31.347 1.000 35.947 210 VAL B N 1
ATOM 5846 C CA . VAL B 1 132 ? 3.467 -17.118 -31.653 1.000 35.664 210 VAL B CA 1
ATOM 5847 C C . VAL B 1 132 ? 4.383 -15.896 -31.765 1.000 34.617 210 VAL B C 1
ATOM 5848 O O . VAL B 1 132 ? 5.459 -15.899 -31.127 1.000 33.317 210 VAL B O 1
ATOM 5852 N N . THR B 1 133 ? 3.937 -14.866 -32.489 1.000 35.269 211 THR B N 1
ATOM 5853 C CA . THR B 1 133 ? 4.656 -13.574 -32.646 1.000 35.543 211 THR B CA 1
ATOM 5854 C C . THR B 1 133 ? 4.847 -12.934 -31.269 1.000 36.907 211 THR B C 1
ATOM 5855 O O . THR B 1 133 ? 3.837 -12.546 -30.667 1.000 37.797 211 THR B O 1
ATOM 5859 N N . SER B 1 134 ? 6.094 -12.828 -30.799 1.000 37.543 212 SER B N 1
ATOM 5860 C CA . SER B 1 134 ? 6.463 -12.138 -29.531 1.000 38.754 212 SER B CA 1
ATOM 5861 C C . SER B 1 134 ? 7.542 -11.083 -29.796 1.000 38.253 212 SER B C 1
ATOM 5862 O O . SER B 1 134 ? 8.236 -11.188 -30.828 1.000 36.942 212 SER B O 1
ATOM 5865 N N . ASP B 1 135 ? 7.638 -10.092 -28.905 1.000 38.220 213 ASP B N 1
ATOM 5866 C CA . ASP B 1 135 ? 8.713 -9.066 -28.878 1.000 38.450 213 ASP B CA 1
ATOM 5867 C C . ASP B 1 135 ? 9.906 -9.675 -28.137 1.000 38.858 213 ASP B C 1
ATOM 5868 O O . ASP B 1 135 ? 9.865 -9.747 -26.902 1.000 39.301 213 ASP B O 1
ATOM 5873 N N . VAL B 1 136 ? 10.945 -10.087 -28.862 1.000 39.349 214 VAL B N 1
ATOM 5874 C CA . VAL B 1 136 ? 12.074 -10.869 -28.274 1.000 39.619 214 VAL B CA 1
ATOM 5875 C C . VAL B 1 136 ? 13.178 -9.914 -27.815 1.000 39.719 214 VAL B C 1
ATOM 5876 O O . VAL B 1 136 ? 14.193 -10.426 -27.325 1.000 38.585 214 VAL B O 1
ATOM 5880 N N . TYR B 1 137 ? 12.975 -8.595 -27.905 1.000 40.406 215 TYR B N 1
ATOM 5881 C CA . TYR B 1 137 ? 14.013 -7.594 -27.564 1.000 43.488 215 TYR B CA 1
ATOM 5882 C C . TYR B 1 137 ? 14.630 -7.891 -26.186 1.000 48.479 215 TYR B C 1
ATOM 5883 O O . TYR B 1 137 ? 15.868 -7.742 -26.066 1.000 51.224 215 TYR B O 1
ATOM 5892 N N . SER B 1 138 ? 13.833 -8.322 -25.201 1.000 53.620 216 SER B N 1
ATOM 5893 C CA . SER B 1 138 ? 14.283 -8.592 -23.805 1.000 57.983 216 SER B CA 1
ATOM 5894 C C . SER B 1 138 ? 14.303 -10.095 -23.456 1.000 59.990 216 SER B C 1
ATOM 5895 O O . SER B 1 138 ? 14.588 -10.384 -22.272 1.000 63.297 216 SER B O 1
ATOM 5898 N N . SER B 1 139 ? 14.049 -11.016 -24.406 1.000 59.692 217 SER B N 1
ATOM 5899 C CA . SER B 1 139 ? 13.795 -12.465 -24.126 1.000 61.417 217 SER B CA 1
ATOM 5900 C C . SER B 1 139 ? 14.465 -13.400 -25.158 1.000 59.463 217 SER B C 1
ATOM 5901 O O . SER B 1 139 ? 14.145 -13.301 -26.366 1.000 54.698 217 SER B O 1
ATOM 5904 N N . ASP B 1 140 ? 15.309 -14.327 -24.674 1.000 60.805 218 ASP B N 1
ATOM 5905 C CA . ASP B 1 140 ? 16.116 -15.292 -25.476 1.000 61.017 218 ASP B CA 1
ATOM 5906 C C . ASP B 1 140 ? 15.364 -16.621 -25.673 1.000 62.551 218 ASP B C 1
ATOM 5907 O O . ASP B 1 140 ? 15.807 -17.426 -26.526 1.000 65.573 218 ASP B O 1
ATOM 5912 N N . ALA B 1 141 ? 14.285 -16.858 -24.918 1.000 61.133 219 ALA B N 1
ATOM 5913 C CA . ALA B 1 141 ? 13.381 -18.023 -25.066 1.000 59.053 219 ALA B CA 1
ATOM 5914 C C . ALA B 1 141 ? 12.403 -17.783 -26.233 1.000 56.953 219 ALA B C 1
ATOM 5915 O O . ALA B 1 141 ? 12.237 -18.682 -27.088 1.000 58.206 219 ALA B O 1
ATOM 5917 N N . ALA B 1 142 ? 11.789 -16.600 -26.268 1.000 52.588 220 ALA B N 1
ATOM 5918 C CA . ALA B 1 142 ? 10.616 -16.260 -27.099 1.000 48.429 220 ALA B CA 1
ATOM 5919 C C . ALA B 1 142 ? 10.945 -16.352 -28.597 1.000 45.072 220 ALA B C 1
ATOM 5920 O O . ALA B 1 142 ? 12.136 -16.399 -28.982 1.000 43.022 220 ALA B O 1
ATOM 5922 N N . PHE B 1 143 ? 9.892 -16.376 -29.415 1.000 41.641 221 PHE B N 1
ATOM 5923 C CA . PHE B 1 143 ? 9.942 -16.392 -30.896 1.000 39.043 221 PHE B CA 1
ATOM 5924 C C . PHE B 1 143 ? 9.487 -15.020 -31.397 1.000 37.655 221 PHE B C 1
ATOM 5925 O O . PHE B 1 143 ? 8.487 -14.491 -30.864 1.000 39.196 221 PHE B O 1
ATOM 5933 N N . GLY B 1 144 ? 10.219 -14.458 -32.364 1.000 35.044 222 GLY B N 1
ATOM 5934 C CA . GLY B 1 144 ? 10.109 -13.043 -32.767 1.000 34.395 222 GLY B CA 1
ATOM 5935 C C . GLY B 1 144 ? 8.889 -12.771 -33.627 1.000 33.685 222 GLY B C 1
ATOM 5936 O O . GLY B 1 144 ? 8.073 -13.697 -33.824 1.000 33.338 222 GLY B O 1
ATOM 5937 N N . GLY B 1 145 ? 8.799 -11.543 -34.140 1.000 32.914 223 GLY B N 1
ATOM 5938 C CA . GLY B 1 145 ? 7.633 -11.007 -34.863 1.000 33.141 223 GLY B CA 1
ATOM 5939 C C . GLY B 1 145 ? 7.443 -11.634 -36.229 1.000 33.082 223 GLY B C 1
ATOM 5940 O O . GLY B 1 145 ? 6.292 -11.683 -36.700 1.000 32.894 223 GLY B O 1
ATOM 5941 N N . ILE B 1 146 ? 8.532 -12.048 -36.878 1.000 33.737 224 ILE B N 1
ATOM 5942 C CA . ILE B 1 146 ? 8.492 -12.736 -38.204 1.000 33.755 224 ILE B CA 1
ATOM 5943 C C . ILE B 1 146 ? 8.890 -14.194 -37.978 1.000 33.395 224 ILE B C 1
ATOM 5944 O O . ILE B 1 146 ? 9.997 -14.440 -37.474 1.000 33.825 224 ILE B O 1
ATOM 5949 N N . LEU B 1 147 ? 7.991 -15.121 -38.291 1.000 33.967 225 LEU B N 1
ATOM 5950 C CA . LEU B 1 147 ? 8.237 -16.567 -38.089 1.000 34.556 225 LEU B CA 1
ATOM 5951 C C . LEU B 1 147 ? 7.334 -17.373 -39.016 1.000 34.695 225 LEU B C 1
ATOM 5952 O O . LEU B 1 147 ? 6.356 -16.833 -39.574 1.000 33.018 225 LEU B O 1
ATOM 5957 N N . GLU B 1 148 ? 7.693 -18.640 -39.151 1.000 35.669 226 GLU B N 1
ATOM 5958 C CA . GLU B 1 148 ? 6.959 -19.643 -39.943 1.000 37.430 226 GLU B CA 1
ATOM 5959 C C . GLU B 1 148 ? 7.318 -21.010 -39.368 1.000 36.417 226 GLU B C 1
ATOM 5960 O O . GLU B 1 148 ? 8.416 -21.141 -38.820 1.000 35.860 226 GLU B O 1
ATOM 5966 N N . ARG B 1 149 ? 6.396 -21.967 -39.422 1.000 37.113 227 ARG B N 1
ATOM 5967 C CA . ARG B 1 149 ? 6.610 -23.323 -38.858 1.000 37.828 227 ARG B CA 1
ATOM 5968 C C . ARG B 1 149 ? 7.334 -24.147 -39.921 1.000 37.546 227 ARG B C 1
ATOM 5969 O O . ARG B 1 149 ? 6.781 -25.166 -40.363 1.000 38.308 227 ARG B O 1
ATOM 5977 N N . TYR B 1 150 ? 8.518 -23.686 -40.329 1.000 37.406 228 TYR B N 1
ATOM 5978 C CA . TYR B 1 150 ? 9.270 -24.189 -41.507 1.000 36.980 228 TYR B CA 1
ATOM 5979 C C . TYR B 1 150 ? 10.749 -24.307 -41.149 1.000 36.460 228 TYR B C 1
ATOM 5980 O O . TYR B 1 150 ? 11.346 -23.298 -40.723 1.000 37.021 228 TYR B O 1
ATOM 5989 N N . TRP B 1 151 ? 11.307 -25.506 -41.318 1.000 36.502 229 TRP B N 1
ATOM 5990 C CA . TRP B 1 151 ? 12.739 -25.806 -41.076 1.000 36.252 229 TRP B CA 1
ATOM 5991 C C . TRP B 1 151 ? 13.323 -26.550 -42.280 1.000 36.256 229 TRP B C 1
ATOM 5992 O O . TRP B 1 151 ? 12.669 -27.498 -42.773 1.000 36.233 229 TRP B O 1
ATOM 6003 N N . LEU B 1 152 ? 14.494 -26.098 -42.739 1.000 35.482 230 LEU B N 1
ATOM 6004 C CA . LEU B 1 152 ? 15.196 -26.598 -43.949 1.000 34.881 230 LEU B CA 1
ATOM 6005 C C . LEU B 1 152 ? 16.559 -27.162 -43.536 1.000 35.284 230 LEU B C 1
ATOM 6006 O O . LEU B 1 152 ? 17.246 -26.497 -42.744 1.000 34.029 230 LEU B O 1
ATOM 6011 N N . SER B 1 153 ? 16.913 -28.342 -44.055 1.000 35.853 231 SER B N 1
ATOM 6012 C CA . SER B 1 153 ? 18.203 -29.029 -43.801 1.000 36.191 231 SER B CA 1
ATOM 6013 C C . SER B 1 153 ? 19.134 -28.842 -45.006 1.000 35.542 231 SER B C 1
ATOM 6014 O O . SER B 1 153 ? 18.639 -28.886 -46.145 1.000 34.035 231 SER B O 1
ATOM 6017 N N . SER B 1 154 ? 20.435 -28.671 -44.746 1.000 35.741 232 SER B N 1
ATOM 6018 C CA . SER B 1 154 ? 21.532 -28.663 -45.749 1.000 36.073 232 SER B CA 1
ATOM 6019 C C . SER B 1 154 ? 21.619 -30.012 -46.481 1.000 37.609 232 SER B C 1
ATOM 6020 O O . SER B 1 154 ? 22.284 -30.052 -47.536 1.000 36.893 232 SER B O 1
ATOM 6023 N N . ARG B 1 155 ? 20.981 -31.065 -45.951 1.000 38.807 233 ARG B N 1
ATOM 6024 C CA . ARG B 1 155 ? 20.930 -32.422 -46.565 1.000 41.000 233 ARG B CA 1
ATOM 6025 C C . ARG B 1 155 ? 19.722 -32.548 -47.509 1.000 39.714 233 ARG B C 1
ATOM 6026 O O . ARG B 1 155 ? 19.424 -33.679 -47.933 1.000 40.294 233 ARG B O 1
ATOM 6034 N N . ALA B 1 156 ? 19.065 -31.435 -47.845 1.000 38.251 234 ALA B N 1
ATOM 6035 C CA . ALA B 1 156 ? 17.962 -31.344 -48.835 1.000 37.748 234 ALA B CA 1
ATOM 6036 C C . ALA B 1 156 ? 16.693 -32.033 -48.306 1.000 37.663 234 ALA B C 1
ATOM 6037 O O . ALA B 1 156 ? 16.006 -32.717 -49.097 1.000 37.430 234 ALA B O 1
ATOM 6039 N N . ALA B 1 157 ? 16.388 -31.849 -47.020 1.000 37.589 235 ALA B N 1
ATOM 6040 C CA . ALA B 1 157 ? 15.087 -32.205 -46.404 1.000 38.335 235 ALA B CA 1
ATOM 6041 C C . ALA B 1 157 ? 14.507 -30.965 -45.722 1.000 37.644 235 ALA B C 1
ATOM 6042 O O . ALA B 1 157 ? 15.292 -30.111 -45.267 1.000 37.657 235 ALA B O 1
ATOM 6044 N N . ALA B 1 158 ? 13.179 -30.864 -45.677 1.000 37.622 236 ALA B N 1
ATOM 6045 C CA . ALA B 1 158 ? 12.447 -29.725 -45.076 1.000 36.881 236 ALA B CA 1
ATOM 6046 C C . ALA B 1 158 ? 11.174 -30.228 -44.392 1.000 36.645 236 ALA B C 1
ATOM 6047 O O . ALA B 1 158 ? 10.620 -31.253 -44.835 1.000 38.344 236 ALA B O 1
ATOM 6049 N N . ILE B 1 159 ? 10.730 -29.525 -43.354 1.000 35.785 237 ILE B N 1
ATOM 6050 C CA . ILE B 1 159 ? 9.454 -29.823 -42.639 1.000 35.912 237 ILE B CA 1
ATOM 6051 C C . ILE B 1 159 ? 8.619 -28.539 -42.592 1.000 35.610 237 ILE B C 1
ATOM 6052 O O . ILE B 1 159 ? 9.170 -27.489 -42.230 1.000 33.805 237 ILE B O 1
ATOM 6057 N N . LYS B 1 160 ? 7.349 -28.634 -42.992 1.000 36.316 238 LYS B N 1
ATOM 6058 C CA . LYS B 1 160 ? 6.303 -27.610 -42.746 1.000 36.225 238 LYS B CA 1
ATOM 6059 C C . LYS B 1 160 ? 5.295 -28.191 -41.750 1.000 37.086 238 LYS B C 1
ATOM 6060 O O . LYS B 1 160 ? 4.630 -29.196 -42.100 1.000 38.436 238 LYS B O 1
ATOM 6066 N N . VAL B 1 161 ? 5.186 -27.599 -40.558 1.000 36.485 239 VAL B N 1
ATOM 6067 C CA . VAL B 1 161 ? 4.148 -27.976 -39.556 1.000 36.685 239 VAL B CA 1
ATOM 6068 C C . VAL B 1 161 ? 2.814 -27.375 -40.011 1.000 36.849 239 VAL B C 1
ATOM 6069 O O . VAL B 1 161 ? 2.792 -26.196 -40.378 1.000 37.194 239 VAL B O 1
ATOM 6073 N N . ASN B 1 162 ? 1.756 -28.188 -40.013 1.000 38.562 240 ASN B N 1
ATOM 6074 C CA . ASN B 1 162 ? 0.389 -27.846 -40.496 1.000 39.369 240 ASN B CA 1
ATOM 6075 C C . ASN B 1 162 ? -0.104 -26.594 -39.755 1.000 39.312 240 ASN B C 1
ATOM 6076 O O . ASN B 1 162 ? 0.171 -26.474 -38.543 1.000 38.708 240 ASN B O 1
ATOM 6081 N N . ASP B 1 163 ? -0.806 -25.700 -40.459 1.000 39.970 241 ASP B N 1
ATOM 6082 C CA . ASP B 1 163 ? -1.382 -24.452 -39.891 1.000 41.833 241 ASP B CA 1
ATOM 6083 C C . ASP B 1 163 ? -2.428 -24.792 -38.818 1.000 43.482 241 ASP B C 1
ATOM 6084 O O . ASP B 1 163 ? -2.641 -23.960 -37.928 1.000 44.051 241 ASP B O 1
ATOM 6089 N N . SER B 1 164 ? -3.046 -25.973 -38.899 1.000 44.969 242 SER B N 1
ATOM 6090 C CA . SER B 1 164 ? -4.107 -26.453 -37.976 1.000 46.356 242 SER B CA 1
ATOM 6091 C C . SER B 1 164 ? -3.560 -26.621 -36.553 1.000 45.911 242 SER B C 1
ATOM 6092 O O . SER B 1 164 ? -4.355 -26.528 -35.608 1.000 46.750 242 SER B O 1
ATOM 6095 N N . VAL B 1 165 ? -2.258 -26.868 -36.399 1.000 44.777 243 VAL B N 1
ATOM 6096 C CA . VAL B 1 165 ? -1.674 -27.350 -35.113 1.000 44.751 243 VAL B CA 1
ATOM 6097 C C . VAL B 1 165 ? -1.699 -26.208 -34.101 1.000 45.340 243 VAL B C 1
ATOM 6098 O O . VAL B 1 165 ? -1.319 -25.080 -34.422 1.000 44.469 243 VAL B O 1
ATOM 6102 N N . PRO B 1 166 ? -2.167 -26.464 -32.854 1.000 46.383 244 PRO B N 1
ATOM 6103 C CA . PRO B 1 166 ? -1.928 -25.551 -31.737 1.000 45.712 244 PRO B CA 1
ATOM 6104 C C . PRO B 1 166 ? -0.459 -25.721 -31.323 1.000 44.420 244 PRO B C 1
ATOM 6105 O O . PRO B 1 166 ? -0.182 -26.406 -30.351 1.000 44.602 244 PRO B O 1
ATOM 6109 N N . PHE B 1 167 ? 0.438 -25.101 -32.098 1.000 42.357 245 PHE B N 1
ATOM 6110 C CA . PHE B 1 167 ? 1.876 -25.457 -32.187 1.000 40.325 245 PHE B CA 1
ATOM 6111 C C . PHE B 1 167 ? 2.673 -24.726 -31.111 1.000 39.398 245 PHE B C 1
ATOM 6112 O O . PHE B 1 167 ? 2.617 -23.482 -31.045 1.000 38.671 245 PHE B O 1
ATOM 6120 N N . HIS B 1 168 ? 3.409 -25.504 -30.316 1.000 39.338 246 HIS B N 1
ATOM 6121 C CA . HIS B 1 168 ? 4.384 -25.049 -29.295 1.000 39.748 246 HIS B CA 1
ATOM 6122 C C . HIS B 1 168 ? 5.749 -25.628 -29.652 1.000 39.529 246 HIS B C 1
ATOM 6123 O O . HIS B 1 168 ? 5.786 -26.795 -30.081 1.000 40.744 246 HIS B O 1
ATOM 6130 N N . LEU B 1 169 ? 6.815 -24.842 -29.482 1.000 38.953 247 LEU B N 1
ATOM 6131 C CA . LEU B 1 169 ? 8.199 -25.251 -29.839 1.000 38.070 247 LEU B CA 1
ATOM 6132 C C . LEU B 1 169 ? 9.105 -25.120 -28.613 1.000 37.937 247 LEU B C 1
ATOM 6133 O O . LEU B 1 169 ? 9.050 -24.071 -27.937 1.000 37.704 247 LEU B O 1
ATOM 6138 N N . GLY B 1 170 ? 9.871 -26.176 -28.341 1.000 38.193 248 GLY B N 1
ATOM 6139 C CA . GLY B 1 170 ? 11.015 -26.191 -27.416 1.000 38.776 248 GLY B CA 1
ATOM 6140 C C . GLY B 1 170 ? 12.238 -26.743 -28.125 1.000 38.977 248 GLY B C 1
ATOM 6141 O O . GLY B 1 170 ? 12.180 -26.899 -29.368 1.000 37.753 248 GLY B O 1
ATOM 6142 N N . TRP B 1 171 ? 13.303 -27.041 -27.382 1.000 39.696 249 TRP B N 1
ATOM 6143 C CA . TRP B 1 171 ? 14.541 -27.647 -27.933 1.000 40.813 249 TRP B CA 1
ATOM 6144 C C . TRP B 1 171 ? 15.343 -28.302 -26.808 1.000 42.437 249 TRP B C 1
ATOM 6145 O O . TRP B 1 171 ? 15.100 -27.983 -25.632 1.000 42.585 249 TRP B O 1
ATOM 6156 N N . ASN B 1 172 ? 16.265 -29.183 -27.184 1.000 44.115 250 ASN B N 1
ATOM 6157 C CA . ASN B 1 172 ? 17.117 -29.980 -26.267 1.000 46.440 250 ASN B CA 1
ATOM 6158 C C . ASN B 1 172 ? 18.502 -30.093 -26.913 1.000 47.083 250 ASN B C 1
ATOM 6159 O O . ASN B 1 172 ? 18.642 -30.864 -27.876 1.000 48.755 250 ASN B O 1
ATOM 6164 N N . SER B 1 173 ? 19.477 -29.322 -26.426 1.000 48.025 251 SER B N 1
ATOM 6165 C CA . SER B 1 173 ? 20.833 -29.198 -27.025 1.000 47.786 251 SER B CA 1
ATOM 6166 C C . SER B 1 173 ? 21.621 -30.499 -26.826 1.000 49.019 251 SER B C 1
ATOM 6167 O O . SER B 1 173 ? 22.451 -30.802 -27.690 1.000 50.854 251 SER B O 1
ATOM 6170 N N . THR B 1 174 ? 21.348 -31.251 -25.757 1.000 49.554 252 THR B N 1
ATOM 6171 C CA . THR B 1 174 ? 22.042 -32.527 -25.429 1.000 50.653 252 THR B CA 1
ATOM 6172 C C . THR B 1 174 ? 21.887 -33.524 -26.583 1.000 50.328 252 THR B C 1
ATOM 6173 O O . THR B 1 174 ? 22.878 -34.189 -26.906 1.000 51.637 252 THR B O 1
ATOM 6177 N N . GLU B 1 175 ? 20.687 -33.631 -27.158 1.000 49.694 253 GLU B N 1
ATOM 6178 C CA . GLU B 1 175 ? 20.369 -34.549 -28.287 1.000 49.176 253 GLU B CA 1
ATOM 6179 C C . GLU B 1 175 ? 20.136 -33.740 -29.568 1.000 47.732 253 GLU B C 1
ATOM 6180 O O . GLU B 1 175 ? 19.747 -34.348 -30.580 1.000 47.833 253 GLU B O 1
ATOM 6186 N N . ARG B 1 176 ? 20.379 -32.426 -29.521 1.000 47.111 254 ARG B N 1
ATOM 6187 C CA . ARG B 1 176 ? 20.241 -31.478 -30.658 1.000 45.595 254 ARG B CA 1
ATOM 6188 C C . ARG B 1 176 ? 18.899 -31.715 -31.358 1.000 45.278 254 ARG B C 1
ATOM 6189 O O . ARG B 1 176 ? 18.896 -32.026 -32.562 1.000 45.282 254 ARG B O 1
ATOM 6197 N N . SER B 1 177 ? 17.801 -31.574 -30.612 1.000 45.174 255 SER B N 1
ATOM 6198 C CA . SER B 1 177 ? 16.413 -31.814 -31.086 1.000 44.651 255 SER B CA 1
ATOM 6199 C C . SER B 1 177 ? 15.589 -30.530 -30.979 1.000 43.058 255 SER B C 1
ATOM 6200 O O . SER B 1 177 ? 15.849 -29.734 -30.061 1.000 43.199 255 SER B O 1
ATOM 6203 N N . LEU B 1 178 ? 14.650 -30.344 -31.908 1.000 42.057 256 LEU B N 1
ATOM 6204 C CA . LEU B 1 178 ? 13.493 -29.429 -31.760 1.000 41.277 256 LEU B CA 1
ATOM 6205 C C . LEU B 1 178 ? 12.336 -30.227 -31.154 1.000 42.240 256 LEU B C 1
ATOM 6206 O O . LEU B 1 178 ? 12.059 -31.339 -31.652 1.000 43.617 256 LEU B O 1
ATOM 6211 N N . ARG B 1 179 ? 11.705 -29.693 -30.110 1.000 41.565 257 ARG B N 1
ATOM 6212 C CA . ARG B 1 179 ? 10.533 -30.318 -29.447 1.000 42.180 257 ARG B CA 1
ATOM 6213 C C . ARG B 1 179 ? 9.256 -29.724 -30.052 1.000 41.837 257 ARG B C 1
ATOM 6214 O O . ARG B 1 179 ? 8.928 -28.570 -29.719 1.000 41.641 257 ARG B O 1
ATOM 6222 N N . LEU B 1 180 ? 8.607 -30.475 -30.947 1.000 42.140 258 LEU B N 1
ATOM 6223 C CA . LEU B 1 180 ? 7.350 -30.082 -31.638 1.000 42.383 258 LEU B CA 1
ATOM 6224 C C . LEU B 1 180 ? 6.176 -30.562 -30.786 1.000 43.990 258 LEU B C 1
ATOM 6225 O O . LEU B 1 180 ? 6.049 -31.786 -30.611 1.000 44.742 258 LEU B O 1
ATOM 6230 N N . GLN B 1 181 ? 5.349 -29.645 -30.282 1.000 44.482 259 GLN B N 1
ATOM 6231 C CA . GLN B 1 181 ? 4.244 -29.978 -29.348 1.000 45.698 259 GLN B CA 1
ATOM 6232 C C . GLN B 1 181 ? 2.921 -29.393 -29.850 1.000 45.286 259 GLN B C 1
ATOM 6233 O O . GLN B 1 181 ? 2.923 -28.252 -30.341 1.000 44.670 259 GLN B O 1
ATOM 6239 N N . ALA B 1 182 ? 1.846 -30.175 -29.727 1.000 46.356 260 ALA B N 1
ATOM 6240 C CA . ALA B 1 182 ? 0.435 -29.740 -29.830 1.000 46.818 260 ALA B CA 1
ATOM 6241 C C . ALA B 1 182 ? -0.205 -29.874 -28.444 1.000 48.426 260 ALA B C 1
ATOM 6242 O O . ALA B 1 182 ? -0.143 -30.980 -27.878 1.000 48.741 260 ALA B O 1
ATOM 6244 N N . ARG B 1 183 ? -0.770 -28.789 -27.910 1.000 49.072 261 ARG B N 1
ATOM 6245 C CA . ARG B 1 183 ? -1.461 -28.774 -26.589 1.000 50.649 261 ARG B CA 1
ATOM 6246 C C . ARG B 1 183 ? -2.477 -27.625 -26.551 1.000 51.697 261 ARG B C 1
ATOM 6247 O O . ARG B 1 183 ? -2.282 -26.627 -27.280 1.000 50.397 261 ARG B O 1
ATOM 6255 N N . TYR B 1 184 ? -3.522 -27.778 -25.731 1.000 54.282 262 TYR B N 1
ATOM 6256 C CA . TYR B 1 184 ? -4.602 -26.778 -25.532 1.000 55.171 262 TYR B CA 1
ATOM 6257 C C . TYR B 1 184 ? -4.603 -26.255 -24.089 1.000 57.467 262 TYR B C 1
ATOM 6258 O O . TYR B 1 184 ? -5.324 -25.271 -23.830 1.000 57.078 262 TYR B O 1
ATOM 6267 N N . HIS B 1 185 ? -3.800 -26.838 -23.192 1.000 59.841 263 HIS B N 1
ATOM 6268 C CA . HIS B 1 185 ? -3.675 -26.383 -21.779 1.000 63.730 263 HIS B CA 1
ATOM 6269 C C . HIS B 1 185 ? -2.573 -25.321 -21.669 1.000 63.995 263 HIS B C 1
ATOM 6270 O O . HIS B 1 185 ? -1.492 -25.525 -22.263 1.000 63.970 263 HIS B O 1
ATOM 6277 N N . ASP B 1 186 ? -2.855 -24.209 -20.982 1.000 65.328 264 ASP B N 1
ATOM 6278 C CA . ASP B 1 186 ? -1.880 -23.123 -20.693 1.000 64.944 264 ASP B CA 1
ATOM 6279 C C . ASP B 1 186 ? -1.282 -22.644 -22.026 1.000 63.417 264 ASP B C 1
ATOM 6280 O O . ASP B 1 186 ? -0.098 -22.920 -22.291 1.000 61.498 264 ASP B O 1
ATOM 6285 N N A THR B 1 187 ? -2.097 -21.972 -22.848 0.500 62.541 265 THR B N 1
ATOM 6286 N N B THR B 1 187 ? -2.091 -21.949 -22.832 0.500 62.444 265 THR B N 1
ATOM 6287 C CA A THR B 1 187 ? -1.741 -21.493 -24.208 0.500 61.481 265 THR B CA 1
ATOM 6288 C CA B THR B 1 187 ? -1.749 -21.498 -24.207 0.500 61.411 265 THR B CA 1
ATOM 6289 C C A THR B 1 187 ? -2.760 -20.459 -24.680 0.500 60.832 265 THR B C 1
ATOM 6290 C C B THR B 1 187 ? -2.762 -20.461 -24.682 0.500 60.773 265 THR B C 1
ATOM 6291 O O A THR B 1 187 ? -3.920 -20.516 -24.283 0.500 61.594 265 THR B O 1
ATOM 6292 O O B THR B 1 187 ? -3.922 -20.513 -24.282 0.500 61.550 265 THR B O 1
ATOM 6299 N N . PRO B 1 188 ? -2.369 -19.502 -25.556 1.000 59.077 266 PRO B N 1
ATOM 6300 C CA . PRO B 1 188 ? -3.342 -18.607 -26.198 1.000 57.885 266 PRO B CA 1
ATOM 6301 C C . PRO B 1 188 ? -4.035 -19.196 -27.444 1.000 56.687 266 PRO B C 1
ATOM 6302 O O . PRO B 1 188 ? -4.776 -18.472 -28.082 1.000 56.471 266 PRO B O 1
ATOM 6306 N N . TYR B 1 189 ? -3.787 -20.467 -27.778 1.000 55.763 267 TYR B N 1
ATOM 6307 C CA . TYR B 1 189 ? -4.479 -21.222 -28.854 1.000 56.690 267 TYR B CA 1
ATOM 6308 C C . TYR B 1 189 ? -5.845 -21.688 -28.330 1.000 59.528 267 TYR B C 1
ATOM 6309 O O . TYR B 1 189 ? -5.891 -22.286 -27.247 1.000 60.429 267 TYR B O 1
ATOM 6318 N N . LYS B 1 190 ? -6.916 -21.424 -29.080 1.000 62.605 268 LYS B N 1
ATOM 6319 C CA . LYS B 1 190 ? -8.277 -21.983 -28.851 1.000 66.457 268 LYS B CA 1
ATOM 6320 C C . LYS B 1 190 ? -8.546 -23.029 -29.929 1.000 69.080 268 LYS B C 1
ATOM 6321 O O . LYS B 1 190 ? -8.010 -22.918 -31.033 1.000 70.813 268 LYS B O 1
ATOM 6327 N N . PRO B 1 191 ? -9.374 -24.066 -29.656 1.000 71.923 269 PRO B N 1
ATOM 6328 C CA . PRO B 1 191 ? -9.890 -24.934 -30.712 1.000 73.212 269 PRO B CA 1
ATOM 6329 C C . PRO B 1 191 ? -10.925 -24.190 -31.549 1.000 75.496 269 PRO B C 1
ATOM 6330 O O . PRO B 1 191 ? -11.441 -23.166 -31.111 1.000 77.337 269 PRO B O 1
ATOM 6334 N N . PRO B 1 192 ? -11.239 -24.643 -32.785 1.000 78.275 270 PRO B N 1
ATOM 6335 C CA . PRO B 1 192 ? -12.434 -24.173 -33.489 1.000 79.979 270 PRO B CA 1
ATOM 6336 C C . PRO B 1 192 ? -13.686 -24.838 -32.887 1.000 81.430 270 PRO B C 1
ATOM 6337 O O . PRO B 1 192 ? -14.768 -24.608 -33.395 1.000 83.360 270 PRO B O 1
ATOM 6341 N N . ALA B 1 198 ? -8.919 -31.546 -28.169 1.000 57.413 276 ALA B N 1
ATOM 6342 C CA . ALA B 1 198 ? -8.413 -32.697 -28.957 1.000 58.444 276 ALA B CA 1
ATOM 6343 C C . ALA B 1 198 ? -7.104 -32.334 -29.666 1.000 58.081 276 ALA B C 1
ATOM 6344 O O . ALA B 1 198 ? -7.113 -32.007 -30.852 1.000 57.656 276 ALA B O 1
ATOM 6346 N N . PRO B 1 199 ? -5.935 -32.392 -28.979 1.000 58.181 277 PRO B N 1
ATOM 6347 C CA . PRO B 1 199 ? -4.659 -32.003 -29.579 1.000 57.050 277 PRO B CA 1
ATOM 6348 C C . PRO B 1 199 ? -4.257 -32.894 -30.764 1.000 56.065 277 PRO B C 1
ATOM 6349 O O . PRO B 1 199 ? -4.619 -34.062 -30.794 1.000 58.330 277 PRO B O 1
ATOM 6353 N N . GLU B 1 200 ? -3.482 -32.310 -31.677 1.000 53.381 278 GLU B N 1
ATOM 6354 C CA . GLU B 1 200 ? -3.255 -32.784 -33.063 1.000 52.329 278 GLU B CA 1
ATOM 6355 C C . GLU B 1 200 ? -1.933 -32.184 -33.563 1.000 50.315 278 GLU B C 1
ATOM 6356 O O . GLU B 1 200 ? -1.874 -30.947 -33.725 1.000 48.716 278 GLU B O 1
ATOM 6362 N N . LEU B 1 201 ? -0.906 -33.020 -33.750 1.000 49.355 279 LEU B N 1
ATOM 6363 C CA . LEU B 1 201 ? 0.378 -32.625 -34.384 1.000 47.484 279 LEU B CA 1
ATOM 6364 C C . LEU B 1 201 ? 0.453 -33.256 -35.779 1.000 46.751 279 LEU B C 1
ATOM 6365 O O . LEU B 1 201 ? 0.525 -34.492 -35.865 1.000 46.693 279 LEU B O 1
ATOM 6370 N N . SER B 1 202 ? 0.430 -32.423 -36.820 1.000 44.968 280 SER B N 1
ATOM 6371 C CA . SER B 1 202 ? 0.553 -32.833 -38.240 1.000 44.481 280 SER B CA 1
ATOM 6372 C C . SER B 1 202 ? 1.578 -31.945 -38.955 1.000 42.437 280 SER B C 1
ATOM 6373 O O . SER B 1 202 ? 1.762 -30.769 -38.553 1.000 41.659 280 SER B O 1
ATOM 6376 N N . TYR B 1 203 ? 2.226 -32.496 -39.978 1.000 41.022 281 TYR B N 1
ATOM 6377 C CA . TYR B 1 203 ? 3.321 -31.829 -40.719 1.000 39.158 281 TYR B CA 1
ATOM 6378 C C . TYR B 1 203 ? 3.616 -32.595 -42.008 1.000 39.338 281 TYR B C 1
ATOM 6379 O O . TYR B 1 203 ? 3.192 -33.763 -42.150 1.000 40.734 281 TYR B O 1
ATOM 6388 N N . ARG B 1 204 ? 4.308 -31.933 -42.934 1.000 38.643 282 ARG B N 1
ATOM 6389 C CA . ARG B 1 204 ? 4.807 -32.547 -44.190 1.000 39.109 282 ARG B CA 1
ATOM 6390 C C . ARG B 1 204 ? 6.329 -32.434 -44.205 1.000 38.587 282 ARG B C 1
ATOM 6391 O O . ARG B 1 204 ? 6.831 -31.306 -44.069 1.000 38.190 282 ARG B O 1
ATOM 6399 N N . VAL B 1 205 ? 7.016 -33.571 -44.332 1.000 39.523 283 VAL B N 1
ATOM 6400 C CA . VAL B 1 205 ? 8.485 -33.656 -44.560 1.000 39.473 283 VAL B CA 1
ATOM 6401 C C . VAL B 1 205 ? 8.697 -33.960 -46.046 1.000 40.110 283 VAL B C 1
ATOM 6402 O O . VAL B 1 205 ? 8.218 -35.011 -46.496 1.000 40.953 283 VAL B O 1
ATOM 6406 N N . CYS B 1 206 ? 9.372 -33.066 -46.774 1.000 39.555 284 CYS B N 1
ATOM 6407 C CA . CYS B 1 206 ? 9.746 -33.259 -48.201 1.000 40.323 284 CYS B CA 1
ATOM 6408 C C . CYS B 1 206 ? 11.268 -33.426 -48.316 1.000 40.051 284 CYS B C 1
ATOM 6409 O O . CYS B 1 206 ? 12.002 -32.756 -47.569 1.000 40.188 284 CYS B O 1
ATOM 6412 N N . VAL B 1 207 ? 11.703 -34.326 -49.196 1.000 41.100 285 VAL B N 1
ATOM 6413 C CA . VAL B 1 207 ? 13.129 -34.674 -49.464 1.000 42.062 285 VAL B CA 1
ATOM 6414 C C . VAL B 1 207 ? 13.403 -34.397 -50.946 1.000 42.337 285 VAL B C 1
ATOM 6415 O O . VAL B 1 207 ? 12.630 -34.910 -51.794 1.000 43.111 285 VAL B O 1
ATOM 6419 N N . GLY B 1 208 ? 14.443 -33.609 -51.237 1.000 42.024 286 GLY B N 1
ATOM 6420 C CA . GLY B 1 208 ? 14.845 -33.240 -52.610 1.000 42.368 286 GLY B CA 1
ATOM 6421 C C . GLY B 1 208 ? 16.277 -33.645 -52.917 1.000 42.463 286 GLY B C 1
ATOM 6422 O O . GLY B 1 208 ? 16.898 -34.320 -52.076 1.000 42.566 286 GLY B O 1
ATOM 6423 N N . SER B 1 209 ? 16.786 -33.215 -54.075 1.000 43.052 287 SER B N 1
ATOM 6424 C CA . SER B 1 209 ? 18.140 -33.544 -54.601 1.000 44.061 287 SER B CA 1
ATOM 6425 C C . SER B 1 209 ? 19.202 -32.615 -53.997 1.000 43.111 287 SER B C 1
ATOM 6426 O O . SER B 1 209 ? 20.336 -33.077 -53.815 1.000 44.183 287 SER B O 1
ATOM 6429 N N . ASP B 1 210 ? 18.850 -31.362 -53.684 1.000 41.966 288 ASP B N 1
ATOM 6430 C CA . ASP B 1 210 ? 19.766 -30.377 -53.039 1.000 40.848 288 ASP B CA 1
ATOM 6431 C C . ASP B 1 210 ? 18.961 -29.358 -52.225 1.000 39.483 288 ASP B C 1
ATOM 6432 O O . ASP B 1 210 ? 17.759 -29.199 -52.499 1.000 39.239 288 ASP B O 1
ATOM 6437 N N . VAL B 1 211 ? 19.623 -28.678 -51.285 1.000 38.680 289 VAL B N 1
ATOM 6438 C CA . VAL B 1 211 ? 19.002 -27.748 -50.292 1.000 38.253 289 VAL B CA 1
ATOM 6439 C C . VAL B 1 211 ? 18.258 -26.613 -51.012 1.000 37.411 289 VAL B C 1
ATOM 6440 O O . VAL B 1 211 ? 17.196 -26.214 -50.506 1.000 37.950 289 VAL B O 1
ATOM 6444 N N . THR B 1 212 ? 18.769 -26.096 -52.133 1.000 36.318 290 THR B N 1
ATOM 6445 C CA . THR B 1 212 ? 18.142 -24.944 -52.845 1.000 35.195 290 THR B CA 1
ATOM 6446 C C . THR B 1 212 ? 16.854 -25.391 -53.547 1.000 34.668 290 THR B C 1
ATOM 6447 O O . THR B 1 212 ? 15.870 -24.658 -53.444 1.000 33.741 290 THR B O 1
ATOM 6451 N N . SER B 1 213 ? 16.881 -26.528 -54.252 1.000 36.266 291 SER B N 1
ATOM 6452 C CA . SER B 1 213 ? 15.723 -27.120 -54.978 1.000 37.130 291 SER B CA 1
ATOM 6453 C C . SER B 1 213 ? 14.558 -27.355 -54.014 1.000 36.445 291 SER B C 1
ATOM 6454 O O . SER B 1 213 ? 13.437 -26.909 -54.327 1.000 37.026 291 SER B O 1
ATOM 6457 N N . ILE B 1 214 ? 14.817 -28.050 -52.905 1.000 35.260 292 ILE B N 1
ATOM 6458 C CA . ILE B 1 214 ? 13.764 -28.454 -51.932 1.000 36.010 292 ILE B CA 1
ATOM 6459 C C . ILE B 1 214 ? 13.203 -27.195 -51.256 1.000 35.083 292 ILE B C 1
ATOM 6460 O O . ILE B 1 214 ? 11.976 -27.110 -51.124 1.000 35.721 292 ILE B O 1
ATOM 6465 N N . HIS B 1 215 ? 14.055 -26.237 -50.902 1.000 33.862 293 HIS B N 1
ATOM 6466 C CA . HIS B 1 215 ? 13.637 -24.927 -50.342 1.000 33.880 293 HIS B CA 1
ATOM 6467 C C . HIS B 1 215 ? 12.672 -24.228 -51.311 1.000 34.651 293 HIS B C 1
ATOM 6468 O O . HIS B 1 215 ? 11.596 -23.770 -50.856 1.000 33.737 293 HIS B O 1
ATOM 6475 N N . LYS B 1 216 ? 13.034 -24.150 -52.593 1.000 35.293 294 LYS B N 1
ATOM 6476 C CA . LYS B 1 216 ? 12.211 -23.477 -53.630 1.000 36.681 294 LYS B CA 1
ATOM 6477 C C . LYS B 1 216 ? 10.858 -24.184 -53.733 1.000 36.576 294 LYS B C 1
ATOM 6478 O O . LYS B 1 216 ? 9.847 -23.470 -53.840 1.000 38.084 294 LYS B O 1
ATOM 6484 N N . TYR B 1 217 ? 10.837 -25.521 -53.691 1.000 36.180 295 TYR B N 1
ATOM 6485 C CA . TYR B 1 217 ? 9.587 -26.323 -53.721 1.000 36.879 295 TYR B CA 1
ATOM 6486 C C . TYR B 1 217 ? 8.693 -25.936 -52.528 1.000 36.251 295 TYR B C 1
ATOM 6487 O O . TYR B 1 217 ? 7.487 -25.682 -52.739 1.000 35.509 295 TYR B O 1
ATOM 6496 N N . MET B 1 218 ? 9.265 -25.901 -51.323 1.000 35.285 296 MET B N 1
ATOM 6497 C CA . MET B 1 218 ? 8.529 -25.643 -50.057 1.000 36.416 296 MET B CA 1
ATOM 6498 C C . MET B 1 218 ? 7.996 -24.207 -50.064 1.000 37.279 296 MET B C 1
ATOM 6499 O O . MET B 1 218 ? 6.813 -24.022 -49.726 1.000 37.697 296 MET B O 1
ATOM 6504 N N . VAL B 1 219 ? 8.821 -23.241 -50.476 1.000 38.239 297 VAL B N 1
ATOM 6505 C CA . VAL B 1 219 ? 8.459 -21.790 -50.526 1.000 39.125 297 VAL B CA 1
ATOM 6506 C C . VAL B 1 219 ? 7.311 -21.581 -51.523 1.000 39.569 297 VAL B C 1
ATOM 6507 O O . VAL B 1 219 ? 6.372 -20.858 -51.170 1.000 38.497 297 VAL B O 1
ATOM 6511 N N . ARG B 1 220 ? 7.387 -22.174 -52.719 1.000 41.337 298 ARG B N 1
ATOM 6512 C CA . ARG B 1 220 ? 6.350 -22.012 -53.777 1.000 43.656 298 ARG B CA 1
ATOM 6513 C C . ARG B 1 220 ? 5.042 -22.661 -53.307 1.000 42.429 298 ARG B C 1
ATOM 6514 O O . ARG B 1 220 ? 3.968 -22.172 -53.674 1.000 43.362 298 ARG B O 1
ATOM 6522 N N . ARG B 1 221 ? 5.131 -23.717 -52.505 1.000 40.271 299 ARG B N 1
ATOM 6523 C CA . ARG B 1 221 ? 3.953 -24.481 -52.028 1.000 40.746 299 ARG B CA 1
ATOM 6524 C C . ARG B 1 221 ? 3.216 -23.682 -50.942 1.000 39.311 299 ARG B C 1
ATOM 6525 O O . ARG B 1 221 ? 1.983 -23.576 -51.040 1.000 39.535 299 ARG B O 1
ATOM 6533 N N . TYR B 1 222 ? 3.939 -23.128 -49.966 1.000 38.412 300 TYR B N 1
ATOM 6534 C CA . TYR B 1 222 ? 3.378 -22.648 -48.672 1.000 39.012 300 TYR B CA 1
ATOM 6535 C C . TYR B 1 222 ? 3.299 -21.122 -48.588 1.000 38.767 300 TYR B C 1
ATOM 6536 O O . TYR B 1 222 ? 2.334 -20.652 -47.973 1.000 39.517 300 TYR B O 1
ATOM 6545 N N . PHE B 1 223 ? 4.256 -20.375 -49.152 1.000 39.022 301 PHE B N 1
ATOM 6546 C CA . PHE B 1 223 ? 4.333 -18.901 -48.971 1.000 38.626 301 PHE B CA 1
ATOM 6547 C C . PHE B 1 223 ? 3.860 -18.187 -50.237 1.000 39.419 301 PHE B C 1
ATOM 6548 O O . PHE B 1 223 ? 4.255 -18.570 -51.351 1.000 41.084 301 PHE B O 1
ATOM 6556 N N . ASN B 1 224 ? 3.027 -17.166 -50.054 1.000 40.334 302 ASN B N 1
ATOM 6557 C CA . ASN B 1 224 ? 2.606 -16.231 -51.127 1.000 41.037 302 ASN B CA 1
ATOM 6558 C C . ASN B 1 224 ? 3.761 -15.260 -51.390 1.000 40.610 302 ASN B C 1
ATOM 6559 O O . ASN B 1 224 ? 4.571 -15.025 -50.466 1.000 39.823 302 ASN B O 1
ATOM 6564 N N . LYS B 1 225 ? 3.821 -14.728 -52.609 1.000 41.265 303 LYS B N 1
ATOM 6565 C CA . LYS B 1 225 ? 4.808 -13.709 -53.027 1.000 41.931 303 LYS B CA 1
ATOM 6566 C C . LYS B 1 225 ? 4.148 -12.339 -52.932 1.000 40.888 303 LYS B C 1
ATOM 6567 O O . LYS B 1 225 ? 2.952 -12.214 -53.182 1.000 41.300 303 LYS B O 1
ATOM 6573 N N . PRO B 1 226 ? 4.910 -11.264 -52.626 1.000 39.778 304 PRO B N 1
ATOM 6574 C CA . PRO B 1 226 ? 4.402 -9.910 -52.819 1.000 39.612 304 PRO B CA 1
ATOM 6575 C C . PRO B 1 226 ? 4.286 -9.697 -54.334 1.000 39.938 304 PRO B C 1
ATOM 6576 O O . PRO B 1 226 ? 5.147 -10.180 -55.072 1.000 40.207 304 PRO B O 1
ATOM 6580 N N . SER B 1 227 ? 3.218 -9.036 -54.774 1.000 41.032 305 SER B N 1
ATOM 6581 C CA . SER B 1 227 ? 2.922 -8.794 -56.208 1.000 42.273 305 SER B CA 1
ATOM 6582 C C . SER B 1 227 ? 3.334 -7.367 -56.589 1.000 41.929 305 SER B C 1
ATOM 6583 O O . SER B 1 227 ? 3.192 -7.024 -57.769 1.000 43.846 305 SER B O 1
ATOM 6586 N N . ARG B 1 228 ? 3.822 -6.580 -55.625 1.000 40.302 306 ARG B N 1
ATOM 6587 C CA . ARG B 1 228 ? 4.235 -5.176 -55.838 1.000 40.236 306 ARG B CA 1
ATOM 6588 C C . ARG B 1 228 ? 5.632 -4.954 -55.261 1.000 39.127 306 ARG B C 1
ATOM 6589 O O . ARG B 1 228 ? 6.088 -5.765 -54.442 1.000 38.789 306 ARG B O 1
ATOM 6597 N N . VAL B 1 229 ? 6.277 -3.871 -55.695 1.000 38.390 307 VAL B N 1
ATOM 6598 C CA . VAL B 1 229 ? 7.600 -3.414 -55.193 1.000 36.652 307 VAL B CA 1
ATOM 6599 C C . VAL B 1 229 ? 7.403 -2.063 -54.507 1.000 36.172 307 VAL B C 1
ATOM 6600 O O . VAL B 1 229 ? 6.704 -1.194 -55.026 1.000 36.193 307 VAL B O 1
ATOM 6604 N N . PRO B 1 230 ? 8.006 -1.857 -53.314 1.000 35.002 308 PRO B N 1
ATOM 6605 C CA . PRO B 1 230 ? 8.014 -0.546 -52.674 1.000 35.905 308 PRO B CA 1
ATOM 6606 C C . PRO B 1 230 ? 8.670 0.534 -53.545 1.000 36.777 308 PRO B C 1
ATOM 6607 O O . PRO B 1 230 ? 9.261 0.201 -54.568 1.000 37.514 308 PRO B O 1
ATOM 6611 N N . ALA B 1 231 ? 8.597 1.791 -53.096 1.000 37.015 309 ALA B N 1
ATOM 6612 C CA . ALA B 1 231 ? 9.208 2.961 -53.768 1.000 37.054 309 ALA B CA 1
ATOM 6613 C C . ALA B 1 231 ? 10.667 2.652 -54.115 1.000 36.215 309 ALA B C 1
ATOM 6614 O O . ALA B 1 231 ? 11.428 2.207 -53.259 1.000 35.298 309 ALA B O 1
ATOM 6616 N N . PRO B 1 232 ? 11.114 2.862 -55.375 1.000 36.233 310 PRO B N 1
ATOM 6617 C CA . PRO B 1 232 ? 12.490 2.526 -55.758 1.000 36.309 310 PRO B CA 1
ATOM 6618 C C . PRO B 1 232 ? 13.576 3.252 -54.941 1.000 35.735 310 PRO B C 1
ATOM 6619 O O . PRO B 1 232 ? 14.616 2.672 -54.729 1.000 34.790 310 PRO B O 1
ATOM 6623 N N . GLU B 1 233 ? 13.295 4.466 -54.463 1.000 36.934 311 GLU B N 1
ATOM 6624 C CA . GLU B 1 233 ? 14.243 5.311 -53.684 1.000 37.722 311 GLU B CA 1
ATOM 6625 C C . GLU B 1 233 ? 14.577 4.627 -52.357 1.000 36.897 311 GLU B C 1
ATOM 6626 O O . GLU B 1 233 ? 15.678 4.880 -51.841 1.000 37.394 311 GLU B O 1
ATOM 6632 N N . ALA B 1 234 ? 13.670 3.800 -51.823 1.000 36.822 312 ALA B N 1
ATOM 6633 C CA . ALA B 1 234 ? 13.851 3.070 -50.542 1.000 36.670 312 ALA B CA 1
ATOM 6634 C C . ALA B 1 234 ? 14.941 1.990 -50.689 1.000 36.516 312 ALA B C 1
ATOM 6635 O O . ALA B 1 234 ? 15.496 1.578 -49.659 1.000 35.997 312 ALA B O 1
ATOM 6637 N N . PHE B 1 235 ? 15.246 1.574 -51.921 1.000 36.818 313 PHE B N 1
ATOM 6638 C CA . PHE B 1 235 ? 16.312 0.593 -52.253 1.000 37.685 313 PHE B CA 1
ATOM 6639 C C . PHE B 1 235 ? 17.627 1.300 -52.607 1.000 39.035 313 PHE B C 1
ATOM 6640 O O . PHE B 1 235 ? 18.617 0.594 -52.910 1.000 37.683 313 PHE B O 1
ATOM 6648 N N . ARG B 1 236 ? 17.654 2.638 -52.577 1.000 41.294 314 ARG B N 1
ATOM 6649 C CA . ARG B 1 236 ? 18.833 3.443 -52.999 1.000 41.567 314 ARG B CA 1
ATOM 6650 C C . ARG B 1 236 ? 19.244 4.390 -51.870 1.000 40.246 314 ARG B C 1
ATOM 6651 O O . ARG B 1 236 ? 20.321 4.189 -51.291 1.000 40.148 314 ARG B O 1
ATOM 6659 N N . ASP B 1 237 ? 18.416 5.387 -51.581 1.000 39.864 315 ASP B N 1
ATOM 6660 C CA . ASP B 1 237 ? 18.766 6.506 -50.668 1.000 40.439 315 ASP B CA 1
ATOM 6661 C C . ASP B 1 237 ? 18.575 6.049 -49.226 1.000 39.408 315 ASP B C 1
ATOM 6662 O O . ASP B 1 237 ? 17.674 5.267 -48.931 1.000 38.621 315 ASP B O 1
ATOM 6667 N N . PRO B 1 238 ? 19.407 6.531 -48.278 1.000 39.501 316 PRO B N 1
ATOM 6668 C CA . PRO B 1 238 ? 19.231 6.186 -46.871 1.000 39.048 316 PRO B CA 1
ATOM 6669 C C . PRO B 1 238 ? 17.888 6.690 -46.329 1.000 38.752 316 PRO B C 1
ATOM 6670 O O . PRO B 1 238 ? 17.416 7.721 -46.770 1.000 39.008 316 PRO B O 1
ATOM 6674 N N . ILE B 1 239 ? 17.310 5.939 -45.394 1.000 38.418 317 ILE B N 1
ATOM 6675 C CA . ILE B 1 239 ? 16.144 6.363 -44.568 1.000 37.810 317 ILE B CA 1
ATOM 6676 C C . ILE B 1 239 ? 16.703 7.006 -43.294 1.000 37.424 317 ILE B C 1
ATOM 6677 O O . ILE B 1 239 ? 17.739 6.527 -42.788 1.000 36.390 317 ILE B O 1
ATOM 6682 N N . TRP B 1 240 ? 16.051 8.067 -42.808 1.000 37.424 318 TRP B N 1
ATOM 6683 C CA . TRP B 1 240 ? 16.484 8.826 -41.607 1.000 37.176 318 TRP B CA 1
ATOM 6684 C C . TRP B 1 240 ? 15.376 8.778 -40.555 1.000 36.767 318 TRP B C 1
ATOM 6685 O O . TRP B 1 240 ? 14.293 9.332 -40.816 1.000 38.395 318 TRP B O 1
ATOM 6696 N N . SER B 1 241 ? 15.644 8.129 -39.418 1.000 35.773 319 SER B N 1
ATOM 6697 C CA . SER B 1 241 ? 14.716 7.997 -38.264 1.000 35.303 319 SER B CA 1
ATOM 6698 C C . SER B 1 241 ? 15.171 8.902 -37.114 1.000 35.660 319 SER B C 1
ATOM 6699 O O . SER B 1 241 ? 16.378 8.958 -36.849 1.000 34.890 319 SER B O 1
ATOM 6702 N N . THR B 1 242 ? 14.220 9.528 -36.419 1.000 36.551 320 THR B N 1
ATOM 6703 C CA . THR B 1 242 ? 14.461 10.417 -35.254 1.000 37.749 320 THR B CA 1
ATOM 6704 C C . THR B 1 242 ? 14.722 9.594 -33.985 1.000 37.797 320 THR B C 1
ATOM 6705 O O . THR B 1 242 ? 15.133 10.204 -32.988 1.000 39.347 320 THR B O 1
ATOM 6709 N N . TRP B 1 243 ? 14.498 8.276 -34.000 1.000 37.887 321 TRP B N 1
ATOM 6710 C CA . TRP B 1 243 ? 14.328 7.474 -32.754 1.000 38.810 321 TRP B CA 1
ATOM 6711 C C . TRP B 1 243 ? 15.631 7.395 -31.945 1.000 39.711 321 TRP B C 1
ATOM 6712 O O . TRP B 1 243 ? 15.633 7.884 -30.800 1.000 41.781 321 TRP B O 1
ATOM 6723 N N . ALA B 1 244 ? 16.681 6.763 -32.475 1.000 39.429 322 ALA B N 1
ATOM 6724 C CA . ALA B 1 244 ? 17.951 6.531 -31.742 1.000 39.820 322 ALA B CA 1
ATOM 6725 C C . ALA B 1 244 ? 18.608 7.880 -31.426 1.000 40.848 322 ALA B C 1
ATOM 6726 O O . ALA B 1 244 ? 19.214 8.002 -30.352 1.000 41.137 322 ALA B O 1
ATOM 6728 N N . LEU B 1 245 ? 18.465 8.853 -32.331 1.000 41.700 323 LEU B N 1
ATOM 6729 C CA . LEU B 1 245 ? 19.081 10.205 -32.241 1.000 43.176 323 LEU B CA 1
ATOM 6730 C C . LEU B 1 245 ? 18.469 11.003 -31.081 1.000 44.577 323 LEU B C 1
ATOM 6731 O O . LEU B 1 245 ? 19.239 11.435 -30.206 1.000 45.541 323 LEU B O 1
ATOM 6736 N N . TYR B 1 246 ? 17.147 11.205 -31.100 1.000 44.832 324 TYR B N 1
ATOM 6737 C CA . TYR B 1 246 ? 16.412 12.148 -30.217 1.000 46.662 324 TYR B CA 1
ATOM 6738 C C . TYR B 1 246 ? 15.618 11.410 -29.127 1.000 47.316 324 TYR B C 1
ATOM 6739 O O . TYR B 1 246 ? 15.444 11.995 -28.042 1.000 47.835 324 TYR B O 1
ATOM 6748 N N . GLY B 1 247 ? 15.120 10.197 -29.405 1.000 46.852 325 GLY B N 1
ATOM 6749 C CA . GLY B 1 247 ? 14.224 9.461 -28.492 1.000 47.318 325 GLY B CA 1
ATOM 6750 C C . GLY B 1 247 ? 12.857 10.121 -28.388 1.000 49.220 325 GLY B C 1
ATOM 6751 O O . GLY B 1 247 ? 12.445 10.786 -29.362 1.000 48.987 325 GLY B O 1
ATOM 6752 N N . ARG B 1 248 ? 12.177 9.949 -27.250 1.000 50.824 326 ARG B N 1
ATOM 6753 C CA . ARG B 1 248 ? 10.799 10.465 -26.997 1.000 52.958 326 ARG B CA 1
ATOM 6754 C C . ARG B 1 248 ? 10.773 11.998 -27.144 1.000 52.031 326 ARG B C 1
ATOM 6755 O O . ARG B 1 248 ? 9.760 12.523 -27.642 1.000 50.172 326 ARG B O 1
ATOM 6763 N N . ALA B 1 249 ? 11.860 12.679 -26.760 1.000 52.189 327 ALA B N 1
ATOM 6764 C CA . ALA B 1 249 ? 11.949 14.157 -26.639 1.000 52.537 327 ALA B CA 1
ATOM 6765 C C . ALA B 1 249 ? 11.981 14.843 -28.017 1.000 51.549 327 ALA B C 1
ATOM 6766 O O . ALA B 1 249 ? 12.172 16.067 -28.041 1.000 51.446 327 ALA B O 1
ATOM 6768 N N . VAL B 1 250 ? 11.815 14.097 -29.119 1.000 49.673 328 VAL B N 1
ATOM 6769 C CA . VAL B 1 250 ? 11.723 14.648 -30.506 1.000 48.937 328 VAL B CA 1
ATOM 6770 C C . VAL B 1 250 ? 10.720 15.811 -30.514 1.000 50.414 328 VAL B C 1
ATOM 6771 O O . VAL B 1 250 ? 9.686 15.700 -29.840 1.000 50.364 328 VAL B O 1
ATOM 6775 N N . ASP B 1 251 ? 11.025 16.890 -31.238 1.000 51.597 329 ASP B N 1
ATOM 6776 C CA . ASP B 1 251 ? 10.123 18.065 -31.391 1.000 52.741 329 ASP B CA 1
ATOM 6777 C C . ASP B 1 251 ? 10.300 18.661 -32.792 1.000 52.790 329 ASP B C 1
ATOM 6778 O O . ASP B 1 251 ? 11.057 18.083 -33.593 1.000 51.073 329 ASP B O 1
ATOM 6783 N N . GLN B 1 252 ? 9.584 19.754 -33.074 1.000 54.471 330 GLN B N 1
ATOM 6784 C CA . GLN B 1 252 ? 9.524 20.420 -34.404 1.000 54.657 330 GLN B CA 1
ATOM 6785 C C . GLN B 1 252 ? 10.906 20.954 -34.786 1.000 54.463 330 GLN B C 1
ATOM 6786 O O . GLN B 1 252 ? 11.303 20.754 -35.951 1.000 54.458 330 GLN B O 1
ATOM 6792 N N . ASP B 1 253 ? 11.599 21.609 -33.851 1.000 55.370 331 ASP B N 1
ATOM 6793 C CA . ASP B 1 253 ? 12.947 22.204 -34.063 1.000 56.738 331 ASP B CA 1
ATOM 6794 C C . ASP B 1 253 ? 13.935 21.091 -34.439 1.000 54.729 331 ASP B C 1
ATOM 6795 O O . ASP B 1 253 ? 14.676 21.265 -35.429 1.000 53.669 331 ASP B O 1
ATOM 6800 N N . LYS B 1 254 ? 13.928 19.993 -33.676 1.000 53.232 332 LYS B N 1
ATOM 6801 C CA . LYS B 1 254 ? 14.874 18.855 -33.819 1.000 51.868 332 LYS B CA 1
ATOM 6802 C C . LYS B 1 254 ? 14.670 18.180 -35.179 1.000 50.340 332 LYS B C 1
ATOM 6803 O O . LYS B 1 254 ? 15.683 17.848 -35.823 1.000 48.462 332 LYS B O 1
ATOM 6809 N N . VAL B 1 255 ? 13.416 17.998 -35.603 1.000 50.246 333 VAL B N 1
ATOM 6810 C CA . VAL B 1 255 ? 13.075 17.376 -36.919 1.000 49.285 333 VAL B CA 1
ATOM 6811 C C . VAL B 1 255 ? 13.668 18.247 -38.034 1.000 49.426 333 VAL B C 1
ATOM 6812 O O . VAL B 1 255 ? 14.293 17.680 -38.948 1.000 47.610 333 VAL B O 1
ATOM 6816 N N . LEU B 1 256 ? 13.483 19.569 -37.955 1.000 50.588 334 LEU B N 1
ATOM 6817 C CA . LEU B 1 256 ? 13.942 20.528 -38.996 1.000 51.831 334 LEU B CA 1
ATOM 6818 C C . LEU B 1 256 ? 15.475 20.638 -38.991 1.000 52.069 334 LEU B C 1
ATOM 6819 O O . LEU B 1 256 ? 16.050 20.695 -40.089 1.000 52.166 334 LEU B O 1
ATOM 6824 N N . ARG B 1 257 ? 16.103 20.646 -37.811 1.000 53.543 335 ARG B N 1
ATOM 6825 C CA . ARG B 1 257 ? 17.580 20.679 -37.630 1.000 55.544 335 ARG B CA 1
ATOM 6826 C C . ARG B 1 257 ? 18.187 19.396 -38.208 1.000 53.866 335 ARG B C 1
ATOM 6827 O O . ARG B 1 257 ? 19.217 19.498 -38.894 1.000 54.042 335 ARG B O 1
ATOM 6835 N N . PHE B 1 258 ? 17.556 18.245 -37.963 1.000 52.232 336 PHE B N 1
ATOM 6836 C CA . PHE B 1 258 ? 17.945 16.917 -38.514 1.000 50.184 336 PHE B CA 1
ATOM 6837 C C . PHE B 1 258 ? 17.904 16.978 -40.048 1.000 49.974 336 PHE B C 1
ATOM 6838 O O . PHE B 1 258 ? 18.909 16.618 -40.688 1.000 48.626 336 PHE B O 1
ATOM 6846 N N . ALA B 1 259 ? 16.781 17.434 -40.612 1.000 50.303 337 ALA B N 1
ATOM 6847 C CA . ALA B 1 259 ? 16.540 17.543 -42.071 1.000 50.987 337 ALA B CA 1
ATOM 6848 C C . ALA B 1 259 ? 17.613 18.434 -42.705 1.000 53.229 337 ALA B C 1
ATOM 6849 O O . ALA B 1 259 ? 18.201 18.027 -43.726 1.000 53.912 337 ALA B O 1
ATOM 6851 N N . GLN B 1 260 ? 17.861 19.605 -42.117 1.000 55.488 338 GLN B N 1
ATOM 6852 C CA . GLN B 1 260 ? 18.903 20.566 -42.569 1.000 58.005 338 GLN B CA 1
ATOM 6853 C C . GLN B 1 260 ? 20.271 19.865 -42.596 1.000 56.036 338 GLN B C 1
ATOM 6854 O O . GLN B 1 260 ? 20.924 19.914 -43.654 1.000 55.846 338 GLN B O 1
ATOM 6860 N N . GLN B 1 261 ? 20.663 19.224 -41.487 1.000 54.552 339 GLN B N 1
ATOM 6861 C CA . GLN B 1 261 ? 21.995 18.585 -41.295 1.000 54.432 339 GLN B CA 1
ATOM 6862 C C . GLN B 1 261 ? 22.198 17.459 -42.319 1.000 51.977 339 GLN B C 1
ATOM 6863 O O . GLN B 1 261 ? 23.345 17.286 -42.770 1.000 51.057 339 GLN B O 1
ATOM 6869 N N . ILE B 1 262 ? 21.139 16.723 -42.670 1.000 50.046 340 ILE B N 1
ATOM 6870 C CA . ILE B 1 262 ? 21.173 15.664 -43.724 1.000 48.848 340 ILE B CA 1
ATOM 6871 C C . ILE B 1 262 ? 21.577 16.310 -45.058 1.000 49.174 340 ILE B C 1
ATOM 6872 O O . ILE B 1 262 ? 22.427 15.721 -45.765 1.000 47.822 340 ILE B O 1
ATOM 6877 N N A ARG B 1 263 ? 21.013 17.481 -45.382 0.500 50.194 341 ARG B N 1
ATOM 6878 N N B ARG B 1 263 ? 21.011 17.480 -45.383 0.500 50.332 341 ARG B N 1
ATOM 6879 C CA A ARG B 1 263 ? 21.264 18.195 -46.666 0.500 50.905 341 ARG B CA 1
ATOM 6880 C CA B ARG B 1 263 ? 21.262 18.200 -46.665 0.500 51.131 341 ARG B CA 1
ATOM 6881 C C A ARG B 1 263 ? 22.676 18.793 -46.670 0.500 51.514 341 ARG B C 1
ATOM 6882 C C B ARG B 1 263 ? 22.677 18.790 -46.669 0.500 51.636 341 ARG B C 1
ATOM 6883 O O A ARG B 1 263 ? 23.351 18.665 -47.709 0.500 51.728 341 ARG B O 1
ATOM 6884 O O B ARG B 1 263 ? 23.350 18.661 -47.709 0.500 51.834 341 ARG B O 1
ATOM 6899 N N . LEU B 1 264 ? 23.106 19.404 -45.559 1.000 52.299 342 LEU B N 1
ATOM 6900 C CA . LEU B 1 264 ? 24.419 20.101 -45.452 1.000 53.220 342 LEU B CA 1
ATOM 6901 C C . LEU B 1 264 ? 25.570 19.090 -45.565 1.000 51.662 342 LEU B C 1
ATOM 6902 O O . LEU B 1 264 ? 26.642 19.485 -46.062 1.000 52.109 342 LEU B O 1
ATOM 6907 N N . HIS B 1 265 ? 25.355 17.835 -45.155 1.000 49.465 343 HIS B N 1
ATOM 6908 C CA . HIS B 1 265 ? 26.355 16.736 -45.252 1.000 48.095 343 HIS B CA 1
ATOM 6909 C C . HIS B 1 265 ? 26.177 15.957 -46.568 1.000 47.250 343 HIS B C 1
ATOM 6910 O O . HIS B 1 265 ? 26.835 14.914 -46.723 1.000 47.508 343 HIS B O 1
ATOM 6917 N N . HIS B 1 266 ? 25.333 16.452 -47.481 1.000 47.348 344 HIS B N 1
ATOM 6918 C CA . HIS B 1 266 ? 25.208 16.010 -48.901 1.000 47.330 344 HIS B CA 1
ATOM 6919 C C . HIS B 1 266 ? 24.746 14.554 -48.991 1.000 45.343 344 HIS B C 1
ATOM 6920 O O . HIS B 1 266 ? 25.301 13.816 -49.808 1.000 45.162 344 HIS B O 1
ATOM 6927 N N . PHE B 1 267 ? 23.738 14.182 -48.204 1.000 44.563 345 PHE B N 1
ATOM 6928 C CA . PHE B 1 267 ? 23.074 12.857 -48.247 1.000 43.000 345 PHE B CA 1
ATOM 6929 C C . PHE B 1 267 ? 21.696 13.002 -48.896 1.000 43.145 345 PHE B C 1
ATOM 6930 O O . PHE B 1 267 ? 20.971 13.962 -48.561 1.000 44.637 345 PHE B O 1
ATOM 6938 N N . ASN B 1 268 ? 21.357 12.076 -49.795 1.000 42.847 346 ASN B N 1
ATOM 6939 C CA . ASN B 1 268 ? 19.969 11.851 -50.274 1.000 43.561 346 ASN B CA 1
ATOM 6940 C C . ASN B 1 268 ? 19.166 11.245 -49.120 1.000 42.204 346 ASN B C 1
ATOM 6941 O O . ASN B 1 268 ? 19.772 10.836 -48.112 1.000 40.624 346 ASN B O 1
ATOM 6946 N N . SER B 1 269 ? 17.841 11.226 -49.250 1.000 42.550 347 SER B N 1
ATOM 6947 C CA . SER B 1 269 ? 16.905 10.569 -48.302 1.000 41.845 347 SER B CA 1
ATOM 6948 C C . SER B 1 269 ? 15.748 9.946 -49.080 1.000 40.198 347 SER B C 1
ATOM 6949 O O . SER B 1 269 ? 15.152 10.643 -49.905 1.000 40.223 347 SER B O 1
ATOM 6952 N N . SER B 1 270 ? 15.464 8.666 -48.845 1.000 39.196 348 SER B N 1
ATOM 6953 C CA . SER B 1 270 ? 14.196 8.025 -49.276 1.000 38.174 348 SER B CA 1
ATOM 6954 C C . SER B 1 270 ? 13.053 8.798 -48.618 1.000 37.521 348 SER B C 1
ATOM 6955 O O . SER B 1 270 ? 12.123 9.214 -49.330 1.000 38.148 348 SER B O 1
ATOM 6958 N N . HIS B 1 271 ? 13.166 9.010 -47.307 1.000 37.086 349 HIS B N 1
ATOM 6959 C CA . HIS B 1 271 ? 12.172 9.728 -46.469 1.000 38.592 349 HIS B CA 1
ATOM 6960 C C . HIS B 1 271 ? 12.731 9.926 -45.058 1.000 38.769 349 HIS B C 1
ATOM 6961 O O . HIS B 1 271 ? 13.702 9.233 -44.691 1.000 37.699 349 HIS B O 1
ATOM 6968 N N . LEU B 1 272 ? 12.147 10.868 -44.323 1.000 39.544 350 LEU B N 1
ATOM 6969 C CA . LEU B 1 272 ? 12.429 11.115 -42.889 1.000 40.885 350 LEU B CA 1
ATOM 6970 C C . LEU B 1 272 ? 11.274 10.500 -42.088 1.000 40.897 350 LEU B C 1
ATOM 6971 O O . LEU B 1 272 ? 10.107 10.830 -42.390 1.000 40.024 350 LEU B O 1
ATOM 6976 N N . GLU B 1 273 ? 11.589 9.614 -41.137 1.000 40.599 351 GLU B N 1
ATOM 6977 C CA . GLU B 1 273 ? 10.593 8.917 -40.283 1.000 40.332 351 GLU B CA 1
ATOM 6978 C C . GLU B 1 273 ? 10.570 9.583 -38.904 1.000 41.028 351 GLU B C 1
ATOM 6979 O O . GLU B 1 273 ? 11.559 9.438 -38.158 1.000 41.253 351 GLU B O 1
ATOM 6985 N N . ILE B 1 274 ? 9.485 10.302 -38.598 1.000 41.204 352 ILE B N 1
ATOM 6986 C CA . ILE B 1 274 ? 9.265 10.968 -37.280 1.000 41.867 352 ILE B CA 1
ATOM 6987 C C . ILE B 1 274 ? 8.694 9.919 -36.325 1.000 40.735 352 ILE B C 1
ATOM 6988 O O . ILE B 1 274 ? 7.601 9.408 -36.609 1.000 40.333 352 ILE B O 1
ATOM 6993 N N . ASP B 1 275 ? 9.421 9.616 -35.247 1.000 40.256 353 ASP B N 1
ATOM 6994 C CA . ASP B 1 275 ? 9.125 8.481 -34.336 1.000 39.452 353 ASP B CA 1
ATOM 6995 C C . ASP B 1 275 ? 8.463 8.994 -33.050 1.000 40.709 353 ASP B C 1
ATOM 6996 O O . ASP B 1 275 ? 8.142 10.192 -32.963 1.000 42.009 353 ASP B O 1
ATOM 7001 N N . ASP B 1 276 ? 8.206 8.071 -32.122 1.000 40.816 354 ASP B N 1
ATOM 7002 C CA . ASP B 1 276 ? 7.811 8.318 -30.707 1.000 41.761 354 ASP B CA 1
ATOM 7003 C C . ASP B 1 276 ? 8.631 9.487 -30.154 1.000 42.106 354 ASP B C 1
ATOM 7004 O O . ASP B 1 276 ? 9.850 9.462 -30.281 1.000 41.937 354 ASP B O 1
ATOM 7009 N N . MET B 1 277 ? 8.019 10.525 -29.554 1.000 42.798 355 MET B N 1
ATOM 7010 C CA . MET B 1 277 ? 6.588 10.753 -29.394 1.000 43.113 355 MET B CA 1
ATOM 7011 C C . MET B 1 277 ? 6.238 12.107 -30.026 1.000 43.612 355 MET B C 1
ATOM 7012 O O . MET B 1 277 ? 6.875 13.110 -29.644 1.000 44.275 355 MET B O 1
ATOM 7017 N N . TYR B 1 278 ? 5.251 12.149 -30.923 1.000 43.354 356 TYR B N 1
ATOM 7018 C CA . TYR B 1 278 ? 4.773 13.397 -31.578 1.000 45.014 356 TYR B CA 1
ATOM 7019 C C . TYR B 1 278 ? 3.307 13.689 -31.216 1.000 46.589 356 TYR B C 1
ATOM 7020 O O . TYR B 1 278 ? 2.817 14.748 -31.641 1.000 47.301 356 TYR B O 1
ATOM 7029 N N . THR B 1 279 ? 2.650 12.821 -30.433 1.000 47.049 357 THR B N 1
ATOM 7030 C CA . THR B 1 279 ? 1.232 12.967 -29.996 1.000 48.503 357 THR B CA 1
ATOM 7031 C C . THR B 1 279 ? 1.191 13.387 -28.530 1.000 49.173 357 THR B C 1
ATOM 7032 O O . THR B 1 279 ? 2.147 13.160 -27.794 1.000 49.018 357 THR B O 1
ATOM 7036 N N . PRO B 1 280 ? 0.095 14.026 -28.059 1.000 50.895 358 PRO B N 1
ATOM 7037 C CA . PRO B 1 280 ? -0.046 14.383 -26.645 1.000 51.926 358 PRO B CA 1
ATOM 7038 C C . PRO B 1 280 ? -0.151 13.157 -25.725 1.000 51.131 358 PRO B C 1
ATOM 7039 O O . PRO B 1 280 ? 0.320 13.221 -24.606 1.000 52.280 358 PRO B O 1
ATOM 7043 N N . ALA B 1 281 ? -0.791 12.091 -26.212 1.000 49.926 359 ALA B N 1
ATOM 7044 C CA . ALA B 1 281 ? -0.958 10.787 -25.524 1.000 49.115 359 ALA B CA 1
ATOM 7045 C C . ALA B 1 281 ? -1.022 9.674 -26.572 1.000 47.762 359 ALA B C 1
ATOM 7046 O O . ALA B 1 281 ? -1.401 9.959 -27.727 1.000 47.329 359 ALA B O 1
ATOM 7048 N N . TYR B 1 282 ? -0.672 8.449 -26.180 1.000 47.168 360 TYR B N 1
ATOM 7049 C CA . TYR B 1 282 ? -0.647 7.261 -27.070 1.000 45.624 360 TYR B CA 1
ATOM 7050 C C . TYR B 1 282 ? -2.087 6.807 -27.313 1.000 47.422 360 TYR B C 1
ATOM 7051 O O . TYR B 1 282 ? -2.773 6.453 -26.330 1.000 49.146 360 TYR B O 1
ATOM 7060 N N . GLY B 1 283 ? -2.527 6.853 -28.576 1.000 48.159 361 GLY B N 1
ATOM 7061 C CA . GLY B 1 283 ? -3.933 6.677 -28.987 1.000 49.409 361 GLY B CA 1
ATOM 7062 C C . GLY B 1 283 ? -4.462 7.893 -29.732 1.000 50.882 361 GLY B C 1
ATOM 7063 O O . GLY B 1 283 ? -5.311 7.707 -30.624 1.000 51.479 361 GLY B O 1
ATOM 7064 N N . ASP B 1 284 ? -3.998 9.096 -29.378 1.000 52.757 362 ASP B N 1
ATOM 7065 C CA . ASP B 1 284 ? -4.219 10.337 -30.170 1.000 55.795 362 ASP B CA 1
ATOM 7066 C C . ASP B 1 284 ? -3.410 10.215 -31.471 1.000 56.401 362 ASP B C 1
ATOM 7067 O O . ASP B 1 284 ? -2.319 9.596 -31.443 1.000 54.625 362 ASP B O 1
ATOM 7072 N N . PHE B 1 285 ? -3.928 10.749 -32.577 1.000 58.629 363 PHE B N 1
ATOM 7073 C CA . PHE B 1 285 ? -3.316 10.617 -33.924 1.000 59.512 363 PHE B CA 1
ATOM 7074 C C . PHE B 1 285 ? -2.689 11.945 -34.362 1.000 60.325 363 PHE B C 1
ATOM 7075 O O . PHE B 1 285 ? -1.656 11.891 -35.046 1.000 61.204 363 PHE B O 1
ATOM 7083 N N . ASP B 1 286 ? -3.268 13.084 -33.977 1.000 62.064 364 ASP B N 1
ATOM 7084 C CA . ASP B 1 286 ? -2.770 14.428 -34.374 1.000 62.929 364 ASP B CA 1
ATOM 7085 C C . ASP B 1 286 ? -1.650 14.864 -33.417 1.000 61.766 364 ASP B C 1
ATOM 7086 O O . ASP B 1 286 ? -1.478 14.240 -32.347 1.000 60.740 364 ASP B O 1
ATOM 7091 N N . PHE B 1 287 ? -0.919 15.911 -33.804 1.000 60.971 365 PHE B N 1
ATOM 7092 C CA . PHE B 1 287 ? 0.375 16.329 -33.205 1.000 59.326 365 PHE B CA 1
ATOM 7093 C C . PHE B 1 287 ? 0.145 17.076 -31.886 1.000 58.782 365 PHE B C 1
ATOM 7094 O O . PHE B 1 287 ? -0.805 17.855 -31.791 1.000 58.949 365 PHE B O 1
ATOM 7102 N N . ASP B 1 288 ? 1.021 16.829 -30.910 1.000 57.812 366 ASP B N 1
ATOM 7103 C CA . ASP B 1 288 ? 1.178 17.626 -29.662 1.000 59.334 366 ASP B CA 1
ATOM 7104 C C . ASP B 1 288 ? 1.527 19.070 -30.047 1.000 60.643 366 ASP B C 1
ATOM 7105 O O . ASP B 1 288 ? 2.645 19.286 -30.555 1.000 60.017 366 ASP B O 1
ATOM 7110 N N . GLU B 1 289 ? 0.615 20.018 -29.805 1.000 62.168 367 GLU B N 1
ATOM 7111 C CA . GLU B 1 289 ? 0.750 21.439 -30.233 1.000 64.132 367 GLU B CA 1
ATOM 7112 C C . GLU B 1 289 ? 1.882 22.140 -29.472 1.000 63.861 367 GLU B C 1
ATOM 7113 O O . GLU B 1 289 ? 2.313 23.197 -29.948 1.000 65.228 367 GLU B O 1
ATOM 7119 N N . VAL B 1 290 ? 2.342 21.591 -28.345 1.000 62.244 368 VAL B N 1
ATOM 7120 C CA . VAL B 1 290 ? 3.483 22.146 -27.550 1.000 61.622 368 VAL B CA 1
ATOM 7121 C C . VAL B 1 290 ? 4.790 21.858 -28.300 1.000 59.134 368 VAL B C 1
ATOM 7122 O O . VAL B 1 290 ? 5.495 22.815 -28.644 1.000 59.836 368 VAL B O 1
ATOM 7126 N N . LYS B 1 291 ? 5.086 20.584 -28.552 1.000 57.005 369 LYS B N 1
ATOM 7127 C CA . LYS B 1 291 ? 6.347 20.131 -29.202 1.000 54.894 369 LYS B CA 1
ATOM 7128 C C . LYS B 1 291 ? 6.302 20.405 -30.713 1.000 53.896 369 LYS B C 1
ATOM 7129 O O . LYS B 1 291 ? 7.382 20.478 -31.314 1.000 52.553 369 LYS B O 1
ATOM 7135 N N . PHE B 1 292 ? 5.111 20.567 -31.302 1.000 54.141 370 PHE B N 1
ATOM 7136 C CA . PHE B 1 292 ? 4.906 20.857 -32.747 1.000 53.671 370 PHE B CA 1
ATOM 7137 C C . PHE B 1 292 ? 3.930 22.022 -32.906 1.000 55.702 370 PHE B C 1
ATOM 7138 O O . PHE B 1 292 ? 2.804 21.832 -33.364 1.000 55.354 370 PHE B O 1
ATOM 7146 N N . PRO B 1 293 ? 4.348 23.265 -32.560 1.000 57.872 371 PRO B N 1
ATOM 7147 C CA . PRO B 1 293 ? 3.469 24.434 -32.633 1.000 60.024 371 PRO B CA 1
ATOM 7148 C C . PRO B 1 293 ? 2.803 24.638 -34.001 1.000 60.320 371 PRO B C 1
ATOM 7149 O O . PRO B 1 293 ? 1.657 25.018 -34.017 1.000 61.464 371 PRO B O 1
ATOM 7153 N N . ASN B 1 294 ? 3.526 24.401 -35.098 1.000 59.915 372 ASN B N 1
ATOM 7154 C CA . ASN B 1 294 ? 2.996 24.581 -36.477 1.000 60.796 372 ASN B CA 1
ATOM 7155 C C . ASN B 1 294 ? 3.445 23.391 -37.332 1.000 59.303 372 ASN B C 1
ATOM 7156 O O . ASN B 1 294 ? 4.385 23.543 -38.130 1.000 58.917 372 ASN B O 1
ATOM 7161 N N . ALA B 1 295 ? 2.782 22.246 -37.153 1.000 58.725 373 ALA B N 1
ATOM 7162 C CA . ALA B 1 295 ? 3.037 20.987 -37.890 1.000 56.916 373 ALA B CA 1
ATOM 7163 C C . ALA B 1 295 ? 2.927 21.238 -39.401 1.000 57.183 373 ALA B C 1
ATOM 7164 O O . ALA B 1 295 ? 3.837 20.803 -40.128 1.000 56.181 373 ALA B O 1
ATOM 7166 N N . SER B 1 296 ? 1.867 21.922 -39.850 1.000 58.528 374 SER B N 1
ATOM 7167 C CA . SER B 1 296 ? 1.610 22.258 -41.278 1.000 59.462 374 SER B CA 1
ATOM 7168 C C . SER B 1 296 ? 2.859 22.888 -41.900 1.000 60.342 374 SER B C 1
ATOM 7169 O O . SER B 1 296 ? 3.264 22.440 -42.999 1.000 59.802 374 SER B O 1
ATOM 7172 N N . ASP B 1 297 ? 3.431 23.886 -41.214 1.000 61.879 375 ASP B N 1
ATOM 7173 C CA . ASP B 1 297 ? 4.639 24.645 -41.639 1.000 62.756 375 ASP B CA 1
ATOM 7174 C C . ASP B 1 297 ? 5.854 23.706 -41.663 1.000 60.480 375 ASP B C 1
ATOM 7175 O O . ASP B 1 297 ? 6.624 23.775 -42.630 1.000 59.636 375 ASP B O 1
ATOM 7180 N N . MET B 1 298 ? 6.014 22.867 -40.635 1.000 60.339 376 MET B N 1
ATOM 7181 C CA . MET B 1 298 ? 7.108 21.864 -40.538 1.000 59.612 376 MET B CA 1
ATOM 7182 C C . MET B 1 298 ? 7.089 20.984 -41.795 1.000 59.414 376 MET B C 1
ATOM 7183 O O . MET B 1 298 ? 8.156 20.804 -42.399 1.000 60.278 376 MET B O 1
ATOM 7188 N N . PHE B 1 299 ? 5.921 20.462 -42.176 1.000 59.414 377 PHE B N 1
ATOM 7189 C CA . PHE B 1 299 ? 5.749 19.551 -43.339 1.000 58.774 377 PHE B CA 1
ATOM 7190 C C . PHE B 1 299 ? 5.939 20.325 -44.651 1.000 60.398 377 PHE B C 1
ATOM 7191 O O . PHE B 1 299 ? 6.477 19.738 -45.607 1.000 59.305 377 PHE B O 1
ATOM 7199 N N . ARG B 1 300 ? 5.521 21.594 -44.701 1.000 62.719 378 ARG B N 1
ATOM 7200 C CA . ARG B 1 300 ? 5.715 22.477 -45.882 1.000 64.854 378 ARG B CA 1
ATOM 7201 C C . ARG B 1 300 ? 7.223 22.668 -46.121 1.000 63.661 378 ARG B C 1
ATOM 7202 O O . ARG B 1 300 ? 7.655 22.559 -47.291 1.000 62.542 378 ARG B O 1
ATOM 7210 N N . ARG B 1 301 ? 7.987 22.934 -45.053 1.000 62.630 379 ARG B N 1
ATOM 7211 C CA . ARG B 1 301 ? 9.459 23.151 -45.092 1.000 62.109 379 ARG B CA 1
ATOM 7212 C C . ARG B 1 301 ? 10.165 21.853 -45.513 1.000 60.156 379 ARG B C 1
ATOM 7213 O O . ARG B 1 301 ? 11.084 21.934 -46.353 1.000 60.580 379 ARG B O 1
ATOM 7221 N N . LEU B 1 302 ? 9.754 20.708 -44.957 1.000 57.352 380 LEU B N 1
ATOM 7222 C CA . LEU B 1 302 ? 10.309 19.368 -45.293 1.000 55.540 380 LEU B CA 1
ATOM 7223 C C . LEU B 1 302 ? 10.046 19.055 -46.775 1.000 55.968 380 LEU B C 1
ATOM 7224 O O . LEU B 1 302 ? 10.981 18.581 -47.447 1.000 54.111 380 LEU B O 1
ATOM 7229 N N . ARG B 1 303 ? 8.838 19.340 -47.274 1.000 58.471 381 ARG B N 1
ATOM 7230 C CA . ARG B 1 303 ? 8.452 19.131 -48.699 1.000 60.602 381 ARG B CA 1
ATOM 7231 C C . ARG B 1 303 ? 9.342 19.998 -49.604 1.000 60.585 381 ARG B C 1
ATOM 7232 O O . ARG B 1 303 ? 9.874 19.455 -50.585 1.000 60.214 381 ARG B O 1
ATOM 7240 N N . ASP B 1 304 ? 9.511 21.284 -49.268 1.000 60.971 382 ASP B N 1
ATOM 7241 C CA . ASP B 1 304 ? 10.347 22.265 -50.016 1.000 61.221 382 ASP B CA 1
ATOM 7242 C C . ASP B 1 304 ? 11.815 21.819 -50.039 1.000 59.722 382 ASP B C 1
ATOM 7243 O O . ASP B 1 304 ? 12.497 22.123 -51.037 1.000 61.827 382 ASP B O 1
ATOM 7248 N N . ALA B 1 305 ? 12.289 21.149 -48.985 1.000 56.783 383 ALA B N 1
ATOM 7249 C CA . ALA B 1 305 ? 13.689 20.677 -48.849 1.000 55.132 383 ALA B CA 1
ATOM 7250 C C . ALA B 1 305 ? 13.857 19.277 -49.461 1.000 52.682 383 ALA B C 1
ATOM 7251 O O . ALA B 1 305 ? 14.964 18.737 -49.350 1.000 52.083 383 ALA B O 1
ATOM 7253 N N . GLY B 1 306 ? 12.803 18.716 -50.071 1.000 52.075 384 GLY B N 1
ATOM 7254 C CA . GLY B 1 306 ? 12.840 17.450 -50.834 1.000 50.622 384 GLY B CA 1
ATOM 7255 C C . GLY B 1 306 ? 12.805 16.224 -49.937 1.000 49.221 384 GLY B C 1
ATOM 7256 O O . GLY B 1 306 ? 13.526 15.255 -50.231 1.000 49.611 384 GLY B O 1
ATOM 7257 N N . PHE B 1 307 ? 12.000 16.257 -48.872 1.000 48.892 385 PHE B N 1
ATOM 7258 C CA . PHE B 1 307 ? 11.813 15.137 -47.914 1.000 46.861 385 PHE B CA 1
ATOM 7259 C C . PHE B 1 307 ? 10.378 14.618 -48.019 1.000 47.145 385 PHE B C 1
ATOM 7260 O O . PHE B 1 307 ? 9.439 15.403 -47.774 1.000 47.875 385 PHE B O 1
ATOM 7268 N N . ARG B 1 308 ? 10.227 13.348 -48.405 1.000 46.520 386 ARG B N 1
ATOM 7269 C CA . ARG B 1 308 ? 9.037 12.525 -48.087 1.000 47.075 386 ARG B CA 1
ATOM 7270 C C . ARG B 1 308 ? 9.100 12.220 -46.587 1.000 45.811 386 ARG B C 1
ATOM 7271 O O . ARG B 1 308 ? 10.230 12.178 -46.045 1.000 44.062 386 ARG B O 1
ATOM 7279 N N . VAL B 1 309 ? 7.945 12.063 -45.929 1.000 44.908 387 VAL B N 1
ATOM 7280 C CA . VAL B 1 309 ? 7.868 11.839 -44.454 1.000 44.198 387 VAL B CA 1
ATOM 7281 C C . VAL B 1 309 ? 6.969 10.633 -44.157 1.000 43.004 387 VAL B C 1
ATOM 7282 O O . VAL B 1 309 ? 5.896 10.521 -44.781 1.000 43.002 387 VAL B O 1
ATOM 7286 N N . THR B 1 310 ? 7.409 9.775 -43.232 1.000 40.997 388 THR B N 1
ATOM 7287 C CA . THR B 1 310 ? 6.602 8.688 -42.622 1.000 39.791 388 THR B CA 1
ATOM 7288 C C . THR B 1 310 ? 6.444 8.969 -41.121 1.000 39.974 388 THR B C 1
ATOM 7289 O O . THR B 1 310 ? 7.304 9.675 -40.558 1.000 39.885 388 THR B O 1
ATOM 7293 N N . LEU B 1 311 ? 5.376 8.441 -40.518 1.000 39.937 389 LEU B N 1
ATOM 7294 C CA . LEU B 1 311 ? 5.027 8.626 -39.084 1.000 40.492 389 LEU B CA 1
ATOM 7295 C C . LEU B 1 311 ? 4.934 7.264 -38.385 1.000 39.335 389 LEU B C 1
ATOM 7296 O O . LEU B 1 311 ? 4.317 6.339 -38.937 1.000 39.094 389 LEU B O 1
ATOM 7301 N N . TRP B 1 312 ? 5.530 7.172 -37.198 1.000 38.766 390 TRP B N 1
ATOM 7302 C CA . TRP B 1 312 ? 5.431 6.025 -36.260 1.000 37.973 390 TRP B CA 1
ATOM 7303 C C . TRP B 1 312 ? 3.993 5.918 -35.731 1.000 38.456 390 TRP B C 1
ATOM 7304 O O . TRP B 1 312 ? 3.491 6.900 -35.147 1.000 37.752 390 TRP B O 1
ATOM 7315 N N . VAL B 1 313 ? 3.362 4.768 -35.962 1.000 38.221 391 VAL B N 1
ATOM 7316 C CA . VAL B 1 313 ? 2.016 4.419 -35.431 1.000 38.894 391 VAL B CA 1
ATOM 7317 C C . VAL B 1 313 ? 2.109 3.035 -34.779 1.000 39.270 391 VAL B C 1
ATOM 7318 O O . VAL B 1 313 ? 3.127 2.333 -34.974 1.000 38.628 391 VAL B O 1
ATOM 7322 N N . HIS B 1 314 ? 1.070 2.677 -34.028 1.000 39.860 392 HIS B N 1
ATOM 7323 C CA . HIS B 1 314 ? 1.002 1.484 -33.152 1.000 39.640 392 HIS B CA 1
ATOM 7324 C C . HIS B 1 314 ? -0.468 1.141 -32.919 1.000 40.270 392 HIS B C 1
ATOM 7325 O O . HIS B 1 314 ? -1.340 1.970 -33.168 1.000 41.059 392 HIS B O 1
ATOM 7332 N N . PRO B 1 315 ? -0.786 -0.089 -32.460 1.000 39.556 393 PRO B N 1
ATOM 7333 C CA . PRO B 1 315 ? -2.177 -0.517 -32.319 1.000 40.072 393 PRO B CA 1
ATOM 7334 C C . PRO B 1 315 ? -2.822 -0.221 -30.954 1.000 40.844 393 PRO B C 1
ATOM 7335 O O . PRO B 1 315 ? -3.912 -0.697 -30.723 1.000 41.941 393 PRO B O 1
ATOM 7339 N N . PHE B 1 316 ? -2.159 0.557 -30.093 1.000 40.518 394 PHE B N 1
ATOM 7340 C CA . PHE B 1 316 ? -2.560 0.775 -28.677 1.000 40.659 394 PHE B CA 1
ATOM 7341 C C . PHE B 1 316 ? -3.299 2.107 -28.522 1.000 42.104 394 PHE B C 1
ATOM 7342 O O . PHE B 1 316 ? -2.995 3.075 -29.248 1.000 42.553 394 PHE B O 1
ATOM 7350 N N . VAL B 1 317 ? -4.266 2.135 -27.594 1.000 43.343 395 VAL B N 1
ATOM 7351 C CA . VAL B 1 317 ? -4.901 3.376 -27.063 1.000 43.964 395 VAL B CA 1
ATOM 7352 C C . VAL B 1 317 ? -4.804 3.327 -25.537 1.000 44.341 395 VAL B C 1
ATOM 7353 O O . VAL B 1 317 ? -5.525 2.519 -24.921 1.000 44.586 395 VAL B O 1
ATOM 7357 N N . ASN B 1 318 ? -3.921 4.145 -24.960 1.000 44.141 396 ASN B N 1
ATOM 7358 C CA . ASN B 1 318 ? -3.684 4.215 -23.494 1.000 45.055 396 ASN B CA 1
ATOM 7359 C C . ASN B 1 318 ? -4.935 4.773 -22.816 1.000 47.237 396 ASN B C 1
ATOM 7360 O O . ASN B 1 318 ? -5.753 5.401 -23.513 1.000 47.760 396 ASN B O 1
ATOM 7365 N N . TYR B 1 319 ? -5.065 4.552 -21.507 1.000 48.876 397 TYR B N 1
ATOM 7366 C CA . TYR B 1 319 ? -6.267 4.910 -20.708 1.000 51.118 397 TYR B CA 1
ATOM 7367 C C . TYR B 1 319 ? -6.408 6.438 -20.632 1.000 53.210 397 TYR B C 1
ATOM 7368 O O . TYR B 1 319 ? -7.541 6.910 -20.576 1.000 53.913 397 TYR B O 1
ATOM 7377 N N . ASN B 1 320 ? -5.305 7.190 -20.685 1.000 55.475 398 ASN B N 1
ATOM 7378 C CA . ASN B 1 320 ? -5.315 8.682 -20.605 1.000 57.780 398 ASN B CA 1
ATOM 7379 C C . ASN B 1 320 ? -5.297 9.297 -22.016 1.000 56.598 398 ASN B C 1
ATOM 7380 O O . ASN B 1 320 ? -5.115 10.529 -22.120 1.000 56.267 398 ASN B O 1
ATOM 7385 N N . SER B 1 321 ? -5.501 8.497 -23.069 1.000 54.252 399 SER B N 1
ATOM 7386 C CA . SER B 1 321 ? -5.757 9.007 -24.444 1.000 53.931 399 SER B CA 1
ATOM 7387 C C . SER B 1 321 ? -7.185 9.549 -24.533 1.000 55.075 399 SER B C 1
ATOM 7388 O O . SER B 1 321 ? -8.085 8.887 -24.017 1.000 55.036 399 SER B O 1
ATOM 7391 N N . SER B 1 322 ? -7.377 10.677 -25.219 1.000 56.393 400 SER B N 1
ATOM 7392 C CA . SER B 1 322 ? -8.703 11.290 -25.491 1.000 58.614 400 SER B CA 1
ATOM 7393 C C . SER B 1 322 ? -9.540 10.378 -26.398 1.000 58.224 400 SER B C 1
ATOM 7394 O O . SER B 1 322 ? -10.720 10.695 -26.606 1.000 59.405 400 SER B O 1
ATOM 7397 N N . ARG B 1 323 ? -8.950 9.297 -26.915 1.000 57.607 401 ARG B N 1
ATOM 7398 C CA . ARG B 1 323 ? -9.592 8.330 -27.848 1.000 57.979 401 ARG B CA 1
ATOM 7399 C C . ARG B 1 323 ? -9.963 7.025 -27.127 1.000 55.621 401 ARG B C 1
ATOM 7400 O O . ARG B 1 323 ? -10.660 6.209 -27.749 1.000 54.263 401 ARG B O 1
ATOM 7408 N N . PHE B 1 324 ? -9.515 6.818 -25.882 1.000 54.711 402 PHE B N 1
ATOM 7409 C CA . PHE B 1 324 ? -9.782 5.583 -25.095 1.000 54.035 402 PHE B CA 1
ATOM 7410 C C . PHE B 1 324 ? -11.292 5.409 -24.907 1.000 54.652 402 PHE B C 1
ATOM 7411 O O . PHE B 1 324 ? -11.803 4.315 -25.200 1.000 54.082 402 PHE B O 1
ATOM 7419 N N . GLY B 1 325 ? -11.974 6.458 -24.435 1.000 56.252 403 GLY B N 1
ATOM 7420 C CA . GLY B 1 325 ? -13.436 6.472 -24.234 1.000 57.358 403 GLY B CA 1
ATOM 7421 C C . GLY B 1 325 ? -14.164 6.078 -25.504 1.000 56.892 403 GLY B C 1
ATOM 7422 O O . GLY B 1 325 ? -15.049 5.215 -25.427 1.000 56.621 403 GLY B O 1
ATOM 7423 N N . GLU B 1 326 ? -13.773 6.663 -26.638 1.000 56.576 404 GLU B N 1
ATOM 7424 C CA . GLU B 1 326 ? -14.388 6.414 -27.971 1.000 57.477 404 GLU B CA 1
ATOM 7425 C C . GLU B 1 326 ? -14.272 4.924 -28.323 1.000 55.716 404 GLU B C 1
ATOM 7426 O O . GLU B 1 326 ? -15.273 4.341 -28.773 1.000 56.526 404 GLU B O 1
ATOM 7432 N N . GLY B 1 327 ? -13.089 4.337 -28.125 1.000 53.636 405 GLY B N 1
ATOM 7433 C CA . GLY B 1 327 ? -12.813 2.912 -28.387 1.000 52.213 405 GLY B CA 1
ATOM 7434 C C . GLY B 1 327 ? -13.678 1.992 -27.537 1.000 53.008 405 GLY B C 1
ATOM 7435 O O . GLY B 1 327 ? -14.194 1.001 -28.093 1.000 52.712 405 GLY B O 1
ATOM 7436 N N . VAL B 1 328 ? -13.835 2.297 -26.242 1.000 53.907 406 VAL B N 1
ATOM 7437 C CA . VAL B 1 328 ? -14.657 1.493 -25.287 1.000 54.844 406 VAL B CA 1
ATOM 7438 C C . VAL B 1 328 ? -16.109 1.493 -25.772 1.000 56.472 406 VAL B C 1
ATOM 7439 O O . VAL B 1 328 ? -16.679 0.387 -25.901 1.000 56.610 406 VAL B O 1
ATOM 7443 N N . GLU B 1 329 ? -16.663 2.682 -26.043 1.000 58.073 407 GLU B N 1
ATOM 7444 C CA . GLU B 1 329 ? -18.096 2.903 -26.382 1.000 59.917 407 GLU B CA 1
ATOM 7445 C C . GLU B 1 329 ? -18.426 2.267 -27.737 1.000 60.191 407 GLU B C 1
ATOM 7446 O O . GLU B 1 329 ? -19.553 1.768 -27.881 1.000 61.369 407 GLU B O 1
ATOM 7452 N N . ARG B 1 330 ? -17.482 2.274 -28.682 1.000 59.861 408 ARG B N 1
ATOM 7453 C CA . ARG B 1 330 ? -17.690 1.770 -30.064 1.000 60.332 408 ARG B CA 1
ATOM 7454 C C . ARG B 1 330 ? -17.173 0.327 -30.179 1.000 58.256 408 ARG B C 1
ATOM 7455 O O . ARG B 1 330 ? -17.358 -0.268 -31.263 1.000 58.242 408 ARG B O 1
ATOM 7463 N N . GLU B 1 331 ? -16.579 -0.208 -29.099 1.000 56.159 409 GLU B N 1
ATOM 7464 C CA . GLU B 1 331 ? -16.148 -1.628 -28.941 1.000 54.309 409 GLU B CA 1
ATOM 7465 C C . GLU B 1 331 ? -15.139 -2.002 -30.038 1.000 51.776 409 GLU B C 1
ATOM 7466 O O . GLU B 1 331 ? -15.323 -3.051 -30.699 1.000 51.253 409 GLU B O 1
ATOM 7472 N N . LEU B 1 332 ? -14.098 -1.180 -30.195 1.000 50.058 410 LEU B N 1
ATOM 7473 C CA . LEU B 1 332 ? -13.063 -1.305 -31.255 1.000 47.969 410 LEU B CA 1
ATOM 7474 C C . LEU B 1 332 ? -11.865 -2.111 -30.735 1.000 45.969 410 LEU B C 1
ATOM 7475 O O . LEU B 1 332 ? -10.919 -2.338 -31.531 1.000 43.947 410 LEU B O 1
ATOM 7480 N N . PHE B 1 333 ? -11.885 -2.506 -29.456 1.000 45.036 411 PHE B N 1
ATOM 7481 C CA . PHE B 1 333 ? -10.727 -3.110 -28.751 1.000 43.899 411 PHE B CA 1
ATOM 7482 C C . PHE B 1 333 ? -10.855 -4.638 -28.681 1.000 44.042 411 PHE B C 1
ATOM 7483 O O . PHE B 1 333 ? -11.955 -5.202 -28.813 1.000 44.037 411 PHE B O 1
ATOM 7491 N N . VAL B 1 334 ? -9.705 -5.295 -28.521 1.000 43.991 412 VAL B N 1
ATOM 7492 C CA . VAL B 1 334 ? -9.602 -6.734 -28.144 1.000 44.485 412 VAL B CA 1
ATOM 7493 C C . VAL B 1 334 ? -10.274 -6.893 -26.777 1.000 46.596 412 VAL B C 1
ATOM 7494 O O . VAL B 1 334 ? -10.013 -6.065 -25.894 1.000 45.975 412 VAL B O 1
ATOM 7498 N N . ARG B 1 335 ? -11.111 -7.917 -26.617 1.000 49.256 413 ARG B N 1
ATOM 7499 C CA . ARG B 1 335 ? -12.001 -8.081 -25.438 1.000 51.927 413 ARG B CA 1
ATOM 7500 C C . ARG B 1 335 ? -11.413 -9.128 -24.487 1.000 51.439 413 ARG B C 1
ATOM 7501 O O . ARG B 1 335 ? -10.520 -9.896 -24.923 1.000 50.132 413 ARG B O 1
ATOM 7509 N N . GLU B 1 336 ? -11.877 -9.131 -23.231 1.000 51.799 414 GLU B N 1
ATOM 7510 C CA . GLU B 1 336 ? -11.642 -10.238 -22.264 1.000 51.650 414 GLU B CA 1
ATOM 7511 C C . GLU B 1 336 ? -12.425 -11.446 -22.779 1.000 51.338 414 GLU B C 1
ATOM 7512 O O . GLU B 1 336 ? -13.202 -11.323 -23.728 1.000 51.522 414 GLU B O 1
ATOM 7518 N N . PRO B 1 337 ? -12.185 -12.665 -22.238 1.000 50.992 415 PRO B N 1
ATOM 7519 C CA . PRO B 1 337 ? -12.748 -13.897 -22.809 1.000 51.256 415 PRO B CA 1
ATOM 7520 C C . PRO B 1 337 ? -14.262 -13.967 -23.092 1.000 52.738 415 PRO B C 1
ATOM 7521 O O . PRO B 1 337 ? -14.609 -14.607 -24.071 1.000 52.704 415 PRO B O 1
ATOM 7525 N N . THR B 1 338 ? -15.125 -13.326 -22.291 1.000 53.926 416 THR B N 1
ATOM 7526 C CA . THR B 1 338 ? -16.608 -13.386 -22.474 1.000 55.908 416 THR B CA 1
ATOM 7527 C C . THR B 1 338 ? -17.044 -12.491 -23.648 1.000 55.599 416 THR B C 1
ATOM 7528 O O . THR B 1 338 ? -18.220 -12.583 -24.035 1.000 57.231 416 THR B O 1
ATOM 7532 N N . GLY B 1 339 ? -16.153 -11.645 -24.177 1.000 54.579 417 GLY B N 1
ATOM 7533 C CA . GLY B 1 339 ? -16.384 -10.853 -25.403 1.000 54.274 417 GLY B CA 1
ATOM 7534 C C . GLY B 1 339 ? -17.304 -9.662 -25.181 1.000 55.972 417 GLY B C 1
ATOM 7535 O O . GLY B 1 339 ? -17.898 -9.205 -26.170 1.000 56.390 417 GLY B O 1
ATOM 7536 N N . ARG B 1 340 ? -17.392 -9.142 -23.951 1.000 57.086 418 ARG B N 1
ATOM 7537 C CA . ARG B 1 340 ? -18.307 -8.026 -23.594 1.000 58.628 418 ARG B CA 1
ATOM 7538 C C . ARG B 1 340 ? -17.531 -6.716 -23.400 1.000 57.645 418 ARG B C 1
ATOM 7539 O O . ARG B 1 340 ? -18.053 -5.677 -23.850 1.000 58.595 418 ARG B O 1
ATOM 7547 N N . LEU B 1 341 ? -16.350 -6.752 -22.771 1.000 55.659 419 LEU B N 1
ATOM 7548 C CA . LEU B 1 341 ? -15.587 -5.526 -22.404 1.000 54.784 419 LEU B CA 1
ATOM 7549 C C . LEU B 1 341 ? -14.178 -5.573 -22.993 1.000 53.008 419 LEU B C 1
ATOM 7550 O O . LEU B 1 341 ? -13.647 -6.647 -23.279 1.000 51.646 419 LEU B O 1
ATOM 7555 N N . PRO B 1 342 ? -13.527 -4.402 -23.189 1.000 52.369 420 PRO B N 1
ATOM 7556 C CA . PRO B 1 342 ? -12.110 -4.360 -23.535 1.000 50.616 420 PRO B CA 1
ATOM 7557 C C . PRO B 1 342 ? -11.232 -5.006 -22.451 1.000 50.126 420 PRO B C 1
ATOM 7558 O O . PRO B 1 342 ? -11.594 -4.955 -21.284 1.000 51.451 420 PRO B O 1
ATOM 7562 N N . ALA B 1 343 ? -10.115 -5.603 -22.870 1.000 48.524 421 ALA B N 1
ATOM 7563 C CA . ALA B 1 343 ? -9.036 -6.123 -22.002 1.000 47.801 421 ALA B CA 1
ATOM 7564 C C . ALA B 1 343 ? -7.867 -5.138 -22.046 1.000 46.780 421 ALA B C 1
ATOM 7565 O O . ALA B 1 343 ? -7.419 -4.796 -23.155 1.000 46.844 421 ALA B O 1
ATOM 7567 N N . LEU B 1 344 ? -7.382 -4.712 -20.882 1.000 47.233 422 LEU B N 1
ATOM 7568 C CA . LEU B 1 344 ? -6.182 -3.847 -20.755 1.000 46.457 422 LEU B CA 1
ATOM 7569 C C . LEU B 1 344 ? -4.933 -4.662 -21.111 1.000 45.584 422 LEU B C 1
ATOM 7570 O O . LEU B 1 344 ? -4.912 -5.873 -20.853 1.000 45.800 422 LEU B O 1
ATOM 7575 N N . VAL B 1 345 ? -3.941 -4.007 -21.716 1.000 44.621 423 VAL B N 1
ATOM 7576 C CA . VAL B 1 345 ? -2.600 -4.587 -22.019 1.000 43.526 423 VAL B CA 1
ATOM 7577 C C . VAL B 1 345 ? -1.540 -3.617 -21.503 1.000 43.472 423 VAL B C 1
ATOM 7578 O O . VAL B 1 345 ? -1.851 -2.420 -21.366 1.000 44.054 423 VAL B O 1
ATOM 7582 N N . ARG B 1 346 ? -0.348 -4.125 -21.207 1.000 43.425 424 ARG B N 1
ATOM 7583 C CA . ARG B 1 346 ? 0.857 -3.301 -20.942 1.000 44.161 424 ARG B CA 1
ATOM 7584 C C . ARG B 1 346 ? 1.812 -3.439 -22.134 1.000 42.125 424 ARG B C 1
ATOM 7585 O O . ARG B 1 346 ? 2.063 -4.579 -22.570 1.000 39.353 424 ARG B O 1
ATOM 7593 N N . TRP B 1 347 ? 2.293 -2.307 -22.652 1.000 41.875 425 TRP B N 1
ATOM 7594 C CA . TRP B 1 347 ? 3.403 -2.239 -23.639 1.000 40.815 425 TRP B CA 1
ATOM 7595 C C . TRP B 1 347 ? 4.471 -1.290 -23.087 1.000 40.455 425 TRP B C 1
ATOM 7596 O O . TRP B 1 347 ? 4.289 -0.792 -21.945 1.000 40.984 425 TRP B O 1
ATOM 7607 N N . TRP B 1 348 ? 5.554 -1.074 -23.838 1.000 38.292 426 TRP B N 1
ATOM 7608 C CA . TRP B 1 348 ? 6.738 -0.312 -23.366 1.000 37.724 426 TRP B CA 1
ATOM 7609 C C . TRP B 1 348 ? 6.356 1.149 -23.082 1.000 38.565 426 TRP B C 1
ATOM 7610 O O . TRP B 1 348 ? 7.094 1.782 -22.317 1.000 39.329 426 TRP B O 1
ATOM 7621 N N . ASN B 1 349 ? 5.238 1.654 -23.625 1.000 39.072 427 ASN B N 1
ATOM 7622 C CA . ASN B 1 349 ? 4.767 3.056 -23.422 1.000 40.217 427 ASN B CA 1
ATOM 7623 C C . ASN B 1 349 ? 3.512 3.114 -22.534 1.000 41.624 427 ASN B C 1
ATOM 7624 O O . ASN B 1 349 ? 2.863 4.185 -22.531 1.000 42.193 427 ASN B O 1
ATOM 7629 N N . GLY B 1 350 ? 3.180 2.046 -21.798 1.000 41.992 428 GLY B N 1
ATOM 7630 C CA . GLY B 1 350 ? 2.225 2.122 -20.669 1.000 43.894 428 GLY B CA 1
ATOM 7631 C C . GLY B 1 350 ? 1.066 1.139 -20.748 1.000 43.398 428 GLY B C 1
ATOM 7632 O O . GLY B 1 350 ? 1.238 0.040 -21.308 1.000 42.456 428 GLY B O 1
ATOM 7633 N N . ILE B 1 351 ? -0.075 1.521 -20.167 1.000 44.297 429 ILE B N 1
ATOM 7634 C CA . ILE B 1 351 ? -1.288 0.661 -20.005 1.000 44.999 429 ILE B CA 1
ATOM 7635 C C . ILE B 1 351 ? -2.445 1.265 -20.807 1.000 45.175 429 ILE B C 1
ATOM 7636 O O . ILE B 1 351 ? -2.701 2.482 -20.689 1.000 45.761 429 ILE B O 1
ATOM 7641 N N . GLY B 1 352 ? -3.123 0.422 -21.581 1.000 44.335 430 GLY B N 1
ATOM 7642 C CA . GLY B 1 352 ? -4.316 0.801 -22.357 1.000 44.917 430 GLY B CA 1
ATOM 7643 C C . GLY B 1 352 ? -4.952 -0.415 -23.000 1.000 44.498 430 GLY B C 1
ATOM 7644 O O . GLY B 1 352 ? -4.717 -1.542 -22.525 1.000 44.003 430 GLY B O 1
ATOM 7645 N N . ALA B 1 353 ? -5.737 -0.188 -24.048 1.000 44.810 431 ALA B N 1
ATOM 7646 C CA . ALA B 1 353 ? -6.359 -1.246 -24.866 1.000 44.757 431 ALA B CA 1
ATOM 7647 C C . ALA B 1 353 ? -5.556 -1.391 -26.157 1.000 43.836 431 ALA B C 1
ATOM 7648 O O . ALA B 1 353 ? -4.662 -0.555 -26.412 1.000 43.262 431 ALA B O 1
ATOM 7650 N N . VAL B 1 354 ? -5.866 -2.432 -26.924 1.000 44.103 432 VAL B N 1
ATOM 7651 C CA . VAL B 1 354 ? -5.245 -2.715 -28.247 1.000 43.156 432 VAL B CA 1
ATOM 7652 C C . VAL B 1 354 ? -6.390 -2.898 -29.248 1.000 43.761 432 VAL B C 1
ATOM 7653 O O . VAL B 1 354 ? -7.400 -3.546 -28.883 1.000 45.042 432 VAL B O 1
ATOM 7657 N N . LEU B 1 355 ? -6.268 -2.282 -30.427 1.000 43.265 433 LEU B N 1
ATOM 7658 C CA . LEU B 1 355 ? -7.333 -2.272 -31.461 1.000 44.563 433 LEU B CA 1
ATOM 7659 C C . LEU B 1 355 ? -7.504 -3.692 -32.008 1.000 44.398 433 LEU B C 1
ATOM 7660 O O . LEU B 1 355 ? -6.494 -4.409 -32.142 1.000 44.106 433 LEU B O 1
ATOM 7665 N N . ASP B 1 356 ? -8.754 -4.082 -32.266 1.000 46.206 434 ASP B N 1
ATOM 7666 C CA . ASP B 1 356 ? -9.136 -5.423 -32.776 1.000 46.359 434 ASP B CA 1
ATOM 7667 C C . ASP B 1 356 ? -9.184 -5.356 -34.304 1.000 45.703 434 ASP B C 1
ATOM 7668 O O . ASP B 1 356 ? -10.209 -4.893 -34.837 1.000 47.980 434 ASP B O 1
ATOM 7673 N N . PHE B 1 357 ? -8.133 -5.823 -34.978 1.000 43.708 435 PHE B N 1
ATOM 7674 C CA . PHE B 1 357 ? -7.993 -5.749 -36.458 1.000 43.456 435 PHE B CA 1
ATOM 7675 C C . PHE B 1 357 ? -8.784 -6.880 -37.131 1.000 44.633 435 PHE B C 1
ATOM 7676 O O . PHE B 1 357 ? -8.723 -6.957 -38.370 1.000 45.707 435 PHE B O 1
ATOM 7684 N N . THR B 1 358 ? -9.541 -7.683 -36.369 1.000 45.534 436 THR B N 1
ATOM 7685 C CA . THR B 1 358 ? -10.563 -8.620 -36.919 1.000 45.986 436 THR B CA 1
ATOM 7686 C C . THR B 1 358 ? -11.887 -7.871 -37.104 1.000 47.258 436 THR B C 1
ATOM 7687 O O . THR B 1 358 ? -12.752 -8.398 -37.827 1.000 48.356 436 THR B O 1
ATOM 7691 N N . HIS B 1 359 ? -12.027 -6.700 -36.469 1.000 47.714 437 HIS B N 1
ATOM 7692 C CA . HIS B 1 359 ? -13.270 -5.881 -36.433 1.000 49.223 437 HIS B CA 1
ATOM 7693 C C . HIS B 1 359 ? -13.235 -4.854 -37.562 1.000 49.171 437 HIS B C 1
ATOM 7694 O O . HIS B 1 359 ? -12.419 -3.935 -37.524 1.000 47.643 437 HIS B O 1
ATOM 7701 N N . PRO B 1 360 ? -14.111 -4.967 -38.590 1.000 50.382 438 PRO B N 1
ATOM 7702 C CA . PRO B 1 360 ? -14.164 -3.990 -39.680 1.000 50.729 438 PRO B CA 1
ATOM 7703 C C . PRO B 1 360 ? -14.223 -2.526 -39.209 1.000 51.057 438 PRO B C 1
ATOM 7704 O O . PRO B 1 360 ? -13.633 -1.686 -39.866 1.000 51.563 438 PRO B O 1
ATOM 7708 N N . LYS B 1 361 ? -14.931 -2.261 -38.105 1.000 51.865 439 LYS B N 1
ATOM 7709 C CA . LYS B 1 361 ? -15.147 -0.893 -37.564 1.000 52.652 439 LYS B CA 1
ATOM 7710 C C . LYS B 1 361 ? -13.812 -0.354 -37.031 1.000 49.786 439 LYS B C 1
ATOM 7711 O O . LYS B 1 361 ? -13.520 0.824 -37.283 1.000 49.195 439 LYS B O 1
ATOM 7717 N N . ALA B 1 362 ? -13.037 -1.183 -36.325 1.000 47.208 440 ALA B N 1
ATOM 7718 C CA . ALA B 1 362 ? -11.725 -0.816 -35.743 1.000 45.934 440 ALA B CA 1
ATOM 7719 C C . ALA B 1 362 ? -10.691 -0.625 -36.866 1.000 44.692 440 ALA B C 1
ATOM 7720 O O . ALA B 1 362 ? -9.830 0.261 -36.736 1.000 44.048 440 ALA B O 1
ATOM 7722 N N . ARG B 1 363 ? -10.789 -1.419 -37.934 1.000 44.375 441 ARG B N 1
ATOM 7723 C CA . ARG B 1 363 ? -9.944 -1.303 -39.150 1.000 43.949 441 ARG B CA 1
ATOM 7724 C C . ARG B 1 363 ? -10.247 0.033 -39.844 1.000 44.999 441 ARG B C 1
ATOM 7725 O O . ARG B 1 363 ? -9.288 0.743 -40.194 1.000 44.278 441 ARG B O 1
ATOM 7733 N N A ASP B 1 364 ? -11.531 0.365 -40.028 0.500 46.685 442 ASP B N 1
ATOM 7734 N N B ASP B 1 364 ? -11.531 0.366 -40.025 0.500 46.737 442 ASP B N 1
ATOM 7735 C CA A ASP B 1 364 ? -11.974 1.622 -40.694 0.500 48.055 442 ASP B CA 1
ATOM 7736 C CA B ASP B 1 364 ? -11.971 1.623 -40.694 0.500 48.138 442 ASP B CA 1
ATOM 7737 C C A ASP B 1 364 ? -11.544 2.822 -39.841 0.500 48.669 442 ASP B C 1
ATOM 7738 C C B ASP B 1 364 ? -11.543 2.822 -39.840 0.500 48.718 442 ASP B C 1
ATOM 7739 O O A ASP B 1 364 ? -11.111 3.832 -40.424 0.500 48.860 442 ASP B O 1
ATOM 7740 O O B ASP B 1 364 ? -11.109 3.832 -40.423 0.500 48.903 442 ASP B O 1
ATOM 7749 N N . TRP B 1 365 ? -11.648 2.698 -38.514 1.000 49.393 443 TRP B N 1
ATOM 7750 C CA . TRP B 1 365 ? -11.297 3.760 -37.532 1.000 50.177 443 TRP B CA 1
ATOM 7751 C C . TRP B 1 365 ? -9.805 4.093 -37.637 1.000 47.950 443 TRP B C 1
ATOM 7752 O O . TRP B 1 365 ? -9.476 5.284 -37.753 1.000 47.886 443 TRP B O 1
ATOM 7763 N N . PHE B 1 366 ? -8.948 3.069 -37.595 1.000 45.794 444 PHE B N 1
ATOM 7764 C CA . PHE B 1 366 ? -7.467 3.180 -37.708 1.000 44.579 444 PHE B CA 1
ATOM 7765 C C . PHE B 1 366 ? -7.114 3.819 -39.058 1.000 43.715 444 PHE B C 1
ATOM 7766 O O . PHE B 1 366 ? -6.418 4.848 -39.070 1.000 43.058 444 PHE B O 1
ATOM 7774 N N . GLN B 1 367 ? -7.618 3.235 -40.150 1.000 43.469 445 GLN B N 1
ATOM 7775 C CA . GLN B 1 367 ? -7.401 3.692 -41.548 1.000 43.614 445 GLN B CA 1
ATOM 7776 C C . GLN B 1 367 ? -7.824 5.157 -41.693 1.000 45.496 445 GLN B C 1
ATOM 7777 O O . GLN B 1 367 ? -7.065 5.934 -42.295 1.000 45.808 445 GLN B O 1
ATOM 7783 N N . GLY B 1 368 ? -8.995 5.515 -41.164 1.000 47.920 446 GLY B N 1
ATOM 7784 C CA . GLY B 1 368 ? -9.539 6.886 -41.204 1.000 49.706 446 GLY B CA 1
ATOM 7785 C C . GLY B 1 368 ? -8.560 7.909 -40.656 1.000 50.236 446 GLY B C 1
ATOM 7786 O O . GLY B 1 368 ? -8.403 8.958 -41.298 1.000 51.117 446 GLY B O 1
ATOM 7787 N N . HIS B 1 369 ? -7.926 7.619 -39.514 1.000 50.723 447 HIS B N 1
ATOM 7788 C CA . HIS B 1 369 ? -6.919 8.500 -38.861 1.000 51.982 447 HIS B CA 1
ATOM 7789 C C . HIS B 1 369 ? -5.648 8.580 -39.721 1.000 50.979 447 HIS B C 1
ATOM 7790 O O . HIS B 1 369 ? -5.065 9.675 -39.789 1.000 52.384 447 HIS B O 1
ATOM 7797 N N . LEU B 1 370 ? -5.237 7.477 -40.351 1.000 48.662 448 LEU B N 1
ATOM 7798 C CA . LEU B 1 370 ? -4.032 7.435 -41.226 1.000 47.979 448 LEU B CA 1
ATOM 7799 C C . LEU B 1 370 ? -4.291 8.267 -42.490 1.000 49.085 448 LEU B C 1
ATOM 7800 O O . LEU B 1 370 ? -3.392 9.033 -42.876 1.000 47.865 448 LEU B O 1
ATOM 7805 N N . ARG B 1 371 ? -5.475 8.126 -43.100 1.000 50.873 449 ARG B N 1
ATOM 7806 C CA . ARG B 1 371 ? -5.875 8.874 -44.324 1.000 52.601 449 ARG B CA 1
ATOM 7807 C C . ARG B 1 371 ? -5.971 10.370 -43.997 1.000 53.611 449 ARG B C 1
ATOM 7808 O O . ARG B 1 371 ? -5.670 11.183 -44.886 1.000 53.414 449 ARG B O 1
ATOM 7816 N N . ARG B 1 372 ? -6.368 10.718 -42.770 1.000 54.909 450 ARG B N 1
ATOM 7817 C CA . ARG B 1 372 ? -6.489 12.127 -42.306 1.000 56.506 450 ARG B CA 1
ATOM 7818 C C . ARG B 1 372 ? -5.084 12.732 -42.200 1.000 53.939 450 ARG B C 1
ATOM 7819 O O . ARG B 1 372 ? -4.915 13.887 -42.623 1.000 53.789 450 ARG B O 1
ATOM 7827 N N . LEU B 1 373 ? -4.116 11.979 -41.671 1.000 52.132 451 LEU B N 1
ATOM 7828 C CA . LEU B 1 373 ? -2.703 12.431 -41.523 1.000 52.549 451 LEU B CA 1
ATOM 7829 C C . LEU B 1 373 ? -2.072 12.645 -42.908 1.000 52.489 451 LEU B C 1
ATOM 7830 O O . LEU B 1 373 ? -1.288 13.586 -43.045 1.000 52.897 451 LEU B O 1
ATOM 7835 N N . ARG B 1 374 ? -2.409 11.815 -43.897 1.000 53.515 452 ARG B N 1
ATOM 7836 C CA . ARG B 1 374 ? -1.917 11.956 -45.295 1.000 55.722 452 ARG B CA 1
ATOM 7837 C C . ARG B 1 374 ? -2.574 13.167 -45.952 1.000 56.245 452 ARG B C 1
ATOM 7838 O O . ARG B 1 374 ? -1.858 13.974 -46.559 1.000 57.464 452 ARG B O 1
ATOM 7846 N N . SER B 1 375 ? -3.895 13.254 -45.850 1.000 56.309 453 SER B N 1
ATOM 7847 C CA . SER B 1 375 ? -4.726 14.337 -46.430 1.000 57.667 453 SER B CA 1
ATOM 7848 C C . SER B 1 375 ? -4.252 15.702 -45.907 1.000 57.777 453 SER B C 1
ATOM 7849 O O . SER B 1 375 ? -4.121 16.633 -46.723 1.000 58.149 453 SER B O 1
ATOM 7852 N N . ARG B 1 376 ? -3.968 15.801 -44.603 1.000 56.999 454 ARG B N 1
ATOM 7853 C CA . ARG B 1 376 ? -3.686 17.080 -43.896 1.000 57.132 454 ARG B CA 1
ATOM 7854 C C . ARG B 1 376 ? -2.217 17.482 -44.077 1.000 55.548 454 ARG B C 1
ATOM 7855 O O . ARG B 1 376 ? -1.971 18.665 -44.353 1.000 56.472 454 ARG B O 1
ATOM 7857 N N . TYR B 1 377 ? -1.281 16.545 -43.908 1.000 53.203 455 TYR B N 1
ATOM 7858 C CA . TYR B 1 377 ? 0.175 16.829 -43.779 1.000 52.499 455 TYR B CA 1
ATOM 7859 C C . TYR B 1 377 ? 0.998 16.283 -44.961 1.000 50.473 455 TYR B C 1
ATOM 7860 O O . TYR B 1 377 ? 2.214 16.509 -44.949 1.000 49.564 455 TYR B O 1
ATOM 7869 N N . SER B 1 378 ? 0.373 15.605 -45.931 1.000 49.828 456 SER B N 1
ATOM 7870 C CA . SER B 1 378 ? 1.026 14.960 -47.107 1.000 49.410 456 SER B CA 1
ATOM 7871 C C . SER B 1 378 ? 2.090 13.946 -46.660 1.000 47.654 456 SER B C 1
ATOM 7872 O O . SER B 1 378 ? 3.035 13.709 -47.419 1.000 45.970 456 SER B O 1
ATOM 7875 N N . VAL B 1 379 ? 1.901 13.339 -45.483 1.000 48.056 457 VAL B N 1
ATOM 7876 C CA . VAL B 1 379 ? 2.661 12.146 -45.001 1.000 46.354 457 VAL B CA 1
ATOM 7877 C C . VAL B 1 379 ? 2.514 11.052 -46.064 1.000 44.486 457 VAL B C 1
ATOM 7878 O O . VAL B 1 379 ? 1.398 10.866 -46.562 1.000 45.472 457 VAL B O 1
ATOM 7882 N N . ALA B 1 380 ? 3.605 10.379 -46.421 1.000 42.944 458 ALA B N 1
ATOM 7883 C CA . ALA B 1 380 ? 3.651 9.388 -47.525 1.000 42.598 458 ALA B CA 1
ATOM 7884 C C . ALA B 1 380 ? 3.104 8.041 -47.040 1.000 41.558 458 ALA B C 1
ATOM 7885 O O . ALA B 1 380 ? 2.291 7.432 -47.762 1.000 41.545 458 ALA B O 1
ATOM 7887 N N . SER B 1 381 ? 3.546 7.598 -45.859 1.000 40.672 459 SER B N 1
ATOM 7888 C CA . SER B 1 381 ? 3.254 6.255 -45.292 1.000 39.014 459 SER B CA 1
ATOM 7889 C C . SER B 1 381 ? 3.601 6.243 -43.798 1.000 38.146 459 SER B C 1
ATOM 7890 O O . SER B 1 381 ? 3.825 7.334 -43.232 1.000 38.627 459 SER B O 1
ATOM 7893 N N . PHE B 1 382 ? 3.637 5.062 -43.180 1.000 36.406 460 PHE B N 1
ATOM 7894 C CA . PHE B 1 382 ? 3.737 4.903 -41.709 1.000 36.338 460 PHE B CA 1
ATOM 7895 C C . PHE B 1 382 ? 4.691 3.764 -41.353 1.000 35.201 460 PHE B C 1
ATOM 7896 O O . PHE B 1 382 ? 4.779 2.776 -42.104 1.000 35.959 460 PHE B O 1
ATOM 7904 N N . LYS B 1 383 ? 5.388 3.934 -40.230 1.000 35.432 461 LYS B N 1
ATOM 7905 C CA . LYS B 1 383 ? 6.051 2.846 -39.467 1.000 34.602 461 LYS B CA 1
ATOM 7906 C C . LYS B 1 383 ? 4.991 2.221 -38.545 1.000 35.340 461 LYS B C 1
ATOM 7907 O O . LYS B 1 383 ? 4.589 2.868 -37.550 1.000 35.422 461 LYS B O 1
ATOM 7913 N N . PHE B 1 384 ? 4.537 1.019 -38.908 1.000 35.148 462 PHE B N 1
ATOM 7914 C CA . PHE B 1 384 ? 3.555 0.202 -38.155 1.000 35.174 462 PHE B CA 1
ATOM 7915 C C . PHE B 1 384 ? 4.301 -0.614 -37.098 1.000 35.234 462 PHE B C 1
ATOM 7916 O O . PHE B 1 384 ? 4.738 -1.742 -37.395 1.000 35.786 462 PHE B O 1
ATOM 7924 N N . ASP B 1 385 ? 4.432 -0.059 -35.891 1.000 35.842 463 ASP B N 1
ATOM 7925 C CA . ASP B 1 385 ? 5.234 -0.660 -34.794 1.000 35.809 463 ASP B CA 1
ATOM 7926 C C . ASP B 1 385 ? 4.371 -1.661 -34.009 1.000 35.991 463 ASP B C 1
ATOM 7927 O O . ASP B 1 385 ? 3.136 -1.681 -34.211 1.000 34.919 463 ASP B O 1
ATOM 7932 N N . ALA B 1 386 ? 5.017 -2.473 -33.165 1.000 36.118 464 ALA B N 1
ATOM 7933 C CA . ALA B 1 386 ? 4.409 -3.593 -32.409 1.000 36.975 464 ALA B CA 1
ATOM 7934 C C . ALA B 1 386 ? 3.786 -4.584 -33.405 1.000 36.236 464 ALA B C 1
ATOM 7935 O O . ALA B 1 386 ? 4.350 -4.727 -34.519 1.000 36.464 464 ALA B O 1
ATOM 7937 N N . GLY B 1 387 ? 2.688 -5.247 -33.031 1.000 35.328 465 GLY B N 1
ATOM 7938 C CA . GLY B 1 387 ? 1.957 -6.199 -33.894 1.000 34.944 465 GLY B CA 1
ATOM 7939 C C . GLY B 1 387 ? 2.085 -7.633 -33.406 1.000 34.249 465 GLY B C 1
ATOM 7940 O O . GLY B 1 387 ? 1.435 -8.506 -34.000 1.000 33.041 465 GLY B O 1
ATOM 7941 N N . GLU B 1 388 ? 2.901 -7.865 -32.371 1.000 34.821 466 GLU B N 1
ATOM 7942 C CA . GLU B 1 388 ? 3.121 -9.193 -31.740 1.000 35.879 466 GLU B CA 1
ATOM 7943 C C . GLU B 1 388 ? 1.952 -9.498 -30.795 1.000 37.408 466 GLU B C 1
ATOM 7944 O O . GLU B 1 388 ? 1.448 -8.551 -30.143 1.000 37.478 466 GLU B O 1
ATOM 7950 N N . VAL B 1 389 ? 1.569 -10.775 -30.699 1.000 37.617 467 VAL B N 1
ATOM 7951 C CA . VAL B 1 389 ? 0.456 -11.249 -29.832 1.000 38.943 467 VAL B CA 1
ATOM 7952 C C . VAL B 1 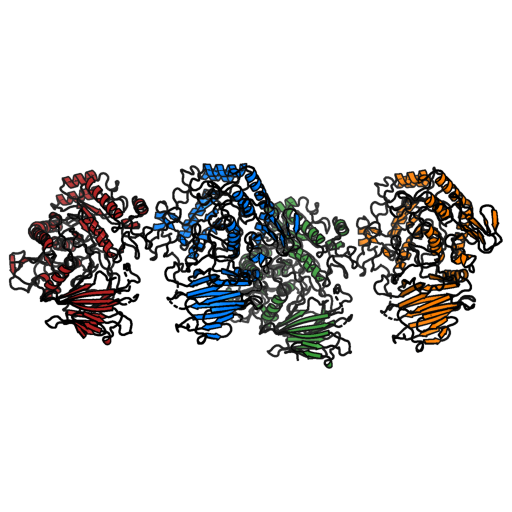389 ? 0.944 -11.349 -28.385 1.000 39.558 467 VAL B C 1
ATOM 7953 O O . VAL B 1 389 ? 0.095 -11.540 -27.498 1.000 41.179 467 VAL B O 1
ATOM 7957 N N . SER B 1 390 ? 2.245 -11.194 -28.135 1.000 39.013 468 SER B N 1
ATOM 7958 C CA . SER B 1 390 ? 2.792 -11.105 -26.756 1.000 39.859 468 SER B CA 1
ATOM 7959 C C . SER B 1 390 ? 2.318 -9.804 -26.082 1.000 40.585 468 SER B C 1
ATOM 7960 O O . SER B 1 390 ? 2.430 -9.732 -24.851 1.000 41.491 468 SER B O 1
ATOM 7963 N N . TYR B 1 391 ? 1.800 -8.830 -26.844 1.000 40.721 469 TYR B N 1
ATOM 7964 C CA . TYR B 1 391 ? 1.203 -7.568 -26.318 1.000 43.164 469 TYR B CA 1
ATOM 7965 C C . TYR B 1 391 ? -0.329 -7.683 -26.209 1.000 45.649 469 TYR B C 1
ATOM 7966 O O . TYR B 1 391 ? -0.979 -6.688 -25.816 1.000 45.685 469 TYR B O 1
ATOM 7975 N N . LEU B 1 392 ? -0.895 -8.847 -26.538 1.000 46.982 470 LEU B N 1
ATOM 7976 C CA . LEU B 1 392 ? -2.321 -9.164 -26.273 1.000 48.383 470 LEU B CA 1
ATOM 7977 C C . LEU B 1 392 ? -2.390 -9.907 -24.948 1.000 50.127 470 LEU B C 1
ATOM 7978 O O . LEU B 1 392 ? -1.377 -10.428 -24.489 1.000 49.460 470 LEU B O 1
ATOM 7983 N N . PRO B 1 393 ? -3.571 -9.952 -24.286 1.000 52.314 471 PRO B N 1
ATOM 7984 C CA . PRO B 1 393 ? -3.727 -10.698 -23.039 1.000 54.213 471 PRO B CA 1
ATOM 7985 C C . PRO B 1 393 ? -3.542 -12.205 -23.276 1.000 56.289 471 PRO B C 1
ATOM 7986 O O . PRO B 1 393 ? -3.730 -12.634 -24.406 1.000 56.662 471 PRO B O 1
ATOM 7990 N N . ARG B 1 394 ? -3.193 -12.960 -22.226 1.000 60.057 472 ARG B N 1
ATOM 7991 C CA . ARG B 1 394 ? -3.066 -14.444 -22.267 1.000 63.272 472 ARG B CA 1
ATOM 7992 C C . ARG B 1 394 ? -4.300 -15.022 -22.979 1.000 63.968 472 ARG B C 1
ATOM 7993 O O . ARG B 1 394 ? -4.126 -15.664 -24.052 1.000 67.171 472 ARG B O 1
ATOM 7997 N N . ASP B 1 395 ? -5.492 -14.774 -22.425 1.000 64.527 473 ASP B N 1
ATOM 7998 C CA . ASP B 1 395 ? -6.799 -15.234 -22.982 1.000 64.736 473 ASP B CA 1
ATOM 7999 C C . ASP B 1 395 ? -7.647 -13.999 -23.321 1.000 61.195 473 ASP B C 1
ATOM 8000 O O . ASP B 1 395 ? -7.821 -13.122 -22.433 1.000 60.989 473 ASP B O 1
ATOM 8005 N N . PHE B 1 396 ? -8.162 -13.947 -24.553 1.000 55.920 474 PHE B N 1
ATOM 8006 C CA . PHE B 1 396 ? -8.910 -12.799 -25.122 1.000 53.072 474 PHE B CA 1
ATOM 8007 C C . PHE B 1 396 ? -9.958 -13.314 -26.107 1.000 51.831 474 PHE B C 1
ATOM 8008 O O . PHE B 1 396 ? -9.912 -14.501 -26.482 1.000 51.925 474 PHE B O 1
ATOM 8016 N N . SER B 1 397 ? -10.872 -12.434 -26.516 1.000 51.131 475 SER B N 1
ATOM 8017 C CA . SER B 1 397 ? -11.812 -12.673 -27.639 1.000 50.718 475 SER B CA 1
ATOM 8018 C C . SER B 1 397 ? -11.744 -11.480 -28.591 1.000 49.296 475 SER B C 1
ATOM 8019 O O . SER B 1 397 ? -11.303 -10.405 -28.165 1.000 48.199 475 SER B O 1
ATOM 8022 N N . THR B 1 398 ? -12.150 -11.700 -29.835 1.000 49.283 476 THR B N 1
ATOM 8023 C CA . THR B 1 398 ? -12.100 -10.707 -30.933 1.000 49.486 476 THR B CA 1
ATOM 8024 C C . THR B 1 398 ? -13.400 -10.823 -31.730 1.000 50.346 476 THR B C 1
ATOM 8025 O O . THR B 1 398 ? -14.021 -11.897 -31.670 1.000 50.250 476 THR B O 1
ATOM 8029 N N . TYR B 1 399 ? -13.780 -9.758 -32.436 1.000 51.527 477 TYR B N 1
ATOM 8030 C CA . TYR B 1 399 ? -14.998 -9.692 -33.285 1.000 54.138 477 TYR B CA 1
ATOM 8031 C C . TYR B 1 399 ? -15.148 -11.000 -34.073 1.000 55.170 477 TYR B C 1
ATOM 8032 O O . TYR B 1 399 ? -16.213 -11.620 -33.987 1.000 56.892 477 TYR B O 1
ATOM 8041 N N . ARG B 1 400 ? -14.113 -11.399 -34.816 1.000 56.186 478 ARG B N 1
ATOM 8042 C CA . ARG B 1 400 ? -14.008 -12.737 -35.462 1.000 57.280 478 ARG B CA 1
ATOM 8043 C C . ARG B 1 400 ? -13.016 -13.576 -34.659 1.000 54.951 478 ARG B C 1
ATOM 8044 O O . ARG B 1 400 ? -11.976 -13.076 -34.233 1.000 52.747 478 ARG B O 1
ATOM 8052 N N . PRO B 1 401 ? -13.315 -14.870 -34.403 1.000 54.646 479 PRO B N 1
ATOM 8053 C CA . PRO B 1 401 ? -12.447 -15.711 -33.578 1.000 53.672 479 PRO B CA 1
ATOM 8054 C C . PRO B 1 401 ? -11.096 -16.021 -34.243 1.000 51.392 479 PRO B C 1
ATOM 8055 O O . PRO B 1 401 ? -11.045 -16.196 -35.448 1.000 50.604 479 PRO B O 1
ATOM 8059 N N . LEU B 1 402 ? -10.041 -16.065 -33.430 1.000 49.383 480 LEU B N 1
ATOM 8060 C CA . LEU B 1 402 ? -8.654 -16.385 -33.852 1.000 47.719 480 LEU B CA 1
ATOM 8061 C C . LEU B 1 402 ? -8.166 -17.608 -33.080 1.000 46.547 480 LEU B C 1
ATOM 8062 O O . LEU B 1 402 ? -7.468 -17.466 -32.076 1.000 45.862 480 LEU B O 1
ATOM 8067 N N . PRO B 1 403 ? -8.522 -18.841 -33.511 1.000 45.660 481 PRO B N 1
ATOM 8068 C CA . PRO B 1 403 ? -8.010 -20.055 -32.873 1.000 45.797 481 PRO B CA 1
ATOM 8069 C C . PRO B 1 403 ? -6.472 -20.071 -32.892 1.000 44.749 481 PRO B C 1
ATOM 8070 O O . PRO B 1 403 ? -5.879 -20.497 -31.909 1.000 44.385 481 PRO B O 1
ATOM 8074 N N . ASP B 1 404 ? -5.876 -19.604 -33.999 1.000 44.166 482 ASP B N 1
ATOM 8075 C CA . ASP B 1 404 ? -4.430 -19.272 -34.126 1.000 42.704 482 ASP B CA 1
ATOM 8076 C C . ASP B 1 404 ? -4.251 -17.789 -33.801 1.000 42.796 482 ASP B C 1
ATOM 8077 O O . ASP B 1 404 ? -4.638 -16.935 -34.599 1.000 42.932 482 ASP B O 1
ATOM 8082 N N . PRO B 1 405 ? -3.688 -17.424 -32.622 1.000 42.401 483 PRO 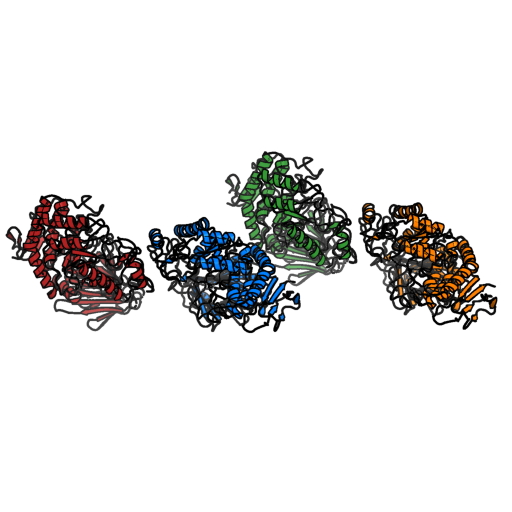B N 1
ATOM 8083 C CA . PRO B 1 405 ? -3.661 -16.020 -32.195 1.000 42.050 483 PRO B CA 1
ATOM 8084 C C . PRO B 1 405 ? -2.779 -15.108 -33.067 1.000 41.870 483 PRO B C 1
ATOM 8085 O O . PRO B 1 405 ? -3.101 -13.934 -33.191 1.000 42.146 483 PRO B O 1
ATOM 8089 N N . SER B 1 406 ? -1.714 -15.657 -33.660 1.000 41.315 484 SER B N 1
ATOM 8090 C CA . SER B 1 406 ? -0.726 -14.919 -34.498 1.000 39.868 484 SER B CA 1
ATOM 8091 C C . SER B 1 406 ? -1.387 -14.334 -35.756 1.000 39.351 484 SER B C 1
ATOM 8092 O O . SER B 1 406 ? -0.795 -13.423 -36.357 1.000 39.315 484 SER B O 1
ATOM 8095 N N . VAL B 1 407 ? -2.570 -14.817 -36.140 1.000 39.149 485 VAL B N 1
ATOM 8096 C CA . VAL B 1 407 ? -3.330 -14.276 -37.304 1.000 39.514 485 VAL B CA 1
ATOM 8097 C C . VAL B 1 407 ? -3.709 -12.817 -36.996 1.000 40.858 485 VAL B C 1
ATOM 8098 O O . VAL B 1 407 ? -3.948 -12.057 -37.950 1.000 40.849 485 VAL B O 1
ATOM 8102 N N . TRP B 1 408 ? -3.759 -12.427 -35.715 1.000 42.612 486 TRP B N 1
ATOM 8103 C CA . TRP B 1 408 ? -3.942 -11.007 -35.309 1.000 42.604 486 TRP B CA 1
ATOM 8104 C C . TRP B 1 408 ? -2.801 -10.161 -35.902 1.000 40.077 486 TRP B C 1
ATOM 8105 O O . TRP B 1 408 ? -3.083 -9.082 -36.447 1.000 39.671 486 TRP B O 1
ATOM 8116 N N . SER B 1 409 ? -1.561 -10.648 -35.815 1.000 38.365 487 SER B N 1
ATOM 8117 C CA . SER B 1 409 ? -0.361 -9.988 -36.393 1.000 36.388 487 SER B CA 1
ATOM 8118 C C . SER B 1 409 ? -0.577 -9.776 -37.900 1.000 35.775 487 SER B C 1
ATOM 8119 O O . SER B 1 409 ? -0.441 -8.627 -38.363 1.000 35.579 487 SER B O 1
ATOM 8122 N N . ARG B 1 410 ? -0.962 -10.829 -38.626 1.000 35.894 488 ARG B N 1
ATOM 8123 C CA . ARG B 1 410 ? -1.355 -10.758 -40.062 1.000 35.473 488 ARG B CA 1
ATOM 8124 C C . ARG B 1 410 ? -2.337 -9.598 -40.257 1.000 35.909 488 ARG B C 1
ATOM 8125 O O . ARG B 1 410 ? -2.060 -8.734 -41.100 1.000 35.989 488 ARG B O 1
ATOM 8133 N N . ARG B 1 411 ? -3.440 -9.590 -39.501 1.000 36.367 489 ARG B N 1
ATOM 8134 C CA . ARG B 1 411 ? -4.564 -8.632 -39.666 1.000 37.015 489 ARG B CA 1
ATOM 8135 C C . ARG B 1 411 ? -4.062 -7.200 -39.453 1.000 36.107 489 ARG B C 1
ATOM 8136 O O . ARG B 1 411 ? -4.520 -6.307 -40.187 1.000 36.845 489 ARG B O 1
ATOM 8144 N N . TYR B 1 412 ? -3.152 -6.986 -38.499 1.000 35.270 490 TYR B N 1
ATOM 8145 C CA . TYR B 1 412 ? -2.492 -5.677 -38.259 1.000 35.158 490 TYR B CA 1
ATOM 8146 C C . TYR B 1 412 ? -1.644 -5.287 -39.481 1.000 34.467 490 TYR B C 1
ATOM 8147 O O . TYR B 1 412 ? -1.716 -4.118 -39.905 1.000 33.709 490 TYR B O 1
ATOM 8156 N N . THR B 1 413 ? -0.878 -6.223 -40.055 1.000 34.124 491 THR B N 1
ATOM 8157 C CA . THR B 1 413 ? 0.034 -5.933 -41.200 1.000 33.091 491 THR B CA 1
ATOM 8158 C C . THR B 1 413 ? -0.802 -5.565 -42.435 1.000 34.157 491 THR B C 1
ATOM 8159 O O . THR B 1 413 ? -0.252 -4.885 -43.324 1.000 33.963 491 THR B O 1
ATOM 8163 N N . GLU B 1 414 ? -2.082 -5.951 -42.486 1.000 35.377 492 GLU B N 1
ATOM 8164 C CA . GLU B 1 414 ? -2.987 -5.595 -43.614 1.000 37.133 492 GLU B CA 1
ATOM 8165 C C . GLU B 1 414 ? -3.250 -4.083 -43.606 1.000 37.926 492 GLU B C 1
ATOM 8166 O O . GLU B 1 414 ? -3.662 -3.553 -44.651 1.000 38.617 492 GLU B O 1
ATOM 8172 N N . MET B 1 415 ? -3.013 -3.411 -42.478 1.000 37.946 493 MET B N 1
ATOM 8173 C CA . MET B 1 415 ? -3.218 -1.945 -42.340 1.000 39.144 493 MET B CA 1
ATOM 8174 C C . MET B 1 415 ? -2.178 -1.196 -43.187 1.000 38.346 493 MET B C 1
ATOM 8175 O O . MET B 1 415 ? -2.439 -0.030 -43.530 1.000 39.254 493 MET B O 1
ATOM 8180 N N . ALA B 1 416 ? -1.062 -1.841 -43.539 1.000 36.964 494 ALA B N 1
ATOM 8181 C CA . ALA B 1 416 ? 0.003 -1.258 -44.396 1.000 36.493 494 ALA B CA 1
ATOM 8182 C C . ALA B 1 416 ? -0.424 -1.226 -45.870 1.000 36.321 494 ALA B C 1
ATOM 8183 O O . ALA B 1 416 ? 0.086 -0.368 -46.589 1.000 36.988 494 ALA B O 1
ATOM 8185 N N . LEU B 1 417 ? -1.335 -2.100 -46.299 1.000 36.932 495 LEU B N 1
ATOM 8186 C CA . LEU B 1 417 ? -1.624 -2.356 -47.741 1.000 37.395 495 LEU B CA 1
ATOM 8187 C C . LEU B 1 417 ? -1.897 -1.059 -48.500 1.000 39.156 495 LEU B C 1
ATOM 8188 O O . LEU B 1 417 ? -1.342 -0.863 -49.581 1.000 40.491 495 LEU B O 1
ATOM 8193 N N . PRO B 1 418 ? -2.755 -0.138 -48.005 1.000 40.820 496 PRO B N 1
ATOM 8194 C CA . PRO B 1 418 ? -3.049 1.095 -48.738 1.000 41.804 496 PRO B CA 1
ATOM 8195 C C . PRO B 1 418 ? -1.869 2.079 -48.817 1.000 41.901 496 PRO B C 1
ATOM 8196 O O . PRO B 1 418 ? -1.954 2.994 -49.612 1.000 43.822 496 PRO B O 1
ATOM 8200 N N . PHE B 1 419 ? -0.829 1.890 -47.997 1.000 41.121 497 PHE B N 1
ATOM 8201 C CA . PHE B 1 419 ? 0.365 2.776 -47.912 1.000 41.190 497 PHE B CA 1
ATOM 8202 C C . PHE B 1 419 ? 1.662 1.972 -48.092 1.000 38.905 497 PHE B C 1
ATOM 8203 O O . PHE B 1 419 ? 2.711 2.461 -47.635 1.000 37.220 497 PHE B O 1
ATOM 8211 N N . PHE B 1 420 ? 1.588 0.814 -48.765 1.000 38.106 498 PHE B N 1
ATOM 8212 C CA . PHE B 1 420 ? 2.639 -0.237 -48.814 1.000 37.505 498 PHE B CA 1
ATOM 8213 C C . PHE B 1 420 ? 3.964 0.348 -49.325 1.000 37.766 498 PHE B C 1
ATOM 8214 O O . PHE B 1 420 ? 5.046 -0.101 -48.895 1.000 36.429 498 PHE B O 1
ATOM 8222 N N . SER B 1 421 ? 3.861 1.326 -50.228 1.000 38.916 499 SER B N 1
ATOM 8223 C CA . SER B 1 421 ? 4.965 1.862 -51.059 1.000 40.271 499 SER B CA 1
ATOM 8224 C C . SER B 1 421 ? 6.135 2.357 -50.191 1.000 39.789 499 SER B C 1
ATOM 8225 O O . SER B 1 421 ? 7.291 2.210 -50.639 1.000 38.718 499 SER B O 1
ATOM 8228 N N . LEU B 1 422 ? 5.856 2.922 -49.007 1.000 39.667 500 LEU B N 1
ATOM 8229 C CA . LEU B 1 422 ? 6.891 3.433 -48.066 1.000 39.759 500 LEU B CA 1
ATOM 8230 C C . LEU B 1 422 ? 6.582 2.989 -46.628 1.000 39.532 500 LEU B C 1
ATOM 8231 O O . LEU B 1 422 ? 7.036 3.674 -45.679 1.000 39.827 500 LEU B O 1
ATOM 8236 N N . ALA B 1 423 ? 5.863 1.877 -46.460 1.000 38.963 501 ALA B N 1
ATOM 8237 C CA . ALA B 1 423 ? 5.458 1.341 -45.139 1.000 38.262 501 ALA B CA 1
ATOM 8238 C C . ALA B 1 423 ? 6.529 0.369 -44.639 1.000 36.675 501 ALA B C 1
ATOM 8239 O O . ALA B 1 423 ? 7.205 -0.258 -45.473 1.000 35.660 501 ALA B O 1
ATOM 8241 N N . GLU B 1 424 ? 6.682 0.271 -43.319 1.000 36.399 502 GLU B N 1
ATOM 8242 C CA . GLU B 1 424 ? 7.374 -0.866 -42.669 1.000 35.653 502 GLU B CA 1
ATOM 8243 C C . GLU B 1 424 ? 6.468 -1.448 -41.576 1.000 35.715 502 GLU B C 1
ATOM 8244 O O . GLU B 1 424 ? 5.683 -0.692 -40.956 1.000 36.011 502 GLU B O 1
ATOM 8250 N N . VAL B 1 425 ? 6.566 -2.765 -41.397 1.000 34.864 503 VAL B N 1
ATOM 8251 C CA . VAL B 1 425 ? 6.003 -3.539 -40.254 1.000 34.900 503 VAL B CA 1
ATOM 8252 C C . VAL B 1 425 ? 7.176 -4.308 -39.642 1.000 33.629 503 VAL B C 1
ATOM 8253 O O . VAL B 1 425 ? 8.211 -4.440 -40.339 1.000 33.104 503 VAL B O 1
ATOM 8257 N N . ARG B 1 426 ? 7.042 -4.783 -38.403 1.000 32.568 504 ARG B N 1
ATOM 8258 C CA . ARG B 1 426 ? 8.108 -5.560 -37.721 1.000 31.651 504 ARG B CA 1
ATOM 8259 C C . ARG B 1 426 ? 7.589 -6.957 -37.361 1.000 31.238 504 ARG B C 1
ATOM 8260 O O . ARG B 1 426 ? 8.273 -7.666 -36.593 1.000 30.806 504 ARG B O 1
ATOM 8268 N N . VAL B 1 427 ? 6.432 -7.343 -37.901 1.000 31.105 505 VAL B N 1
ATOM 8269 C CA . VAL B 1 427 ? 5.846 -8.698 -37.694 1.000 31.101 505 VAL B CA 1
ATOM 8270 C C . VAL B 1 427 ? 5.408 -9.238 -39.053 1.000 30.643 505 VAL B C 1
ATOM 8271 O O . VAL B 1 427 ? 5.071 -8.441 -39.945 1.000 30.352 505 VAL B O 1
ATOM 8275 N N . GLY B 1 428 ? 5.414 -10.562 -39.173 1.000 31.298 506 GLY B N 1
ATOM 8276 C CA . GLY B 1 428 ? 4.998 -11.291 -40.377 1.000 31.656 506 GLY B CA 1
ATOM 8277 C C . GLY B 1 428 ? 4.499 -12.659 -39.990 1.000 32.795 506 GLY B C 1
ATOM 8278 O O . GLY B 1 428 ? 5.268 -13.429 -39.393 1.000 32.788 506 GLY B O 1
ATOM 8279 N N . TYR B 1 429 ? 3.223 -12.910 -40.251 1.000 35.245 507 TYR B N 1
ATOM 8280 C CA . TYR B 1 429 ? 2.549 -14.216 -40.067 1.000 36.454 507 TYR B CA 1
ATOM 8281 C C . TYR B 1 429 ? 1.694 -14.425 -41.312 1.000 36.577 507 TYR B C 1
ATOM 8282 O O . TYR B 1 429 ? 0.573 -13.896 -41.372 1.000 35.869 507 TYR B O 1
ATOM 8291 N N . GLN B 1 430 ? 2.260 -15.106 -42.306 1.000 36.844 508 GLN B N 1
ATOM 8292 C CA . GLN B 1 430 ? 1.683 -15.210 -43.669 1.000 37.768 508 GLN B CA 1
ATOM 8293 C C . GLN B 1 430 ? 1.428 -13.796 -44.203 1.000 36.064 508 GLN B C 1
ATOM 8294 O O . GLN B 1 430 ? 0.412 -13.601 -44.869 1.000 35.782 508 GLN B O 1
ATOM 8300 N N . SER B 1 431 ? 2.337 -12.856 -43.923 1.000 35.448 509 SER B N 1
ATOM 8301 C CA . SER B 1 431 ? 2.287 -11.440 -44.379 1.000 35.317 509 SER B CA 1
ATOM 8302 C C . SER B 1 431 ? 3.118 -11.237 -45.664 1.000 35.179 509 SER B C 1
ATOM 8303 O O . SER B 1 431 ? 3.264 -10.077 -46.093 1.000 34.642 509 SER B O 1
ATOM 8306 N N . GLN B 1 432 ? 3.619 -12.314 -46.281 1.000 35.111 510 GLN B N 1
ATOM 8307 C CA . GLN B 1 432 ? 4.595 -12.252 -47.410 1.000 35.445 510 GLN B CA 1
ATOM 8308 C C . GLN B 1 432 ? 4.010 -11.471 -48.599 1.000 36.108 510 GLN B C 1
ATOM 8309 O O . GLN B 1 432 ? 4.792 -10.796 -49.286 1.000 36.672 510 GLN B O 1
ATOM 8315 N N . ASN B 1 433 ? 2.699 -11.552 -48.846 1.000 37.040 511 ASN B N 1
ATOM 8316 C CA . ASN B 1 433 ? 2.051 -10.906 -50.026 1.000 37.466 511 ASN B CA 1
ATOM 8317 C C . ASN B 1 433 ? 1.699 -9.442 -49.718 1.000 36.272 511 ASN B C 1
ATOM 8318 O O . ASN B 1 433 ? 1.116 -8.778 -50.600 1.000 35.101 511 ASN B O 1
ATOM 8323 N N . ILE B 1 434 ? 2.055 -8.946 -48.531 1.000 35.443 512 ILE B N 1
ATOM 8324 C CA . ILE B 1 434 ? 2.007 -7.493 -48.192 1.000 35.975 512 ILE B CA 1
ATOM 8325 C C . ILE B 1 434 ? 3.335 -6.875 -48.641 1.000 35.441 512 ILE B C 1
ATOM 8326 O O . ILE B 1 434 ? 4.383 -7.181 -48.023 1.000 35.961 512 ILE B O 1
ATOM 8331 N N . SER B 1 435 ? 3.299 -6.067 -49.704 1.000 35.611 513 SER B N 1
ATOM 8332 C CA . SER B 1 435 ? 4.487 -5.694 -50.524 1.000 34.638 513 SER B CA 1
ATOM 8333 C C . SER B 1 435 ? 5.235 -4.508 -49.901 1.000 34.670 513 SER B C 1
ATOM 8334 O O . SER B 1 435 ? 5.704 -3.649 -50.659 1.000 35.804 513 SER B O 1
ATOM 8337 N N . CYS B 1 436 ? 5.332 -4.452 -48.572 1.000 34.024 514 CYS B N 1
ATOM 8338 C CA . CYS B 1 436 ? 6.014 -3.366 -47.827 1.000 34.015 514 CYS B CA 1
ATOM 8339 C C . CYS B 1 436 ? 7.333 -3.902 -47.266 1.000 33.315 514 CYS B C 1
ATOM 8340 O O . CYS B 1 436 ? 7.667 -5.072 -47.538 1.000 34.001 514 CYS B O 1
ATOM 8343 N N . PHE B 1 437 ? 8.060 -3.078 -46.517 1.000 33.267 515 PHE B N 1
ATOM 8344 C CA . PHE B 1 437 ? 9.334 -3.454 -45.858 1.000 32.576 515 PHE B CA 1
ATOM 8345 C C . PHE B 1 437 ? 9.036 -4.123 -44.519 1.000 32.815 515 PHE B C 1
ATOM 8346 O O . PHE B 1 437 ? 8.024 -3.779 -43.857 1.000 34.146 515 PHE B O 1
ATOM 8354 N N . PHE B 1 438 ? 9.904 -5.062 -44.140 1.000 31.792 516 PHE B N 1
ATOM 8355 C CA . PHE B 1 438 ? 9.843 -5.817 -42.867 1.000 30.952 516 PHE B CA 1
ATOM 8356 C C . PHE B 1 438 ? 11.109 -5.496 -42.083 1.000 30.908 516 PHE B C 1
ATOM 8357 O O . PHE B 1 438 ? 12.211 -5.814 -42.568 1.000 31.321 516 PHE B O 1
ATOM 8365 N N . ARG B 1 439 ? 10.941 -4.861 -40.924 1.000 31.427 517 ARG B N 1
ATOM 8366 C CA . ARG B 1 439 ? 12.058 -4.393 -40.070 1.000 31.691 517 ARG B CA 1
ATOM 8367 C C . ARG B 1 439 ? 12.377 -5.475 -39.035 1.000 32.119 517 ARG B C 1
ATOM 8368 O O . ARG B 1 439 ? 11.435 -6.010 -38.421 1.000 32.868 517 ARG B O 1
ATOM 8376 N N . LEU B 1 440 ? 13.665 -5.784 -38.872 1.000 33.017 518 LEU B N 1
ATOM 8377 C CA . LEU B 1 440 ? 14.194 -6.587 -37.741 1.000 34.186 518 LEU B CA 1
ATOM 8378 C C . LEU B 1 440 ? 13.875 -5.844 -36.442 1.000 35.051 518 LEU B C 1
ATOM 8379 O O . LEU B 1 440 ? 13.974 -4.607 -36.429 1.000 35.448 518 LEU B O 1
ATOM 8384 N N . VAL B 1 441 ? 13.517 -6.559 -35.378 1.000 36.175 519 VAL B N 1
ATOM 8385 C CA . VAL B 1 441 ? 13.256 -5.924 -34.056 1.000 37.152 519 VAL B CA 1
ATOM 8386 C C . VAL B 1 441 ? 14.567 -5.285 -33.585 1.000 36.628 519 VAL B C 1
ATOM 8387 O O . VAL B 1 441 ? 15.647 -5.808 -33.934 1.000 36.120 519 VAL B O 1
ATOM 8391 N N . ASN B 1 442 ? 14.440 -4.168 -32.860 1.000 36.688 520 ASN B N 1
ATOM 8392 C CA . ASN B 1 442 ? 15.522 -3.309 -32.310 1.000 35.917 520 ASN B CA 1
ATOM 8393 C C . ASN B 1 442 ? 16.851 -4.068 -32.243 1.000 35.542 520 ASN B C 1
ATOM 8394 O O . ASN B 1 442 ? 16.944 -5.037 -31.474 1.000 35.242 520 ASN B O 1
ATOM 8399 N N . ARG B 1 443 ? 17.846 -3.628 -33.017 1.000 36.040 521 ARG B N 1
ATOM 8400 C CA . ARG B 1 443 ? 19.256 -4.072 -32.877 1.000 35.652 521 ARG B CA 1
ATOM 8401 C C . ARG B 1 443 ? 19.898 -3.237 -31.770 1.000 35.473 521 ARG B C 1
ATOM 8402 O O . ARG B 1 443 ? 19.623 -2.019 -31.710 1.000 35.141 521 ARG B O 1
ATOM 8410 N N . ASP B 1 444 ? 20.704 -3.870 -30.915 1.000 34.784 522 ASP B N 1
ATOM 8411 C CA . ASP B 1 444 ? 21.498 -3.166 -29.878 1.000 36.039 522 ASP B CA 1
ATOM 8412 C C . ASP B 1 444 ? 22.865 -2.793 -30.454 1.000 36.999 522 ASP B C 1
ATOM 8413 O O . ASP B 1 444 ? 23.365 -3.506 -31.355 1.000 38.177 522 ASP B O 1
ATOM 8418 N N . SER B 1 445 ? 23.435 -1.707 -29.938 1.000 38.218 523 SER B N 1
ATOM 8419 C CA . SER B 1 445 ? 24.760 -1.156 -30.319 1.000 38.480 523 SER B CA 1
ATOM 8420 C C . SER B 1 445 ? 25.864 -2.003 -29.676 1.000 38.701 523 SER B C 1
ATOM 8421 O O . SER B 1 445 ? 26.651 -1.455 -28.892 1.000 39.311 523 SER B O 1
ATOM 8424 N N . VAL B 1 446 ? 25.906 -3.297 -30.008 1.000 37.796 524 VAL B N 1
ATOM 8425 C CA . VAL B 1 446 ? 26.955 -4.269 -29.572 1.000 38.576 524 VAL B CA 1
ATOM 8426 C C . VAL B 1 446 ? 27.403 -5.070 -30.799 1.000 37.956 524 VAL B C 1
ATOM 8427 O O . VAL B 1 446 ? 26.735 -4.982 -31.852 1.000 37.354 524 VAL B O 1
ATOM 8431 N N . TRP B 1 447 ? 28.486 -5.834 -30.658 1.000 38.801 525 TRP B N 1
ATOM 8432 C CA . TRP B 1 447 ? 29.146 -6.578 -31.764 1.000 38.447 525 TRP B CA 1
ATOM 8433 C C . TRP B 1 447 ? 28.476 -7.936 -31.997 1.000 38.275 525 TRP B C 1
ATOM 8434 O O . TRP B 1 447 ? 28.513 -8.419 -33.159 1.000 38.774 525 TRP B O 1
ATOM 8445 N N . GLY B 1 448 ? 27.888 -8.526 -30.951 1.000 37.899 526 GLY B N 1
ATOM 8446 C CA . GLY B 1 448 ? 27.591 -9.972 -30.882 1.000 37.194 526 GLY B CA 1
ATOM 8447 C C . GLY B 1 448 ? 26.304 -10.372 -31.585 1.000 36.128 526 GLY B C 1
ATOM 8448 O O . GLY B 1 448 ? 25.679 -9.536 -32.254 1.000 34.381 526 GLY B O 1
ATOM 8449 N N . TYR B 1 449 ? 25.927 -11.641 -31.424 1.000 37.094 527 TYR B N 1
ATOM 8450 C CA . TYR B 1 449 ? 24.746 -12.284 -32.052 1.000 36.752 527 TYR B CA 1
ATOM 8451 C C . TYR B 1 449 ? 23.464 -11.926 -31.283 1.000 37.078 527 TYR B C 1
ATOM 8452 O O . TYR B 1 449 ? 22.358 -12.184 -31.803 1.000 36.428 527 TYR B O 1
ATOM 8461 N N . ASP B 1 450 ? 23.606 -11.357 -30.083 1.000 38.167 528 ASP B N 1
ATOM 8462 C CA . ASP B 1 450 ? 22.480 -10.898 -29.228 1.000 38.977 528 ASP B CA 1
ATOM 8463 C C . ASP B 1 450 ? 22.033 -9.518 -29.721 1.000 38.662 528 ASP B C 1
ATOM 8464 O O . ASP B 1 450 ? 22.344 -8.512 -29.052 1.000 40.437 528 ASP B O 1
ATOM 8469 N N . LEU B 1 451 ? 21.340 -9.493 -30.868 1.000 37.370 529 LEU B N 1
ATOM 8470 C CA . LEU B 1 451 ? 20.771 -8.285 -31.528 1.000 37.022 529 LEU B CA 1
ATOM 8471 C C . LEU B 1 451 ? 21.874 -7.311 -31.958 1.000 36.582 529 LEU B C 1
ATOM 8472 O O . LEU B 1 451 ? 21.544 -6.140 -32.211 1.000 37.582 529 LEU B O 1
ATOM 8477 N N . GLY B 1 452 ? 23.119 -7.773 -32.072 1.000 36.009 530 GLY B N 1
ATOM 8478 C CA . GLY B 1 452 ? 24.279 -6.926 -32.411 1.000 36.528 530 GLY B CA 1
ATOM 8479 C C . GLY B 1 452 ? 24.672 -7.059 -33.874 1.000 35.200 530 GLY B C 1
ATOM 8480 O O . GLY B 1 452 ? 23.884 -7.628 -34.666 1.000 33.302 530 GLY B O 1
ATOM 8481 N N . LEU B 1 453 ? 25.860 -6.563 -34.221 1.000 35.859 531 LEU B N 1
ATOM 8482 C CA . LEU B 1 453 ? 26.377 -6.549 -35.615 1.000 35.244 531 LEU B CA 1
ATOM 8483 C C . LEU B 1 453 ? 26.337 -7.966 -36.203 1.000 34.526 531 LEU B C 1
ATOM 8484 O O . LEU B 1 453 ? 25.866 -8.115 -37.342 1.000 33.707 531 LEU B O 1
ATOM 8489 N N . ARG B 1 454 ? 26.790 -8.969 -35.449 1.000 35.495 532 ARG B N 1
ATOM 8490 C CA . ARG B 1 454 ? 26.887 -10.381 -35.918 1.000 36.454 532 ARG B CA 1
ATOM 8491 C C . ARG B 1 454 ? 25.499 -11.015 -36.083 1.000 35.300 532 ARG B C 1
ATOM 8492 O O . ARG B 1 454 ? 25.425 -12.043 -36.768 1.000 35.593 532 ARG B O 1
ATOM 8500 N N . SER B 1 455 ? 24.443 -10.437 -35.502 1.000 34.567 533 SER B N 1
ATOM 8501 C CA . SER B 1 455 ? 23.045 -10.920 -35.652 1.000 33.692 533 SER B CA 1
ATOM 8502 C C . SER B 1 455 ? 22.493 -10.544 -37.036 1.000 32.706 533 SER B C 1
ATOM 8503 O O . SER B 1 455 ? 21.532 -11.205 -37.467 1.000 32.921 533 SER B O 1
ATOM 8506 N N . LEU B 1 456 ? 23.050 -9.525 -37.699 1.000 32.506 534 LEU B N 1
ATOM 8507 C CA . LEU B 1 456 ? 22.418 -8.897 -38.890 1.000 33.152 534 LEU B CA 1
ATOM 8508 C C . LEU B 1 456 ? 22.269 -9.928 -40.013 1.000 33.088 534 LEU B C 1
ATOM 8509 O O . LEU B 1 456 ? 21.131 -10.095 -40.510 1.000 33.978 534 LEU B O 1
ATOM 8514 N N . ILE B 1 457 ? 23.357 -10.590 -40.412 1.000 33.083 535 ILE B N 1
ATOM 8515 C CA . ILE B 1 457 ? 23.337 -11.512 -41.587 1.000 32.913 535 ILE B CA 1
ATOM 8516 C C . ILE B 1 457 ? 22.461 -12.724 -41.255 1.000 31.854 535 ILE B C 1
ATOM 8517 O O . ILE B 1 457 ? 21.591 -13.080 -42.047 1.000 30.917 535 ILE B O 1
ATOM 8522 N N . PRO B 1 458 ? 22.638 -13.400 -40.095 1.000 32.572 536 PRO B N 1
ATOM 8523 C CA . PRO B 1 458 ? 21.717 -14.465 -39.684 1.000 33.403 536 PRO B CA 1
ATOM 8524 C C . PRO B 1 458 ? 20.232 -14.059 -39.724 1.000 32.628 536 PRO B C 1
ATOM 8525 O O . PRO B 1 458 ? 19.426 -14.819 -40.234 1.000 32.645 536 PRO B O 1
ATOM 8529 N N . ALA B 1 459 ? 19.900 -12.878 -39.205 1.000 32.242 537 ALA B N 1
ATOM 8530 C CA . ALA B 1 459 ? 18.503 -12.399 -39.076 1.000 32.348 537 ALA B CA 1
ATOM 8531 C C . ALA B 1 459 ? 17.935 -12.091 -40.468 1.000 31.899 537 ALA B C 1
ATOM 8532 O O . ALA B 1 459 ? 16.786 -12.489 -40.731 1.000 32.224 537 ALA B O 1
ATOM 8534 N N . VAL B 1 460 ? 18.706 -11.430 -41.338 1.000 32.278 538 VAL B N 1
ATOM 8535 C CA . VAL B 1 460 ? 18.253 -11.054 -42.714 1.000 31.849 538 VAL B CA 1
ATOM 8536 C C . VAL B 1 460 ? 18.074 -12.337 -43.532 1.000 31.562 538 VAL B C 1
ATOM 8537 O O . VAL B 1 460 ? 17.070 -12.441 -44.269 1.000 32.101 538 VAL B O 1
ATOM 8541 N N . LEU B 1 461 ? 18.997 -13.292 -43.393 1.000 32.482 539 LEU B N 1
ATOM 8542 C CA . LEU B 1 461 ? 18.945 -14.590 -44.119 1.000 31.541 539 LEU B CA 1
ATOM 8543 C C . LEU B 1 461 ? 17.706 -15.372 -43.660 1.000 30.834 539 LEU B C 1
ATOM 8544 O O . LEU B 1 461 ? 16.956 -15.852 -44.531 1.000 29.974 539 LEU B O 1
ATOM 8549 N N . THR B 1 462 ? 17.491 -15.475 -42.346 1.000 30.532 540 THR B N 1
ATOM 8550 C CA . THR B 1 462 ? 16.323 -16.162 -41.729 1.000 30.640 540 THR B CA 1
ATOM 8551 C C . THR B 1 462 ? 15.029 -15.578 -42.311 1.000 30.427 540 THR B C 1
ATOM 8552 O O . THR B 1 462 ? 14.199 -16.358 -42.798 1.000 29.731 540 THR B O 1
ATOM 8556 N N . VAL B 1 463 ? 14.892 -14.251 -42.311 1.000 30.271 541 VAL B N 1
ATOM 8557 C CA . VAL B 1 463 ? 13.681 -13.534 -42.807 1.000 30.815 541 VAL B CA 1
ATOM 8558 C C . VAL B 1 463 ? 13.512 -13.757 -44.316 1.000 32.027 541 VAL B C 1
ATOM 8559 O O . VAL B 1 463 ? 12.370 -14.049 -44.722 1.000 32.685 541 VAL B O 1
ATOM 8563 N N . SER B 1 464 ? 14.586 -13.621 -45.112 1.000 33.726 542 SER B N 1
ATOM 8564 C CA . SER B 1 464 ? 14.609 -13.878 -46.583 1.000 35.234 542 SER B CA 1
ATOM 8565 C C . SER B 1 464 ? 14.094 -15.291 -46.887 1.000 35.566 542 SER B C 1
ATOM 8566 O O . SER B 1 464 ? 13.311 -15.444 -47.841 1.000 37.010 542 SER B O 1
ATOM 8569 N N . MET B 1 465 ? 14.556 -16.275 -46.117 1.000 36.671 543 MET B N 1
ATOM 8570 C CA . MET B 1 465 ? 14.169 -17.707 -46.206 1.000 40.803 543 MET B CA 1
ATOM 8571 C C . MET B 1 465 ? 12.646 -17.879 -46.087 1.000 40.172 543 MET B C 1
ATOM 8572 O O . MET B 1 465 ? 12.112 -18.827 -46.690 1.000 40.285 543 MET B O 1
ATOM 8577 N N . LEU B 1 466 ? 11.978 -17.047 -45.282 1.000 36.625 544 LEU B N 1
ATOM 8578 C CA . LEU B 1 466 ? 10.526 -17.181 -44.992 1.000 35.818 544 LEU B CA 1
ATOM 8579 C C . LEU B 1 466 ? 9.698 -16.489 -46.081 1.000 34.584 544 LEU B C 1
ATOM 8580 O O . LEU B 1 466 ? 8.460 -16.501 -45.958 1.000 35.813 544 LEU B O 1
ATOM 8585 N N . GLY B 1 467 ? 10.339 -15.940 -47.119 1.000 32.049 545 GLY B N 1
ATOM 8586 C CA . GLY B 1 467 ? 9.652 -15.366 -48.293 1.000 31.750 545 GLY B CA 1
ATOM 8587 C C . GLY B 1 467 ? 9.382 -13.879 -48.148 1.000 31.568 545 GLY B C 1
ATOM 8588 O O . GLY B 1 467 ? 8.505 -13.391 -48.861 1.000 32.303 545 GLY B O 1
ATOM 8589 N N . TYR B 1 468 ? 10.100 -13.188 -47.255 1.000 31.858 546 TYR B N 1
ATOM 8590 C CA . TYR B 1 468 ? 10.027 -11.715 -47.044 1.000 32.489 546 TYR B CA 1
ATOM 8591 C C . TYR B 1 468 ? 11.246 -11.068 -47.702 1.000 32.723 546 TYR B C 1
ATOM 8592 O O . TYR B 1 468 ? 12.317 -10.969 -47.098 1.000 33.411 546 TYR B O 1
ATOM 8601 N N . PRO B 1 469 ? 11.149 -10.645 -48.981 1.000 31.754 547 PRO B N 1
ATOM 8602 C CA . PRO B 1 469 ? 12.315 -10.134 -49.700 1.000 32.069 547 PRO B CA 1
ATOM 8603 C C . PRO B 1 469 ? 12.778 -8.739 -49.254 1.000 31.962 547 PRO B C 1
ATOM 8604 O O . PRO B 1 469 ? 13.976 -8.502 -49.219 1.000 31.408 547 PRO B O 1
ATOM 8608 N N . PHE B 1 470 ? 11.835 -7.843 -48.957 1.000 32.252 548 PHE B N 1
ATOM 8609 C CA . PHE B 1 470 ? 12.100 -6.402 -48.702 1.000 32.457 548 PHE B CA 1
ATOM 8610 C C . PHE B 1 470 ? 12.384 -6.209 -47.206 1.000 32.045 548 PHE B C 1
ATOM 8611 O O . PHE B 1 470 ? 11.446 -5.921 -46.436 1.000 32.343 548 PHE B O 1
ATOM 8619 N N . ILE B 1 471 ? 13.646 -6.380 -46.807 1.000 31.118 549 ILE B N 1
ATOM 8620 C CA . ILE B 1 471 ? 14.075 -6.417 -45.378 1.000 30.555 549 ILE B CA 1
ATOM 8621 C C . ILE B 1 471 ? 14.806 -5.119 -45.032 1.000 31.333 549 ILE B C 1
ATOM 8622 O O . ILE B 1 471 ? 15.697 -4.704 -45.805 1.000 30.358 549 ILE B O 1
ATOM 8627 N N . LEU B 1 472 ? 14.428 -4.518 -43.901 1.000 31.922 550 LEU B N 1
ATOM 8628 C CA . LEU B 1 472 ? 15.080 -3.328 -43.302 1.000 32.778 550 LEU B CA 1
ATOM 8629 C C . LEU B 1 472 ? 15.754 -3.770 -42.007 1.000 32.538 550 LEU B C 1
ATOM 8630 O O . LEU B 1 472 ? 15.067 -4.059 -41.032 1.000 32.349 550 LEU B O 1
ATOM 8635 N N . PRO B 1 473 ? 17.104 -3.844 -41.946 1.000 32.422 551 PRO B N 1
ATOM 8636 C CA . PRO B 1 473 ? 17.797 -4.326 -40.751 1.000 33.005 551 PRO B CA 1
ATOM 8637 C C . PRO B 1 473 ? 17.856 -3.306 -39.596 1.000 33.290 551 PRO B C 1
ATOM 8638 O O . PRO B 1 473 ? 18.914 -3.115 -39.025 1.000 33.987 551 PRO B O 1
ATOM 8642 N N . ASP B 1 474 ? 16.714 -2.711 -39.249 1.000 33.640 552 ASP B N 1
ATOM 8643 C CA . ASP B 1 474 ? 16.563 -1.715 -38.153 1.000 34.216 552 ASP B CA 1
ATOM 8644 C C . ASP B 1 474 ? 17.517 -0.530 -38.382 1.000 35.076 552 ASP B C 1
ATOM 8645 O O . ASP B 1 474 ? 17.492 0.004 -39.500 1.000 36.296 552 ASP B O 1
ATOM 8650 N N . MET B 1 475 ? 18.305 -0.127 -37.371 1.000 35.541 553 MET B N 1
ATOM 8651 C CA . MET B 1 475 ? 19.041 1.169 -37.331 1.000 37.380 553 MET B CA 1
ATOM 8652 C C . MET B 1 475 ? 20.541 0.912 -37.509 1.000 36.900 553 MET B C 1
ATOM 8653 O O . MET B 1 475 ? 21.088 0.040 -36.788 1.000 37.343 553 MET B O 1
ATOM 8658 N N . VAL B 1 476 ? 21.200 1.665 -38.395 1.000 35.724 554 VAL B N 1
ATOM 8659 C CA . VAL B 1 476 ? 22.685 1.635 -38.524 1.000 35.462 554 VAL B CA 1
ATOM 8660 C C . VAL B 1 476 ? 23.274 2.007 -37.157 1.000 35.973 554 VAL B C 1
ATOM 8661 O O . VAL B 1 476 ? 22.939 3.090 -36.632 1.000 36.689 554 VAL B O 1
ATOM 8665 N N . GLY B 1 477 ? 24.082 1.114 -36.587 1.000 35.703 555 GLY B N 1
ATOM 8666 C CA . GLY B 1 477 ? 24.781 1.309 -35.302 1.000 37.299 555 GLY B CA 1
ATOM 8667 C C . GLY B 1 477 ? 23.960 0.838 -34.112 1.000 37.698 555 GLY B C 1
ATOM 8668 O O . GLY B 1 477 ? 24.513 0.793 -33.000 1.000 37.143 555 GLY B O 1
ATOM 8669 N N . GLY B 1 478 ? 22.694 0.478 -34.333 1.000 38.059 556 GLY B N 1
ATOM 8670 C CA . GLY B 1 478 ? 21.768 0.046 -33.268 1.000 38.830 556 GLY B CA 1
ATOM 8671 C C . GLY B 1 478 ? 21.068 1.223 -32.612 1.000 39.930 556 GLY B C 1
ATOM 8672 O O . GLY B 1 478 ? 21.205 2.360 -33.112 1.000 40.478 556 GLY B O 1
ATOM 8673 N N . ASN B 1 479 ? 20.364 0.963 -31.509 1.000 40.860 557 ASN B N 1
ATOM 8674 C CA . ASN B 1 479 ? 19.438 1.929 -30.862 1.000 41.209 557 ASN B CA 1
ATOM 8675 C C . ASN B 1 479 ? 20.144 2.672 -29.727 1.000 42.386 557 ASN B C 1
ATOM 8676 O O . ASN B 1 479 ? 19.521 3.593 -29.172 1.000 44.798 557 ASN B O 1
ATOM 8681 N N . ALA B 1 480 ? 21.392 2.313 -29.407 1.000 43.102 558 ALA B N 1
ATOM 8682 C CA . ALA B 1 480 ? 22.240 3.012 -28.409 1.000 44.071 558 ALA B CA 1
ATOM 8683 C C . ALA B 1 480 ? 21.490 3.116 -27.072 1.000 44.821 558 ALA B C 1
ATOM 8684 O O . ALA B 1 480 ? 21.375 4.224 -26.522 1.000 46.865 558 ALA B O 1
ATOM 8686 N N . VAL B 1 481 ? 20.981 1.991 -26.579 1.000 44.740 559 VAL B N 1
ATOM 8687 C CA . VAL B 1 481 ? 20.345 1.884 -25.239 1.000 45.719 559 VAL B CA 1
ATOM 8688 C C . VAL B 1 481 ? 21.469 1.817 -24.212 1.000 47.977 559 VAL B C 1
ATOM 8689 O O . VAL B 1 481 ? 22.373 0.991 -24.337 1.000 46.482 559 VAL B O 1
ATOM 8693 N N . PRO B 1 482 ? 21.460 2.688 -23.178 1.000 52.471 560 PRO B N 1
ATOM 8694 C CA . PRO B 1 482 ? 22.449 2.605 -22.103 1.000 55.167 560 PRO B CA 1
ATOM 8695 C C . PRO B 1 482 ? 22.428 1.207 -21.468 1.000 56.394 560 PRO B C 1
ATOM 8696 O O . PRO B 1 482 ? 21.349 0.681 -21.268 1.000 58.822 560 PRO B O 1
ATOM 8700 N N . GLN B 1 483 ? 23.604 0.638 -21.202 1.000 57.455 561 GLN B N 1
ATOM 8701 C CA . GLN B 1 483 ? 23.791 -0.701 -20.575 1.000 59.258 561 GLN B CA 1
ATOM 8702 C C . GLN B 1 483 ? 23.731 -1.786 -21.656 1.000 55.856 561 GLN B C 1
ATOM 8703 O O . GLN B 1 483 ? 24.045 -2.944 -21.326 1.000 55.315 561 GLN B O 1
ATOM 8709 N N . ARG B 1 484 ? 23.368 -1.422 -22.893 1.000 53.678 562 ARG B N 1
ATOM 8710 C CA . ARG B 1 484 ? 23.347 -2.322 -24.079 1.000 52.880 562 ARG B CA 1
ATOM 8711 C C . ARG B 1 484 ? 24.087 -1.638 -25.241 1.000 52.236 562 ARG B C 1
ATOM 8712 O O . ARG B 1 484 ? 23.639 -1.773 -26.400 1.000 50.869 562 ARG B O 1
ATOM 8720 N N . THR B 1 485 ? 25.179 -0.923 -24.941 1.000 52.102 563 THR B N 1
ATOM 8721 C CA . THR B 1 485 ? 25.975 -0.142 -25.927 1.000 51.904 563 THR B CA 1
ATOM 8722 C C . THR B 1 485 ? 27.473 -0.348 -25.676 1.000 53.083 563 THR B C 1
ATOM 8723 O O . THR B 1 485 ? 27.941 0.017 -24.594 1.000 56.359 563 THR B O 1
ATOM 8727 N N . ALA B 1 486 ? 28.193 -0.908 -26.648 1.000 53.063 564 ALA B N 1
ATOM 8728 C CA . ALA B 1 486 ? 29.673 -0.940 -26.675 1.000 54.945 564 ALA B CA 1
ATOM 8729 C C . ALA B 1 486 ? 30.167 0.478 -26.982 1.000 56.688 564 ALA B C 1
ATOM 8730 O O . ALA B 1 486 ? 30.156 0.858 -28.174 1.000 56.304 564 ALA B O 1
ATOM 8732 N N . GLY B 1 487 ? 30.526 1.237 -25.937 1.000 58.781 565 GLY B N 1
ATOM 8733 C CA . GLY B 1 487 ? 31.016 2.628 -26.035 1.000 60.544 565 GLY B CA 1
ATOM 8734 C C . GLY B 1 487 ? 30.199 3.633 -25.227 1.000 61.980 565 GLY B C 1
ATOM 8735 O O . GLY B 1 487 ? 30.343 4.840 -25.495 1.000 63.013 565 GLY B O 1
ATOM 8736 N N . GLY B 1 488 ? 29.377 3.188 -24.270 1.000 63.105 566 GLY B N 1
ATOM 8737 C CA . GLY B 1 488 ? 28.583 4.074 -23.391 1.000 63.569 566 GLY B CA 1
ATOM 8738 C C . GLY B 1 488 ? 27.453 4.795 -24.118 1.000 61.410 566 GLY B C 1
ATOM 8739 O O . GLY B 1 488 ? 26.367 4.206 -24.223 1.000 60.778 566 GLY B O 1
ATOM 8740 N N . ASP B 1 489 ? 27.706 6.015 -24.608 1.000 60.577 567 ASP B N 1
ATOM 8741 C CA . ASP B 1 489 ? 26.675 7.013 -25.013 1.000 60.549 567 ASP B CA 1
ATOM 8742 C C . ASP B 1 489 ? 26.150 6.703 -26.422 1.000 57.560 567 ASP B C 1
ATOM 8743 O O . ASP B 1 489 ? 24.917 6.702 -26.610 1.000 56.824 567 ASP B O 1
ATOM 8748 N N . VAL B 1 490 ? 27.052 6.484 -27.382 1.000 55.188 568 VAL B N 1
ATOM 8749 C CA . VAL B 1 490 ? 26.737 6.003 -28.763 1.000 51.542 568 VAL B CA 1
ATOM 8750 C C . VAL B 1 490 ? 27.608 4.783 -29.036 1.000 48.639 568 VAL B C 1
ATOM 8751 O O . VAL B 1 490 ? 28.569 4.531 -28.311 1.000 47.247 568 VAL B O 1
ATOM 8755 N N . PRO B 1 491 ? 27.289 3.968 -30.063 1.000 46.874 569 PRO B N 1
ATOM 8756 C CA . PRO B 1 491 ? 28.175 2.883 -30.465 1.000 46.466 569 PRO B CA 1
ATOM 8757 C C . PRO B 1 491 ? 29.584 3.433 -30.741 1.000 46.671 569 PRO B C 1
ATOM 8758 O O . PRO B 1 491 ? 29.695 4.498 -31.330 1.000 45.198 569 PRO B O 1
ATOM 8762 N N . GLU B 1 492 ? 30.614 2.711 -30.297 1.000 46.382 570 GLU B N 1
ATOM 8763 C CA . GLU B 1 492 ? 32.026 3.074 -30.561 1.000 47.513 570 GLU B CA 1
ATOM 8764 C C . GLU B 1 492 ? 32.224 3.191 -32.080 1.000 46.181 570 GLU B C 1
ATOM 8765 O O . GLU B 1 492 ? 31.504 2.526 -32.852 1.000 45.269 570 GLU B O 1
ATOM 8771 N N . ARG B 1 493 ? 33.151 4.062 -32.466 1.000 46.739 571 ARG B N 1
ATOM 8772 C CA . ARG B 1 493 ? 33.442 4.522 -33.851 1.000 46.125 571 ARG B CA 1
ATOM 8773 C C . ARG B 1 493 ? 33.512 3.339 -34.827 1.000 44.629 571 ARG B C 1
ATOM 8774 O O . ARG B 1 493 ? 32.873 3.390 -35.901 1.000 42.821 571 ARG B O 1
ATOM 8782 N N . GLU B 1 494 ? 34.277 2.312 -34.464 1.000 44.331 572 GLU B N 1
ATOM 8783 C CA . GLU B 1 494 ? 34.592 1.156 -35.338 1.000 44.269 572 GLU B CA 1
ATOM 8784 C C . GLU B 1 494 ? 33.328 0.320 -35.572 1.000 41.426 572 GLU B C 1
ATOM 8785 O O . GLU B 1 494 ? 33.138 -0.160 -36.709 1.000 40.203 572 GLU B O 1
ATOM 8791 N N . LEU B 1 495 ? 32.502 0.152 -34.534 1.000 39.861 573 LEU B N 1
ATOM 8792 C CA . LEU B 1 495 ? 31.207 -0.574 -34.609 1.000 38.074 573 LEU B CA 1
ATOM 8793 C C . LEU B 1 495 ? 30.281 0.141 -35.601 1.000 36.319 573 LEU B C 1
ATOM 8794 O O . LEU B 1 495 ? 29.722 -0.533 -36.474 1.000 34.536 573 LEU B O 1
ATOM 8799 N N . TYR B 1 496 ? 30.144 1.461 -35.476 1.000 36.382 574 TYR B N 1
ATOM 8800 C CA . TYR B 1 496 ? 29.294 2.311 -36.353 1.000 35.896 574 TYR B CA 1
ATOM 8801 C C . TYR B 1 496 ? 29.704 2.127 -37.825 1.000 35.045 574 TYR B C 1
ATOM 8802 O O . TYR B 1 496 ? 28.827 1.914 -38.670 1.000 33.123 574 TYR B O 1
ATOM 8811 N N . ILE B 1 497 ? 31.008 2.222 -38.111 1.000 36.297 575 ILE B N 1
ATOM 8812 C CA . ILE B 1 497 ? 31.586 2.141 -39.488 1.000 36.004 575 ILE B CA 1
ATOM 8813 C C . ILE B 1 497 ? 31.301 0.750 -40.073 1.000 35.014 575 ILE B C 1
ATOM 8814 O O . ILE B 1 497 ? 30.706 0.683 -41.167 1.000 35.057 575 ILE B O 1
ATOM 8819 N N . ARG B 1 498 ? 31.693 -0.318 -39.374 1.000 34.121 576 ARG B N 1
ATOM 8820 C CA . ARG B 1 498 ? 31.510 -1.717 -39.852 1.000 33.658 576 ARG B CA 1
ATOM 8821 C C . ARG B 1 498 ? 30.021 -1.989 -40.110 1.000 33.169 576 ARG B C 1
ATOM 8822 O O . ARG B 1 498 ? 29.710 -2.638 -41.121 1.000 33.153 576 ARG B O 1
ATOM 8830 N N . TRP B 1 499 ? 29.134 -1.485 -39.246 1.000 33.425 577 TRP B N 1
ATOM 8831 C CA . TRP B 1 499 ? 27.658 -1.649 -39.350 1.000 32.613 577 TRP B CA 1
ATOM 8832 C C . TRP B 1 499 ? 27.153 -0.940 -40.611 1.000 32.148 577 TRP B C 1
ATOM 8833 O O . TRP B 1 499 ? 26.436 -1.569 -41.410 1.000 31.663 577 TRP B O 1
ATOM 8844 N N . LEU B 1 500 ? 27.489 0.339 -40.735 1.000 33.161 578 LEU B N 1
ATOM 8845 C CA . LEU B 1 500 ? 27.204 1.225 -41.893 1.000 34.922 578 LEU B CA 1
ATOM 8846 C C . LEU B 1 500 ? 27.573 0.488 -43.188 1.000 35.152 578 LEU B C 1
ATOM 8847 O O . LEU B 1 500 ? 26.763 0.471 -44.127 1.000 33.790 578 LEU B O 1
ATOM 8852 N N . GLU B 1 501 ? 28.748 -0.138 -43.212 1.000 36.643 579 GLU B N 1
ATOM 8853 C CA . GLU B 1 501 ? 29.313 -0.804 -44.414 1.000 37.653 579 GLU B CA 1
ATOM 8854 C C . GLU B 1 501 ? 28.433 -1.996 -44.815 1.000 37.152 579 GLU B C 1
ATOM 8855 O O . GLU B 1 501 ? 28.044 -2.069 -46.001 1.000 37.389 579 GLU B O 1
ATOM 8861 N N . VAL B 1 502 ? 28.106 -2.886 -43.880 1.000 37.218 580 VAL B N 1
ATOM 8862 C CA . VAL B 1 502 ? 27.277 -4.087 -44.202 1.000 37.736 580 VAL B CA 1
ATOM 8863 C C . VAL B 1 502 ? 25.849 -3.624 -44.520 1.000 35.977 580 VAL B C 1
ATOM 8864 O O . VAL B 1 502 ? 25.231 -4.200 -45.430 1.000 36.553 580 VAL B O 1
ATOM 8868 N N . ALA B 1 503 ? 25.362 -2.585 -43.842 1.000 35.708 581 ALA B N 1
ATOM 8869 C CA . ALA B 1 503 ? 23.985 -2.052 -43.995 1.000 35.272 581 ALA B CA 1
ATOM 8870 C C . ALA B 1 503 ? 23.796 -1.462 -45.399 1.000 34.929 581 ALA B C 1
ATOM 8871 O O . ALA B 1 503 ? 22.670 -1.503 -45.909 1.000 33.500 581 ALA B O 1
ATOM 8873 N N . ALA B 1 504 ? 24.869 -0.956 -46.010 1.000 35.974 582 ALA B N 1
ATOM 8874 C CA . ALA B 1 504 ? 24.858 -0.344 -47.360 1.000 36.227 582 ALA B CA 1
ATOM 8875 C C . ALA B 1 504 ? 24.527 -1.392 -48.428 1.000 36.062 582 ALA B C 1
ATOM 8876 O O . ALA B 1 504 ? 24.117 -0.983 -49.528 1.000 36.213 582 ALA B O 1
ATOM 8878 N N . PHE B 1 505 ? 24.673 -2.686 -48.121 1.000 35.592 583 PHE B N 1
ATOM 8879 C CA . PHE B 1 505 ? 24.447 -3.794 -49.083 1.000 36.009 583 PHE B CA 1
ATOM 8880 C C . PHE B 1 505 ? 23.128 -4.531 -48.819 1.000 35.562 583 PHE B C 1
ATOM 8881 O O . PHE B 1 505 ? 22.863 -5.506 -49.547 1.000 36.990 583 PHE B O 1
ATOM 8889 N N . MET B 1 506 ? 22.337 -4.102 -47.830 1.000 36.260 584 MET B N 1
ATOM 8890 C CA . MET B 1 506 ? 21.027 -4.720 -47.477 1.000 35.639 584 MET B CA 1
ATOM 8891 C C . MET B 1 506 ? 19.912 -3.994 -48.229 1.000 34.714 584 MET B C 1
ATOM 8892 O O . MET B 1 506 ? 20.127 -2.909 -48.751 1.000 34.759 584 MET B O 1
ATOM 8897 N N . PRO B 1 507 ? 18.703 -4.582 -48.379 1.000 33.080 585 PRO B N 1
ATOM 8898 C CA . PRO B 1 507 ? 17.696 -4.034 -49.294 1.000 33.063 585 PRO B CA 1
ATOM 8899 C C . PRO B 1 507 ? 17.249 -2.594 -48.992 1.000 33.475 585 PRO B C 1
ATOM 8900 O O . PRO B 1 507 ? 17.037 -1.848 -49.928 1.000 33.093 585 PRO B O 1
ATOM 8904 N N . ALA B 1 508 ? 17.108 -2.238 -47.712 1.000 33.327 586 ALA B N 1
ATOM 8905 C CA . ALA B 1 508 ? 16.852 -0.856 -47.248 1.000 32.972 586 ALA B CA 1
ATOM 8906 C C . ALA B 1 508 ? 17.878 -0.494 -46.174 1.000 32.947 586 ALA B C 1
ATOM 8907 O O . ALA B 1 508 ? 18.303 -1.397 -45.431 1.000 31.052 586 ALA B O 1
ATOM 8909 N N . MET B 1 509 ? 18.269 0.782 -46.124 1.000 33.533 587 MET B N 1
ATOM 8910 C CA . MET B 1 509 ? 19.305 1.303 -45.200 1.000 34.492 587 MET B CA 1
ATOM 8911 C C . MET B 1 509 ? 18.724 2.473 -44.416 1.000 35.161 587 MET B C 1
ATOM 8912 O O . MET B 1 509 ? 18.254 3.433 -45.047 1.000 36.640 587 MET B O 1
ATOM 8917 N N . GLN B 1 510 ? 18.758 2.387 -43.088 1.000 35.420 588 GLN B N 1
ATOM 8918 C CA . GLN B 1 510 ? 18.169 3.408 -42.188 1.000 35.150 588 GLN B CA 1
ATOM 8919 C C . GLN B 1 510 ? 19.239 3.872 -41.205 1.000 34.691 588 GLN B C 1
ATOM 8920 O O . GLN B 1 510 ? 19.710 3.029 -40.422 1.000 34.089 588 GLN B O 1
ATOM 8926 N N . PHE B 1 511 ? 19.596 5.158 -41.267 1.000 34.476 589 PHE B N 1
ATOM 8927 C CA . PHE B 1 511 ? 20.356 5.883 -40.217 1.000 35.128 589 PHE B CA 1
ATOM 8928 C C . PHE B 1 511 ? 19.363 6.437 -39.189 1.000 36.012 589 PHE B C 1
ATOM 8929 O O . PHE B 1 511 ? 18.218 6.773 -39.557 1.000 35.800 589 PHE B O 1
ATOM 8937 N N . SER B 1 512 ? 19.791 6.536 -37.933 1.000 35.824 590 SER B N 1
ATOM 8938 C CA . SER B 1 512 ? 19.172 7.417 -36.917 1.000 36.217 590 SER B CA 1
ATOM 8939 C C . SER B 1 512 ? 20.277 8.281 -36.302 1.000 37.048 590 SER B C 1
ATOM 8940 O O . SER B 1 512 ? 20.318 9.488 -36.615 1.000 38.189 590 SER B O 1
ATOM 8943 N N . ILE B 1 513 ? 21.153 7.689 -35.490 1.000 37.076 591 ILE B N 1
ATOM 8944 C CA . ILE B 1 513 ? 22.401 8.362 -35.035 1.000 38.742 591 ILE B CA 1
ATOM 8945 C C . ILE B 1 513 ? 23.236 8.615 -36.289 1.000 39.064 591 ILE B C 1
ATOM 8946 O O . ILE B 1 513 ? 23.643 7.667 -36.961 1.000 36.896 591 ILE B O 1
ATOM 8951 N N . PRO B 1 514 ? 23.452 9.895 -36.674 1.000 39.748 592 PRO B N 1
ATOM 8952 C CA . PRO B 1 514 ? 24.016 10.215 -37.980 1.000 40.398 592 PRO B CA 1
ATOM 8953 C C . PRO B 1 514 ? 25.542 10.170 -38.007 1.000 40.701 592 PRO B C 1
ATOM 8954 O O . PRO B 1 514 ? 26.196 10.257 -36.966 1.000 40.678 592 PRO B O 1
ATOM 8958 N N . PRO B 1 515 ? 26.150 10.031 -39.206 1.000 40.369 593 PRO B N 1
ATOM 8959 C CA . PRO B 1 515 ? 27.610 10.007 -39.333 1.000 41.420 593 PRO B CA 1
ATOM 8960 C C . PRO B 1 515 ? 28.338 11.197 -38.678 1.000 43.158 593 PRO B C 1
ATOM 8961 O O . PRO B 1 515 ? 29.387 10.982 -38.099 1.000 43.844 593 PRO B O 1
ATOM 8965 N N . TRP B 1 516 ? 27.762 12.402 -38.752 1.000 44.238 594 TRP B N 1
ATOM 8966 C CA . TRP B 1 516 ? 28.384 13.662 -38.255 1.000 46.536 594 TRP B CA 1
ATOM 8967 C C . TRP B 1 516 ? 28.308 13.753 -36.723 1.000 47.555 594 TRP B C 1
ATOM 8968 O O . TRP B 1 516 ? 28.822 14.742 -36.172 1.000 49.314 594 TRP B O 1
ATOM 8979 N N . ARG B 1 517 ? 27.715 12.762 -36.055 1.000 47.601 595 ARG B N 1
ATOM 8980 C CA . ARG B 1 517 ? 27.824 12.591 -34.582 1.000 48.360 595 ARG B CA 1
ATOM 8981 C C . ARG B 1 517 ? 29.270 12.214 -34.232 1.000 47.870 595 ARG B C 1
ATOM 8982 O O . ARG B 1 517 ? 29.681 12.470 -33.092 1.000 48.243 595 ARG B O 1
ATOM 8990 N N . TYR B 1 518 ? 30.018 11.640 -35.178 1.000 47.167 596 TYR B N 1
ATOM 8991 C CA . TYR B 1 518 ? 31.375 11.075 -34.950 1.000 47.592 596 TYR B CA 1
ATOM 8992 C C . TYR B 1 518 ? 32.450 12.083 -35.381 1.000 48.915 596 TYR B C 1
ATOM 8993 O O . TYR B 1 518 ? 32.907 12.849 -34.510 1.000 52.300 596 TYR B O 1
ATOM 9002 N N . ASP B 1 519 ? 32.859 12.072 -36.653 1.000 48.322 597 ASP B N 1
ATOM 9003 C CA . ASP B 1 519 ? 33.978 12.894 -37.192 1.000 49.417 597 ASP B CA 1
ATOM 9004 C C . ASP B 1 519 ? 33.924 12.888 -38.725 1.000 48.990 597 ASP B C 1
ATOM 9005 O O . ASP B 1 519 ? 33.135 12.109 -39.288 1.000 47.953 597 ASP B O 1
ATOM 9010 N N . ALA B 1 520 ? 34.741 13.725 -39.365 1.000 50.426 598 ALA B N 1
ATOM 9011 C CA . ALA B 1 520 ? 34.748 13.965 -40.827 1.000 50.679 598 ALA B CA 1
ATOM 9012 C C . ALA B 1 520 ? 35.033 12.663 -41.586 1.000 49.401 598 ALA B C 1
ATOM 9013 O O . ALA B 1 520 ? 34.475 12.505 -42.687 1.000 48.815 598 ALA B O 1
ATOM 9015 N N . GLU B 1 521 ? 35.856 11.766 -41.028 1.000 49.561 599 GLU B N 1
ATOM 9016 C CA . GLU B 1 521 ? 36.232 10.484 -41.688 1.000 49.296 599 GLU B CA 1
ATOM 9017 C C . GLU B 1 521 ? 35.009 9.554 -41.703 1.000 45.954 599 GLU B C 1
ATOM 9018 O O . GLU B 1 521 ? 34.715 8.979 -42.771 1.000 44.283 599 GLU B O 1
ATOM 9024 N N . VAL B 1 522 ? 34.303 9.427 -40.573 1.000 43.802 600 VAL B N 1
ATOM 9025 C CA . VAL B 1 522 ? 33.048 8.624 -40.489 1.000 41.470 600 VAL B CA 1
ATOM 9026 C C . VAL B 1 522 ? 32.050 9.167 -41.521 1.000 40.121 600 VAL B C 1
ATOM 9027 O O . VAL B 1 522 ? 31.449 8.341 -42.240 1.000 38.969 600 VAL B O 1
ATOM 9031 N N . VAL B 1 523 ? 31.906 10.491 -41.618 1.000 40.334 601 VAL B N 1
ATOM 9032 C CA . VAL B 1 523 ? 31.026 11.168 -42.619 1.000 40.326 601 VAL B CA 1
ATOM 9033 C C . VAL B 1 523 ? 31.473 10.768 -44.029 1.000 40.226 601 VAL B C 1
ATOM 9034 O O . VAL B 1 523 ? 30.608 10.358 -44.834 1.000 39.722 601 VAL B O 1
ATOM 9038 N N . ALA B 1 524 ? 32.769 10.900 -44.314 1.000 40.888 602 ALA B N 1
ATOM 9039 C CA . ALA B 1 524 ? 33.384 10.563 -45.619 1.000 41.397 602 ALA B CA 1
ATOM 9040 C C . ALA B 1 524 ? 33.109 9.089 -45.948 1.000 40.606 602 ALA B C 1
ATOM 9041 O O . ALA B 1 524 ? 32.693 8.810 -47.086 1.000 40.758 602 ALA B O 1
ATOM 9043 N N . ILE B 1 525 ? 33.301 8.179 -44.989 1.000 40.339 603 ILE B N 1
ATOM 9044 C CA . ILE B 1 525 ? 33.048 6.718 -45.191 1.000 39.342 603 ILE B CA 1
ATOM 9045 C C . ILE B 1 525 ? 31.568 6.513 -45.541 1.000 39.385 603 ILE B C 1
ATOM 9046 O O . ILE B 1 525 ? 31.289 5.737 -46.471 1.000 39.316 603 ILE B O 1
ATOM 9051 N N . ALA B 1 526 ? 30.653 7.182 -44.833 1.000 40.084 604 ALA B N 1
ATOM 9052 C CA . ALA B 1 526 ? 29.192 7.080 -45.061 1.000 40.031 604 ALA B CA 1
ATOM 9053 C C . ALA B 1 526 ? 28.852 7.569 -46.474 1.000 40.137 604 ALA B C 1
ATOM 9054 O O . ALA B 1 526 ? 28.073 6.875 -47.155 1.000 41.017 604 ALA B O 1
ATOM 9056 N N . GLN B 1 527 ? 29.422 8.703 -46.895 1.000 41.071 605 GLN B N 1
ATOM 9057 C CA . GLN B 1 527 ? 29.230 9.296 -48.253 1.000 41.441 605 GLN B CA 1
ATOM 9058 C C . GLN B 1 527 ? 29.726 8.307 -49.320 1.000 40.748 605 GLN B C 1
ATOM 9059 O O . GLN B 1 527 ? 29.048 8.153 -50.349 1.000 39.433 605 GLN B O 1
ATOM 9065 N N . LYS B 1 528 ? 30.860 7.652 -49.070 1.000 41.429 606 LYS B N 1
ATOM 9066 C CA . LYS B 1 528 ? 31.462 6.640 -49.980 1.000 41.923 606 LYS B CA 1
ATOM 9067 C C . LYS B 1 528 ? 30.491 5.463 -50.125 1.000 39.400 606 LYS B C 1
ATOM 9068 O O . LYS B 1 528 ? 30.225 5.036 -51.260 1.000 38.215 606 LYS B O 1
ATOM 9074 N N . PHE B 1 529 ? 29.954 4.958 -49.014 1.000 38.071 607 PHE B N 1
ATOM 9075 C CA . PHE B 1 529 ? 29.079 3.755 -49.013 1.000 35.881 607 PHE B CA 1
ATOM 9076 C C . PHE B 1 529 ? 27.693 4.109 -49.557 1.000 35.016 607 PHE B C 1
ATOM 9077 O O . PHE B 1 529 ? 27.082 3.239 -50.195 1.000 34.952 607 PHE B O 1
ATOM 9085 N N . ALA B 1 530 ? 27.247 5.352 -49.394 1.000 35.599 608 ALA B N 1
ATOM 9086 C CA . ALA B 1 530 ? 26.019 5.885 -50.034 1.000 36.624 608 ALA B CA 1
ATOM 9087 C C . ALA B 1 530 ? 26.200 5.873 -51.557 1.000 37.192 608 ALA B C 1
ATOM 9088 O O . ALA B 1 530 ? 25.308 5.367 -52.254 1.000 38.823 608 ALA B O 1
ATOM 9090 N N . ALA B 1 531 ? 27.327 6.382 -52.051 1.000 37.880 609 ALA B N 1
ATOM 9091 C CA . ALA B 1 531 ? 27.669 6.427 -53.495 1.000 37.975 609 ALA B CA 1
ATOM 9092 C C . ALA B 1 531 ? 27.778 4.998 -54.050 1.000 36.765 609 ALA B C 1
ATOM 9093 O O . ALA B 1 531 ? 27.188 4.730 -55.112 1.000 35.937 609 ALA B O 1
ATOM 9095 N N . LEU B 1 532 ? 28.474 4.110 -53.340 1.000 36.385 610 LEU B N 1
ATOM 9096 C CA . LEU B 1 532 ? 28.662 2.689 -53.742 1.000 37.693 610 LEU B CA 1
ATOM 9097 C C . LEU B 1 532 ? 27.300 1.980 -53.786 1.000 38.312 610 LEU B C 1
ATOM 9098 O O . LEU B 1 532 ? 27.022 1.282 -54.792 1.000 38.381 610 LEU B O 1
ATOM 9103 N N . ARG B 1 533 ? 26.475 2.164 -52.745 1.000 38.580 611 ARG B N 1
ATOM 9104 C CA . ARG B 1 533 ? 25.084 1.650 -52.682 1.000 37.890 611 ARG B CA 1
ATOM 9105 C C . ARG B 1 533 ? 24.320 2.100 -53.932 1.000 37.561 611 ARG B C 1
ATOM 9106 O O . ARG B 1 533 ? 23.731 1.237 -54.597 1.000 37.653 611 ARG B O 1
ATOM 9114 N N . ALA B 1 534 ? 24.360 3.396 -54.250 1.000 37.349 612 ALA B N 1
ATOM 9115 C CA . ALA B 1 534 ? 23.615 4.025 -55.369 1.000 38.462 612 ALA B CA 1
ATOM 9116 C C . ALA B 1 534 ? 24.047 3.446 -56.731 1.000 39.220 612 ALA B C 1
ATOM 9117 O O . ALA B 1 534 ? 23.150 3.227 -57.563 1.000 41.126 612 ALA B O 1
ATOM 9119 N N . SER B 1 535 ? 25.346 3.223 -56.970 1.000 38.911 613 SER B N 1
ATOM 9120 C CA . SER B 1 535 ? 25.896 2.856 -58.307 1.000 40.192 613 SER B CA 1
ATOM 9121 C C . SER B 1 535 ? 25.988 1.330 -58.490 1.000 38.907 613 SER B C 1
ATOM 9122 O O . SER B 1 535 ? 25.725 0.873 -59.614 1.000 39.169 613 SER B O 1
ATOM 9125 N N . LEU B 1 536 ? 26.344 0.570 -57.446 1.000 37.278 614 LEU B N 1
ATOM 9126 C CA . LEU B 1 536 ? 26.535 -0.906 -57.532 1.000 36.910 614 LEU B CA 1
ATOM 9127 C C . LEU B 1 536 ? 25.303 -1.657 -56.998 1.000 36.337 614 LEU B C 1
ATOM 9128 O O . LEU B 1 536 ? 24.795 -2.533 -57.709 1.000 36.595 614 LEU B O 1
ATOM 9133 N N . VAL B 1 537 ? 24.871 -1.362 -55.771 1.000 34.958 615 VAL B N 1
ATOM 9134 C CA . VAL B 1 537 ? 23.916 -2.213 -55.004 1.000 33.988 615 VAL B CA 1
ATOM 9135 C C . VAL B 1 537 ? 22.476 -1.946 -55.467 1.000 33.771 615 VAL B C 1
ATOM 9136 O O . VAL B 1 537 ? 21.781 -2.929 -55.792 1.000 32.426 615 VAL B O 1
ATOM 9140 N N . ALA B 1 538 ? 22.051 -0.678 -55.508 1.000 33.853 616 ALA B N 1
ATOM 9141 C CA . ALA B 1 538 ? 20.649 -0.247 -55.736 1.000 33.870 616 ALA B CA 1
ATOM 9142 C C . ALA B 1 538 ? 20.122 -0.750 -57.081 1.000 34.446 616 ALA B C 1
ATOM 9143 O O . ALA B 1 538 ? 19.016 -1.272 -57.141 1.000 34.657 616 ALA B O 1
ATOM 9145 N N . PRO B 1 539 ? 20.848 -0.606 -58.218 1.000 35.229 617 PRO B N 1
ATOM 9146 C CA . PRO B 1 539 ? 20.353 -1.126 -59.494 1.000 35.642 617 PRO B CA 1
ATOM 9147 C C . PRO B 1 539 ? 20.037 -2.629 -59.430 1.000 35.585 617 PRO B C 1
ATOM 9148 O O . PRO B 1 539 ? 19.060 -3.037 -60.021 1.000 35.455 617 PRO B O 1
ATOM 9152 N N . LEU B 1 540 ? 20.848 -3.396 -58.691 1.000 35.150 618 LEU B N 1
ATOM 9153 C CA . LEU B 1 540 ? 20.711 -4.871 -58.556 1.000 34.963 618 LEU B CA 1
ATOM 9154 C C . LEU B 1 540 ? 19.539 -5.198 -57.621 1.000 34.656 618 LEU B C 1
ATOM 9155 O O . LEU B 1 540 ? 18.782 -6.124 -57.945 1.000 34.832 618 LEU B O 1
ATOM 9160 N N . LEU B 1 541 ? 19.398 -4.477 -56.503 1.000 35.450 619 LEU B N 1
ATOM 9161 C CA . LEU B 1 541 ? 18.249 -4.608 -55.552 1.000 34.271 619 LEU B CA 1
ATOM 9162 C C . LEU B 1 541 ? 16.931 -4.412 -56.314 1.000 34.612 619 LEU B C 1
ATOM 9163 O O . LEU B 1 541 ? 16.019 -5.224 -56.119 1.000 33.595 619 LEU B O 1
ATOM 9168 N N . LEU B 1 542 ? 16.844 -3.386 -57.167 1.000 35.932 620 LEU B N 1
ATOM 9169 C CA . LEU B 1 542 ? 15.610 -3.037 -57.930 1.000 36.829 620 LEU B CA 1
ATOM 9170 C C . LEU B 1 542 ? 15.306 -4.108 -58.977 1.000 36.852 620 LEU B C 1
ATOM 9171 O O . LEU B 1 542 ? 14.128 -4.418 -59.155 1.000 37.742 620 LEU B O 1
ATOM 9176 N N . GLU B 1 543 ? 16.318 -4.637 -59.657 1.000 37.890 621 GLU B N 1
ATOM 9177 C CA . GLU B 1 543 ? 16.142 -5.740 -60.638 1.000 39.312 621 GLU B CA 1
ATOM 9178 C C . GLU B 1 543 ? 15.571 -6.962 -59.907 1.000 36.631 621 GLU B C 1
ATOM 9179 O O . GLU B 1 543 ? 14.579 -7.522 -60.397 1.000 36.000 621 GLU B O 1
ATOM 9185 N N . LEU B 1 544 ? 16.180 -7.343 -58.782 1.000 35.178 622 LEU B N 1
ATOM 9186 C CA . LEU B 1 544 ? 15.822 -8.552 -57.990 1.000 35.710 622 LEU B CA 1
ATOM 9187 C C . LEU B 1 544 ? 14.429 -8.366 -57.360 1.000 35.648 622 LEU B C 1
ATOM 9188 O O . LEU B 1 544 ? 13.681 -9.351 -57.297 1.000 35.595 622 LEU B O 1
ATOM 9193 N N . ALA B 1 545 ? 14.096 -7.145 -56.933 1.000 36.277 623 ALA B N 1
ATOM 9194 C CA . ALA B 1 545 ? 12.782 -6.756 -56.369 1.000 36.940 623 ALA B CA 1
ATOM 9195 C C . ALA B 1 545 ? 11.688 -6.960 -57.426 1.000 38.663 623 ALA B C 1
ATOM 9196 O O . ALA B 1 545 ? 10.648 -7.561 -57.086 1.000 40.028 623 ALA B O 1
ATOM 9198 N N . GLY B 1 546 ? 11.915 -6.493 -58.658 1.000 39.001 624 GLY B N 1
ATOM 9199 C CA . GLY B 1 546 ? 10.998 -6.669 -59.802 1.000 40.832 624 GLY B CA 1
ATOM 9200 C C . GLY B 1 546 ? 10.839 -8.135 -60.178 1.000 42.617 624 GLY B C 1
ATOM 9201 O O . GLY B 1 546 ? 9.796 -8.497 -60.754 1.000 44.718 624 GLY B O 1
ATOM 9202 N N . GLU B 1 547 ? 11.839 -8.952 -59.846 1.000 44.273 625 GLU B N 1
ATOM 9203 C CA . GLU B 1 547 ? 11.911 -10.396 -60.172 1.000 45.076 625 GLU B CA 1
ATOM 9204 C C . GLU B 1 547 ? 11.115 -11.201 -59.137 1.000 44.711 625 GLU B C 1
ATOM 9205 O O . GLU B 1 547 ? 10.598 -12.265 -59.514 1.000 43.735 625 GLU B O 1
ATOM 9211 N N . VAL B 1 548 ? 11.010 -10.716 -57.895 1.000 45.817 626 VAL B N 1
ATOM 9212 C CA . VAL B 1 548 ? 10.280 -11.392 -56.775 1.000 47.942 626 VAL B CA 1
ATOM 9213 C C . VAL B 1 548 ? 8.879 -11.787 -57.256 1.000 49.301 626 VAL B C 1
ATOM 9214 O O . VAL B 1 548 ? 8.523 -12.969 -57.116 1.000 49.467 626 VAL B O 1
ATOM 9218 N N . THR B 1 549 ? 8.138 -10.826 -57.821 1.000 52.717 627 THR B N 1
ATOM 9219 C CA . THR B 1 549 ? 6.734 -10.989 -58.286 1.000 56.698 627 THR B CA 1
ATOM 9220 C C . THR B 1 549 ? 6.593 -12.269 -59.124 1.000 58.867 627 THR B C 1
ATOM 9221 O O . THR B 1 549 ? 5.539 -12.908 -59.015 1.000 63.071 627 THR B O 1
ATOM 9225 N N . ASP B 1 550 ? 7.612 -12.625 -59.915 1.000 60.152 628 ASP B N 1
ATOM 9226 C CA . ASP B 1 550 ? 7.602 -13.783 -60.853 1.000 61.962 628 ASP B CA 1
ATOM 9227 C C . ASP B 1 550 ? 8.193 -15.039 -60.185 1.000 61.744 628 ASP B C 1
ATOM 9228 O O . ASP B 1 550 ? 7.535 -16.097 -60.224 1.000 66.488 628 ASP B O 1
ATOM 9233 N N . THR B 1 551 ? 9.398 -14.940 -59.618 1.000 57.173 629 THR B N 1
ATOM 9234 C CA . THR B 1 551 ? 10.207 -16.101 -59.149 1.000 53.186 629 THR B CA 1
ATOM 9235 C C . THR B 1 551 ? 9.845 -16.471 -57.704 1.000 49.918 629 THR B C 1
ATOM 9236 O O . THR B 1 551 ? 9.951 -17.654 -57.361 1.000 51.372 629 THR B O 1
ATOM 9240 N N . GLY B 1 552 ? 9.482 -15.490 -56.880 1.000 46.219 630 GLY B N 1
ATOM 9241 C CA . GLY B 1 552 ? 9.313 -15.662 -55.425 1.000 45.370 630 GLY B CA 1
ATOM 9242 C C . GLY B 1 552 ? 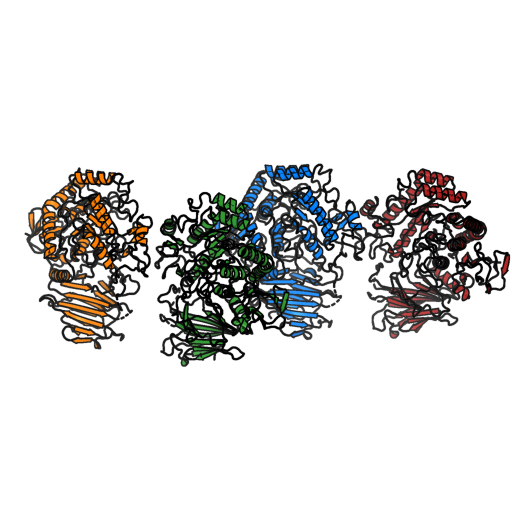10.643 -15.842 -54.700 1.000 44.035 630 GLY B C 1
ATOM 9243 O O . GLY B 1 552 ? 10.609 -16.182 -53.497 1.000 44.542 630 GLY B O 1
ATOM 9244 N N . ASP B 1 553 ? 11.779 -15.621 -55.374 1.000 42.772 631 ASP B N 1
ATOM 9245 C CA . ASP B 1 553 ? 13.135 -15.776 -54.769 1.000 41.027 631 ASP B CA 1
ATOM 9246 C C . ASP B 1 553 ? 13.469 -14.536 -53.947 1.000 39.278 631 ASP B C 1
ATOM 9247 O O . ASP B 1 553 ? 13.127 -13.417 -54.329 1.000 38.598 631 ASP B O 1
ATOM 9252 N N . PRO B 1 554 ? 14.168 -14.691 -52.801 1.000 37.575 632 PRO B N 1
ATOM 9253 C CA . PRO B 1 554 ? 14.569 -13.551 -51.980 1.000 36.073 632 PRO B CA 1
ATOM 9254 C C . PRO B 1 554 ? 15.643 -12.693 -52.670 1.000 35.705 632 PRO B C 1
ATOM 9255 O O . PRO B 1 554 ? 16.184 -13.102 -53.682 1.000 35.325 632 PRO B O 1
ATOM 9259 N N . ILE B 1 555 ? 15.909 -11.515 -52.116 1.000 33.658 633 ILE B N 1
ATOM 9260 C CA . ILE B 1 555 ? 16.944 -10.567 -52.609 1.000 31.892 633 ILE B CA 1
ATOM 9261 C C . ILE B 1 555 ? 18.278 -10.946 -51.960 1.000 31.332 633 ILE B C 1
ATOM 9262 O O . ILE B 1 555 ? 19.255 -11.222 -52.699 1.000 30.732 633 ILE B O 1
ATOM 9267 N N . VAL B 1 556 ? 18.308 -10.983 -50.627 1.000 30.829 634 VAL B N 1
ATOM 9268 C CA . VAL B 1 556 ? 19.493 -11.427 -49.834 1.000 30.918 634 VAL B CA 1
ATOM 9269 C C . VAL B 1 556 ? 19.459 -12.957 -49.746 1.000 31.678 634 VAL B C 1
ATOM 9270 O O . VAL B 1 556 ? 18.470 -13.506 -49.225 1.000 31.714 634 VAL B O 1
ATOM 9274 N N . ARG B 1 557 ? 20.495 -13.609 -50.281 1.000 32.061 635 ARG B N 1
ATOM 9275 C CA . ARG B 1 557 ? 20.597 -15.081 -50.422 1.000 31.705 635 ARG B CA 1
ATOM 9276 C C . ARG B 1 557 ? 21.797 -15.580 -49.618 1.000 31.315 635 ARG B C 1
ATOM 9277 O O . ARG B 1 557 ? 22.825 -14.905 -49.543 1.000 30.374 635 ARG B O 1
ATOM 9285 N N . PRO B 1 558 ? 21.720 -16.777 -48.996 1.000 32.064 636 PRO B N 1
ATOM 9286 C CA . PRO B 1 558 ? 22.896 -17.404 -48.386 1.000 33.320 636 PRO B CA 1
ATOM 9287 C C . PRO B 1 558 ? 23.864 -17.933 -49.460 1.000 33.618 636 PRO B C 1
ATOM 9288 O O . PRO B 1 558 ? 23.421 -18.160 -50.566 1.000 32.916 636 PRO B O 1
ATOM 9292 N N . LEU B 1 559 ? 25.141 -18.123 -49.116 1.000 34.554 637 LEU B N 1
ATOM 9293 C CA . LEU B 1 559 ? 26.169 -18.630 -50.069 1.000 36.760 637 LEU B CA 1
ATOM 9294 C C . LEU B 1 559 ? 25.696 -19.959 -50.679 1.000 36.715 637 LEU B C 1
ATOM 9295 O O . LEU B 1 559 ? 25.984 -20.194 -51.866 1.000 37.169 637 LEU B O 1
ATOM 9300 N N . TRP B 1 560 ? 24.995 -20.789 -49.898 1.000 35.114 638 TRP B N 1
ATOM 9301 C CA . TRP B 1 560 ? 24.574 -22.151 -50.316 1.000 34.436 638 TRP B CA 1
ATOM 9302 C C . TRP B 1 560 ? 23.486 -22.075 -51.390 1.000 33.797 638 TRP B C 1
ATOM 9303 O O . TRP B 1 560 ? 23.264 -23.104 -52.057 1.000 34.369 638 TRP B O 1
ATOM 9314 N N . TRP B 1 561 ? 22.856 -20.911 -51.585 1.000 32.553 639 TRP B N 1
ATOM 9315 C CA . TRP B 1 561 ? 21.850 -20.707 -52.661 1.000 32.204 639 TRP B CA 1
ATOM 9316 C C . TRP B 1 561 ? 22.436 -21.163 -54.007 1.000 33.266 639 TRP B C 1
ATOM 9317 O O . TRP B 1 561 ? 21.760 -21.926 -54.708 1.000 34.483 639 TRP B O 1
ATOM 9328 N N . ILE B 1 562 ? 23.653 -20.727 -54.343 1.000 33.495 640 ILE B N 1
ATOM 9329 C CA . ILE B 1 562 ? 24.314 -21.022 -55.656 1.000 34.353 640 ILE B CA 1
ATOM 9330 C C . ILE B 1 562 ? 25.227 -22.244 -55.536 1.000 34.982 640 ILE B C 1
ATOM 9331 O O . ILE B 1 562 ? 25.528 -22.823 -56.587 1.000 36.471 640 ILE B O 1
ATOM 9336 N N . ALA B 1 563 ? 25.641 -22.613 -54.315 1.000 35.279 641 ALA B N 1
ATOM 9337 C CA . ALA B 1 563 ? 26.551 -23.749 -54.033 1.000 35.386 641 ALA B CA 1
ATOM 9338 C C . ALA B 1 563 ? 25.882 -24.709 -53.052 1.000 36.104 641 ALA B C 1
ATOM 9339 O O . ALA B 1 563 ? 26.375 -24.921 -51.943 1.000 37.384 641 ALA B O 1
ATOM 9341 N N . PRO B 1 564 ? 24.744 -25.342 -53.422 1.000 35.838 642 PRO B N 1
ATOM 9342 C CA . PRO B 1 564 ? 23.973 -26.138 -52.467 1.000 36.362 642 PRO B CA 1
ATOM 9343 C C . PRO B 1 564 ? 24.683 -27.417 -51.975 1.000 38.238 642 PRO B C 1
ATOM 9344 O O . PRO B 1 564 ? 24.320 -27.909 -50.924 1.000 38.871 642 PRO B O 1
ATOM 9348 N N . GLY B 1 565 ? 25.686 -27.906 -52.708 1.000 38.747 643 GLY B N 1
ATOM 9349 C CA . GLY B 1 565 ? 26.471 -29.091 -52.326 1.000 40.563 643 GLY B CA 1
ATOM 9350 C C . GLY B 1 565 ? 27.712 -28.756 -51.514 1.000 41.108 643 GLY B C 1
ATOM 9351 O O . GLY B 1 565 ? 28.535 -29.669 -51.330 1.000 43.374 643 GLY B O 1
ATOM 9352 N N . ASP B 1 566 ? 27.853 -27.516 -51.033 1.000 40.621 644 ASP B N 1
ATOM 9353 C CA . ASP B 1 566 ? 29.116 -26.978 -50.441 1.000 40.718 644 ASP B CA 1
ATOM 9354 C C . ASP B 1 566 ? 28.939 -26.833 -48.919 1.000 40.760 644 ASP B C 1
ATOM 9355 O O . ASP B 1 566 ? 28.196 -25.944 -48.496 1.000 38.065 644 ASP B O 1
ATOM 9360 N N . GLU B 1 567 ? 29.638 -27.664 -48.138 1.000 44.435 645 GLU B N 1
ATOM 9361 C CA . GLU B 1 567 ? 29.513 -27.776 -46.656 1.000 47.028 645 GLU B CA 1
ATOM 9362 C C . GLU B 1 567 ? 29.937 -26.455 -45.993 1.000 45.799 645 GLU B C 1
ATOM 9363 O O . GLU B 1 567 ? 29.342 -26.097 -44.964 1.000 45.416 645 GLU B O 1
ATOM 9369 N N . THR B 1 568 ? 30.923 -25.752 -46.555 1.000 44.283 646 THR B N 1
ATOM 9370 C CA . THR B 1 568 ? 31.411 -24.447 -46.029 1.000 42.767 646 THR B CA 1
ATOM 9371 C C . THR B 1 568 ? 30.338 -23.376 -46.267 1.000 40.241 646 THR B C 1
ATOM 9372 O O . THR B 1 568 ? 30.095 -22.594 -45.353 1.000 38.620 646 THR B O 1
ATOM 9376 N N . ALA B 1 569 ? 29.723 -23.351 -47.449 1.000 38.734 647 ALA B N 1
ATOM 9377 C CA . ALA B 1 569 ? 28.612 -22.441 -47.816 1.000 38.172 647 ALA B CA 1
ATOM 9378 C C . ALA B 1 569 ? 27.405 -22.672 -46.884 1.000 38.717 647 ALA B C 1
ATOM 9379 O O . ALA B 1 569 ? 26.688 -21.694 -46.597 1.000 38.439 647 ALA B O 1
ATOM 9381 N N . HIS B 1 570 ? 27.191 -23.915 -46.436 1.000 38.391 648 HIS B N 1
ATOM 9382 C CA . HIS B 1 570 ? 26.114 -24.308 -45.491 1.000 38.822 648 HIS B CA 1
ATOM 9383 C C . HIS B 1 570 ? 26.324 -23.609 -44.143 1.000 39.525 648 HIS B C 1
ATOM 9384 O O . HIS B 1 570 ? 25.312 -23.236 -43.532 1.000 38.996 648 HIS B O 1
ATOM 9391 N N . ARG B 1 571 ? 27.580 -23.438 -43.713 1.000 42.358 649 ARG B N 1
ATOM 9392 C CA . ARG B 1 571 ? 27.966 -23.000 -42.343 1.000 44.666 649 ARG B CA 1
ATOM 9393 C C . ARG B 1 571 ? 28.129 -21.474 -42.229 1.000 43.138 649 ARG B C 1
ATOM 9394 O O . ARG B 1 571 ? 27.969 -20.965 -41.116 1.000 43.632 649 ARG B O 1
ATOM 9402 N N . ILE B 1 572 ? 28.469 -20.770 -43.308 1.000 42.694 650 ILE B N 1
ATOM 9403 C CA . ILE B 1 572 ? 29.002 -19.371 -43.240 1.000 43.218 650 ILE B CA 1
ATOM 9404 C C . ILE B 1 572 ? 27.888 -18.402 -42.819 1.000 39.465 650 ILE B C 1
ATOM 9405 O O . ILE B 1 572 ? 26.816 -18.426 -43.457 1.000 37.472 650 ILE B O 1
ATOM 9410 N N . ASP B 1 573 ? 28.168 -17.569 -41.808 1.000 37.706 651 ASP B N 1
ATOM 9411 C CA . ASP B 1 573 ? 27.233 -16.551 -41.248 1.000 37.912 651 ASP B CA 1
ATOM 9412 C C . ASP B 1 573 ? 27.799 -15.129 -41.399 1.000 38.005 651 ASP B C 1
ATOM 9413 O O . ASP B 1 573 ? 27.113 -14.187 -40.942 1.000 38.474 651 ASP B O 1
ATOM 9418 N N . SER B 1 574 ? 28.996 -14.983 -41.981 1.000 37.980 652 SER B N 1
ATOM 9419 C CA . SER B 1 574 ? 29.753 -13.709 -42.099 1.000 37.167 652 SER B CA 1
ATOM 9420 C C . SER B 1 574 ? 29.801 -13.230 -43.557 1.000 36.535 652 SER B C 1
ATOM 9421 O O . SER B 1 574 ? 30.475 -12.203 -43.828 1.000 37.006 652 SER B O 1
ATOM 9424 N N . GLN B 1 575 ? 29.148 -13.957 -44.467 1.000 35.313 653 GLN B N 1
ATOM 9425 C CA . GLN B 1 575 ? 29.052 -13.604 -45.910 1.000 34.007 653 GLN B CA 1
ATOM 9426 C C . GLN B 1 575 ? 27.618 -13.864 -46.373 1.000 32.263 653 GLN B C 1
ATOM 9427 O O . GLN B 1 575 ? 26.921 -14.704 -45.761 1.000 31.884 653 GLN B O 1
ATOM 9433 N N . PHE B 1 576 ? 27.207 -13.165 -47.430 1.000 30.702 654 PHE B N 1
ATOM 9434 C CA . PHE B 1 576 ? 25.874 -13.305 -48.066 1.000 29.199 654 PHE B CA 1
ATOM 9435 C C . PHE B 1 576 ? 25.972 -12.886 -49.531 1.000 29.613 654 PHE B C 1
ATOM 9436 O O . PHE B 1 576 ? 26.995 -12.273 -49.915 1.000 31.144 654 PHE B O 1
ATOM 9444 N N . LEU B 1 577 ? 24.925 -13.206 -50.288 1.000 29.744 655 LEU B N 1
ATOM 9445 C CA . LEU B 1 577 ? 24.757 -12.849 -51.714 1.000 30.178 655 LEU B CA 1
ATOM 9446 C C . LEU B 1 577 ? 23.632 -11.818 -51.829 1.000 29.835 655 LEU B C 1
ATOM 9447 O O . LEU B 1 577 ? 22.652 -11.914 -51.062 1.000 29.364 655 LEU B O 1
ATOM 9452 N N . ILE B 1 578 ? 23.787 -10.868 -52.747 1.000 29.805 656 ILE B N 1
ATOM 9453 C CA . ILE B 1 578 ? 22.669 -10.096 -53.349 1.000 29.724 656 ILE B CA 1
ATOM 9454 C C . ILE B 1 578 ? 22.412 -10.719 -54.721 1.000 30.553 656 ILE B C 1
ATOM 9455 O O . ILE B 1 578 ? 23.324 -10.667 -55.572 1.000 31.464 656 ILE B O 1
ATOM 9460 N N . GLY B 1 579 ? 21.247 -11.345 -54.897 1.000 31.037 657 GLY B N 1
ATOM 9461 C CA . GLY B 1 579 ? 20.961 -12.221 -56.049 1.000 32.163 657 GLY B CA 1
ATOM 9462 C C . GLY B 1 579 ? 21.934 -13.385 -56.069 1.000 32.499 657 GLY B C 1
ATOM 9463 O O . GLY B 1 579 ? 22.299 -13.848 -54.982 1.000 31.654 657 GLY B O 1
ATOM 9464 N N . ASP B 1 580 ? 22.370 -13.804 -57.259 1.000 34.211 658 ASP B N 1
ATOM 9465 C CA . ASP B 1 580 ? 23.334 -14.918 -57.445 1.000 35.654 658 ASP B CA 1
ATOM 9466 C C . ASP B 1 580 ? 24.745 -14.380 -57.700 1.000 36.039 658 ASP B C 1
ATOM 9467 O O . ASP B 1 580 ? 25.681 -15.182 -57.611 1.000 36.495 658 ASP B O 1
ATOM 9472 N N . THR B 1 581 ? 24.886 -13.077 -57.987 1.000 35.317 659 THR B N 1
ATOM 9473 C CA . THR B 1 581 ? 26.071 -12.526 -58.700 1.000 35.838 659 THR B CA 1
ATOM 9474 C C . THR B 1 581 ? 26.897 -11.567 -57.835 1.000 35.405 659 THR B C 1
ATOM 9475 O O . THR B 1 581 ? 28.015 -11.298 -58.260 1.000 35.221 659 THR B O 1
ATOM 9479 N N . LEU B 1 582 ? 26.415 -11.114 -56.671 1.000 33.186 660 LEU B N 1
ATOM 9480 C CA . LEU B 1 582 ? 27.188 -10.179 -55.811 1.000 32.491 660 LEU B CA 1
ATOM 9481 C C . LEU B 1 582 ? 27.429 -10.831 -54.449 1.000 32.423 660 LEU B C 1
ATOM 9482 O O . LEU B 1 582 ? 26.451 -10.996 -53.702 1.000 33.413 660 LEU B O 1
ATOM 9487 N N . LEU B 1 583 ? 28.686 -11.172 -54.157 1.000 32.004 661 LEU B N 1
ATOM 9488 C CA . LEU B 1 583 ? 29.110 -11.824 -52.895 1.000 32.057 661 LEU B CA 1
ATOM 9489 C C . LEU B 1 583 ? 29.766 -10.767 -52.005 1.000 32.424 661 LEU B C 1
ATOM 9490 O O . LEU B 1 583 ? 30.705 -10.096 -52.468 1.000 34.200 661 LEU B O 1
ATOM 9495 N N . VAL B 1 584 ? 29.291 -10.639 -50.762 1.000 31.749 662 VAL B N 1
ATOM 9496 C CA . VAL B 1 584 ? 29.696 -9.571 -49.800 1.000 31.592 662 VAL B CA 1
ATOM 9497 C C . VAL B 1 584 ? 30.325 -10.244 -48.576 1.000 31.310 662 VAL B C 1
ATOM 9498 O O . VAL B 1 584 ? 29.740 -11.221 -48.067 1.000 30.955 662 VAL B O 1
ATOM 9502 N N . ALA B 1 585 ? 31.486 -9.746 -48.146 1.000 32.003 663 ALA B N 1
ATOM 9503 C CA . ALA B 1 585 ? 32.278 -10.286 -47.020 1.000 33.131 663 ALA B CA 1
ATOM 9504 C C . ALA B 1 585 ? 32.742 -9.125 -46.141 1.000 34.211 663 ALA B C 1
ATOM 9505 O O . ALA B 1 585 ? 33.878 -8.662 -46.249 1.000 34.637 663 ALA B O 1
ATOM 9507 N N . PRO B 1 586 ? 31.865 -8.601 -45.255 1.000 34.244 664 PRO B N 1
ATOM 9508 C CA . PRO B 1 586 ? 32.226 -7.473 -44.401 1.000 35.093 664 PRO B CA 1
ATOM 9509 C C . PRO B 1 586 ? 33.102 -7.908 -43.224 1.000 36.409 664 PRO B C 1
ATOM 9510 O O . PRO B 1 586 ? 33.029 -9.056 -42.842 1.000 36.692 664 PRO B O 1
ATOM 9514 N N . VAL B 1 587 ? 33.906 -6.991 -42.687 1.000 37.252 665 VAL B N 1
ATOM 9515 C CA . VAL B 1 587 ? 34.594 -7.176 -41.380 1.000 38.241 665 VAL B CA 1
ATOM 9516 C C . VAL B 1 587 ? 33.554 -6.952 -40.275 1.000 39.149 665 VAL B C 1
ATOM 9517 O O . VAL B 1 587 ? 32.830 -5.928 -40.338 1.000 37.303 665 VAL B O 1
ATOM 9521 N N . LEU B 1 588 ? 33.481 -7.890 -39.325 1.000 40.234 666 LEU B N 1
ATOM 9522 C CA . LEU B 1 588 ? 32.446 -7.935 -38.263 1.000 40.815 666 LEU B CA 1
ATOM 9523 C C . LEU B 1 588 ? 33.117 -8.035 -36.888 1.000 43.124 666 LEU B C 1
ATOM 9524 O O . LEU B 1 588 ? 32.434 -8.436 -35.932 1.000 43.573 666 LEU B O 1
ATOM 9529 N N . GLU B 1 589 ? 34.400 -7.676 -36.789 1.000 46.484 667 GLU B N 1
ATOM 9530 C CA . GLU B 1 589 ? 35.197 -7.765 -35.534 1.000 48.512 667 GLU B CA 1
ATOM 9531 C C . GLU B 1 589 ? 35.984 -6.477 -35.330 1.000 49.220 667 GLU B C 1
ATOM 9532 O O . GLU B 1 589 ? 36.467 -5.885 -36.293 1.000 50.318 667 GLU B O 1
ATOM 9538 N N . PRO B 1 590 ? 36.141 -6.008 -34.069 1.000 49.259 668 PRO B N 1
ATOM 9539 C CA . PRO B 1 590 ? 36.951 -4.825 -33.786 1.000 49.314 668 PRO B CA 1
ATOM 9540 C C . PRO B 1 590 ? 38.451 -5.105 -33.973 1.000 48.890 668 PRO B C 1
ATOM 9541 O O . PRO B 1 590 ? 38.865 -6.216 -33.746 1.000 48.693 668 PRO B O 1
ATOM 9545 N N . GLY B 1 591 ? 39.205 -4.092 -34.404 1.000 49.564 669 GLY B N 1
ATOM 9546 C CA . GLY B 1 591 ? 40.676 -4.106 -34.528 1.000 52.355 669 GLY B CA 1
ATOM 9547 C C . GLY B 1 591 ? 41.171 -5.032 -35.627 1.000 52.254 669 GLY B C 1
ATOM 9548 O O . GLY B 1 591 ? 42.229 -5.650 -35.440 1.000 54.215 669 GLY B O 1
ATOM 9549 N N . LYS B 1 592 ? 40.448 -5.114 -36.744 1.000 51.617 670 LYS B N 1
ATOM 9550 C CA . LYS B 1 592 ? 40.777 -5.993 -37.896 1.000 52.408 670 LYS B CA 1
ATOM 9551 C C . LYS B 1 592 ? 40.770 -5.144 -39.172 1.000 51.903 670 LYS B C 1
ATOM 9552 O O . LYS B 1 592 ? 39.775 -4.440 -39.414 1.000 49.608 670 LYS B O 1
ATOM 9558 N N . GLN B 1 593 ? 41.842 -5.220 -39.962 1.000 53.772 671 GLN B N 1
ATOM 9559 C CA . GLN B 1 593 ? 41.977 -4.604 -41.309 1.000 53.893 671 GLN B CA 1
ATOM 9560 C C . GLN B 1 593 ? 42.075 -5.724 -42.355 1.000 52.409 671 GLN B C 1
ATOM 9561 O O . GLN B 1 593 ? 42.512 -5.464 -43.493 1.000 51.430 671 GLN B O 1
ATOM 9567 N N . GLU B 1 594 ? 41.688 -6.945 -41.980 1.000 52.289 672 GLU B N 1
ATOM 9568 C CA . GLU B 1 594 ? 41.641 -8.122 -42.886 1.000 50.968 672 GLU B CA 1
ATOM 9569 C C . GLU B 1 594 ? 40.682 -9.160 -42.304 1.000 47.638 672 GLU B C 1
ATOM 9570 O O . GLU B 1 594 ? 40.492 -9.170 -41.087 1.000 47.551 672 GLU B O 1
ATOM 9576 N N . ARG B 1 595 ? 40.120 -10.006 -43.162 1.000 45.082 673 ARG B N 1
ATOM 9577 C CA . ARG B 1 595 ? 39.337 -11.205 -42.768 1.000 43.050 673 ARG B CA 1
ATOM 9578 C C . ARG B 1 595 ? 39.588 -12.317 -43.786 1.000 42.726 673 ARG B C 1
ATOM 9579 O O . ARG B 1 595 ? 40.068 -12.009 -44.903 1.000 43.901 673 ARG B O 1
ATOM 9587 N N . ASP B 1 596 ? 39.259 -13.555 -43.412 1.000 40.800 674 ASP B N 1
ATOM 9588 C CA . ASP B 1 596 ? 39.204 -14.712 -44.338 1.000 39.903 674 ASP B CA 1
ATOM 9589 C C . ASP B 1 596 ? 37.928 -14.584 -45.169 1.000 38.052 674 ASP B C 1
ATOM 9590 O O . ASP B 1 596 ? 36.875 -14.267 -44.584 1.000 37.957 674 ASP B O 1
ATOM 9595 N N . VAL B 1 597 ? 38.030 -14.786 -46.483 1.000 37.370 675 VAL B N 1
ATOM 9596 C CA . VAL B 1 597 ? 36.878 -14.745 -47.431 1.000 36.390 675 VAL B CA 1
ATOM 9597 C C . VAL B 1 597 ? 36.818 -16.085 -48.174 1.000 36.638 675 VAL B C 1
ATOM 9598 O O . VAL B 1 597 ? 37.848 -16.461 -48.786 1.000 37.291 675 VAL B O 1
ATOM 9602 N N . TYR B 1 598 ? 35.662 -16.764 -48.116 1.000 36.074 676 TYR B N 1
ATOM 9603 C CA . TYR B 1 598 ? 35.400 -18.022 -48.857 1.000 35.842 676 TYR B CA 1
ATOM 9604 C C . TYR B 1 598 ? 34.721 -17.673 -50.182 1.000 35.435 676 TYR B C 1
ATOM 9605 O O . TYR B 1 598 ? 33.675 -16.994 -50.167 1.000 34.200 676 TYR B O 1
ATOM 9614 N N . LEU B 1 599 ? 35.319 -18.110 -51.292 1.000 36.860 677 LEU B N 1
ATOM 9615 C CA . LEU B 1 599 ? 34.691 -18.075 -52.632 1.000 37.048 677 LEU B CA 1
ATOM 9616 C C . LEU B 1 599 ? 34.311 -19.500 -52.995 1.000 38.580 677 LEU B C 1
ATOM 9617 O O . LEU B 1 599 ? 35.158 -20.395 -52.994 1.000 41.112 677 LEU B O 1
ATOM 9622 N N . PRO B 1 600 ? 33.018 -19.769 -53.279 1.000 38.172 678 PRO B N 1
ATOM 9623 C CA . PRO B 1 600 ? 32.602 -21.100 -53.724 1.000 38.116 678 PRO B CA 1
ATOM 9624 C C . PRO B 1 600 ? 32.976 -21.324 -55.199 1.000 39.159 678 PRO B C 1
ATOM 9625 O O . PRO B 1 600 ? 33.546 -20.422 -55.782 1.000 39.996 678 PRO B O 1
ATOM 9629 N N . ALA B 1 601 ? 32.644 -22.488 -55.763 1.000 39.607 679 ALA B N 1
ATOM 9630 C CA . ALA B 1 601 ? 32.942 -22.854 -57.166 1.000 41.065 679 ALA B CA 1
ATOM 9631 C C . ALA B 1 601 ? 32.462 -21.733 -58.099 1.000 41.261 679 ALA B C 1
ATOM 9632 O O . ALA B 1 601 ? 31.571 -20.968 -57.696 1.000 39.767 679 ALA B O 1
ATOM 9634 N N . GLY B 1 602 ? 33.053 -21.635 -59.295 1.000 42.851 680 GLY B N 1
ATOM 9635 C CA . GLY B 1 602 ? 32.782 -20.545 -60.253 1.000 43.712 680 GLY B CA 1
ATOM 9636 C C . GLY B 1 602 ? 33.830 -19.450 -60.151 1.000 43.961 680 GLY B C 1
ATOM 9637 O O . GLY B 1 602 ? 34.683 -19.530 -59.237 1.000 45.221 680 GLY B O 1
ATOM 9638 N N . LYS B 1 603 ? 33.774 -18.474 -61.062 1.000 42.931 681 LYS B N 1
ATOM 9639 C CA . LYS B 1 603 ? 34.788 -17.394 -61.171 1.000 42.820 681 LYS B CA 1
ATOM 9640 C C . LYS B 1 603 ? 34.232 -16.121 -60.525 1.000 40.057 681 LYS B C 1
ATOM 9641 O O . LYS B 1 603 ? 33.070 -15.779 -60.802 1.000 37.886 681 LYS B O 1
ATOM 9647 N N . TRP B 1 604 ? 35.053 -15.474 -59.692 1.000 39.419 682 TRP B N 1
ATOM 9648 C CA . TRP B 1 604 ? 34.691 -14.255 -58.922 1.000 39.005 682 TRP B CA 1
ATOM 9649 C C . TRP B 1 604 ? 35.695 -13.144 -59.205 1.000 39.270 682 TRP B C 1
ATOM 9650 O O . TRP B 1 604 ? 36.914 -13.400 -59.073 1.000 41.096 682 TRP B O 1
ATOM 9661 N N . ARG B 1 605 ? 35.184 -11.980 -59.611 1.000 38.500 683 ARG B N 1
ATOM 9662 C CA . ARG B 1 605 ? 35.985 -10.751 -59.829 1.000 39.001 683 ARG B CA 1
ATOM 9663 C C . ARG B 1 605 ? 35.819 -9.864 -58.594 1.000 38.623 683 ARG B C 1
ATOM 9664 O O . ARG B 1 605 ? 34.679 -9.486 -58.295 1.000 37.554 683 ARG B O 1
ATOM 9672 N N . SER B 1 606 ? 36.911 -9.552 -57.899 1.000 39.462 684 SER B N 1
ATOM 9673 C CA . SER B 1 606 ? 36.912 -8.701 -56.680 1.000 39.929 684 SER B CA 1
ATOM 9674 C C . SER B 1 606 ? 36.626 -7.247 -57.070 1.000 40.224 684 SER B C 1
ATOM 9675 O O . SER B 1 606 ? 36.650 -6.943 -58.284 1.000 39.882 684 SER B O 1
ATOM 9678 N N . TYR B 1 607 ? 36.380 -6.393 -56.070 1.000 40.497 685 TYR B N 1
ATOM 9679 C CA . TYR B 1 607 ? 36.066 -4.948 -56.241 1.000 40.938 685 TYR B CA 1
ATOM 9680 C C . TYR B 1 607 ? 37.291 -4.243 -56.861 1.000 40.802 685 TYR B C 1
ATOM 9681 O O . TYR B 1 607 ? 37.076 -3.207 -57.516 1.000 39.974 685 TYR B O 1
ATOM 9690 N N . LYS B 1 608 ? 38.496 -4.809 -56.700 1.000 40.298 686 LYS B N 1
ATOM 9691 C CA . LYS B 1 608 ? 39.772 -4.254 -57.221 1.000 41.793 686 LYS B CA 1
ATOM 9692 C C . LYS B 1 608 ? 40.084 -4.791 -58.627 1.000 41.822 686 LYS B C 1
ATOM 9693 O O . LYS B 1 608 ? 41.071 -4.303 -59.226 1.000 42.928 686 LYS B O 1
ATOM 9699 N N . GLY B 1 609 ? 39.319 -5.785 -59.105 1.000 40.537 687 GLY B N 1
ATOM 9700 C CA . GLY B 1 609 ? 39.454 -6.386 -60.445 1.000 40.359 687 GLY B CA 1
ATOM 9701 C C . GLY B 1 609 ? 40.144 -7.741 -60.427 1.000 40.634 687 GLY B C 1
ATOM 9702 O O . GLY B 1 609 ? 40.274 -8.317 -61.527 1.000 41.195 687 GLY B O 1
ATOM 9703 N N . GLU B 1 610 ? 40.568 -8.253 -59.260 1.000 39.899 688 GLU B N 1
ATOM 9704 C CA . GLU B 1 610 ? 41.259 -9.574 -59.143 1.000 40.582 688 GLU B CA 1
ATOM 9705 C C . GLU B 1 610 ? 40.304 -10.682 -59.602 1.000 40.196 688 GLU B C 1
ATOM 9706 O O . GLU B 1 610 ? 39.186 -10.714 -59.075 1.000 39.358 688 GLU B O 1
ATOM 9712 N N . LEU B 1 611 ? 40.705 -11.534 -60.556 1.000 41.158 689 LEU B N 1
ATOM 9713 C CA . LEU B 1 611 ? 39.887 -12.688 -61.013 1.000 40.989 689 LEU B CA 1
ATOM 9714 C C . LEU B 1 611 ? 40.345 -13.924 -60.242 1.000 41.452 689 LEU B C 1
ATOM 9715 O O . LEU B 1 611 ? 41.480 -14.375 -60.475 1.000 41.746 689 LEU B O 1
ATOM 9720 N N . PHE B 1 612 ? 39.478 -14.458 -59.377 1.000 41.009 690 PHE B N 1
ATOM 9721 C CA . PHE B 1 612 ? 39.690 -15.735 -58.651 1.000 41.457 690 PHE B CA 1
ATOM 9722 C C . PHE B 1 612 ? 38.905 -16.828 -59.382 1.000 41.775 690 PHE B C 1
ATOM 9723 O O . PHE B 1 612 ? 37.659 -16.840 -59.314 1.000 41.575 690 PHE B O 1
ATOM 9731 N N . ASP B 1 613 ? 39.619 -17.693 -60.104 1.000 42.570 691 ASP B N 1
ATOM 9732 C CA . ASP B 1 613 ? 39.027 -18.752 -60.955 1.000 43.085 691 ASP B CA 1
ATOM 9733 C C . ASP B 1 613 ? 39.588 -20.115 -60.540 1.000 44.330 691 ASP B C 1
ATOM 9734 O O . ASP B 1 613 ? 39.320 -21.087 -61.251 1.000 46.440 691 ASP B O 1
ATOM 9739 N N . LYS B 1 614 ? 40.339 -20.196 -59.437 1.000 44.867 692 LYS B N 1
ATOM 9740 C CA . LYS B 1 614 ? 40.785 -21.466 -58.811 1.000 46.475 692 LYS B CA 1
ATOM 9741 C C . LYS B 1 614 ? 39.996 -21.626 -57.508 1.000 45.034 692 LYS B C 1
ATOM 9742 O O . LYS B 1 614 ? 40.479 -21.195 -56.447 1.000 45.048 692 LYS B O 1
ATOM 9748 N N . THR B 1 615 ? 38.783 -22.166 -57.624 1.000 44.092 693 THR B N 1
ATOM 9749 C CA . THR B 1 615 ? 37.723 -22.148 -56.597 1.000 42.849 693 THR B CA 1
ATOM 9750 C C . THR B 1 615 ? 37.092 -23.534 -56.530 1.000 42.701 693 THR B C 1
ATOM 9751 O O . THR B 1 615 ? 37.050 -24.240 -57.536 1.000 43.130 693 THR B O 1
ATOM 9755 N N . PRO B 1 616 ? 36.529 -23.947 -55.369 1.000 42.301 694 PRO B N 1
ATOM 9756 C CA . PRO B 1 616 ? 36.409 -23.082 -54.197 1.000 41.515 694 PRO B CA 1
ATOM 9757 C C . PRO B 1 616 ? 37.768 -22.808 -53.542 1.000 41.945 694 PRO B C 1
ATOM 9758 O O . PRO B 1 616 ? 38.655 -23.613 -53.698 1.000 43.890 694 PRO B O 1
ATOM 9762 N N . VAL B 1 617 ? 37.892 -21.679 -52.846 1.000 40.935 695 VAL B N 1
ATOM 9763 C CA . VAL B 1 617 ? 39.143 -21.284 -52.138 1.000 41.052 695 VAL B CA 1
ATOM 9764 C C . VAL B 1 617 ? 38.788 -20.414 -50.931 1.000 40.374 695 VAL B C 1
ATOM 9765 O O . VAL B 1 617 ? 37.842 -19.610 -51.025 1.000 39.368 695 VAL B O 1
ATOM 9769 N N . LEU B 1 618 ? 39.549 -20.582 -49.851 1.000 41.217 696 LEU B N 1
ATOM 9770 C CA . LEU B 1 618 ? 39.585 -19.644 -48.702 1.000 41.199 696 LEU B CA 1
ATOM 9771 C C . LEU B 1 618 ? 40.713 -18.651 -48.961 1.000 41.856 696 LEU B C 1
ATOM 9772 O O . LEU B 1 618 ? 41.861 -19.102 -49.021 1.000 43.734 696 LEU B O 1
ATOM 9777 N N . LEU B 1 619 ? 40.384 -17.373 -49.185 1.000 41.563 697 LEU B N 1
ATOM 9778 C CA . LEU B 1 619 ? 41.356 -16.255 -49.226 1.000 42.017 697 LEU B CA 1
ATOM 9779 C C . LEU B 1 619 ? 41.669 -15.873 -47.777 1.000 42.890 697 LEU B C 1
ATOM 9780 O O . LEU B 1 619 ? 40.776 -15.319 -47.118 1.000 42.824 697 LEU B O 1
ATOM 9785 N N . THR B 1 620 ? 42.865 -16.202 -47.282 1.000 44.442 698 THR B N 1
ATOM 9786 C CA . THR B 1 620 ? 43.266 -15.963 -45.873 1.000 45.146 698 THR B CA 1
ATOM 9787 C C . THR B 1 620 ? 43.804 -14.538 -45.743 1.000 45.691 698 THR B C 1
ATOM 9788 O O . THR B 1 620 ? 44.577 -14.106 -46.626 1.000 46.483 698 THR B O 1
ATOM 9792 N N . ASP B 1 621 ? 43.403 -13.839 -44.678 1.000 44.968 699 ASP B N 1
ATOM 9793 C CA . ASP B 1 621 ? 43.875 -12.471 -44.351 1.000 44.871 699 ASP B CA 1
ATOM 9794 C C . ASP B 1 621 ? 43.677 -11.565 -45.577 1.000 43.819 699 ASP B C 1
ATOM 9795 O O . ASP B 1 621 ? 44.631 -10.876 -45.962 1.000 45.312 699 ASP B O 1
ATOM 9800 N N . TYR B 1 622 ? 42.486 -11.567 -46.177 1.000 41.635 700 TYR B N 1
ATOM 9801 C CA . TYR B 1 622 ? 42.155 -10.682 -47.325 1.000 41.380 700 TYR B CA 1
ATOM 9802 C C . TYR B 1 622 ? 42.017 -9.251 -46.807 1.000 42.163 700 TYR B C 1
ATOM 9803 O O . TYR B 1 622 ? 41.183 -8.982 -45.941 1.000 41.028 700 TYR B O 1
ATOM 9812 N N . PRO B 1 623 ? 42.838 -8.292 -47.304 1.000 43.417 701 PRO B N 1
ATOM 9813 C CA . PRO B 1 623 ? 42.844 -6.933 -46.771 1.000 43.058 701 PRO B CA 1
ATOM 9814 C C . PRO B 1 623 ? 41.496 -6.228 -46.949 1.000 41.622 701 PRO B C 1
ATOM 9815 O O . PRO B 1 623 ? 40.951 -6.229 -48.034 1.000 41.789 701 PRO B O 1
ATOM 9819 N N . VAL B 1 624 ? 41.001 -5.665 -45.852 1.000 41.084 702 VAL B N 1
ATOM 9820 C CA . VAL B 1 624 ? 39.763 -4.842 -45.789 1.000 40.346 702 VAL B CA 1
ATOM 9821 C C . VAL B 1 624 ? 40.012 -3.775 -44.727 1.000 41.125 702 VAL B C 1
ATOM 9822 O O . VAL B 1 624 ? 39.811 -4.079 -43.546 1.000 41.806 702 VAL B O 1
ATOM 9826 N N . ASP B 1 625 ? 40.472 -2.590 -45.119 1.000 42.364 703 ASP B N 1
ATOM 9827 C CA . ASP B 1 625 ? 40.769 -1.492 -44.166 1.000 43.623 703 ASP B CA 1
ATOM 9828 C C . ASP B 1 625 ? 39.454 -1.007 -43.544 1.000 41.790 703 ASP B C 1
ATOM 9829 O O . ASP B 1 625 ? 38.375 -1.440 -44.009 1.000 39.235 703 ASP B O 1
ATOM 9834 N N . LEU B 1 626 ? 39.545 -0.148 -42.523 1.000 42.392 704 LEU B N 1
ATOM 9835 C CA . LEU B 1 626 ? 38.383 0.344 -41.736 1.000 41.512 704 LEU B CA 1
ATOM 9836 C C . LEU B 1 626 ? 37.326 0.934 -42.678 1.000 40.821 704 LEU B C 1
ATOM 9837 O O . LEU B 1 626 ? 36.134 0.747 -42.395 1.000 40.089 704 LEU B O 1
ATOM 9842 N N . ASP B 1 627 ? 37.749 1.594 -43.762 1.000 40.445 705 ASP B N 1
ATOM 9843 C CA . ASP B 1 627 ? 36.857 2.323 -44.701 1.000 40.328 705 ASP B CA 1
ATOM 9844 C C . ASP B 1 627 ? 36.475 1.444 -45.899 1.000 39.644 705 ASP B C 1
ATOM 9845 O O . ASP B 1 627 ? 36.015 2.002 -46.900 1.000 39.216 705 ASP B O 1
ATOM 9850 N N . GLU B 1 628 ? 36.605 0.120 -45.798 1.000 40.909 706 GLU B N 1
ATOM 9851 C CA . GLU B 1 628 ? 36.377 -0.803 -46.948 1.000 41.510 706 GLU B CA 1
ATOM 9852 C C . GLU B 1 628 ? 35.453 -1.963 -46.576 1.000 40.761 706 GLU B C 1
ATOM 9853 O O . GLU B 1 628 ? 35.310 -2.261 -45.362 1.000 40.952 706 GLU B O 1
ATOM 9859 N N . ILE B 1 629 ? 34.873 -2.577 -47.618 1.000 40.844 707 ILE B N 1
ATOM 9860 C CA . ILE B 1 629 ? 34.202 -3.907 -47.581 1.000 39.685 707 ILE B CA 1
ATOM 9861 C C . ILE B 1 629 ? 34.749 -4.769 -48.729 1.000 40.375 707 ILE B C 1
ATOM 9862 O O . ILE B 1 629 ? 34.984 -4.229 -49.826 1.000 41.787 707 ILE B O 1
ATOM 9867 N N . ALA B 1 630 ? 34.947 -6.065 -48.492 1.000 39.920 708 ALA B N 1
ATOM 9868 C CA . ALA B 1 630 ? 35.275 -7.061 -49.539 1.000 39.601 708 ALA B CA 1
ATOM 9869 C C . ALA B 1 630 ? 33.982 -7.460 -50.255 1.000 37.943 708 ALA B C 1
ATOM 9870 O O . ALA B 1 630 ? 33.064 -7.974 -49.580 1.000 38.618 708 ALA B O 1
ATOM 9872 N N . TYR B 1 631 ? 33.898 -7.215 -51.564 1.000 37.193 709 TYR B N 1
ATOM 9873 C CA . TYR B 1 631 ? 32.808 -7.761 -52.421 1.000 35.481 709 TYR B CA 1
ATOM 9874 C C . TYR B 1 631 ? 33.385 -8.295 -53.730 1.000 34.738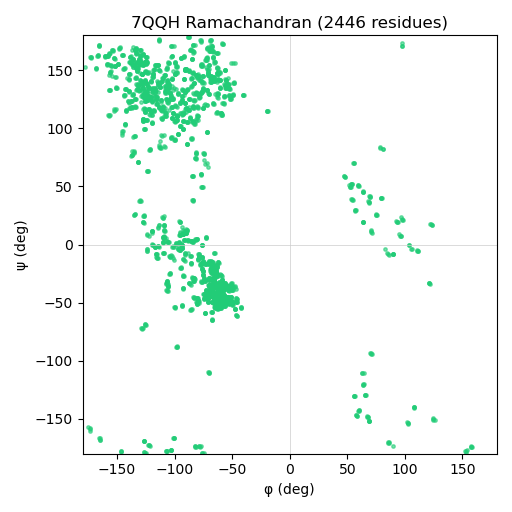 709 TYR B C 1
ATOM 9875 O O . TYR B 1 631 ? 34.490 -7.873 -54.121 1.000 35.558 709 TYR B O 1
ATOM 9884 N N . PHE B 1 632 ? 32.671 -9.242 -54.338 1.000 33.535 710 PHE B N 1
ATOM 9885 C CA . PHE B 1 632 ? 33.074 -10.006 -55.549 1.000 33.965 710 PHE B CA 1
ATOM 9886 C C . PHE B 1 632 ? 31.841 -10.196 -56.447 1.000 33.785 710 PHE B C 1
ATOM 9887 O O . PHE B 1 632 ? 30.725 -10.349 -55.904 1.000 33.394 710 PHE B O 1
ATOM 9895 N N . THR B 1 633 ? 32.030 -10.143 -57.767 1.000 33.961 711 THR B N 1
ATOM 9896 C CA . THR B 1 633 ? 30.973 -10.273 -58.802 1.000 33.717 711 THR B CA 1
ATOM 9897 C C . THR B 1 633 ? 31.229 -11.550 -59.606 1.000 35.359 711 THR B C 1
ATOM 9898 O O . THR B 1 633 ? 32.407 -11.835 -59.912 1.000 37.418 711 THR B O 1
ATOM 9902 N N . TRP B 1 634 ? 30.166 -12.295 -59.921 1.000 36.050 712 TRP B N 1
ATOM 9903 C CA . TRP B 1 634 ? 30.191 -13.515 -60.775 1.000 37.949 712 TRP B CA 1
ATOM 9904 C C . TRP B 1 634 ? 30.798 -13.142 -62.137 1.000 39.342 712 TRP B C 1
ATOM 9905 O O . TRP B 1 634 ? 30.469 -12.052 -62.633 1.000 40.063 712 TRP B O 1
ATOM 9916 N N . ALA B 1 635 ? 31.665 -13.989 -62.706 1.000 41.012 713 ALA B N 1
ATOM 9917 C CA . ALA B 1 635 ? 32.439 -13.694 -63.943 1.000 42.679 713 ALA B CA 1
ATOM 9918 C C . ALA B 1 635 ? 32.154 -14.749 -65.020 1.000 44.524 713 ALA B C 1
ATOM 9919 O O . ALA B 1 635 ? 31.817 -15.896 -64.720 1.000 47.101 713 ALA B O 1
ATOM 9921 N N . ARG C 1 11 ? -28.157 -48.463 7.954 1.000 89.491 89 ARG C N 1
ATOM 9922 C CA . ARG C 1 11 ? -28.692 -47.514 8.967 1.000 88.115 89 ARG C CA 1
ATOM 9923 C C . ARG C 1 11 ? -27.530 -46.926 9.780 1.000 88.411 89 ARG C C 1
ATOM 9924 O O . ARG C 1 11 ? -26.861 -47.701 10.474 1.000 90.753 89 ARG C O 1
ATOM 9926 N N . ALA C 1 12 ? -27.305 -45.607 9.682 1.000 87.658 90 ALA C N 1
ATOM 9927 C CA . ALA C 1 12 ? -26.375 -44.805 10.518 1.000 87.357 90 ALA C CA 1
ATOM 9928 C C . ALA C 1 12 ? -27.193 -43.896 11.448 1.000 86.982 90 ALA C C 1
ATOM 9929 O O . ALA C 1 12 ? -27.572 -42.786 11.020 1.000 84.965 90 ALA C O 1
ATOM 9931 N N . GLU C 1 13 ? -27.444 -44.358 12.679 1.000 89.237 91 GLU C N 1
ATOM 9932 C CA . GLU C 1 13 ? -28.441 -43.802 13.638 1.000 89.370 91 GLU C CA 1
ATOM 9933 C C . GLU C 1 13 ? -29.845 -43.940 13.023 1.000 89.024 91 GLU C C 1
ATOM 9934 O O . GLU C 1 13 ? -30.314 -45.097 12.905 1.000 91.401 91 GLU C O 1
ATOM 9940 N N . LEU C 1 14 ? -30.488 -42.828 12.638 1.000 85.815 92 LEU C N 1
ATOM 9941 C CA . LEU C 1 14 ? -31.863 -42.809 12.061 1.000 84.108 92 LEU C CA 1
ATOM 9942 C C . LEU C 1 14 ? -31.787 -42.422 10.577 1.000 82.674 92 LEU C C 1
ATOM 9943 O O . LEU C 1 14 ? -32.803 -41.951 10.026 1.000 81.910 92 LEU C O 1
ATOM 9948 N N . LEU C 1 15 ? -30.627 -42.649 9.951 1.000 82.240 93 LEU C N 1
ATOM 9949 C CA . LEU C 1 15 ? -30.362 -42.385 8.511 1.000 81.078 93 LEU C CA 1
ATOM 9950 C C . LEU C 1 15 ? -30.337 -43.719 7.756 1.000 81.217 93 LEU C C 1
ATOM 9951 O O . LEU C 1 15 ? -29.557 -44.591 8.156 1.000 82.167 93 LEU C O 1
ATOM 9956 N N . ASP C 1 16 ? -31.167 -43.861 6.718 1.000 80.303 94 ASP C N 1
ATOM 9957 C CA . ASP C 1 16 ? -31.189 -45.028 5.794 1.000 81.522 94 ASP C CA 1
ATOM 9958 C C . ASP C 1 16 ? -30.403 -44.674 4.529 1.000 79.301 94 ASP C C 1
ATOM 9959 O O . ASP C 1 16 ? -30.891 -43.828 3.763 1.000 77.889 94 ASP C O 1
ATOM 9964 N N . LEU C 1 17 ? -29.242 -45.303 4.326 1.000 78.673 95 LEU C N 1
ATOM 9965 C CA . LEU C 1 17 ? -28.396 -45.126 3.116 1.000 77.399 95 LEU C CA 1
ATOM 9966 C C . LEU C 1 17 ? -28.720 -46.233 2.108 1.000 78.598 95 LEU C C 1
ATOM 9967 O O . LEU C 1 17 ? -28.605 -47.413 2.473 1.000 79.852 95 LEU C O 1
ATOM 9972 N N . LYS C 1 18 ? -29.133 -45.849 0.898 1.000 78.362 96 LYS C N 1
ATOM 9973 C CA . LYS C 1 18 ? -29.257 -46.738 -0.290 1.000 79.550 96 LYS C CA 1
ATOM 9974 C C . LYS C 1 18 ? -28.218 -46.293 -1.329 1.000 78.712 96 LYS C C 1
ATOM 9975 O O . LYS C 1 18 ? -27.520 -45.286 -1.079 1.000 76.845 96 LYS C O 1
ATOM 9979 N N . ALA C 1 19 ? -28.109 -47.018 -2.444 1.000 79.767 97 ALA C N 1
ATOM 9980 C CA . ALA C 1 19 ? -27.151 -46.737 -3.541 1.000 78.944 97 ALA C CA 1
ATOM 9981 C C . ALA C 1 19 ? -27.434 -45.355 -4.147 1.000 76.140 97 ALA C C 1
ATOM 9982 O O . ALA C 1 19 ? -26.462 -44.635 -4.446 1.000 74.982 97 ALA C O 1
ATOM 9984 N N . GLY C 1 20 ? -28.714 -44.995 -4.301 1.000 74.905 98 GLY C N 1
ATOM 9985 C CA . GLY C 1 20 ? -29.164 -43.820 -5.076 1.000 73.304 98 GLY C CA 1
ATOM 9986 C C . GLY C 1 20 ? -29.463 -42.599 -4.217 1.000 71.221 98 GLY C C 1
ATOM 9987 O O . GLY C 1 20 ? -29.859 -41.576 -4.805 1.000 70.031 98 GLY C O 1
ATOM 9988 N N . GLY C 1 21 ? -29.283 -42.687 -2.892 1.000 70.643 99 GLY C N 1
ATOM 9989 C CA . GLY C 1 21 ? -29.516 -41.571 -1.955 1.000 68.612 99 GLY C CA 1
ATOM 9990 C C . GLY C 1 21 ? -29.763 -42.039 -0.529 1.000 68.776 99 GLY C C 1
ATOM 9991 O O . GLY C 1 21 ? -29.636 -43.248 -0.271 1.000 70.476 99 GLY C O 1
ATOM 9992 N N . PHE C 1 22 ? -30.101 -41.115 0.376 1.000 67.388 100 PHE C N 1
ATOM 9993 C CA . PHE C 1 22 ? -30.418 -41.424 1.795 1.000 67.799 100 PHE C CA 1
ATOM 9994 C C . PHE C 1 22 ? -31.625 -40.612 2.273 1.000 66.484 100 PHE C C 1
ATOM 9995 O O . PHE C 1 22 ? -31.999 -39.611 1.634 1.000 65.345 100 PHE C O 1
ATOM 10003 N N . SER C 1 23 ? -32.223 -41.069 3.373 1.000 66.975 101 SER C N 1
ATOM 10004 C CA . SER C 1 23 ? -33.314 -40.390 4.114 1.000 66.388 101 SER C CA 1
ATOM 10005 C C . SER C 1 23 ? -32.978 -40.416 5.608 1.000 67.024 101 SER C C 1
ATOM 10006 O O . SER C 1 23 ? -32.261 -41.339 6.034 1.000 67.989 101 SER C O 1
ATOM 10009 N N . ILE C 1 24 ? -33.465 -39.432 6.368 1.000 66.581 102 ILE C N 1
ATOM 10010 C CA . ILE C 1 24 ? -33.248 -39.331 7.843 1.000 66.722 102 ILE C CA 1
ATOM 10011 C C . ILE C 1 24 ? -34.614 -39.207 8.521 1.000 67.206 102 ILE C C 1
ATOM 10012 O O . ILE C 1 24 ? -35.492 -38.518 7.963 1.000 66.574 102 ILE C O 1
ATOM 10017 N N . ARG C 1 25 ? -34.774 -39.861 9.673 1.000 69.093 103 ARG C N 1
ATOM 10018 C CA . ARG C 1 25 ? -35.980 -39.768 10.537 1.000 70.177 103 ARG C CA 1
ATOM 10019 C C . ARG C 1 25 ? -35.588 -39.106 11.864 1.000 69.544 103 ARG C C 1
ATOM 10020 O O . ARG C 1 25 ? -34.399 -39.166 12.229 1.000 69.792 103 ARG C O 1
ATOM 10028 N N . ASN C 1 26 ? -36.548 -38.469 12.536 1.000 69.364 104 ASN C N 1
ATOM 10029 C CA . ASN C 1 26 ? -36.421 -38.009 13.947 1.000 69.462 104 ASN C CA 1
ATOM 10030 C C . ASN C 1 26 ? -36.860 -39.164 14.858 1.000 72.254 104 ASN C C 1
ATOM 10031 O O . ASN C 1 26 ? -37.268 -40.218 14.318 1.000 73.236 104 ASN C O 1
ATOM 10036 N N . GLN C 1 27 ? -36.795 -38.975 16.181 1.000 73.583 105 GLN C N 1
ATOM 10037 C CA . GLN C 1 27 ? -37.125 -40.028 17.181 1.000 76.062 105 GLN C CA 1
ATOM 10038 C C . GLN C 1 27 ? -38.632 -40.343 17.143 1.000 76.286 105 GLN C C 1
ATOM 10039 O O . GLN C 1 27 ? -38.986 -41.468 17.537 1.000 77.504 105 GLN C O 1
ATOM 10045 N N . LYS C 1 28 ? -39.473 -39.407 16.684 1.000 75.025 106 LYS C N 1
ATOM 10046 C CA . LYS C 1 28 ? -40.942 -39.613 16.521 1.000 75.562 106 LYS C CA 1
ATOM 10047 C C . LYS C 1 28 ? -41.207 -40.541 15.323 1.000 76.366 106 LYS C C 1
ATOM 10048 O O . LYS C 1 28 ? -42.332 -41.066 15.226 1.000 78.296 106 LYS C O 1
ATOM 10051 N N . GLY C 1 29 ? -40.222 -40.728 14.437 1.000 75.911 107 GLY C N 1
ATOM 10052 C CA . GLY C 1 29 ? -40.298 -41.663 13.299 1.000 76.688 107 GLY C CA 1
ATOM 10053 C C . GLY C 1 29 ? -40.717 -40.984 12.004 1.000 75.931 107 GLY C C 1
ATOM 10054 O O . GLY C 1 29 ? -40.926 -41.717 11.021 1.000 76.856 107 GLY C O 1
ATOM 10055 N N . GLU C 1 30 ? -40.821 -39.647 11.982 1.000 74.678 108 GLU C N 1
ATOM 10056 C CA . GLU C 1 30 ? -41.143 -38.855 10.762 1.000 74.023 108 GLU C CA 1
ATOM 10057 C C . GLU C 1 30 ? -39.909 -38.791 9.854 1.000 72.804 108 GLU C C 1
ATOM 10058 O O . GLU C 1 30 ? -38.792 -38.688 10.394 1.000 72.177 108 GLU C O 1
ATOM 10064 N N . GLN C 1 31 ? -40.110 -38.808 8.533 1.000 71.807 109 GLN C N 1
ATOM 10065 C CA . GLN C 1 31 ? -39.056 -38.531 7.523 1.000 70.544 109 GLN C CA 1
ATOM 10066 C C . GLN C 1 31 ? -38.874 -37.010 7.419 1.000 67.708 109 GLN C C 1
ATOM 10067 O O . GLN C 1 31 ? -39.789 -36.344 6.913 1.000 67.282 109 GLN C O 1
ATOM 10073 N N . VAL C 1 32 ? -37.735 -36.487 7.882 1.000 66.351 110 VAL C N 1
ATOM 10074 C CA . VAL C 1 32 ? -37.463 -35.021 8.003 1.000 64.696 110 VAL C CA 1
ATOM 10075 C C . VAL C 1 32 ? -36.416 -34.581 6.968 1.000 63.752 110 VAL C C 1
ATOM 10076 O O . VAL C 1 32 ? -36.186 -33.361 6.852 1.000 63.551 110 VAL C O 1
ATOM 10080 N N . PHE C 1 33 ? -35.800 -35.521 6.248 1.000 64.110 111 PHE C N 1
ATOM 10081 C CA . PHE C 1 33 ? -34.783 -35.236 5.203 1.000 63.070 111 PHE C CA 1
ATOM 10082 C C . PHE C 1 33 ? -34.725 -36.406 4.216 1.000 64.425 111 PHE C C 1
ATOM 10083 O O . PHE C 1 33 ? -34.688 -37.574 4.660 1.000 65.701 111 PHE C O 1
ATOM 10091 N N . ARG C 1 34 ? -34.728 -36.092 2.917 1.000 63.896 112 ARG C N 1
ATOM 10092 C CA . ARG C 1 34 ? -34.566 -37.077 1.818 1.000 65.312 112 ARG C CA 1
ATOM 10093 C C . ARG C 1 34 ? -33.663 -36.469 0.740 1.000 64.344 112 ARG C C 1
ATOM 10094 O O . ARG C 1 34 ? -33.914 -35.312 0.351 1.000 62.559 112 ARG C O 1
ATOM 10102 N N . LEU C 1 35 ? -32.656 -37.217 0.278 1.000 64.581 113 LEU C N 1
ATOM 10103 C CA . LEU C 1 35 ? -31.652 -36.721 -0.702 1.000 64.135 113 LEU C CA 1
ATOM 10104 C C . LEU C 1 35 ? -31.274 -37.834 -1.687 1.000 65.300 113 LEU C C 1
ATOM 10105 O O . LEU C 1 35 ? -31.008 -38.960 -1.234 1.000 65.722 113 LEU C O 1
ATOM 10110 N N . ALA C 1 36 ? -31.236 -37.502 -2.981 1.000 65.043 114 ALA C N 1
ATOM 10111 C CA . ALA C 1 36 ? -30.821 -38.389 -4.093 1.000 66.091 114 ALA C CA 1
ATOM 10112 C C . ALA C 1 36 ? -29.436 -37.970 -4.594 1.000 65.244 114 ALA C C 1
ATOM 10113 O O . ALA C 1 36 ? -29.177 -36.762 -4.699 1.000 63.407 114 ALA C O 1
ATOM 10115 N N . PHE C 1 37 ? -28.576 -38.946 -4.884 1.000 66.644 115 PHE C N 1
ATOM 10116 C CA . PHE C 1 37 ? -27.285 -38.753 -5.593 1.000 65.985 115 PHE C CA 1
ATOM 10117 C C . PHE C 1 37 ? -27.604 -38.625 -7.086 1.000 65.682 115 PHE C C 1
ATOM 10118 O O . PHE C 1 37 ? -28.365 -39.472 -7.591 1.000 65.725 115 PHE C O 1
ATOM 10126 N N . ARG C 1 38 ? -27.091 -37.582 -7.749 1.000 64.986 116 ARG C N 1
ATOM 10127 C CA . ARG C 1 38 ? -27.458 -37.250 -9.155 1.000 65.310 116 ARG C CA 1
ATOM 10128 C C . ARG C 1 38 ? -26.230 -37.172 -10.079 1.000 66.362 116 ARG C C 1
ATOM 10129 O O . ARG C 1 38 ? -26.449 -36.993 -11.295 1.000 67.451 116 ARG C O 1
ATOM 10137 N N . SER C 1 39 ? -25.006 -37.312 -9.554 1.000 66.493 117 SER C N 1
ATOM 10138 C CA . SER C 1 39 ? -23.747 -37.379 -10.348 1.000 66.563 117 SER C CA 1
ATOM 10139 C C . SER C 1 39 ? -23.180 -38.802 -10.309 1.000 68.373 117 SER C C 1
ATOM 10140 O O . SER C 1 39 ? -22.044 -38.990 -10.759 1.000 69.944 117 SER C O 1
ATOM 10143 N N . GLY C 1 40 ? -23.964 -39.770 -9.824 1.000 69.121 118 GLY C N 1
ATOM 10144 C CA . GLY C 1 40 ? -23.562 -41.183 -9.687 1.000 70.901 118 GLY C CA 1
ATOM 10145 C C . GLY C 1 40 ? -24.324 -41.866 -8.565 1.000 71.530 118 GLY C C 1
ATOM 10146 O O . GLY C 1 40 ? -25.170 -41.206 -7.932 1.000 70.215 118 GLY C O 1
ATOM 10147 N N . ALA C 1 41 ? -24.038 -43.149 -8.331 1.000 73.480 119 ALA C N 1
ATOM 10148 C CA . ALA C 1 41 ? -24.613 -43.978 -7.244 1.000 74.395 119 ALA C CA 1
ATOM 10149 C C . ALA C 1 41 ? -23.470 -44.614 -6.443 1.000 75.878 119 ALA C C 1
ATOM 10150 O O . ALA C 1 41 ? -22.362 -44.745 -6.999 1.000 76.603 119 ALA C O 1
ATOM 10152 N N . LEU C 1 42 ? -23.721 -44.968 -5.179 1.000 76.458 120 LEU C N 1
ATOM 10153 C CA . LEU C 1 42 ? -22.760 -45.705 -4.313 1.000 77.953 120 LEU C CA 1
ATOM 10154 C C . LEU C 1 42 ? -22.803 -47.194 -4.668 1.000 80.276 120 LEU C C 1
ATOM 10155 O O . LEU C 1 42 ? -23.898 -47.688 -5.003 1.000 80.946 120 LEU C O 1
ATOM 10160 N N . ASP C 1 43 ? -21.648 -47.866 -4.595 1.000 81.816 121 ASP C N 1
ATOM 10161 C CA . ASP C 1 43 ? -21.527 -49.342 -4.462 1.000 83.978 121 ASP C CA 1
ATOM 10162 C C . ASP C 1 43 ? -21.541 -49.655 -2.962 1.000 84.335 121 ASP C C 1
ATOM 10163 O O . ASP C 1 43 ? -20.528 -49.371 -2.298 1.000 84.128 121 ASP C O 1
ATOM 10168 N N . LEU C 1 44 ? -22.658 -50.187 -2.452 1.000 84.867 122 LEU C N 1
ATOM 10169 C CA . LEU C 1 44 ? -22.881 -50.429 -1.000 1.000 84.812 122 LEU C CA 1
ATOM 10170 C C . LEU C 1 44 ? -21.872 -51.459 -0.466 1.000 86.513 122 LEU C C 1
ATOM 10171 O O . LEU C 1 44 ? -21.556 -51.391 0.740 1.000 86.386 122 LEU C O 1
ATOM 10176 N N . ASP C 1 45 ? -21.364 -52.352 -1.324 1.000 87.833 123 ASP C N 1
ATOM 10177 C CA . ASP C 1 45 ? -20.352 -53.385 -0.965 1.000 89.592 123 ASP C CA 1
ATOM 10178 C C . ASP C 1 45 ? -19.001 -52.726 -0.638 1.000 88.975 123 ASP C C 1
ATOM 10179 O O . ASP C 1 45 ? -18.148 -53.416 -0.046 1.000 90.204 123 ASP C O 1
ATOM 10184 N N . SER C 1 46 ? -18.806 -51.453 -1.005 1.000 87.088 124 SER C N 1
ATOM 10185 C CA . SER C 1 46 ? -17.570 -50.668 -0.733 1.000 86.621 124 SER C CA 1
ATOM 10186 C C . SER C 1 46 ? -17.700 -49.859 0.569 1.000 85.380 124 SER C C 1
ATOM 10187 O O . SER C 1 46 ? -16.722 -49.172 0.924 1.000 84.671 124 SER C O 1
ATOM 10190 N N . CYS C 1 47 ? -18.847 -49.938 1.256 1.000 85.368 125 CYS C N 1
ATOM 10191 C CA . CYS C 1 47 ? -19.151 -49.155 2.486 1.000 84.226 125 CYS C CA 1
ATOM 10192 C C . CYS C 1 47 ? -18.867 -50.003 3.731 1.000 85.688 125 CYS C C 1
ATOM 10193 O O . CYS C 1 47 ? -19.350 -51.152 3.780 1.000 86.816 125 CYS C O 1
ATOM 10196 N N . SER C 1 48 ? -18.109 -49.453 4.688 1.000 85.702 126 SER C N 1
ATOM 10197 C CA . SER C 1 48 ? -17.826 -50.053 6.019 1.000 87.802 126 SER C CA 1
ATOM 10198 C C . SER C 1 48 ? -18.120 -49.035 7.128 1.000 87.002 126 SER C C 1
ATOM 10199 O O . SER C 1 48 ? -18.089 -47.823 6.849 1.000 85.145 126 SER C O 1
ATOM 10202 N N . ARG C 1 49 ? -18.386 -49.527 8.339 1.000 89.363 127 ARG C N 1
ATOM 10203 C CA . ARG C 1 49 ? -18.717 -48.715 9.539 1.000 89.589 127 ARG C CA 1
ATOM 10204 C C . ARG C 1 49 ? -17.616 -48.896 10.592 1.000 91.047 127 ARG C C 1
ATOM 10205 O O . ARG C 1 49 ? -17.303 -50.055 10.927 1.000 93.369 127 ARG C O 1
ATOM 10213 N N . ASP C 1 50 ? -17.050 -47.786 11.077 1.000 90.405 128 ASP C N 1
ATOM 10214 C CA . ASP C 1 50 ? -16.158 -47.744 12.267 1.000 91.627 128 ASP C CA 1
ATOM 10215 C C . ASP C 1 50 ? -16.713 -46.701 13.245 1.000 89.988 128 ASP C C 1
ATOM 10216 O O . ASP C 1 50 ? -16.481 -45.495 13.019 1.000 88.446 128 ASP C O 1
ATOM 10221 N N . GLY C 1 51 ? -17.432 -47.155 14.277 1.000 90.441 129 GLY C N 1
ATOM 10222 C CA . GLY C 1 51 ? -18.118 -46.289 15.254 1.000 88.761 129 GLY C CA 1
ATOM 10223 C C . GLY C 1 51 ? -19.207 -45.470 14.582 1.000 86.566 129 GLY C C 1
ATOM 10224 O O . GLY C 1 51 ? -20.111 -46.079 13.974 1.000 86.634 129 GLY C O 1
ATOM 10225 N N . ALA C 1 52 ? -19.102 -44.140 14.656 1.000 84.417 130 ALA C N 1
ATOM 10226 C CA . ALA C 1 52 ? -20.093 -43.170 14.131 1.000 81.741 130 ALA C CA 1
ATOM 10227 C C . ALA C 1 52 ? -19.834 -42.879 12.645 1.000 80.685 130 ALA C C 1
ATOM 10228 O O . ALA C 1 52 ? -20.703 -42.222 12.018 1.000 78.736 130 ALA C O 1
ATOM 10230 N N . LEU C 1 53 ? -18.692 -43.343 12.115 1.000 81.309 131 LEU C N 1
ATOM 10231 C CA . LEU C 1 53 ? -18.228 -43.061 10.732 1.000 80.528 131 LEU C CA 1
ATOM 10232 C C . LEU C 1 53 ? -18.690 -44.180 9.793 1.000 81.641 131 LEU C C 1
ATOM 10233 O O . LEU C 1 53 ? -18.432 -45.362 10.099 1.000 84.219 131 LEU C O 1
ATOM 10238 N N . LEU C 1 54 ? -19.340 -43.807 8.688 1.000 80.201 132 LEU C N 1
ATOM 10239 C CA . LEU C 1 54 ? -19.715 -44.709 7.567 1.000 81.156 132 LEU C CA 1
ATOM 10240 C C . LEU C 1 54 ? -19.030 -44.200 6.291 1.000 80.265 132 LEU C C 1
ATOM 10241 O O . LEU C 1 54 ? -19.493 -43.179 5.751 1.000 78.205 132 LEU C O 1
ATOM 10246 N N . GLY C 1 55 ? -17.967 -44.878 5.841 1.000 81.417 133 GLY C N 1
ATOM 10247 C CA . GLY C 1 55 ? -17.192 -44.515 4.637 1.000 80.851 133 GLY C CA 1
ATOM 10248 C C . GLY C 1 55 ? -17.435 -45.486 3.493 1.000 81.892 133 GLY C C 1
ATOM 10249 O O . GLY C 1 55 ? -17.634 -46.679 3.778 1.000 83.887 133 GLY C O 1
ATOM 10250 N N . CYS C 1 56 ? -17.418 -44.991 2.249 1.000 80.657 134 CYS C N 1
ATOM 10251 C CA . CYS C 1 56 ? -17.536 -45.789 0.994 1.000 81.431 134 CYS C CA 1
ATOM 10252 C C . CYS C 1 56 ? -16.438 -45.361 0.008 1.000 80.985 134 CYS C C 1
ATOM 10253 O O . CYS C 1 56 ? -16.212 -44.140 -0.122 1.000 78.923 134 CYS C O 1
ATOM 10256 N N . SER C 1 57 ? -15.803 -46.325 -0.670 1.000 82.176 135 SER C N 1
ATOM 10257 C CA . SER C 1 57 ? -14.563 -46.130 -1.472 1.000 82.505 135 SER C CA 1
ATOM 10258 C C . SER C 1 57 ? -14.837 -46.115 -2.988 1.000 82.588 135 SER C C 1
ATOM 10259 O O . SER C 1 57 ? -14.009 -45.528 -3.711 1.000 81.664 135 SER C O 1
ATOM 10262 N N . LEU C 1 58 ? -15.924 -46.731 -3.469 1.000 83.309 136 LEU C N 1
ATOM 10263 C CA . LEU C 1 58 ? -16.230 -46.844 -4.926 1.000 83.861 136 LEU C CA 1
ATOM 10264 C C . LEU C 1 58 ? -17.694 -46.460 -5.208 1.000 82.410 136 LEU C C 1
ATOM 10265 O O . LEU C 1 58 ? -18.555 -46.681 -4.326 1.000 81.544 136 LEU C O 1
ATOM 10270 N N . THR C 1 59 ? -17.951 -45.915 -6.406 1.000 81.782 137 THR C N 1
ATOM 10271 C CA . THR C 1 59 ? -19.303 -45.667 -6.985 1.000 80.809 137 THR C CA 1
ATOM 10272 C C . THR C 1 59 ? -19.802 -46.958 -7.650 1.000 82.801 137 THR C C 1
ATOM 10273 O O . THR C 1 59 ? -18.998 -47.901 -7.770 1.000 85.199 137 THR C O 1
ATOM 10277 N N . ALA C 1 60 ? -21.069 -46.993 -8.081 1.000 82.308 138 ALA C N 1
ATOM 10278 C CA . ALA C 1 60 ? -21.720 -48.155 -8.736 1.000 84.185 138 ALA C CA 1
ATOM 10279 C C . ALA C 1 60 ? -21.060 -48.439 -10.095 1.000 85.810 138 ALA C C 1
ATOM 10280 O O . ALA C 1 60 ? -21.012 -49.624 -10.490 1.000 87.440 138 ALA C O 1
ATOM 10282 N N . ASP C 1 61 ? -20.569 -47.396 -10.778 1.000 85.209 139 ASP C N 1
ATOM 10283 C CA . ASP C 1 61 ? -19.845 -47.495 -12.076 1.000 86.743 139 ASP C CA 1
ATOM 10284 C C . ASP C 1 61 ? -18.413 -47.999 -11.835 1.000 88.930 139 ASP C C 1
ATOM 10285 O O . ASP C 1 61 ? -17.770 -48.410 -12.817 1.000 90.693 139 ASP C O 1
ATOM 10287 N N . GLY C 1 62 ? -17.929 -47.950 -10.588 1.000 89.348 140 GLY C N 1
ATOM 10288 C CA . GLY C 1 62 ? -16.636 -48.520 -10.159 1.000 91.256 140 GLY C CA 1
ATOM 10289 C C . GLY C 1 62 ? -15.522 -47.487 -10.093 1.000 90.672 140 GLY C C 1
ATOM 10290 O O . GLY C 1 62 ? -14.351 -47.900 -10.113 1.000 91.956 140 GLY C O 1
ATOM 10291 N N . LEU C 1 63 ? -15.855 -46.195 -9.996 1.000 89.524 141 LEU C N 1
ATOM 10292 C CA . LEU C 1 63 ? -14.871 -45.082 -9.887 1.000 89.666 141 LEU C CA 1
ATOM 10293 C C . LEU C 1 63 ? -14.474 -44.895 -8.421 1.000 89.776 141 LEU C C 1
ATOM 10294 O O . LEU C 1 63 ? -15.310 -45.053 -7.530 1.000 89.188 141 LEU C O 1
ATOM 10299 N N . PRO C 1 64 ? -13.194 -44.561 -8.120 1.000 90.114 142 PRO C N 1
ATOM 10300 C CA . PRO C 1 64 ? -12.775 -44.277 -6.745 1.000 88.773 142 PRO C CA 1
ATOM 10301 C C . PRO C 1 64 ? -13.443 -43.010 -6.187 1.000 85.383 142 PRO C C 1
ATOM 10302 O O . PRO C 1 64 ? -13.640 -42.060 -6.930 1.000 84.488 142 PRO C O 1
ATOM 10306 N N . LEU C 1 65 ? -13.759 -43.036 -4.891 1.000 83.734 143 LEU C N 1
ATOM 10307 C CA . LEU C 1 65 ? -14.625 -42.040 -4.208 1.000 80.581 143 LEU C CA 1
ATOM 10308 C C . LEU C 1 65 ? -14.208 -41.915 -2.741 1.000 80.272 143 LEU C C 1
ATOM 10309 O O . LEU C 1 65 ? -14.006 -42.962 -2.105 1.000 81.857 143 LEU C O 1
ATOM 10314 N N . HIS C 1 66 ? -14.088 -40.684 -2.232 1.000 78.110 144 HIS C N 1
ATOM 10315 C CA . HIS C 1 66 ? -14.048 -40.380 -0.777 1.000 76.928 144 HIS C CA 1
ATOM 10316 C C . HIS C 1 66 ? -15.445 -39.900 -0.368 1.000 74.513 144 HIS C C 1
ATOM 10317 O O . HIS C 1 66 ? -15.731 -38.686 -0.493 1.000 71.954 144 HIS C O 1
ATOM 10324 N N . PHE C 1 67 ? -16.297 -40.844 0.039 1.000 74.377 145 PHE C N 1
ATOM 10325 C CA . PHE C 1 67 ? -17.647 -40.597 0.605 1.000 72.843 145 PHE C CA 1
ATOM 10326 C C . PHE C 1 67 ? -17.660 -41.036 2.070 1.000 72.932 145 PHE C C 1
ATOM 10327 O O . PHE C 1 67 ? -17.110 -42.112 2.370 1.000 75.754 145 PHE C O 1
ATOM 10335 N N . PHE C 1 68 ? -18.276 -40.248 2.951 1.000 71.429 146 PHE C N 1
ATOM 10336 C CA . PHE C 1 68 ? -18.568 -40.676 4.344 1.000 71.825 146 PHE C CA 1
ATOM 10337 C C . PHE C 1 68 ? -19.806 -39.950 4.885 1.000 70.280 146 PHE C C 1
ATOM 10338 O O . PHE C 1 68 ? -20.146 -38.842 4.416 1.000 67.569 146 PHE C O 1
ATOM 10346 N N . ILE C 1 69 ? -20.468 -40.605 5.842 1.000 71.290 147 ILE C N 1
ATOM 10347 C CA . ILE C 1 69 ? -21.493 -40.015 6.750 1.000 70.735 147 ILE C CA 1
ATOM 10348 C C . ILE C 1 69 ? -21.015 -40.246 8.188 1.000 71.766 147 ILE C C 1
ATOM 10349 O O . ILE C 1 69 ? -20.882 -41.428 8.580 1.000 74.067 147 ILE C O 1
ATOM 10354 N N . GLN C 1 70 ? -20.741 -39.169 8.932 1.000 70.380 148 GLN C N 1
ATOM 10355 C CA . GLN C 1 70 ? -20.402 -39.235 10.379 1.000 70.574 148 GLN C CA 1
ATOM 10356 C C . GLN C 1 70 ? -21.591 -38.709 11.188 1.000 69.368 148 GLN C C 1
ATOM 10357 O O . GLN C 1 70 ? -22.039 -37.568 10.938 1.000 66.440 148 GLN C O 1
ATOM 10363 N N . THR C 1 71 ? -22.065 -39.525 12.127 1.000 71.370 149 THR C N 1
ATOM 10364 C CA . THR C 1 71 ? -23.119 -39.169 13.115 1.000 71.325 149 THR C CA 1
ATOM 10365 C C . THR C 1 71 ? -22.469 -38.448 14.305 1.000 71.562 149 THR C C 1
ATOM 10366 O O . THR C 1 71 ? -21.457 -38.953 14.821 1.000 72.711 149 THR C O 1
ATOM 10370 N N . VAL C 1 72 ? -23.015 -37.292 14.697 1.000 71.109 150 VAL C N 1
ATOM 10371 C CA . VAL C 1 72 ? -22.544 -36.469 15.853 1.000 71.943 150 VAL C CA 1
ATOM 10372 C C . VAL C 1 72 ? -23.765 -36.075 16.692 1.000 72.143 150 VAL C C 1
ATOM 10373 O O . VAL C 1 72 ? -24.777 -35.645 16.095 1.000 71.323 150 VAL C O 1
ATOM 10377 N N . ARG C 1 73 ? -23.667 -36.228 18.014 1.000 73.543 151 ARG C N 1
ATOM 10378 C CA . ARG C 1 73 ? -24.734 -35.866 18.983 1.000 74.198 151 ARG C CA 1
ATOM 10379 C C . ARG C 1 73 ? -24.233 -34.702 19.832 1.000 72.712 151 ARG C C 1
ATOM 10380 O O . ARG C 1 73 ? -23.685 -34.914 20.908 1.000 73.312 151 ARG C O 1
ATOM 10388 N N . PRO C 1 74 ? -24.363 -33.441 19.353 1.000 70.671 152 PRO C N 1
ATOM 10389 C CA . PRO C 1 74 ? -23.803 -32.283 20.056 1.000 70.156 152 PRO C CA 1
ATOM 10390 C C . PRO C 1 74 ? -24.574 -31.895 21.330 1.000 70.255 152 PRO C C 1
ATOM 10391 O O . PRO C 1 74 ? -23.955 -31.395 22.244 1.000 69.851 152 PRO C O 1
ATOM 10395 N N . LYS C 1 75 ? -25.893 -32.123 21.347 1.000 70.306 153 LYS C N 1
ATOM 10396 C CA . LYS C 1 75 ? -26.809 -31.865 22.493 1.000 71.020 153 LYS C CA 1
ATOM 10397 C C . LYS C 1 75 ? -27.726 -33.075 22.679 1.000 72.275 153 LYS C C 1
ATOM 10398 O O . LYS C 1 75 ? -27.780 -33.908 21.755 1.000 73.327 153 LYS C O 1
ATOM 10400 N N . ASP C 1 76 ? -28.439 -33.141 23.807 1.000 73.026 154 ASP C N 1
ATOM 10401 C CA . ASP C 1 76 ? -29.378 -34.248 24.146 1.000 73.928 154 ASP C CA 1
ATOM 10402 C C . ASP C 1 76 ? -30.500 -34.332 23.102 1.000 72.490 154 ASP C C 1
ATOM 10403 O O . ASP C 1 76 ? -30.945 -35.459 22.828 1.000 73.774 154 ASP C O 1
ATOM 10405 N N . THR C 1 77 ? -30.929 -33.194 22.540 1.000 70.716 155 THR C N 1
ATOM 10406 C CA . THR C 1 77 ? -32.135 -33.092 21.665 1.000 69.462 155 THR C CA 1
ATOM 10407 C C . THR C 1 77 ? -31.748 -32.835 20.199 1.000 67.311 155 THR C C 1
ATOM 10408 O O . THR C 1 77 ? -32.670 -32.601 19.384 1.000 66.453 155 THR C O 1
ATOM 10412 N N . VAL C 1 78 ? -30.455 -32.878 19.861 1.000 66.536 156 VAL C N 1
ATOM 10413 C CA . VAL C 1 78 ? -29.941 -32.606 18.482 1.000 65.182 156 VAL C CA 1
ATOM 10414 C C . VAL C 1 78 ? -29.093 -33.793 18.007 1.000 65.670 156 VAL C C 1
ATOM 10415 O O . VAL C 1 78 ? -28.161 -34.174 18.730 1.000 66.391 156 VAL C O 1
ATOM 10419 N N . MET C 1 79 ? -29.420 -34.346 16.834 1.000 65.280 157 MET C N 1
ATOM 10420 C CA . MET C 1 79 ? -28.583 -35.333 16.099 1.000 65.696 157 MET C CA 1
ATOM 10421 C C . MET C 1 79 ? -28.160 -34.713 14.763 1.000 63.429 157 MET C C 1
ATOM 10422 O O . MET C 1 79 ? -29.047 -34.261 14.022 1.000 62.769 157 MET C O 1
ATOM 10427 N N . CYS C 1 80 ? -26.856 -34.669 14.480 1.000 62.689 158 CYS C N 1
ATOM 10428 C CA . CYS C 1 80 ? -26.292 -34.107 13.222 1.000 61.626 158 CYS C CA 1
ATOM 10429 C C . CYS C 1 80 ? -25.649 -35.225 12.396 1.000 62.089 158 CYS C C 1
ATOM 10430 O O . CYS C 1 80 ? -25.175 -36.211 12.986 1.000 64.118 158 CYS C O 1
ATOM 10433 N N . TYR C 1 81 ? -25.666 -35.064 11.073 1.000 60.262 159 TYR C N 1
ATOM 10434 C CA . TYR C 1 81 ? -25.098 -36.000 10.071 1.000 60.381 159 TYR C CA 1
ATOM 10435 C C . TYR C 1 81 ? -24.166 -35.209 9.153 1.000 59.500 159 TYR C C 1
ATOM 10436 O O . TYR C 1 81 ? -24.666 -34.373 8.385 1.000 58.123 159 TYR C O 1
ATOM 10445 N N . ARG C 1 82 ? -22.854 -35.422 9.288 1.000 59.990 160 ARG C N 1
ATOM 10446 C CA . ARG C 1 82 ? -21.820 -34.823 8.406 1.000 59.424 160 ARG C CA 1
ATOM 10447 C C . ARG C 1 82 ? -21.709 -35.713 7.169 1.000 60.357 160 ARG C C 1
ATOM 10448 O O . ARG C 1 82 ? -21.483 -36.928 7.335 1.000 61.782 160 ARG C O 1
ATOM 10456 N N . VAL C 1 83 ? -21.884 -35.134 5.981 1.000 59.398 161 VAL C N 1
ATOM 10457 C CA . VAL C 1 83 ? -21.879 -35.872 4.684 1.000 59.954 161 VAL C CA 1
ATOM 10458 C C . VAL C 1 83 ? -20.805 -35.260 3.775 1.000 59.781 161 VAL C C 1
ATOM 10459 O O . VAL C 1 83 ? -20.709 -34.021 3.725 1.000 57.657 161 VAL C O 1
ATOM 10463 N N . ARG C 1 84 ? -20.013 -36.111 3.114 1.000 61.348 162 ARG C N 1
ATOM 10464 C CA . ARG C 1 84 ? -18.976 -35.710 2.127 1.000 61.873 162 ARG C CA 1
ATOM 10465 C C . ARG C 1 84 ? -19.060 -36.638 0.910 1.000 63.538 162 ARG C C 1
ATOM 10466 O O . ARG C 1 84 ? -19.096 -37.862 1.108 1.000 65.628 162 ARG C O 1
ATOM 10474 N N . TRP C 1 85 ? -19.128 -36.060 -0.291 1.000 63.621 163 TRP C N 1
ATOM 10475 C CA . TRP C 1 85 ? -18.946 -36.753 -1.594 1.000 65.523 163 TRP C CA 1
ATOM 10476 C C . TRP C 1 85 ? -17.832 -36.032 -2.365 1.000 65.812 163 TRP C C 1
ATOM 10477 O O . TRP C 1 85 ? -18.072 -34.897 -2.835 1.000 63.700 163 TRP C O 1
ATOM 10488 N N . GLU C 1 86 ? -16.657 -36.661 -2.458 1.000 68.046 164 GLU C N 1
ATOM 10489 C CA . GLU C 1 86 ? -15.445 -36.110 -3.122 1.000 69.590 164 GLU C CA 1
ATOM 10490 C C . GLU C 1 86 ? -14.957 -37.115 -4.173 1.000 71.446 164 GLU C C 1
ATOM 10491 O O . GLU C 1 86 ? -14.527 -38.215 -3.778 1.000 71.719 164 GLU C O 1
ATOM 10497 N N . GLU C 1 87 ? -15.028 -36.738 -5.455 1.000 72.089 165 GLU C N 1
ATOM 10498 C CA . GLU C 1 87 ? -14.748 -37.617 -6.628 1.000 73.778 165 GLU C CA 1
ATOM 10499 C C . GLU C 1 87 ? -13.245 -37.932 -6.697 1.000 74.730 165 GLU C C 1
ATOM 10500 O O . GLU C 1 87 ? -12.463 -37.135 -6.141 1.000 72.789 165 GLU C O 1
ATOM 10506 N N . GLY C 1 91 ? -11.680 -34.380 -12.193 1.000 88.741 169 GLY C N 1
ATOM 10507 C CA . GLY C 1 91 ? -12.525 -33.204 -12.483 1.000 88.157 169 GLY C CA 1
ATOM 10508 C C . GLY C 1 91 ? -13.908 -33.575 -13.011 1.000 88.949 169 GLY C C 1
ATOM 10509 O O . GLY C 1 91 ? -14.175 -33.296 -14.198 1.000 89.492 169 GLY C O 1
ATOM 10510 N N . ARG C 1 92 ? -14.765 -34.161 -12.161 1.000 88.139 170 ARG C N 1
ATOM 10511 C CA . ARG C 1 92 ? -16.191 -34.492 -12.451 1.000 86.647 170 ARG C CA 1
ATOM 10512 C C . ARG C 1 92 ? -17.088 -33.795 -11.415 1.000 84.059 170 ARG C C 1
ATOM 10513 O O . ARG C 1 92 ? -16.835 -33.969 -10.197 1.000 84.527 170 ARG C O 1
ATOM 10515 N N . ALA C 1 93 ? -18.099 -33.038 -11.868 1.000 80.851 171 ALA C N 1
ATOM 10516 C CA . ALA C 1 93 ? -19.039 -32.272 -11.011 1.000 78.427 171 ALA C CA 1
ATOM 10517 C C . ALA C 1 93 ? -19.835 -33.224 -10.109 1.000 77.121 171 ALA C C 1
ATOM 10518 O O . ALA C 1 93 ? -20.204 -34.321 -10.576 1.000 78.823 171 ALA C O 1
ATOM 10520 N N . VAL C 1 94 ? -20.085 -32.805 -8.864 1.000 73.804 172 VAL C N 1
ATOM 10521 C CA . VAL C 1 94 ? -20.927 -33.531 -7.868 1.000 72.447 172 VAL C CA 1
ATOM 10522 C C . VAL C 1 94 ? -22.274 -32.808 -7.778 1.000 71.021 172 VAL C C 1
ATOM 10523 O O . VAL C 1 94 ? -22.262 -31.569 -7.616 1.000 69.340 172 VAL C O 1
ATOM 10527 N N . GLU C 1 95 ? -23.383 -33.552 -7.868 1.000 70.358 173 GLU C N 1
ATOM 10528 C CA . GLU C 1 95 ? -24.751 -33.022 -7.634 1.000 68.276 173 GLU C CA 1
ATOM 10529 C C . GLU C 1 95 ? -25.542 -33.981 -6.739 1.000 67.953 173 GLU C C 1
ATOM 10530 O O . GLU C 1 95 ? -25.645 -35.176 -7.087 1.000 69.419 173 GLU C O 1
ATOM 10536 N N . HIS C 1 96 ? -26.078 -33.458 -5.633 1.000 65.456 174 HIS C N 1
ATOM 10537 C CA . HIS C 1 96 ? -27.131 -34.097 -4.800 1.000 65.420 174 HIS C CA 1
ATOM 10538 C C . HIS C 1 96 ? -28.418 -33.273 -4.911 1.000 64.355 174 HIS C C 1
ATOM 10539 O O . HIS C 1 96 ? -28.323 -32.035 -4.843 1.000 62.077 174 HIS C O 1
ATOM 10546 N N . ALA C 1 97 ? -29.563 -33.938 -5.079 1.000 65.358 175 ALA C N 1
ATOM 10547 C CA . ALA C 1 97 ? -30.915 -33.332 -5.091 1.000 65.169 175 ALA C CA 1
ATOM 10548 C C . ALA C 1 97 ? -31.555 -33.491 -3.704 1.000 65.162 175 ALA C C 1
ATOM 10549 O O . ALA C 1 97 ? -31.870 -34.640 -3.329 1.000 66.180 175 ALA C O 1
ATOM 10551 N N . MET C 1 98 ? -31.713 -32.385 -2.967 1.000 64.178 176 MET C N 1
ATOM 10552 C CA . MET C 1 98 ? -32.379 -32.342 -1.636 1.000 64.324 176 MET C CA 1
ATOM 10553 C C . MET C 1 98 ? -33.883 -32.140 -1.845 1.000 63.447 176 MET C C 1
ATOM 10554 O O . MET C 1 98 ? -34.270 -31.079 -2.372 1.000 62.313 176 MET C O 1
ATOM 10559 N N . PHE C 1 99 ? -34.691 -33.128 -1.456 1.000 64.038 177 PHE C N 1
ATOM 10560 C CA . PHE C 1 99 ? -36.173 -33.104 -1.574 1.000 64.316 177 PHE C CA 1
ATOM 10561 C C . PHE C 1 99 ? -36.747 -32.307 -0.394 1.000 63.142 177 PHE C C 1
ATOM 10562 O O . PHE C 1 99 ? -36.336 -32.552 0.761 1.000 63.412 177 PHE C O 1
ATOM 10570 N N . LEU C 1 100 ? -37.645 -31.359 -0.679 1.000 61.960 178 LEU C N 1
ATOM 10571 C CA . LEU C 1 100 ? -38.339 -30.542 0.352 1.000 61.482 178 LEU C CA 1
ATOM 10572 C C . LEU C 1 100 ? -39.443 -31.386 1.009 1.000 62.817 178 LEU C C 1
ATOM 10573 O O . LEU C 1 100 ? -39.697 -31.183 2.215 1.000 61.398 178 LEU C O 1
ATOM 10578 N N . GLY C 1 101 ? -40.053 -32.311 0.253 1.000 64.008 179 GLY C N 1
ATOM 10579 C CA . GLY C 1 101 ? -41.015 -33.310 0.761 1.000 64.612 179 GLY C CA 1
ATOM 10580 C C . GLY C 1 101 ? -42.453 -32.940 0.440 1.000 64.246 179 GLY C C 1
ATOM 10581 O O . GLY C 1 101 ? -42.669 -32.223 -0.549 1.000 63.181 179 GLY C O 1
ATOM 10582 N N . ASP C 1 102 ? -43.400 -33.410 1.257 1.000 65.535 180 ASP C N 1
ATOM 10583 C CA . ASP C 1 102 ? -44.863 -33.210 1.061 1.000 66.709 180 ASP C CA 1
ATOM 10584 C C . ASP C 1 102 ? -45.251 -31.783 1.476 1.000 64.394 180 ASP C C 1
ATOM 10585 O O . ASP C 1 102 ? -44.385 -31.043 1.998 1.000 63.112 180 ASP C O 1
ATOM 10590 N N . ALA C 1 103 ? -46.521 -31.429 1.258 1.000 64.141 181 ALA C N 1
ATOM 10591 C CA . ALA C 1 103 ? -47.087 -30.066 1.411 1.000 63.015 181 ALA C CA 1
ATOM 10592 C C . ALA C 1 103 ? -46.947 -29.566 2.857 1.000 62.133 181 ALA C C 1
ATOM 10593 O O . ALA C 1 103 ? -46.905 -28.341 3.037 1.000 61.997 181 ALA C O 1
ATOM 10595 N N . ALA C 1 104 ? -46.873 -30.468 3.843 1.000 62.142 182 ALA C N 1
ATOM 10596 C CA . ALA C 1 104 ? -46.775 -30.136 5.288 1.000 61.391 182 ALA C CA 1
ATOM 10597 C C . ALA C 1 104 ? -45.348 -29.701 5.659 1.000 59.757 182 ALA C C 1
ATOM 10598 O O . ALA C 1 104 ? -45.182 -29.104 6.737 1.000 59.601 182 ALA C O 1
ATOM 10600 N N . ALA C 1 105 ? -44.350 -29.997 4.821 1.000 59.072 183 ALA C N 1
ATOM 10601 C CA . ALA C 1 105 ? -42.940 -29.591 5.036 1.000 57.565 183 ALA C CA 1
ATOM 10602 C C . ALA C 1 105 ? -42.699 -28.236 4.360 1.000 55.390 183 ALA C C 1
ATOM 10603 O O . ALA C 1 105 ? -42.932 -28.130 3.138 1.000 55.500 183 ALA C O 1
ATOM 10605 N N . HIS C 1 106 ? -42.270 -27.238 5.136 1.000 53.290 184 HIS C N 1
ATOM 10606 C CA . HIS C 1 106 ? -42.046 -25.837 4.689 1.000 51.983 184 HIS C CA 1
ATOM 10607 C C . HIS C 1 106 ? -40.607 -25.452 5.025 1.000 50.562 184 HIS C C 1
ATOM 10608 O O . HIS C 1 106 ? -40.157 -25.824 6.119 1.000 51.255 184 HIS C O 1
ATOM 10615 N N . TRP C 1 107 ? -39.918 -24.752 4.120 1.000 49.577 185 TRP C N 1
ATOM 10616 C CA . TRP C 1 107 ? -38.462 -24.459 4.215 1.000 47.940 185 TRP C CA 1
ATOM 10617 C C . TRP C 1 107 ? -38.190 -22.952 4.170 1.000 46.988 185 TRP C C 1
ATOM 10618 O O . TRP C 1 107 ? -38.918 -22.223 3.470 1.000 46.024 185 TRP C O 1
ATOM 10629 N N . TYR C 1 108 ? -37.141 -22.528 4.875 1.000 46.364 186 TYR C N 1
ATOM 10630 C CA . TYR C 1 108 ? -36.736 -21.113 5.069 1.000 45.804 186 TYR C CA 1
ATOM 10631 C C . TYR C 1 108 ? -35.214 -20.995 4.897 1.000 45.107 186 TYR C C 1
ATOM 10632 O O . TYR C 1 108 ? -34.505 -22.009 5.033 1.000 44.489 186 TYR C O 1
ATOM 10641 N N . GLY C 1 109 ? -34.734 -19.782 4.617 1.000 44.612 187 GLY C N 1
ATOM 10642 C CA . GLY C 1 109 ? -33.299 -19.445 4.547 1.000 44.292 187 GLY C CA 1
ATOM 10643 C C . GLY C 1 109 ? -32.848 -19.204 3.117 1.000 44.298 187 GLY C C 1
ATOM 10644 O O . GLY C 1 109 ? -33.611 -18.574 2.350 1.000 45.142 187 GLY C O 1
ATOM 10645 N N . GLY C 1 110 ? -31.651 -19.687 2.769 1.000 44.294 188 GLY C N 1
ATOM 10646 C CA . GLY C 1 110 ? -31.028 -19.479 1.451 1.000 44.142 188 GLY C CA 1
ATOM 10647 C C . GLY C 1 110 ? -30.698 -18.017 1.227 1.000 43.596 188 GLY C C 1
ATOM 10648 O O . GLY C 1 110 ? -30.110 -17.390 2.134 1.000 42.836 188 GLY C O 1
ATOM 10649 N N . ALA C 1 111 ? -31.111 -17.477 0.079 1.000 43.709 189 ALA C N 1
ATOM 10650 C CA . ALA C 1 111 ? -30.702 -16.143 -0.415 1.000 43.855 189 ALA C CA 1
ATOM 10651 C C . ALA C 1 111 ? -31.905 -15.202 -0.528 1.000 43.146 189 ALA C C 1
ATOM 10652 O O . ALA C 1 111 ? -33.014 -15.673 -0.797 1.000 43.394 189 ALA C O 1
ATOM 10654 N N . GLU C 1 112 ? -31.664 -13.903 -0.375 1.000 42.755 190 GLU C N 1
ATOM 10655 C CA . GLU C 1 112 ? -32.545 -12.842 -0.921 1.000 43.360 190 GLU C CA 1
ATOM 10656 C C . GLU C 1 112 ? -32.743 -13.129 -2.414 1.000 44.646 190 GLU C C 1
ATOM 10657 O O . GLU C 1 112 ? -31.744 -13.450 -3.083 1.000 44.767 190 GLU C O 1
ATOM 10663 N N . MET C 1 113 ? -33.979 -13.054 -2.911 1.000 45.878 191 MET C N 1
ATOM 10664 C CA . MET C 1 113 ? -34.322 -13.336 -4.330 1.000 47.973 191 MET C CA 1
ATOM 10665 C C . MET C 1 113 ? -35.219 -12.215 -4.852 1.000 47.294 191 MET C C 1
ATOM 10666 O O . MET C 1 113 ? -35.789 -11.490 -4.024 1.000 48.437 191 MET C O 1
ATOM 10671 N N . ARG C 1 114 ? -35.368 -12.132 -6.174 1.000 47.405 192 ARG C N 1
ATOM 10672 C CA . ARG C 1 114 ? -36.240 -11.143 -6.853 1.000 47.687 192 ARG C CA 1
ATOM 10673 C C . ARG C 1 114 ? -37.695 -11.437 -6.469 1.000 47.684 192 ARG C C 1
ATOM 10674 O O . ARG C 1 114 ? -38.373 -10.522 -5.968 1.000 47.890 192 ARG C O 1
ATOM 10682 N N . THR C 1 115 ? -38.139 -12.678 -6.693 1.000 47.186 193 THR C N 1
ATOM 10683 C CA . THR C 1 115 ? -39.473 -13.192 -6.290 1.000 46.826 193 THR C CA 1
ATOM 10684 C C . THR C 1 115 ? -39.306 -13.936 -4.963 1.000 45.708 193 THR C C 1
ATOM 10685 O O . THR C 1 115 ? -38.938 -15.111 -4.996 1.000 45.844 193 THR C O 1
ATOM 10689 N N . GLN C 1 116 ? -39.551 -13.257 -3.844 1.000 45.199 194 GLN C N 1
ATOM 10690 C CA . GLN C 1 116 ? -39.307 -13.798 -2.483 1.000 44.902 194 GLN C CA 1
ATOM 10691 C C . GLN C 1 116 ? -40.612 -14.334 -1.887 1.000 45.708 194 GLN C C 1
ATOM 10692 O O . GLN C 1 116 ? -41.478 -13.521 -1.485 1.000 45.269 194 GLN C O 1
ATOM 10698 N N . HIS C 1 117 ? -40.729 -15.660 -1.825 1.000 45.870 195 HIS C N 1
ATOM 10699 C CA . HIS C 1 117 ? -41.846 -16.386 -1.179 1.000 46.432 195 HIS C CA 1
ATOM 10700 C C . HIS C 1 117 ? -41.413 -16.806 0.225 1.000 46.348 195 HIS C C 1
ATOM 10701 O O . HIS C 1 117 ? -40.201 -16.932 0.462 1.000 45.966 195 HIS C O 1
ATOM 10708 N N . TRP C 1 118 ? -42.380 -16.964 1.127 1.000 47.067 196 TRP C N 1
ATOM 10709 C CA . TRP C 1 118 ? -42.180 -17.507 2.493 1.000 47.224 196 TRP C CA 1
ATOM 10710 C C . TRP C 1 118 ? -43.389 -18.372 2.819 1.000 48.456 196 TRP C C 1
ATOM 10711 O O . TRP C 1 118 ? -44.500 -17.868 2.824 1.000 49.505 196 TRP C O 1
ATOM 10722 N N . PRO C 1 119 ? -43.247 -19.704 3.001 1.000 49.540 197 PRO C N 1
ATOM 10723 C CA . PRO C 1 119 ? -41.962 -20.395 2.896 1.000 49.540 197 PRO C CA 1
ATOM 10724 C C . PRO C 1 119 ? -41.416 -20.434 1.459 1.000 49.776 197 PRO C C 1
ATOM 10725 O O . PRO C 1 119 ? -42.094 -19.990 0.557 1.000 48.969 197 PRO C O 1
ATOM 10729 N N . ILE C 1 120 ? -40.200 -20.964 1.289 1.000 50.845 198 ILE C N 1
ATOM 10730 C CA . ILE C 1 120 ? -39.480 -21.041 -0.017 1.000 51.710 198 ILE C CA 1
ATOM 10731 C C . ILE C 1 120 ? -40.350 -21.806 -1.019 1.000 53.789 198 ILE C C 1
ATOM 10732 O O . ILE C 1 120 ? -40.789 -22.926 -0.710 1.000 54.713 198 ILE C O 1
ATOM 10737 N N . ARG C 1 121 ? -40.573 -21.204 -2.184 1.000 55.211 199 ARG C N 1
ATOM 10738 C CA . ARG C 1 121 ? -41.239 -21.819 -3.356 1.000 57.005 199 ARG C CA 1
ATOM 10739 C C . ARG C 1 121 ? -40.479 -21.354 -4.599 1.000 56.789 199 ARG C C 1
ATOM 10740 O O . ARG C 1 121 ? -40.430 -20.131 -4.832 1.000 57.058 199 ARG C O 1
ATOM 10748 N N . LEU C 1 122 ? -39.884 -22.290 -5.339 1.000 57.348 200 LEU C N 1
ATOM 10749 C CA . LEU C 1 122 ? -39.144 -22.010 -6.598 1.000 57.249 200 LEU C CA 1
ATOM 10750 C C . LEU C 1 122 ? -39.881 -22.686 -7.755 1.000 57.699 200 LEU C C 1
ATOM 10751 O O . LEU C 1 122 ? -40.077 -23.910 -7.699 1.000 58.318 200 LEU C O 1
ATOM 10756 N N . ASP C 1 123 ? -40.291 -21.894 -8.747 1.000 58.083 201 ASP C N 1
ATOM 10757 C CA . ASP C 1 123 ? -41.131 -22.334 -9.893 1.000 59.277 201 ASP C CA 1
ATOM 10758 C C . ASP C 1 123 ? -40.217 -22.771 -11.041 1.000 59.352 201 ASP C C 1
ATOM 10759 O O . ASP C 1 123 ? -39.097 -22.253 -11.137 1.000 57.884 201 ASP C O 1
ATOM 10764 N N . GLY C 1 124 ? -40.695 -23.702 -11.870 1.000 61.101 202 GLY C N 1
ATOM 10765 C CA . GLY C 1 124 ? -40.013 -24.169 -13.091 1.000 61.472 202 GLY C CA 1
ATOM 10766 C C . GLY C 1 124 ? -38.728 -24.923 -12.790 1.000 61.605 202 GLY C C 1
ATOM 10767 O O . GLY C 1 124 ? -38.655 -25.585 -11.739 1.000 61.459 202 GLY C O 1
ATOM 10768 N N . GLN C 1 125 ? -37.753 -24.814 -13.697 1.000 62.291 203 GLN C N 1
ATOM 10769 C CA . GLN C 1 125 ? -36.483 -25.587 -13.711 1.000 61.997 203 GLN C CA 1
ATOM 10770 C C . GLN C 1 125 ? -35.310 -24.609 -13.783 1.000 61.955 203 GLN C C 1
ATOM 10771 O O . GLN C 1 125 ? -35.361 -23.697 -14.625 1.000 63.547 203 GLN C O 1
ATOM 10777 N N . GLN C 1 126 ? -34.303 -24.788 -12.926 1.000 61.557 204 GLN C N 1
ATOM 10778 C CA . GLN C 1 126 ? -33.042 -24.001 -12.942 1.000 61.105 204 GLN C CA 1
ATOM 10779 C C . GLN C 1 126 ? -31.860 -24.966 -12.791 1.000 61.118 204 GLN C C 1
ATOM 10780 O O . GLN C 1 126 ? -31.801 -25.673 -11.769 1.000 60.196 204 GLN C O 1
ATOM 10786 N N . GLU C 1 127 ? -30.977 -25.007 -13.788 1.000 61.746 205 GLU C N 1
ATOM 10787 C CA . GLU C 1 127 ? -29.688 -25.749 -13.733 1.000 62.340 205 GLU C CA 1
ATOM 10788 C C . GLU C 1 127 ? -28.823 -25.066 -12.675 1.000 59.916 205 GLU C C 1
ATOM 10789 O O . GLU C 1 127 ? -28.852 -23.844 -12.553 1.000 58.684 205 GLU C O 1
ATOM 10795 N N . PRO C 1 128 ? -28.058 -25.811 -11.849 1.000 59.190 206 PRO C N 1
ATOM 10796 C CA . PRO C 1 128 ? -27.264 -25.188 -10.793 1.000 58.892 206 PRO C CA 1
ATOM 10797 C C . PRO C 1 128 ? -26.378 -24.058 -11.334 1.000 59.700 206 PRO C C 1
ATOM 10798 O O . PRO C 1 128 ? -25.677 -24.287 -12.293 1.000 62.949 206 PRO C O 1
ATOM 10802 N N . GLN C 1 129 ? -26.454 -22.874 -10.724 1.000 59.338 207 GLN C N 1
ATOM 10803 C CA . GLN C 1 129 ? -25.626 -21.690 -11.081 1.000 59.503 207 GLN C CA 1
ATOM 10804 C C . GLN C 1 129 ? -24.892 -21.235 -9.819 1.000 57.195 207 GLN C C 1
ATOM 10805 O O . GLN C 1 129 ? -25.322 -21.541 -8.710 1.000 55.995 207 GLN C O 1
ATOM 10811 N N . PRO C 1 130 ? -23.753 -20.513 -9.936 1.000 55.867 208 PRO C N 1
ATOM 10812 C CA . PRO C 1 130 ? -22.947 -20.163 -8.765 1.000 54.050 208 PRO C CA 1
ATOM 10813 C C . PRO C 1 130 ? -23.786 -19.510 -7.658 1.000 51.791 208 PRO C C 1
ATOM 10814 O O . PRO C 1 130 ? -24.458 -18.537 -7.939 1.000 51.415 208 PRO C O 1
ATOM 10818 N N . PHE C 1 131 ? -23.733 -20.067 -6.445 1.000 49.638 209 PHE C N 1
ATOM 10819 C CA . PHE C 1 131 ? -24.375 -19.513 -5.228 1.000 47.034 209 PHE C CA 1
ATOM 10820 C C . PHE C 1 131 ? -23.466 -18.423 -4.665 1.000 45.739 209 PHE C C 1
ATOM 10821 O O . PHE C 1 131 ? -22.756 -18.650 -3.673 1.000 45.641 209 PHE C O 1
ATOM 10829 N N . VAL C 1 132 ? -23.535 -17.252 -5.292 1.000 45.415 210 VAL C N 1
ATOM 10830 C CA . VAL C 1 132 ? -22.668 -16.064 -5.037 1.000 45.116 210 VAL C CA 1
ATOM 10831 C C . VAL C 1 132 ? -23.566 -14.828 -4.952 1.000 43.975 210 VAL C C 1
ATOM 10832 O O . VAL C 1 132 ? -24.655 -14.842 -5.564 1.000 43.265 210 VAL C O 1
ATOM 10836 N N . THR C 1 133 ? -23.086 -13.776 -4.286 1.000 44.024 211 THR C N 1
ATOM 10837 C CA . THR C 1 133 ? -23.776 -12.463 -4.189 1.000 44.112 211 THR C CA 1
ATOM 10838 C C . THR C 1 133 ? -23.970 -11.903 -5.600 1.000 44.992 211 THR C C 1
ATOM 10839 O O . THR C 1 133 ? -22.952 -11.571 -6.231 1.000 45.969 211 THR C O 1
ATOM 10843 N N . SER C 1 134 ? -25.222 -11.798 -6.061 1.000 45.173 212 SER C N 1
ATOM 10844 C CA . SER C 1 134 ? -25.590 -11.166 -7.354 1.000 45.490 212 SER C CA 1
ATOM 10845 C C . SER C 1 134 ? -26.647 -10.081 -7.126 1.000 45.265 212 SER C C 1
ATOM 10846 O O . SER C 1 134 ? -27.333 -10.117 -6.084 1.000 44.630 212 SER C O 1
ATOM 10849 N N . ASP C 1 135 ? -26.735 -9.132 -8.060 1.000 45.292 213 ASP C N 1
ATOM 10850 C CA . ASP C 1 135 ? -27.804 -8.104 -8.127 1.000 44.906 213 ASP C CA 1
ATOM 10851 C C . ASP C 1 135 ? -29.007 -8.736 -8.829 1.000 45.909 213 ASP C C 1
ATOM 10852 O O . ASP C 1 135 ? -28.970 -8.889 -10.062 1.000 45.367 213 ASP C O 1
ATOM 10857 N N . VAL C 1 136 ? -30.051 -9.081 -8.073 1.000 46.631 214 VAL C N 1
ATOM 10858 C CA . VAL C 1 136 ? -31.200 -9.862 -8.616 1.000 47.465 214 VAL C CA 1
ATOM 10859 C C . VAL C 1 136 ? -32.285 -8.914 -9.126 1.000 48.172 214 VAL C C 1
ATOM 10860 O O . VAL C 1 136 ? -33.317 -9.433 -9.574 1.000 48.398 214 VAL C O 1
ATOM 10864 N N . TYR C 1 137 ? -32.058 -7.598 -9.112 1.000 49.936 215 TYR C N 1
ATOM 10865 C CA . TYR C 1 137 ? -33.101 -6.596 -9.458 1.000 52.576 215 TYR C CA 1
ATOM 10866 C C . TYR C 1 137 ? -33.766 -6.946 -10.803 1.000 57.120 215 TYR C C 1
ATOM 10867 O O . TYR C 1 137 ? -35.006 -6.794 -10.896 1.000 60.303 215 TYR C O 1
ATOM 10876 N N . SER C 1 138 ? -33.001 -7.424 -11.792 1.000 60.783 216 SER C N 1
ATOM 10877 C CA . SER C 1 138 ? -33.489 -7.737 -13.166 1.000 65.211 216 SER C CA 1
ATOM 10878 C C . SER C 1 138 ? -33.527 -9.253 -13.457 1.000 67.583 216 SER C C 1
ATOM 10879 O O . SER C 1 138 ? -33.830 -9.597 -14.625 1.000 67.387 216 SER C O 1
ATOM 10882 N N . SER C 1 139 ? -33.251 -10.131 -12.473 1.000 68.467 217 SER C N 1
ATOM 10883 C CA . SER C 1 139 ? -32.976 -11.585 -12.692 1.000 70.911 217 SER C CA 1
ATOM 10884 C C . SER C 1 139 ? -33.631 -12.480 -11.615 1.000 70.502 217 SER C C 1
ATOM 10885 O O . SER C 1 139 ? -33.299 -12.339 -10.415 1.000 66.396 217 SER C O 1
ATOM 10888 N N . ASP C 1 140 ? -34.488 -13.416 -12.052 1.000 72.067 218 ASP C N 1
ATOM 10889 C CA . ASP C 1 140 ? -35.271 -14.362 -11.202 1.000 71.741 218 ASP C CA 1
ATOM 10890 C C . ASP C 1 140 ? -34.508 -15.687 -11.009 1.000 72.208 218 ASP C C 1
ATOM 10891 O O . ASP C 1 140 ? -34.931 -16.489 -10.148 1.000 73.756 218 ASP C O 1
ATOM 10896 N N . ALA C 1 141 ? -33.440 -15.927 -11.780 1.000 72.239 219 ALA C N 1
ATOM 10897 C CA . ALA C 1 141 ? -32.512 -17.076 -11.633 1.000 70.372 219 ALA C CA 1
ATOM 10898 C C . ALA C 1 141 ? -31.527 -16.814 -10.477 1.000 67.322 219 ALA C C 1
ATOM 10899 O O . ALA C 1 141 ? -31.350 -17.691 -9.609 1.000 68.760 219 ALA C O 1
ATOM 10901 N N . ALA C 1 142 ? -30.923 -15.627 -10.463 1.000 62.262 220 ALA C N 1
ATOM 10902 C CA . ALA C 1 142 ? -29.767 -15.259 -9.620 1.000 58.939 220 ALA C CA 1
ATOM 10903 C C . ALA C 1 142 ? -30.124 -15.307 -8.121 1.000 56.577 220 ALA C C 1
ATOM 10904 O O . ALA C 1 142 ? -31.317 -15.345 -7.757 1.000 56.686 220 ALA C O 1
ATOM 10906 N N . PHE C 1 143 ? -29.086 -15.311 -7.285 1.000 52.596 221 PHE C N 1
ATOM 10907 C CA . PHE C 1 143 ? -29.143 -15.266 -5.805 1.000 49.787 221 PHE C CA 1
ATOM 10908 C C . PHE C 1 143 ? -28.659 -13.884 -5.357 1.000 48.153 221 PHE C C 1
ATOM 10909 O O . PHE C 1 143 ? -27.655 -13.396 -5.904 1.000 47.685 221 PHE C O 1
ATOM 10917 N N . GLY C 1 144 ? -29.355 -13.275 -4.394 1.000 45.876 222 GLY C N 1
ATOM 10918 C CA . GLY C 1 144 ? -29.212 -11.847 -4.052 1.000 44.575 222 GLY C CA 1
ATOM 10919 C C . GLY C 1 144 ? -27.981 -11.569 -3.210 1.000 43.586 222 GLY C C 1
ATOM 10920 O O . GLY C 1 144 ? -27.186 -12.506 -2.979 1.000 43.924 222 GLY C O 1
ATOM 10921 N N . GLY C 1 145 ? -27.856 -10.321 -2.752 1.000 42.340 223 GLY C N 1
ATOM 10922 C CA . GLY C 1 145 ? -26.671 -9.785 -2.062 1.000 42.217 223 GLY C CA 1
ATOM 10923 C C . GLY C 1 145 ? -26.485 -10.355 -0.670 1.000 42.365 223 GLY C C 1
ATOM 10924 O O . GLY C 1 145 ? -25.333 -10.394 -0.211 1.000 41.630 223 GLY C O 1
ATOM 10925 N N . ILE C 1 146 ? -27.574 -10.723 0.011 1.000 43.436 224 ILE C N 1
ATOM 10926 C CA . ILE C 1 146 ? -27.527 -11.342 1.369 1.000 43.888 224 ILE C CA 1
ATOM 10927 C C . ILE C 1 146 ? -27.952 -12.804 1.225 1.000 44.136 224 ILE C C 1
ATOM 10928 O O . ILE C 1 146 ? -29.068 -13.052 0.764 1.000 43.450 224 ILE C O 1
ATOM 10933 N N . LEU C 1 147 ? -27.061 -13.732 1.562 1.000 44.676 225 LEU C N 1
ATOM 10934 C CA . LEU C 1 147 ? -27.328 -15.179 1.414 1.000 45.495 225 LEU C CA 1
ATOM 10935 C C . LEU C 1 147 ? -26.426 -15.970 2.355 1.000 45.493 225 LEU C C 1
ATOM 10936 O O . LEU C 1 147 ? -25.438 -15.418 2.890 1.000 44.719 225 LEU C O 1
ATOM 10941 N N . GLU C 1 148 ? -26.806 -17.227 2.541 1.000 45.762 226 GLU C N 1
ATOM 10942 C CA . GLU C 1 148 ? -26.068 -18.217 3.345 1.000 46.551 226 GLU C CA 1
ATOM 10943 C C . GLU C 1 148 ? -26.465 -19.592 2.811 1.000 46.926 226 GLU C C 1
ATOM 10944 O O . GLU C 1 148 ? -27.581 -19.720 2.285 1.000 46.661 226 GLU C O 1
ATOM 10950 N N . ARG C 1 149 ? -25.563 -20.565 2.876 1.000 48.310 227 ARG C N 1
ATOM 10951 C CA . ARG C 1 149 ? -25.813 -21.936 2.369 1.000 49.156 227 ARG C CA 1
ATOM 10952 C C . ARG C 1 149 ? -26.539 -22.710 3.472 1.000 49.013 227 ARG C C 1
ATOM 10953 O O . ARG C 1 149 ? -26.002 -23.731 3.929 1.000 48.604 227 ARG C O 1
ATOM 10961 N N . TYR C 1 150 ? -27.705 -22.209 3.881 1.000 48.224 228 TYR C N 1
ATOM 10962 C CA . TYR C 1 150 ? -28.447 -22.650 5.088 1.000 48.563 228 TYR C CA 1
ATOM 10963 C C . TYR C 1 150 ? -29.938 -22.749 4.754 1.000 48.299 228 TYR C C 1
ATOM 10964 O O . TYR C 1 150 ? -30.523 -21.748 4.307 1.000 46.750 228 TYR C O 1
ATOM 10973 N N . TRP C 1 151 ? -30.517 -23.928 4.971 1.000 48.774 229 TRP C N 1
ATOM 10974 C CA . TRP C 1 151 ? -31.959 -24.211 4.758 1.000 49.521 229 TRP C CA 1
ATOM 10975 C C . TRP C 1 151 ? -32.533 -24.906 5.994 1.000 49.474 229 TRP C C 1
ATOM 10976 O O . TRP C 1 151 ? -31.890 -25.840 6.498 1.000 50.106 229 TRP C O 1
ATOM 10987 N N . LEU C 1 152 ? -33.685 -24.422 6.463 1.000 48.488 230 LEU C N 1
ATOM 10988 C CA . LEU C 1 152 ? -34.373 -24.864 7.706 1.000 48.806 230 LEU C CA 1
ATOM 10989 C C . LEU C 1 152 ? -35.753 -25.410 7.333 1.000 48.971 230 LEU C C 1
ATOM 10990 O O . LEU C 1 152 ? -36.444 -24.763 6.530 1.000 47.704 230 LEU C O 1
ATOM 10995 N N . SER C 1 153 ? -36.124 -26.559 7.894 1.000 50.469 231 SER C N 1
ATOM 10996 C CA . SER C 1 153 ? -37.430 -27.233 7.681 1.000 52.039 231 SER C CA 1
ATOM 10997 C C . SER C 1 153 ? -38.342 -26.988 8.890 1.000 52.273 231 SER C C 1
ATOM 10998 O O . SER C 1 153 ? -37.830 -26.994 10.022 1.000 51.786 231 SER C O 1
ATOM 11001 N N . SER C 1 154 ? -39.644 -26.808 8.643 1.000 52.973 232 SER C N 1
ATOM 11002 C CA . SER C 1 154 ? -40.723 -26.742 9.665 1.000 54.215 232 SER C CA 1
ATOM 11003 C C . SER C 1 154 ? -40.822 -28.063 10.438 1.000 56.151 232 SER C C 1
ATOM 11004 O O . SER C 1 154 ? -41.464 -28.052 11.501 1.000 57.212 232 SER C O 1
ATOM 11007 N N . ARG C 1 155 ? -40.212 -29.144 9.931 1.000 58.155 233 ARG C N 1
ATOM 11008 C CA . ARG C 1 155 ? -40.175 -30.489 10.574 1.000 60.570 233 ARG C CA 1
ATOM 11009 C C . ARG C 1 155 ? -38.956 -30.598 11.510 1.000 59.259 233 ARG C C 1
ATOM 11010 O O . ARG C 1 155 ? -38.649 -31.729 11.936 1.000 60.392 233 ARG C O 1
ATOM 11018 N N . ALA C 1 156 ? -38.283 -29.481 11.812 1.000 57.154 234 ALA C N 1
ATOM 11019 C CA . ALA C 1 156 ? -37.169 -29.372 12.784 1.000 56.850 234 ALA C CA 1
ATOM 11020 C C . ALA C 1 156 ? -35.916 -30.098 12.264 1.000 56.553 234 ALA C C 1
ATOM 11021 O O . ALA C 1 156 ? -35.229 -30.766 13.054 1.000 56.454 234 ALA C O 1
ATOM 11023 N N . ALA C 1 157 ? -35.621 -29.949 10.973 1.000 56.213 235 ALA C N 1
ATOM 11024 C CA . ALA C 1 157 ? -34.357 -30.370 10.328 1.000 56.270 235 ALA C CA 1
ATOM 11025 C C . ALA C 1 157 ? -33.757 -29.165 9.603 1.000 54.889 235 ALA C C 1
ATOM 11026 O O . ALA C 1 157 ? -34.529 -28.311 9.150 1.000 54.381 235 ALA C O 1
ATOM 11028 N N . ALA C 1 158 ? -32.430 -29.105 9.504 1.000 53.951 236 ALA C N 1
ATOM 11029 C CA . ALA C 1 158 ? -31.684 -28.005 8.852 1.000 52.390 236 ALA C CA 1
ATOM 11030 C C . ALA C 1 158 ? -30.443 -28.567 8.154 1.000 52.262 236 ALA C C 1
ATOM 11031 O O . ALA C 1 158 ? -29.918 -29.603 8.605 1.000 53.092 236 ALA C O 1
ATOM 11033 N N . ILE C 1 159 ? -30.001 -27.909 7.084 1.000 51.176 237 ILE C N 1
ATOM 11034 C CA . ILE C 1 159 ? -28.743 -28.252 6.358 1.000 51.152 237 ILE C CA 1
ATOM 11035 C C . ILE C 1 159 ? -27.882 -26.990 6.264 1.000 49.826 237 ILE C C 1
ATOM 11036 O O . ILE C 1 159 ? -28.413 -25.935 5.889 1.000 47.828 237 ILE C O 1
ATOM 11041 N N . LYS C 1 160 ? -26.611 -27.102 6.644 1.000 50.993 238 LYS C N 1
ATOM 11042 C CA . LYS C 1 160 ? -25.544 -26.111 6.353 1.000 50.977 238 LYS C CA 1
ATOM 11043 C C . LYS C 1 160 ? -24.562 -26.749 5.365 1.000 52.047 238 LYS C C 1
ATOM 11044 O O . LYS C 1 160 ? -23.919 -27.758 5.737 1.000 53.628 238 LYS C O 1
ATOM 11050 N N . VAL C 1 161 ? -24.458 -26.197 4.155 1.000 51.617 239 VAL C N 1
ATOM 11051 C CA . VAL C 1 161 ? -23.438 -26.620 3.152 1.000 52.377 239 VAL C CA 1
ATOM 11052 C C . VAL C 1 161 ? -22.084 -26.040 3.578 1.000 52.400 239 VAL C C 1
ATOM 11053 O O . VAL C 1 161 ? -22.029 -24.846 3.909 1.000 51.145 239 VAL C O 1
ATOM 11057 N N . ASN C 1 162 ? -21.045 -26.879 3.587 1.000 54.830 240 ASN C N 1
ATOM 11058 C CA . ASN C 1 162 ? -19.664 -26.557 4.046 1.000 55.876 240 ASN C CA 1
ATOM 11059 C C . ASN C 1 162 ? -19.149 -25.329 3.278 1.000 55.746 240 ASN C C 1
ATOM 11060 O O . ASN C 1 162 ? -19.439 -25.239 2.062 1.000 56.520 240 ASN C O 1
ATOM 11065 N N . ASP C 1 163 ? -18.421 -24.428 3.952 1.000 55.587 241 ASP C N 1
ATOM 11066 C CA . ASP C 1 163 ? -17.827 -23.213 3.330 1.000 55.799 241 ASP C CA 1
ATOM 11067 C C . ASP C 1 163 ? -16.804 -23.607 2.257 1.000 57.230 241 ASP C C 1
ATOM 11068 O O . ASP C 1 163 ? -16.592 -22.803 1.332 1.000 57.098 241 ASP C O 1
ATOM 11073 N N . SER C 1 164 ? -16.206 -24.798 2.374 1.000 57.999 242 SER C N 1
ATOM 11074 C CA . SER C 1 164 ? -15.175 -25.333 1.448 1.000 58.880 242 SER C CA 1
ATOM 11075 C C . SER C 1 164 ? -15.749 -25.527 0.038 1.000 58.507 242 SER C C 1
ATOM 11076 O O . SER C 1 164 ? -14.964 -25.478 -0.921 1.000 58.330 242 SER C O 1
ATOM 11079 N N . VAL C 1 165 ? -17.060 -25.751 -0.091 1.000 57.550 243 VAL C N 1
ATOM 11080 C CA . VAL C 1 165 ? -17.672 -26.252 -1.357 1.000 57.266 243 VAL C CA 1
ATOM 11081 C C . VAL C 1 165 ? -17.643 -25.139 -2.399 1.000 56.130 243 VAL C C 1
ATOM 11082 O O . VAL C 1 165 ? -17.999 -24.003 -2.101 1.000 53.570 243 VAL C O 1
ATOM 11086 N N . PRO C 1 166 ? -17.199 -25.438 -3.644 1.000 57.491 244 PRO C N 1
ATOM 11087 C CA . PRO C 1 166 ? -17.435 -24.555 -4.783 1.000 57.453 244 PRO C CA 1
ATOM 11088 C C . PRO C 1 166 ? -18.912 -24.706 -5.176 1.000 57.273 244 PRO C C 1
ATOM 11089 O O . PRO C 1 166 ? -19.218 -25.412 -6.124 1.000 57.500 244 PRO C O 1
ATOM 11093 N N . PHE C 1 167 ? -19.785 -24.051 -4.406 1.000 56.825 245 PHE C N 1
ATOM 11094 C CA . PHE C 1 167 ? -21.229 -24.375 -4.290 1.000 56.073 245 PHE C CA 1
ATOM 11095 C C . PHE C 1 167 ? -22.027 -23.657 -5.379 1.000 55.071 245 PHE C C 1
ATOM 11096 O O . PHE C 1 167 ? -21.943 -22.420 -5.479 1.000 54.015 245 PHE C O 1
ATOM 11104 N N . HIS C 1 168 ? -22.786 -24.440 -6.147 1.000 55.403 246 HIS C N 1
ATOM 11105 C CA . HIS C 1 168 ? -23.767 -23.994 -7.170 1.000 55.424 246 HIS C CA 1
ATOM 11106 C C . HIS C 1 168 ? -25.137 -24.539 -6.780 1.000 54.691 246 HIS C C 1
ATOM 11107 O O . HIS C 1 168 ? -25.195 -25.694 -6.315 1.000 55.320 246 HIS C O 1
ATOM 11114 N N . LEU C 1 169 ? -26.193 -23.744 -6.960 1.000 53.367 247 LEU C N 1
ATOM 11115 C CA . LEU C 1 169 ? -27.580 -24.128 -6.581 1.000 53.270 247 LEU C CA 1
ATOM 11116 C C . LEU C 1 169 ? -28.498 -24.021 -7.800 1.000 52.866 247 LEU C C 1
ATOM 11117 O O . LEU C 1 169 ? -28.434 -23.006 -8.507 1.000 52.150 247 LEU C O 1
ATOM 11122 N N . GLY C 1 170 ? -29.289 -25.064 -8.034 1.000 53.697 248 GLY C N 1
ATOM 11123 C CA . GLY C 1 170 ? -30.445 -25.081 -8.946 1.000 54.487 248 GLY C CA 1
ATOM 11124 C C . GLY C 1 170 ? -31.672 -25.581 -8.207 1.000 54.878 248 GLY C C 1
ATOM 11125 O O . GLY C 1 170 ? -31.599 -25.704 -6.969 1.000 55.696 248 GLY C O 1
ATOM 11126 N N . TRP C 1 171 ? -32.755 -25.874 -8.927 1.000 55.184 249 TRP C N 1
ATOM 11127 C CA . TRP C 1 171 ? -34.000 -26.433 -8.339 1.000 55.213 249 TRP C CA 1
ATOM 11128 C C . TRP C 1 171 ? -34.836 -27.102 -9.432 1.000 55.906 249 TRP C C 1
ATOM 11129 O O . TRP C 1 171 ? -34.601 -26.821 -10.617 1.000 55.359 249 TRP C O 1
ATOM 11140 N N . ASN C 1 172 ? -35.776 -27.948 -9.014 1.000 56.787 250 ASN C N 1
ATOM 11141 C CA . ASN C 1 172 ? -36.655 -28.758 -9.895 1.000 58.460 250 ASN C CA 1
ATOM 11142 C C . ASN C 1 172 ? -38.033 -28.822 -9.226 1.000 58.388 250 ASN C C 1
ATOM 11143 O O . ASN C 1 172 ? -38.172 -29.561 -8.231 1.000 58.858 250 ASN C O 1
ATOM 11148 N N . SER C 1 173 ? -39.001 -28.049 -9.728 1.000 57.541 251 SER C N 1
ATOM 11149 C CA . SER C 1 173 ? -40.343 -27.875 -9.109 1.000 56.971 251 SER C CA 1
ATOM 11150 C C . SER C 1 173 ? -41.160 -29.161 -9.251 1.000 57.599 251 SER C C 1
ATOM 11151 O O . SER C 1 173 ? -41.985 -29.415 -8.366 1.000 57.289 251 SER C O 1
ATOM 11154 N N . THR C 1 174 ? -40.917 -29.956 -10.300 1.000 58.115 252 THR C N 1
ATOM 11155 C CA . THR C 1 174 ? -41.644 -31.223 -10.580 1.000 59.371 252 THR C CA 1
ATOM 11156 C C . THR C 1 174 ? -41.494 -32.185 -9.396 1.000 59.341 252 THR C C 1
ATOM 11157 O O . THR C 1 174 ? -42.495 -32.820 -9.038 1.000 60.688 252 THR C O 1
ATOM 11161 N N . GLU C 1 175 ? -40.289 -32.297 -8.832 1.000 58.609 253 GLU C N 1
ATOM 11162 C CA . GLU C 1 175 ? -39.981 -33.185 -7.674 1.000 58.728 253 GLU C CA 1
ATOM 11163 C C . GLU C 1 175 ? -39.715 -32.339 -6.420 1.000 56.970 253 GLU C C 1
ATOM 11164 O O . GLU C 1 175 ? -39.323 -32.922 -5.395 1.000 57.257 253 GLU C O 1
ATOM 11170 N N . ARG C 1 176 ? -39.924 -31.020 -6.510 1.000 55.075 254 ARG C N 1
ATOM 11171 C CA . ARG C 1 176 ? -39.748 -30.040 -5.406 1.000 53.759 254 ARG C CA 1
ATOM 11172 C C . ARG C 1 176 ? -38.398 -30.284 -4.721 1.000 53.097 254 ARG C C 1
ATOM 11173 O O . ARG C 1 176 ? -38.380 -30.552 -3.494 1.000 52.941 254 ARG C O 1
ATOM 11181 N N . SER C 1 177 ? -37.309 -30.201 -5.494 1.000 52.646 255 SER C N 1
ATOM 11182 C CA . SER C 1 177 ? -35.920 -30.460 -5.033 1.000 52.339 255 SER C CA 1
ATOM 11183 C C . SER C 1 177 ? -35.064 -29.202 -5.192 1.000 51.181 255 SER C C 1
ATOM 11184 O O . SER C 1 177 ? -35.316 -28.430 -6.135 1.000 50.642 255 SER C O 1
ATOM 11187 N N . LEU C 1 178 ? -34.111 -29.010 -4.280 1.000 51.495 256 LEU C N 1
ATOM 11188 C CA . LEU C 1 178 ? -32.936 -28.118 -4.465 1.000 51.536 256 LEU C CA 1
ATOM 11189 C C . LEU C 1 178 ? -31.805 -28.960 -5.064 1.000 52.724 256 LEU C C 1
ATOM 11190 O O . LEU C 1 178 ? -31.548 -30.062 -4.545 1.000 53.120 256 LEU C O 1
ATOM 11195 N N . ARG C 1 179 ? -31.175 -28.472 -6.131 1.000 53.409 257 ARG C N 1
ATOM 11196 C CA . ARG C 1 179 ? -30.030 -29.147 -6.793 1.000 54.605 257 ARG C CA 1
ATOM 11197 C C . ARG C 1 179 ? -28.734 -28.562 -6.222 1.000 54.124 257 ARG C C 1
ATOM 11198 O O . ARG C 1 179 ? -28.384 -27.428 -6.592 1.000 53.049 257 ARG C O 1
ATOM 11206 N N . LEU C 1 180 ? -28.087 -29.300 -5.315 1.000 55.053 258 LEU C N 1
ATOM 11207 C CA . LEU C 1 180 ? -26.811 -28.913 -4.653 1.000 55.416 258 LEU C CA 1
ATOM 11208 C C . LEU C 1 180 ? -25.657 -29.433 -5.509 1.000 56.550 258 LEU C C 1
ATOM 11209 O O . LEU C 1 180 ? -25.565 -30.660 -5.662 1.000 57.838 258 LEU C O 1
ATOM 11214 N N . GLN C 1 181 ? -24.818 -28.542 -6.038 1.000 56.522 259 GLN C N 1
ATOM 11215 C CA . GLN C 1 181 ? -23.730 -28.916 -6.978 1.000 58.133 259 GLN C CA 1
ATOM 11216 C C . GLN C 1 181 ? -22.388 -28.350 -6.505 1.000 58.137 259 GLN C C 1
ATOM 11217 O O . GLN C 1 181 ? -22.358 -27.192 -6.051 1.000 57.299 259 GLN C O 1
ATOM 11223 N N . ALA C 1 182 ? -21.331 -29.161 -6.620 1.000 59.512 260 ALA C N 1
ATOM 11224 C CA . ALA C 1 182 ? -19.912 -28.748 -6.557 1.000 60.147 260 ALA C CA 1
ATOM 11225 C C . ALA C 1 182 ? -19.299 -28.927 -7.949 1.000 61.421 260 ALA C C 1
ATOM 11226 O O . ALA C 1 182 ? -19.398 -30.047 -8.491 1.000 62.663 260 ALA C O 1
ATOM 11228 N N . ARG C 1 183 ? -18.716 -27.867 -8.515 1.000 61.754 261 ARG C N 1
ATOM 11229 C CA . ARG C 1 183 ? -18.028 -27.908 -9.838 1.000 63.804 261 ARG C CA 1
ATOM 11230 C C . ARG C 1 183 ? -16.988 -26.781 -9.914 1.000 64.400 261 ARG C C 1
ATOM 11231 O O . ARG C 1 183 ? -17.157 -25.763 -9.207 1.000 63.243 261 ARG C O 1
ATOM 11239 N N . TYR C 1 184 ? -15.957 -26.970 -10.742 1.000 66.399 262 TYR C N 1
ATOM 11240 C CA . TYR C 1 184 ? -14.864 -25.992 -10.976 1.000 67.052 262 TYR C CA 1
ATOM 11241 C C . TYR C 1 184 ? -14.874 -25.500 -12.430 1.000 67.988 262 TYR C C 1
ATOM 11242 O O . TYR C 1 184 ? -14.136 -24.538 -12.719 1.000 66.469 262 TYR C O 1
ATOM 11251 N N . HIS C 1 185 ? -15.694 -26.094 -13.305 1.000 70.068 263 HIS C N 1
ATOM 11252 C CA . HIS C 1 185 ? -15.818 -25.678 -14.729 1.000 72.979 263 HIS C CA 1
ATOM 11253 C C . HIS C 1 185 ? -16.897 -24.596 -14.859 1.000 72.682 263 HIS C C 1
ATOM 11254 O O . HIS C 1 185 ? -17.982 -24.767 -14.271 1.000 71.867 263 HIS C O 1
ATOM 11261 N N . ASP C 1 186 ? -16.595 -23.521 -15.597 1.000 73.421 264 ASP C N 1
ATOM 11262 C CA . ASP C 1 186 ? -17.557 -22.439 -15.944 1.000 73.189 264 ASP C CA 1
ATOM 11263 C C . ASP C 1 186 ? -18.150 -21.889 -14.640 1.000 71.315 264 ASP C C 1
ATOM 11264 O O . ASP C 1 186 ? -19.343 -22.150 -14.369 1.000 70.355 264 ASP C O 1
ATOM 11269 N N . THR C 1 187 ? -17.334 -21.177 -13.855 1.000 70.419 265 THR C N 1
ATOM 11270 C CA . THR C 1 187 ? -17.677 -20.674 -12.496 1.000 69.533 265 THR C CA 1
ATOM 11271 C C . THR C 1 187 ? -16.633 -19.668 -12.024 1.000 69.130 265 THR C C 1
ATOM 11272 O O . THR C 1 187 ? -15.475 -19.756 -12.420 1.000 69.983 265 THR C O 1
ATOM 11276 N N . PRO C 1 188 ? -17.003 -18.696 -11.155 1.000 67.189 266 PRO C N 1
ATOM 11277 C CA . PRO C 1 188 ? -16.022 -17.816 -10.521 1.000 66.968 266 PRO C CA 1
ATOM 11278 C C . PRO C 1 188 ? -15.315 -18.394 -9.282 1.000 67.343 266 PRO C C 1
ATOM 11279 O O . PRO C 1 188 ? -14.550 -17.661 -8.676 1.000 67.061 266 PRO C O 1
ATOM 11283 N N . TYR C 1 189 ? -15.574 -19.659 -8.928 1.000 67.122 267 TYR C N 1
ATOM 11284 C CA . TYR C 1 189 ? -14.871 -20.373 -7.825 1.000 67.750 267 TYR C CA 1
ATOM 11285 C C . TYR C 1 189 ? -13.521 -20.881 -8.343 1.000 70.628 267 TYR C C 1
ATOM 11286 O O . TYR C 1 189 ? -13.502 -21.505 -9.420 1.000 71.924 267 TYR C O 1
ATOM 11295 N N . LYS C 1 190 ? -12.434 -20.605 -7.615 1.000 72.808 268 LYS C N 1
ATOM 11296 C CA . LYS C 1 190 ? -11.088 -21.196 -7.851 1.000 75.559 268 LYS C CA 1
ATOM 11297 C C . LYS C 1 190 ? -10.810 -22.208 -6.745 1.000 77.151 268 LYS C C 1
ATOM 11298 O O . LYS C 1 190 ? -11.326 -22.059 -5.638 1.000 76.266 268 LYS C O 1
ATOM 11304 N N . PRO C 1 191 ? -9.997 -23.261 -6.997 1.000 79.078 269 PRO C N 1
ATOM 11305 C CA . PRO C 1 191 ? -9.482 -24.105 -5.919 1.000 80.849 269 PRO C CA 1
ATOM 11306 C C . PRO C 1 191 ? -8.422 -23.348 -5.124 1.000 82.999 269 PRO C C 1
ATOM 11307 O O . PRO C 1 191 ? -7.905 -22.339 -5.600 1.000 83.779 269 PRO C O 1
ATOM 11311 N N . PRO C 1 192 ? -8.087 -23.769 -3.883 1.000 85.439 270 PRO C N 1
ATOM 11312 C CA . PRO C 1 192 ? -6.873 -23.294 -3.219 1.000 86.188 270 PRO C CA 1
ATOM 11313 C C . PRO C 1 192 ? -5.624 -23.943 -3.830 1.000 88.624 270 PRO C C 1
ATOM 11314 O O . PRO C 1 192 ? -4.551 -23.505 -3.467 1.000 92.509 270 PRO C O 1
ATOM 11318 N N . ALA C 1 198 ? -10.639 -30.794 -8.340 1.000 74.020 276 ALA C N 1
ATOM 11319 C CA . ALA C 1 198 ? -11.178 -31.938 -7.559 1.000 74.573 276 ALA C CA 1
ATOM 11320 C C . ALA C 1 198 ? -12.446 -31.510 -6.813 1.000 73.374 276 ALA C C 1
ATOM 11321 O O . ALA C 1 198 ? -12.392 -31.163 -5.632 1.000 72.020 276 ALA C O 1
ATOM 11323 N N . PRO C 1 199 ? -13.633 -31.539 -7.469 1.000 73.190 277 PRO C N 1
ATOM 11324 C CA . PRO C 1 199 ? -14.885 -31.107 -6.845 1.000 72.057 277 PRO C CA 1
ATOM 11325 C C . PRO C 1 199 ? -15.277 -31.953 -5.624 1.000 71.347 277 PRO C C 1
ATOM 11326 O O . PRO C 1 199 ? -14.953 -33.127 -5.573 1.000 72.797 277 PRO C O 1
ATOM 11330 N N . GLU C 1 200 ? -16.005 -31.321 -4.703 1.000 69.091 278 GLU C N 1
ATOM 11331 C CA . GLU C 1 200 ? -16.223 -31.764 -3.301 1.000 68.363 278 GLU C CA 1
ATOM 11332 C C . GLU C 1 200 ? -17.525 -31.128 -2.795 1.000 65.197 278 GLU C C 1
ATOM 11333 O O . GLU C 1 200 ? -17.558 -29.885 -2.664 1.000 63.459 278 GLU C O 1
ATOM 11339 N N . LEU C 1 201 ? -18.567 -31.936 -2.575 1.000 63.126 279 LEU C N 1
ATOM 11340 C CA . LEU C 1 201 ? -19.843 -31.501 -1.945 1.000 60.302 279 LEU C CA 1
ATOM 11341 C C . LEU C 1 201 ? -19.916 -32.088 -0.535 1.000 59.107 279 LEU C C 1
ATOM 11342 O O . LEU C 1 201 ? -20.020 -33.323 -0.417 1.000 60.182 279 LEU C O 1
ATOM 11347 N N . SER C 1 202 ? -19.862 -31.227 0.482 1.000 56.341 280 SER C N 1
ATOM 11348 C CA . SER C 1 202 ? -19.975 -31.595 1.914 1.000 55.698 280 SER C CA 1
ATOM 11349 C C . SER C 1 202 ? -20.970 -30.663 2.613 1.000 54.748 280 SER C C 1
ATOM 11350 O O . SER C 1 202 ? -21.127 -29.496 2.186 1.000 53.387 280 SER C O 1
ATOM 11353 N N . TYR C 1 203 ? -21.623 -31.171 3.655 1.000 54.854 281 TYR C N 1
ATOM 11354 C CA . TYR C 1 203 ? -22.693 -30.461 4.394 1.000 53.516 281 TYR C CA 1
ATOM 11355 C C . TYR C 1 203 ? -22.987 -31.186 5.706 1.000 53.466 281 TYR C C 1
ATOM 11356 O O . TYR C 1 203 ? -22.582 -32.353 5.874 1.000 53.949 281 TYR C O 1
ATOM 11365 N N . ARG C 1 204 ? -23.652 -30.483 6.621 1.000 52.399 282 ARG C N 1
ATOM 11366 C CA . ARG C 1 204 ? -24.135 -31.040 7.908 1.000 52.891 282 ARG C CA 1
ATOM 11367 C C . ARG C 1 204 ? -25.656 -30.890 7.948 1.000 52.240 282 ARG C C 1
ATOM 11368 O O . ARG C 1 204 ? -26.139 -29.755 7.789 1.000 50.510 282 ARG C O 1
ATOM 11376 N N . VAL C 1 205 ? -26.365 -32.007 8.125 1.000 53.370 283 VAL C N 1
ATOM 11377 C CA . VAL C 1 205 ? -27.835 -32.051 8.369 1.000 53.846 283 VAL C CA 1
ATOM 11378 C C . VAL C 1 205 ? -28.039 -32.313 9.862 1.000 54.829 283 VAL C C 1
ATOM 11379 O O . VAL C 1 205 ? -27.568 -33.358 10.336 1.000 55.919 283 VAL C O 1
ATOM 11383 N N . CYS C 1 206 ? -28.678 -31.380 10.572 1.000 54.542 284 CYS C N 1
ATOM 11384 C CA . CYS C 1 206 ? -29.015 -31.507 12.017 1.000 55.713 284 CYS C CA 1
ATOM 11385 C C . CYS C 1 206 ? -30.536 -31.626 12.180 1.000 55.688 284 CYS C C 1
ATOM 11386 O O . CYS C 1 206 ? -31.275 -30.960 11.436 1.000 54.219 284 CYS C O 1
ATOM 11389 N N . VAL C 1 207 ? -30.966 -32.494 13.096 1.000 57.391 285 VAL C N 1
ATOM 11390 C CA . VAL C 1 207 ? -32.395 -32.797 13.406 1.000 58.416 285 VAL C CA 1
ATOM 11391 C C . VAL C 1 207 ? -32.627 -32.464 14.885 1.000 59.159 285 VAL C C 1
ATOM 11392 O O . VAL C 1 207 ? -31.853 -32.962 15.725 1.000 59.915 285 VAL C O 1
ATOM 11396 N N . GLY C 1 208 ? -33.636 -31.639 15.177 1.000 58.942 286 GLY C N 1
ATOM 11397 C CA . GLY C 1 208 ? -33.997 -31.215 16.545 1.000 59.692 286 GLY C CA 1
ATOM 11398 C C . GLY C 1 208 ? -35.438 -31.553 16.886 1.000 60.523 286 GLY C C 1
ATOM 11399 O O . GLY C 1 208 ? -36.097 -32.252 16.074 1.000 59.914 286 GLY C O 1
ATOM 11400 N N . SER C 1 209 ? -35.911 -31.069 18.041 1.000 61.360 287 SER C N 1
ATOM 11401 C CA . SER C 1 209 ? -37.254 -31.369 18.610 1.000 61.990 287 SER C CA 1
ATOM 11402 C C . SER C 1 209 ? -38.319 -30.444 18.003 1.000 61.147 287 SER C C 1
ATOM 11403 O O . SER C 1 209 ? -39.466 -30.900 17.867 1.000 62.807 287 SER C O 1
ATOM 11406 N N . ASP C 1 210 ? -37.957 -29.206 17.641 1.000 59.002 288 ASP C N 1
ATOM 11407 C CA . ASP C 1 210 ? -38.870 -28.227 16.982 1.000 57.467 288 ASP C CA 1
ATOM 11408 C C . ASP C 1 210 ? -38.055 -27.249 16.124 1.000 55.670 288 ASP C C 1
ATOM 11409 O O . ASP C 1 210 ? -36.843 -27.108 16.374 1.000 55.706 288 ASP C O 1
ATOM 11414 N N . VAL C 1 211 ? -38.718 -26.583 15.174 1.000 54.326 289 VAL C N 1
ATOM 11415 C CA . VAL C 1 211 ? -38.095 -25.699 14.142 1.000 53.305 289 VAL C CA 1
ATOM 11416 C C . VAL C 1 211 ? -37.315 -24.554 14.815 1.000 53.063 289 VAL C C 1
ATOM 11417 O O . VAL C 1 211 ? -36.247 -24.196 14.277 1.000 52.867 289 VAL C O 1
ATOM 11421 N N . THR C 1 212 ? -37.796 -23.989 15.927 1.000 52.705 290 THR C N 1
ATOM 11422 C CA . THR C 1 212 ? -37.135 -22.827 16.589 1.000 51.931 290 THR C CA 1
ATOM 11423 C C . THR C 1 212 ? -35.844 -23.280 17.285 1.000 51.988 290 THR C C 1
ATOM 11424 O O . THR C 1 212 ? -34.832 -22.567 17.143 1.000 51.458 290 THR C O 1
ATOM 11428 N N . SER C 1 213 ? -35.885 -24.396 18.023 1.000 52.970 291 SER C N 1
ATOM 11429 C CA . SER C 1 213 ? -34.724 -24.993 18.745 1.000 53.767 291 SER C CA 1
ATOM 11430 C C . SER C 1 213 ? -33.575 -25.275 17.771 1.000 53.559 291 SER C C 1
ATOM 11431 O O . SER C 1 213 ? -32.433 -24.835 18.049 1.000 52.786 291 SER C O 1
ATOM 11434 N N . ILE C 1 214 ? -33.869 -26.002 16.688 1.000 53.785 292 ILE C N 1
ATOM 11435 C CA . ILE C 1 214 ? -32.838 -26.468 15.714 1.000 54.664 292 ILE C CA 1
ATOM 11436 C C . ILE C 1 214 ? -32.263 -25.244 14.991 1.000 53.812 292 ILE C C 1
ATOM 11437 O O . ILE C 1 214 ? -31.033 -25.190 14.834 1.000 54.587 292 ILE C O 1
ATOM 11442 N N . HIS C 1 215 ? -33.104 -24.274 14.624 1.000 53.126 293 HIS C N 1
ATOM 11443 C CA . HIS C 1 215 ? -32.667 -22.990 14.015 1.000 52.594 293 HIS C CA 1
ATOM 11444 C C . HIS C 1 215 ? -31.667 -22.283 14.940 1.000 53.362 293 HIS C C 1
ATOM 11445 O O . HIS C 1 215 ? -30.594 -21.866 14.449 1.000 52.476 293 HIS C O 1
ATOM 11452 N N . LYS C 1 216 ? -32.002 -22.156 16.226 1.000 54.241 294 LYS C N 1
ATOM 11453 C CA . LYS C 1 216 ? -31.140 -21.463 17.220 1.000 55.316 294 LYS C CA 1
ATOM 11454 C C . LYS C 1 216 ? -29.800 -22.201 17.329 1.000 55.693 294 LYS C C 1
ATOM 11455 O O . LYS C 1 216 ? -28.765 -21.511 17.403 1.000 55.757 294 LYS C O 1
ATOM 11461 N N . TYR C 1 217 ? -29.812 -23.540 17.328 1.000 55.881 295 TYR C N 1
ATOM 11462 C CA . TYR C 1 217 ? -28.572 -24.362 17.356 1.000 55.934 295 TYR C CA 1
ATOM 11463 C C . TYR C 1 217 ? -27.700 -24.030 16.133 1.000 55.189 295 TYR C C 1
ATOM 11464 O O . TYR C 1 217 ? -26.481 -23.805 16.309 1.000 56.413 295 TYR C O 1
ATOM 11473 N N . MET C 1 218 ? -28.298 -24.014 14.936 1.000 53.964 296 MET C N 1
ATOM 11474 C CA . MET C 1 218 ? -27.580 -23.813 13.649 1.000 53.646 296 MET C CA 1
ATOM 11475 C C . MET C 1 218 ? -27.013 -22.388 13.606 1.000 53.204 296 MET C C 1
ATOM 11476 O O . MET C 1 218 ? -25.830 -22.232 13.234 1.000 53.029 296 MET C O 1
ATOM 11481 N N . VAL C 1 219 ? -27.812 -21.395 14.009 1.000 52.630 297 VAL C N 1
ATOM 11482 C CA . VAL C 1 219 ? -27.421 -19.952 14.016 1.000 52.074 297 VAL C CA 1
ATOM 11483 C C . VAL C 1 219 ? -26.244 -19.742 14.982 1.000 52.668 297 VAL C C 1
ATOM 11484 O O . VAL C 1 219 ? -25.299 -19.034 14.592 1.000 52.223 297 VAL C O 1
ATOM 11488 N N . ARG C 1 220 ? -26.301 -20.305 16.196 1.000 53.158 298 ARG C N 1
ATOM 11489 C CA . ARG C 1 220 ? -25.236 -20.139 17.228 1.000 53.442 298 ARG C CA 1
ATOM 11490 C C . ARG C 1 220 ? -23.949 -20.817 16.734 1.000 53.792 298 ARG C C 1
ATOM 11491 O O . ARG C 1 220 ? -22.851 -20.324 17.050 1.000 54.880 298 ARG C O 1
ATOM 11493 N N . ARG C 1 221 ? -24.078 -21.896 15.964 1.000 53.500 299 ARG C N 1
ATOM 11494 C CA . ARG C 1 221 ? -22.928 -22.695 15.479 1.000 53.884 299 ARG C CA 1
ATOM 11495 C C . ARG C 1 221 ? -22.199 -21.943 14.354 1.000 52.225 299 ARG C C 1
ATOM 11496 O O . ARG C 1 221 ? -20.961 -21.867 14.421 1.000 51.560 299 ARG C O 1
ATOM 11504 N N . TYR C 1 222 ? -22.933 -21.394 13.379 1.000 51.101 300 TYR C N 1
ATOM 11505 C CA . TYR C 1 222 ? -22.391 -20.944 12.070 1.000 51.076 300 TYR C CA 1
ATOM 11506 C C . TYR C 1 222 ? -22.294 -19.410 11.966 1.000 50.853 300 TYR C C 1
ATOM 11507 O O . TYR C 1 222 ? -21.334 -18.959 11.329 1.000 50.204 300 TYR C O 1
ATOM 11516 N N . PHE C 1 223 ? -23.221 -18.627 12.528 1.000 50.891 301 PHE C N 1
ATOM 11517 C CA . PHE C 1 223 ? -23.282 -17.151 12.302 1.000 50.994 301 PHE C CA 1
ATOM 11518 C C . PHE C 1 223 ? -22.789 -16.386 13.535 1.000 51.853 301 PHE C C 1
ATOM 11519 O O . PHE C 1 223 ? -23.183 -16.717 14.654 1.000 52.429 301 PHE C O 1
ATOM 11527 N N . ASN C 1 224 ? -21.949 -15.373 13.317 1.000 52.855 302 ASN C N 1
ATOM 11528 C CA . ASN C 1 224 ? -21.509 -14.403 14.356 1.000 53.751 302 ASN C CA 1
ATOM 11529 C C . ASN C 1 224 ? -22.632 -13.388 14.598 1.000 54.267 302 ASN C C 1
ATOM 11530 O O . ASN C 1 224 ? -23.445 -13.185 13.669 1.000 55.569 302 ASN C O 1
ATOM 11535 N N . LYS C 1 225 ? -22.660 -12.795 15.794 1.000 54.215 303 LYS C N 1
ATOM 11536 C CA . LYS C 1 225 ? -23.611 -11.728 16.190 1.000 54.086 303 LYS C CA 1
ATOM 11537 C C . LYS C 1 225 ? -22.939 -10.369 16.036 1.000 53.437 303 LYS C C 1
ATOM 11538 O O . LYS C 1 225 ? -21.740 -10.256 16.271 1.000 53.510 303 LYS C O 1
ATOM 11544 N N . PRO C 1 226 ? -23.681 -9.293 15.694 1.000 52.663 304 PRO C N 1
ATOM 11545 C CA . PRO C 1 226 ? -23.152 -7.938 15.816 1.000 52.549 304 PRO C CA 1
ATOM 11546 C C . PRO C 1 226 ? -23.005 -7.639 17.314 1.000 53.010 304 PRO C C 1
ATOM 11547 O O . PRO C 1 226 ? -23.866 -8.081 18.089 1.000 54.438 304 PRO C O 1
ATOM 11551 N N . SER C 1 227 ? -21.923 -6.963 17.707 1.000 52.417 305 SER C N 1
ATOM 11552 C CA . SER C 1 227 ? -21.632 -6.636 19.126 1.000 53.495 305 SER C CA 1
ATOM 11553 C C . SER C 1 227 ? -22.003 -5.178 19.418 1.000 53.084 305 SER C C 1
ATOM 11554 O O . SER C 1 227 ? -21.862 -4.758 20.584 1.000 55.609 305 SER C O 1
ATOM 11557 N N . ARG C 1 228 ? -22.476 -4.441 18.410 1.000 50.960 306 ARG C N 1
ATOM 11558 C CA . ARG C 1 228 ? -22.851 -3.008 18.549 1.000 50.562 306 ARG C CA 1
ATOM 11559 C C . ARG C 1 228 ? -24.252 -2.780 17.977 1.000 49.064 306 ARG C C 1
ATOM 11560 O O . ARG C 1 228 ? -24.739 -3.643 17.231 1.000 48.197 306 ARG C O 1
ATOM 11568 N N . VAL C 1 229 ? -24.865 -1.653 18.335 1.000 49.019 307 VAL C N 1
ATOM 11569 C CA . VAL C 1 229 ? -26.197 -1.215 17.833 1.000 48.342 307 VAL C CA 1
ATOM 11570 C C . VAL C 1 229 ? -26.005 0.099 17.084 1.000 47.855 307 VAL C C 1
ATOM 11571 O O . VAL C 1 229 ? -25.299 0.988 17.562 1.000 48.515 307 VAL C O 1
ATOM 11575 N N . PRO C 1 230 ? -26.614 0.259 15.888 1.000 46.912 308 PRO C N 1
ATOM 11576 C CA . PRO C 1 230 ? -26.627 1.544 15.192 1.000 47.191 308 PRO C CA 1
ATOM 11577 C C . PRO C 1 230 ? -27.265 2.670 16.021 1.000 48.524 308 PRO C C 1
ATOM 11578 O O . PRO C 1 230 ? -27.850 2.390 17.068 1.000 48.674 308 PRO C O 1
ATOM 11582 N N . ALA C 1 231 ? -27.182 3.902 15.512 1.000 48.866 309 ALA C N 1
ATOM 11583 C CA . ALA C 1 231 ? -27.760 5.118 16.133 1.000 50.247 309 ALA C CA 1
ATOM 11584 C C . ALA C 1 231 ? -29.216 4.856 16.514 1.000 49.716 309 ALA C C 1
ATOM 11585 O O . ALA C 1 231 ? -29.995 4.388 15.687 1.000 48.670 309 ALA C O 1
ATOM 11587 N N . PRO C 1 232 ? -29.641 5.134 17.770 1.000 50.585 310 PRO C N 1
ATOM 11588 C CA . PRO C 1 232 ? -31.014 4.838 18.190 1.000 50.885 310 PRO C CA 1
ATOM 11589 C C . PRO C 1 232 ? -32.100 5.542 17.353 1.000 51.571 310 PRO C C 1
ATOM 11590 O O . PRO C 1 232 ? -33.156 4.964 17.184 1.000 51.029 310 PRO C O 1
ATOM 11594 N N . GLU C 1 233 ? -31.809 6.731 16.815 1.000 53.229 311 GLU C N 1
ATOM 11595 C CA . GLU C 1 233 ? -32.763 7.547 16.011 1.000 53.985 311 GLU C CA 1
ATOM 11596 C C . GLU C 1 233 ? -33.128 6.806 14.717 1.000 53.239 311 GLU C C 1
ATOM 11597 O O . GLU C 1 233 ? -34.236 7.052 14.205 1.000 53.325 311 GLU C O 1
ATOM 11603 N N . ALA C 1 234 ? -32.243 5.937 14.211 1.000 52.152 312 ALA C N 1
ATOM 11604 C CA . ALA C 1 234 ? -32.454 5.150 12.969 1.000 51.658 312 ALA C CA 1
ATOM 11605 C C . ALA C 1 234 ? -33.556 4.103 13.180 1.000 51.035 312 ALA C C 1
ATOM 11606 O O . ALA C 1 234 ? -34.143 3.647 12.171 1.000 50.711 312 ALA C O 1
ATOM 11608 N N . PHE C 1 235 ? -33.839 3.742 14.438 1.000 51.539 313 PHE C N 1
ATOM 11609 C CA . PHE C 1 235 ? -34.909 2.788 14.830 1.000 51.118 313 PHE C CA 1
ATOM 11610 C C . PHE C 1 235 ? -36.208 3.530 15.177 1.000 52.562 313 PHE C C 1
ATOM 11611 O O . PHE C 1 235 ? -37.198 2.853 15.544 1.000 52.788 313 PHE C O 1
ATOM 11619 N N . ARG C 1 236 ? -36.225 4.864 15.075 1.000 53.828 314 ARG C N 1
ATOM 11620 C CA . ARG C 1 236 ? -37.388 5.701 15.473 1.000 55.449 314 ARG C CA 1
ATOM 11621 C C . ARG C 1 236 ? -37.804 6.596 14.302 1.000 54.257 314 ARG C C 1
ATOM 11622 O O . ARG C 1 236 ? -38.895 6.372 13.751 1.000 53.320 314 ARG C O 1
ATOM 11630 N N . ASP C 1 237 ? -36.969 7.572 13.948 1.000 53.623 315 ASP C N 1
ATOM 11631 C CA . ASP C 1 237 ? -37.325 8.645 12.986 1.000 53.948 315 ASP C CA 1
ATOM 11632 C C . ASP C 1 237 ? -37.166 8.112 11.565 1.000 53.176 315 ASP C C 1
ATOM 11633 O O . ASP C 1 237 ? -36.277 7.308 11.292 1.000 51.983 315 ASP C O 1
ATOM 11638 N N . PRO C 1 238 ? -38.014 8.553 10.609 1.000 53.016 316 PRO C N 1
ATOM 11639 C CA . PRO C 1 238 ? -37.865 8.142 9.216 1.000 51.850 316 PRO C CA 1
ATOM 11640 C C . PRO C 1 238 ? -36.526 8.606 8.624 1.000 51.753 316 PRO C C 1
ATOM 11641 O O . PRO C 1 238 ? -36.031 9.650 9.009 1.000 51.885 316 PRO C O 1
ATOM 11645 N N . ILE C 1 239 ? -35.972 7.801 7.718 1.000 50.847 317 ILE C N 1
ATOM 11646 C CA . ILE C 1 239 ? -34.808 8.164 6.860 1.000 50.737 317 ILE C CA 1
ATOM 11647 C C . ILE C 1 239 ? -35.370 8.751 5.560 1.000 50.722 317 ILE C C 1
ATOM 11648 O O . ILE C 1 239 ? -36.420 8.258 5.098 1.000 50.568 317 ILE C O 1
ATOM 11653 N N . TRP C 1 240 ? -34.712 9.772 5.010 1.000 50.457 318 TRP C N 1
ATOM 11654 C CA . TRP C 1 240 ? -35.152 10.480 3.779 1.000 50.836 318 TRP C CA 1
ATOM 11655 C C . TRP C 1 240 ? -34.062 10.366 2.712 1.000 50.867 318 TRP C C 1
ATOM 11656 O O . TRP C 1 240 ? -32.965 10.911 2.932 1.000 51.725 318 TRP C O 1
ATOM 11667 N N . SER C 1 241 ? -34.358 9.669 1.613 1.000 50.269 319 SER C N 1
ATOM 11668 C CA . SER C 1 241 ? -33.446 9.452 0.460 1.000 50.419 319 SER C CA 1
ATOM 11669 C C . SER C 1 241 ? -33.900 10.299 -0.733 1.000 50.861 319 SER C C 1
ATOM 11670 O O . SER C 1 241 ? -35.111 10.362 -0.987 1.000 49.882 319 SER C O 1
ATOM 11673 N N . THR C 1 242 ? -32.942 10.869 -1.469 1.000 51.595 320 THR C N 1
ATOM 11674 C CA . THR C 1 242 ? -33.185 11.702 -2.676 1.000 52.293 320 THR C CA 1
ATOM 11675 C C . THR C 1 242 ? -33.483 10.819 -3.894 1.000 51.067 320 THR C C 1
ATOM 11676 O O . THR C 1 242 ? -33.909 11.391 -4.913 1.000 50.755 320 THR C O 1
ATOM 11680 N N . TRP C 1 243 ? -33.274 9.496 -3.809 1.000 49.805 321 TRP C N 1
ATOM 11681 C CA . TRP C 1 243 ? -33.134 8.632 -5.015 1.000 50.180 321 TRP C CA 1
ATOM 11682 C C . TRP C 1 243 ? -34.449 8.537 -5.808 1.000 50.499 321 TRP C C 1
ATOM 11683 O O . TRP C 1 243 ? -34.457 8.965 -6.974 1.000 51.643 321 TRP C O 1
ATOM 11694 N N . ALA C 1 244 ? -35.504 7.953 -5.237 1.000 50.108 322 ALA C N 1
ATOM 11695 C CA . ALA C 1 244 ? -36.780 7.697 -5.946 1.000 50.369 322 ALA C CA 1
ATOM 11696 C C . ALA C 1 244 ? -37.425 9.035 -6.327 1.000 51.698 322 ALA C C 1
ATOM 11697 O O . ALA C 1 244 ? -38.043 9.104 -7.404 1.000 51.153 322 ALA C O 1
ATOM 11699 N N . LEU C 1 245 ? -37.259 10.054 -5.476 1.000 52.946 323 LEU C N 1
ATOM 11700 C CA . LEU C 1 245 ? -37.863 11.406 -5.632 1.000 55.091 323 LEU C CA 1
ATOM 11701 C C . LEU C 1 245 ? -37.248 12.134 -6.835 1.000 56.317 323 LEU C C 1
ATOM 11702 O O . LEU C 1 245 ? -38.016 12.530 -7.726 1.000 56.716 323 LEU C O 1
ATOM 11707 N N . TYR C 1 246 ? -35.923 12.318 -6.836 1.000 57.116 324 TYR C N 1
ATOM 11708 C CA . TYR C 1 246 ? -35.179 13.202 -7.774 1.000 58.309 324 TYR C CA 1
ATOM 11709 C C . TYR C 1 246 ? -34.395 12.397 -8.822 1.000 57.893 324 TYR C C 1
ATOM 11710 O O . TYR C 1 246 ? -34.221 12.917 -9.933 1.000 57.191 324 TYR C O 1
ATOM 11719 N N . GLY C 1 247 ? -33.917 11.195 -8.484 1.000 57.412 325 GLY C N 1
ATOM 11720 C CA . GLY C 1 247 ? -33.043 10.387 -9.361 1.000 57.805 325 GLY C CA 1
ATOM 11721 C C . GLY C 1 247 ? -31.664 11.012 -9.512 1.000 59.037 325 GLY C C 1
ATOM 11722 O O . GLY C 1 247 ? -31.228 11.720 -8.575 1.000 58.916 325 GLY C O 1
ATOM 11723 N N . ARG C 1 248 ? -31.004 10.770 -10.650 1.000 60.172 326 ARG C N 1
ATOM 11724 C CA . ARG C 1 248 ? -29.625 11.251 -10.952 1.000 61.416 326 ARG C CA 1
ATOM 11725 C C . ARG C 1 248 ? -29.577 12.789 -10.885 1.000 60.898 326 ARG C C 1
ATOM 11726 O O . ARG C 1 248 ? -28.546 13.326 -10.432 1.000 59.598 326 ARG C O 1
ATOM 11734 N N . ALA C 1 249 ? -30.660 13.460 -11.287 1.000 60.698 327 ALA C N 1
ATOM 11735 C CA . ALA C 1 249 ? -30.739 14.928 -11.483 1.000 62.580 327 ALA C CA 1
ATOM 11736 C C . ALA C 1 249 ? -30.744 15.687 -10.145 1.000 62.573 327 ALA C C 1
ATOM 11737 O O . ALA C 1 249 ? -30.915 16.920 -10.191 1.000 63.887 327 ALA C O 1
ATOM 11739 N N . VAL C 1 250 ? -30.560 15.001 -9.009 1.000 60.985 328 VAL C N 1
ATOM 11740 C CA . VAL C 1 250 ? -30.435 15.624 -7.655 1.000 60.506 328 VAL C CA 1
ATOM 11741 C C . VAL C 1 250 ? -29.425 16.777 -7.731 1.000 61.671 328 VAL C C 1
ATOM 11742 O O . VAL C 1 250 ? -28.395 16.619 -8.417 1.000 61.718 328 VAL C O 1
ATOM 11746 N N . ASP C 1 251 ? -29.711 17.897 -7.062 1.000 63.156 329 ASP C N 1
ATOM 11747 C CA . ASP C 1 251 ? -28.787 19.063 -6.979 1.000 65.089 329 ASP C CA 1
ATOM 11748 C C . ASP C 1 251 ? -28.941 19.736 -5.609 1.000 65.299 329 ASP C C 1
ATOM 11749 O O . ASP C 1 251 ? -29.703 19.208 -4.765 1.000 64.951 329 ASP C O 1
ATOM 11754 N N . GLN C 1 252 ? -28.204 20.829 -5.396 1.000 66.297 330 GLN C N 1
ATOM 11755 C CA . GLN C 1 252 ? -28.122 21.560 -4.103 1.000 66.940 330 GLN C CA 1
ATOM 11756 C C . GLN C 1 252 ? -29.495 22.130 -3.722 1.000 66.784 330 GLN C C 1
ATOM 11757 O O . GLN C 1 252 ? -29.882 21.999 -2.547 1.000 66.013 330 GLN C O 1
ATOM 11763 N N A ASP C 1 253 ? -30.191 22.751 -4.681 0.500 67.566 331 ASP C N 1
ATOM 11764 N N B ASP C 1 253 ? -30.190 22.753 -4.680 0.500 67.214 331 ASP C N 1
ATOM 11765 C CA A ASP C 1 253 ? -31.523 23.383 -4.475 0.500 68.033 331 ASP C CA 1
ATOM 11766 C CA B ASP C 1 253 ? -31.524 23.383 -4.477 0.500 67.468 331 ASP C CA 1
ATOM 11767 C C A ASP C 1 253 ? -32.529 22.306 -4.048 0.500 66.545 331 ASP C C 1
ATOM 11768 C C B ASP C 1 253 ? -32.530 22.306 -4.050 0.500 66.219 331 ASP C C 1
ATOM 11769 O O A ASP C 1 253 ? -33.259 22.539 -3.066 0.500 66.541 331 ASP C O 1
ATOM 11770 O O B ASP C 1 253 ? -33.260 22.538 -3.067 0.500 66.236 331 ASP C O 1
ATOM 11779 N N . LYS C 1 254 ? -32.547 21.170 -4.756 1.000 65.332 332 LYS C N 1
ATOM 11780 C CA . LYS C 1 254 ? -33.510 20.056 -4.540 1.000 63.786 332 LYS C CA 1
ATOM 11781 C C . LYS C 1 254 ? -33.303 19.448 -3.149 1.000 62.095 332 LYS C C 1
ATOM 11782 O O . LYS C 1 254 ? -34.311 19.165 -2.478 1.000 61.224 332 LYS C O 1
ATOM 11788 N N . VAL C 1 255 ? -32.049 19.268 -2.729 1.000 61.938 333 VAL C N 1
ATOM 11789 C CA . VAL C 1 255 ? -31.702 18.716 -1.385 1.000 61.292 333 VAL C CA 1
ATOM 11790 C C . VAL C 1 255 ? -32.271 19.655 -0.312 1.000 61.475 333 VAL C C 1
ATOM 11791 O O . VAL C 1 255 ? -32.893 19.148 0.638 1.000 61.176 333 VAL C O 1
ATOM 11795 N N . LEU C 1 256 ? -32.071 20.968 -0.461 1.000 62.274 334 LEU C N 1
ATOM 11796 C CA . LEU C 1 256 ? -32.505 21.992 0.528 1.000 63.577 334 LEU C CA 1
ATOM 11797 C C . LEU C 1 256 ? -34.039 22.119 0.535 1.000 64.306 334 LEU C C 1
ATOM 11798 O O . LEU C 1 256 ? -34.607 22.240 1.637 1.000 63.055 334 LEU C O 1
ATOM 11803 N N . ARG C 1 257 ? -34.680 22.075 -0.641 1.000 65.801 335 ARG C N 1
ATOM 11804 C CA . ARG C 1 257 ? -36.161 22.122 -0.809 1.000 67.304 335 ARG C CA 1
ATOM 11805 C C . ARG C 1 257 ? -36.776 20.879 -0.152 1.000 65.664 335 ARG C C 1
ATOM 11806 O O . ARG C 1 257 ? -37.803 21.032 0.538 1.000 66.620 335 ARG C O 1
ATOM 11814 N N . PHE C 1 258 ? -36.159 19.707 -0.341 1.000 63.424 336 PHE C N 1
ATOM 11815 C CA . PHE C 1 258 ? -36.561 18.417 0.280 1.000 61.628 336 PHE C CA 1
ATOM 11816 C C . PHE C 1 258 ? -36.505 18.553 1.809 1.000 61.430 336 PHE C C 1
ATOM 11817 O O . PHE C 1 258 ? -37.508 18.239 2.479 1.000 60.761 336 PHE C O 1
ATOM 11825 N N . ALA C 1 259 ? -35.371 19.022 2.338 1.000 61.507 337 ALA C N 1
ATOM 11826 C CA . ALA C 1 259 ? -35.113 19.204 3.785 1.000 62.012 337 ALA C CA 1
ATOM 11827 C C . ALA C 1 259 ? -36.167 20.142 4.384 1.000 64.048 337 ALA C C 1
ATOM 11828 O O . ALA C 1 259 ? -36.744 19.796 5.436 1.000 64.337 337 ALA C O 1
ATOM 11830 N N . GLN C 1 260 ? -36.409 21.283 3.733 1.000 65.573 338 GLN C N 1
ATOM 11831 C CA . GLN C 1 260 ? -37.430 22.281 4.148 1.000 67.615 338 GLN C CA 1
ATOM 11832 C C . GLN C 1 260 ? -38.806 21.599 4.232 1.000 66.811 338 GLN C C 1
ATOM 11833 O O . GLN C 1 260 ? -39.455 21.716 5.295 1.000 66.008 338 GLN C O 1
ATOM 11839 N N . GLN C 1 261 ? -39.219 20.906 3.162 1.000 65.986 339 GLN C N 1
ATOM 11840 C CA . GLN C 1 261 ? -40.561 20.274 3.021 1.000 66.566 339 GLN C CA 1
ATOM 11841 C C . GLN C 1 261 ? -40.768 19.208 4.106 1.000 65.444 339 GLN C C 1
ATOM 11842 O O . GLN C 1 261 ? -41.914 19.075 4.581 1.000 65.090 339 GLN C O 1
ATOM 11848 N N . ILE C 1 262 ? -39.712 18.479 4.485 1.000 64.722 340 ILE C N 1
ATOM 11849 C CA . ILE C 1 262 ? -39.745 17.479 5.597 1.000 64.072 340 ILE C CA 1
ATOM 11850 C C . ILE C 1 262 ? -40.124 18.205 6.899 1.000 65.740 340 ILE C C 1
ATOM 11851 O O . ILE C 1 262 ? -40.967 17.668 7.648 1.000 65.254 340 ILE C O 1
ATOM 11856 N N . ARG C 1 263 ? -39.543 19.382 7.152 1.000 67.926 341 ARG C N 1
ATOM 11857 C CA . ARG C 1 263 ? -39.775 20.174 8.394 1.000 70.296 341 ARG C CA 1
ATOM 11858 C C . ARG C 1 263 ? -41.177 20.791 8.383 1.000 69.849 341 ARG C C 1
ATOM 11859 O O . ARG C 1 263 ? -41.841 20.728 9.437 1.000 69.767 341 ARG C O 1
ATOM 11867 N N . LEU C 1 264 ? -41.614 21.343 7.248 1.000 69.539 342 LEU C N 1
ATOM 11868 C CA . LEU C 1 264 ? -42.924 22.046 7.116 1.000 71.089 342 LEU C CA 1
ATOM 11869 C C . LEU C 1 264 ? -44.084 21.056 7.305 1.000 69.951 342 LEU C C 1
ATOM 11870 O O . LEU C 1 264 ? -45.149 21.489 7.786 1.000 70.012 342 LEU C O 1
ATOM 11875 N N . HIS C 1 265 ? -43.884 19.778 6.961 1.000 68.182 343 HIS C N 1
ATOM 11876 C CA . HIS C 1 265 ? -44.893 18.695 7.126 1.000 67.492 343 HIS C CA 1
ATOM 11877 C C . HIS C 1 265 ? -44.702 17.983 8.477 1.000 67.098 343 HIS C C 1
ATOM 11878 O O . HIS C 1 265 ? -45.370 16.951 8.693 1.000 67.307 343 HIS C O 1
ATOM 11885 N N . HIS C 1 266 ? -43.845 18.523 9.354 1.000 66.532 344 HIS C N 1
ATOM 11886 C CA . HIS C 1 266 ? -43.715 18.162 10.795 1.000 66.136 344 HIS C CA 1
ATOM 11887 C C . HIS C 1 266 ? -43.259 16.707 10.956 1.000 63.082 344 HIS C C 1
ATOM 11888 O O . HIS C 1 266 ? -43.826 16.001 11.807 1.000 63.064 344 HIS C O 1
ATOM 11895 N N . PHE C 1 267 ? -42.253 16.292 10.188 1.000 61.264 345 PHE C N 1
ATOM 11896 C CA . PHE C 1 267 ? -41.605 14.959 10.294 1.000 59.581 345 PHE C CA 1
ATOM 11897 C C . PHE C 1 267 ? -40.223 15.108 10.930 1.000 59.389 345 PHE C C 1
ATOM 11898 O O . PHE C 1 267 ? -39.495 16.043 10.542 1.000 59.654 345 PHE C O 1
ATOM 11906 N N . ASN C 1 268 ? -39.883 14.208 11.859 1.000 59.260 346 ASN C N 1
ATOM 11907 C CA . ASN C 1 268 ? -38.491 13.974 12.319 1.000 60.134 346 ASN C CA 1
ATOM 11908 C C . ASN C 1 268 ? -37.709 13.314 11.179 1.000 59.425 346 ASN C C 1
ATOM 11909 O O . ASN C 1 268 ? -38.336 12.872 10.198 1.000 59.001 346 ASN C O 1
ATOM 11914 N N . SER C 1 269 ? -36.382 13.282 11.301 1.000 58.581 347 SER C N 1
ATOM 11915 C CA . SER C 1 269 ? -35.465 12.568 10.378 1.000 57.076 347 SER C CA 1
ATOM 11916 C C . SER C 1 269 ? -34.300 11.973 11.173 1.000 55.525 347 SER C C 1
ATOM 11917 O O . SER C 1 269 ? -33.682 12.714 11.955 1.000 55.013 347 SER C O 1
ATOM 11920 N N . SER C 1 270 ? -34.032 10.677 11.000 1.000 53.945 348 SER C N 1
ATOM 11921 C CA . SER C 1 270 ? -32.765 10.050 11.451 1.000 53.444 348 SER C CA 1
ATOM 11922 C C . SER C 1 270 ? -31.620 10.773 10.740 1.000 53.833 348 SER C C 1
ATOM 11923 O O . SER C 1 270 ? -30.674 11.208 11.414 1.000 54.748 348 SER C O 1
ATOM 11926 N N . HIS C 1 271 ? -31.750 10.922 9.421 1.000 53.162 349 HIS C N 1
ATOM 11927 C CA . HIS C 1 271 ? -30.761 11.579 8.532 1.000 52.933 349 HIS C CA 1
ATOM 11928 C C . HIS C 1 271 ? -31.336 11.710 7.123 1.000 52.999 349 HIS C C 1
ATOM 11929 O O . HIS C 1 271 ? -32.319 11.006 6.803 1.000 53.276 349 HIS C O 1
ATOM 11936 N N . LEU C 1 272 ? -30.752 12.608 6.330 1.000 53.630 350 LEU C N 1
ATOM 11937 C CA . LEU C 1 272 ? -31.047 12.781 4.886 1.000 53.495 350 LEU C CA 1
ATOM 11938 C C . LEU C 1 272 ? -29.915 12.108 4.102 1.000 52.548 350 LEU C C 1
ATOM 11939 O O . LEU C 1 272 ? -28.749 12.426 4.377 1.000 53.092 350 LEU C O 1
ATOM 11944 N N . GLU C 1 273 ? -30.251 11.179 3.203 1.000 51.849 351 GLU C N 1
ATOM 11945 C CA . GLU C 1 273 ? -29.279 10.412 2.379 1.000 50.964 351 GLU C CA 1
ATOM 11946 C C . GLU C 1 273 ? -29.263 11.000 0.966 1.000 51.228 351 GLU C C 1
ATOM 11947 O O . GLU C 1 273 ? -30.267 10.831 0.239 1.000 51.487 351 GLU C O 1
ATOM 11953 N N . ILE C 1 274 ? -28.169 11.681 0.606 1.000 50.625 352 ILE C N 1
ATOM 11954 C CA . ILE C 1 274 ? -27.962 12.273 -0.748 1.000 50.745 352 ILE C CA 1
ATOM 11955 C C . ILE C 1 274 ? -27.412 11.165 -1.650 1.000 50.067 352 ILE C C 1
ATOM 11956 O O . ILE C 1 274 ? -26.314 10.653 -1.353 1.000 49.242 352 ILE C O 1
ATOM 11961 N N . ASP C 1 275 ? -28.153 10.816 -2.704 1.000 49.695 353 ASP C N 1
ATOM 11962 C CA . ASP C 1 275 ? -27.880 9.631 -3.556 1.000 48.694 353 ASP C CA 1
ATOM 11963 C C . ASP C 1 275 ? -27.219 10.062 -4.876 1.000 49.235 353 ASP C C 1
ATOM 11964 O O . ASP C 1 275 ? -26.883 11.256 -5.032 1.000 49.813 353 ASP C O 1
ATOM 11969 N N . ASP C 1 276 ? -26.985 9.089 -5.757 1.000 48.533 354 ASP C N 1
ATOM 11970 C CA . ASP C 1 276 ? -26.600 9.253 -7.185 1.000 49.502 354 ASP C CA 1
ATOM 11971 C C . ASP C 1 276 ? -27.411 10.405 -7.791 1.000 50.805 354 ASP C C 1
ATOM 11972 O O . ASP C 1 276 ? -28.628 10.406 -7.643 1.000 50.169 354 ASP C O 1
ATOM 11977 N N . MET C 1 277 ? -26.793 11.400 -8.459 1.000 52.846 355 MET C N 1
ATOM 11978 C CA . MET C 1 277 ? -25.360 11.600 -8.643 1.000 53.802 355 MET C CA 1
ATOM 11979 C C . MET C 1 277 ? -24.981 12.981 -8.090 1.000 53.982 355 MET C C 1
ATOM 11980 O O . MET C 1 277 ? -25.610 13.971 -8.521 1.000 54.201 355 MET C O 1
ATOM 11985 N N . TYR C 1 278 ? -23.981 13.053 -7.204 1.000 53.468 356 TYR C N 1
ATOM 11986 C CA . TYR C 1 278 ? -23.476 14.329 -6.623 1.000 54.421 356 TYR C CA 1
ATOM 11987 C C . TYR C 1 278 ? -22.009 14.573 -7.010 1.000 55.341 356 TYR C C 1
ATOM 11988 O O . TYR C 1 278 ? -21.501 15.647 -6.639 1.000 57.780 356 TYR C O 1
ATOM 11997 N N . THR C 1 279 ? -21.367 13.655 -7.745 1.000 54.972 357 THR C N 1
ATOM 11998 C CA . THR C 1 279 ? -19.949 13.763 -8.202 1.000 55.099 357 THR C CA 1
ATOM 11999 C C . THR C 1 279 ? -19.914 14.103 -9.692 1.000 56.140 357 THR C C 1
ATOM 12000 O O . THR C 1 279 ? -20.876 13.845 -10.411 1.000 55.668 357 THR C O 1
ATOM 12004 N N . PRO C 1 280 ? -18.815 14.707 -10.205 1.000 57.321 358 PRO C N 1
ATOM 12005 C CA . PRO C 1 280 ? -18.680 14.983 -11.638 1.000 58.003 358 PRO C CA 1
ATOM 12006 C C . PRO C 1 280 ? -18.595 13.703 -12.489 1.000 56.669 358 PRO C C 1
ATOM 12007 O O . PRO C 1 280 ? -19.069 13.715 -13.612 1.000 56.793 358 PRO C O 1
ATOM 12011 N N . ALA C 1 281 ? -17.967 12.656 -11.942 1.000 54.986 359 ALA C N 1
ATOM 12012 C CA . ALA C 1 281 ? -17.817 11.314 -12.555 1.000 53.496 359 ALA C CA 1
ATOM 12013 C C . ALA C 1 281 ? -17.761 10.258 -11.446 1.000 51.262 359 ALA C C 1
ATOM 12014 O O . ALA C 1 281 ? -17.375 10.598 -10.318 1.000 50.793 359 ALA C O 1
ATOM 12016 N N . TYR C 1 282 ? -18.134 9.021 -11.767 1.000 49.589 360 TYR C N 1
ATOM 12017 C CA . TYR C 1 282 ? -18.168 7.882 -10.818 1.000 48.085 360 TYR C CA 1
ATOM 12018 C C . TYR C 1 282 ? -16.732 7.415 -10.566 1.000 49.012 360 TYR C C 1
ATOM 12019 O O . TYR C 1 282 ? -16.060 6.991 -11.528 1.000 50.227 360 TYR C O 1
ATOM 12028 N N . GLY C 1 283 ? -16.282 7.522 -9.312 1.000 49.183 361 GLY C N 1
ATOM 12029 C CA . GLY C 1 283 ? -14.877 7.341 -8.897 1.000 50.565 361 GLY C CA 1
ATOM 12030 C C . GLY C 1 283 ? -14.327 8.582 -8.216 1.000 52.470 361 GLY C C 1
ATOM 12031 O O . GLY C 1 283 ? -13.477 8.425 -7.325 1.000 52.289 361 GLY C O 1
ATOM 12032 N N . ASP C 1 284 ? -14.776 9.773 -8.633 1.000 55.588 362 ASP C N 1
ATOM 12033 C CA . ASP C 1 284 ? -14.536 11.054 -7.912 1.000 58.844 362 ASP C CA 1
ATOM 12034 C C . ASP C 1 284 ? -15.332 11.009 -6.600 1.000 60.259 362 ASP C C 1
ATOM 12035 O O . ASP C 1 284 ? -16.438 10.405 -6.584 1.000 59.249 362 ASP C O 1
ATOM 12040 N N . PHE C 1 285 ? -14.790 11.595 -5.530 1.000 62.722 363 PHE C N 1
ATOM 12041 C CA . PHE C 1 285 ? -15.394 11.556 -4.173 1.000 63.680 363 PHE C CA 1
ATOM 12042 C C . PHE C 1 285 ? -15.989 12.922 -3.816 1.000 64.009 363 PHE C C 1
ATOM 12043 O O . PHE C 1 285 ? -17.026 12.926 -3.131 1.000 64.497 363 PHE C O 1
ATOM 12051 N N . ASP C 1 286 ? -15.393 14.025 -4.274 1.000 64.770 364 ASP C N 1
ATOM 12052 C CA . ASP C 1 286 ? -15.868 15.399 -3.953 1.000 65.768 364 ASP C CA 1
ATOM 12053 C C . ASP C 1 286 ? -16.996 15.799 -4.916 1.000 64.518 364 ASP C C 1
ATOM 12054 O O . ASP C 1 286 ? -17.179 15.125 -5.955 1.000 63.013 364 ASP C O 1
ATOM 12059 N N . PHE C 1 287 ? -17.724 16.864 -4.563 1.000 64.109 365 PHE C N 1
ATOM 12060 C CA . PHE C 1 287 ? -19.014 17.270 -5.177 1.000 62.548 365 PHE C CA 1
ATOM 12061 C C . PHE C 1 287 ? -18.783 17.945 -6.534 1.000 62.896 365 PHE C C 1
ATOM 12062 O O . PHE C 1 287 ? -17.820 18.714 -6.677 1.000 63.099 365 PHE C O 1
ATOM 12070 N N . ASP C 1 288 ? -19.671 17.657 -7.488 1.000 62.424 366 ASP C N 1
ATOM 12071 C CA . ASP C 1 288 ? -19.833 18.395 -8.770 1.000 64.129 366 ASP C CA 1
ATOM 12072 C C . ASP C 1 288 ? -20.163 19.861 -8.452 1.000 65.666 366 ASP C C 1
ATOM 12073 O O . ASP C 1 288 ? -21.272 20.123 -7.946 1.000 66.474 366 ASP C O 1
ATOM 12078 N N . GLU C 1 289 ? -19.241 20.782 -8.751 1.000 67.042 367 GLU C N 1
ATOM 12079 C CA . GLU C 1 289 ? -19.337 22.227 -8.403 1.000 68.397 367 GLU C CA 1
ATOM 12080 C C . GLU C 1 289 ? -20.475 22.897 -9.188 1.000 69.236 367 GLU C C 1
ATOM 12081 O O . GLU C 1 289 ? -20.892 23.989 -8.768 1.000 71.434 367 GLU C O 1
ATOM 12083 N N . VAL C 1 290 ? -20.952 22.292 -10.283 1.000 68.343 368 VAL C N 1
ATOM 12084 C CA . VAL C 1 290 ? -22.089 22.821 -11.099 1.000 68.706 368 VAL C CA 1
ATOM 12085 C C . VAL C 1 290 ? -23.394 22.594 -10.325 1.000 67.547 368 VAL C C 1
ATOM 12086 O O . VAL C 1 290 ? -24.084 23.582 -10.033 1.000 68.955 368 VAL C O 1
ATOM 12090 N N . LYS C 1 291 ? -23.710 21.340 -9.998 1.000 65.886 369 LYS C N 1
ATOM 12091 C CA . LYS C 1 291 ? -24.977 20.952 -9.321 1.000 65.062 369 LYS C CA 1
ATOM 12092 C C . LYS C 1 291 ? -24.919 21.305 -7.825 1.000 64.944 369 LYS C C 1
ATOM 12093 O O . LYS C 1 291 ? -25.999 21.423 -7.218 1.000 64.030 369 LYS C O 1
ATOM 12099 N N . PHE C 1 292 ? -23.719 21.482 -7.258 1.000 65.643 370 PHE C N 1
ATOM 12100 C CA . PHE C 1 292 ? -23.501 21.850 -5.831 1.000 65.720 370 PHE C CA 1
ATOM 12101 C C . PHE C 1 292 ? -22.512 23.012 -5.743 1.000 67.757 370 PHE C C 1
ATOM 12102 O O . PHE C 1 292 ? -21.382 22.838 -5.284 1.000 67.621 370 PHE C O 1
ATOM 12110 N N . PRO C 1 293 ? -22.916 24.239 -6.158 1.000 69.690 371 PRO C N 1
ATOM 12111 C CA . PRO C 1 293 ? -22.024 25.401 -6.155 1.000 71.469 371 PRO C CA 1
ATOM 12112 C C . PRO C 1 293 ? -21.353 25.680 -4.800 1.000 71.906 371 PRO C C 1
ATOM 12113 O O . PRO C 1 293 ? -20.203 26.049 -4.808 1.000 73.454 371 PRO C O 1
ATOM 12117 N N . ASN C 1 294 ? -22.073 25.510 -3.687 1.000 71.027 372 ASN C N 1
ATOM 12118 C CA . ASN C 1 294 ? -21.532 25.753 -2.322 1.000 71.081 372 ASN C CA 1
ATOM 12119 C C . ASN C 1 294 ? -21.988 24.612 -1.404 1.000 69.112 372 ASN C C 1
ATOM 12120 O O . ASN C 1 294 ? -22.925 24.817 -0.604 1.000 68.809 372 ASN C O 1
ATOM 12125 N N . ALA C 1 295 ? -21.342 23.450 -1.530 1.000 67.842 373 ALA C N 1
ATOM 12126 C CA . ALA C 1 295 ? -21.608 22.235 -0.727 1.000 66.248 373 ALA C CA 1
ATOM 12127 C C . ALA C 1 295 ? -21.484 22.563 0.769 1.000 66.977 373 ALA C C 1
ATOM 12128 O O . ALA C 1 295 ? -22.393 22.178 1.529 1.000 67.089 373 ALA C O 1
ATOM 12130 N N . SER C 1 296 ? -20.410 23.252 1.174 1.000 68.551 374 SER C N 1
ATOM 12131 C CA . SER C 1 296 ? -20.134 23.659 2.580 1.000 69.450 374 SER C CA 1
ATOM 12132 C C . SER C 1 296 ? -21.371 24.336 3.181 1.000 70.185 374 SER C C 1
ATOM 12133 O O . SER C 1 296 ? -21.767 23.958 4.305 1.000 69.082 374 SER C O 1
ATOM 12136 N N . ASP C 1 297 ? -21.942 25.299 2.447 1.000 71.289 375 ASP C N 1
ATOM 12137 C CA . ASP C 1 297 ? -23.132 26.097 2.848 1.000 71.842 375 ASP C CA 1
ATOM 12138 C C . ASP C 1 297 ? -24.360 25.184 2.934 1.000 70.685 375 ASP C C 1
ATOM 12139 O O . ASP C 1 297 ? -25.123 25.316 3.912 1.000 71.336 375 ASP C O 1
ATOM 12144 N N . MET C 1 298 ? -24.542 24.298 1.951 1.000 70.176 376 MET C N 1
ATOM 12145 C CA . MET C 1 298 ? -25.644 23.297 1.923 1.000 69.661 376 MET C CA 1
ATOM 12146 C C . MET C 1 298 ? -25.624 22.487 3.227 1.000 69.710 376 MET C C 1
ATOM 12147 O O . MET C 1 298 ? -26.691 22.362 3.857 1.000 69.619 376 MET C O 1
ATOM 12152 N N . PHE C 1 299 ? -24.455 21.969 3.619 1.000 70.320 377 PHE C N 1
ATOM 12153 C CA . PHE C 1 299 ? -24.274 21.118 4.826 1.000 69.699 377 PHE C CA 1
ATOM 12154 C C . PHE C 1 299 ? -24.444 21.961 6.097 1.000 71.018 377 PHE C C 1
ATOM 12155 O O . PHE C 1 299 ? -24.979 21.431 7.087 1.000 70.711 377 PHE C O 1
ATOM 12163 N N . ARG C 1 300 ? -24.008 23.225 6.076 1.000 73.213 378 ARG C N 1
ATOM 12164 C CA . ARG C 1 300 ? -24.171 24.169 7.215 1.000 75.400 378 ARG C CA 1
ATOM 12165 C C . ARG C 1 300 ? -25.671 24.394 7.466 1.000 74.758 378 ARG C C 1
ATOM 12166 O O . ARG C 1 300 ? -26.087 24.348 8.642 1.000 74.221 378 ARG C O 1
ATOM 12174 N N . ARG C 1 301 ? -26.447 24.616 6.399 1.000 74.042 379 ARG C N 1
ATOM 12175 C CA . ARG C 1 301 ? -27.918 24.855 6.451 1.000 73.636 379 ARG C CA 1
ATOM 12176 C C . ARG C 1 301 ? -28.637 23.594 6.946 1.000 71.008 379 ARG C C 1
ATOM 12177 O O . ARG C 1 301 ? -29.543 23.732 7.793 1.000 71.251 379 ARG C O 1
ATOM 12185 N N . LEU C 1 302 ? -28.252 22.419 6.440 1.000 67.703 380 LEU C N 1
ATOM 12186 C CA . LEU C 1 302 ? -28.820 21.108 6.858 1.000 65.033 380 LEU C CA 1
ATOM 12187 C C . LEU C 1 302 ? -28.537 20.867 8.349 1.000 64.403 380 LEU C C 1
ATOM 12188 O O . LEU C 1 302 ? -29.469 20.442 9.058 1.000 63.575 380 LEU C O 1
ATOM 12193 N N . ARG C 1 303 ? -27.314 21.154 8.813 1.000 64.671 381 ARG C N 1
ATOM 12194 C CA . ARG C 1 303 ? -26.908 21.012 10.241 1.000 64.925 381 ARG C CA 1
ATOM 12195 C C . ARG C 1 303 ? -27.774 21.936 11.114 1.000 66.965 381 ARG C C 1
ATOM 12196 O O . ARG C 1 303 ? -28.300 21.451 12.133 1.000 66.511 381 ARG C O 1
ATOM 12198 N N . ASP C 1 304 ? -27.931 23.205 10.714 1.000 69.286 382 ASP C N 1
ATOM 12199 C CA . ASP C 1 304 ? -28.742 24.237 11.421 1.000 71.222 382 ASP C CA 1
ATOM 12200 C C . ASP C 1 304 ? -30.215 23.815 11.493 1.000 70.631 382 ASP C C 1
ATOM 12201 O O . ASP C 1 304 ? -30.874 24.184 12.478 1.000 72.206 382 ASP C O 1
ATOM 12206 N N . ALA C 1 305 ? -30.718 23.099 10.483 1.000 69.448 383 ALA C N 1
ATOM 12207 C CA . ALA C 1 305 ? -32.128 22.646 10.393 1.000 68.333 383 ALA C CA 1
ATOM 12208 C C . ALA C 1 305 ? -32.304 21.280 11.073 1.000 67.183 383 ALA C C 1
ATOM 12209 O O . ALA C 1 305 ? -33.422 20.746 10.993 1.000 67.265 383 ALA C O 1
ATOM 12211 N N . GLY C 1 306 ? -31.251 20.734 11.701 1.000 66.583 384 GLY C N 1
ATOM 12212 C CA . GLY C 1 306 ? -31.299 19.506 12.521 1.000 65.067 384 GLY C CA 1
ATOM 12213 C C . GLY C 1 306 ? -31.295 18.238 11.681 1.000 64.305 384 GLY C C 1
ATOM 12214 O O . GLY C 1 306 ? -32.026 17.293 12.036 1.000 63.763 384 GLY C O 1
ATOM 12215 N N . PHE C 1 307 ? -30.503 18.207 10.606 1.000 64.481 385 PHE C N 1
ATOM 12216 C CA . PHE C 1 307 ? -30.339 17.035 9.708 1.000 63.015 385 PHE C CA 1
ATOM 12217 C C . PHE C 1 307 ? -28.908 16.503 9.826 1.000 62.950 385 PHE C C 1
ATOM 12218 O O . PHE C 1 307 ? -27.961 17.261 9.520 1.000 63.793 385 PHE C O 1
ATOM 12226 N N . ARG C 1 308 ? -28.764 15.252 10.273 1.000 61.834 386 ARG C N 1
ATOM 12227 C CA . ARG C 1 308 ? -27.582 14.405 9.975 1.000 60.940 386 ARG C CA 1
ATOM 12228 C C . ARG C 1 308 ? -27.665 14.030 8.489 1.000 59.028 386 ARG C C 1
ATOM 12229 O O . ARG C 1 308 ? -28.802 13.979 7.960 1.000 57.605 386 ARG C O 1
ATOM 12237 N N . VAL C 1 309 ? -26.524 13.814 7.823 1.000 57.459 387 VAL C N 1
ATOM 12238 C CA . VAL C 1 309 ? -26.470 13.507 6.359 1.000 55.588 387 VAL C CA 1
ATOM 12239 C C . VAL C 1 309 ? -25.589 12.277 6.117 1.000 53.513 387 VAL C C 1
ATOM 12240 O O . VAL C 1 309 ? -24.504 12.185 6.733 1.000 53.885 387 VAL C O 1
ATOM 12244 N N . THR C 1 310 ? -26.048 11.378 5.242 1.000 51.637 388 THR C N 1
ATOM 12245 C CA . THR C 1 310 ? -25.261 10.245 4.687 1.000 50.151 388 THR C CA 1
ATOM 12246 C C . THR C 1 310 ? -25.120 10.433 3.170 1.000 49.712 388 THR C C 1
ATOM 12247 O O . THR C 1 310 ? -25.981 11.120 2.575 1.000 50.312 388 THR C O 1
ATOM 12251 N N . LEU C 1 311 ? -24.063 9.859 2.585 1.000 48.940 389 LEU C N 1
ATOM 12252 C CA . LEU C 1 311 ? -23.723 9.971 1.139 1.000 48.350 389 LEU C CA 1
ATOM 12253 C C . LEU C 1 311 ? -23.650 8.577 0.509 1.000 46.590 389 LEU C C 1
ATOM 12254 O O . LEU C 1 311 ? -23.031 7.677 1.105 1.000 45.784 389 LEU C O 1
ATOM 12259 N N . TRP C 1 312 ? -24.265 8.428 -0.664 1.000 45.900 390 TRP C N 1
ATOM 12260 C CA . TRP C 1 312 ? -24.195 7.231 -1.541 1.000 45.100 390 TRP C CA 1
ATOM 12261 C C . TRP C 1 312 ? -22.769 7.072 -2.077 1.000 45.671 390 TRP C C 1
ATOM 12262 O O . TRP C 1 312 ? -22.259 8.017 -2.718 1.000 47.025 390 TRP C O 1
ATOM 12273 N N . VAL C 1 313 ? -22.146 5.926 -1.788 1.000 45.061 391 VAL C N 1
ATOM 12274 C CA . VAL C 1 313 ? -20.806 5.537 -2.306 1.000 45.578 391 VAL C CA 1
ATOM 12275 C C . VAL C 1 313 ? -20.911 4.122 -2.883 1.000 45.616 391 VAL C C 1
ATOM 12276 O O . VAL C 1 313 ? -21.940 3.448 -2.648 1.000 45.688 391 VAL C O 1
ATOM 12280 N N . HIS C 1 314 ? -19.881 3.708 -3.618 1.000 46.374 392 HIS C N 1
ATOM 12281 C CA . HIS C 1 314 ? -19.841 2.468 -4.433 1.000 46.337 392 HIS C CA 1
ATOM 12282 C C . HIS C 1 314 ? -18.381 2.086 -4.664 1.000 47.343 392 HIS C C 1
ATOM 12283 O O . HIS C 1 314 ? -17.488 2.909 -4.470 1.000 48.449 392 HIS C O 1
ATOM 12290 N N . PRO C 1 315 ? -18.088 0.828 -5.060 1.000 46.875 393 PRO C N 1
ATOM 12291 C CA . PRO C 1 315 ? -16.708 0.368 -5.192 1.000 47.259 393 PRO C CA 1
ATOM 12292 C C . PRO C 1 315 ? -16.075 0.576 -6.579 1.000 47.973 393 PRO C C 1
ATOM 12293 O O . PRO C 1 315 ? -14.989 0.074 -6.796 1.000 48.373 393 PRO C O 1
ATOM 12297 N N . PHE C 1 316 ? -16.737 1.323 -7.470 1.000 47.454 394 PHE C N 1
ATOM 12298 C CA . PHE C 1 316 ? -16.343 1.465 -8.896 1.000 47.798 394 PHE C CA 1
ATOM 12299 C C . PHE C 1 316 ? -15.583 2.775 -9.125 1.000 48.981 394 PHE C C 1
ATOM 12300 O O . PHE C 1 316 ? -15.862 3.782 -8.442 1.000 49.284 394 PHE C O 1
ATOM 12308 N N . VAL C 1 317 ? -14.624 2.735 -10.057 1.000 49.592 395 VAL C N 1
ATOM 12309 C CA . VAL C 1 317 ? -13.961 3.934 -10.651 1.000 50.094 395 VAL C CA 1
ATOM 12310 C C . VAL C 1 317 ? -14.062 3.807 -12.174 1.000 50.136 395 VAL C C 1
ATOM 12311 O O . VAL C 1 317 ? -13.365 2.958 -12.748 1.000 50.027 395 VAL C O 1
ATOM 12315 N N . ASN C 1 318 ? -14.939 4.601 -12.788 1.000 50.399 396 ASN C N 1
ATOM 12316 C CA . ASN C 1 318 ? -15.185 4.599 -14.253 1.000 51.520 396 ASN C CA 1
ATOM 12317 C C . ASN C 1 318 ? -13.928 5.100 -14.969 1.000 52.898 396 ASN C C 1
ATOM 12318 O O . ASN C 1 318 ? -13.093 5.749 -14.312 1.000 52.575 396 ASN C O 1
ATOM 12323 N N . TYR C 1 319 ? -13.809 4.807 -16.265 1.000 54.410 397 TYR C N 1
ATOM 12324 C CA . TYR C 1 319 ? -12.598 5.096 -17.082 1.000 56.059 397 TYR C CA 1
ATOM 12325 C C . TYR C 1 319 ? -12.434 6.615 -17.246 1.000 58.086 397 TYR C C 1
ATOM 12326 O O . TYR C 1 319 ? -11.296 7.073 -17.328 1.000 58.568 397 TYR C O 1
ATOM 12335 N N . ASN C 1 320 ? -13.527 7.378 -17.231 1.000 59.692 398 ASN C N 1
ATOM 12336 C CA . ASN C 1 320 ? -13.519 8.862 -17.390 1.000 62.036 398 ASN C CA 1
ATOM 12337 C C . ASN C 1 320 ? -13.518 9.554 -16.016 1.000 60.731 398 ASN C C 1
ATOM 12338 O O . ASN C 1 320 ? -13.682 10.787 -15.984 1.000 61.385 398 ASN C O 1
ATOM 12343 N N . SER C 1 321 ? -13.316 8.817 -14.920 1.000 58.479 399 SER C N 1
ATOM 12344 C CA . SER C 1 321 ? -13.058 9.396 -13.574 1.000 57.914 399 SER C CA 1
ATOM 12345 C C . SER C 1 321 ? -11.623 9.920 -13.515 1.000 58.950 399 SER C C 1
ATOM 12346 O O . SER C 1 321 ? -10.732 9.216 -14.002 1.000 59.396 399 SER C O 1
ATOM 12349 N N . SER C 1 322 ? -11.417 11.080 -12.886 1.000 59.525 400 SER C N 1
ATOM 12350 C CA A SER C 1 322 ? -10.080 11.691 -12.666 0.500 61.124 400 SER C CA 1
ATOM 12351 C CA B SER C 1 322 ? -10.085 11.697 -12.656 0.500 61.169 400 SER C CA 1
ATOM 12352 C C . SER C 1 322 ? -9.240 10.818 -11.724 1.000 60.928 400 SER C C 1
ATOM 12353 O O . SER C 1 322 ? -8.051 11.131 -11.553 1.000 63.020 400 SER C O 1
ATOM 12358 N N . ARG C 1 323 ? -9.840 9.772 -11.147 1.000 60.011 401 ARG C N 1
ATOM 12359 C CA . ARG C 1 323 ? -9.197 8.852 -10.167 1.000 59.977 401 ARG C CA 1
ATOM 12360 C C . ARG C 1 323 ? -8.840 7.507 -10.816 1.000 58.000 401 ARG C C 1
ATOM 12361 O O . ARG C 1 323 ? -8.147 6.714 -10.147 1.000 57.699 401 ARG C O 1
ATOM 12369 N N . PHE C 1 324 ? -9.302 7.237 -12.044 1.000 56.468 402 PHE C N 1
ATOM 12370 C CA . PHE C 1 324 ? -9.058 5.954 -12.756 1.000 55.842 402 PHE C CA 1
ATOM 12371 C C . PHE C 1 324 ? -7.552 5.743 -12.937 1.000 56.441 402 PHE C C 1
ATOM 12372 O O . PHE C 1 324 ? -7.060 4.654 -12.584 1.000 55.559 402 PHE C O 1
ATOM 12380 N N . GLY C 1 325 ? -6.853 6.751 -13.471 1.000 57.741 403 GLY C N 1
ATOM 12381 C CA . GLY C 1 325 ? -5.392 6.722 -13.677 1.000 59.406 403 GLY C CA 1
ATOM 12382 C C . GLY C 1 325 ? -4.663 6.379 -12.391 1.000 59.338 403 GLY C C 1
ATOM 12383 O O . GLY C 1 325 ? -3.801 5.496 -12.420 1.000 59.114 403 GLY C O 1
ATOM 12384 N N . GLU C 1 326 ? -5.037 7.032 -11.290 1.000 59.197 404 GLU C N 1
ATOM 12385 C CA . GLU C 1 326 ? -4.415 6.845 -9.952 1.000 59.549 404 GLU C CA 1
ATOM 12386 C C . GLU C 1 326 ? -4.562 5.380 -9.514 1.000 58.150 404 GLU C C 1
ATOM 12387 O O . GLU C 1 326 ? -3.571 4.802 -9.037 1.000 58.333 404 GLU C O 1
ATOM 12393 N N . GLY C 1 327 ? -5.757 4.808 -9.673 1.000 56.591 405 GLY C N 1
ATOM 12394 C CA . GLY C 1 327 ? -6.054 3.401 -9.342 1.000 55.699 405 GLY C CA 1
ATOM 12395 C C . GLY C 1 327 ? -5.208 2.420 -10.145 1.000 56.422 405 GLY C C 1
ATOM 12396 O O . GLY C 1 327 ? -4.700 1.452 -9.549 1.000 56.581 405 GLY C O 1
ATOM 12397 N N . VAL C 1 328 ? -5.052 2.652 -11.452 1.000 57.142 406 VAL C N 1
ATOM 12398 C CA . VAL C 1 328 ? -4.248 1.781 -12.365 1.000 57.847 406 VAL C CA 1
ATOM 12399 C C . VAL C 1 328 ? -2.792 1.785 -11.886 1.000 59.136 406 VAL C C 1
ATOM 12400 O O . VAL C 1 328 ? -2.234 0.681 -11.700 1.000 59.383 406 VAL C O 1
ATOM 12404 N N . GLU C 1 329 ? -2.223 2.979 -11.673 1.000 60.413 407 GLU C N 1
ATOM 12405 C CA . GLU C 1 329 ? -0.781 3.200 -11.361 1.000 62.266 407 GLU C CA 1
ATOM 12406 C C . GLU C 1 329 ? -0.448 2.634 -9.979 1.000 62.240 407 GLU C C 1
ATOM 12407 O O . GLU C 1 329 ? 0.670 2.139 -9.804 1.000 62.727 407 GLU C O 1
ATOM 12413 N N . ARG C 1 330 ? -1.387 2.706 -9.035 1.000 62.879 408 ARG C N 1
ATOM 12414 C CA . ARG C 1 330 ? -1.183 2.276 -7.625 1.000 63.375 408 ARG C CA 1
ATOM 12415 C C . ARG C 1 330 ? -1.720 0.851 -7.432 1.000 61.065 408 ARG C C 1
ATOM 12416 O O . ARG C 1 330 ? -1.531 0.312 -6.324 1.000 60.917 408 ARG C O 1
ATOM 12424 N N . GLU C 1 331 ? -2.330 0.271 -8.476 1.000 59.279 409 GLU C N 1
ATOM 12425 C CA . GLU C 1 331 ? -2.771 -1.154 -8.565 1.000 57.950 409 GLU C CA 1
ATOM 12426 C C . GLU C 1 331 ? -3.791 -1.454 -7.457 1.000 56.363 409 GLU C C 1
ATOM 12427 O O . GLU C 1 331 ? -3.628 -2.454 -6.741 1.000 57.027 409 GLU C O 1
ATOM 12433 N N . LEU C 1 332 ? -4.818 -0.611 -7.342 1.000 54.762 410 LEU C N 1
ATOM 12434 C CA . LEU C 1 332 ? -5.851 -0.661 -6.274 1.000 53.305 410 LEU C CA 1
ATOM 12435 C C . LEU C 1 332 ? -7.067 -1.467 -6.746 1.000 51.456 410 LEU C C 1
ATOM 12436 O O . LEU C 1 332 ? -7.999 -1.649 -5.928 1.000 50.161 410 LEU C O 1
ATOM 12441 N N . PHE C 1 333 ? -7.065 -1.925 -8.001 1.000 50.746 411 PHE C N 1
ATOM 12442 C CA . PHE C 1 333 ? -8.234 -2.548 -8.668 1.000 49.952 411 PHE C CA 1
ATOM 12443 C C . PHE C 1 333 ? -8.130 -4.079 -8.661 1.000 50.232 411 PHE C C 1
ATOM 12444 O O . PHE C 1 333 ? -7.032 -4.658 -8.512 1.000 51.072 411 PHE C O 1
ATOM 12452 N N . VAL C 1 334 ? -9.294 -4.721 -8.775 1.000 50.307 412 VAL C N 1
ATOM 12453 C CA . VAL C 1 334 ? -9.433 -6.176 -9.071 1.000 50.292 412 VAL C CA 1
ATOM 12454 C C . VAL C 1 334 ? -8.775 -6.415 -10.431 1.000 51.088 412 VAL C C 1
ATOM 12455 O O . VAL C 1 334 ? -9.023 -5.628 -11.362 1.000 50.489 412 VAL C O 1
ATOM 12459 N N . ARG C 1 335 ? -7.978 -7.473 -10.534 1.000 52.692 413 ARG C N 1
ATOM 12460 C CA . ARG C 1 335 ? -7.079 -7.711 -11.693 1.000 54.821 413 ARG C CA 1
ATOM 12461 C C . ARG C 1 335 ? -7.699 -8.787 -12.594 1.000 53.595 413 ARG C C 1
ATOM 12462 O O . ARG C 1 335 ? -8.608 -9.509 -12.124 1.000 52.412 413 ARG C O 1
ATOM 12470 N N . GLU C 1 336 ? -7.242 -8.855 -13.847 1.000 53.071 414 GLU C N 1
ATOM 12471 C CA . GLU C 1 336 ? -7.492 -9.996 -14.767 1.000 53.066 414 GLU C CA 1
ATOM 12472 C C . GLU C 1 336 ? -6.757 -11.206 -14.187 1.000 53.460 414 GLU C C 1
ATOM 12473 O O . GLU C 1 336 ? -5.977 -11.060 -13.244 1.000 53.480 414 GLU C O 1
ATOM 12479 N N . PRO C 1 337 ? -7.035 -12.441 -14.669 1.000 53.628 415 PRO C N 1
ATOM 12480 C CA . PRO C 1 337 ? -6.502 -13.660 -14.043 1.000 54.023 415 PRO C CA 1
ATOM 12481 C C . PRO C 1 337 ? -4.990 -13.757 -13.753 1.000 55.464 415 PRO C C 1
ATOM 12482 O O . PRO C 1 337 ? -4.664 -14.363 -12.748 1.000 54.998 415 PRO C O 1
ATOM 12486 N N . THR C 1 338 ? -4.108 -13.171 -14.577 1.000 56.911 416 THR C N 1
ATOM 12487 C CA . THR C 1 338 ? -2.627 -13.260 -14.391 1.000 58.548 416 THR C CA 1
ATOM 12488 C C . THR C 1 338 ? -2.169 -12.330 -13.254 1.000 58.410 416 THR C C 1
ATOM 12489 O O . THR C 1 338 ? -1.001 -12.436 -12.864 1.000 60.004 416 THR C O 1
ATOM 12493 N N . GLY C 1 339 ? -3.033 -11.440 -12.760 1.000 57.499 417 GLY C N 1
ATOM 12494 C CA . GLY C 1 339 ? -2.773 -10.596 -11.576 1.000 57.538 417 GLY C CA 1
ATOM 12495 C C . GLY C 1 339 ? -1.814 -9.445 -11.847 1.000 58.863 417 GLY C C 1
ATOM 12496 O O . GLY C 1 339 ? -1.202 -8.958 -10.878 1.000 58.992 417 GLY C O 1
ATOM 12497 N N . ARG C 1 340 ? -1.727 -8.978 -13.095 1.000 59.878 418 ARG C N 1
ATOM 12498 C CA . ARG C 1 340 ? -0.793 -7.894 -13.507 1.000 61.317 418 ARG C CA 1
ATOM 12499 C C . ARG C 1 340 ? -1.556 -6.584 -13.761 1.000 60.411 418 ARG C C 1
ATOM 12500 O O . ARG C 1 340 ? -1.013 -5.527 -13.403 1.000 61.333 418 ARG C O 1
ATOM 12508 N N . LEU C 1 341 ? -2.742 -6.629 -14.378 1.000 58.544 419 LEU C N 1
ATOM 12509 C CA . LEU C 1 341 ? -3.465 -5.419 -14.867 1.000 57.552 419 LEU C CA 1
ATOM 12510 C C . LEU C 1 341 ? -4.875 -5.378 -14.283 1.000 56.043 419 LEU C C 1
ATOM 12511 O O . LEU C 1 341 ? -5.434 -6.410 -13.920 1.000 54.765 419 LEU C O 1
ATOM 12516 N N . PRO C 1 342 ? -5.496 -4.182 -14.173 1.000 55.411 420 PRO C N 1
ATOM 12517 C CA . PRO C 1 342 ? -6.911 -4.082 -13.825 1.000 54.143 420 PRO C CA 1
ATOM 12518 C C . PRO C 1 342 ? -7.810 -4.776 -14.861 1.000 53.849 420 PRO C C 1
ATOM 12519 O O . PRO C 1 342 ? -7.449 -4.814 -16.027 1.000 54.967 420 PRO C O 1
ATOM 12523 N N . ALA C 1 343 ? -8.935 -5.328 -14.400 1.000 52.481 421 ALA C N 1
ATOM 12524 C CA . ALA C 1 343 ? -10.021 -5.883 -15.239 1.000 52.066 421 ALA C CA 1
ATOM 12525 C C . ALA C 1 343 ? -11.175 -4.881 -15.259 1.000 51.375 421 ALA C C 1
ATOM 12526 O O . ALA C 1 343 ? -11.614 -4.463 -14.166 1.000 51.025 421 ALA C O 1
ATOM 12528 N N . LEU C 1 344 ? -11.645 -4.510 -16.450 1.000 51.670 422 LEU C N 1
ATOM 12529 C CA . LEU C 1 344 ? -12.825 -3.623 -16.620 1.000 51.642 422 LEU C CA 1
ATOM 12530 C C . LEU C 1 344 ? -14.094 -4.388 -16.222 1.000 50.767 422 LEU C C 1
ATOM 12531 O O . LEU C 1 344 ? -14.138 -5.611 -16.414 1.000 50.943 422 LEU C O 1
ATOM 12536 N N . VAL C 1 345 ? -15.066 -3.683 -15.644 1.000 50.101 423 VAL C N 1
ATOM 12537 C CA . VAL C 1 345 ? -16.411 -4.221 -15.288 1.000 49.251 423 VAL C CA 1
ATOM 12538 C C . VAL C 1 345 ? -17.463 -3.264 -15.841 1.000 49.196 423 VAL C C 1
ATOM 12539 O O . VAL C 1 345 ? -17.133 -2.087 -16.045 1.000 49.592 423 VAL C O 1
ATOM 12543 N N . ARG C 1 346 ? -18.670 -3.770 -16.087 1.000 49.040 424 ARG C N 1
ATOM 12544 C CA . ARG C 1 346 ? -19.865 -2.941 -16.379 1.000 49.410 424 ARG C CA 1
ATOM 12545 C C . ARG C 1 346 ? -20.802 -3.004 -15.170 1.000 47.825 424 ARG C C 1
ATOM 12546 O O . ARG C 1 346 ? -21.071 -4.116 -14.680 1.000 46.429 424 ARG C O 1
ATOM 12554 N N . TRP C 1 347 ? -21.272 -1.845 -14.712 1.000 48.079 425 TRP C N 1
ATOM 12555 C CA . TRP C 1 347 ? -22.381 -1.710 -13.729 1.000 47.321 425 TRP C CA 1
ATOM 12556 C C . TRP C 1 347 ? -23.440 -0.781 -14.321 1.000 47.246 425 TRP C C 1
ATOM 12557 O O . TRP C 1 347 ? -23.261 -0.352 -15.478 1.000 47.432 425 TRP C O 1
ATOM 12568 N N . TRP C 1 348 ? -24.515 -0.514 -13.575 1.000 46.313 426 TRP C N 1
ATOM 12569 C CA . TRP C 1 348 ? -25.690 0.242 -14.079 1.000 46.361 426 TRP C CA 1
ATOM 12570 C C . TRP C 1 348 ? -25.288 1.680 -14.445 1.000 47.406 426 TRP C C 1
ATOM 12571 O O . TRP C 1 348 ? -26.021 2.282 -15.248 1.000 48.803 426 TRP C O 1
ATOM 12582 N N . ASN C 1 349 ? -24.159 2.195 -13.931 1.000 47.287 427 ASN C N 1
ATOM 12583 C CA . ASN C 1 349 ? -23.668 3.578 -14.208 1.000 47.813 427 ASN C CA 1
ATOM 12584 C C . ASN C 1 349 ? -22.418 3.571 -15.106 1.000 49.059 427 ASN C C 1
ATOM 12585 O O . ASN C 1 349 ? -21.736 4.615 -15.148 1.000 50.350 427 ASN C O 1
ATOM 12590 N N . GLY C 1 350 ? -22.114 2.466 -15.801 1.000 48.783 428 GLY C N 1
ATOM 12591 C CA . GLY C 1 350 ? -21.171 2.462 -16.941 1.000 49.708 428 GLY C CA 1
ATOM 12592 C C . GLY C 1 350 ? -20.013 1.480 -16.799 1.000 49.151 428 GLY C C 1
ATOM 12593 O O . GLY C 1 350 ? -20.197 0.413 -16.184 1.000 47.720 428 GLY C O 1
ATOM 12594 N N . ILE C 1 351 ? -18.866 1.817 -17.401 1.000 50.386 429 ILE C N 1
ATOM 12595 C CA . ILE C 1 351 ? -17.672 0.926 -17.541 1.000 50.309 429 ILE C CA 1
ATOM 12596 C C . ILE C 1 351 ? -16.491 1.546 -16.787 1.000 50.125 429 ILE C C 1
ATOM 12597 O O . ILE C 1 351 ? -16.218 2.752 -16.968 1.000 50.470 429 ILE C O 1
ATOM 12602 N N . GLY C 1 352 ? -15.809 0.731 -15.985 1.000 49.345 430 GLY C N 1
ATOM 12603 C CA . GLY C 1 352 ? -14.616 1.132 -15.222 1.000 50.083 430 GLY C CA 1
ATOM 12604 C C . GLY C 1 352 ? -13.975 -0.055 -14.536 1.000 50.239 430 GLY C C 1
ATOM 12605 O O . GLY C 1 352 ? -14.225 -1.199 -14.958 1.000 50.515 430 GLY C O 1
ATOM 12606 N N . ALA C 1 353 ? -13.195 0.209 -13.492 1.000 50.634 431 ALA C N 1
ATOM 12607 C CA . ALA C 1 353 ? -12.592 -0.816 -12.620 1.000 50.629 431 ALA C CA 1
ATOM 12608 C C . ALA C 1 353 ? -13.392 -0.879 -11.320 1.000 50.394 431 ALA C C 1
ATOM 12609 O O . ALA C 1 353 ? -14.279 -0.017 -11.104 1.000 50.363 431 ALA C O 1
ATOM 12611 N N . VAL C 1 354 ? -13.100 -1.887 -10.502 1.000 49.998 432 VAL C N 1
ATOM 12612 C CA . VAL C 1 354 ? -13.713 -2.090 -9.163 1.000 48.843 432 VAL C CA 1
ATOM 12613 C C . VAL C 1 354 ? -12.563 -2.245 -8.162 1.000 49.080 432 VAL C C 1
ATOM 12614 O O . VAL C 1 354 ? -11.565 -2.924 -8.503 1.000 49.648 432 VAL C O 1
ATOM 12618 N N . LEU C 1 355 ? -12.663 -1.573 -7.012 1.000 48.361 433 LEU C N 1
ATOM 12619 C CA . LEU C 1 355 ? -11.586 -1.525 -5.991 1.000 48.862 433 LEU C CA 1
ATOM 12620 C C . LEU C 1 355 ? -11.427 -2.918 -5.372 1.000 48.373 433 LEU C C 1
ATOM 12621 O O . LEU C 1 355 ? -12.439 -3.609 -5.197 1.000 47.840 433 LEU C O 1
ATOM 12626 N N . ASP C 1 356 ? -10.185 -3.318 -5.102 1.000 49.582 434 ASP C N 1
ATOM 12627 C CA . ASP C 1 356 ? -9.821 -4.638 -4.526 1.000 49.353 434 ASP C CA 1
ATOM 12628 C C . ASP C 1 356 ? -9.750 -4.494 -3.003 1.000 48.661 434 ASP C C 1
ATOM 12629 O O . ASP C 1 356 ? -8.719 -4.019 -2.502 1.000 49.583 434 ASP C O 1
ATOM 12634 N N . PHE C 1 357 ? -10.805 -4.904 -2.297 1.000 47.637 435 PHE C N 1
ATOM 12635 C CA . PHE C 1 357 ? -10.927 -4.743 -0.821 1.000 47.640 435 PHE C CA 1
ATOM 12636 C C . PHE C 1 357 ? -10.150 -5.846 -0.089 1.000 48.925 435 PHE C C 1
ATOM 12637 O O . PHE C 1 357 ? -10.212 -5.853 1.153 1.000 49.518 435 PHE C O 1
ATOM 12645 N N . THR C 1 358 ? -9.414 -6.703 -0.808 1.000 50.155 436 THR C N 1
ATOM 12646 C CA . THR C 1 358 ? -8.410 -7.630 -0.217 1.000 52.051 436 THR C CA 1
ATOM 12647 C C . THR C 1 358 ? -7.069 -6.897 -0.085 1.000 54.779 436 THR C C 1
ATOM 12648 O O . THR C 1 358 ? -6.196 -7.403 0.650 1.000 56.250 436 THR C O 1
ATOM 12652 N N . HIS C 1 359 ? -6.913 -5.765 -0.781 1.000 56.217 437 HIS C N 1
ATOM 12653 C CA . HIS C 1 359 ? -5.660 -4.967 -0.874 1.000 57.619 437 HIS C CA 1
ATOM 12654 C C . HIS C 1 359 ? -5.668 -3.880 0.196 1.000 58.350 437 HIS C C 1
ATOM 12655 O O . HIS C 1 359 ? -6.469 -2.952 0.116 1.000 58.179 437 HIS C O 1
ATOM 12662 N N . PRO C 1 360 ? -4.790 -3.951 1.226 1.000 59.455 438 PRO C N 1
ATOM 12663 C CA . PRO C 1 360 ? -4.726 -2.914 2.262 1.000 59.521 438 PRO C CA 1
ATOM 12664 C C . PRO C 1 360 ? -4.627 -1.482 1.712 1.000 59.423 438 PRO C C 1
ATOM 12665 O O . PRO C 1 360 ? -5.199 -0.596 2.322 1.000 59.560 438 PRO C O 1
ATOM 12669 N N . LYS C 1 361 ? -3.920 -1.294 0.592 1.000 58.997 439 LYS C N 1
ATOM 12670 C CA . LYS C 1 361 ? -3.689 0.035 -0.039 1.000 58.905 439 LYS C CA 1
ATOM 12671 C C . LYS C 1 361 ? -5.019 0.572 -0.585 1.000 56.787 439 LYS C C 1
ATOM 12672 O O . LYS C 1 361 ? -5.289 1.768 -0.394 1.000 56.571 439 LYS C O 1
ATOM 12674 N N . ALA C 1 362 ? -5.815 -0.280 -1.235 1.000 55.292 440 ALA C N 1
ATOM 12675 C CA . ALA C 1 362 ? -7.128 0.076 -1.824 1.000 54.337 440 ALA C CA 1
ATOM 12676 C C . ALA C 1 362 ? -8.146 0.346 -0.706 1.000 53.736 440 ALA C C 1
ATOM 12677 O O . ALA C 1 362 ? -8.995 1.235 -0.885 1.000 52.564 440 ALA C O 1
ATOM 12679 N N . ARG C 1 363 ? -8.050 -0.391 0.405 1.000 54.057 441 ARG C N 1
ATOM 12680 C CA . ARG C 1 363 ? -8.889 -0.194 1.619 1.000 54.440 441 ARG C CA 1
ATOM 12681 C C . ARG C 1 363 ? -8.555 1.175 2.233 1.000 55.957 441 ARG C C 1
ATOM 12682 O O . ARG C 1 363 ? -9.499 1.923 2.542 1.000 54.496 441 ARG C O 1
ATOM 12690 N N . ASP C 1 364 ? -7.264 1.497 2.385 1.000 57.937 442 ASP C N 1
ATOM 12691 C CA . ASP C 1 364 ? -6.798 2.783 2.975 1.000 59.691 442 ASP C CA 1
ATOM 12692 C C . ASP C 1 364 ? -7.211 3.941 2.057 1.000 59.757 442 ASP C C 1
ATOM 12693 O O . ASP C 1 364 ? -7.623 4.991 2.583 1.000 59.882 442 ASP C O 1
ATOM 12698 N N . TRP C 1 365 ? -7.121 3.740 0.740 1.000 59.078 443 TRP C N 1
ATOM 12699 C CA . TRP C 1 365 ? -7.467 4.745 -0.300 1.000 59.172 443 TRP C CA 1
ATOM 12700 C C . TRP C 1 365 ? -8.952 5.112 -0.199 1.000 56.907 443 TRP C C 1
ATOM 12701 O O . TRP C 1 365 ? -9.262 6.318 -0.154 1.000 57.393 443 TRP C O 1
ATOM 12712 N N . PHE C 1 366 ? -9.825 4.102 -0.176 1.000 54.715 444 PHE C N 1
ATOM 12713 C CA . PHE C 1 366 ? -11.300 4.245 -0.063 1.000 53.558 444 PHE C CA 1
ATOM 12714 C C . PHE C 1 366 ? -11.628 4.969 1.250 1.000 53.430 444 PHE C C 1
ATOM 12715 O O . PHE C 1 366 ? -12.311 6.009 1.208 1.000 52.931 444 PHE C O 1
ATOM 12723 N N . GLN C 1 367 ? -11.122 4.440 2.368 1.000 54.116 445 GLN C N 1
ATOM 12724 C CA . GLN C 1 367 ? -11.321 4.981 3.742 1.000 54.700 445 GLN C CA 1
ATOM 12725 C C . GLN C 1 367 ? -10.872 6.445 3.800 1.000 56.335 445 GLN C C 1
ATOM 12726 O O . GLN C 1 367 ? -11.616 7.265 4.361 1.000 56.473 445 GLN C O 1
ATOM 12732 N N . GLY C 1 368 ? -9.701 6.754 3.238 1.000 58.148 446 GLY C N 1
ATOM 12733 C CA . GLY C 1 368 ? -9.134 8.115 3.186 1.000 60.095 446 GLY C CA 1
ATOM 12734 C C . GLY C 1 368 ? -10.110 9.121 2.598 1.000 60.745 446 GLY C C 1
ATOM 12735 O O . GLY C 1 368 ? -10.243 10.211 3.175 1.000 61.554 446 GLY C O 1
ATOM 12736 N N . HIS C 1 369 ? -10.765 8.775 1.488 1.000 61.030 447 HIS C N 1
ATOM 12737 C CA . HIS C 1 369 ? -11.762 9.637 0.799 1.000 62.902 447 HIS C CA 1
ATOM 12738 C C . HIS C 1 369 ? -13.026 9.783 1.656 1.000 63.407 447 HIS C C 1
ATOM 12739 O O . HIS C 1 369 ? -13.597 10.889 1.662 1.000 65.240 447 HIS C O 1
ATOM 12746 N N . LEU C 1 370 ? -13.443 8.723 2.356 1.000 62.390 448 LEU C N 1
ATOM 12747 C CA . LEU C 1 370 ? -14.636 8.750 3.245 1.000 61.784 448 LEU C CA 1
ATOM 12748 C C . LEU C 1 370 ? -14.347 9.649 4.454 1.000 62.135 448 LEU C C 1
ATOM 12749 O O . LEU C 1 370 ? -15.230 10.453 4.805 1.000 62.563 448 LEU C O 1
ATOM 12754 N N . ARG C 1 371 ? -13.159 9.525 5.058 1.000 62.281 449 ARG C N 1
ATOM 12755 C CA . ARG C 1 371 ? -12.732 10.341 6.229 1.000 63.052 449 ARG C CA 1
ATOM 12756 C C . ARG C 1 371 ? -12.616 11.813 5.813 1.000 63.833 449 ARG C C 1
ATOM 12757 O O . ARG C 1 371 ? -12.900 12.680 6.656 1.000 64.743 449 ARG C O 1
ATOM 12765 N N . ARG C 1 372 ? -12.226 12.084 4.563 1.000 63.829 450 ARG C N 1
ATOM 12766 C CA . ARG C 1 372 ? -12.095 13.460 4.013 1.000 64.847 450 ARG C CA 1
ATOM 12767 C C . ARG C 1 372 ? -13.494 14.080 3.891 1.000 64.120 450 ARG C C 1
ATOM 12768 O O . ARG C 1 372 ? -13.643 15.263 4.245 1.000 65.183 450 ARG C O 1
ATOM 12770 N N . LEU C 1 373 ? -14.484 13.308 3.429 1.000 62.372 451 LEU C N 1
ATOM 12771 C CA . LEU C 1 373 ? -15.889 13.776 3.273 1.000 62.035 451 LEU C CA 1
ATOM 12772 C C . LEU C 1 373 ? -16.494 14.087 4.647 1.000 62.487 451 LEU C C 1
ATOM 12773 O O . LEU C 1 373 ? -17.270 15.052 4.733 1.000 63.123 451 LEU C O 1
ATOM 12778 N N . ARG C 1 374 ? -16.156 13.308 5.678 1.000 63.447 452 ARG C N 1
ATOM 12779 C CA . ARG C 1 374 ? -16.633 13.535 7.071 1.000 64.900 452 ARG C CA 1
ATOM 12780 C C . ARG C 1 374 ? -15.946 14.772 7.647 1.000 65.500 452 ARG C C 1
ATOM 12781 O O . ARG C 1 374 ? -16.643 15.625 8.217 1.000 65.422 452 ARG C O 1
ATOM 12789 N N . SER C 1 375 ? -14.623 14.834 7.515 1.000 65.408 453 SER C N 1
ATOM 12790 C CA . SER C 1 375 ? -13.765 15.935 8.015 1.000 66.536 453 SER C CA 1
ATOM 12791 C C . SER C 1 375 ? -14.229 17.274 7.423 1.000 66.484 453 SER C C 1
ATOM 12792 O O . SER C 1 375 ? -14.324 18.250 8.184 1.000 67.466 453 SER C O 1
ATOM 12795 N N . ARG C 1 376 ? -14.540 17.302 6.123 1.000 65.292 454 ARG C N 1
ATOM 12796 C CA . ARG C 1 376 ? -14.816 18.542 5.349 1.000 65.798 454 ARG C CA 1
ATOM 12797 C C . ARG C 1 376 ? -16.273 18.981 5.536 1.000 64.681 454 ARG C C 1
ATOM 12798 O O . ARG C 1 376 ? -16.492 20.184 5.752 1.000 65.261 454 ARG C O 1
ATOM 12800 N N . TYR C 1 377 ? -17.227 18.051 5.438 1.000 62.872 455 TYR C N 1
ATOM 12801 C CA . TYR C 1 377 ? -18.680 18.353 5.318 1.000 62.638 455 TYR C CA 1
ATOM 12802 C C . TYR C 1 377 ? -19.492 17.878 6.534 1.000 61.352 455 TYR C C 1
ATOM 12803 O O . TYR C 1 377 ? -20.713 18.116 6.522 1.000 60.225 455 TYR C O 1
ATOM 12812 N N . SER C 1 378 ? -18.862 17.245 7.532 1.000 61.228 456 SER C N 1
ATOM 12813 C CA . SER C 1 378 ? -19.511 16.670 8.748 1.000 60.650 456 SER C CA 1
ATOM 12814 C C . SER C 1 378 ? -20.596 15.650 8.366 1.000 58.797 456 SER C C 1
ATOM 12815 O O . SER C 1 378 ? -21.546 15.476 9.143 1.000 57.963 456 SER C O 1
ATOM 12818 N N . VAL C 1 379 ? -20.432 14.976 7.224 1.000 58.583 457 VAL C N 1
ATOM 12819 C CA . VAL C 1 379 ? -21.229 13.778 6.815 1.000 56.977 457 VAL C CA 1
ATOM 12820 C C . VAL C 1 379 ? -21.085 12.736 7.929 1.000 55.419 457 VAL C C 1
ATOM 12821 O O . VAL C 1 379 ? -19.953 12.556 8.415 1.000 55.001 457 VAL C O 1
ATOM 12825 N N . ALA C 1 380 ? -22.187 12.106 8.342 1.000 53.985 458 ALA C N 1
ATOM 12826 C CA . ALA C 1 380 ? -22.231 11.173 9.496 1.000 53.416 458 ALA C CA 1
ATOM 12827 C C . ALA C 1 380 ? -21.706 9.794 9.075 1.000 52.085 458 ALA C C 1
ATOM 12828 O O . ALA C 1 380 ? -20.890 9.213 9.816 1.000 53.309 458 ALA C O 1
ATOM 12830 N N . SER C 1 381 ? -22.166 9.291 7.930 1.000 50.048 459 SER C N 1
ATOM 12831 C CA . SER C 1 381 ? -21.894 7.917 7.437 1.000 48.590 459 SER C CA 1
ATOM 12832 C C . SER C 1 381 ? -22.267 7.826 5.950 1.000 47.643 459 SER C C 1
ATOM 12833 O O . SER C 1 381 ? -22.491 8.887 5.326 1.000 47.492 459 SER C O 1
ATOM 12836 N N . PHE C 1 382 ? -22.318 6.611 5.400 1.000 46.047 460 PHE C N 1
ATOM 12837 C CA . PHE C 1 382 ? -22.435 6.378 3.939 1.000 45.888 460 PHE C CA 1
ATOM 12838 C C . PHE C 1 382 ? -23.400 5.233 3.650 1.000 45.886 460 PHE C C 1
ATOM 12839 O O . PHE C 1 382 ? -23.493 4.285 4.459 1.000 45.476 460 PHE C O 1
ATOM 12847 N N . LYS C 1 383 ? -24.107 5.354 2.524 1.000 46.643 461 LYS C N 1
ATOM 12848 C CA . LYS C 1 383 ? -24.802 4.238 1.836 1.000 46.409 461 LYS C CA 1
ATOM 12849 C C . LYS C 1 383 ? -23.765 3.548 0.941 1.000 47.432 461 LYS C C 1
ATOM 12850 O O . LYS C 1 383 ? -23.368 4.134 -0.094 1.000 48.024 461 LYS C O 1
ATOM 12856 N N . PHE C 1 384 ? -23.323 2.360 1.360 1.000 46.663 462 PHE C N 1
ATOM 12857 C CA . PHE C 1 384 ? -22.369 1.489 0.637 1.000 45.285 462 PHE C CA 1
ATOM 12858 C C . PHE C 1 384 ? -23.146 0.635 -0.366 1.000 44.266 462 PHE C C 1
ATOM 12859 O O . PHE C 1 384 ? -23.592 -0.464 -0.008 1.000 42.883 462 PHE C O 1
ATOM 12867 N N . ASP C 1 385 ? -23.285 1.131 -1.597 1.000 44.220 463 ASP C N 1
ATOM 12868 C CA . ASP C 1 385 ? -24.108 0.490 -2.656 1.000 43.940 463 ASP C CA 1
ATOM 12869 C C . ASP C 1 385 ? -23.265 -0.557 -3.399 1.000 44.020 463 ASP C C 1
ATOM 12870 O O . ASP C 1 385 ? -22.026 -0.588 -3.203 1.000 44.675 463 ASP C O 1
ATOM 12875 N N . ALA C 1 386 ? -23.928 -1.401 -4.196 1.000 43.937 464 ALA C N 1
ATOM 12876 C CA . ALA C 1 386 ? -23.347 -2.565 -4.901 1.000 44.951 464 ALA C CA 1
ATOM 12877 C C . ALA C 1 386 ? -22.726 -3.510 -3.859 1.000 44.673 464 ALA C C 1
ATOM 12878 O O . ALA C 1 386 ? -23.284 -3.587 -2.735 1.000 45.112 464 ALA C O 1
ATOM 12880 N N . GLY C 1 387 ? -21.638 -4.206 -4.210 1.000 43.524 465 GLY C N 1
ATOM 12881 C CA . GLY C 1 387 ? -20.918 -5.129 -3.311 1.000 43.267 465 GLY C CA 1
ATOM 12882 C C . GLY C 1 387 ? -21.077 -6.582 -3.732 1.000 42.749 465 GLY C C 1
ATOM 12883 O O . GLY C 1 387 ? -20.432 -7.442 -3.106 1.000 41.810 465 GLY C O 1
ATOM 12884 N N . GLU C 1 388 ? -21.905 -6.844 -4.748 1.000 43.023 466 GLU C N 1
ATOM 12885 C CA . GLU C 1 388 ? -22.155 -8.191 -5.317 1.000 43.810 466 GLU C CA 1
ATOM 12886 C C . GLU C 1 388 ? -21.007 -8.557 -6.263 1.000 45.861 466 GLU C C 1
ATOM 12887 O O . GLU C 1 388 ? -20.497 -7.655 -6.963 1.000 45.409 466 GLU C O 1
ATOM 12893 N N . VAL C 1 389 ? -20.644 -9.843 -6.297 1.000 46.710 467 VAL C N 1
ATOM 12894 C CA . VAL C 1 389 ? -19.546 -10.377 -7.150 1.000 48.325 467 VAL C CA 1
ATOM 12895 C C . VAL C 1 389 ? -20.057 -10.551 -8.584 1.000 48.789 467 VAL C C 1
ATOM 12896 O O . VAL C 1 389 ? -19.225 -10.804 -9.465 1.000 50.433 467 VAL C O 1
ATOM 12900 N N . SER C 1 390 ? -21.359 -10.389 -8.829 1.000 47.951 468 SER C N 1
ATOM 12901 C CA . SER C 1 390 ? -21.922 -10.366 -10.203 1.000 47.688 468 SER C CA 1
ATOM 12902 C C . SER C 1 390 ? -21.427 -9.116 -10.954 1.000 47.600 468 SER C C 1
ATOM 12903 O O . SER C 1 390 ? -21.556 -9.100 -12.189 1.000 47.723 468 SER C O 1
ATOM 12906 N N . TYR C 1 391 ? -20.882 -8.112 -10.248 1.000 46.676 469 TYR C N 1
ATOM 12907 C CA . TYR C 1 391 ? -20.270 -6.890 -10.843 1.000 47.473 469 TYR C CA 1
ATOM 12908 C C . TYR C 1 391 ? -18.742 -7.037 -10.960 1.000 48.999 469 TYR C C 1
ATOM 12909 O O . TYR C 1 391 ? -18.083 -6.080 -11.417 1.000 49.495 469 TYR C O 1
ATOM 12918 N N . LEU C 1 392 ? -18.194 -8.189 -10.568 1.000 49.308 470 LEU C N 1
ATOM 12919 C CA . LEU C 1 392 ? -16.778 -8.548 -10.828 1.000 50.568 470 LEU C CA 1
ATOM 12920 C C . LEU C 1 392 ? -16.735 -9.362 -12.115 1.000 51.145 470 LEU C C 1
ATOM 12921 O O . LEU C 1 392 ? -17.762 -9.885 -12.541 1.000 50.477 470 LEU C O 1
ATOM 12926 N N . PRO C 1 393 ? -15.564 -9.465 -12.785 1.000 51.871 471 PRO C N 1
ATOM 12927 C CA . PRO C 1 393 ? -15.440 -10.274 -13.997 1.000 53.076 471 PRO C CA 1
ATOM 12928 C C . PRO C 1 393 ? -15.657 -11.763 -13.681 1.000 53.580 471 PRO C C 1
ATOM 12929 O O . PRO C 1 393 ? -15.461 -12.137 -12.533 1.000 52.686 471 PRO C O 1
ATOM 12933 N N . ARG C 1 394 ? -16.039 -12.564 -14.685 1.000 55.664 472 ARG C N 1
ATOM 12934 C CA . ARG C 1 394 ? -16.182 -14.044 -14.576 1.000 57.116 472 ARG C CA 1
ATOM 12935 C C . ARG C 1 394 ? -14.949 -14.600 -13.844 1.000 58.619 472 ARG C C 1
ATOM 12936 O O . ARG C 1 394 ? -15.123 -15.162 -12.739 1.000 59.051 472 ARG C O 1
ATOM 12938 N N . ASP C 1 395 ? -13.754 -14.415 -14.418 1.000 60.372 473 ASP C N 1
ATOM 12939 C CA . ASP C 1 395 ? -12.453 -14.859 -13.840 1.000 62.164 473 ASP C CA 1
ATOM 12940 C C . ASP C 1 395 ? -11.586 -13.626 -13.548 1.000 60.859 473 ASP C C 1
ATOM 12941 O O . ASP C 1 395 ? -11.394 -12.801 -14.473 1.000 62.070 473 ASP C O 1
ATOM 12946 N N . PHE C 1 396 ? -11.079 -13.521 -12.317 1.000 58.252 474 PHE C N 1
ATOM 12947 C CA . PHE C 1 396 ? -10.295 -12.364 -11.808 1.000 57.295 474 PHE C CA 1
ATOM 12948 C C . PHE C 1 396 ? -9.253 -12.852 -10.800 1.000 56.712 474 PHE C C 1
ATOM 12949 O O . PHE C 1 396 ? -9.326 -14.011 -10.385 1.000 56.822 474 PHE C O 1
ATOM 12957 N N . SER C 1 397 ? -8.319 -11.984 -10.416 1.000 56.127 475 SER C N 1
ATOM 12958 C CA . SER C 1 397 ? -7.383 -12.197 -9.284 1.000 55.722 475 SER C CA 1
ATOM 12959 C C . SER C 1 397 ? -7.404 -10.956 -8.393 1.000 54.544 475 SER C C 1
ATOM 12960 O O . SER C 1 397 ? -7.830 -9.884 -8.868 1.000 53.299 475 SER C O 1
ATOM 12963 N N . THR C 1 398 ? -6.973 -11.118 -7.144 1.000 54.262 476 THR C N 1
ATOM 12964 C CA . THR C 1 398 ? -6.984 -10.063 -6.103 1.000 54.245 476 THR C CA 1
ATOM 12965 C C . THR C 1 398 ? -5.676 -10.161 -5.319 1.000 55.109 476 THR C C 1
ATOM 12966 O O . THR C 1 398 ? -5.073 -11.244 -5.333 1.000 55.096 476 THR C O 1
ATOM 12970 N N . TYR C 1 399 ? -5.266 -9.070 -4.671 1.000 56.220 477 TYR C N 1
ATOM 12971 C CA . TYR C 1 399 ? -4.039 -8.980 -3.838 1.000 58.900 477 TYR C CA 1
ATOM 12972 C C . TYR C 1 399 ? -3.904 -10.247 -2.983 1.000 60.293 477 TYR C C 1
ATOM 12973 O O . TYR C 1 399 ? -2.854 -10.884 -3.040 1.000 62.528 477 TYR C O 1
ATOM 12982 N N . ARG C 1 400 ? -4.939 -10.593 -2.215 1.000 61.454 478 ARG C N 1
ATOM 12983 C CA . ARG C 1 400 ? -5.060 -11.898 -1.507 1.000 62.338 478 ARG C CA 1
ATOM 12984 C C . ARG C 1 400 ? -6.071 -12.761 -2.255 1.000 60.677 478 ARG C C 1
ATOM 12985 O O . ARG C 1 400 ? -7.102 -12.260 -2.694 1.000 59.036 478 ARG C O 1
ATOM 12993 N N . PRO C 1 401 ? -5.795 -14.070 -2.458 1.000 60.785 479 PRO C N 1
ATOM 12994 C CA . PRO C 1 401 ? -6.676 -14.924 -3.257 1.000 59.778 479 PRO C CA 1
ATOM 12995 C C . PRO C 1 401 ? -8.024 -15.205 -2.576 1.000 58.725 479 PRO C C 1
ATOM 12996 O O . PRO C 1 401 ? -8.068 -15.345 -1.365 1.000 58.664 479 PRO C O 1
ATOM 13000 N N . LEU C 1 402 ? -9.090 -15.250 -3.379 1.000 56.864 480 LEU C N 1
ATOM 13001 C CA . LEU C 1 402 ? -10.483 -15.518 -2.934 1.000 54.294 480 LEU C CA 1
ATOM 13002 C C . LEU C 1 402 ? -11.012 -16.743 -3.676 1.000 53.763 480 LEU C C 1
ATOM 13003 O O . LEU C 1 402 ? -11.717 -16.601 -4.674 1.000 53.438 480 LEU C O 1
ATOM 13008 N N . PRO C 1 403 ? -10.681 -17.979 -3.231 1.000 53.449 481 PRO C N 1
ATOM 13009 C CA . PRO C 1 403 ? -11.238 -19.190 -3.838 1.000 53.298 481 PRO C CA 1
ATOM 13010 C C . PRO C 1 403 ? -12.776 -19.162 -3.809 1.000 52.194 481 PRO C C 1
ATOM 13011 O O . PRO C 1 403 ? -13.392 -19.595 -4.784 1.000 51.848 481 PRO C O 1
ATOM 13015 N N . ASP C 1 404 ? -13.347 -18.647 -2.711 1.000 51.769 482 ASP C N 1
ATOM 13016 C CA . ASP C 1 404 ? -14.784 -18.280 -2.578 1.000 50.520 482 ASP C CA 1
ATOM 13017 C C . ASP C 1 404 ? -14.934 -16.804 -2.952 1.000 50.097 482 ASP C C 1
ATOM 13018 O O . ASP C 1 404 ? -14.523 -15.928 -2.187 1.000 51.310 482 ASP C O 1
ATOM 13023 N N . PRO C 1 405 ? -15.505 -16.470 -4.134 1.000 48.882 483 PRO C N 1
ATOM 13024 C CA . PRO C 1 405 ? -15.514 -15.089 -4.616 1.000 48.936 483 PRO C CA 1
ATOM 13025 C C . PRO C 1 405 ? -16.364 -14.126 -3.767 1.000 48.751 483 PRO C C 1
ATOM 13026 O O . PRO C 1 405 ? -16.018 -12.957 -3.696 1.000 48.172 483 PRO C O 1
ATOM 13030 N N . SER C 1 406 ? -17.433 -14.629 -3.139 1.000 48.529 484 SER C N 1
ATOM 13031 C CA . SER C 1 406 ? -18.397 -13.837 -2.327 1.000 48.490 484 SER C CA 1
ATOM 13032 C C . SER C 1 406 ? -17.712 -13.223 -1.099 1.000 48.283 484 SER C C 1
ATOM 13033 O O . SER C 1 406 ? -18.279 -12.273 -0.534 1.000 48.167 484 SER C O 1
ATOM 13036 N N . VAL C 1 407 ? -16.534 -13.717 -0.705 1.000 48.700 485 VAL C N 1
ATOM 13037 C CA . VAL C 1 407 ? -15.752 -13.143 0.430 1.000 48.702 485 VAL C CA 1
ATOM 13038 C C . VAL C 1 407 ? -15.341 -11.708 0.059 1.000 49.312 485 VAL C C 1
ATOM 13039 O O . VAL C 1 407 ? -15.081 -10.910 0.978 1.000 49.016 485 VAL C O 1
ATOM 13043 N N . TRP C 1 408 ? -15.298 -11.372 -1.237 1.000 49.851 486 TRP C N 1
ATOM 13044 C CA . TRP C 1 408 ? -15.088 -9.976 -1.711 1.000 49.611 486 TRP C CA 1
ATOM 13045 C C . TRP C 1 408 ? -16.207 -9.085 -1.156 1.000 47.985 486 TRP C C 1
ATOM 13046 O O . TRP C 1 408 ? -15.896 -7.985 -0.663 1.000 48.057 486 TRP C O 1
ATOM 13057 N N . SER C 1 409 ? -17.457 -9.551 -1.209 1.000 46.718 487 SER C N 1
ATOM 13058 C CA . SER C 1 409 ? -18.638 -8.836 -0.656 1.000 45.402 487 SER C CA 1
ATOM 13059 C C . SER C 1 409 ? -18.404 -8.560 0.834 1.000 44.583 487 SER C C 1
ATOM 13060 O O . SER C 1 409 ? -18.518 -7.387 1.238 1.000 44.746 487 SER C O 1
ATOM 13063 N N . ARG C 1 410 ? -18.029 -9.585 1.607 1.000 44.205 488 ARG C N 1
ATOM 13064 C CA . ARG C 1 410 ? -17.622 -9.453 3.035 1.000 44.039 488 ARG C CA 1
ATOM 13065 C C . ARG C 1 410 ? -16.624 -8.302 3.169 1.000 43.887 488 ARG C C 1
ATOM 13066 O O . ARG C 1 410 ? -16.882 -7.393 3.973 1.000 42.811 488 ARG C O 1
ATOM 13074 N N . ARG C 1 411 ? -15.528 -8.354 2.403 1.000 45.144 489 ARG C N 1
ATOM 13075 C CA . ARG C 1 411 ? -14.383 -7.409 2.513 1.000 45.857 489 ARG C CA 1
ATOM 13076 C C . ARG C 1 411 ? -14.864 -5.979 2.237 1.000 45.605 489 ARG C C 1
ATOM 13077 O O . ARG C 1 411 ? -14.387 -5.059 2.926 1.000 46.219 489 ARG C O 1
ATOM 13085 N N . TYR C 1 412 ? -15.777 -5.795 1.277 1.000 44.368 490 TYR C N 1
ATOM 13086 C CA . TYR C 1 412 ? -16.416 -4.486 0.980 1.000 43.426 490 TYR C CA 1
ATOM 13087 C C . TYR C 1 412 ? -17.248 -4.025 2.190 1.000 42.940 490 TYR C C 1
ATOM 13088 O O . TYR C 1 412 ? -17.159 -2.836 2.555 1.000 42.343 490 TYR C O 1
ATOM 13097 N N . THR C 1 413 ? -18.025 -4.917 2.811 1.000 42.432 491 THR C N 1
ATOM 13098 C CA . THR C 1 413 ? -18.925 -4.552 3.947 1.000 43.086 491 THR C CA 1
ATOM 13099 C C . THR C 1 413 ? -18.073 -4.135 5.159 1.000 44.382 491 THR C C 1
ATOM 13100 O O . THR C 1 413 ? -18.606 -3.394 6.011 1.000 43.680 491 THR C O 1
ATOM 13104 N N . GLU C 1 414 ? -16.795 -4.543 5.219 1.000 44.820 492 GLU C N 1
ATOM 13105 C CA . GLU C 1 414 ? -15.872 -4.146 6.317 1.000 45.520 492 GLU C CA 1
ATOM 13106 C C . GLU C 1 414 ? -15.586 -2.641 6.228 1.000 45.911 492 GLU C C 1
ATOM 13107 O O . GLU C 1 414 ? -15.154 -2.064 7.236 1.000 45.548 492 GLU C O 1
ATOM 13113 N N . MET C 1 415 ? -15.817 -2.023 5.068 1.000 46.339 493 MET C N 1
ATOM 13114 C CA . MET C 1 415 ? -15.583 -0.569 4.852 1.000 47.498 493 MET C CA 1
ATOM 13115 C C . MET C 1 415 ? -16.603 0.248 5.663 1.000 47.705 493 MET C C 1
ATOM 13116 O O . MET C 1 415 ? -16.319 1.433 5.944 1.000 48.549 493 MET C O 1
ATOM 13121 N N . ALA C 1 416 ? -17.729 -0.353 6.056 1.000 47.328 494 ALA C N 1
ATOM 13122 C CA . ALA C 1 416 ? -18.772 0.298 6.888 1.000 47.358 494 ALA C CA 1
ATOM 13123 C C . ALA C 1 416 ? -18.322 0.405 8.352 1.000 47.902 494 ALA C C 1
ATOM 13124 O O . ALA C 1 416 ? -18.804 1.325 9.026 1.000 48.126 494 ALA C O 1
ATOM 13126 N N . LEU C 1 417 ? -17.431 -0.476 8.821 1.000 48.360 495 LEU C N 1
ATOM 13127 C CA . LEU C 1 417 ? -17.130 -0.655 10.270 1.000 49.477 495 LEU C CA 1
ATOM 13128 C C . LEU C 1 417 ? -16.820 0.677 10.953 1.000 50.804 495 LEU C C 1
ATOM 13129 O O . LEU C 1 417 ? -17.351 0.941 12.027 1.000 52.055 495 LEU C O 1
ATOM 13134 N N . PRO C 1 418 ? -15.949 1.554 10.402 1.000 52.136 496 PRO C N 1
ATOM 13135 C CA . PRO C 1 418 ? -15.624 2.820 11.065 1.000 53.087 496 PRO C CA 1
ATOM 13136 C C . PRO C 1 418 ? -16.782 3.831 11.113 1.000 52.876 496 PRO C C 1
ATOM 13137 O O . PRO C 1 418 ? -16.666 4.780 11.858 1.000 53.270 496 PRO C O 1
ATOM 13141 N N . PHE C 1 419 ? -17.841 3.622 10.322 1.000 52.230 497 PHE C N 1
ATOM 13142 C CA . PHE C 1 419 ? -19.021 4.526 10.220 1.000 52.207 497 PHE C CA 1
ATOM 13143 C C . PHE C 1 419 ? -20.329 3.748 10.442 1.000 51.300 497 PHE C C 1
ATOM 13144 O O . PHE C 1 419 ? -21.374 4.225 9.974 1.000 50.312 497 PHE C O 1
ATOM 13152 N N . PHE C 1 420 ? -20.265 2.618 11.157 1.000 50.996 498 PHE C N 1
ATOM 13153 C CA . PHE C 1 420 ? -21.330 1.580 11.269 1.000 50.025 498 PHE C CA 1
ATOM 13154 C C . PHE C 1 420 ? -22.641 2.203 11.768 1.000 50.412 498 PHE C C 1
ATOM 13155 O O . PHE C 1 420 ? -23.732 1.748 11.376 1.000 49.358 498 PHE C O 1
ATOM 13163 N N . SER C 1 421 ? -22.516 3.218 12.619 1.000 52.191 499 SER C N 1
ATOM 13164 C CA . SER C 1 421 ? -23.600 3.818 13.434 1.000 53.321 499 SER C CA 1
ATOM 13165 C C . SER C 1 421 ? -24.766 4.295 12.552 1.000 53.388 499 SER C C 1
ATOM 13166 O O . SER C 1 421 ? -25.916 4.193 13.017 1.000 53.944 499 SER C O 1
ATOM 13169 N N . LEU C 1 422 ? -24.494 4.794 11.339 1.000 53.295 500 LEU C N 1
ATOM 13170 C CA . LEU C 1 422 ? -25.533 5.274 10.384 1.000 53.686 500 LEU C CA 1
ATOM 13171 C C . LEU C 1 422 ? -25.241 4.754 8.969 1.000 53.922 500 LEU C C 1
ATOM 13172 O O . LEU C 1 422 ? -25.693 5.395 7.990 1.000 55.006 500 LEU C O 1
ATOM 13177 N N . ALA C 1 423 ? -24.534 3.627 8.852 1.000 53.039 501 ALA C N 1
ATOM 13178 C CA . ALA C 1 423 ? -24.153 3.016 7.561 1.000 51.709 501 ALA C CA 1
ATOM 13179 C C . ALA C 1 423 ? -25.241 2.031 7.129 1.000 50.822 501 ALA C C 1
ATOM 13180 O O . ALA C 1 423 ? -25.920 1.448 8.009 1.000 49.084 501 ALA C O 1
ATOM 13182 N N . GLU C 1 424 ? -25.407 1.866 5.813 1.000 49.425 502 GLU C N 1
ATOM 13183 C CA . GLU C 1 424 ? -26.122 0.704 5.233 1.000 47.699 502 GLU C CA 1
ATOM 13184 C C . GLU C 1 424 ? -25.237 0.051 4.165 1.000 46.474 502 GLU C C 1
ATOM 13185 O O . GLU C 1 424 ? -24.460 0.760 3.503 1.000 46.464 502 GLU C O 1
ATOM 13191 N N . VAL C 1 425 ? -25.355 -1.271 4.056 1.000 44.899 503 VAL C N 1
ATOM 13192 C CA . VAL C 1 425 ? -24.829 -2.112 2.947 1.000 44.436 503 VAL C CA 1
ATOM 13193 C C . VAL C 1 425 ? -26.023 -2.884 2.386 1.000 43.710 503 VAL C C 1
ATOM 13194 O O . VAL C 1 425 ? -27.055 -2.947 3.093 1.000 43.877 503 VAL C O 1
ATOM 13198 N N . ARG C 1 426 ? -25.911 -3.419 1.167 1.000 42.205 504 ARG C N 1
ATOM 13199 C CA . ARG C 1 426 ? -27.000 -4.202 0.530 1.000 41.246 504 ARG C CA 1
ATOM 13200 C C . ARG C 1 426 ? -26.514 -5.624 0.234 1.000 40.153 504 ARG C C 1
ATOM 13201 O O . ARG C 1 426 ? -27.223 -6.359 -0.485 1.000 38.656 504 ARG C O 1
ATOM 13209 N N . VAL C 1 427 ? -25.360 -6.004 0.777 1.000 40.626 505 VAL C N 1
ATOM 13210 C CA . VAL C 1 427 ? -24.803 -7.380 0.635 1.000 41.340 505 VAL C CA 1
ATOM 13211 C C . VAL C 1 427 ? -24.367 -7.864 2.016 1.000 40.603 505 VAL C C 1
ATOM 13212 O O . VAL C 1 427 ? -23.999 -7.036 2.862 1.000 39.739 505 VAL C O 1
ATOM 13216 N N . GLY C 1 428 ? -24.410 -9.178 2.202 1.000 40.797 506 GLY C N 1
ATOM 13217 C CA . GLY C 1 428 ? -23.979 -9.863 3.428 1.000 41.747 506 GLY C CA 1
ATOM 13218 C C . GLY C 1 428 ? -23.502 -11.252 3.093 1.000 43.004 506 GLY C C 1
ATOM 13219 O O . GLY C 1 428 ? -24.297 -12.041 2.541 1.000 43.936 506 GLY C O 1
ATOM 13220 N N . TYR C 1 429 ? -22.222 -11.506 3.338 1.000 44.827 507 TYR C N 1
ATOM 13221 C CA . TYR C 1 429 ? -21.584 -12.837 3.216 1.000 46.379 507 TYR C CA 1
ATOM 13222 C C . TYR C 1 429 ? -20.720 -13.011 4.460 1.000 47.530 507 TYR C C 1
ATOM 13223 O O . TYR C 1 429 ? -19.586 -12.507 4.488 1.000 48.805 507 TYR C O 1
ATOM 13232 N N . GLN C 1 430 ? -21.289 -13.637 5.487 1.000 48.898 508 GLN C N 1
ATOM 13233 C CA . GLN C 1 430 ? -20.694 -13.703 6.846 1.000 49.907 508 GLN C CA 1
ATOM 13234 C C . GLN C 1 430 ? -20.405 -12.272 7.318 1.000 49.262 508 GLN C C 1
ATOM 13235 O O . GLN C 1 430 ? -19.370 -12.070 7.965 1.000 50.277 508 GLN C O 1
ATOM 13241 N N . SER C 1 431 ? -21.300 -11.327 7.008 1.000 48.364 509 SER C N 1
ATOM 13242 C CA . SER C 1 431 ? -21.213 -9.894 7.400 1.000 48.047 509 SER C CA 1
ATOM 13243 C C . SER C 1 431 ? -22.023 -9.620 8.685 1.000 48.194 509 SER C C 1
ATOM 13244 O O . SER C 1 431 ? -22.134 -8.436 9.065 1.000 48.057 509 SER C O 1
ATOM 13247 N N . GLN C 1 432 ? -22.537 -10.658 9.355 1.000 48.164 510 GLN C N 1
ATOM 13248 C CA . GLN C 1 432 ? -23.490 -10.535 10.498 1.000 48.870 510 GLN C CA 1
ATOM 13249 C C . GLN C 1 432 ? -22.878 -9.709 11.643 1.000 50.106 510 GLN C C 1
ATOM 13250 O O . GLN C 1 432 ? -23.641 -8.979 12.312 1.000 50.556 510 GLN C O 1
ATOM 13256 N N . ASN C 1 433 ? -21.563 -9.801 11.874 1.000 50.937 511 ASN C N 1
ATOM 13257 C CA . ASN C 1 433 ? -20.893 -9.119 13.020 1.000 52.168 511 ASN C CA 1
ATOM 13258 C C . ASN C 1 433 ? -20.528 -7.673 12.642 1.000 51.942 511 ASN C C 1
ATOM 13259 O O . ASN C 1 433 ? -19.925 -6.978 13.492 1.000 52.456 511 ASN C O 1
ATOM 13264 N N . ILE C 1 434 ? -20.888 -7.227 11.434 1.000 50.106 512 ILE C N 1
ATOM 13265 C CA . ILE C 1 434 ? -20.819 -5.791 11.034 1.000 50.102 512 ILE C CA 1
ATOM 13266 C C . ILE C 1 434 ? -22.133 -5.132 11.464 1.000 48.991 512 ILE C C 1
ATOM 13267 O O . ILE C 1 434 ? -23.182 -5.427 10.867 1.000 49.295 512 ILE C O 1
ATOM 13272 N N . SER C 1 435 ? -22.068 -4.280 12.485 1.000 49.076 513 SER C N 1
ATOM 13273 C CA . SER C 1 435 ? -23.227 -3.805 13.286 1.000 48.224 513 SER C CA 1
ATOM 13274 C C . SER C 1 435 ? -23.924 -2.624 12.598 1.000 47.438 513 SER C C 1
ATOM 13275 O O . SER C 1 435 ? -24.369 -1.718 13.315 1.000 47.591 513 SER C O 1
ATOM 13278 N N . CYS C 1 436 ? -24.036 -2.638 11.268 1.000 46.713 514 CYS C N 1
ATOM 13279 C CA . CYS C 1 436 ? -24.722 -1.575 10.481 1.000 46.396 514 CYS C CA 1
ATOM 13280 C C . CYS C 1 436 ? -26.060 -2.114 9.966 1.000 45.250 514 CYS C C 1
ATOM 13281 O O . CYS C 1 436 ? -26.403 -3.266 10.296 1.000 44.763 514 CYS C O 1
ATOM 13284 N N . PHE C 1 437 ? -26.789 -1.310 9.195 1.000 45.671 515 PHE C N 1
ATOM 13285 C CA . PHE C 1 437 ? -28.075 -1.704 8.567 1.000 45.523 515 PHE C CA 1
ATOM 13286 C C . PHE C 1 437 ? -27.802 -2.442 7.256 1.000 45.444 515 PHE C C 1
ATOM 13287 O O . PHE C 1 437 ? -26.805 -2.146 6.569 1.000 44.636 515 PHE C O 1
ATOM 13295 N N . PHE C 1 438 ? -28.688 -3.385 6.934 1.000 45.071 516 PHE C N 1
ATOM 13296 C CA . PHE C 1 438 ? -28.661 -4.200 5.696 1.000 43.874 516 PHE C CA 1
ATOM 13297 C C . PHE C 1 438 ? -29.937 -3.893 4.918 1.000 44.957 516 PHE C C 1
ATOM 13298 O O . PHE C 1 438 ? -31.040 -4.164 5.436 1.000 45.542 516 PHE C O 1
ATOM 13306 N N . ARG C 1 439 ? -29.780 -3.296 3.735 1.000 45.695 517 ARG C N 1
ATOM 13307 C CA . ARG C 1 439 ? -30.905 -2.855 2.875 1.000 45.361 517 ARG C CA 1
ATOM 13308 C C . ARG C 1 439 ? -31.246 -3.979 1.891 1.000 45.399 517 ARG C C 1
ATOM 13309 O O . ARG C 1 439 ? -30.319 -4.553 1.289 1.000 45.619 517 ARG C O 1
ATOM 13317 N N . LEU C 1 440 ? -32.535 -4.289 1.760 1.000 45.443 518 LEU C N 1
ATOM 13318 C CA . LEU C 1 440 ? -33.091 -5.134 0.675 1.000 45.273 518 LEU C CA 1
ATOM 13319 C C . LEU C 1 440 ? -32.781 -4.453 -0.663 1.000 45.572 518 LEU C C 1
ATOM 13320 O O . LEU C 1 440 ? -32.858 -3.216 -0.734 1.000 45.851 518 LEU C O 1
ATOM 13325 N N . VAL C 1 441 ? -32.450 -5.221 -1.698 1.000 45.565 519 VAL C N 1
ATOM 13326 C CA . VAL C 1 441 ? -32.207 -4.650 -3.053 1.000 45.648 519 VAL C CA 1
ATOM 13327 C C . VAL C 1 441 ? -33.519 -4.013 -3.528 1.000 45.172 519 VAL C C 1
ATOM 13328 O O . VAL C 1 441 ? -34.603 -4.504 -3.132 1.000 45.208 519 VAL C O 1
ATOM 13332 N N . ASN C 1 442 ? -33.389 -2.938 -4.311 1.000 45.016 520 ASN C N 1
ATOM 13333 C CA . ASN C 1 442 ? -34.475 -2.100 -4.890 1.000 44.277 520 ASN C CA 1
ATOM 13334 C C . ASN C 1 442 ? -35.810 -2.848 -4.899 1.000 43.834 520 ASN C C 1
ATOM 13335 O O . ASN C 1 442 ? -35.918 -3.856 -5.621 1.000 44.037 520 ASN C O 1
ATOM 13340 N N . ARG C 1 443 ? -36.792 -2.360 -4.135 1.000 43.153 521 ARG C N 1
ATOM 13341 C CA . ARG C 1 443 ? -38.206 -2.796 -4.244 1.000 42.716 521 ARG C CA 1
ATOM 13342 C C . ARG C 1 443 ? -38.853 -2.011 -5.388 1.000 42.602 521 ARG C C 1
ATOM 13343 O O . ARG C 1 443 ? -38.573 -0.803 -5.504 1.000 41.881 521 ARG C O 1
ATOM 13351 N N . ASP C 1 444 ? -39.681 -2.669 -6.198 1.000 42.572 522 ASP C N 1
ATOM 13352 C CA . ASP C 1 444 ? -40.491 -2.009 -7.252 1.000 43.822 522 ASP C CA 1
ATOM 13353 C C . ASP C 1 444 ? -41.846 -1.592 -6.670 1.000 44.181 522 ASP C C 1
ATOM 13354 O O . ASP C 1 444 ? -42.334 -2.255 -5.738 1.000 43.839 522 ASP C O 1
ATOM 13359 N N . SER C 1 445 ? -42.416 -0.522 -7.225 1.000 44.493 523 SER C N 1
ATOM 13360 C CA . SER C 1 445 ? -43.725 0.063 -6.850 1.000 45.148 523 SER C CA 1
ATOM 13361 C C . SER C 1 445 ? -44.852 -0.796 -7.440 1.000 45.836 523 SER C C 1
ATOM 13362 O O . SER C 1 445 ? -45.645 -0.278 -8.240 1.000 45.972 523 SER C O 1
ATOM 13365 N N . VAL C 1 446 ? -44.901 -2.073 -7.047 1.000 46.219 524 VAL C N 1
ATOM 13366 C CA . VAL C 1 446 ? -45.963 -3.054 -7.423 1.000 46.796 524 VAL C CA 1
ATOM 13367 C C . VAL C 1 446 ? -46.404 -3.788 -6.153 1.000 46.401 524 VAL C C 1
ATOM 13368 O O . VAL C 1 446 ? -45.717 -3.657 -5.121 1.000 45.478 524 VAL C O 1
ATOM 13372 N N . TRP C 1 447 ? -47.502 -4.541 -6.239 1.000 47.170 525 TRP C N 1
ATOM 13373 C CA . TRP C 1 447 ? -48.154 -5.223 -5.091 1.000 47.341 525 TRP C CA 1
ATOM 13374 C C . TRP C 1 447 ? -47.496 -6.576 -4.804 1.000 47.010 525 TRP C C 1
ATOM 13375 O O . TRP C 1 447 ? -47.525 -7.003 -3.620 1.000 47.356 525 TRP C O 1
ATOM 13386 N N . GLY C 1 448 ? -46.918 -7.216 -5.828 1.000 45.920 526 GLY C N 1
ATOM 13387 C CA . GLY C 1 448 ? -46.636 -8.664 -5.845 1.000 45.493 526 GLY C CA 1
ATOM 13388 C C . GLY C 1 448 ? -45.355 -9.056 -5.135 1.000 44.241 526 GLY C C 1
ATOM 13389 O O . GLY C 1 448 ? -44.708 -8.193 -4.518 1.000 43.044 526 GLY C O 1
ATOM 13390 N N . TYR C 1 449 ? -45.002 -10.340 -5.238 1.000 44.295 527 TYR C N 1
ATOM 13391 C CA . TYR C 1 449 ? -43.816 -10.965 -4.597 1.000 43.645 527 TYR C CA 1
ATOM 13392 C C . TYR C 1 449 ? -42.539 -10.661 -5.398 1.000 43.988 527 TYR C C 1
ATOM 13393 O O . TYR C 1 449 ? -41.428 -10.905 -4.886 1.000 43.435 527 TYR C O 1
ATOM 13402 N N . ASP C 1 450 ? -42.690 -10.146 -6.621 1.000 45.666 528 ASP C N 1
ATOM 13403 C CA . ASP C 1 450 ? -41.565 -9.750 -7.512 1.000 46.237 528 ASP C CA 1
ATOM 13404 C C . ASP C 1 450 ? -41.091 -8.348 -7.099 1.000 45.462 528 ASP C C 1
ATOM 13405 O O . ASP C 1 450 ? -41.404 -7.373 -7.809 1.000 46.287 528 ASP C O 1
ATOM 13410 N N . LEU C 1 451 ? -40.387 -8.273 -5.965 1.000 44.352 529 LEU C N 1
ATOM 13411 C CA . LEU C 1 451 ? -39.796 -7.044 -5.366 1.000 44.819 529 LEU C CA 1
ATOM 13412 C C . LEU C 1 451 ? -40.881 -6.035 -4.969 1.000 46.241 529 LEU C C 1
ATOM 13413 O O . LEU C 1 451 ? -40.533 -4.861 -4.771 1.000 48.168 529 LEU C O 1
ATOM 13418 N N . GLY C 1 452 ? -42.132 -6.472 -4.818 1.000 46.236 530 GLY C N 1
ATOM 13419 C CA . GLY C 1 452 ? -43.273 -5.595 -4.501 1.000 46.287 530 GLY C CA 1
ATOM 13420 C C . GLY C 1 452 ? -43.651 -5.658 -3.030 1.000 45.347 530 GLY C C 1
ATOM 13421 O O . GLY C 1 452 ? -42.859 -6.193 -2.221 1.000 43.919 530 GLY C O 1
ATOM 13422 N N . LEU C 1 453 ? -44.828 -5.133 -2.691 1.000 45.502 531 LEU C N 1
ATOM 13423 C CA . LEU C 1 453 ? -45.323 -5.044 -1.294 1.000 45.368 531 LEU C CA 1
ATOM 13424 C C . LEU C 1 453 ? -45.292 -6.431 -0.638 1.000 44.497 531 LEU C C 1
ATOM 13425 O O . LEU C 1 453 ? -44.811 -6.528 0.505 1.000 44.291 531 LEU C O 1
ATOM 13430 N N . ARG C 1 454 ? -45.765 -7.463 -1.338 1.000 44.922 532 ARG C N 1
ATOM 13431 C CA . ARG C 1 454 ? -45.875 -8.849 -0.802 1.000 46.144 532 ARG C CA 1
ATOM 13432 C C . ARG C 1 454 ? -44.493 -9.489 -0.624 1.000 44.760 532 ARG C C 1
ATOM 13433 O O . ARG C 1 454 ? -44.423 -10.483 0.115 1.000 45.275 532 ARG C O 1
ATOM 13441 N N . SER C 1 455 ? -43.440 -8.950 -1.246 1.000 43.641 533 SER C N 1
ATOM 13442 C CA . SER C 1 455 ? -42.044 -9.439 -1.096 1.000 43.205 533 SER C CA 1
ATOM 13443 C C . SER C 1 455 ? -41.464 -9.014 0.259 1.000 42.639 533 SER C C 1
ATOM 13444 O O . SER C 1 455 ? -40.510 -9.672 0.710 1.000 42.893 533 SER C O 1
ATOM 13447 N N . LEU C 1 456 ? -41.997 -7.958 0.883 1.000 42.495 534 LEU C N 1
ATOM 13448 C CA . LEU C 1 456 ? -41.338 -7.286 2.034 1.000 42.138 534 LEU C CA 1
ATOM 13449 C C . LEU C 1 456 ? -41.184 -8.263 3.201 1.000 41.971 534 LEU C C 1
ATOM 13450 O O . LEU C 1 456 ? -40.051 -8.417 3.696 1.000 42.446 534 LEU C O 1
ATOM 13455 N N . ILE C 1 457 ? -42.270 -8.894 3.640 1.000 42.506 535 ILE C N 1
ATOM 13456 C CA . ILE C 1 457 ? -42.253 -9.752 4.863 1.000 42.927 535 ILE C CA 1
ATOM 13457 C C . ILE C 1 457 ? -41.403 -10.993 4.587 1.000 42.738 535 ILE C C 1
ATOM 13458 O O . ILE C 1 457 ? -40.527 -11.317 5.385 1.000 41.934 535 ILE C O 1
ATOM 13463 N N . PRO C 1 458 ? -41.608 -11.725 3.466 1.000 43.030 536 PRO C N 1
ATOM 13464 C CA . PRO C 1 458 ? -40.705 -12.818 3.092 1.000 43.188 536 PRO C CA 1
ATOM 13465 C C . PRO C 1 458 ? -39.217 -12.428 3.090 1.000 43.088 536 PRO C C 1
ATOM 13466 O O . PRO C 1 458 ? -38.413 -13.175 3.627 1.000 42.375 536 PRO C O 1
ATOM 13470 N N . ALA C 1 459 ? -38.879 -11.273 2.513 1.000 43.366 537 ALA C N 1
ATOM 13471 C CA . ALA C 1 459 ? -37.479 -10.816 2.345 1.000 43.991 537 ALA C CA 1
ATOM 13472 C C . ALA C 1 459 ? -36.882 -10.459 3.713 1.000 43.789 537 ALA C C 1
ATOM 13473 O O . ALA C 1 459 ? -35.735 -10.861 3.976 1.000 43.919 537 ALA C O 1
ATOM 13475 N N . VAL C 1 460 ? -37.631 -9.746 4.560 1.000 43.934 538 VAL C N 1
ATOM 13476 C CA . VAL C 1 460 ? -37.151 -9.313 5.907 1.000 43.153 538 VAL C CA 1
ATOM 13477 C C . VAL C 1 460 ? -36.983 -10.559 6.785 1.000 42.816 538 VAL C C 1
ATOM 13478 O O . VAL C 1 460 ? -35.967 -10.642 7.514 1.000 42.845 538 VAL C O 1
ATOM 13482 N N . LEU C 1 461 ? -37.923 -11.505 6.705 1.000 43.093 539 LEU C N 1
ATOM 13483 C CA . LEU C 1 461 ? -37.885 -12.766 7.494 1.000 43.076 539 LEU C CA 1
ATOM 13484 C C . LEU C 1 461 ? -36.670 -13.591 7.059 1.000 41.997 539 LEU C C 1
ATOM 13485 O O . LEU C 1 461 ? -35.924 -14.039 7.946 1.000 40.868 539 LEU C O 1
ATOM 13490 N N . THR C 1 462 ? -36.475 -13.758 5.747 1.000 42.327 540 THR C N 1
ATOM 13491 C CA . THR C 1 462 ? -35.325 -14.489 5.147 1.000 42.325 540 THR C CA 1
ATOM 13492 C C . THR C 1 462 ? -34.018 -13.899 5.688 1.000 41.720 540 THR C C 1
ATOM 13493 O O . THR C 1 462 ? -33.203 -14.671 6.199 1.000 41.090 540 THR C O 1
ATOM 13497 N N . VAL C 1 463 ? -33.859 -12.579 5.628 1.000 42.372 541 VAL C N 1
ATOM 13498 C CA . VAL C 1 463 ? -32.622 -11.861 6.066 1.000 43.491 541 VAL C CA 1
ATOM 13499 C C . VAL C 1 463 ? -32.438 -12.012 7.583 1.000 44.634 541 VAL C C 1
ATOM 13500 O O . VAL C 1 463 ? -31.299 -12.305 7.987 1.000 44.386 541 VAL C O 1
ATOM 13504 N N . SER C 1 464 ? -33.499 -11.823 8.383 1.000 46.118 542 SER C N 1
ATOM 13505 C CA . SER C 1 464 ? -33.507 -12.007 9.864 1.000 47.346 542 SER C CA 1
ATOM 13506 C C . SER C 1 464 ? -33.009 -13.411 10.228 1.000 48.274 542 SER C C 1
ATOM 13507 O O . SER C 1 464 ? -32.217 -13.532 11.174 1.000 47.311 542 SER C O 1
ATOM 13510 N N . MET C 1 465 ? -33.504 -14.426 9.516 1.000 50.481 543 MET C N 1
ATOM 13511 C CA . MET C 1 465 ? -33.144 -15.861 9.666 1.000 53.684 543 MET C CA 1
ATOM 13512 C C . MET C 1 465 ? -31.629 -16.067 9.538 1.000 53.032 543 MET C C 1
ATOM 13513 O O . MET C 1 465 ? -31.107 -16.988 10.196 1.000 53.516 543 MET C O 1
ATOM 13518 N N . LEU C 1 466 ? -30.960 -15.286 8.682 1.000 50.351 544 LEU C N 1
ATOM 13519 C CA . LEU C 1 466 ? -29.516 -15.457 8.379 1.000 49.772 544 LEU C CA 1
ATOM 13520 C C . LEU C 1 466 ? -28.657 -14.731 9.426 1.000 48.626 544 LEU C C 1
ATOM 13521 O O . LEU C 1 466 ? -27.427 -14.771 9.292 1.000 48.696 544 LEU C O 1
ATOM 13526 N N . GLY C 1 467 ? -29.273 -14.113 10.441 1.000 46.424 545 GLY C N 1
ATOM 13527 C CA . GLY C 1 467 ? -28.564 -13.506 11.584 1.000 45.106 545 GLY C CA 1
ATOM 13528 C C . GLY C 1 467 ? -28.274 -12.030 11.379 1.000 43.826 545 GLY C C 1
ATOM 13529 O O . GLY C 1 467 ? -27.379 -11.524 12.066 1.000 43.940 545 GLY C O 1
ATOM 13530 N N . TYR C 1 468 ? -28.992 -11.368 10.466 1.000 43.426 546 TYR C N 1
ATOM 13531 C CA . TYR C 1 468 ? -28.894 -9.908 10.185 1.000 44.071 546 TYR C CA 1
ATOM 13532 C C . TYR C 1 468 ? -30.085 -9.199 10.828 1.000 44.271 546 TYR C C 1
ATOM 13533 O O . TYR C 1 468 ? -31.167 -9.119 10.241 1.000 44.669 546 TYR C O 1
ATOM 13542 N N . PRO C 1 469 ? -29.948 -8.710 12.079 1.000 44.734 547 PRO C N 1
ATOM 13543 C CA . PRO C 1 469 ? -31.087 -8.140 12.798 1.000 45.739 547 PRO C CA 1
ATOM 13544 C C . PRO C 1 469 ? -31.534 -6.762 12.285 1.000 46.431 547 PRO C C 1
ATOM 13545 O O . PRO C 1 469 ? -32.730 -6.511 12.253 1.000 47.891 547 PRO C O 1
ATOM 13549 N N . PHE C 1 470 ? -30.582 -5.900 11.922 1.000 46.183 548 PHE C N 1
ATOM 13550 C CA . PHE C 1 470 ? -30.833 -4.470 11.595 1.000 46.373 548 PHE C CA 1
ATOM 13551 C C . PHE C 1 470 ? -31.139 -4.352 10.097 1.000 46.314 548 PHE C C 1
ATOM 13552 O O . PHE C 1 470 ? -30.208 -4.118 9.293 1.000 47.043 548 PHE C O 1
ATOM 13560 N N . ILE C 1 471 ? -32.412 -4.523 9.730 1.000 45.418 549 ILE C N 1
ATOM 13561 C CA . ILE C 1 471 ? -32.863 -4.615 8.307 1.000 44.667 549 ILE C CA 1
ATOM 13562 C C . ILE C 1 471 ? -33.579 -3.322 7.908 1.000 45.366 549 ILE C C 1
ATOM 13563 O O . ILE C 1 471 ? -34.455 -2.860 8.677 1.000 45.465 549 ILE C O 1
ATOM 13568 N N . LEU C 1 472 ? -33.212 -2.775 6.748 1.000 45.395 550 LEU C N 1
ATOM 13569 C CA . LEU C 1 472 ? -33.868 -1.610 6.099 1.000 45.750 550 LEU C CA 1
ATOM 13570 C C . LEU C 1 472 ? -34.565 -2.108 4.834 1.000 45.622 550 LEU C C 1
ATOM 13571 O O . LEU C 1 472 ? -33.892 -2.444 3.859 1.000 45.415 550 LEU C O 1
ATOM 13576 N N . PRO C 1 473 ? -35.915 -2.173 4.796 1.000 45.192 551 PRO C N 1
ATOM 13577 C CA . PRO C 1 473 ? -36.637 -2.688 3.633 1.000 44.911 551 PRO C CA 1
ATOM 13578 C C . PRO C 1 473 ? -36.695 -1.725 2.432 1.000 44.634 551 PRO C C 1
ATOM 13579 O O . PRO C 1 473 ? -37.756 -1.557 1.862 1.000 44.353 551 PRO C O 1
ATOM 13583 N N . ASP C 1 474 ? -35.547 -1.169 2.035 1.000 44.357 552 ASP C N 1
ATOM 13584 C CA . ASP C 1 474 ? -35.401 -0.231 0.888 1.000 44.863 552 ASP C CA 1
ATOM 13585 C C . ASP C 1 474 ? -36.339 0.977 1.071 1.000 45.605 552 ASP C C 1
ATOM 13586 O O . ASP C 1 474 ? -36.299 1.563 2.160 1.000 46.082 552 ASP C O 1
ATOM 13591 N N . MET C 1 475 ? -37.127 1.343 0.051 1.000 47.200 553 MET C N 1
ATOM 13592 C CA . MET C 1 475 ? -37.863 2.637 -0.051 1.000 49.442 553 MET C CA 1
ATOM 13593 C C . MET C 1 475 ? -39.362 2.392 0.170 1.000 49.014 553 MET C C 1
ATOM 13594 O O . MET C 1 475 ? -39.930 1.499 -0.502 1.000 47.827 553 MET C O 1
ATOM 13599 N N . VAL C 1 476 ? -39.995 3.193 1.029 1.000 48.653 554 VAL C N 1
ATOM 13600 C CA . VAL C 1 476 ? -41.479 3.207 1.169 1.000 48.683 554 VAL C CA 1
ATOM 13601 C C . VAL C 1 476 ? -42.069 3.522 -0.211 1.000 48.317 554 VAL C C 1
ATOM 13602 O O . VAL C 1 476 ? -41.718 4.575 -0.787 1.000 47.905 554 VAL C O 1
ATOM 13606 N N . GLY C 1 477 ? -42.903 2.615 -0.725 1.000 47.662 555 GLY C N 1
ATOM 13607 C CA . GLY C 1 477 ? -43.622 2.766 -2.003 1.000 48.571 555 GLY C CA 1
ATOM 13608 C C . GLY C 1 477 ? -42.828 2.227 -3.180 1.000 48.160 555 GLY C C 1
ATOM 13609 O O . GLY C 1 477 ? -43.406 2.146 -4.277 1.000 48.835 555 GLY C O 1
ATOM 13610 N N . GLY C 1 478 ? -41.566 1.852 -2.961 1.000 47.177 556 GLY C N 1
ATOM 13611 C CA . GLY C 1 478 ? -40.662 1.362 -4.019 1.000 47.708 556 GLY C CA 1
ATOM 13612 C C . GLY C 1 478 ? -39.969 2.500 -4.753 1.000 47.943 556 GLY C C 1
ATOM 13613 O O . GLY C 1 478 ? -40.079 3.663 -4.312 1.000 47.853 556 GLY C O 1
ATOM 13614 N N . ASN C 1 479 ? -39.290 2.172 -5.854 1.000 48.632 557 ASN C N 1
ATOM 13615 C CA . ASN C 1 479 ? -38.363 3.088 -6.572 1.000 48.923 557 ASN C CA 1
ATOM 13616 C C . ASN C 1 479 ? -39.076 3.788 -7.732 1.000 50.010 557 ASN C C 1
ATOM 13617 O O . ASN C 1 479 ? -38.447 4.663 -8.346 1.000 50.506 557 ASN C O 1
ATOM 13622 N N . ALA C 1 480 ? -40.334 3.435 -8.007 1.000 51.373 558 ALA C N 1
ATOM 13623 C CA . ALA C 1 480 ? -41.194 4.099 -9.018 1.000 53.839 558 ALA C CA 1
ATOM 13624 C C . ALA C 1 480 ? -40.474 4.135 -10.374 1.000 54.866 558 ALA C C 1
ATOM 13625 O O . ALA C 1 480 ? -40.366 5.222 -10.971 1.000 55.431 558 ALA C O 1
ATOM 13627 N N . VAL C 1 481 ? -39.988 2.984 -10.834 1.000 55.651 559 VAL C N 1
ATOM 13628 C CA . VAL C 1 481 ? -39.394 2.826 -12.191 1.000 57.939 559 VAL C CA 1
ATOM 13629 C C . VAL C 1 481 ? -40.554 2.722 -13.172 1.000 60.233 559 VAL C C 1
ATOM 13630 O O . VAL C 1 481 ? -41.443 1.894 -12.978 1.000 59.658 559 VAL C O 1
ATOM 13634 N N . PRO C 1 482 ? -40.598 3.559 -14.235 1.000 63.540 560 PRO C N 1
ATOM 13635 C CA . PRO C 1 482 ? -41.648 3.447 -15.247 1.000 64.769 560 PRO C CA 1
ATOM 13636 C C . PRO C 1 482 ? -41.658 2.028 -15.837 1.000 65.790 560 PRO C C 1
ATOM 13637 O O . PRO C 1 482 ? -40.584 1.495 -16.092 1.000 65.458 560 PRO C O 1
ATOM 13641 N N . GLN C 1 483 ? -42.853 1.448 -16.003 1.000 67.282 561 GLN C N 1
ATOM 13642 C CA . GLN C 1 483 ? -43.080 0.092 -16.577 1.000 68.160 561 GLN C CA 1
ATOM 13643 C C . GLN C 1 483 ? -42.883 -0.984 -15.498 1.000 64.711 561 GLN C C 1
ATOM 13644 O O . GLN C 1 483 ? -43.165 -2.150 -15.789 1.000 63.833 561 GLN C O 1
ATOM 13650 N N . ARG C 1 484 ? -42.475 -0.580 -14.291 1.000 62.945 562 ARG C N 1
ATOM 13651 C CA . ARG C 1 484 ? -42.446 -1.423 -13.061 1.000 61.497 562 ARG C CA 1
ATOM 13652 C C . ARG C 1 484 ? -43.155 -0.673 -11.920 1.000 59.248 562 ARG C C 1
ATOM 13653 O O . ARG C 1 484 ? -42.690 -0.761 -10.761 1.000 57.098 562 ARG C O 1
ATOM 13661 N N . THR C 1 485 ? -44.240 0.044 -12.232 1.000 57.880 563 THR C N 1
ATOM 13662 C CA . THR C 1 485 ? -45.010 0.878 -11.270 1.000 57.524 563 THR C CA 1
ATOM 13663 C C . THR C 1 485 ? -46.512 0.682 -11.499 1.000 58.208 563 THR C C 1
ATOM 13664 O O . THR C 1 485 ? -46.994 1.022 -12.596 1.000 59.807 563 THR C O 1
ATOM 13668 N N . ALA C 1 486 ? -47.223 0.173 -10.491 1.000 58.077 564 ALA C N 1
ATOM 13669 C CA . ALA C 1 486 ? -48.701 0.166 -10.440 1.000 58.897 564 ALA C CA 1
ATOM 13670 C C . ALA C 1 486 ? -49.171 1.603 -10.194 1.000 60.239 564 ALA C C 1
ATOM 13671 O O . ALA C 1 486 ? -49.136 2.036 -9.024 1.000 61.559 564 ALA C O 1
ATOM 13673 N N . GLY C 1 487 ? -49.537 2.321 -11.264 1.000 61.879 565 GLY C N 1
ATOM 13674 C CA . GLY C 1 487 ? -50.026 3.716 -11.218 1.000 64.020 565 GLY C CA 1
ATOM 13675 C C . GLY C 1 487 ? -49.219 4.685 -12.076 1.000 65.426 565 GLY C C 1
ATOM 13676 O O . GLY C 1 487 ? -49.347 5.903 -11.853 1.000 66.547 565 GLY C O 1
ATOM 13677 N N . GLY C 1 488 ? -48.416 4.194 -13.025 1.000 66.551 566 GLY C N 1
ATOM 13678 C CA . GLY C 1 488 ? -47.637 5.035 -13.957 1.000 67.637 566 GLY C CA 1
ATOM 13679 C C . GLY C 1 488 ? -46.480 5.760 -13.278 1.000 67.356 566 GLY C C 1
ATOM 13680 O O . GLY C 1 488 ? -45.397 5.158 -13.152 1.000 67.184 566 GLY C O 1
ATOM 13681 N N . ASP C 1 489 ? -46.705 7.010 -12.854 1.000 68.004 567 ASP C N 1
ATOM 13682 C CA . ASP C 1 489 ? -45.665 8.022 -12.510 1.000 68.474 567 ASP C CA 1
ATOM 13683 C C . ASP C 1 489 ? -45.111 7.762 -11.099 1.000 67.077 567 ASP C C 1
ATOM 13684 O O . ASP C 1 489 ? -43.879 7.768 -10.934 1.000 67.002 567 ASP C O 1
ATOM 13689 N N . VAL C 1 490 ? -45.996 7.590 -10.112 1.000 66.793 568 VAL C N 1
ATOM 13690 C CA . VAL C 1 490 ? -45.660 7.172 -8.718 1.000 64.609 568 VAL C CA 1
ATOM 13691 C C . VAL C 1 490 ? -46.530 5.968 -8.379 1.000 63.133 568 VAL C C 1
ATOM 13692 O O . VAL C 1 490 ? -47.501 5.689 -9.079 1.000 63.049 568 VAL C O 1
ATOM 13696 N N . PRO C 1 491 ? -46.203 5.197 -7.320 1.000 61.735 569 PRO C N 1
ATOM 13697 C CA . PRO C 1 491 ? -47.095 4.139 -6.854 1.000 61.395 569 PRO C CA 1
ATOM 13698 C C . PRO C 1 491 ? -48.492 4.716 -6.586 1.000 62.008 569 PRO C C 1
ATOM 13699 O O . PRO C 1 491 ? -48.581 5.807 -6.043 1.000 61.557 569 PRO C O 1
ATOM 13703 N N . GLU C 1 492 ? -49.539 3.992 -6.989 1.000 61.759 570 GLU C N 1
ATOM 13704 C CA . GLU C 1 492 ? -50.945 4.388 -6.730 1.000 62.734 570 GLU C CA 1
ATOM 13705 C C . GLU C 1 492 ? -51.126 4.581 -5.218 1.000 61.064 570 GLU C C 1
ATOM 13706 O O . GLU C 1 492 ? -50.399 3.942 -4.422 1.000 58.600 570 GLU C O 1
ATOM 13712 N N . ARG C 1 493 ? -52.041 5.483 -4.862 1.000 61.600 571 ARG C N 1
ATOM 13713 C CA . ARG C 1 493 ? -52.298 6.009 -3.494 1.000 60.805 571 ARG C CA 1
ATOM 13714 C C . ARG C 1 493 ? -52.357 4.874 -2.462 1.000 59.173 571 ARG C C 1
ATOM 13715 O O . ARG C 1 493 ? -51.695 4.971 -1.402 1.000 58.370 571 ARG C O 1
ATOM 13723 N N . GLU C 1 494 ? -53.137 3.839 -2.761 1.000 58.455 572 GLU C N 1
ATOM 13724 C CA . GLU C 1 494 ? -53.448 2.729 -1.828 1.000 58.176 572 GLU C CA 1
ATOM 13725 C C . GLU C 1 494 ? -52.187 1.892 -1.572 1.000 55.436 572 GLU C C 1
ATOM 13726 O O . GLU C 1 494 ? -51.982 1.464 -0.419 1.000 54.883 572 GLU C O 1
ATOM 13732 N N . LEU C 1 495 ? -51.377 1.669 -2.611 1.000 53.059 573 LEU C N 1
ATOM 13733 C CA . LEU C 1 495 ? -50.095 0.927 -2.524 1.000 51.102 573 LEU C CA 1
ATOM 13734 C C . LEU C 1 495 ? -49.143 1.679 -1.586 1.000 49.201 573 LEU C C 1
ATOM 13735 O O . LEU C 1 495 ? -48.572 1.036 -0.690 1.000 48.032 573 LEU C O 1
ATOM 13740 N N . TYR C 1 496 ? -48.997 2.992 -1.777 1.000 48.739 574 TYR C N 1
ATOM 13741 C CA . TYR C 1 496 ? -48.120 3.870 -0.958 1.000 48.026 574 TYR C CA 1
ATOM 13742 C C . TYR C 1 496 ? -48.506 3.761 0.523 1.000 47.768 574 TYR C C 1
ATOM 13743 O O . TYR C 1 496 ? -47.601 3.578 1.364 1.000 45.686 574 TYR C O 1
ATOM 13752 N N . ILE C 1 497 ? -49.807 3.882 0.826 1.000 48.286 575 ILE C N 1
ATOM 13753 C CA . ILE C 1 497 ? -50.356 3.881 2.214 1.000 48.599 575 ILE C CA 1
ATOM 13754 C C . ILE C 1 497 ? -50.072 2.523 2.864 1.000 47.471 575 ILE C C 1
ATOM 13755 O O . ILE C 1 497 ? -49.457 2.511 3.953 1.000 46.180 575 ILE C O 1
ATOM 13760 N N . ARG C 1 498 ? -50.492 1.426 2.228 1.000 47.267 576 ARG C N 1
ATOM 13761 C CA . ARG C 1 498 ? -50.315 0.053 2.775 1.000 47.483 576 ARG C CA 1
ATOM 13762 C C . ARG C 1 498 ? -48.824 -0.219 3.025 1.000 47.022 576 ARG C C 1
ATOM 13763 O O . ARG C 1 498 ? -48.503 -0.814 4.067 1.000 47.042 576 ARG C O 1
ATOM 13771 N N . TRP C 1 499 ? -47.946 0.226 2.120 1.000 46.925 577 TRP C N 1
ATOM 13772 C CA . TRP C 1 499 ? -46.471 0.050 2.215 1.000 46.143 577 TRP C CA 1
ATOM 13773 C C . TRP C 1 499 ? -45.930 0.821 3.425 1.000 46.072 577 TRP C C 1
ATOM 13774 O O . TRP C 1 499 ? -45.207 0.225 4.249 1.000 44.201 577 TRP C O 1
ATOM 13785 N N . LEU C 1 500 ? -46.250 2.115 3.483 1.000 47.576 578 LEU C N 1
ATOM 13786 C CA . LEU C 1 500 ? -45.944 3.058 4.594 1.000 49.068 578 LEU C CA 1
ATOM 13787 C C . LEU C 1 500 ? -46.294 2.390 5.931 1.000 48.729 578 LEU C C 1
ATOM 13788 O O . LEU C 1 500 ? -45.462 2.412 6.855 1.000 47.787 578 LEU C O 1
ATOM 13793 N N . GLU C 1 501 ? -47.473 1.775 6.004 1.000 49.328 579 GLU C N 1
ATOM 13794 C CA . GLU C 1 501 ? -48.027 1.183 7.250 1.000 50.528 579 GLU C CA 1
ATOM 13795 C C . GLU C 1 501 ? -47.153 0.004 7.698 1.000 49.168 579 GLU C C 1
ATOM 13796 O O . GLU C 1 501 ? -46.751 -0.012 8.877 1.000 48.299 579 GLU C O 1
ATOM 13802 N N . VAL C 1 502 ? -46.855 -0.942 6.808 1.000 48.634 580 VAL C N 1
ATOM 13803 C CA . VAL C 1 502 ? -46.043 -2.139 7.176 1.000 48.258 580 VAL C CA 1
ATOM 13804 C C . VAL C 1 502 ? -44.604 -1.684 7.449 1.000 47.028 580 VAL C C 1
ATOM 13805 O O . VAL C 1 502 ? -43.984 -2.229 8.382 1.000 46.939 580 VAL C O 1
ATOM 13809 N N . ALA C 1 503 ? -44.115 -0.680 6.715 1.000 46.519 581 ALA C N 1
ATOM 13810 C CA . ALA C 1 503 ? -42.729 -0.163 6.822 1.000 46.047 581 ALA C CA 1
ATOM 13811 C C . ALA C 1 503 ? -42.513 0.484 8.194 1.000 46.017 581 ALA C C 1
ATOM 13812 O O . ALA C 1 503 ? -41.378 0.445 8.693 1.000 44.999 581 ALA C O 1
ATOM 13814 N N . ALA C 1 504 ? -43.570 1.041 8.792 1.000 47.183 582 ALA C N 1
ATOM 13815 C CA . ALA C 1 504 ? -43.532 1.715 10.111 1.000 47.264 582 ALA C CA 1
ATOM 13816 C C . ALA C 1 504 ? -43.202 0.713 11.224 1.000 47.162 582 ALA C C 1
ATOM 13817 O O . ALA C 1 504 ? -42.779 1.170 12.296 1.000 48.442 582 ALA C O 1
ATOM 13819 N N . PHE C 1 505 ? -43.361 -0.592 10.986 1.000 47.273 583 PHE C N 1
ATOM 13820 C CA . PHE C 1 505 ? -43.146 -1.655 12.004 1.000 48.260 583 PHE C CA 1
ATOM 13821 C C . PHE C 1 505 ? -41.851 -2.434 11.757 1.000 48.510 583 PHE C C 1
ATOM 13822 O O . PHE C 1 505 ? -41.591 -3.374 12.538 1.000 48.706 583 PHE C O 1
ATOM 13830 N N . MET C 1 506 ? -41.066 -2.068 10.734 1.000 49.651 584 MET C N 1
ATOM 13831 C CA . MET C 1 506 ? -39.765 -2.716 10.409 1.000 49.297 584 MET C CA 1
ATOM 13832 C C . MET C 1 506 ? -38.635 -1.968 11.118 1.000 49.345 584 MET C C 1
ATOM 13833 O O . MET C 1 506 ? -38.830 -0.849 11.575 1.000 50.695 584 MET C O 1
ATOM 13838 N N . PRO C 1 507 ? -37.434 -2.567 11.293 1.000 48.714 585 PRO C N 1
ATOM 13839 C CA . PRO C 1 507 ? -36.401 -1.977 12.150 1.000 48.647 585 PRO C CA 1
ATOM 13840 C C . PRO C 1 507 ? -35.943 -0.562 11.760 1.000 48.988 585 PRO C C 1
ATOM 13841 O O . PRO C 1 507 ? -35.707 0.231 12.651 1.000 49.936 585 PRO C O 1
ATOM 13845 N N . ALA C 1 508 ? -35.821 -0.277 10.461 1.000 48.522 586 ALA C N 1
ATOM 13846 C CA . ALA C 1 508 ? -35.549 1.078 9.925 1.000 48.072 586 ALA C CA 1
ATOM 13847 C C . ALA C 1 508 ? -36.584 1.407 8.849 1.000 47.751 586 ALA C C 1
ATOM 13848 O O . ALA C 1 508 ? -37.031 0.477 8.159 1.000 47.221 586 ALA C O 1
ATOM 13850 N N . MET C 1 509 ? -36.957 2.683 8.741 1.000 48.729 587 MET C N 1
ATOM 13851 C CA . MET C 1 509 ? -38.004 3.177 7.810 1.000 49.323 587 MET C CA 1
ATOM 13852 C C . MET C 1 509 ? -37.419 4.296 6.951 1.000 49.204 587 MET C C 1
ATOM 13853 O O . MET C 1 509 ? -36.929 5.283 7.527 1.000 50.101 587 MET C O 1
ATOM 13858 N N . GLN C 1 510 ? -37.477 4.145 5.628 1.000 47.917 588 GLN C N 1
ATOM 13859 C CA . GLN C 1 510 ? -36.894 5.115 4.671 1.000 47.917 588 GLN C CA 1
ATOM 13860 C C . GLN C 1 510 ? -37.970 5.544 3.675 1.000 47.755 588 GLN C C 1
ATOM 13861 O O . GLN C 1 510 ? -38.460 4.668 2.939 1.000 47.715 588 GLN C O 1
ATOM 13867 N N . PHE C 1 511 ? -38.307 6.835 3.670 1.000 47.221 589 PHE C N 1
ATOM 13868 C CA . PHE C 1 511 ? -39.075 7.516 2.596 1.000 47.357 589 PHE C CA 1
ATOM 13869 C C . PHE C 1 511 ? -38.097 8.009 1.524 1.000 47.462 589 PHE C C 1
ATOM 13870 O O . PHE C 1 511 ? -36.943 8.341 1.859 1.000 47.321 589 PHE C O 1
ATOM 13878 N N . SER C 1 512 ? -38.552 8.068 0.274 1.000 46.691 590 SER C N 1
ATOM 13879 C CA . SER C 1 512 ? -37.935 8.886 -0.796 1.000 47.379 590 SER C CA 1
ATOM 13880 C C . SER C 1 512 ? -39.036 9.731 -1.438 1.000 48.600 590 SER C C 1
ATOM 13881 O O . SER C 1 512 ? -39.057 10.950 -1.190 1.000 49.524 590 SER C O 1
ATOM 13884 N N . ILE C 1 513 ? -39.932 9.110 -2.209 1.000 49.111 591 ILE C N 1
ATOM 13885 C CA . ILE C 1 513 ? -41.176 9.776 -2.686 1.000 50.923 591 ILE C CA 1
ATOM 13886 C C . ILE C 1 513 ? -41.990 10.098 -1.436 1.000 52.188 591 ILE C C 1
ATOM 13887 O O . ILE C 1 513 ? -42.399 9.190 -0.710 1.000 50.577 591 ILE C O 1
ATOM 13892 N N . PRO C 1 514 ? -42.190 11.398 -1.116 1.000 53.153 592 PRO C N 1
ATOM 13893 C CA . PRO C 1 514 ? -42.733 11.788 0.180 1.000 54.213 592 PRO C CA 1
ATOM 13894 C C . PRO C 1 514 ? -44.258 11.754 0.238 1.000 54.775 592 PRO C C 1
ATOM 13895 O O . PRO C 1 514 ? -44.929 11.790 -0.793 1.000 55.001 592 PRO C O 1
ATOM 13899 N N . PRO C 1 515 ? -44.842 11.683 1.455 1.000 54.989 593 PRO C N 1
ATOM 13900 C CA . PRO C 1 515 ? -46.295 11.683 1.618 1.000 56.199 593 PRO C CA 1
ATOM 13901 C C . PRO C 1 515 ? -47.026 12.844 0.916 1.000 57.503 593 PRO C C 1
ATOM 13902 O O . PRO C 1 515 ? -48.090 12.613 0.374 1.000 57.897 593 PRO C O 1
ATOM 13906 N N . TRP C 1 516 ? -46.439 14.045 0.912 1.000 57.915 594 TRP C N 1
ATOM 13907 C CA . TRP C 1 516 ? -47.064 15.284 0.365 1.000 59.562 594 TRP C CA 1
ATOM 13908 C C . TRP C 1 516 ? -47.022 15.297 -1.169 1.000 59.852 594 TRP C C 1
ATOM 13909 O O . TRP C 1 516 ? -47.542 16.261 -1.759 1.000 59.824 594 TRP C O 1
ATOM 13920 N N . ARG C 1 517 ? -46.450 14.266 -1.797 1.000 59.578 595 ARG C N 1
ATOM 13921 C CA . ARG C 1 517 ? -46.590 14.023 -3.256 1.000 60.784 595 ARG C CA 1
ATOM 13922 C C . ARG C 1 517 ? -48.047 13.648 -3.561 1.000 61.396 595 ARG C C 1
ATOM 13923 O O . ARG C 1 517 ? -48.481 13.853 -4.707 1.000 61.992 595 ARG C O 1
ATOM 13931 N N . TYR C 1 518 ? -48.779 13.129 -2.571 1.000 61.211 596 TYR C N 1
ATOM 13932 C CA . TYR C 1 518 ? -50.144 12.565 -2.739 1.000 61.696 596 TYR C CA 1
ATOM 13933 C C . TYR C 1 518 ? -51.202 13.605 -2.345 1.000 62.765 596 TYR C C 1
ATOM 13934 O O . TYR C 1 518 ? -51.672 14.330 -3.247 1.000 64.494 596 TYR C O 1
ATOM 13943 N N . ASP C 1 519 ? -51.578 13.665 -1.064 1.000 62.188 597 ASP C N 1
ATOM 13944 C CA . ASP C 1 519 ? -52.671 14.533 -0.545 1.000 62.972 597 ASP C CA 1
ATOM 13945 C C . ASP C 1 519 ? -52.578 14.608 0.984 1.000 62.173 597 ASP C C 1
ATOM 13946 O O . ASP C 1 519 ? -51.787 13.846 1.574 1.000 60.360 597 ASP C O 1
ATOM 13951 N N . ALA C 1 520 ? -53.372 15.492 1.595 1.000 62.883 598 ALA C N 1
ATOM 13952 C CA . ALA C 1 520 ? -53.332 15.813 3.040 1.000 62.612 598 ALA C CA 1
ATOM 13953 C C . ALA C 1 520 ? -53.632 14.562 3.874 1.000 61.613 598 ALA C C 1
ATOM 13954 O O . ALA C 1 520 ? -53.063 14.452 4.974 1.000 61.337 598 ALA C O 1
ATOM 13956 N N . GLU C 1 521 ? -54.475 13.652 3.379 1.000 61.825 599 GLU C N 1
ATOM 13957 C CA . GLU C 1 521 ? -54.855 12.411 4.111 1.000 61.684 599 GLU C CA 1
ATOM 13958 C C . GLU C 1 521 ? -53.651 11.457 4.153 1.000 58.837 599 GLU C C 1
ATOM 13959 O O . GLU C 1 521 ? -53.348 10.932 5.237 1.000 57.491 599 GLU C O 1
ATOM 13965 N N . VAL C 1 522 ? -52.965 11.260 3.027 1.000 57.581 600 VAL C N 1
ATOM 13966 C CA . VAL C 1 522 ? -51.723 10.429 2.962 1.000 55.549 600 VAL C CA 1
ATOM 13967 C C . VAL C 1 522 ? -50.696 11.017 3.941 1.000 54.806 600 VAL C C 1
ATOM 13968 O O . VAL C 1 522 ? -50.091 10.227 4.687 1.000 53.979 600 VAL C O 1
ATOM 13972 N N . VAL C 1 523 ? -50.535 12.344 3.968 1.000 55.232 601 VAL C N 1
ATOM 13973 C CA . VAL C 1 523 ? -49.631 13.060 4.920 1.000 55.183 601 VAL C CA 1
ATOM 13974 C C . VAL C 1 523 ? -50.065 12.737 6.357 1.000 55.572 601 VAL C C 1
ATOM 13975 O O . VAL C 1 523 ? -49.200 12.358 7.172 1.000 53.506 601 VAL C O 1
ATOM 13979 N N . ALA C 1 524 ? -51.360 12.900 6.654 1.000 56.497 602 ALA C N 1
ATOM 13980 C CA . ALA C 1 524 ? -51.959 12.633 7.982 1.000 57.229 602 ALA C CA 1
ATOM 13981 C C . ALA C 1 524 ? -51.696 11.174 8.378 1.000 56.279 602 ALA C C 1
ATOM 13982 O O . ALA C 1 524 ? -51.272 10.945 9.524 1.000 56.652 602 ALA C O 1
ATOM 13984 N N . ILE C 1 525 ? -51.910 10.221 7.466 1.000 55.684 603 ILE C N 1
ATOM 13985 C CA . ILE C 1 525 ? -51.670 8.768 7.730 1.000 54.692 603 ILE C CA 1
ATOM 13986 C C . ILE C 1 525 ? -50.189 8.561 8.076 1.000 53.379 603 ILE C C 1
ATOM 13987 O O . ILE C 1 525 ? -49.910 7.835 9.044 1.000 52.743 603 ILE C O 1
ATOM 13992 N N . ALA C 1 526 ? -49.276 9.182 7.325 1.000 52.874 604 ALA C N 1
ATOM 13993 C CA . ALA C 1 526 ? -47.813 9.079 7.539 1.000 51.720 604 ALA C CA 1
ATOM 13994 C C . ALA C 1 526 ? -47.451 9.639 8.924 1.000 51.895 604 ALA C C 1
ATOM 13995 O O . ALA C 1 526 ? -46.670 8.980 9.631 1.000 50.810 604 ALA C O 1
ATOM 13997 N N . GLN C 1 527 ? -48.008 10.798 9.296 1.000 53.594 605 GLN C N 1
ATOM 13998 C CA . GLN C 1 527 ? -47.796 11.451 10.622 1.000 54.198 605 GLN C CA 1
ATOM 13999 C C . GLN C 1 527 ? -48.286 10.526 11.743 1.000 54.117 605 GLN C C 1
ATOM 14000 O O . GLN C 1 527 ? -47.591 10.419 12.772 1.000 53.281 605 GLN C O 1
ATOM 14006 N N . LYS C 1 528 ? -49.429 9.868 11.541 1.000 55.766 606 LYS C N 1
ATOM 14007 C CA . LYS C 1 528 ? -50.019 8.902 12.508 1.000 57.072 606 LYS C CA 1
ATOM 14008 C C . LYS C 1 528 ? -49.048 7.728 12.693 1.000 55.185 606 LYS C C 1
ATOM 14009 O O . LYS C 1 528 ? -48.762 7.364 13.848 1.000 54.949 606 LYS C O 1
ATOM 14015 N N . PHE C 1 529 ? -48.528 7.169 11.598 1.000 53.445 607 PHE C N 1
ATOM 14016 C CA . PHE C 1 529 ? -47.666 5.960 11.642 1.000 51.630 607 PHE C CA 1
ATOM 14017 C C . PHE C 1 529 ? -46.270 6.331 12.156 1.000 50.622 607 PHE C C 1
ATOM 14018 O O . PHE C 1 529 ? -45.652 5.483 12.827 1.000 49.739 607 PHE C O 1
ATOM 14026 N N . ALA C 1 530 ? -45.817 7.566 11.923 1.000 50.378 608 ALA C N 1
ATOM 14027 C CA . ALA C 1 530 ? -44.578 8.121 12.522 1.000 50.208 608 ALA C CA 1
ATOM 14028 C C . ALA C 1 530 ? -44.729 8.171 14.046 1.000 50.075 608 ALA C C 1
ATOM 14029 O O . ALA C 1 530 ? -43.827 7.686 14.753 1.000 49.285 608 ALA C O 1
ATOM 14031 N N . ALA C 1 531 ? -45.848 8.711 14.533 1.000 51.103 609 ALA C N 1
ATOM 14032 C CA . ALA C 1 531 ? -46.154 8.844 15.977 1.000 51.666 609 ALA C CA 1
ATOM 14033 C C . ALA C 1 531 ? -46.267 7.448 16.608 1.000 50.828 609 ALA C C 1
ATOM 14034 O O . ALA C 1 531 ? -45.664 7.225 17.674 1.000 50.216 609 ALA C O 1
ATOM 14036 N N . LEU C 1 532 ? -46.988 6.534 15.952 1.000 50.849 610 LEU C N 1
ATOM 14037 C CA . LEU C 1 532 ? -47.185 5.136 16.425 1.000 51.816 610 LEU C CA 1
ATOM 14038 C C . LEU C 1 532 ? -45.832 4.411 16.485 1.000 51.999 610 LEU C C 1
ATOM 14039 O O . LEU C 1 532 ? -45.550 3.756 17.509 1.000 51.270 610 LEU C O 1
ATOM 14044 N N . ARG C 1 533 ? -45.023 4.534 15.427 1.000 52.963 611 ARG C N 1
ATOM 14045 C CA . ARG C 1 533 ? -43.641 3.993 15.366 1.000 52.777 611 ARG C CA 1
ATOM 14046 C C . ARG C 1 533 ? -42.847 4.494 16.579 1.000 52.553 611 ARG C C 1
ATOM 14047 O O . ARG C 1 533 ? -42.257 3.659 17.275 1.000 51.691 611 ARG C O 1
ATOM 14055 N N . ALA C 1 534 ? -42.864 5.803 16.829 1.000 53.632 612 ALA C N 1
ATOM 14056 C CA . ALA C 1 534 ? -42.099 6.477 17.909 1.000 55.404 612 ALA C CA 1
ATOM 14057 C C . ALA C 1 534 ? -42.510 5.971 19.305 1.000 56.495 612 ALA C C 1
ATOM 14058 O O . ALA C 1 534 ? -41.595 5.768 20.134 1.000 56.357 612 ALA C O 1
ATOM 14060 N N . SER C 1 535 ? -43.811 5.775 19.574 1.000 56.838 613 SER C N 1
ATOM 14061 C CA . SER C 1 535 ? -44.345 5.478 20.933 1.000 57.638 613 SER C CA 1
ATOM 14062 C C . SER C 1 535 ? -44.451 3.967 21.192 1.000 56.673 613 SER C C 1
ATOM 14063 O O . SER C 1 535 ? -44.182 3.561 22.337 1.000 55.487 613 SER C O 1
ATOM 14066 N N . LEU C 1 536 ? -44.831 3.164 20.190 1.000 56.065 614 LEU C N 1
ATOM 14067 C CA . LEU C 1 536 ? -45.052 1.695 20.345 1.000 55.189 614 LEU C CA 1
ATOM 14068 C C . LEU C 1 536 ? -43.839 0.904 19.827 1.000 53.784 614 LEU C C 1
ATOM 14069 O O . LEU C 1 536 ? -43.336 0.051 20.576 1.000 53.851 614 LEU C O 1
ATOM 14074 N N . VAL C 1 537 ? -43.418 1.138 18.583 1.000 52.833 615 VAL C N 1
ATOM 14075 C CA . VAL C 1 537 ? -42.483 0.237 17.844 1.000 51.151 615 VAL C CA 1
ATOM 14076 C C . VAL C 1 537 ? -41.036 0.500 18.281 1.000 50.756 615 VAL C C 1
ATOM 14077 O O . VAL C 1 537 ? -40.350 -0.482 18.636 1.000 50.938 615 VAL C O 1
ATOM 14081 N N . ALA C 1 538 ? -40.596 1.764 18.266 1.000 50.679 616 ALA C N 1
ATOM 14082 C CA . ALA C 1 538 ? -39.183 2.184 18.453 1.000 50.281 616 ALA C CA 1
ATOM 14083 C C . ALA C 1 538 ? -38.641 1.725 19.809 1.000 50.745 616 ALA C C 1
ATOM 14084 O O . ALA C 1 538 ? -37.547 1.177 19.871 1.000 50.326 616 ALA C O 1
ATOM 14086 N N . PRO C 1 539 ? -39.344 1.931 20.947 1.000 52.155 617 PRO C N 1
ATOM 14087 C CA . PRO C 1 539 ? -38.834 1.456 22.238 1.000 52.690 617 PRO C CA 1
ATOM 14088 C C . PRO C 1 539 ? -38.545 -0.054 22.234 1.000 51.985 617 PRO C C 1
ATOM 14089 O O . PRO C 1 539 ? -37.566 -0.454 22.828 1.000 51.427 617 PRO C O 1
ATOM 14093 N N . LEU C 1 540 ? -39.383 -0.838 21.548 1.000 51.622 618 LEU C N 1
ATOM 14094 C CA . LEU C 1 540 ? -39.267 -2.320 21.470 1.000 51.490 618 LEU C CA 1
ATOM 14095 C C . LEU C 1 540 ? -38.110 -2.708 20.538 1.000 50.500 618 LEU C C 1
ATOM 14096 O O . LEU C 1 540 ? -37.361 -3.638 20.898 1.000 49.959 618 LEU C O 1
ATOM 14101 N N . LEU C 1 541 ? -37.974 -2.036 19.388 1.000 49.829 619 LEU C N 1
ATOM 14102 C CA . LEU C 1 541 ? -36.843 -2.237 18.432 1.000 48.663 619 LEU C CA 1
ATOM 14103 C C . LEU C 1 541 ? -35.510 -2.032 19.165 1.000 49.192 619 LEU C C 1
ATOM 14104 O O . LEU C 1 541 ? -34.612 -2.875 18.995 1.000 48.783 619 LEU C O 1
ATOM 14109 N N . LEU C 1 542 ? -35.394 -0.968 19.968 1.000 50.811 620 LEU C N 1
ATOM 14110 C CA . LEU C 1 542 ? -34.144 -0.601 20.691 1.000 51.835 620 LEU C CA 1
ATOM 14111 C C . LEU C 1 542 ? -33.841 -1.631 21.785 1.000 52.933 620 LEU C C 1
ATOM 14112 O O . LEU C 1 542 ? -32.661 -1.956 21.959 1.000 53.004 620 LEU C O 1
ATOM 14117 N N . GLU C 1 543 ? -34.854 -2.114 22.506 1.000 54.058 621 GLU C N 1
ATOM 14118 C CA . GLU C 1 543 ? -34.681 -3.166 23.540 1.000 55.987 621 GLU C CA 1
ATOM 14119 C C . GLU C 1 543 ? -34.144 -4.431 22.864 1.000 54.492 621 GLU C C 1
ATOM 14120 O O . GLU C 1 543 ? -33.153 -4.982 23.372 1.000 54.391 621 GLU C O 1
ATOM 14126 N N . LEU C 1 544 ? -34.775 -4.856 21.762 1.000 53.702 622 LEU C N 1
ATOM 14127 C CA . LEU C 1 544 ? -34.448 -6.111 21.031 1.000 53.007 622 LEU C CA 1
ATOM 14128 C C . LEU C 1 544 ? -33.062 -5.981 20.381 1.000 52.242 622 LEU C C 1
ATOM 14129 O O . LEU C 1 544 ? -32.329 -6.988 20.361 1.000 51.868 622 LEU C O 1
ATOM 14134 N N . ALA C 1 545 ? -32.715 -4.789 19.883 1.000 52.045 623 ALA C N 1
ATOM 14135 C CA . ALA C 1 545 ? -31.398 -4.459 19.280 1.000 51.345 623 ALA C CA 1
ATOM 14136 C C . ALA C 1 545 ? -30.293 -4.633 20.331 1.000 51.723 623 ALA C C 1
ATOM 14137 O O . ALA C 1 545 ? -29.273 -5.272 20.010 1.000 51.515 623 ALA C O 1
ATOM 14139 N N . GLY C 1 546 ? -30.494 -4.093 21.540 1.000 52.645 624 GLY C N 1
ATOM 14140 C CA . GLY C 1 546 ? -29.560 -4.222 22.679 1.000 53.224 624 GLY C CA 1
ATOM 14141 C C . GLY C 1 546 ? -29.426 -5.668 23.137 1.000 53.567 624 GLY C C 1
ATOM 14142 O O . GLY C 1 546 ? -28.365 -6.024 23.705 1.000 53.672 624 GLY C O 1
ATOM 14143 N N . GLU C 1 547 ? -30.450 -6.480 22.868 1.000 54.247 625 GLU C N 1
ATOM 14144 C CA . GLU C 1 547 ? -30.545 -7.902 23.278 1.000 55.446 625 GLU C CA 1
ATOM 14145 C C . GLU C 1 547 ? -29.786 -8.785 22.280 1.000 55.276 625 GLU C C 1
ATOM 14146 O O . GLU C 1 547 ? -29.303 -9.844 22.712 1.000 55.121 625 GLU C O 1
ATOM 14152 N N . VAL C 1 548 ? -29.680 -8.371 21.008 1.000 55.334 626 VAL C N 1
ATOM 14153 C CA . VAL C 1 548 ? -28.985 -9.131 19.921 1.000 56.310 626 VAL C CA 1
ATOM 14154 C C . VAL C 1 548 ? -27.596 -9.553 20.413 1.000 57.338 626 VAL C C 1
ATOM 14155 O O . VAL C 1 548 ? -27.284 -10.749 20.329 1.000 56.472 626 VAL C O 1
ATOM 14159 N N . THR C 1 549 ? -26.818 -8.596 20.922 1.000 59.416 627 THR C N 1
ATOM 14160 C CA . THR C 1 549 ? -25.412 -8.772 21.382 1.000 62.506 627 THR C CA 1
ATOM 14161 C C . THR C 1 549 ? -25.309 -10.023 22.275 1.000 64.292 627 THR C C 1
ATOM 14162 O O . THR C 1 549 ? -24.284 -10.721 22.179 1.000 64.813 627 THR C O 1
ATOM 14166 N N . ASP C 1 550 ? -26.331 -10.295 23.096 1.000 65.996 628 ASP C N 1
ATOM 14167 C CA . ASP C 1 550 ? -26.358 -11.395 24.100 1.000 68.047 628 ASP C CA 1
ATOM 14168 C C . ASP C 1 550 ? -26.999 -12.664 23.509 1.000 66.915 628 ASP C C 1
ATOM 14169 O O . ASP C 1 550 ? -26.379 -13.742 23.604 1.000 68.673 628 ASP C O 1
ATOM 14174 N N . THR C 1 551 ? -28.201 -12.554 22.937 1.000 65.225 629 THR C N 1
ATOM 14175 C CA . THR C 1 551 ? -29.052 -13.709 22.530 1.000 63.707 629 THR C CA 1
ATOM 14176 C C . THR C 1 551 ? -28.706 -14.174 21.109 1.000 61.543 629 THR C C 1
ATOM 14177 O O . THR C 1 551 ? -28.851 -15.373 20.837 1.000 61.111 629 THR C O 1
ATOM 14181 N N . GLY C 1 552 ? -28.307 -13.251 20.231 1.000 59.133 630 GLY C N 1
ATOM 14182 C CA . GLY C 1 552 ? -28.143 -13.507 18.787 1.000 57.880 630 GLY C CA 1
ATOM 14183 C C . GLY C 1 552 ? -29.471 -13.700 18.071 1.000 56.381 630 GLY C C 1
ATOM 14184 O O . GLY C 1 552 ? -29.446 -14.112 16.896 1.000 57.904 630 GLY C O 1
ATOM 14185 N N . ASP C 1 553 ? -30.598 -13.406 18.724 1.000 55.788 631 ASP C N 1
ATOM 14186 C CA . ASP C 1 553 ? -31.955 -13.568 18.129 1.000 54.410 631 ASP C CA 1
ATOM 14187 C C . ASP C 1 553 ? -32.259 -12.369 17.235 1.000 52.380 631 ASP C C 1
ATOM 14188 O O . ASP C 1 553 ? -31.887 -11.237 17.549 1.000 50.930 631 ASP C O 1
ATOM 14193 N N . PRO C 1 554 ? -32.973 -12.572 16.106 1.000 51.158 632 PRO C N 1
ATOM 14194 C CA . PRO C 1 554 ? -33.372 -11.462 15.239 1.000 50.067 632 PRO C CA 1
ATOM 14195 C C . PRO C 1 554 ? -34.425 -10.557 15.902 1.000 50.024 632 PRO C C 1
ATOM 14196 O O . PRO C 1 554 ? -34.968 -10.921 16.932 1.000 50.406 632 PRO C O 1
ATOM 14200 N N . ILE C 1 555 ? -34.668 -9.392 15.302 1.000 48.539 633 ILE C N 1
ATOM 14201 C CA . ILE C 1 555 ? -35.680 -8.402 15.766 1.000 48.106 633 ILE C CA 1
ATOM 14202 C C . ILE C 1 555 ? -37.034 -8.783 15.155 1.000 47.420 633 ILE C C 1
ATOM 14203 O O . ILE C 1 555 ? -38.000 -9.000 15.922 1.000 46.406 633 ILE C O 1
ATOM 14208 N N . VAL C 1 556 ? -37.087 -8.887 13.823 1.000 45.669 634 VAL C N 1
ATOM 14209 C CA . VAL C 1 556 ? -38.287 -9.345 13.066 1.000 45.363 634 VAL C CA 1
ATOM 14210 C C . VAL C 1 556 ? -38.278 -10.878 13.053 1.000 46.234 634 VAL C C 1
ATOM 14211 O O . VAL C 1 556 ? -37.301 -11.463 12.551 1.000 47.190 634 VAL C O 1
ATOM 14215 N N . ARG C 1 557 ? -39.319 -11.491 13.622 1.000 47.356 635 ARG C N 1
ATOM 14216 C CA . ARG C 1 557 ? -39.443 -12.956 13.835 1.000 48.064 635 ARG C CA 1
ATOM 14217 C C . ARG C 1 557 ? -40.657 -13.481 13.074 1.000 48.332 635 ARG C C 1
ATOM 14218 O O . ARG C 1 557 ? -41.673 -12.790 12.984 1.000 48.428 635 ARG C O 1
ATOM 14226 N N . PRO C 1 558 ? -40.610 -14.716 12.517 1.000 47.675 636 PRO C N 1
ATOM 14227 C CA . PRO C 1 558 ? -41.803 -15.344 11.946 1.000 48.136 636 PRO C CA 1
ATOM 14228 C C . PRO C 1 558 ? -42.770 -15.796 13.049 1.000 49.583 636 PRO C C 1
ATOM 14229 O O . PRO C 1 558 ? -42.323 -15.982 14.164 1.000 49.472 636 PRO C O 1
ATOM 14233 N N . LEU C 1 559 ? -44.054 -15.980 12.726 1.000 50.521 637 LEU C N 1
ATOM 14234 C CA . LEU C 1 559 ? -45.075 -16.433 13.708 1.000 52.382 637 LEU C CA 1
ATOM 14235 C C . LEU C 1 559 ? -44.613 -17.743 14.361 1.000 51.888 637 LEU C C 1
ATOM 14236 O O . LEU C 1 559 ? -44.887 -17.919 15.566 1.000 50.974 637 LEU C O 1
ATOM 14241 N N . TRP C 1 560 ? -43.939 -18.616 13.598 1.000 50.810 638 TRP C N 1
ATOM 14242 C CA . TRP C 1 560 ? -43.542 -19.970 14.071 1.000 50.956 638 TRP C CA 1
ATOM 14243 C C . TRP C 1 560 ? -42.437 -19.874 15.127 1.000 50.525 638 TRP C C 1
ATOM 14244 O O . TRP C 1 560 ? -42.226 -20.878 15.832 1.000 50.669 638 TRP C O 1
ATOM 14255 N N . TRP C 1 561 ? -41.778 -18.716 15.259 1.000 49.749 639 TRP C N 1
ATOM 14256 C CA . TRP C 1 561 ? -40.761 -18.477 16.318 1.000 49.985 639 TRP C CA 1
ATOM 14257 C C . TRP C 1 561 ? -41.331 -18.869 17.688 1.000 50.198 639 TRP C C 1
ATOM 14258 O O . TRP C 1 561 ? -40.650 -19.626 18.401 1.000 50.363 639 TRP C O 1
ATOM 14269 N N . ILE C 1 562 ? -42.537 -18.392 18.022 1.000 50.107 640 ILE C N 1
ATOM 14270 C CA . ILE C 1 562 ? -43.186 -18.604 19.353 1.000 50.709 640 ILE C CA 1
ATOM 14271 C C . ILE C 1 562 ? -44.119 -19.821 19.297 1.000 51.705 640 ILE C C 1
ATOM 14272 O O . ILE C 1 562 ? -44.421 -20.350 20.370 1.000 52.138 640 ILE C O 1
ATOM 14277 N N . ALA C 1 563 ? -44.556 -20.239 18.103 1.000 52.363 641 ALA C N 1
ATOM 14278 C CA . ALA C 1 563 ? -45.491 -21.369 17.879 1.000 53.672 641 ALA C CA 1
ATOM 14279 C C . ALA C 1 563 ? -44.853 -22.391 16.939 1.000 54.436 641 ALA C C 1
ATOM 14280 O O . ALA C 1 563 ? -45.363 -22.638 15.851 1.000 54.368 641 ALA C O 1
ATOM 14282 N N . PRO C 1 564 ? -43.727 -23.033 17.321 1.000 55.872 642 PRO C N 1
ATOM 14283 C CA . PRO C 1 564 ? -42.974 -23.872 16.383 1.000 56.617 642 PRO C CA 1
ATOM 14284 C C . PRO C 1 564 ? -43.703 -25.153 15.935 1.000 58.072 642 PRO C C 1
ATOM 14285 O O . PRO C 1 564 ? -43.366 -25.676 14.889 1.000 58.544 642 PRO C O 1
ATOM 14289 N N . GLY C 1 565 ? -44.694 -25.613 16.704 1.000 59.092 643 GLY C N 1
ATOM 14290 C CA . GLY C 1 565 ? -45.483 -26.813 16.372 1.000 61.151 643 GLY C CA 1
ATOM 14291 C C . GLY C 1 565 ? -46.754 -26.483 15.607 1.000 61.987 643 GLY C C 1
ATOM 14292 O O . GLY C 1 565 ? -47.613 -27.382 15.503 1.000 64.171 643 GLY C O 1
ATOM 14293 N N . ASP C 1 566 ? -46.880 -25.264 15.066 1.000 61.169 644 ASP C N 1
ATOM 14294 C CA . ASP C 1 566 ? -48.143 -24.726 14.486 1.000 60.926 644 ASP C CA 1
ATOM 14295 C C . ASP C 1 566 ? -47.999 -24.652 12.958 1.000 60.772 644 ASP C C 1
ATOM 14296 O O . ASP C 1 566 ? -47.249 -23.786 12.478 1.000 58.484 644 ASP C O 1
ATOM 14301 N N . GLU C 1 567 ? -48.738 -25.502 12.233 1.000 62.972 645 GLU C N 1
ATOM 14302 C CA . GLU C 1 567 ? -48.656 -25.671 10.751 1.000 63.771 645 GLU C CA 1
ATOM 14303 C C . GLU C 1 567 ? -49.078 -24.366 10.057 1.000 62.760 645 GLU C C 1
ATOM 14304 O O . GLU C 1 567 ? -48.499 -24.057 8.990 1.000 62.696 645 GLU C O 1
ATOM 14310 N N . THR C 1 568 ? -50.031 -23.620 10.627 1.000 61.724 646 THR C N 1
ATOM 14311 C CA . THR C 1 568 ? -50.519 -22.327 10.069 1.000 59.991 646 THR C CA 1
ATOM 14312 C C . THR C 1 568 ? -49.413 -21.274 10.206 1.000 57.612 646 THR C C 1
ATOM 14313 O O . THR C 1 568 ? -49.180 -20.546 9.237 1.000 56.883 646 THR C O 1
ATOM 14317 N N . ALA C 1 569 ? -48.756 -21.213 11.366 1.000 56.976 647 ALA C N 1
ATOM 14318 C CA . ALA C 1 569 ? -47.619 -20.305 11.657 1.000 56.242 647 ALA C CA 1
ATOM 14319 C C . ALA C 1 569 ? -46.448 -20.596 10.706 1.000 55.871 647 ALA C C 1
ATOM 14320 O O . ALA C 1 569 ? -45.722 -19.647 10.364 1.000 54.293 647 ALA C O 1
ATOM 14322 N N . HIS C 1 570 ? -46.268 -21.862 10.308 1.000 56.947 648 HIS C N 1
ATOM 14323 C CA . HIS C 1 570 ? -45.221 -22.319 9.355 1.000 56.451 648 HIS C CA 1
ATOM 14324 C C . HIS C 1 570 ? -45.448 -21.671 7.986 1.000 56.582 648 HIS C C 1
ATOM 14325 O O . HIS C 1 570 ? -44.441 -21.345 7.338 1.000 57.142 648 HIS C O 1
ATOM 14332 N N . ARG C 1 571 ? -46.712 -21.489 7.580 1.000 57.731 649 ARG C N 1
ATOM 14333 C CA . ARG C 1 571 ? -47.120 -21.119 6.194 1.000 58.485 649 ARG C CA 1
ATOM 14334 C C . ARG C 1 571 ? -47.256 -19.601 6.012 1.000 57.280 649 ARG C C 1
ATOM 14335 O O . ARG C 1 571 ? -47.110 -19.143 4.868 1.000 57.709 649 ARG C O 1
ATOM 14343 N N . ILE C 1 572 ? -47.559 -18.845 7.070 1.000 56.812 650 ILE C N 1
ATOM 14344 C CA . ILE C 1 572 ? -48.049 -17.435 6.956 1.000 55.982 650 ILE C CA 1
ATOM 14345 C C . ILE C 1 572 ? -46.908 -16.524 6.480 1.000 53.364 650 ILE C C 1
ATOM 14346 O O . ILE C 1 572 ? -45.831 -16.555 7.094 1.000 52.760 650 ILE C O 1
ATOM 14351 N N . ASP C 1 573 ? -47.171 -15.724 5.441 1.000 51.595 651 ASP C N 1
ATOM 14352 C CA . ASP C 1 573 ? -46.220 -14.760 4.818 1.000 50.925 651 ASP C CA 1
ATOM 14353 C C . ASP C 1 573 ? -46.746 -13.320 4.902 1.000 50.663 651 ASP C C 1
ATOM 14354 O O . ASP C 1 573 ? -46.060 -12.412 4.379 1.000 50.552 651 ASP C O 1
ATOM 14359 N N . SER C 1 574 ? -47.928 -13.125 5.492 1.000 50.341 652 SER C N 1
ATOM 14360 C CA . SER C 1 574 ? -48.670 -11.840 5.550 1.000 50.252 652 SER C CA 1
ATOM 14361 C C . SER C 1 574 ? -48.680 -11.292 6.983 1.000 50.132 652 SER C C 1
ATOM 14362 O O . SER C 1 574 ? -49.325 -10.253 7.203 1.000 50.035 652 SER C O 1
ATOM 14365 N N . GLN C 1 575 ? -48.029 -11.983 7.921 1.000 49.820 653 GLN C N 1
ATOM 14366 C CA . GLN C 1 575 ? -47.894 -11.558 9.342 1.000 49.549 653 GLN C CA 1
ATOM 14367 C C . GLN C 1 575 ? -46.452 -11.815 9.794 1.000 48.164 653 GLN C C 1
ATOM 14368 O O . GLN C 1 575 ? -45.786 -12.691 9.220 1.000 47.661 653 GLN C O 1
ATOM 14374 N N . PHE C 1 576 ? -46.012 -11.072 10.807 1.000 47.589 654 PHE C N 1
ATOM 14375 C CA . PHE C 1 576 ? -44.681 -11.202 11.446 1.000 46.566 654 PHE C CA 1
ATOM 14376 C C . PHE C 1 576 ? -44.763 -10.705 12.889 1.000 47.022 654 PHE C C 1
ATOM 14377 O O . PHE C 1 576 ? -45.766 -10.061 13.258 1.000 47.776 654 PHE C O 1
ATOM 14385 N N . LEU C 1 577 ? -43.721 -11.009 13.662 1.000 47.209 655 LEU C N 1
ATOM 14386 C CA . LEU C 1 577 ? -43.535 -10.579 15.069 1.000 47.001 655 LEU C CA 1
ATOM 14387 C C . LEU C 1 577 ? -42.392 -9.563 15.125 1.000 46.477 655 LEU C C 1
ATOM 14388 O O . LEU C 1 577 ? -41.424 -9.717 14.351 1.000 45.647 655 LEU C O 1
ATOM 14393 N N . ILE C 1 578 ? -42.521 -8.562 15.996 1.000 46.379 656 ILE C N 1
ATOM 14394 C CA . ILE C 1 578 ? -41.378 -7.781 16.545 1.000 45.498 656 ILE C CA 1
ATOM 14395 C C . ILE C 1 578 ? -41.121 -8.335 17.948 1.000 46.380 656 ILE C C 1
ATOM 14396 O O . ILE C 1 578 ? -42.028 -8.217 18.800 1.000 47.099 656 ILE C O 1
ATOM 14401 N N . GLY C 1 579 ? -39.968 -8.977 18.150 1.000 46.137 657 GLY C N 1
ATOM 14402 C CA . GLY C 1 579 ? -39.689 -9.803 19.338 1.000 47.103 657 GLY C CA 1
ATOM 14403 C C . GLY C 1 579 ? -40.697 -10.938 19.426 1.000 48.196 657 GLY C C 1
ATOM 14404 O O . GLY C 1 579 ? -41.087 -11.455 18.360 1.000 48.010 657 GLY C O 1
ATOM 14405 N N . ASP C 1 580 ? -41.136 -11.289 20.637 1.000 50.146 658 ASP C N 1
ATOM 14406 C CA . ASP C 1 580 ? -42.130 -12.367 20.878 1.000 51.208 658 ASP C CA 1
ATOM 14407 C C . ASP C 1 580 ? -43.517 -11.769 21.142 1.000 51.747 658 ASP C C 1
ATOM 14408 O O . ASP C 1 580 ? -44.481 -12.555 21.115 1.000 52.812 658 ASP C O 1
ATOM 14413 N N . THR C 1 581 ? -43.622 -10.450 21.367 1.000 51.530 659 THR C N 1
ATOM 14414 C CA . THR C 1 581 ? -44.786 -9.831 22.067 1.000 52.151 659 THR C CA 1
ATOM 14415 C C . THR C 1 581 ? -45.595 -8.879 21.170 1.000 51.750 659 THR C C 1
ATOM 14416 O O . THR C 1 581 ? -46.683 -8.467 21.620 1.000 52.917 659 THR C O 1
ATOM 14420 N N . LEU C 1 582 ? -45.113 -8.507 19.978 1.000 49.631 660 LEU C N 1
ATOM 14421 C CA . LEU C 1 582 ? -45.867 -7.607 19.061 1.000 49.383 660 LEU C CA 1
ATOM 14422 C C . LEU C 1 582 ? -46.130 -8.340 17.741 1.000 49.555 660 LEU C C 1
ATOM 14423 O O . LEU C 1 582 ? -45.164 -8.574 16.988 1.000 50.608 660 LEU C O 1
ATOM 14428 N N . LEU C 1 583 ? -47.394 -8.671 17.474 1.000 49.679 661 LEU C N 1
ATOM 14429 C CA . LEU C 1 583 ? -47.841 -9.394 16.257 1.000 49.663 661 LEU C CA 1
ATOM 14430 C C . LEU C 1 583 ? -48.475 -8.383 15.296 1.000 49.646 661 LEU C C 1
ATOM 14431 O O . LEU C 1 583 ? -49.387 -7.666 15.722 1.000 50.274 661 LEU C O 1
ATOM 14436 N N . VAL C 1 584 ? -48.008 -8.339 14.045 1.000 48.657 662 VAL C N 1
ATOM 14437 C CA . VAL C 1 584 ? -48.405 -7.327 13.019 1.000 48.843 662 VAL C CA 1
ATOM 14438 C C . VAL C 1 584 ? -49.058 -8.056 11.838 1.000 49.106 662 VAL C C 1
ATOM 14439 O O . VAL C 1 584 ? -48.494 -9.058 11.375 1.000 48.844 662 VAL C O 1
ATOM 14443 N N . ALA C 1 585 ? -50.215 -7.569 11.388 1.000 49.993 663 ALA C N 1
ATOM 14444 C CA . ALA C 1 585 ? -51.036 -8.160 10.306 1.000 50.516 663 ALA C CA 1
ATOM 14445 C C . ALA C 1 585 ? -51.503 -7.047 9.371 1.000 50.953 663 ALA C C 1
ATOM 14446 O O . ALA C 1 585 ? -52.640 -6.581 9.460 1.000 51.696 663 ALA C O 1
ATOM 14448 N N . PRO C 1 586 ? -50.631 -6.566 8.457 1.000 49.992 664 PRO C N 1
ATOM 14449 C CA . PRO C 1 586 ? -50.994 -5.482 7.549 1.000 50.134 664 PRO C CA 1
ATOM 14450 C C . PRO C 1 586 ? -51.894 -5.963 6.407 1.000 50.556 664 PRO C C 1
ATOM 14451 O O . PRO C 1 586 ? -51.837 -7.136 6.078 1.000 50.207 664 PRO C O 1
ATOM 14455 N N . VAL C 1 587 ? -52.695 -5.060 5.843 1.000 51.636 665 VAL C N 1
ATOM 14456 C CA . VAL C 1 587 ? -53.423 -5.307 4.567 1.000 53.125 665 VAL C CA 1
ATOM 14457 C C . VAL C 1 587 ? -52.411 -5.151 3.429 1.000 53.550 665 VAL C C 1
ATOM 14458 O O . VAL C 1 587 ? -51.673 -4.139 3.421 1.000 52.688 665 VAL C O 1
ATOM 14462 N N . LEU C 1 588 ? -52.367 -6.138 2.530 1.000 54.411 666 LEU C N 1
ATOM 14463 C CA . LEU C 1 588 ? -51.350 -6.248 1.454 1.000 54.182 666 LEU C CA 1
ATOM 14464 C C . LEU C 1 588 ? -52.052 -6.398 0.100 1.000 56.605 666 LEU C C 1
ATOM 14465 O O . LEU C 1 588 ? -51.382 -6.838 -0.849 1.000 56.558 666 LEU C O 1
ATOM 14470 N N . GLU C 1 589 ? -53.338 -6.031 0.009 1.000 58.993 667 GLU C N 1
ATOM 14471 C CA . GLU C 1 589 ? -54.151 -6.172 -1.230 1.000 61.184 667 GLU C CA 1
ATOM 14472 C C . GLU C 1 589 ? -54.928 -4.887 -1.491 1.000 61.536 667 GLU C C 1
ATOM 14473 O O . GLU C 1 589 ? -55.385 -4.242 -0.555 1.000 61.925 667 GLU C O 1
ATOM 14479 N N . PRO C 1 590 ? -55.089 -4.474 -2.769 1.000 61.961 668 PRO C N 1
ATOM 14480 C CA . PRO C 1 590 ? -55.886 -3.294 -3.105 1.000 62.761 668 PRO C CA 1
ATOM 14481 C C . PRO C 1 590 ? -57.386 -3.544 -2.897 1.000 63.287 668 PRO C C 1
ATOM 14482 O O . PRO C 1 590 ? -57.818 -4.661 -3.073 1.000 62.505 668 PRO C O 1
ATOM 14486 N N . GLY C 1 591 ? -58.123 -2.499 -2.514 1.000 64.250 669 GLY C N 1
ATOM 14487 C CA . GLY C 1 591 ? -59.594 -2.486 -2.380 1.000 66.791 669 GLY C CA 1
ATOM 14488 C C . GLY C 1 591 ? -60.085 -3.345 -1.227 1.000 67.560 669 GLY C C 1
ATOM 14489 O O . GLY C 1 591 ? -61.157 -3.951 -1.374 1.000 69.051 669 GLY C O 1
ATOM 14490 N N . LYS C 1 592 ? -59.345 -3.395 -0.116 1.000 67.003 670 LYS C N 1
ATOM 14491 C CA . LYS C 1 592 ? -59.661 -4.233 1.068 1.000 67.631 670 LYS C CA 1
ATOM 14492 C C . LYS C 1 592 ? -59.622 -3.342 2.315 1.000 67.830 670 LYS C C 1
ATOM 14493 O O . LYS C 1 592 ? -58.616 -2.636 2.521 1.000 68.315 670 LYS C O 1
ATOM 14499 N N . GLN C 1 593 ? -60.689 -3.379 3.116 1.000 68.448 671 GLN C N 1
ATOM 14500 C CA . GLN C 1 593 ? -60.810 -2.709 4.436 1.000 68.055 671 GLN C CA 1
ATOM 14501 C C . GLN C 1 593 ? -60.898 -3.787 5.525 1.000 66.621 671 GLN C C 1
ATOM 14502 O O . GLN C 1 593 ? -61.323 -3.464 6.651 1.000 66.339 671 GLN C O 1
ATOM 14508 N N . GLU C 1 594 ? -60.520 -5.025 5.195 1.000 65.006 672 GLU C N 1
ATOM 14509 C CA . GLU C 1 594 ? -60.462 -6.165 6.140 1.000 64.062 672 GLU C CA 1
ATOM 14510 C C . GLU C 1 594 ? -59.515 -7.235 5.592 1.000 61.716 672 GLU C C 1
ATOM 14511 O O . GLU C 1 594 ? -59.325 -7.289 4.366 1.000 60.441 672 GLU C O 1
ATOM 14517 N N . ARG C 1 595 ? -58.957 -8.052 6.485 1.000 60.223 673 ARG C N 1
ATOM 14518 C CA . ARG C 1 595 ? -58.186 -9.277 6.151 1.000 58.656 673 ARG C CA 1
ATOM 14519 C C . ARG C 1 595 ? -58.431 -10.334 7.232 1.000 58.135 673 ARG C C 1
ATOM 14520 O O . ARG C 1 595 ? -58.899 -9.961 8.323 1.000 58.711 673 ARG C O 1
ATOM 14528 N N . ASP C 1 596 ? -58.105 -11.592 6.939 1.000 57.172 674 ASP C N 1
ATOM 14529 C CA . ASP C 1 596 ? -58.041 -12.692 7.938 1.000 56.843 674 ASP C CA 1
ATOM 14530 C C . ASP C 1 596 ? -56.761 -12.507 8.754 1.000 55.139 674 ASP C C 1
ATOM 14531 O O . ASP C 1 596 ? -55.710 -12.226 8.140 1.000 54.954 674 ASP C O 1
ATOM 14536 N N . VAL C 1 597 ? -56.857 -12.625 10.079 1.000 54.257 675 VAL C N 1
ATOM 14537 C CA . VAL C 1 597 ? -55.701 -12.530 11.014 1.000 52.993 675 VAL C CA 1
ATOM 14538 C C . VAL C 1 597 ? -55.649 -13.817 11.844 1.000 53.622 675 VAL C C 1
ATOM 14539 O O . VAL C 1 597 ? -56.677 -14.139 12.495 1.000 55.146 675 VAL C O 1
ATOM 14543 N N . TYR C 1 598 ? -54.503 -14.516 11.824 1.000 52.803 676 TYR C N 1
ATOM 14544 C CA . TYR C 1 598 ? -54.258 -15.716 12.663 1.000 52.738 676 TYR C CA 1
ATOM 14545 C C . TYR C 1 598 ? -53.558 -15.283 13.952 1.000 51.872 676 TYR C C 1
ATOM 14546 O O . TYR C 1 598 ? -52.498 -14.626 13.876 1.000 50.587 676 TYR C O 1
ATOM 14555 N N . LEU C 1 599 ? -54.147 -15.634 15.099 1.000 52.502 677 LEU C N 1
ATOM 14556 C CA . LEU C 1 599 ? -53.497 -15.518 16.424 1.000 52.519 677 LEU C CA 1
ATOM 14557 C C . LEU C 1 599 ? -53.113 -16.917 16.876 1.000 53.550 677 LEU C C 1
ATOM 14558 O O . LEU C 1 599 ? -53.961 -17.800 16.944 1.000 55.089 677 LEU C O 1
ATOM 14563 N N . PRO C 1 600 ? -51.822 -17.173 17.171 1.000 53.417 678 PRO C N 1
ATOM 14564 C CA . PRO C 1 600 ? -51.405 -18.457 17.739 1.000 54.624 678 PRO C CA 1
ATOM 14565 C C . PRO C 1 600 ? -51.770 -18.548 19.232 1.000 56.944 678 PRO C C 1
ATOM 14566 O O . PRO C 1 600 ? -52.336 -17.594 19.739 1.000 57.783 678 PRO C O 1
ATOM 14570 N N . ALA C 1 601 ? -51.435 -19.659 19.897 1.000 57.605 679 ALA C N 1
ATOM 14571 C CA . ALA C 1 601 ? -51.697 -19.894 21.335 1.000 58.918 679 ALA C CA 1
ATOM 14572 C C . ALA C 1 601 ? -51.218 -18.689 22.157 1.000 58.638 679 ALA C C 1
ATOM 14573 O O . ALA C 1 601 ? -50.332 -17.959 21.689 1.000 57.526 679 ALA C O 1
ATOM 14575 N N . GLY C 1 602 ? -51.796 -18.501 23.347 1.000 60.063 680 GLY C N 1
ATOM 14576 C CA . GLY C 1 602 ? -51.535 -17.340 24.224 1.000 59.717 680 GLY C CA 1
ATOM 14577 C C . GLY C 1 602 ? -52.603 -16.273 24.054 1.000 59.190 680 GLY C C 1
ATOM 14578 O O . GLY C 1 602 ? -53.438 -16.412 23.143 1.000 59.151 680 GLY C O 1
ATOM 14579 N N . LYS C 1 603 ? -52.593 -15.255 24.919 1.000 58.773 681 LYS C N 1
ATOM 14580 C CA . LYS C 1 603 ? -53.589 -14.155 24.934 1.000 59.128 681 LYS C CA 1
ATOM 14581 C C . LYS C 1 603 ? -53.004 -12.935 24.210 1.000 57.635 681 LYS C C 1
ATOM 14582 O O . LYS C 1 603 ? -51.844 -12.584 24.481 1.000 56.892 681 LYS C O 1
ATOM 14584 N N . TRP C 1 604 ? -53.803 -12.326 23.332 1.000 57.514 682 TRP C N 1
ATOM 14585 C CA . TRP C 1 604 ? -53.417 -11.171 22.480 1.000 56.571 682 TRP C CA 1
ATOM 14586 C C . TRP C 1 604 ? -54.406 -10.021 22.680 1.000 56.430 682 TRP C C 1
ATOM 14587 O O . TRP C 1 604 ? -55.624 -10.263 22.574 1.000 57.026 682 TRP C O 1
ATOM 14598 N N . ARG C 1 605 ? -53.883 -8.831 22.988 1.000 55.599 683 ARG C N 1
ATOM 14599 C CA . ARG C 1 605 ? -54.655 -7.567 23.088 1.000 56.191 683 ARG C CA 1
ATOM 14600 C C . ARG C 1 605 ? -54.478 -6.800 21.775 1.000 55.233 683 ARG C C 1
ATOM 14601 O O . ARG C 1 605 ? -53.331 -6.471 21.436 1.000 53.937 683 ARG C O 1
ATOM 14609 N N . SER C 1 606 ? -55.575 -6.546 21.059 1.000 56.018 684 SER C N 1
ATOM 14610 C CA . SER C 1 606 ? -55.585 -5.817 19.767 1.000 55.119 684 SER C CA 1
ATOM 14611 C C . SER C 1 606 ? -55.296 -4.336 20.020 1.000 55.762 684 SER C C 1
ATOM 14612 O O . SER C 1 606 ? -55.304 -3.908 21.175 1.000 56.703 684 SER C O 1
ATOM 14615 N N . TYR C 1 607 ? -55.041 -3.593 18.947 1.000 56.016 685 TYR C N 1
ATOM 14616 C CA . TYR C 1 607 ? -54.724 -2.142 18.963 1.000 56.452 685 TYR C CA 1
ATOM 14617 C C . TYR C 1 607 ? -55.934 -1.357 19.477 1.000 57.178 685 TYR C C 1
ATOM 14618 O O . TYR C 1 607 ? -55.715 -0.260 19.998 1.000 57.209 685 TYR C O 1
ATOM 14627 N N . LYS C 1 608 ? -57.141 -1.925 19.372 1.000 57.690 686 LYS C N 1
ATOM 14628 C CA . LYS C 1 608 ? -58.412 -1.301 19.840 1.000 59.971 686 LYS C CA 1
ATOM 14629 C C . LYS C 1 608 ? -58.727 -1.697 21.291 1.000 59.728 686 LYS C C 1
ATOM 14630 O O . LYS C 1 608 ? -59.690 -1.141 21.835 1.000 61.339 686 LYS C O 1
ATOM 14636 N N . GLY C 1 609 ? -57.973 -2.640 21.866 1.000 58.350 687 GLY C N 1
ATOM 14637 C CA . GLY C 1 609 ? -58.095 -3.091 23.265 1.000 59.010 687 GLY C CA 1
ATOM 14638 C C . GLY C 1 609 ? -58.784 -4.439 23.409 1.000 59.333 687 GLY C C 1
ATOM 14639 O O . GLY C 1 609 ? -58.895 -4.898 24.565 1.000 59.809 687 GLY C O 1
ATOM 14640 N N . GLU C 1 610 ? -59.218 -5.069 22.307 1.000 58.650 688 GLU C N 1
ATOM 14641 C CA . GLU C 1 610 ? -59.919 -6.387 22.327 1.000 59.030 688 GLU C CA 1
ATOM 14642 C C . GLU C 1 610 ? -58.968 -7.452 22.881 1.000 58.394 688 GLU C C 1
ATOM 14643 O O . GLU C 1 610 ? -57.854 -7.542 22.364 1.000 56.649 688 GLU C O 1
ATOM 14649 N N . LEU C 1 611 ? -59.375 -8.211 23.904 1.000 60.212 689 LEU C N 1
ATOM 14650 C CA . LEU C 1 611 ? -58.580 -9.350 24.443 1.000 60.490 689 LEU C CA 1
ATOM 14651 C C . LEU C 1 611 ? -59.061 -10.637 23.770 1.000 60.892 689 LEU C C 1
ATOM 14652 O O . LEU C 1 611 ? -60.204 -11.050 24.046 1.000 61.521 689 LEU C O 1
ATOM 14657 N N . PHE C 1 612 ? -58.207 -11.253 22.953 1.000 59.864 690 PHE C N 1
ATOM 14658 C CA . PHE C 1 612 ? -58.441 -12.579 22.330 1.000 60.931 690 PHE C CA 1
ATOM 14659 C C . PHE C 1 612 ? -57.675 -13.633 23.135 1.000 61.176 690 PHE C C 1
ATOM 14660 O O . PHE C 1 612 ? -56.434 -13.672 23.048 1.000 60.723 690 PHE C O 1
ATOM 14668 N N . ASP C 1 613 ? -58.393 -14.439 23.916 1.000 62.757 691 ASP C N 1
ATOM 14669 C CA . ASP C 1 613 ? -57.799 -15.438 24.841 1.000 63.549 691 ASP C CA 1
ATOM 14670 C C . ASP C 1 613 ? -58.359 -16.831 24.534 1.000 64.482 691 ASP C C 1
ATOM 14671 O O . ASP C 1 613 ? -58.086 -17.746 25.324 1.000 66.277 691 ASP C O 1
ATOM 14676 N N . LYS C 1 614 ? -59.101 -16.999 23.433 1.000 64.281 692 LYS C N 1
ATOM 14677 C CA . LYS C 1 614 ? -59.536 -18.324 22.914 1.000 64.922 692 LYS C CA 1
ATOM 14678 C C . LYS C 1 614 ? -58.750 -18.597 21.630 1.000 63.910 692 LYS C C 1
ATOM 14679 O O . LYS C 1 614 ? -59.237 -18.252 20.542 1.000 64.047 692 LYS C O 1
ATOM 14681 N N . THR C 1 615 ? -57.539 -19.133 21.781 1.000 63.174 693 THR C N 1
ATOM 14682 C CA . THR C 1 615 ? -56.493 -19.216 20.734 1.000 61.395 693 THR C CA 1
ATOM 14683 C C . THR C 1 615 ? -55.870 -20.609 20.763 1.000 61.715 693 THR C C 1
ATOM 14684 O O . THR C 1 615 ? -55.833 -21.246 21.814 1.000 62.464 693 THR C O 1
ATOM 14688 N N . PRO C 1 616 ? -55.325 -21.117 19.633 1.000 61.031 694 PRO C N 1
ATOM 14689 C CA . PRO C 1 616 ? -55.218 -20.350 18.392 1.000 60.080 694 PRO C CA 1
ATOM 14690 C C . PRO C 1 616 ? -56.586 -20.119 17.740 1.000 60.563 694 PRO C C 1
ATOM 14691 O O . PRO C 1 616 ? -57.473 -20.907 17.971 1.000 62.078 694 PRO C O 1
ATOM 14695 N N . VAL C 1 617 ? -56.715 -19.050 16.955 1.000 59.498 695 VAL C N 1
ATOM 14696 C CA . VAL C 1 617 ? -57.977 -18.698 16.244 1.000 60.139 695 VAL C CA 1
ATOM 14697 C C . VAL C 1 617 ? -57.646 -17.918 14.970 1.000 58.997 695 VAL C C 1
ATOM 14698 O O . VAL C 1 617 ? -56.686 -17.120 14.983 1.000 58.065 695 VAL C O 1
ATOM 14702 N N . LEU C 1 618 ? -58.438 -18.152 13.923 1.000 59.405 696 LEU C N 1
ATOM 14703 C CA . LEU C 1 618 ? -58.481 -17.303 12.706 1.000 58.956 696 LEU C CA 1
ATOM 14704 C C . LEU C 1 618 ? -59.581 -16.269 12.910 1.000 59.468 696 LEU C C 1
ATOM 14705 O O . LEU C 1 618 ? -60.748 -16.687 13.047 1.000 61.199 696 LEU C O 1
ATOM 14710 N N . LEU C 1 619 ? -59.216 -14.986 12.997 1.000 58.399 697 LEU C N 1
ATOM 14711 C CA . LEU C 1 619 ? -60.172 -13.849 12.952 1.000 58.486 697 LEU C CA 1
ATOM 14712 C C . LEU C 1 619 ? -60.493 -13.595 11.474 1.000 58.425 697 LEU C C 1
ATOM 14713 O O . LEU C 1 619 ? -59.604 -13.106 10.763 1.000 56.920 697 LEU C O 1
ATOM 14718 N N . THR C 1 620 ? -61.690 -13.960 11.010 1.000 59.922 698 THR C N 1
ATOM 14719 C CA . THR C 1 620 ? -62.094 -13.846 9.582 1.000 60.100 698 THR C CA 1
ATOM 14720 C C . THR C 1 620 ? -62.644 -12.440 9.334 1.000 60.124 698 THR C C 1
ATOM 14721 O O . THR C 1 620 ? -63.422 -11.942 10.187 1.000 60.231 698 THR C O 1
ATOM 14725 N N . ASP C 1 621 ? -62.239 -11.819 8.222 1.000 59.062 699 ASP C N 1
ATOM 14726 C CA . ASP C 1 621 ? -62.700 -10.470 7.800 1.000 59.487 699 ASP C CA 1
ATOM 14727 C C . ASP C 1 621 ? -62.512 -9.488 8.965 1.000 59.124 699 ASP C C 1
ATOM 14728 O O . ASP C 1 621 ? -63.466 -8.774 9.297 1.000 60.486 699 ASP C O 1
ATOM 14733 N N . TYR C 1 622 ? -61.323 -9.460 9.571 1.000 57.833 700 TYR C N 1
ATOM 14734 C CA . TYR C 1 622 ? -60.993 -8.524 10.675 1.000 57.978 700 TYR C CA 1
ATOM 14735 C C . TYR C 1 622 ? -60.848 -7.120 10.091 1.000 58.274 700 TYR C C 1
ATOM 14736 O O . TYR C 1 622 ? -60.007 -6.894 9.219 1.000 57.599 700 TYR C O 1
ATOM 14745 N N . PRO C 1 623 ? -61.663 -6.139 10.542 1.000 59.792 701 PRO C N 1
ATOM 14746 C CA . PRO C 1 623 ? -61.656 -4.804 9.954 1.000 60.154 701 PRO C CA 1
ATOM 14747 C C . PRO C 1 623 ? -60.302 -4.099 10.116 1.000 59.748 701 PRO C C 1
ATOM 14748 O O . PRO C 1 623 ? -59.762 -4.068 11.208 1.000 60.649 701 PRO C O 1
ATOM 14752 N N . VAL C 1 624 ? -59.799 -3.569 9.002 1.000 59.265 702 VAL C N 1
ATOM 14753 C CA . VAL C 1 624 ? -58.577 -2.722 8.925 1.000 58.717 702 VAL C CA 1
ATOM 14754 C C . VAL C 1 624 ? -58.832 -1.700 7.818 1.000 59.615 702 VAL C C 1
ATOM 14755 O O . VAL C 1 624 ? -58.628 -2.067 6.638 1.000 59.253 702 VAL C O 1
ATOM 14759 N N . ASP C 1 625 ? -59.258 -0.481 8.168 1.000 60.977 703 ASP C N 1
ATOM 14760 C CA . ASP C 1 625 ? -59.538 0.580 7.162 1.000 62.583 703 ASP C CA 1
ATOM 14761 C C . ASP C 1 625 ? -58.213 1.006 6.509 1.000 61.046 703 ASP C C 1
ATOM 14762 O O . ASP C 1 625 ? -57.131 0.578 6.987 1.000 58.842 703 ASP C O 1
ATOM 14767 N N . LEU C 1 626 ? -58.300 1.817 5.450 1.000 60.407 704 LEU C N 1
ATOM 14768 C CA . LEU C 1 626 ? -57.141 2.250 4.627 1.000 58.679 704 LEU C CA 1
ATOM 14769 C C . LEU C 1 626 ? -56.062 2.868 5.525 1.000 57.448 704 LEU C C 1
ATOM 14770 O O . LEU C 1 626 ? -54.876 2.645 5.234 1.000 55.860 704 LEU C O 1
ATOM 14775 N N . ASP C 1 627 ? -56.459 3.589 6.579 1.000 57.379 705 ASP C N 1
ATOM 14776 C CA . ASP C 1 627 ? -55.539 4.362 7.459 1.000 56.908 705 ASP C CA 1
ATOM 14777 C C . ASP C 1 627 ? -55.153 3.544 8.699 1.000 56.387 705 ASP C C 1
ATOM 14778 O O . ASP C 1 627 ? -54.674 4.153 9.675 1.000 56.141 705 ASP C O 1
ATOM 14783 N N . GLU C 1 628 ? -55.304 2.218 8.663 1.000 57.080 706 GLU C N 1
ATOM 14784 C CA . GLU C 1 628 ? -55.046 1.345 9.842 1.000 58.117 706 GLU C CA 1
ATOM 14785 C C . GLU C 1 628 ? -54.136 0.166 9.487 1.000 56.377 706 GLU C C 1
ATOM 14786 O O . GLU C 1 628 ? -54.045 -0.200 8.305 1.000 55.660 706 GLU C O 1
ATOM 14792 N N . ILE C 1 629 ? -53.507 -0.399 10.515 1.000 56.079 707 ILE C N 1
ATOM 14793 C CA . ILE C 1 629 ? -52.833 -1.727 10.509 1.000 55.252 707 ILE C CA 1
ATOM 14794 C C . ILE C 1 629 ? -53.351 -2.519 11.712 1.000 56.109 707 ILE C C 1
ATOM 14795 O O . ILE C 1 629 ? -53.526 -1.909 12.783 1.000 57.195 707 ILE C O 1
ATOM 14800 N N . ALA C 1 630 ? -53.583 -3.823 11.545 1.000 55.341 708 ALA C N 1
ATOM 14801 C CA . ALA C 1 630 ? -53.922 -4.745 12.651 1.000 55.271 708 ALA C CA 1
ATOM 14802 C C . ALA C 1 630 ? -52.624 -5.132 13.367 1.000 53.768 708 ALA C C 1
ATOM 14803 O O . ALA C 1 630 ? -51.735 -5.691 12.719 1.000 53.703 708 ALA C O 1
ATOM 14805 N N . TYR C 1 631 ? -52.502 -4.808 14.649 1.000 53.415 709 TYR C N 1
ATOM 14806 C CA . TYR C 1 631 ? -51.416 -5.307 15.532 1.000 51.843 709 TYR C CA 1
ATOM 14807 C C . TYR C 1 631 ? -52.018 -5.742 16.871 1.000 52.983 709 TYR C C 1
ATOM 14808 O O . TYR C 1 631 ? -53.110 -5.284 17.238 1.000 53.078 709 TYR C O 1
ATOM 14817 N N . PHE C 1 632 ? -51.318 -6.657 17.536 1.000 52.657 710 PHE C N 1
ATOM 14818 C CA . PHE C 1 632 ? -51.727 -7.323 18.794 1.000 53.941 710 PHE C CA 1
ATOM 14819 C C . PHE C 1 632 ? -50.497 -7.433 19.698 1.000 53.529 710 PHE C C 1
ATOM 14820 O O . PHE C 1 632 ? -49.391 -7.665 19.172 1.000 52.158 710 PHE C O 1
ATOM 14828 N N . THR C 1 633 ? -50.692 -7.248 21.004 1.000 54.213 711 THR C N 1
ATOM 14829 C CA . THR C 1 633 ? -49.639 -7.311 22.049 1.000 54.615 711 THR C CA 1
ATOM 14830 C C . THR C 1 633 ? -49.925 -8.506 22.964 1.000 55.774 711 THR C C 1
ATOM 14831 O O . THR C 1 633 ? -51.107 -8.733 23.279 1.000 57.378 711 THR C O 1
ATOM 14835 N N . TRP C 1 634 ? -48.877 -9.236 23.354 1.000 55.976 712 TRP C N 1
ATOM 14836 C CA . TRP C 1 634 ? -48.933 -10.371 24.317 1.000 57.015 712 TRP C CA 1
ATOM 14837 C C . TRP C 1 634 ? -49.550 -9.892 25.638 1.000 58.196 712 TRP C C 1
ATOM 14838 O O . TRP C 1 634 ? -49.251 -8.761 26.037 1.000 57.540 712 TRP C O 1
ATOM 14849 N N . ALA C 1 635 ? -50.357 -10.733 26.299 1.000 59.970 713 ALA C N 1
ATOM 14850 C CA . ALA C 1 635 ? -51.079 -10.413 27.558 1.000 61.435 713 ALA C CA 1
ATOM 14851 C C . ALA C 1 635 ? -50.784 -11.482 28.621 1.000 62.173 713 ALA C C 1
ATOM 14852 O O . ALA C 1 635 ? -50.387 -12.667 28.190 1.000 61.723 713 ALA C O 1
ATOM 14854 N N . LEU D 1 10 ? -40.237 -30.625 98.611 1.000 77.460 88 LEU D N 1
ATOM 14855 C CA . LEU D 1 10 ? -39.132 -30.213 99.540 1.000 77.067 88 LEU D CA 1
ATOM 14856 C C . LEU D 1 10 ? -39.592 -29.027 100.399 1.000 74.947 88 LEU D C 1
ATOM 14857 O O . LEU D 1 10 ? -40.124 -28.065 99.832 1.000 72.190 88 LEU D O 1
ATOM 14862 N N . ARG D 1 11 ? -39.379 -29.109 101.718 1.000 76.357 89 ARG D N 1
ATOM 14863 C CA . ARG D 1 11 ? -39.794 -28.097 102.727 1.000 75.912 89 ARG D CA 1
ATOM 14864 C C . ARG D 1 11 ? -38.546 -27.370 103.251 1.000 76.140 89 ARG D C 1
ATOM 14865 O O . ARG D 1 11 ? -37.685 -28.056 103.848 1.000 78.334 89 ARG D O 1
ATOM 14867 N N . ALA D 1 12 ? -38.455 -26.049 103.037 1.000 74.604 90 ALA D N 1
ATOM 14868 C CA . ALA D 1 12 ? -37.427 -25.149 103.627 1.000 73.792 90 ALA D CA 1
ATOM 14869 C C . ALA D 1 12 ? -38.098 -24.215 104.644 1.000 72.804 90 ALA D C 1
ATOM 14870 O O . ALA D 1 12 ? -38.592 -23.153 104.226 1.000 71.148 90 ALA D O 1
ATOM 14872 N N . GLU D 1 13 ? -38.096 -24.600 105.923 1.000 73.452 91 GLU D N 1
ATOM 14873 C CA . GLU D 1 13 ? -38.866 -23.958 107.027 1.000 71.893 91 GLU D CA 1
ATOM 14874 C C . GLU D 1 13 ? -40.369 -24.134 106.745 1.000 70.157 91 GLU D C 1
ATOM 14875 O O . GLU D 1 13 ? -40.846 -25.286 106.826 1.000 73.101 91 GLU D O 1
ATOM 14881 N N . LEU D 1 14 ? -41.088 -23.054 106.423 1.000 66.856 92 LEU D N 1
ATOM 14882 C CA . LEU D 1 14 ? -42.558 -23.064 106.152 1.000 64.776 92 LEU D CA 1
ATOM 14883 C C . LEU D 1 14 ? -42.806 -22.813 104.657 1.000 61.677 92 LEU D C 1
ATOM 14884 O O . LEU D 1 14 ? -43.919 -22.408 104.303 1.000 58.943 92 LEU D O 1
ATOM 14889 N N . LEU D 1 15 ? -41.799 -23.092 103.822 1.000 61.336 93 LEU D N 1
ATOM 14890 C CA . LEU D 1 15 ? -41.849 -22.993 102.343 1.000 60.210 93 LEU D CA 1
ATOM 14891 C C . LEU D 1 15 ? -41.955 -24.404 101.748 1.000 61.973 93 LEU D C 1
ATOM 14892 O O . LEU D 1 15 ? -41.087 -25.245 102.062 1.000 63.285 93 LEU D O 1
ATOM 14897 N N . ASP D 1 16 ? -42.981 -24.641 100.922 1.000 61.831 94 ASP D N 1
ATOM 14898 C CA . ASP D 1 16 ? -43.173 -25.886 100.131 1.000 63.508 94 ASP D CA 1
ATOM 14899 C C . ASP D 1 16 ? -42.669 -25.644 98.708 1.000 62.246 94 ASP D C 1
ATOM 14900 O O . ASP D 1 16 ? -43.318 -24.867 97.989 1.000 60.903 94 ASP D O 1
ATOM 14905 N N . LEU D 1 17 ? -41.567 -26.294 98.322 1.000 61.915 95 LEU D N 1
ATOM 14906 C CA . LEU D 1 17 ? -40.998 -26.230 96.951 1.000 61.521 95 LEU D CA 1
ATOM 14907 C C . LEU D 1 17 ? -41.516 -27.422 96.139 1.000 63.287 95 LEU D C 1
ATOM 14908 O O . LEU D 1 17 ? -41.317 -28.569 96.580 1.000 65.959 95 LEU D O 1
ATOM 14913 N N . LYS D 1 18 ? -42.173 -27.149 95.011 1.000 62.972 96 LYS D N 1
ATOM 14914 C CA . LYS D 1 18 ? -42.520 -28.145 93.964 1.000 65.052 96 LYS D CA 1
ATOM 14915 C C . LYS D 1 18 ? -41.718 -27.806 92.701 1.000 63.676 96 LYS D C 1
ATOM 14916 O O . LYS D 1 18 ? -41.011 -26.778 92.700 1.000 61.470 96 LYS D O 1
ATOM 14922 N N . ALA D 1 19 ? -41.814 -28.644 91.666 1.000 64.196 97 ALA D N 1
ATOM 14923 C CA . ALA D 1 19 ? -41.127 -28.463 90.368 1.000 63.273 97 ALA D CA 1
ATOM 14924 C C . ALA D 1 19 ? -41.577 -27.148 89.708 1.000 60.635 97 ALA D C 1
ATOM 14925 O O . ALA D 1 19 ? -40.711 -26.459 89.138 1.000 59.590 97 ALA D O 1
ATOM 14927 N N . GLY D 1 20 ? -42.869 -26.810 89.805 1.000 59.224 98 GLY D N 1
ATOM 14928 C CA . GLY D 1 20 ? -43.505 -25.715 89.043 1.000 57.717 98 GLY D CA 1
ATOM 14929 C C . GLY D 1 20 ? -43.641 -24.415 89.822 1.000 55.022 98 GLY D C 1
ATOM 14930 O O . GLY D 1 20 ? -44.189 -23.450 89.252 1.000 54.344 98 GLY D O 1
ATOM 14931 N N . GLY D 1 21 ? -43.175 -24.372 91.076 1.000 53.887 99 GLY D N 1
ATOM 14932 C CA . GLY D 1 21 ? -43.232 -23.166 91.932 1.000 51.647 99 GLY D CA 1
ATOM 14933 C C . GLY D 1 21 ? -43.161 -23.490 93.412 1.000 50.770 99 GLY D C 1
ATOM 14934 O O . GLY D 1 21 ? -42.952 -24.664 93.744 1.000 52.313 99 GLY D O 1
ATOM 14935 N N . PHE D 1 22 ? -43.333 -22.486 94.276 1.000 48.945 100 PHE D N 1
ATOM 14936 C CA . PHE D 1 22 ? -43.334 -22.659 95.753 1.000 48.937 100 PHE D CA 1
ATOM 14937 C C . PHE D 1 22 ? -44.430 -21.812 96.400 1.000 47.585 100 PHE D C 1
ATOM 14938 O O . PHE D 1 22 ? -44.957 -20.879 95.770 1.000 46.561 100 PHE D O 1
ATOM 14946 N N . SER D 1 23 ? -44.774 -22.172 97.635 1.000 47.807 101 SER D N 1
ATOM 14947 C CA . SER D 1 23 ? -45.698 -21.430 98.526 1.000 47.528 101 SER D CA 1
ATOM 14948 C C . SER D 1 23 ? -45.057 -21.314 99.913 1.000 47.630 101 SER D C 1
ATOM 14949 O O . SER D 1 23 ? -44.251 -22.189 100.260 1.000 48.111 101 SER D O 1
ATOM 14952 N N . ILE D 1 24 ? -45.385 -20.254 100.653 1.000 46.916 102 ILE D N 1
ATOM 14953 C CA . ILE D 1 24 ? -44.867 -20.010 102.032 1.000 47.396 102 ILE D CA 1
ATOM 14954 C C . ILE D 1 24 ? -46.062 -19.811 102.969 1.000 48.178 102 ILE D C 1
ATOM 14955 O O . ILE D 1 24 ? -47.048 -19.176 102.552 1.000 46.901 102 ILE D O 1
ATOM 14960 N N . ARG D 1 25 ? -45.963 -20.354 104.183 1.000 51.025 103 ARG D N 1
ATOM 14961 C CA . ARG D 1 25 ? -46.960 -20.186 105.269 1.000 53.170 103 ARG D CA 1
ATOM 14962 C C . ARG D 1 25 ? -46.311 -19.396 106.412 1.000 52.932 103 ARG D C 1
ATOM 14963 O O . ARG D 1 25 ? -45.064 -19.418 106.517 1.000 53.555 103 ARG D O 1
ATOM 14971 N N . ASN D 1 26 ? -47.127 -18.707 107.215 1.000 52.336 104 ASN D N 1
ATOM 14972 C CA . ASN D 1 26 ? -46.716 -18.123 108.523 1.000 52.691 104 ASN D CA 1
ATOM 14973 C C . ASN D 1 26 ? -46.904 -19.196 109.601 1.000 54.817 104 ASN D C 1
ATOM 14974 O O . ASN D 1 26 ? -47.374 -20.294 109.258 1.000 55.534 104 ASN D O 1
ATOM 14979 N N . GLN D 1 27 ? -46.563 -18.887 110.855 1.000 56.986 105 GLN D N 1
ATOM 14980 C CA . GLN D 1 27 ? -46.639 -19.839 111.999 1.000 59.769 105 GLN D CA 1
ATOM 14981 C C . GLN D 1 27 ? -48.101 -20.203 112.305 1.000 59.449 105 GLN D C 1
ATOM 14982 O O . GLN D 1 27 ? -48.314 -21.292 112.855 1.000 61.165 105 GLN D O 1
ATOM 14988 N N . LYS D 1 28 ? -49.070 -19.343 111.955 1.000 58.200 106 LYS D N 1
ATOM 14989 C CA . LYS D 1 28 ? -50.526 -19.613 112.127 1.000 58.316 106 LYS D CA 1
ATOM 14990 C C . LYS D 1 28 ? -50.989 -20.645 111.088 1.000 59.120 106 LYS D C 1
ATOM 14991 O O . LYS D 1 28 ? -52.082 -21.208 111.271 1.000 60.364 106 LYS D O 1
ATOM 14994 N N . GLY D 1 29 ? -50.205 -20.874 110.028 1.000 58.644 107 GLY D N 1
ATOM 14995 C CA . GLY D 1 29 ? -50.486 -21.890 108.994 1.000 58.883 107 GLY D CA 1
ATOM 14996 C C . GLY D 1 29 ? -51.215 -21.322 107.785 1.000 58.289 107 GLY D C 1
ATOM 14997 O O . GLY D 1 29 ? -51.635 -22.125 106.941 1.000 58.191 107 GLY D O 1
ATOM 14998 N N . GLU D 1 30 ? -51.364 -19.994 107.689 1.000 57.779 108 GLU D N 1
ATOM 14999 C CA . GLU D 1 30 ? -51.971 -19.311 106.511 1.000 57.881 108 GLU D CA 1
ATOM 15000 C C . GLU D 1 30 ? -50.964 -19.292 105.356 1.000 55.881 108 GLU D C 1
ATOM 15001 O O . GLU D 1 30 ? -49.763 -19.131 105.634 1.000 55.186 108 GLU D O 1
ATOM 15007 N N . GLN D 1 31 ? -51.440 -19.419 104.116 1.000 54.277 109 GLN D N 1
ATOM 15008 C CA . GLN D 1 31 ? -50.626 -19.234 102.887 1.000 53.178 109 GLN D CA 1
ATOM 15009 C C . GLN D 1 31 ? -50.504 -17.730 102.611 1.000 50.952 109 GLN D C 1
ATOM 15010 O O . GLN D 1 31 ? -51.522 -17.115 102.246 1.000 51.229 109 GLN D O 1
ATOM 15016 N N . VAL D 1 32 ? -49.304 -17.164 102.775 1.000 48.479 110 VAL D N 1
ATOM 15017 C CA . VAL D 1 32 ? -49.043 -15.695 102.692 1.000 45.459 110 VAL D CA 1
ATOM 15018 C C . VAL D 1 32 ? -48.245 -15.362 101.421 1.000 44.812 110 VAL D C 1
ATOM 15019 O O . VAL D 1 32 ? -48.059 -14.163 101.142 1.000 44.692 110 VAL D O 1
ATOM 15023 N N . PHE D 1 33 ? -47.783 -16.368 100.676 1.000 45.548 111 PHE D N 1
ATOM 15024 C CA . PHE D 1 33 ? -47.013 -16.193 99.420 1.000 45.230 111 PHE D CA 1
ATOM 15025 C C . PHE D 1 33 ? -47.144 -17.449 98.555 1.000 46.931 111 PHE D C 1
ATOM 15026 O O . PHE D 1 33 ? -46.979 -18.571 99.081 1.000 47.976 111 PHE D O 1
ATOM 15034 N N . ARG D 1 34 ? -47.431 -17.258 97.264 1.000 46.592 112 ARG D N 1
ATOM 15035 C CA . ARG D 1 34 ? -47.490 -18.345 96.254 1.000 48.314 112 ARG D CA 1
ATOM 15036 C C . ARG D 1 34 ? -46.852 -17.841 94.957 1.000 47.428 112 ARG D C 1
ATOM 15037 O O . ARG D 1 34 ? -47.202 -16.734 94.526 1.000 45.534 112 ARG D O 1
ATOM 15045 N N . LEU D 1 35 ? -45.955 -18.633 94.361 1.000 48.013 113 LEU D N 1
ATOM 15046 C CA . LEU D 1 35 ? -45.186 -18.229 93.156 1.000 47.468 113 LEU D CA 1
ATOM 15047 C C . LEU D 1 35 ? -45.003 -19.428 92.223 1.000 48.956 113 LEU D C 1
ATOM 15048 O O . LEU D 1 35 ? -44.623 -20.508 92.710 1.000 50.983 113 LEU D O 1
ATOM 15053 N N . ALA D 1 36 ? -45.251 -19.218 90.927 1.000 48.283 114 ALA D N 1
ATOM 15054 C CA . ALA D 1 36 ? -45.065 -20.207 89.842 1.000 49.386 114 ALA D CA 1
ATOM 15055 C C . ALA D 1 36 ? -43.825 -19.836 89.026 1.000 49.240 114 ALA D C 1
ATOM 15056 O O . ALA D 1 36 ? -43.629 -18.634 88.757 1.000 47.199 114 ALA D O 1
ATOM 15058 N N . PHE D 1 37 ? -43.026 -20.839 88.651 1.000 50.488 115 PHE D N 1
ATOM 15059 C CA . PHE D 1 37 ? -41.922 -20.709 87.666 1.000 50.800 115 PHE D CA 1
ATOM 15060 C C . PHE D 1 37 ? -42.562 -20.728 86.275 1.000 51.375 115 PHE D C 1
ATOM 15061 O O . PHE D 1 37 ? -43.400 -21.616 86.031 1.000 52.406 115 PHE D O 1
ATOM 15069 N N . ARG D 1 38 ? -42.230 -19.755 85.419 1.000 51.062 116 ARG D N 1
ATOM 15070 C CA . ARG D 1 38 ? -42.905 -19.562 84.106 1.000 51.775 116 ARG D CA 1
ATOM 15071 C C . ARG D 1 38 ? -41.915 -19.582 82.931 1.000 53.201 116 ARG D C 1
ATOM 15072 O O . ARG D 1 38 ? -42.399 -19.562 81.786 1.000 54.900 116 ARG D O 1
ATOM 15080 N N . SER D 1 39 ? -40.603 -19.645 83.187 1.000 53.305 117 SER D N 1
ATOM 15081 C CA . SER D 1 39 ? -39.541 -19.795 82.158 1.000 54.368 117 SER D CA 1
ATOM 15082 C C . SER D 1 39 ? -38.932 -21.203 82.234 1.000 56.129 117 SER D C 1
ATOM 15083 O O . SER D 1 39 ? -37.903 -21.434 81.579 1.000 57.887 117 SER D O 1
ATOM 15086 N N . GLY D 1 40 ? -39.564 -22.112 82.981 1.000 56.044 118 GLY D N 1
ATOM 15087 C CA . GLY D 1 40 ? -39.145 -23.518 83.118 1.000 57.409 118 GLY D CA 1
ATOM 15088 C C . GLY D 1 40 ? -39.608 -24.101 84.438 1.000 57.071 118 GLY D C 1
ATOM 15089 O O . GLY D 1 40 ? -40.319 -23.394 85.178 1.000 55.477 118 GLY D O 1
ATOM 15090 N N . ALA D 1 41 ? -39.227 -25.351 84.716 1.000 58.577 119 ALA D N 1
ATOM 15091 C CA . ALA D 1 41 ? -39.527 -26.084 85.968 1.000 58.629 119 ALA D CA 1
ATOM 15092 C C . ALA D 1 41 ? -38.220 -26.629 86.554 1.000 59.568 119 ALA D C 1
ATOM 15093 O O . ALA D 1 41 ? -37.262 -26.817 85.782 1.000 61.459 119 ALA D O 1
ATOM 15095 N N . LEU D 1 42 ? -38.180 -26.853 87.869 1.000 58.899 120 LEU D N 1
ATOM 15096 C CA . LEU D 1 42 ? -37.039 -27.500 88.574 1.000 59.596 120 LEU D CA 1
ATOM 15097 C C . LEU D 1 42 ? -37.117 -29.018 88.385 1.000 61.634 120 LEU D C 1
ATOM 15098 O O . LEU D 1 42 ? -38.243 -29.546 88.345 1.000 62.628 120 LEU D O 1
ATOM 15103 N N . ASP D 1 43 ? -35.960 -29.677 88.267 1.000 62.661 121 ASP D N 1
ATOM 15104 C CA . ASP D 1 43 ? -35.780 -31.135 88.515 1.000 64.209 121 ASP D CA 1
ATOM 15105 C C . ASP D 1 43 ? -35.452 -31.296 90.003 1.000 63.757 121 ASP D C 1
ATOM 15106 O O . ASP D 1 43 ? -34.321 -30.940 90.399 1.000 63.222 121 ASP D O 1
ATOM 15111 N N . LEU D 1 44 ? -36.411 -31.778 90.795 1.000 63.899 122 LEU D N 1
ATOM 15112 C CA . LEU D 1 44 ? -36.297 -31.858 92.278 1.000 64.057 122 LEU D CA 1
ATOM 15113 C C . LEU D 1 44 ? -35.171 -32.831 92.675 1.000 66.232 122 LEU D C 1
ATOM 15114 O O . LEU D 1 44 ? -34.599 -32.637 93.768 1.000 65.990 122 LEU D O 1
ATOM 15119 N N . ASP D 1 45 ? -34.843 -33.808 91.819 1.000 68.185 123 ASP D N 1
ATOM 15120 C CA . ASP D 1 45 ? -33.750 -34.791 92.056 1.000 70.596 123 ASP D CA 1
ATOM 15121 C C . ASP D 1 45 ? -32.378 -34.103 91.999 1.000 70.230 123 ASP D C 1
ATOM 15122 O O . ASP D 1 45 ? -31.397 -34.726 92.451 1.000 71.927 123 ASP D O 1
ATOM 15127 N N . SER D 1 46 ? -32.301 -32.875 91.476 1.000 68.402 124 SER D N 1
ATOM 15128 C CA . SER D 1 46 ? -31.057 -32.063 91.386 1.000 68.071 124 SER D CA 1
ATOM 15129 C C . SER D 1 46 ? -30.912 -31.130 92.601 1.000 66.029 124 SER D C 1
ATOM 15130 O O . SER D 1 46 ? -29.900 -30.412 92.661 1.000 64.945 124 SER D O 1
ATOM 15133 N N . CYS D 1 47 ? -31.871 -31.147 93.533 1.000 65.541 125 CYS D N 1
ATOM 15134 C CA . CYS D 1 47 ? -31.910 -30.252 94.720 1.000 64.733 125 CYS D CA 1
ATOM 15135 C C . CYS D 1 47 ? -31.335 -30.980 95.940 1.000 66.642 125 CYS D C 1
ATOM 15136 O O . CYS D 1 47 ? -31.778 -32.114 96.206 1.000 68.641 125 CYS D O 1
ATOM 15139 N N . SER D 1 48 ? -30.390 -30.342 96.646 1.000 66.627 126 SER D N 1
ATOM 15140 C CA . SER D 1 48 ? -29.827 -30.802 97.944 1.000 67.626 126 SER D CA 1
ATOM 15141 C C . SER D 1 48 ? -29.897 -29.667 98.976 1.000 66.694 126 SER D C 1
ATOM 15142 O O . SER D 1 48 ? -29.942 -28.495 98.573 1.000 64.910 126 SER D O 1
ATOM 15145 N N . ARG D 1 49 ? -29.912 -30.029 100.259 1.000 68.773 127 ARG D N 1
ATOM 15146 C CA . ARG D 1 49 ? -30.013 -29.097 101.408 1.000 68.831 127 ARG D CA 1
ATOM 15147 C C . ARG D 1 49 ? -28.736 -29.181 102.245 1.000 70.262 127 ARG D C 1
ATOM 15148 O O . ARG D 1 49 ? -28.356 -30.300 102.634 1.000 74.670 127 ARG D O 1
ATOM 15156 N N . ASP D 1 50 ? -28.089 -28.038 102.481 1.000 69.465 128 ASP D N 1
ATOM 15157 C CA . ASP D 1 50 ? -26.946 -27.879 103.419 1.000 70.754 128 ASP D CA 1
ATOM 15158 C C . ASP D 1 50 ? -27.280 -26.740 104.389 1.000 68.845 128 ASP D C 1
ATOM 15159 O O . ASP D 1 50 ? -27.133 -25.561 103.998 1.000 67.452 128 ASP D O 1
ATOM 15164 N N . GLY D 1 51 ? -27.732 -27.086 105.601 1.000 68.535 129 GLY D N 1
ATOM 15165 C CA . GLY D 1 51 ? -28.215 -26.128 106.611 1.000 66.178 129 GLY D CA 1
ATOM 15166 C C . GLY D 1 51 ? -29.451 -25.400 106.117 1.000 63.670 129 GLY D C 1
ATOM 15167 O O . GLY D 1 51 ? -30.444 -26.074 105.788 1.000 64.368 129 GLY D O 1
ATOM 15168 N N . ALA D 1 52 ? -29.382 -24.070 106.035 1.000 61.358 130 ALA D N 1
ATOM 15169 C CA . ALA D 1 52 ? -30.502 -23.182 105.642 1.000 58.706 130 ALA D CA 1
ATOM 15170 C C . ALA D 1 52 ? -30.568 -23.038 104.114 1.000 58.020 130 ALA D C 1
ATOM 15171 O O . ALA D 1 52 ? -31.578 -22.479 103.626 1.000 55.945 130 ALA D O 1
ATOM 15173 N N . LEU D 1 53 ? -29.543 -23.525 103.399 1.000 58.476 131 LEU D N 1
ATOM 15174 C CA . LEU D 1 53 ? -29.396 -23.366 101.928 1.000 57.676 131 LEU D CA 1
ATOM 15175 C C . LEU D 1 53 ? -30.001 -24.577 101.207 1.000 58.469 131 LEU D C 1
ATOM 15176 O O . LEU D 1 53 ? -29.643 -25.712 101.550 1.000 60.021 131 LEU D O 1
ATOM 15181 N N . LEU D 1 54 ? -30.889 -24.328 100.246 1.000 57.042 132 LEU D N 1
ATOM 15182 C CA . LEU D 1 54 ? -31.478 -25.342 99.333 1.000 58.086 132 LEU D CA 1
ATOM 15183 C C . LEU D 1 54 ? -31.110 -24.956 97.895 1.000 57.649 132 LEU D C 1
ATOM 15184 O O . LEU D 1 54 ? -31.706 -23.999 97.381 1.000 55.467 132 LEU D O 1
ATOM 15189 N N . GLY D 1 55 ? -30.151 -25.665 97.289 1.000 59.103 133 GLY D N 1
ATOM 15190 C CA . GLY D 1 55 ? -29.661 -25.409 95.920 1.000 59.085 133 GLY D CA 1
ATOM 15191 C C . GLY D 1 55 ? -30.109 -26.494 94.957 1.000 60.574 133 GLY D C 1
ATOM 15192 O O . GLY D 1 55 ? -30.208 -27.659 95.395 1.000 62.122 133 GLY D O 1
ATOM 15193 N N . CYS D 1 56 ? -30.383 -26.124 93.701 1.000 60.115 134 CYS D N 1
ATOM 15194 C CA . CYS D 1 56 ? -30.762 -27.041 92.589 1.000 61.635 134 CYS D CA 1
ATOM 15195 C C . CYS D 1 56 ? -29.927 -26.707 91.346 1.000 62.368 134 CYS D C 1
ATOM 15196 O O . CYS D 1 56 ? -29.776 -25.507 91.048 1.000 60.161 134 CYS D O 1
ATOM 15199 N N . SER D 1 57 ? -29.430 -27.731 90.641 1.000 64.720 135 SER D N 1
ATOM 15200 C CA . SER D 1 57 ? -28.404 -27.612 89.569 1.000 66.116 135 SER D CA 1
ATOM 15201 C C . SER D 1 57 ? -29.008 -27.752 88.161 1.000 67.212 135 SER D C 1
ATOM 15202 O O . SER D 1 57 ? -28.376 -27.238 87.221 1.000 67.952 135 SER D O 1
ATOM 15205 N N . LEU D 1 58 ? -30.160 -28.414 87.997 1.000 68.319 136 LEU D N 1
ATOM 15206 C CA . LEU D 1 58 ? -30.774 -28.678 86.661 1.000 70.049 136 LEU D CA 1
ATOM 15207 C C . LEU D 1 58 ? -32.274 -28.332 86.668 1.000 69.506 136 LEU D C 1
ATOM 15208 O O . LEU D 1 58 ? -32.915 -28.465 87.735 1.000 68.640 136 LEU D O 1
ATOM 15213 N N . THR D 1 59 ? -32.800 -27.910 85.509 1.000 70.058 137 THR D N 1
ATOM 15214 C CA . THR D 1 59 ? -34.252 -27.724 85.218 1.000 69.210 137 THR D CA 1
ATOM 15215 C C . THR D 1 59 ? -34.850 -29.077 84.806 1.000 71.664 137 THR D C 1
ATOM 15216 O O . THR D 1 59 ? -34.066 -30.026 84.606 1.000 73.221 137 THR D O 1
ATOM 15220 N N . ALA D 1 60 ? -36.179 -29.158 84.669 1.000 71.660 138 ALA D N 1
ATOM 15221 C CA . ALA D 1 60 ? -36.925 -30.383 84.286 1.000 74.002 138 ALA D CA 1
ATOM 15222 C C . ALA D 1 60 ? -36.568 -30.801 82.849 1.000 76.373 138 ALA D C 1
ATOM 15223 O O . ALA D 1 60 ? -36.583 -32.018 82.575 1.000 78.974 138 ALA D O 1
ATOM 15225 N N . ASP D 1 61 ? -36.257 -29.838 81.974 1.000 76.505 139 ASP D N 1
ATOM 15226 C CA . ASP D 1 61 ? -35.819 -30.075 80.568 1.000 79.421 139 ASP D CA 1
ATOM 15227 C C . ASP D 1 61 ? -34.359 -30.552 80.546 1.000 81.283 139 ASP D C 1
ATOM 15228 O O . ASP D 1 61 ? -33.932 -31.061 79.497 1.000 84.038 139 ASP D O 1
ATOM 15233 N N . GLY D 1 62 ? -33.624 -30.376 81.650 1.000 81.266 140 GLY D N 1
ATOM 15234 C CA . GLY D 1 62 ? -32.255 -30.894 81.843 1.000 82.435 140 GLY D CA 1
ATOM 15235 C C . GLY D 1 62 ? -31.185 -29.851 81.557 1.000 81.760 140 GLY D C 1
ATOM 15236 O O . GLY D 1 62 ? -30.040 -30.259 81.314 1.000 84.323 140 GLY D O 1
ATOM 15237 N N . LEU D 1 63 ? -31.523 -28.557 81.599 1.000 79.286 141 LEU D N 1
ATOM 15238 C CA . LEU D 1 63 ? -30.568 -27.436 81.377 1.000 78.502 141 LEU D CA 1
ATOM 15239 C C . LEU D 1 63 ? -29.870 -27.102 82.696 1.000 76.832 141 LEU D C 1
ATOM 15240 O O . LEU D 1 63 ? -30.491 -27.167 83.756 1.000 75.029 141 LEU D O 1
ATOM 15245 N N . PRO D 1 64 ? -28.564 -26.736 82.682 1.000 76.589 142 PRO D N 1
ATOM 15246 C CA . PRO D 1 64 ? -27.871 -26.301 83.895 1.000 74.660 142 PRO D CA 1
ATOM 15247 C C . PRO D 1 64 ? -28.440 -24.982 84.444 1.000 71.030 142 PRO D C 1
ATOM 15248 O O . PRO D 1 64 ? -28.816 -24.119 83.666 1.000 69.290 142 PRO D O 1
ATOM 15252 N N . LEU D 1 65 ? -28.469 -24.869 85.776 1.000 69.066 143 LEU D N 1
ATOM 15253 C CA . LEU D 1 65 ? -29.183 -23.811 86.532 1.000 65.849 143 LEU D CA 1
ATOM 15254 C C . LEU D 1 65 ? -28.458 -23.539 87.851 1.000 63.886 143 LEU D C 1
ATOM 15255 O O . LEU D 1 65 ? -28.094 -24.517 88.522 1.000 64.271 143 LEU D O 1
ATOM 15260 N N . HIS D 1 66 ? -28.266 -22.264 88.204 1.000 61.385 144 HIS D N 1
ATOM 15261 C CA . HIS D 1 66 ? -27.918 -21.819 89.580 1.000 60.450 144 HIS D CA 1
ATOM 15262 C C . HIS D 1 66 ? -29.204 -21.315 90.246 1.000 58.061 144 HIS D C 1
ATOM 15263 O O . HIS D 1 66 ? -29.550 -20.123 90.074 1.000 56.999 144 HIS D O 1
ATOM 15270 N N . PHE D 1 67 ? -29.918 -22.219 90.919 1.000 57.609 145 PHE D N 1
ATOM 15271 C CA . PHE D 1 67 ? -31.124 -21.926 91.736 1.000 56.360 145 PHE D CA 1
ATOM 15272 C C . PHE D 1 67 ? -30.811 -22.215 93.206 1.000 56.370 145 PHE D C 1
ATOM 15273 O O . PHE D 1 67 ? -30.180 -23.246 93.480 1.000 58.391 145 PHE D O 1
ATOM 15281 N N . PHE D 1 68 ? -31.242 -21.344 94.120 1.000 54.351 146 PHE D N 1
ATOM 15282 C CA . PHE D 1 68 ? -31.212 -21.633 95.576 1.000 54.517 146 PHE D CA 1
ATOM 15283 C C . PHE D 1 68 ? -32.324 -20.875 96.308 1.000 52.122 146 PHE D C 1
ATOM 15284 O O . PHE D 1 68 ? -32.798 -19.828 95.830 1.000 50.043 146 PHE D O 1
ATOM 15292 N N . ILE D 1 69 ? -32.737 -21.445 97.442 1.000 51.927 147 ILE D N 1
ATOM 15293 C CA . ILE D 1 69 ? -33.552 -20.785 98.499 1.000 50.658 147 ILE D CA 1
ATOM 15294 C C . ILE D 1 69 ? -32.758 -20.867 99.806 1.000 51.208 147 ILE D C 1
ATOM 15295 O O . ILE D 1 69 ? -32.500 -21.992 100.258 1.000 53.020 147 ILE D O 1
ATOM 15300 N N . GLN D 1 70 ? -32.366 -19.722 100.369 1.000 50.255 148 GLN D N 1
ATOM 15301 C CA . GLN D 1 70 ? -31.731 -19.642 101.712 1.000 50.768 148 GLN D CA 1
ATOM 15302 C C . GLN D 1 70 ? -32.743 -19.065 102.708 1.000 49.265 148 GLN D C 1
ATOM 15303 O O . GLN D 1 70 ? -33.278 -17.968 102.463 1.000 47.063 148 GLN D O 1
ATOM 15309 N N . THR D 1 71 ? -32.984 -19.803 103.790 1.000 50.093 149 THR D N 1
ATOM 15310 C CA . THR D 1 71 ? -33.807 -19.399 104.955 1.000 50.099 149 THR D CA 1
ATOM 15311 C C . THR D 1 71 ? -32.944 -18.557 105.904 1.000 50.110 149 THR D C 1
ATOM 15312 O O . THR D 1 71 ? -31.828 -18.989 106.232 1.000 51.357 149 THR D O 1
ATOM 15316 N N . VAL D 1 72 ? -33.441 -17.389 106.313 1.000 49.273 150 VAL D N 1
ATOM 15317 C CA . VAL D 1 72 ? -32.772 -16.467 107.280 1.000 49.813 150 VAL D CA 1
ATOM 15318 C C . VAL D 1 72 ? -33.814 -16.037 108.318 1.000 49.564 150 VAL D C 1
ATOM 15319 O O . VAL D 1 72 ? -34.939 -15.671 107.920 1.000 48.719 150 VAL D O 1
ATOM 15323 N N . ARG D 1 73 ? -33.439 -16.086 109.598 1.000 50.604 151 ARG D N 1
ATOM 15324 C CA . ARG D 1 73 ? -34.264 -15.666 110.756 1.000 50.309 151 ARG D CA 1
ATOM 15325 C C . ARG D 1 73 ? -33.630 -14.419 111.366 1.000 49.349 151 ARG D C 1
ATOM 15326 O O . ARG D 1 73 ? -32.855 -14.527 112.313 1.000 50.054 151 ARG D O 1
ATOM 15334 N N . PRO D 1 74 ? -33.900 -13.205 110.831 1.000 47.528 152 PRO D N 1
ATOM 15335 C CA . PRO D 1 74 ? -33.252 -11.987 111.319 1.000 47.584 152 PRO D CA 1
ATOM 15336 C C . PRO D 1 74 ? -33.778 -11.510 112.682 1.000 48.675 152 PRO D C 1
ATOM 15337 O O . PRO D 1 74 ? -33.012 -10.915 113.402 1.000 48.842 152 PRO D O 1
ATOM 15341 N N . LYS D 1 75 ? -35.052 -11.773 112.986 1.000 50.499 153 LYS D N 1
ATOM 15342 C CA . LYS D 1 75 ? -35.714 -11.477 114.294 1.000 51.972 153 LYS D CA 1
ATOM 15343 C C . LYS D 1 75 ? -36.532 -12.695 114.735 1.000 51.620 153 LYS D C 1
ATOM 15344 O O . LYS D 1 75 ? -36.762 -13.563 113.891 1.000 51.235 153 LYS D O 1
ATOM 15350 N N . ASP D 1 76 ? -36.997 -12.728 115.987 1.000 51.747 154 ASP D N 1
ATOM 15351 C CA . ASP D 1 76 ? -37.879 -13.796 116.536 1.000 52.304 154 ASP D CA 1
ATOM 15352 C C . ASP D 1 76 ? -39.191 -13.888 115.743 1.000 50.978 154 ASP D C 1
ATOM 15353 O O . ASP D 1 76 ? -39.707 -14.999 115.620 1.000 51.348 154 ASP D O 1
ATOM 15358 N N . THR D 1 77 ? -39.704 -12.771 115.237 1.000 49.997 155 THR D N 1
ATOM 15359 C CA . THR D 1 77 ? -41.048 -12.662 114.602 1.000 50.365 155 THR D CA 1
ATOM 15360 C C . THR D 1 77 ? -40.946 -12.501 113.075 1.000 50.569 155 THR D C 1
ATOM 15361 O O . THR D 1 77 ? -42.000 -12.321 112.461 1.000 50.128 155 THR D O 1
ATOM 15365 N N . VAL D 1 78 ? -39.746 -12.590 112.489 1.000 50.553 156 VAL D N 1
ATOM 15366 C CA . VAL D 1 78 ? -39.518 -12.428 111.021 1.000 49.102 156 VAL D CA 1
ATOM 15367 C C . VAL D 1 78 ? -38.781 -13.659 110.484 1.000 49.648 156 VAL D C 1
ATOM 15368 O O . VAL D 1 78 ? -37.717 -13.991 111.024 1.000 49.967 156 VAL D O 1
ATOM 15372 N N . MET D 1 79 ? -39.341 -14.300 109.454 1.000 48.644 157 MET D N 1
ATOM 15373 C CA . MET D 1 79 ? -38.661 -15.345 108.644 1.000 48.876 157 MET D CA 1
ATOM 15374 C C . MET D 1 79 ? -38.522 -14.828 107.208 1.000 45.607 157 MET D C 1
ATOM 15375 O O . MET D 1 79 ? -39.546 -14.436 106.634 1.000 43.512 157 MET D O 1
ATOM 15380 N N . CYS D 1 80 ? -37.300 -14.803 106.668 1.000 44.274 158 CYS D N 1
ATOM 15381 C CA . CYS D 1 80 ? -37.012 -14.356 105.280 1.000 42.936 158 CYS D CA 1
ATOM 15382 C C . CYS D 1 80 ? -36.536 -15.539 104.435 1.000 43.515 158 CYS D C 1
ATOM 15383 O O . CYS D 1 80 ? -35.936 -16.477 105.000 1.000 43.819 158 CYS D O 1
ATOM 15386 N N . TYR D 1 81 ? -36.840 -15.482 103.136 1.000 42.342 159 TYR D N 1
ATOM 15387 C CA . TYR D 1 81 ? -36.478 -16.497 102.116 1.000 43.326 159 TYR D CA 1
ATOM 15388 C C . TYR D 1 81 ? -35.783 -15.782 100.960 1.000 42.466 159 TYR D C 1
ATOM 15389 O O . TYR D 1 81 ? -36.458 -15.034 100.240 1.000 40.654 159 TYR D O 1
ATOM 15398 N N . ARG D 1 82 ? -34.468 -15.974 100.834 1.000 43.530 160 ARG D N 1
ATOM 15399 C CA . ARG D 1 82 ? -33.659 -15.459 99.700 1.000 43.925 160 ARG D CA 1
ATOM 15400 C C . ARG D 1 82 ? -33.796 -16.459 98.551 1.000 45.099 160 ARG D C 1
ATOM 15401 O O . ARG D 1 82 ? -33.506 -17.655 98.776 1.000 46.583 160 ARG D O 1
ATOM 15409 N N . VAL D 1 83 ? -34.239 -15.992 97.382 1.000 44.327 161 VAL D N 1
ATOM 15410 C CA . VAL D 1 83 ? -34.489 -16.849 96.190 1.000 45.562 161 VAL D CA 1
ATOM 15411 C C . VAL D 1 83 ? -33.646 -16.322 95.023 1.000 46.830 161 VAL D C 1
ATOM 15412 O O . VAL D 1 83 ? -33.588 -15.081 94.842 1.000 45.400 161 VAL D O 1
ATOM 15416 N N . ARG D 1 84 ? -32.998 -17.234 94.286 1.000 48.942 162 ARG D N 1
ATOM 15417 C CA . ARG D 1 84 ? -32.218 -16.917 93.061 1.000 49.994 162 ARG D CA 1
ATOM 15418 C C . ARG D 1 84 ? -32.541 -17.952 91.983 1.000 51.479 162 ARG D C 1
ATOM 15419 O O . ARG D 1 84 ? -32.497 -19.157 92.294 1.000 52.460 162 ARG D O 1
ATOM 15427 N N . TRP D 1 85 ? -32.890 -17.487 90.779 1.000 51.603 163 TRP D N 1
ATOM 15428 C CA . TRP D 1 85 ? -32.977 -18.303 89.539 1.000 53.701 163 TRP D CA 1
ATOM 15429 C C . TRP D 1 85 ? -32.076 -17.658 88.480 1.000 55.685 163 TRP D C 1
ATOM 15430 O O . TRP D 1 85 ? -32.444 -16.575 87.971 1.000 53.108 163 TRP D O 1
ATOM 15441 N N . GLU D 1 86 ? -30.934 -18.292 88.191 1.000 59.922 164 GLU D N 1
ATOM 15442 C CA . GLU D 1 86 ? -29.911 -17.804 87.227 1.000 63.190 164 GLU D CA 1
ATOM 15443 C C . GLU D 1 86 ? -29.644 -18.901 86.190 1.000 66.734 164 GLU D C 1
ATOM 15444 O O . GLU D 1 86 ? -29.113 -19.957 86.582 1.000 69.089 164 GLU D O 1
ATOM 15450 N N . GLU D 1 87 ? -29.996 -18.648 84.924 1.000 69.302 165 GLU D N 1
ATOM 15451 C CA . GLU D 1 87 ? -29.955 -19.638 83.807 1.000 72.626 165 GLU D CA 1
ATOM 15452 C C . GLU D 1 87 ? -28.500 -19.971 83.444 1.000 72.652 165 GLU D C 1
ATOM 15453 O O . GLU D 1 87 ? -27.634 -19.122 83.738 1.000 70.040 165 GLU D O 1
ATOM 15459 N N . GLY D 1 91 ? -28.298 -16.713 77.248 1.000 75.613 169 GLY D N 1
ATOM 15460 C CA . GLY D 1 91 ? -29.284 -15.616 77.128 1.000 74.836 169 GLY D CA 1
ATOM 15461 C C . GLY D 1 91 ? -30.720 -16.119 76.995 1.000 74.905 169 GLY D C 1
ATOM 15462 O O . GLY D 1 91 ? -31.299 -15.976 75.890 1.000 74.436 169 GLY D O 1
ATOM 15463 N N . ARG D 1 92 ? -31.283 -16.676 78.079 1.000 73.469 170 ARG D N 1
ATOM 15464 C CA . ARG D 1 92 ? -32.712 -17.094 78.189 1.000 71.938 170 ARG D CA 1
ATOM 15465 C C . ARG D 1 92 ? -33.385 -16.310 79.330 1.000 68.617 170 ARG D C 1
ATOM 15466 O O . ARG D 1 92 ? -32.862 -16.348 80.466 1.000 68.443 170 ARG D O 1
ATOM 15468 N N . ALA D 1 93 ? -34.497 -15.622 79.035 1.000 66.144 171 ALA D N 1
ATOM 15469 C CA . ALA D 1 93 ? -35.249 -14.768 79.990 1.000 63.113 171 ALA D CA 1
ATOM 15470 C C . ALA D 1 93 ? -35.801 -15.621 81.138 1.000 61.513 171 ALA D C 1
ATOM 15471 O O . ALA D 1 93 ? -36.227 -16.758 80.874 1.000 64.300 171 ALA D O 1
ATOM 15473 N N . VAL D 1 94 ? -35.780 -15.078 82.360 1.000 57.542 172 VAL D N 1
ATOM 15474 C CA . VAL D 1 94 ? -36.363 -15.699 83.586 1.000 55.634 172 VAL D CA 1
ATOM 15475 C C . VAL D 1 94 ? -37.674 -14.976 83.897 1.000 54.056 172 VAL D C 1
ATOM 15476 O O . VAL D 1 94 ? -37.660 -13.727 83.929 1.000 52.783 172 VAL D O 1
ATOM 15480 N N . GLU D 1 95 ? -38.757 -15.728 84.121 1.000 53.552 173 GLU D N 1
ATOM 15481 C CA . GLU D 1 95 ? -40.052 -15.182 84.605 1.000 51.465 173 GLU D CA 1
ATOM 15482 C C . GLU D 1 95 ? -40.598 -16.058 85.734 1.000 50.512 173 GLU D C 1
ATOM 15483 O O . GLU D 1 95 ? -40.750 -17.281 85.529 1.000 52.105 173 GLU D O 1
ATOM 15489 N N . HIS D 1 96 ? -40.889 -15.434 86.877 1.000 48.241 174 HIS D N 1
ATOM 15490 C CA . HIS D 1 96 ? -41.721 -15.989 87.975 1.000 47.136 174 HIS D CA 1
ATOM 15491 C C . HIS D 1 96 ? -43.015 -15.175 88.068 1.000 46.311 174 HIS D C 1
ATOM 15492 O O . HIS D 1 96 ? -42.938 -13.933 87.995 1.000 44.090 174 HIS D O 1
ATOM 15499 N N . ALA D 1 97 ? -44.154 -15.858 88.213 1.000 47.535 175 ALA D N 1
ATOM 15500 C CA . ALA D 1 97 ? -45.488 -15.253 88.437 1.000 46.936 175 ALA D CA 1
ATOM 15501 C C . ALA D 1 97 ? -45.808 -15.284 89.937 1.000 46.571 175 ALA D C 1
ATOM 15502 O O . ALA D 1 97 ? -46.009 -16.396 90.475 1.000 46.507 175 ALA D O 1
ATOM 15504 N N . MET D 1 98 ? -45.834 -14.110 90.581 1.000 46.055 176 MET D N 1
ATOM 15505 C CA . MET D 1 98 ? -46.199 -13.943 92.014 1.000 46.893 176 MET D CA 1
ATOM 15506 C C . MET D 1 98 ? -47.718 -13.769 92.112 1.000 47.010 176 MET D C 1
ATOM 15507 O O . MET D 1 98 ? -48.233 -12.765 91.583 1.000 46.653 176 MET D O 1
ATOM 15512 N N . PHE D 1 99 ? -48.402 -14.715 92.758 1.000 47.504 177 PHE D N 1
ATOM 15513 C CA . PHE D 1 99 ? -49.874 -14.703 92.964 1.000 48.319 177 PHE D CA 1
ATOM 15514 C C . PHE D 1 99 ? -50.196 -13.793 94.158 1.000 46.746 177 PHE D C 1
ATOM 15515 O O . PHE D 1 99 ? -49.543 -13.939 95.212 1.000 46.239 177 PHE D O 1
ATOM 15523 N N . LEU D 1 100 ? -51.149 -12.871 93.987 1.000 45.693 178 LEU D N 1
ATOM 15524 C CA . LEU D 1 100 ? -51.616 -11.950 95.059 1.000 45.048 178 LEU D CA 1
ATOM 15525 C C . LEU D 1 100 ? -52.539 -12.720 96.014 1.000 45.400 178 LEU D C 1
ATOM 15526 O O . LEU D 1 100 ? -52.530 -12.399 97.214 1.000 44.319 178 LEU D O 1
ATOM 15531 N N . GLY D 1 101 ? -53.285 -13.708 95.503 1.000 47.094 179 GLY D N 1
ATOM 15532 C CA . GLY D 1 101 ? -54.113 -14.633 96.305 1.000 48.564 179 GLY D CA 1
ATOM 15533 C C . GLY D 1 101 ? -55.590 -14.276 96.255 1.000 49.569 179 GLY D C 1
ATOM 15534 O O . GLY D 1 101 ? -56.020 -13.652 95.269 1.000 48.434 179 GLY D O 1
ATOM 15535 N N . ASP D 1 102 ? -56.339 -14.652 97.295 1.000 51.790 180 ASP D N 1
ATOM 15536 C CA . ASP D 1 102 ? -57.814 -14.468 97.384 1.000 53.613 180 ASP D CA 1
ATOM 15537 C C . ASP D 1 102 ? -58.131 -13.008 97.734 1.000 52.082 180 ASP D C 1
ATOM 15538 O O . ASP D 1 102 ? -57.192 -12.230 97.984 1.000 50.311 180 ASP D O 1
ATOM 15543 N N . ALA D 1 103 ? -59.424 -12.671 97.762 1.000 52.645 181 ALA D N 1
ATOM 15544 C CA . ALA D 1 103 ? -59.975 -11.305 97.918 1.000 51.383 181 ALA D CA 1
ATOM 15545 C C . ALA D 1 103 ? -59.530 -10.673 99.245 1.000 50.551 181 ALA D C 1
ATOM 15546 O O . ALA D 1 103 ? -59.460 -9.429 99.297 1.000 50.686 181 ALA D O 1
ATOM 15548 N N . ALA D 1 104 ? -59.232 -11.481 100.270 1.000 50.075 182 ALA D N 1
ATOM 15549 C CA . ALA D 1 104 ? -58.827 -11.016 101.620 1.000 49.166 182 ALA D CA 1
ATOM 15550 C C . ALA D 1 104 ? -57.357 -10.563 101.633 1.000 46.945 182 ALA D C 1
ATOM 15551 O O . ALA D 1 104 ? -56.965 -9.874 102.594 1.000 48.247 182 ALA D O 1
ATOM 15553 N N . ALA D 1 105 ? -56.563 -10.938 100.628 1.000 45.098 183 ALA D N 1
ATOM 15554 C CA . ALA D 1 105 ? -55.147 -10.518 100.486 1.000 42.422 183 ALA D CA 1
ATOM 15555 C C . ALA D 1 105 ? -55.080 -9.228 99.660 1.000 39.516 183 ALA D C 1
ATOM 15556 O O . ALA D 1 105 ? -55.567 -9.229 98.522 1.000 39.411 183 ALA D O 1
ATOM 15558 N N . HIS D 1 106 ? -54.509 -8.169 100.233 1.000 37.185 184 HIS D N 1
ATOM 15559 C CA . HIS D 1 106 ? -54.404 -6.812 99.633 1.000 36.124 184 HIS D CA 1
ATOM 15560 C C . HIS D 1 106 ? -52.931 -6.411 99.613 1.000 34.989 184 HIS D C 1
ATOM 15561 O O . HIS D 1 106 ? -52.244 -6.683 100.615 1.000 34.249 184 HIS D O 1
ATOM 15568 N N . TRP D 1 107 ? -52.476 -5.806 98.512 1.000 34.256 185 TRP D N 1
ATOM 15569 C CA . TRP D 1 107 ? -51.042 -5.506 98.265 1.000 33.671 185 TRP D CA 1
ATOM 15570 C C . TRP D 1 107 ? -50.827 -4.005 98.034 1.000 32.718 185 TRP D C 1
ATOM 15571 O O . TRP D 1 107 ? -51.710 -3.338 97.452 1.000 32.201 185 TRP D O 1
ATOM 15582 N N . TYR D 1 108 ? -49.655 -3.525 98.448 1.000 32.546 186 TYR D N 1
ATOM 15583 C CA . TYR D 1 108 ? -49.239 -2.103 98.419 1.000 32.518 186 TYR D CA 1
ATOM 15584 C C . TYR D 1 108 ? -47.797 -2.014 97.906 1.000 31.886 186 TYR D C 1
ATOM 15585 O O . TYR D 1 108 ? -47.059 -3.020 97.973 1.000 32.425 186 TYR D O 1
ATOM 15594 N N . GLY D 1 109 ? -47.414 -0.833 97.419 1.000 30.671 187 GLY D N 1
ATOM 15595 C CA . GLY D 1 109 ? -46.036 -0.510 97.004 1.000 30.222 187 GLY D CA 1
ATOM 15596 C C . GLY D 1 109 ? -45.919 -0.404 95.497 1.000 30.060 187 GLY D C 1
ATOM 15597 O O . GLY D 1 109 ? -46.849 0.158 94.858 1.000 29.159 187 GLY D O 1
ATOM 15598 N N . GLY D 1 110 ? -44.816 -0.920 94.940 1.000 30.651 188 GLY D N 1
ATOM 15599 C CA . GLY D 1 110 ? -44.499 -0.824 93.502 1.000 30.087 188 GLY D CA 1
ATOM 15600 C C . GLY D 1 110 ? -44.261 0.617 93.094 1.000 29.275 188 GLY D C 1
ATOM 15601 O O . GLY D 1 110 ? -43.495 1.312 93.793 1.000 28.837 188 GLY D O 1
ATOM 15602 N N . ALA D 1 111 ? -44.933 1.070 92.035 1.000 30.242 189 ALA D N 1
ATOM 15603 C CA . ALA D 1 111 ? -44.661 2.357 91.355 1.000 31.692 189 ALA D CA 1
ATOM 15604 C C . ALA D 1 111 ? -45.878 3.288 91.430 1.000 32.117 189 ALA D C 1
ATOM 15605 O O . ALA D 1 111 ? -47.016 2.794 91.446 1.000 32.324 189 ALA D O 1
ATOM 15607 N N . GLU D 1 112 ? -45.634 4.599 91.421 1.000 32.839 190 GLU D N 1
ATOM 15608 C CA . GLU D 1 112 ? -46.628 5.610 90.988 1.000 34.265 190 GLU D CA 1
ATOM 15609 C C . GLU D 1 112 ? -47.152 5.192 89.609 1.000 36.499 190 GLU D C 1
ATOM 15610 O O . GLU D 1 112 ? -46.331 4.812 88.773 1.000 38.112 190 GLU D O 1
ATOM 15616 N N . MET D 1 113 ? -48.467 5.228 89.388 1.000 39.104 191 MET D N 1
ATOM 15617 C CA . MET D 1 113 ? -49.120 4.843 88.104 1.000 41.634 191 MET D CA 1
ATOM 15618 C C . MET D 1 113 ? -50.143 5.916 87.724 1.000 40.427 191 MET D C 1
ATOM 15619 O O . MET D 1 113 ? -50.512 6.700 88.598 1.000 40.586 191 MET D O 1
ATOM 15624 N N . ARG D 1 114 ? -50.600 5.908 86.471 1.000 40.961 192 ARG D N 1
ATOM 15625 C CA . ARG D 1 114 ? -51.604 6.868 85.939 1.000 42.291 192 ARG D CA 1
ATOM 15626 C C . ARG D 1 114 ? -52.935 6.627 86.665 1.000 41.371 192 ARG D C 1
ATOM 15627 O O . ARG D 1 114 ? -53.490 7.587 87.233 1.000 39.989 192 ARG D O 1
ATOM 15635 N N . THR D 1 115 ? -53.413 5.381 86.646 1.000 40.346 193 THR D N 1
ATOM 15636 C CA . THR D 1 115 ? -54.616 4.913 87.378 1.000 40.262 193 THR D CA 1
ATOM 15637 C C . THR D 1 115 ? -54.147 4.276 88.689 1.000 38.799 193 THR D C 1
ATOM 15638 O O . THR D 1 115 ? -53.769 3.097 88.665 1.000 40.803 193 THR D O 1
ATOM 15642 N N . GLN D 1 116 ? -54.139 5.046 89.777 1.000 37.084 194 GLN D N 1
ATOM 15643 C CA . GLN D 1 116 ? -53.584 4.614 91.083 1.000 36.061 194 GLN D CA 1
ATOM 15644 C C . GLN D 1 116 ? -54.719 4.132 91.994 1.000 37.424 194 GLN D C 1
ATOM 15645 O O . GLN D 1 116 ? -55.488 4.975 92.517 1.000 37.362 194 GLN D O 1
ATOM 15651 N N . HIS D 1 117 ? -54.797 2.816 92.188 1.000 37.874 195 HIS D N 1
ATOM 15652 C CA . HIS D 1 117 ? -55.731 2.148 93.126 1.000 38.104 195 HIS D CA 1
ATOM 15653 C C . HIS D 1 117 ? -54.974 1.839 94.417 1.000 37.388 195 HIS D C 1
ATOM 15654 O O . HIS D 1 117 ? -53.732 1.725 94.375 1.000 37.797 195 HIS D O 1
ATOM 15661 N N . TRP D 1 118 ? -55.702 1.763 95.528 1.000 36.530 196 TRP D N 1
ATOM 15662 C CA . TRP D 1 118 ? -55.175 1.333 96.844 1.000 36.371 196 TRP D CA 1
ATOM 15663 C C . TRP D 1 118 ? -56.261 0.502 97.510 1.000 38.715 196 TRP D C 1
ATOM 15664 O O . TRP D 1 118 ? -57.353 1.013 97.731 1.000 41.941 196 TRP D O 1
ATOM 15675 N N . PRO D 1 119 ? -56.058 -0.812 97.762 1.000 39.546 197 PRO D N 1
ATOM 15676 C CA . PRO D 1 119 ? -54.821 -1.514 97.423 1.000 38.178 197 PRO D CA 1
ATOM 15677 C C . PRO D 1 119 ? -54.621 -1.679 95.907 1.000 38.727 197 PRO D C 1
ATOM 15678 O O . PRO D 1 119 ? -55.505 -1.307 95.146 1.000 37.457 197 PRO D O 1
ATOM 15682 N N . ILE D 1 120 ? -53.470 -2.237 95.514 1.000 38.845 198 ILE D N 1
ATOM 15683 C CA . ILE D 1 120 ? -53.055 -2.419 94.091 1.000 38.745 198 ILE D CA 1
ATOM 15684 C C . ILE D 1 120 ? -54.126 -3.238 93.358 1.000 40.486 198 ILE D C 1
ATOM 15685 O O . ILE D 1 120 ? -54.488 -4.337 93.847 1.000 40.470 198 ILE D O 1
ATOM 15690 N N . ARG D 1 121 ? -54.593 -2.721 92.221 1.000 41.208 199 ARG D N 1
ATOM 15691 C CA . ARG D 1 121 ? -55.469 -3.436 91.264 1.000 42.928 199 ARG D CA 1
ATOM 15692 C C . ARG D 1 121 ? -54.976 -3.130 89.850 1.000 42.869 199 ARG D C 1
ATOM 15693 O O . ARG D 1 121 ? -54.960 -1.944 89.483 1.000 42.703 199 ARG D O 1
ATOM 15701 N N . LEU D 1 122 ? -54.559 -4.158 89.109 1.000 44.034 200 LEU D N 1
ATOM 15702 C CA . LEU D 1 122 ? -54.100 -4.042 87.701 1.000 44.930 200 LEU D CA 1
ATOM 15703 C C . LEU D 1 122 ? -55.066 -4.819 86.808 1.000 46.405 200 LEU D C 1
ATOM 15704 O O . LEU D 1 122 ? -55.236 -6.029 87.037 1.000 48.153 200 LEU D O 1
ATOM 15709 N N . ASP D 1 123 ? -55.680 -4.129 85.845 1.000 47.232 201 ASP D N 1
ATOM 15710 C CA . ASP D 1 123 ? -56.734 -4.678 84.954 1.000 48.871 201 ASP D CA 1
ATOM 15711 C C . ASP D 1 123 ? -56.079 -5.250 83.697 1.000 48.717 201 ASP D C 1
ATOM 15712 O O . ASP D 1 123 ? -55.011 -4.753 83.314 1.000 46.444 201 ASP D O 1
ATOM 15717 N N . GLY D 1 124 ? -56.705 -6.266 83.101 1.000 50.464 202 GLY D N 1
ATOM 15718 C CA . GLY D 1 124 ? -56.305 -6.844 81.807 1.000 51.724 202 GLY D CA 1
ATOM 15719 C C . GLY D 1 124 ? -54.972 -7.568 81.887 1.000 52.112 202 GLY D C 1
ATOM 15720 O O . GLY D 1 124 ? -54.655 -8.133 82.961 1.000 50.845 202 GLY D O 1
ATOM 15721 N N . GLN D 1 125 ? -54.230 -7.552 80.775 1.000 53.247 203 GLN D N 1
ATOM 15722 C CA . GLN D 1 125 ? -52.977 -8.321 80.561 1.000 53.320 203 GLN D CA 1
ATOM 15723 C C . GLN D 1 125 ? -51.867 -7.356 80.147 1.000 52.264 203 GLN D C 1
ATOM 15724 O O . GLN D 1 125 ? -52.111 -6.540 79.244 1.000 53.621 203 GLN D O 1
ATOM 15730 N N . GLN D 1 126 ? -50.701 -7.454 80.784 1.000 51.101 204 GLN D N 1
ATOM 15731 C CA . GLN D 1 126 ? -49.490 -6.674 80.424 1.000 50.611 204 GLN D CA 1
ATOM 15732 C C . GLN D 1 126 ? -48.290 -7.626 80.390 1.000 50.271 204 GLN D C 1
ATOM 15733 O O . GLN D 1 126 ? -47.992 -8.240 81.433 1.000 48.943 204 GLN D O 1
ATOM 15739 N N . GLU D 1 127 ? -47.652 -7.760 79.224 1.000 50.860 205 GLU D N 1
ATOM 15740 C CA . GLU D 1 127 ? -46.370 -8.493 79.064 1.000 51.693 205 GLU D CA 1
ATOM 15741 C C . GLU D 1 127 ? -45.309 -7.713 79.837 1.000 49.412 205 GLU D C 1
ATOM 15742 O O . GLU D 1 127 ? -45.337 -6.484 79.848 1.000 47.917 205 GLU D O 1
ATOM 15748 N N . PRO D 1 128 ? -44.364 -8.379 80.538 1.000 48.552 206 PRO D N 1
ATOM 15749 C CA . PRO D 1 128 ? -43.376 -7.660 81.338 1.000 47.682 206 PRO D CA 1
ATOM 15750 C C . PRO D 1 128 ? -42.655 -6.589 80.513 1.000 47.706 206 PRO D C 1
ATOM 15751 O O . PRO D 1 128 ? -42.178 -6.909 79.450 1.000 49.588 206 PRO D O 1
ATOM 15755 N N . GLN D 1 129 ? -42.617 -5.352 81.014 1.000 47.264 207 GLN D N 1
ATOM 15756 C CA . GLN D 1 129 ? -41.904 -4.211 80.380 1.000 47.608 207 GLN D CA 1
ATOM 15757 C C . GLN D 1 129 ? -40.926 -3.643 81.405 1.000 44.827 207 GLN D C 1
ATOM 15758 O O . GLN D 1 129 ? -41.102 -3.837 82.604 1.000 42.374 207 GLN D O 1
ATOM 15764 N N . PRO D 1 130 ? -39.856 -2.936 80.975 1.000 44.148 208 PRO D N 1
ATOM 15765 C CA . PRO D 1 130 ? -38.824 -2.474 81.904 1.000 42.443 208 PRO D CA 1
ATOM 15766 C C . PRO D 1 130 ? -39.422 -1.724 83.102 1.000 40.602 208 PRO D C 1
ATOM 15767 O O . PRO D 1 130 ? -40.164 -0.778 82.884 1.000 39.865 208 PRO D O 1
ATOM 15771 N N . PHE D 1 131 ? -39.086 -2.158 84.320 1.000 39.409 209 PHE D N 1
ATOM 15772 C CA . PHE D 1 131 ? -39.471 -1.481 85.584 1.000 37.973 209 PHE D CA 1
ATOM 15773 C C . PHE D 1 131 ? -38.493 -0.332 85.828 1.000 37.104 209 PHE D C 1
ATOM 15774 O O . PHE D 1 131 ? -37.567 -0.465 86.658 1.000 36.969 209 PHE D O 1
ATOM 15782 N N . VAL D 1 132 ? -38.732 0.772 85.120 1.000 36.380 210 VAL D N 1
ATOM 15783 C CA . VAL D 1 132 ? -37.862 1.981 85.068 1.000 36.496 210 VAL D CA 1
ATOM 15784 C C . VAL D 1 132 ? -38.744 3.224 85.249 1.000 36.319 210 VAL D C 1
ATOM 15785 O O . VAL D 1 132 ? -39.949 3.160 84.897 1.000 34.889 210 VAL D O 1
ATOM 15789 N N . THR D 1 133 ? -38.145 4.331 85.697 1.000 36.756 211 THR D N 1
ATOM 15790 C CA . THR D 1 133 ? -38.819 5.648 85.844 1.000 36.805 211 THR D CA 1
ATOM 15791 C C . THR D 1 133 ? -39.338 6.099 84.477 1.000 37.615 211 THR D C 1
ATOM 15792 O O . THR D 1 133 ? -38.499 6.371 83.605 1.000 38.861 211 THR D O 1
ATOM 15796 N N . SER D 1 134 ? -40.660 6.173 84.302 1.000 37.913 212 SER D N 1
ATOM 15797 C CA . SER D 1 134 ? -41.328 6.699 83.080 1.000 38.575 212 SER D CA 1
ATOM 15798 C C . SER D 1 134 ? -42.324 7.807 83.445 1.000 38.122 212 SER D C 1
ATOM 15799 O O . SER D 1 134 ? -42.752 7.861 84.608 1.000 37.414 212 SER D O 1
ATOM 15802 N N . ASP D 1 135 ? -42.635 8.676 82.480 1.000 38.615 213 ASP D N 1
ATOM 15803 C CA . ASP D 1 135 ? -43.703 9.703 82.568 1.000 38.968 213 ASP D CA 1
ATOM 15804 C C . ASP D 1 135 ? -45.033 9.025 82.216 1.000 39.606 213 ASP D C 1
ATOM 15805 O O . ASP D 1 135 ? -45.280 8.780 81.017 1.000 38.012 213 ASP D O 1
ATOM 15810 N N . VAL D 1 136 ? -45.870 8.750 83.221 1.000 39.559 214 VAL D N 1
ATOM 15811 C CA . VAL D 1 136 ? -47.105 7.941 83.017 1.000 40.740 214 VAL D CA 1
ATOM 15812 C C . VAL D 1 136 ? -48.291 8.849 82.682 1.000 41.664 214 VAL D C 1
ATOM 15813 O O . VAL D 1 136 ? -49.382 8.301 82.505 1.000 41.680 214 VAL D O 1
ATOM 15817 N N . TYR D 1 137 ? -48.083 10.161 82.532 1.000 42.975 215 TYR D N 1
ATOM 15818 C CA . TYR D 1 137 ? -49.184 11.136 82.316 1.000 46.139 215 TYR D CA 1
ATOM 15819 C C . TYR D 1 137 ? -50.110 10.671 81.181 1.000 50.326 215 TYR D C 1
ATOM 15820 O O . TYR D 1 137 ? -51.346 10.826 81.341 1.000 52.765 215 TYR D O 1
ATOM 15829 N N . SER D 1 138 ? -49.564 10.097 80.100 1.000 54.794 216 SER D N 1
ATOM 15830 C CA . SER D 1 138 ? -50.328 9.664 78.894 1.000 58.852 216 SER D CA 1
ATOM 15831 C C . SER D 1 138 ? -50.417 8.128 78.759 1.000 60.804 216 SER D C 1
ATOM 15832 O O . SER D 1 138 ? -50.951 7.689 77.712 1.000 62.650 216 SER D O 1
ATOM 15835 N N . SER D 1 139 ? -49.941 7.335 79.738 1.000 60.682 217 SER D N 1
ATOM 15836 C CA . SER D 1 139 ? -49.728 5.862 79.595 1.000 61.135 217 SER D CA 1
ATOM 15837 C C . SER D 1 139 ? -50.127 5.081 80.867 1.000 59.362 217 SER D C 1
ATOM 15838 O O . SER D 1 139 ? -49.530 5.327 81.948 1.000 54.527 217 SER D O 1
ATOM 15841 N N . ASP D 1 140 ? -51.043 4.110 80.712 1.000 60.746 218 ASP D N 1
ATOM 15842 C CA . ASP D 1 140 ? -51.614 3.259 81.800 1.000 60.755 218 ASP D CA 1
ATOM 15843 C C . ASP D 1 140 ? -50.813 1.953 81.959 1.000 60.848 218 ASP D C 1
ATOM 15844 O O . ASP D 1 140 ? -51.035 1.247 82.966 1.000 61.243 218 ASP D O 1
ATOM 15849 N N . ALA D 1 141 ? -49.936 1.621 81.006 1.000 61.161 219 ALA D N 1
ATOM 15850 C CA . ALA D 1 141 ? -49.002 0.468 81.070 1.000 60.830 219 ALA D CA 1
ATOM 15851 C C . ALA D 1 141 ? -47.783 0.828 81.939 1.000 58.318 219 ALA D C 1
ATOM 15852 O O . ALA D 1 141 ? -47.407 0.035 82.835 1.000 58.141 219 ALA D O 1
ATOM 15854 N N . ALA D 1 142 ? -47.199 2.001 81.691 1.000 55.087 220 ALA D N 1
ATOM 15855 C CA . ALA D 1 142 ? -45.876 2.427 82.198 1.000 51.042 220 ALA D CA 1
ATOM 15856 C C . ALA D 1 142 ? -45.857 2.509 83.734 1.000 46.063 220 ALA D C 1
ATOM 15857 O O . ALA D 1 142 ? -46.921 2.515 84.373 1.000 45.499 220 ALA D O 1
ATOM 15859 N N . PHE D 1 143 ? -44.652 2.572 84.291 1.000 42.573 221 PHE D N 1
ATOM 15860 C CA . PHE D 1 143 ? -44.356 2.747 85.732 1.000 39.478 221 PHE D CA 1
ATOM 15861 C C . PHE D 1 143 ? -43.812 4.167 85.928 1.000 38.392 221 PHE D C 1
ATOM 15862 O O . PHE D 1 143 ? -42.977 4.607 85.130 1.000 38.665 221 PHE D O 1
ATOM 15870 N N . GLY D 1 144 ? -44.278 4.860 86.963 1.000 36.743 222 GLY D N 1
ATOM 15871 C CA . GLY D 1 144 ? -44.089 6.311 87.144 1.000 36.673 222 GLY D CA 1
ATOM 15872 C C . GLY D 1 144 ? -42.711 6.659 87.665 1.000 36.369 222 GLY D C 1
ATOM 15873 O O . GLY D 1 144 ? -41.868 5.740 87.793 1.000 37.169 222 GLY D O 1
ATOM 15874 N N . GLY D 1 145 ? -42.513 7.944 87.978 1.000 35.510 223 GLY D N 1
ATOM 15875 C CA . GLY D 1 145 ? -41.212 8.545 88.326 1.000 36.060 223 GLY D CA 1
ATOM 15876 C C . GLY D 1 145 ? -40.696 8.088 89.676 1.000 35.311 223 GLY D C 1
ATOM 15877 O O . GLY D 1 145 ? -39.474 8.091 89.853 1.000 35.548 223 GLY D O 1
ATOM 15878 N N . ILE D 1 146 ? -41.591 7.781 90.619 1.000 34.569 224 ILE D N 1
ATOM 15879 C CA . ILE D 1 146 ? -41.223 7.289 91.980 1.000 33.889 224 ILE D CA 1
ATOM 15880 C C . ILE D 1 146 ? -41.648 5.820 92.063 1.000 34.270 224 ILE D C 1
ATOM 15881 O O . ILE D 1 146 ? -42.852 5.531 91.890 1.000 34.891 224 ILE D O 1
ATOM 15886 N N . LEU D 1 147 ? -40.688 4.920 92.266 1.000 33.802 225 LEU D N 1
ATOM 15887 C CA . LEU D 1 147 ? -40.964 3.464 92.303 1.000 34.043 225 LEU D CA 1
ATOM 15888 C C . LEU D 1 147 ? -39.864 2.755 93.082 1.000 34.666 225 LEU D C 1
ATOM 15889 O O . LEU D 1 147 ? -38.784 3.351 93.327 1.000 35.425 225 LEU D O 1
ATOM 15894 N N . GLU D 1 148 ? -40.171 1.520 93.458 1.000 35.542 226 GLU D N 1
ATOM 15895 C CA . GLU D 1 148 ? -39.256 0.607 94.168 1.000 36.685 226 GLU D CA 1
ATOM 15896 C C . GLU D 1 148 ? -39.743 -0.811 93.875 1.000 35.703 226 GLU D C 1
ATOM 15897 O O . GLU D 1 148 ? -40.938 -0.977 93.616 1.000 34.737 226 GLU D O 1
ATOM 15903 N N . ARG D 1 149 ? -38.835 -1.781 93.823 1.000 36.830 227 ARG D N 1
ATOM 15904 C CA . ARG D 1 149 ? -39.167 -3.189 93.489 1.000 36.350 227 ARG D CA 1
ATOM 15905 C C . ARG D 1 149 ? -39.613 -3.866 94.782 1.000 35.750 227 ARG D C 1
ATOM 15906 O O . ARG D 1 149 ? -38.964 -4.842 95.204 1.000 36.261 227 ARG D O 1
ATOM 15914 N N . TYR D 1 150 ? -40.668 -3.329 95.395 1.000 34.684 228 TYR D N 1
ATOM 15915 C CA . TYR D 1 150 ? -41.121 -3.669 96.768 1.000 34.119 228 TYR D CA 1
ATOM 15916 C C . TYR D 1 150 ? -42.641 -3.792 96.776 1.000 33.878 228 TYR D C 1
ATOM 15917 O O . TYR D 1 150 ? -43.333 -2.830 96.376 1.000 34.355 228 TYR D O 1
ATOM 15926 N N . TRP D 1 151 ? -43.137 -4.946 97.216 1.000 34.041 229 TRP D N 1
ATOM 15927 C CA . TRP D 1 151 ? -44.583 -5.242 97.357 1.000 34.127 229 TRP D CA 1
ATOM 15928 C C . TRP D 1 151 ? -44.854 -5.811 98.750 1.000 35.307 229 TRP D C 1
ATOM 15929 O O . TRP D 1 151 ? -44.093 -6.696 99.194 1.000 36.881 229 TRP D O 1
ATOM 15940 N N . LEU D 1 152 ? -45.888 -5.285 99.410 1.000 35.737 230 LEU D N 1
ATOM 15941 C CA . LEU D 1 152 ? -46.273 -5.604 100.809 1.000 35.541 230 LEU D CA 1
ATOM 15942 C C . LEU D 1 152 ? -47.690 -6.180 100.794 1.000 35.989 230 LEU D C 1
ATOM 15943 O O . LEU D 1 152 ? -48.554 -5.600 100.105 1.000 35.699 230 LEU D O 1
ATOM 15948 N N . SER D 1 153 ? -47.906 -7.277 101.520 1.000 35.881 231 SER D N 1
ATOM 15949 C CA . SER D 1 153 ? -49.216 -7.962 101.654 1.000 36.996 231 SER D CA 1
ATOM 15950 C C . SER D 1 153 ? -49.842 -7.607 103.008 1.000 37.423 231 SER D C 1
ATOM 15951 O O . SER D 1 153 ? -49.095 -7.517 104.005 1.000 37.470 231 SER D O 1
ATOM 15954 N N . SER D 1 154 ? -51.167 -7.444 103.035 1.000 37.707 232 SER D N 1
ATOM 15955 C CA . SER D 1 154 ? -51.996 -7.285 104.259 1.000 38.592 232 SER D CA 1
ATOM 15956 C C . SER D 1 154 ? -51.909 -8.537 105.144 1.000 41.214 232 SER D C 1
ATOM 15957 O O . SER D 1 154 ? -52.296 -8.434 106.317 1.000 43.666 232 SER D O 1
ATOM 15960 N N . ARG D 1 155 ? -51.406 -9.662 104.617 1.000 42.762 233 ARG D N 1
ATOM 15961 C CA . ARG D 1 155 ? -51.209 -10.933 105.368 1.000 44.691 233 ARG D CA 1
ATOM 15962 C C . ARG D 1 155 ? -49.812 -10.972 106.011 1.000 43.425 233 ARG D C 1
ATOM 15963 O O . ARG D 1 155 ? -49.410 -12.050 106.472 1.000 43.754 233 ARG D O 1
ATOM 15971 N N . ALA D 1 156 ? -49.108 -9.837 106.056 1.000 42.548 234 ALA D N 1
ATOM 15972 C CA . ALA D 1 156 ? -47.810 -9.639 106.751 1.000 42.407 234 ALA D CA 1
ATOM 15973 C C . ALA D 1 156 ? -46.692 -10.415 106.036 1.000 42.277 234 ALA D C 1
ATOM 15974 O O . ALA D 1 156 ? -45.840 -11.020 106.712 1.000 42.792 234 ALA D O 1
ATOM 15976 N N . ALA D 1 157 ? -46.687 -10.382 104.704 1.000 41.311 235 ALA D N 1
ATOM 15977 C CA . ALA D 1 157 ? -45.584 -10.862 103.842 1.000 40.649 235 ALA D CA 1
ATOM 15978 C C . ALA D 1 157 ? -45.179 -9.730 102.904 1.000 38.720 235 ALA D C 1
ATOM 15979 O O . ALA D 1 157 ? -46.047 -8.927 102.544 1.000 38.437 235 ALA D O 1
ATOM 15981 N N . ALA D 1 158 ? -43.902 -9.673 102.530 1.000 38.233 236 ALA D N 1
ATOM 15982 C CA . ALA D 1 158 ? -43.339 -8.641 101.632 1.000 36.568 236 ALA D CA 1
ATOM 15983 C C . ALA D 1 158 ? -42.270 -9.268 100.735 1.000 37.102 236 ALA D C 1
ATOM 15984 O O . ALA D 1 158 ? -41.630 -10.265 101.155 1.000 37.492 236 ALA D O 1
ATOM 15986 N N . ILE D 1 159 ? -42.088 -8.705 99.540 1.000 35.967 237 ILE D N 1
ATOM 15987 C CA . ILE D 1 159 ? -41.015 -9.122 98.591 1.000 36.255 237 ILE D CA 1
ATOM 15988 C C . ILE D 1 159 ? -40.219 -7.875 98.194 1.000 34.738 237 ILE D C 1
ATOM 15989 O O . ILE D 1 159 ? -40.838 -6.867 97.834 1.000 33.154 237 ILE D O 1
ATOM 15994 N N . LYS D 1 160 ? -38.894 -7.955 98.300 1.000 34.738 238 LYS D N 1
ATOM 15995 C CA . LYS D 1 160 ? -37.934 -6.995 97.700 1.000 34.943 238 LYS D CA 1
ATOM 15996 C C . LYS D 1 160 ? -37.184 -7.717 96.575 1.000 35.762 238 LYS D C 1
ATOM 15997 O O . LYS D 1 160 ? -36.452 -8.687 96.882 1.000 36.131 238 LYS D O 1
ATOM 16003 N N . VAL D 1 161 ? -37.364 -7.279 95.328 1.000 35.697 239 VAL D N 1
ATOM 16004 C CA . VAL D 1 161 ? -36.586 -7.792 94.165 1.000 36.815 239 VAL D CA 1
ATOM 16005 C C . VAL D 1 161 ? -35.188 -7.161 94.220 1.000 37.759 239 VAL D C 1
ATOM 16006 O O . VAL D 1 161 ? -35.093 -5.942 94.418 1.000 37.203 239 VAL D O 1
ATOM 16010 N N . ASN D 1 162 ? -34.150 -7.990 94.085 1.000 39.944 240 ASN D N 1
ATOM 16011 C CA . ASN D 1 162 ? -32.712 -7.616 94.205 1.000 40.600 240 ASN D CA 1
ATOM 16012 C C . ASN D 1 162 ? -32.408 -6.471 93.228 1.000 39.780 240 ASN D C 1
ATOM 16013 O O . ASN D 1 162 ? -32.957 -6.489 92.106 1.000 38.397 240 ASN D O 1
ATOM 16018 N N . ASP D 1 163 ? -31.570 -5.518 93.636 1.000 40.243 241 ASP D N 1
ATOM 16019 C CA . ASP D 1 163 ? -31.135 -4.364 92.798 1.000 41.625 241 ASP D CA 1
ATOM 16020 C C . ASP D 1 163 ? -30.363 -4.864 91.567 1.000 42.944 241 ASP D C 1
ATOM 16021 O O . ASP D 1 163 ? -30.367 -4.156 90.546 1.000 42.927 241 ASP D O 1
ATOM 16026 N N . SER D 1 164 ? -29.736 -6.038 91.661 1.000 44.126 242 SER D N 1
ATOM 16027 C CA . SER D 1 164 ? -28.917 -6.661 90.590 1.000 45.965 242 SER D CA 1
ATOM 16028 C C . SER D 1 164 ? -29.781 -6.993 89.366 1.000 45.762 242 SER D C 1
ATOM 16029 O O . SER D 1 164 ? -29.225 -7.047 88.259 1.000 46.896 242 SER D O 1
ATOM 16032 N N . VAL D 1 165 ? -31.085 -7.222 89.547 1.000 43.795 243 VAL D N 1
ATOM 16033 C CA . VAL D 1 165 ? -31.944 -7.842 88.497 1.000 43.415 243 VAL D CA 1
ATOM 16034 C C . VAL D 1 165 ? -32.161 -6.838 87.372 1.000 43.208 243 VAL D C 1
ATOM 16035 O O . VAL D 1 165 ? -32.465 -5.675 87.632 1.000 42.649 243 VAL D O 1
ATOM 16039 N N . PRO D 1 166 ? -31.995 -7.254 86.095 1.000 44.806 244 PRO D N 1
ATOM 16040 C CA . PRO D 1 166 ? -32.490 -6.480 84.956 1.000 44.553 244 PRO D CA 1
ATOM 16041 C C . PRO D 1 166 ? -34.013 -6.661 84.912 1.000 43.407 244 PRO D C 1
ATOM 16042 O O . PRO D 1 166 ? -34.501 -7.459 84.124 1.000 44.377 244 PRO D O 1
ATOM 16046 N N . PHE D 1 167 ? -34.711 -5.936 85.789 1.000 41.538 245 PHE D N 1
ATOM 16047 C CA . PHE D 1 167 ? -36.085 -6.255 86.249 1.000 40.781 245 PHE D CA 1
ATOM 16048 C C . PHE D 1 167 ? -37.118 -5.642 85.302 1.000 40.634 245 PHE D C 1
ATOM 16049 O O . PHE D 1 167 ? -37.094 -4.415 85.078 1.000 39.708 245 PHE D O 1
ATOM 16057 N N . HIS D 1 168 ? -38.011 -6.494 84.796 1.000 41.097 246 HIS D N 1
ATOM 16058 C CA . HIS D 1 168 ? -39.201 -6.147 83.979 1.000 41.566 246 HIS D CA 1
ATOM 16059 C C . HIS D 1 168 ? -40.444 -6.651 84.704 1.000 41.067 246 HIS D C 1
ATOM 16060 O O . HIS D 1 168 ? -40.375 -7.749 85.278 1.000 42.127 246 HIS D O 1
ATOM 16067 N N . LEU D 1 169 ? -41.525 -5.871 84.690 1.000 40.986 247 LEU D N 1
ATOM 16068 C CA . LEU D 1 169 ? -42.787 -6.203 85.405 1.000 40.399 247 LEU D CA 1
ATOM 16069 C C . LEU D 1 169 ? -43.949 -6.212 84.410 1.000 40.423 247 LEU D C 1
ATOM 16070 O O . LEU D 1 169 ? -44.067 -5.253 83.612 1.000 41.004 247 LEU D O 1
ATOM 16075 N N . GLY D 1 170 ? -44.739 -7.282 84.455 1.000 39.781 248 GLY D N 1
ATOM 16076 C CA . GLY D 1 170 ? -46.063 -7.392 83.822 1.000 39.940 248 GLY D CA 1
ATOM 16077 C C . GLY D 1 170 ? -47.082 -7.821 84.862 1.000 39.431 248 GLY D C 1
ATOM 16078 O O . GLY D 1 170 ? -46.738 -7.828 86.060 1.000 37.823 248 GLY D O 1
ATOM 16079 N N . TRP D 1 171 ? -48.288 -8.179 84.429 1.000 40.567 249 TRP D N 1
ATOM 16080 C CA . TRP D 1 171 ? -49.360 -8.681 85.323 1.000 41.871 249 TRP D CA 1
ATOM 16081 C C . TRP D 1 171 ? -50.399 -9.445 84.503 1.000 43.494 249 TRP D C 1
ATOM 16082 O O . TRP D 1 171 ? -50.439 -9.274 83.274 1.000 44.307 249 TRP D O 1
ATOM 16093 N N . ASN D 1 172 ? -51.201 -10.251 85.190 1.000 44.934 250 ASN D N 1
ATOM 16094 C CA . ASN D 1 172 ? -52.239 -11.132 84.603 1.000 47.874 250 ASN D CA 1
ATOM 16095 C C . ASN D 1 172 ? -53.436 -11.128 85.560 1.000 47.619 250 ASN D C 1
ATOM 16096 O O . ASN D 1 172 ? -53.343 -11.769 86.620 1.000 48.372 250 ASN D O 1
ATOM 16101 N N . SER D 1 173 ? -54.501 -10.402 85.217 1.000 47.370 251 SER D N 1
ATOM 16102 C CA . SER D 1 173 ? -55.678 -10.171 86.096 1.000 47.392 251 SER D CA 1
ATOM 16103 C C . SER D 1 173 ? -56.485 -11.463 86.247 1.000 48.291 251 SER D C 1
ATOM 16104 O O . SER D 1 173 ? -57.090 -11.638 87.308 1.000 49.253 251 SER D O 1
ATOM 16107 N N . THR D 1 174 ? -56.466 -12.345 85.245 1.000 49.907 252 THR D N 1
ATOM 16108 C CA . THR D 1 174 ? -57.204 -13.637 85.244 1.000 51.134 252 THR D CA 1
ATOM 16109 C C . THR D 1 174 ? -56.778 -14.491 86.445 1.000 50.557 252 THR D C 1
ATOM 16110 O O . THR D 1 174 ? -57.665 -15.091 87.068 1.000 51.705 252 THR D O 1
ATOM 16114 N N . GLU D 1 175 ? -55.476 -14.552 86.740 1.000 48.960 253 GLU D N 1
ATOM 16115 C CA . GLU D 1 175 ? -54.905 -15.334 87.873 1.000 48.653 253 GLU D CA 1
ATOM 16116 C C . GLU D 1 175 ? -54.393 -14.381 88.958 1.000 46.671 253 GLU D C 1
ATOM 16117 O O . GLU D 1 175 ? -53.777 -14.871 89.922 1.000 46.646 253 GLU D O 1
ATOM 16123 N N . ARG D 1 176 ? -54.644 -13.077 88.802 1.000 45.724 254 ARG D N 1
ATOM 16124 C CA . ARG D 1 176 ? -54.252 -12.000 89.750 1.000 43.927 254 ARG D CA 1
ATOM 16125 C C . ARG D 1 176 ? -52.785 -12.181 90.145 1.000 43.436 254 ARG D C 1
ATOM 16126 O O . ARG D 1 176 ? -52.499 -12.340 91.347 1.000 43.547 254 ARG D O 1
ATOM 16134 N N . SER D 1 177 ? -51.893 -12.159 89.153 1.000 44.010 255 SER D N 1
ATOM 16135 C CA . SER D 1 177 ? -50.432 -12.380 89.315 1.000 43.765 255 SER D CA 1
ATOM 16136 C C . SER D 1 177 ? -49.660 -11.142 88.860 1.000 42.681 255 SER D C 1
ATOM 16137 O O . SER D 1 177 ? -50.129 -10.456 87.936 1.000 42.529 255 SER D O 1
ATOM 16140 N N . LEU D 1 178 ? -48.533 -10.866 89.520 1.000 42.037 256 LEU D N 1
ATOM 16141 C CA . LEU D 1 178 ? -47.449 -10.000 88.997 1.000 41.551 256 LEU D CA 1
ATOM 16142 C C . LEU D 1 178 ? -46.458 -10.896 88.251 1.000 42.828 256 LEU D C 1
ATOM 16143 O O . LEU D 1 178 ? -46.067 -11.943 88.803 1.000 43.483 256 LEU D O 1
ATOM 16148 N N . ARG D 1 179 ? -46.085 -10.512 87.032 1.000 42.806 257 ARG D N 1
ATOM 16149 C CA . ARG D 1 179 ? -45.095 -11.241 86.203 1.000 43.091 257 ARG D CA 1
ATOM 16150 C C . ARG D 1 179 ? -43.722 -10.597 86.422 1.000 42.284 257 ARG D C 1
ATOM 16151 O O . ARG D 1 179 ? -43.486 -9.497 85.878 1.000 41.130 257 ARG D O 1
ATOM 16159 N N . LEU D 1 180 ? -42.878 -11.247 87.233 1.000 41.852 258 LEU D N 1
ATOM 16160 C CA . LEU D 1 180 ? -41.502 -10.795 87.563 1.000 41.538 258 LEU D CA 1
ATOM 16161 C C . LEU D 1 180 ? -40.549 -11.395 86.528 1.000 43.155 258 LEU D C 1
ATOM 16162 O O . LEU D 1 180 ? -40.459 -12.640 86.477 1.000 45.198 258 LEU D O 1
ATOM 16167 N N . GLN D 1 181 ? -39.873 -10.556 85.736 1.000 42.601 259 GLN D N 1
ATOM 16168 C CA . GLN D 1 181 ? -39.021 -11.023 84.612 1.000 44.536 259 GLN D CA 1
ATOM 16169 C C . GLN D 1 181 ? -37.620 -10.414 84.713 1.000 44.757 259 GLN D C 1
ATOM 16170 O O . GLN D 1 181 ? -37.514 -9.223 85.042 1.000 43.711 259 GLN D O 1
ATOM 16176 N N . ALA D 1 182 ? -36.597 -11.234 84.444 1.000 46.035 260 ALA D N 1
ATOM 16177 C CA . ALA D 1 182 ? -35.205 -10.823 84.165 1.000 46.972 260 ALA D CA 1
ATOM 16178 C C . ALA D 1 182 ? -34.908 -11.134 82.697 1.000 49.026 260 ALA D C 1
ATOM 16179 O O . ALA D 1 182 ? -35.093 -12.300 82.296 1.000 51.234 260 ALA D O 1
ATOM 16181 N N . ARG D 1 183 ? -34.480 -10.135 81.921 1.000 49.741 261 ARG D N 1
ATOM 16182 C CA . ARG D 1 183 ? -34.106 -10.302 80.488 1.000 50.969 261 ARG D CA 1
ATOM 16183 C C . ARG D 1 183 ? -33.135 -9.189 80.081 1.000 51.920 261 ARG D C 1
ATOM 16184 O O . ARG D 1 183 ? -33.167 -8.106 80.711 1.000 50.610 261 ARG D O 1
ATOM 16192 N N . TYR D 1 184 ? -32.308 -9.455 79.065 1.000 54.228 262 TYR D N 1
ATOM 16193 C CA . TYR D 1 184 ? -31.318 -8.505 78.502 1.000 55.804 262 TYR D CA 1
ATOM 16194 C C . TYR D 1 184 ? -31.663 -8.161 77.046 1.000 58.719 262 TYR D C 1
ATOM 16195 O O . TYR D 1 184 ? -31.028 -7.233 76.508 1.000 58.554 262 TYR D O 1
ATOM 16204 N N . HIS D 1 185 ? -32.643 -8.840 76.436 1.000 61.715 263 HIS D N 1
ATOM 16205 C CA . HIS D 1 185 ? -33.089 -8.566 75.042 1.000 64.934 263 HIS D CA 1
ATOM 16206 C C . HIS D 1 185 ? -34.191 -7.497 75.053 1.000 63.986 263 HIS D C 1
ATOM 16207 O O . HIS D 1 185 ? -35.115 -7.608 75.876 1.000 62.569 263 HIS D O 1
ATOM 16214 N N . ASP D 1 186 ? -34.081 -6.498 74.171 1.000 64.524 264 ASP D N 1
ATOM 16215 C CA . ASP D 1 186 ? -35.121 -5.463 73.932 1.000 63.402 264 ASP D CA 1
ATOM 16216 C C . ASP D 1 186 ? -35.433 -4.784 75.271 1.000 61.062 264 ASP D C 1
ATOM 16217 O O . ASP D 1 186 ? -36.528 -5.018 75.813 1.000 60.670 264 ASP D O 1
ATOM 16222 N N . THR D 1 187 ? -34.487 -3.994 75.792 1.000 59.344 265 THR D N 1
ATOM 16223 C CA . THR D 1 187 ? -34.534 -3.363 77.139 1.000 57.256 265 THR D CA 1
ATOM 16224 C C . THR D 1 187 ? -33.430 -2.320 77.275 1.000 57.098 265 THR D C 1
ATOM 16225 O O . THR D 1 187 ? -32.386 -2.452 76.649 1.000 59.106 265 THR D O 1
ATOM 16229 N N . PRO D 1 188 ? -33.618 -1.264 78.102 1.000 55.371 266 PRO D N 1
ATOM 16230 C CA . PRO D 1 188 ? -32.542 -0.328 78.421 1.000 54.973 266 PRO D CA 1
ATOM 16231 C C . PRO D 1 188 ? -31.570 -0.781 79.521 1.000 55.119 266 PRO D C 1
ATOM 16232 O O . PRO D 1 188 ? -30.709 0.006 79.868 1.000 55.942 266 PRO D O 1
ATOM 16236 N N . TYR D 1 189 ? -31.718 -2.005 80.045 1.000 54.984 267 TYR D N 1
ATOM 16237 C CA . TYR D 1 189 ? -30.772 -2.611 81.022 1.000 55.631 267 TYR D CA 1
ATOM 16238 C C . TYR D 1 189 ? -29.563 -3.162 80.257 1.000 58.122 267 TYR D C 1
ATOM 16239 O O . TYR D 1 189 ? -29.771 -3.893 79.279 1.000 58.988 267 TYR D O 1
ATOM 16248 N N . LYS D 1 190 ? -28.347 -2.820 80.694 1.000 60.224 268 LYS D N 1
ATOM 16249 C CA . LYS D 1 190 ? -27.073 -3.434 80.223 1.000 62.964 268 LYS D CA 1
ATOM 16250 C C . LYS D 1 190 ? -26.538 -4.331 81.332 1.000 63.417 268 LYS D C 1
ATOM 16251 O O . LYS D 1 190 ? -26.815 -4.078 82.503 1.000 62.879 268 LYS D O 1
ATOM 16257 N N . PRO D 1 191 ? -25.758 -5.394 81.022 1.000 65.372 269 PRO D N 1
ATOM 16258 C CA . PRO D 1 191 ? -25.001 -6.113 82.047 1.000 65.738 269 PRO D CA 1
ATOM 16259 C C . PRO D 1 191 ? -23.829 -5.263 82.527 1.000 66.931 269 PRO D C 1
ATOM 16260 O O . PRO D 1 191 ? -23.458 -4.304 81.855 1.000 66.763 269 PRO D O 1
ATOM 16264 N N . PRO D 1 192 ? -23.243 -5.537 83.715 1.000 68.769 270 PRO D N 1
ATOM 16265 C CA . PRO D 1 192 ? -21.962 -4.936 84.087 1.000 69.780 270 PRO D CA 1
ATOM 16266 C C . PRO D 1 192 ? -20.803 -5.596 83.328 1.000 71.336 270 PRO D C 1
ATOM 16267 O O . PRO D 1 192 ? -19.712 -5.071 83.441 1.000 73.402 270 PRO D O 1
ATOM 16271 N N . ALA D 1 198 ? -26.476 -13.004 80.624 1.000 61.426 276 ALA D N 1
ATOM 16272 C CA . ALA D 1 198 ? -26.797 -14.057 81.623 1.000 61.721 276 ALA D CA 1
ATOM 16273 C C . ALA D 1 198 ? -27.896 -13.571 82.576 1.000 59.360 276 ALA D C 1
ATOM 16274 O O . ALA D 1 198 ? -27.605 -13.112 83.679 1.000 56.757 276 ALA D O 1
ATOM 16276 N N . PRO D 1 199 ? -29.193 -13.675 82.193 1.000 59.055 277 PRO D N 1
ATOM 16277 C CA . PRO D 1 199 ? -30.294 -13.182 83.026 1.000 57.590 277 PRO D CA 1
ATOM 16278 C C . PRO D 1 199 ? -30.400 -13.910 84.373 1.000 56.267 277 PRO D C 1
ATOM 16279 O O . PRO D 1 199 ? -30.043 -15.073 84.461 1.000 56.951 277 PRO D O 1
ATOM 16283 N N . GLU D 1 200 ? -30.934 -13.197 85.364 1.000 53.950 278 GLU D N 1
ATOM 16284 C CA . GLU D 1 200 ? -30.838 -13.507 86.813 1.000 52.931 278 GLU D CA 1
ATOM 16285 C C . GLU D 1 200 ? -32.013 -12.826 87.526 1.000 50.582 278 GLU D C 1
ATOM 16286 O O . GLU D 1 200 ? -32.039 -11.580 87.544 1.000 49.074 278 GLU D O 1
ATOM 16292 N N . LEU D 1 201 ? -32.966 -13.610 88.043 1.000 49.438 279 LEU D N 1
ATOM 16293 C CA . LEU D 1 201 ? -34.077 -13.114 88.902 1.000 46.750 279 LEU D CA 1
ATOM 16294 C C . LEU D 1 201 ? -33.828 -13.566 90.342 1.000 45.844 279 LEU D C 1
ATOM 16295 O O . LEU D 1 201 ? -33.867 -14.784 90.598 1.000 47.594 279 LEU D O 1
ATOM 16300 N N . SER D 1 202 ? -33.566 -12.614 91.235 1.000 43.875 280 SER D N 1
ATOM 16301 C CA . SER D 1 202 ? -33.356 -12.844 92.684 1.000 43.276 280 SER D CA 1
ATOM 16302 C C . SER D 1 202 ? -34.199 -11.852 93.493 1.000 41.554 280 SER D C 1
ATOM 16303 O O . SER D 1 202 ? -34.475 -10.736 93.008 1.000 40.196 280 SER D O 1
ATOM 16306 N N . TYR D 1 203 ? -34.591 -12.265 94.694 1.000 41.495 281 TYR D N 1
ATOM 16307 C CA . TYR D 1 203 ? -35.488 -11.491 95.582 1.000 39.810 281 TYR D CA 1
ATOM 16308 C C . TYR D 1 203 ? -35.462 -12.087 96.988 1.000 40.244 281 TYR D C 1
ATOM 16309 O O . TYR D 1 203 ? -34.995 -13.235 97.172 1.000 42.220 281 TYR D O 1
ATOM 16318 N N . ARG D 1 204 ? -35.929 -11.304 97.959 1.000 39.488 282 ARG D N 1
ATOM 16319 C CA . ARG D 1 204 ? -36.124 -11.753 99.359 1.000 39.944 282 ARG D CA 1
ATOM 16320 C C . ARG D 1 204 ? -37.605 -11.609 99.702 1.000 38.787 282 ARG D C 1
ATOM 16321 O O . ARG D 1 204 ? -38.133 -10.493 99.548 1.000 37.750 282 ARG D O 1
ATOM 16329 N N . VAL D 1 205 ? -38.235 -12.708 100.122 1.000 39.072 283 VAL D N 1
ATOM 16330 C CA . VAL D 1 205 ? -39.610 -12.734 100.698 1.000 38.456 283 VAL D CA 1
ATOM 16331 C C . VAL D 1 205 ? -39.473 -12.855 102.215 1.000 38.868 283 VAL D C 1
ATOM 16332 O O . VAL D 1 205 ? -38.888 -13.850 102.668 1.000 39.990 283 VAL D O 1
ATOM 16336 N N . CYS D 1 206 ? -39.958 -11.859 102.961 1.000 38.793 284 CYS D N 1
ATOM 16337 C CA . CYS D 1 206 ? -39.981 -11.866 104.452 1.000 39.522 284 CYS D CA 1
ATOM 16338 C C . CYS D 1 206 ? -41.433 -11.967 104.936 1.000 39.695 284 CYS D C 1
ATOM 16339 O O . CYS D 1 206 ? -42.324 -11.367 104.310 1.000 39.289 284 CYS D O 1
ATOM 16342 N N . VAL D 1 207 ? -41.649 -12.751 105.990 1.000 41.126 285 VAL D N 1
ATOM 16343 C CA . VAL D 1 207 ? -42.974 -13.022 106.621 1.000 41.802 285 VAL D CA 1
ATOM 16344 C C . VAL D 1 207 ? -42.893 -12.562 108.082 1.000 42.748 285 VAL D C 1
ATOM 16345 O O . VAL D 1 207 ? -41.958 -12.992 108.772 1.000 44.723 285 VAL D O 1
ATOM 16349 N N . GLY D 1 208 ? -43.828 -11.714 108.514 1.000 42.415 286 GLY D N 1
ATOM 16350 C CA . GLY D 1 208 ? -43.910 -11.178 109.886 1.000 43.160 286 GLY D CA 1
ATOM 16351 C C . GLY D 1 208 ? -45.235 -11.509 110.555 1.000 43.273 286 GLY D C 1
ATOM 16352 O O . GLY D 1 208 ? -46.037 -12.253 109.963 1.000 42.356 286 GLY D O 1
ATOM 16353 N N . SER D 1 209 ? -45.459 -10.944 111.744 1.000 44.745 287 SER D N 1
ATOM 16354 C CA . SER D 1 209 ? -46.657 -11.164 112.599 1.000 45.992 287 SER D CA 1
ATOM 16355 C C . SER D 1 209 ? -47.808 -10.247 112.161 1.000 44.664 287 SER D C 1
ATOM 16356 O O . SER D 1 209 ? -48.966 -10.687 112.273 1.000 45.916 287 SER D O 1
ATOM 16359 N N . ASP D 1 210 ? -47.510 -9.048 111.644 1.000 43.920 288 ASP D N 1
ATOM 16360 C CA . ASP D 1 210 ? -48.536 -8.103 111.118 1.000 43.082 288 ASP D CA 1
ATOM 16361 C C . ASP D 1 210 ? -47.934 -7.222 110.020 1.000 41.746 288 ASP D C 1
ATOM 16362 O O . ASP D 1 210 ? -46.701 -7.067 109.991 1.000 41.213 288 ASP D O 1
ATOM 16367 N N . VAL D 1 211 ? -48.800 -6.639 109.187 1.000 40.945 289 VAL D N 1
ATOM 16368 C CA . VAL D 1 211 ? -48.433 -5.864 107.965 1.000 40.461 289 VAL D CA 1
ATOM 16369 C C . VAL D 1 211 ? -47.542 -4.668 108.342 1.000 39.325 289 VAL D C 1
ATOM 16370 O O . VAL D 1 211 ? -46.633 -4.368 107.558 1.000 38.984 289 VAL D O 1
ATOM 16374 N N . THR D 1 212 ? -47.775 -3.999 109.475 1.000 38.372 290 THR D N 1
ATOM 16375 C CA . THR D 1 212 ? -47.013 -2.776 109.856 1.000 37.080 290 THR D CA 1
ATOM 16376 C C . THR D 1 212 ? -45.595 -3.166 110.298 1.000 37.396 290 THR D C 1
ATOM 16377 O O . THR D 1 212 ? -44.648 -2.472 109.877 1.000 35.538 290 THR D O 1
ATOM 16381 N N . SER D 1 213 ? -45.455 -4.201 111.138 1.000 38.212 291 SER D N 1
ATOM 16382 C CA . SER D 1 213 ? -44.155 -4.730 111.637 1.000 38.863 291 SER D CA 1
ATOM 16383 C C . SER D 1 213 ? -43.246 -5.117 110.464 1.000 38.428 291 SER D C 1
ATOM 16384 O O . SER D 1 213 ? -42.083 -4.664 110.445 1.000 37.698 291 SER D O 1
ATOM 16387 N N . ILE D 1 214 ? -43.755 -5.941 109.542 1.000 38.139 292 ILE D N 1
ATOM 16388 C CA . ILE D 1 214 ? -42.961 -6.510 108.417 1.000 38.288 292 ILE D CA 1
ATOM 16389 C C . ILE D 1 214 ? -42.580 -5.367 107.474 1.000 36.993 292 ILE D C 1
ATOM 16390 O O . ILE D 1 214 ? -41.421 -5.337 107.045 1.000 37.449 292 ILE D O 1
ATOM 16395 N N . HIS D 1 215 ? -43.495 -4.432 107.211 1.000 36.214 293 HIS D N 1
ATOM 16396 C CA . HIS D 1 215 ? -43.225 -3.213 106.404 1.000 35.751 293 HIS D CA 1
ATOM 16397 C C . HIS D 1 215 ? -42.058 -2.429 107.014 1.000 36.299 293 HIS D C 1
ATOM 16398 O O . HIS D 1 215 ? -41.130 -2.065 106.270 1.000 36.755 293 HIS D O 1
ATOM 16405 N N . LYS D 1 216 ? -42.098 -2.178 108.319 1.000 36.719 294 LYS D N 1
ATOM 16406 C CA . LYS D 1 216 ? -41.051 -1.399 109.026 1.000 37.473 294 LYS D CA 1
ATOM 16407 C C . LYS D 1 216 ? -39.716 -2.139 108.923 1.000 37.760 294 LYS D C 1
ATOM 16408 O O . LYS D 1 216 ? -38.701 -1.461 108.714 1.000 37.798 294 LYS D O 1
ATOM 16414 N N . TYR D 1 217 ? -39.707 -3.469 109.044 1.000 38.034 295 TYR D N 1
ATOM 16415 C CA . TYR D 1 217 ? -38.484 -4.298 108.879 1.000 38.406 295 TYR D CA 1
ATOM 16416 C C . TYR D 1 217 ? -37.903 -4.086 107.473 1.000 37.591 295 TYR D C 1
ATOM 16417 O O . TYR D 1 217 ? -36.680 -3.848 107.362 1.000 38.974 295 TYR D O 1
ATOM 16426 N N . MET D 1 218 ? -38.748 -4.175 106.440 1.000 36.174 296 MET D N 1
ATOM 16427 C CA . MET D 1 218 ? -38.333 -4.088 105.013 1.000 35.849 296 MET D CA 1
ATOM 16428 C C . MET D 1 218 ? -37.817 -2.671 104.732 1.000 36.557 296 MET D C 1
ATOM 16429 O O . MET D 1 218 ? -36.760 -2.547 104.102 1.000 37.088 296 MET D O 1
ATOM 16434 N N . VAL D 1 219 ? -38.522 -1.643 105.206 1.000 36.458 297 VAL D N 1
ATOM 16435 C CA . VAL D 1 219 ? -38.169 -0.205 104.994 1.000 36.421 297 VAL D CA 1
ATOM 16436 C C . VAL D 1 219 ? -36.814 0.092 105.654 1.000 36.811 297 VAL D C 1
ATOM 16437 O O . VAL D 1 219 ? -35.991 0.760 104.996 1.000 36.589 297 VAL D O 1
ATOM 16441 N N . ARG D 1 220 ? -36.594 -0.360 106.898 1.000 37.628 298 ARG D N 1
ATOM 16442 C CA . ARG D 1 220 ? -35.336 -0.103 107.653 1.000 39.524 298 ARG D CA 1
ATOM 16443 C C . ARG D 1 220 ? -34.176 -0.821 106.947 1.000 40.492 298 ARG D C 1
ATOM 16444 O O . ARG D 1 220 ? -33.042 -0.300 106.962 1.000 41.210 298 ARG D O 1
ATOM 16448 N N . ARG D 1 221 ? -34.453 -1.967 106.331 1.000 39.999 299 ARG D N 1
ATOM 16449 C CA . ARG D 1 221 ? -33.423 -2.806 105.679 1.000 41.224 299 ARG D CA 1
ATOM 16450 C C . ARG D 1 221 ? -32.979 -2.164 104.356 1.000 40.806 299 ARG D C 1
ATOM 16451 O O . ARG D 1 221 ? -31.762 -2.096 104.133 1.000 42.600 299 ARG D O 1
ATOM 16459 N N . TYR D 1 222 ? -33.920 -1.711 103.523 1.000 39.449 300 TYR D N 1
ATOM 16460 C CA . TYR D 1 222 ? -33.699 -1.389 102.087 1.000 39.645 300 TYR D CA 1
ATOM 16461 C C . TYR D 1 222 ? -33.654 0.121 101.816 1.000 39.649 300 TYR D C 1
ATOM 16462 O O . TYR D 1 222 ? -32.876 0.490 100.940 1.000 40.174 300 TYR D O 1
ATOM 16471 N N . PHE D 1 223 ? -34.446 0.959 102.491 1.000 40.234 301 PHE D N 1
ATOM 16472 C CA . PHE D 1 223 ? -34.584 2.399 102.132 1.000 41.320 301 PHE D CA 1
ATOM 16473 C C . PHE D 1 223 ? -33.832 3.290 103.122 1.000 42.590 301 PHE D C 1
ATOM 16474 O O . PHE D 1 223 ? -33.966 3.088 104.345 1.000 44.372 301 PHE D O 1
ATOM 16482 N N . ASN D 1 224 ? -33.092 4.264 102.588 1.000 42.727 302 ASN D N 1
ATOM 16483 C CA . ASN D 1 224 ? -32.441 5.350 103.363 1.000 44.340 302 ASN D CA 1
ATOM 16484 C C . ASN D 1 224 ? -33.509 6.376 103.759 1.000 45.420 302 ASN D C 1
ATOM 16485 O O . ASN D 1 224 ? -34.534 6.477 103.060 1.000 43.593 302 ASN D O 1
ATOM 16490 N N . LYS D 1 225 ? -33.276 7.098 104.853 1.000 45.929 303 LYS D N 1
ATOM 16491 C CA . LYS D 1 225 ? -34.161 8.177 105.356 1.000 45.634 303 LYS D CA 1
ATOM 16492 C C . LYS D 1 225 ? -33.562 9.512 104.953 1.000 45.173 303 LYS D C 1
ATOM 16493 O O . LYS D 1 225 ? -32.344 9.639 104.909 1.000 44.614 303 LYS D O 1
ATOM 16499 N N . PRO D 1 226 ? -34.378 10.563 104.707 1.000 45.443 304 PRO D N 1
ATOM 16500 C CA . PRO D 1 226 ? -33.846 11.922 104.603 1.000 46.320 304 PRO D CA 1
ATOM 16501 C C . PRO D 1 226 ? -33.387 12.335 106.006 1.000 45.915 304 PRO D C 1
ATOM 16502 O O . PRO D 1 226 ? -34.044 11.968 106.937 1.000 44.629 304 PRO D O 1
ATOM 16506 N N . SER D 1 227 ? -32.249 13.015 106.110 1.000 45.891 305 SER D N 1
ATOM 16507 C CA . SER D 1 227 ? -31.630 13.418 107.397 1.000 47.424 305 SER D CA 1
ATOM 16508 C C . SER D 1 227 ? -31.927 14.893 107.680 1.000 47.544 305 SER D C 1
ATOM 16509 O O . SER D 1 227 ? -31.536 15.363 108.752 1.000 47.841 305 SER D O 1
ATOM 16512 N N . ARG D 1 228 ? -32.613 15.581 106.763 1.000 47.371 306 ARG D N 1
ATOM 16513 C CA . ARG D 1 228 ? -32.947 17.024 106.883 1.000 48.944 306 ARG D CA 1
ATOM 16514 C C . ARG D 1 228 ? -34.440 17.225 106.606 1.000 46.086 306 ARG D C 1
ATOM 16515 O O . ARG D 1 228 ? -35.084 16.320 106.033 1.000 44.106 306 ARG D O 1
ATOM 16523 N N . VAL D 1 229 ? -34.963 18.380 107.017 1.000 45.804 307 VAL D N 1
ATOM 16524 C CA . VAL D 1 229 ? -36.380 18.792 106.802 1.000 43.689 307 VAL D CA 1
ATOM 16525 C C . VAL D 1 229 ? -36.383 20.036 105.924 1.000 43.043 307 VAL D C 1
ATOM 16526 O O . VAL D 1 229 ? -35.602 20.962 106.150 1.000 42.429 307 VAL D O 1
ATOM 16530 N N . PRO D 1 230 ? -37.249 20.086 104.886 1.000 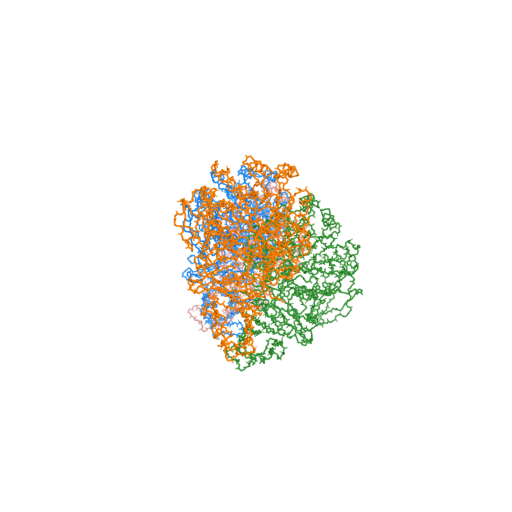41.620 308 PRO D N 1
ATOM 16531 C CA . PRO D 1 230 ? -37.441 21.308 104.108 1.000 41.891 308 PRO D CA 1
ATOM 16532 C C . PRO D 1 230 ? -37.905 22.500 104.958 1.000 42.436 308 PRO D C 1
ATOM 16533 O O . PRO D 1 230 ? -38.215 22.324 106.122 1.000 43.418 308 PRO D O 1
ATOM 16537 N N . ALA D 1 231 ? -37.957 23.684 104.346 1.000 43.483 309 ALA D N 1
ATOM 16538 C CA . ALA D 1 231 ? -38.383 24.953 104.986 1.000 44.426 309 ALA D CA 1
ATOM 16539 C C . ALA D 1 231 ? -39.715 24.738 105.708 1.000 43.308 309 ALA D C 1
ATOM 16540 O O . ALA D 1 231 ? -40.655 24.201 105.131 1.000 40.924 309 ALA D O 1
ATOM 16542 N N . PRO D 1 232 ? -39.845 25.119 107.000 1.000 44.761 310 PRO D N 1
ATOM 16543 C CA . PRO D 1 232 ? -41.077 24.859 107.753 1.000 45.176 310 PRO D CA 1
ATOM 16544 C C . PRO D 1 232 ? -42.344 25.488 107.141 1.000 45.397 310 PRO D C 1
ATOM 16545 O O . PRO D 1 232 ? -43.396 24.908 107.270 1.000 45.238 310 PRO D O 1
ATOM 16549 N N . GLU D 1 233 ? -42.207 26.622 106.450 1.000 47.179 311 GLU D N 1
ATOM 16550 C CA . GLU D 1 233 ? -43.336 27.371 105.828 1.000 47.709 311 GLU D CA 1
ATOM 16551 C C . GLU D 1 233 ? -43.972 26.525 104.719 1.000 46.288 311 GLU D C 1
ATOM 16552 O O . GLU D 1 233 ? -45.167 26.734 104.452 1.000 46.598 311 GLU D O 1
ATOM 16558 N N . ALA D 1 234 ? -43.213 25.611 104.100 1.000 45.085 312 ALA D N 1
ATOM 16559 C CA . ALA D 1 234 ? -43.692 24.718 103.014 1.000 43.406 312 ALA D CA 1
ATOM 16560 C C . ALA D 1 234 ? -44.705 23.702 103.563 1.000 41.556 312 ALA D C 1
ATOM 16561 O O . ALA D 1 234 ? -45.502 23.167 102.764 1.000 39.824 312 ALA D O 1
ATOM 16563 N N . PHE D 1 235 ? -44.683 23.457 104.876 1.000 41.894 313 PHE D N 1
ATOM 16564 C CA . PHE D 1 235 ? -45.618 22.544 105.587 1.000 42.498 313 PHE D CA 1
ATOM 16565 C C . PHE D 1 235 ? -46.811 23.327 106.166 1.000 43.283 313 PHE D C 1
ATOM 16566 O O . PHE D 1 235 ? -47.677 22.701 106.801 1.000 42.674 313 PHE D O 1
ATOM 16574 N N . ARG D 1 236 ? -46.867 24.645 105.957 1.000 45.282 314 ARG D N 1
ATOM 16575 C CA . ARG D 1 236 ? -47.925 25.528 106.519 1.000 46.595 314 ARG D CA 1
ATOM 16576 C C . ARG D 1 236 ? -48.605 26.316 105.399 1.000 45.313 314 ARG D C 1
ATOM 16577 O O . ARG D 1 236 ? -49.782 26.051 105.126 1.000 45.761 314 ARG D O 1
ATOM 16585 N N . ASP D 1 237 ? -47.889 27.255 104.786 1.000 44.762 315 ASP D N 1
ATOM 16586 C CA . ASP D 1 237 ? -48.467 28.248 103.844 1.000 45.502 315 ASP D CA 1
ATOM 16587 C C . ASP D 1 237 ? -48.623 27.601 102.473 1.000 44.495 315 ASP D C 1
ATOM 16588 O O . ASP D 1 237 ? -47.809 26.769 102.076 1.000 44.896 315 ASP D O 1
ATOM 16593 N N . PRO D 1 238 ? -49.665 27.967 101.695 1.000 44.607 316 PRO D N 1
ATOM 16594 C CA . PRO D 1 238 ? -49.833 27.430 100.346 1.000 43.289 316 PRO D CA 1
ATOM 16595 C C . PRO D 1 238 ? -48.669 27.832 99.430 1.000 43.189 316 PRO D C 1
ATOM 16596 O O . PRO D 1 238 ? -48.114 28.901 99.604 1.000 43.794 316 PRO D O 1
ATOM 16600 N N . ILE D 1 239 ? -48.321 26.951 98.494 1.000 42.488 317 ILE D N 1
ATOM 16601 C CA . ILE D 1 239 ? -47.383 27.236 97.369 1.000 42.271 317 ILE D CA 1
ATOM 16602 C C . ILE D 1 239 ? -48.228 27.716 96.183 1.000 41.771 317 ILE D C 1
ATOM 16603 O O . ILE D 1 239 ? -49.347 27.196 96.007 1.000 41.602 317 ILE D O 1
ATOM 16608 N N . TRP D 1 240 ? -47.725 28.686 95.420 1.000 41.546 318 TRP D N 1
ATOM 16609 C CA . TRP D 1 240 ? -48.438 29.298 94.269 1.000 41.698 318 TRP D CA 1
ATOM 16610 C C . TRP D 1 240 ? -47.609 29.089 92.997 1.000 41.905 318 TRP D C 1
ATOM 16611 O O . TRP D 1 240 ? -46.494 29.638 92.917 1.000 41.658 318 TRP D O 1
ATOM 16622 N N . SER D 1 241 ? -48.139 28.303 92.054 1.000 41.199 319 SER D N 1
ATOM 16623 C CA . SER D 1 241 ? -47.506 27.982 90.752 1.000 40.672 319 SER D CA 1
ATOM 16624 C C . SER D 1 241 ? -48.223 28.734 89.626 1.000 41.224 319 SER D C 1
ATOM 16625 O O . SER D 1 241 ? -49.473 28.779 89.642 1.000 39.052 319 SER D O 1
ATOM 16628 N N . THR D 1 242 ? -47.457 29.232 88.648 1.000 41.740 320 THR D N 1
ATOM 16629 C CA . THR D 1 242 ? -47.975 29.961 87.465 1.000 43.371 320 THR D CA 1
ATOM 16630 C C . THR D 1 242 ? -48.526 28.980 86.423 1.000 42.873 320 THR D C 1
ATOM 16631 O O . THR D 1 242 ? -49.176 29.466 85.482 1.000 44.474 320 THR D O 1
ATOM 16635 N N . TRP D 1 243 ? -48.290 27.670 86.564 1.000 41.659 321 TRP D N 1
ATOM 16636 C CA . TRP D 1 243 ? -48.411 26.710 85.430 1.000 42.085 321 TRP D CA 1
ATOM 16637 C C . TRP D 1 243 ? -49.866 26.551 84.969 1.000 42.409 321 TRP D C 1
ATOM 16638 O O . TRP D 1 243 ? -50.141 26.880 83.801 1.000 43.047 321 TRP D O 1
ATOM 16649 N N . ALA D 1 244 ? -50.756 26.020 85.814 1.000 42.259 322 ALA D N 1
ATOM 16650 C CA . ALA D 1 244 ? -52.160 25.719 85.439 1.000 42.437 322 ALA D CA 1
ATOM 16651 C C . ALA D 1 244 ? -52.888 27.022 85.100 1.000 44.817 322 ALA D C 1
ATOM 16652 O O . ALA D 1 244 ? -53.732 27.004 84.186 1.000 46.027 322 ALA D O 1
ATOM 16654 N N . LEU D 1 245 ? -52.550 28.109 85.802 1.000 45.710 323 LEU D N 1
ATOM 16655 C CA . LEU D 1 245 ? -53.193 29.445 85.677 1.000 47.480 323 LEU D CA 1
ATOM 16656 C C . LEU D 1 245 ? -52.874 30.067 84.315 1.000 49.750 323 LEU D C 1
ATOM 16657 O O . LEU D 1 245 ? -53.829 30.390 83.589 1.000 51.610 323 LEU D O 1
ATOM 16662 N N . TYR D 1 246 ? -51.584 30.244 84.001 1.000 50.988 324 TYR D N 1
ATOM 16663 C CA . TYR D 1 246 ? -51.083 31.044 82.853 1.000 52.769 324 TYR D CA 1
ATOM 16664 C C . TYR D 1 246 ? -50.555 30.154 81.721 1.000 52.406 324 TYR D C 1
ATOM 16665 O O . TYR D 1 246 ? -50.642 30.589 80.559 1.000 53.249 324 TYR D O 1
ATOM 16674 N N . GLY D 1 247 ? -50.001 28.978 82.036 1.000 51.233 325 GLY D N 1
ATOM 16675 C CA . GLY D 1 247 ? -49.338 28.101 81.049 1.000 51.168 325 GLY D CA 1
ATOM 16676 C C . GLY D 1 247 ? -48.039 28.711 80.542 1.000 52.428 325 GLY D C 1
ATOM 16677 O O . GLY D 1 247 ? -47.412 29.487 81.289 1.000 51.707 325 GLY D O 1
ATOM 16678 N N . ARG D 1 248 ? -47.654 28.378 79.307 1.000 54.483 326 ARG D N 1
ATOM 16679 C CA . ARG D 1 248 ? -46.383 28.819 78.669 1.000 56.805 326 ARG D CA 1
ATOM 16680 C C . ARG D 1 248 ? -46.336 30.347 78.578 1.000 57.557 326 ARG D C 1
ATOM 16681 O O . ARG D 1 248 ? -45.236 30.914 78.743 1.000 57.441 326 ARG D O 1
ATOM 16689 N N . ALA D 1 249 ? -47.490 30.996 78.380 1.000 57.328 327 ALA D N 1
ATOM 16690 C CA . ALA D 1 249 ? -47.626 32.446 78.093 1.000 57.622 327 ALA D CA 1
ATOM 16691 C C . ALA D 1 249 ? -47.334 33.307 79.333 1.000 57.416 327 ALA D C 1
ATOM 16692 O O . ALA D 1 249 ? -47.527 34.531 79.236 1.000 60.172 327 ALA D O 1
ATOM 16694 N N . VAL D 1 250 ? -46.882 32.715 80.445 1.000 55.959 328 VAL D N 1
ATOM 16695 C CA . VAL D 1 250 ? -46.468 33.442 81.685 1.000 55.567 328 VAL D CA 1
ATOM 16696 C C . VAL D 1 250 ? -45.515 34.578 81.296 1.000 56.865 328 VAL D C 1
ATOM 16697 O O . VAL D 1 250 ? -44.673 34.361 80.409 1.000 57.526 328 VAL D O 1
ATOM 16701 N N . ASP D 1 251 ? -45.660 35.749 81.924 1.000 58.336 329 ASP D N 1
ATOM 16702 C CA . ASP D 1 251 ? -44.755 36.912 81.709 1.000 60.142 329 ASP D CA 1
ATOM 16703 C C . ASP D 1 251 ? -44.606 37.692 83.020 1.000 60.604 329 ASP D C 1
ATOM 16704 O O . ASP D 1 251 ? -45.151 37.243 84.051 1.000 58.953 329 ASP D O 1
ATOM 16709 N N . GLN D 1 252 ? -43.848 38.791 82.976 1.000 62.195 330 GLN D N 1
ATOM 16710 C CA . GLN D 1 252 ? -43.484 39.622 84.154 1.000 63.162 330 GLN D CA 1
ATOM 16711 C C . GLN D 1 252 ? -44.743 40.236 84.781 1.000 63.667 330 GLN D C 1
ATOM 16712 O O . GLN D 1 252 ? -44.855 40.210 86.021 1.000 63.018 330 GLN D O 1
ATOM 16718 N N . ASP D 1 253 ? -45.642 40.784 83.956 1.000 64.901 331 ASP D N 1
ATOM 16719 C CA . ASP D 1 253 ? -46.902 41.436 84.404 1.000 65.727 331 ASP D CA 1
ATOM 16720 C C . ASP D 1 253 ? -47.778 40.408 85.133 1.000 62.969 331 ASP D C 1
ATOM 16721 O O . ASP D 1 253 ? -48.271 40.724 86.233 1.000 62.007 331 ASP D O 1
ATOM 16726 N N . LYS D 1 254 ? -47.942 39.223 84.542 1.000 61.176 332 LYS D N 1
ATOM 16727 C CA . LYS D 1 254 ? -48.815 38.131 85.057 1.000 59.004 332 LYS D CA 1
ATOM 16728 C C . LYS D 1 254 ? -48.291 37.637 86.412 1.000 56.697 332 LYS D C 1
ATOM 16729 O O . LYS D 1 254 ? -49.120 37.414 87.317 1.000 55.788 332 LYS D O 1
ATOM 16735 N N . VAL D 1 255 ? -46.973 37.491 86.554 1.000 55.557 333 VAL D N 1
ATOM 16736 C CA . VAL D 1 255 ? -46.325 37.051 87.826 1.000 54.514 333 VAL D CA 1
ATOM 16737 C C . VAL D 1 255 ? -46.652 38.075 88.922 1.000 55.123 333 VAL D C 1
ATOM 16738 O O . VAL D 1 255 ? -47.038 37.653 90.027 1.000 53.747 333 VAL D O 1
ATOM 16742 N N . LEU D 1 256 ? -46.508 39.369 88.624 1.000 56.774 334 LEU D N 1
ATOM 16743 C CA . LEU D 1 256 ? -46.720 40.476 89.601 1.000 57.832 334 LEU D CA 1
ATOM 16744 C C . LEU D 1 256 ? -48.215 40.611 89.943 1.000 57.491 334 LEU D C 1
ATOM 16745 O O . LEU D 1 256 ? -48.521 40.822 91.133 1.000 56.227 334 LEU D O 1
ATOM 16750 N N . ARG D 1 257 ? -49.100 40.472 88.948 1.000 58.404 335 ARG D N 1
ATOM 16751 C CA . ARG D 1 257 ? -50.579 40.509 89.114 1.000 59.388 335 ARG D CA 1
ATOM 16752 C C . ARG D 1 257 ? -51.018 39.333 89.994 1.000 56.820 335 ARG D C 1
ATOM 16753 O O . ARG D 1 257 ? -51.865 39.549 90.885 1.000 56.548 335 ARG D O 1
ATOM 16761 N N . PHE D 1 258 ? -50.447 38.146 89.763 1.000 54.742 336 PHE D N 1
ATOM 16762 C CA . PHE D 1 258 ? -50.683 36.915 90.565 1.000 52.129 336 PHE D CA 1
ATOM 16763 C C . PHE D 1 258 ? -50.290 37.176 92.025 1.000 51.109 336 PHE D C 1
ATOM 16764 O O . PHE D 1 258 ? -51.118 36.929 92.922 1.000 49.625 336 PHE D O 1
ATOM 16772 N N . ALA D 1 259 ? -49.071 37.674 92.247 1.000 51.623 337 ALA D N 1
ATOM 16773 C CA . ALA D 1 259 ? -48.502 37.978 93.582 1.000 52.754 337 ALA D CA 1
ATOM 16774 C C . ALA D 1 259 ? -49.410 38.971 94.324 1.000 55.063 337 ALA D C 1
ATOM 16775 O O . ALA D 1 259 ? -49.732 38.721 95.498 1.000 54.620 337 ALA D O 1
ATOM 16777 N N . GLN D 1 260 ? -49.804 40.057 93.654 1.000 56.847 338 GLN D N 1
ATOM 16778 C CA . GLN D 1 260 ? -50.717 41.092 94.205 1.000 59.087 338 GLN D CA 1
ATOM 16779 C C . GLN D 1 260 ? -52.035 40.428 94.647 1.000 58.093 338 GLN D C 1
ATOM 16780 O O . GLN D 1 260 ? -52.436 40.638 95.811 1.000 57.742 338 GLN D O 1
ATOM 16786 N N . GLN D 1 261 ? -52.665 39.649 93.758 1.000 56.412 339 GLN D N 1
ATOM 16787 C CA . GLN D 1 261 ? -53.999 39.025 93.971 1.000 55.908 339 GLN D CA 1
ATOM 16788 C C . GLN D 1 261 ? -53.944 38.051 95.157 1.000 54.727 339 GLN D C 1
ATOM 16789 O O . GLN D 1 261 ? -54.956 37.967 95.887 1.000 54.910 339 GLN D O 1
ATOM 16795 N N . ILE D 1 262 ? -52.824 37.346 95.345 1.000 53.227 340 ILE D N 1
ATOM 16796 C CA . ILE D 1 262 ? -52.595 36.443 96.514 1.000 51.930 340 ILE D CA 1
ATOM 16797 C C . ILE D 1 262 ? -52.680 37.274 97.806 1.000 53.670 340 ILE D C 1
ATOM 16798 O O . ILE D 1 262 ? -53.334 36.807 98.763 1.000 52.842 340 ILE D O 1
ATOM 16803 N N . ARG D 1 263 ? -52.071 38.466 97.826 1.000 56.216 341 ARG D N 1
ATOM 16804 C CA . ARG D 1 263 ? -52.025 39.358 99.021 1.000 58.266 341 ARG D CA 1
ATOM 16805 C C . ARG D 1 263 ? -53.408 39.977 99.279 1.000 58.048 341 ARG D C 1
ATOM 16806 O O . ARG D 1 263 ? -53.819 40.003 100.455 1.000 57.519 341 ARG D O 1
ATOM 16814 N N . LEU D 1 264 ? -54.098 40.437 98.229 1.000 57.974 342 LEU D N 1
ATOM 16815 C CA . LEU D 1 264 ? -55.409 41.139 98.341 1.000 59.171 342 LEU D CA 1
ATOM 16816 C C . LEU D 1 264 ? -56.487 40.175 98.860 1.000 58.140 342 LEU D C 1
ATOM 16817 O O . LEU D 1 264 ? -57.422 40.656 99.540 1.000 58.601 342 LEU D O 1
ATOM 16822 N N . HIS D 1 265 ? -56.354 38.871 98.580 1.000 55.481 343 HIS D N 1
ATOM 16823 C CA . HIS D 1 265 ? -57.291 37.814 99.049 1.000 54.007 343 HIS D CA 1
ATOM 16824 C C . HIS D 1 265 ? -56.802 37.213 100.377 1.000 53.172 343 HIS D C 1
ATOM 16825 O O . HIS D 1 265 ? -57.399 36.208 100.817 1.000 52.094 343 HIS D O 1
ATOM 16832 N N . HIS D 1 266 ? -55.776 37.815 100.998 1.000 53.982 344 HIS D N 1
ATOM 16833 C CA . HIS D 1 266 ? -55.323 37.565 102.395 1.000 54.655 344 HIS D CA 1
ATOM 16834 C C . HIS D 1 266 ? -54.826 36.123 102.561 1.000 52.830 344 HIS D C 1
ATOM 16835 O O . HIS D 1 266 ? -55.178 35.485 103.568 1.000 52.615 344 HIS D O 1
ATOM 16842 N N . PHE D 1 267 ? -54.016 35.640 101.620 1.000 51.879 345 PHE D N 1
ATOM 16843 C CA . PHE D 1 267 ? -53.337 34.321 101.685 1.000 50.092 345 PHE D CA 1
ATOM 16844 C C . PHE D 1 267 ? -51.847 34.527 101.964 1.000 50.485 345 PHE D C 1
ATOM 16845 O O . PHE D 1 267 ? -51.237 35.417 101.355 1.000 51.268 345 PHE D O 1
ATOM 16853 N N . ASN D 1 268 ? -51.287 33.715 102.863 1.000 51.167 346 ASN D N 1
ATOM 16854 C CA . ASN D 1 268 ? -49.822 33.519 103.034 1.000 51.475 346 ASN D CA 1
ATOM 16855 C C . ASN D 1 268 ? -49.302 32.761 101.805 1.000 49.491 346 ASN D C 1
ATOM 16856 O O . ASN D 1 268 ? -50.132 32.236 101.023 1.000 47.840 346 ASN D O 1
ATOM 16861 N N . SER D 1 269 ? -47.983 32.724 101.625 1.000 49.031 347 SER D N 1
ATOM 16862 C CA . SER D 1 269 ? -47.290 31.919 100.581 1.000 48.098 347 SER D CA 1
ATOM 16863 C C . SER D 1 269 ? -45.970 31.378 101.138 1.000 45.745 347 SER D C 1
ATOM 16864 O O . SER D 1 269 ? -45.198 32.177 101.702 1.000 45.504 347 SER D O 1
ATOM 16867 N N . SER D 1 270 ? -45.731 30.072 101.012 1.000 43.171 348 SER D N 1
ATOM 16868 C CA . SER D 1 270 ? -44.388 29.472 101.210 1.000 42.727 348 SER D CA 1
ATOM 16869 C C . SER D 1 270 ? -43.440 30.130 100.207 1.000 42.371 348 SER D C 1
ATOM 16870 O O . SER D 1 270 ? -42.378 30.616 100.615 1.000 42.877 348 SER D O 1
ATOM 16873 N N . HIS D 1 271 ? -43.862 30.174 98.946 1.000 41.871 349 HIS D N 1
ATOM 16874 C CA . HIS D 1 271 ? -43.107 30.755 97.808 1.000 42.863 349 HIS D CA 1
ATOM 16875 C C . HIS D 1 271 ? -43.989 30.776 96.558 1.000 42.741 349 HIS D C 1
ATOM 16876 O O . HIS D 1 271 ? -45.008 30.053 96.523 1.000 41.658 349 HIS D O 1
ATOM 16883 N N . LEU D 1 272 ? -43.604 31.596 95.586 1.000 44.261 350 LEU D N 1
ATOM 16884 C CA . LEU D 1 272 ? -44.207 31.642 94.231 1.000 45.731 350 LEU D CA 1
ATOM 16885 C C . LEU D 1 272 ? -43.268 30.892 93.277 1.000 45.699 350 LEU D C 1
ATOM 16886 O O . LEU D 1 272 ? -42.071 31.220 93.254 1.000 46.913 350 LEU D O 1
ATOM 16891 N N . GLU D 1 273 ? -43.788 29.895 92.557 1.000 45.228 351 GLU D N 1
ATOM 16892 C CA . GLU D 1 273 ? -43.019 29.063 91.596 1.000 44.900 351 GLU D CA 1
ATOM 16893 C C . GLU D 1 273 ? -43.328 29.539 90.171 1.000 45.411 351 GLU D C 1
ATOM 16894 O O . GLU D 1 273 ? -44.468 29.321 89.705 1.000 44.859 351 GLU D O 1
ATOM 16900 N N . ILE D 1 274 ? -42.352 30.180 89.521 1.000 46.178 352 ILE D N 1
ATOM 16901 C CA . ILE D 1 274 ? -42.463 30.662 88.112 1.000 46.855 352 ILE D CA 1
ATOM 16902 C C . ILE D 1 274 ? -42.120 29.484 87.200 1.000 46.374 352 ILE D C 1
ATOM 16903 O O . ILE D 1 274 ? -40.975 28.989 87.278 1.000 46.527 352 ILE D O 1
ATOM 16908 N N . ASP D 1 275 ? -43.075 29.059 86.371 1.000 46.466 353 ASP D N 1
ATOM 16909 C CA . ASP D 1 275 ? -42.986 27.810 85.573 1.000 45.998 353 ASP D CA 1
ATOM 16910 C C . ASP D 1 275 ? -42.648 28.133 84.109 1.000 46.609 353 ASP D C 1
ATOM 16911 O O . ASP D 1 275 ? -42.370 29.295 83.790 1.000 46.789 353 ASP D O 1
ATOM 16916 N N . ASP D 1 276 ? -42.600 27.087 83.280 1.000 46.710 354 ASP D N 1
ATOM 16917 C CA . ASP D 1 276 ? -42.557 27.124 81.793 1.000 47.598 354 ASP D CA 1
ATOM 16918 C C . ASP D 1 276 ? -43.500 28.223 81.298 1.000 47.984 354 ASP D C 1
ATOM 16919 O O . ASP D 1 276 ? -44.651 28.245 81.718 1.000 47.503 354 ASP D O 1
ATOM 16924 N N . MET D 1 277 ? -43.062 29.155 80.429 1.000 49.878 355 MET D N 1
ATOM 16925 C CA . MET D 1 277 ? -41.712 29.329 79.906 1.000 50.345 355 MET D CA 1
ATOM 16926 C C . MET D 1 277 ? -41.235 30.749 80.246 1.000 51.248 355 MET D C 1
ATOM 16927 O O . MET D 1 277 ? -41.956 31.710 79.894 1.000 51.457 355 MET D O 1
ATOM 16932 N N . TYR D 1 278 ? -40.061 30.883 80.872 1.000 50.763 356 TYR D N 1
ATOM 16933 C CA . TYR D 1 278 ? -39.445 32.194 81.214 1.000 51.668 356 TYR D CA 1
ATOM 16934 C C . TYR D 1 278 ? -38.107 32.387 80.481 1.000 52.803 356 TYR D C 1
ATOM 16935 O O . TYR D 1 278 ? -37.536 33.483 80.639 1.000 54.515 356 TYR D O 1
ATOM 16944 N N . THR D 1 279 ? -37.647 31.404 79.695 1.000 52.313 357 THR D N 1
ATOM 16945 C CA . THR D 1 279 ? -36.375 31.460 78.912 1.000 53.435 357 THR D CA 1
ATOM 16946 C C . THR D 1 279 ? -36.687 31.674 77.433 1.000 53.985 357 THR D C 1
ATOM 16947 O O . THR D 1 279 ? -37.785 31.369 76.976 1.000 53.427 357 THR D O 1
ATOM 16951 N N . PRO D 1 280 ? -35.740 32.221 76.634 1.000 56.122 358 PRO D N 1
ATOM 16952 C CA . PRO D 1 280 ? -35.944 32.384 75.191 1.000 57.597 358 PRO D CA 1
ATOM 16953 C C . PRO D 1 280 ? -36.047 31.044 74.442 1.000 57.045 358 PRO D C 1
ATOM 16954 O O . PRO D 1 280 ? -36.770 30.971 73.465 1.000 57.094 358 PRO D O 1
ATOM 16958 N N . ALA D 1 281 ? -35.300 30.036 74.906 1.000 56.074 359 ALA D N 1
ATOM 16959 C CA . ALA D 1 281 ? -35.289 28.649 74.382 1.000 55.365 359 ALA D CA 1
ATOM 16960 C C . ALA D 1 281 ? -34.966 27.689 75.530 1.000 53.814 359 ALA D C 1
ATOM 16961 O O . ALA D 1 281 ? -34.326 28.116 76.511 1.000 53.137 359 ALA D O 1
ATOM 16963 N N . TYR D 1 282 ? -35.388 26.431 75.399 1.000 52.858 360 TYR D N 1
ATOM 16964 C CA . TYR D 1 282 ? -35.190 25.374 76.421 1.000 51.563 360 TYR D CA 1
ATOM 16965 C C . TYR D 1 282 ? -33.729 24.919 76.362 1.000 52.647 360 TYR D C 1
ATOM 16966 O O . TYR D 1 282 ? -33.299 24.419 75.302 1.000 54.164 360 TYR D O 1
ATOM 16975 N N . GLY D 1 283 ? -32.997 25.120 77.463 1.000 52.959 361 GLY D N 1
ATOM 16976 C CA . GLY D 1 283 ? -31.531 24.966 77.546 1.000 54.153 361 GLY D CA 1
ATOM 16977 C C . GLY D 1 283 ? -30.850 26.251 77.984 1.000 55.468 361 GLY D C 1
ATOM 16978 O O . GLY D 1 283 ? -29.817 26.157 78.674 1.000 55.064 361 GLY D O 1
ATOM 16979 N N . ASP D 1 284 ? -31.390 27.409 77.588 1.000 57.791 362 ASP D N 1
ATOM 16980 C CA . ASP D 1 284 ? -31.004 28.739 78.136 1.000 60.888 362 ASP D CA 1
ATOM 16981 C C . ASP D 1 284 ? -31.483 28.809 79.594 1.000 61.270 362 ASP D C 1
ATOM 16982 O O . ASP D 1 284 ? -32.545 28.217 79.908 1.000 58.998 362 ASP D O 1
ATOM 16987 N N . PHE D 1 285 ? -30.722 29.472 80.467 1.000 64.129 363 PHE D N 1
ATOM 16988 C CA . PHE D 1 285 ? -31.002 29.537 81.927 1.000 64.212 363 PHE D CA 1
ATOM 16989 C C . PHE D 1 285 ? -31.512 30.928 82.315 1.000 64.686 363 PHE D C 1
ATOM 16990 O O . PHE D 1 285 ? -32.353 30.992 83.230 1.000 65.093 363 PHE D O 1
ATOM 16998 N N . ASP D 1 286 ? -31.055 31.993 81.649 1.000 66.062 364 ASP D N 1
ATOM 16999 C CA . ASP D 1 286 ? -31.457 33.389 81.976 1.000 66.809 364 ASP D CA 1
ATOM 17000 C C . ASP D 1 286 ? -32.784 33.726 81.277 1.000 65.282 364 ASP D C 1
ATOM 17001 O O . ASP D 1 286 ? -33.202 32.977 80.374 1.000 64.211 364 ASP D O 1
ATOM 17006 N N . PHE D 1 287 ? -33.410 34.830 81.691 1.000 65.025 365 PHE D N 1
ATOM 17007 C CA . PHE D 1 287 ? -34.807 35.204 81.358 1.000 64.082 365 PHE D CA 1
ATOM 17008 C C . PHE D 1 287 ? -34.904 35.765 79.935 1.000 64.274 365 PHE D C 1
ATOM 17009 O O . PHE D 1 287 ? -34.010 36.512 79.518 1.000 67.063 365 PHE D O 1
ATOM 17017 N N . ASP D 1 288 ? -35.977 35.401 79.225 1.000 62.519 366 ASP D N 1
ATOM 17018 C CA . ASP D 1 288 ? -36.435 36.031 77.959 1.000 64.007 366 ASP D CA 1
ATOM 17019 C C . ASP D 1 288 ? -36.713 37.520 78.230 1.000 65.567 366 ASP D C 1
ATOM 17020 O O . ASP D 1 288 ? -37.683 37.825 78.960 1.000 64.314 366 ASP D O 1
ATOM 17025 N N . GLU D 1 289 ? -35.900 38.409 77.650 1.000 68.027 367 GLU D N 1
ATOM 17026 C CA . GLU D 1 289 ? -35.933 39.878 77.892 1.000 70.458 367 GLU D CA 1
ATOM 17027 C C . GLU D 1 289 ? -37.237 40.489 77.353 1.000 70.738 367 GLU D C 1
ATOM 17028 O O . GLU D 1 289 ? -37.556 41.612 77.774 1.000 72.801 367 GLU D O 1
ATOM 17034 N N . VAL D 1 290 ? -37.954 39.804 76.451 1.000 69.264 368 VAL D N 1
ATOM 17035 C CA . VAL D 1 290 ? -39.253 40.279 75.884 1.000 69.366 368 VAL D CA 1
ATOM 17036 C C . VAL D 1 290 ? -40.336 40.122 76.958 1.000 68.322 368 VAL D C 1
ATOM 17037 O O . VAL D 1 290 ? -40.952 41.134 77.331 1.000 69.949 368 VAL D O 1
ATOM 17041 N N . LYS D 1 291 ? -40.549 38.897 77.444 1.000 66.596 369 LYS D N 1
ATOM 17042 C CA . LYS D 1 291 ? -41.617 38.567 78.425 1.000 64.891 369 LYS D CA 1
ATOM 17043 C C . LYS D 1 291 ? -41.216 39.036 79.832 1.000 64.477 369 LYS D C 1
ATOM 17044 O O . LYS D 1 291 ? -42.124 39.217 80.660 1.000 63.875 369 LYS D O 1
ATOM 17050 N N . PHE D 1 292 ? -39.919 39.245 80.092 1.000 65.295 370 PHE D N 1
ATOM 17051 C CA . PHE D 1 292 ? -39.382 39.722 81.396 1.000 65.276 370 PHE D CA 1
ATOM 17052 C C . PHE D 1 292 ? -38.408 40.876 81.162 1.000 68.071 370 PHE D C 1
ATOM 17053 O O . PHE D 1 292 ? -37.201 40.725 81.358 1.000 68.465 370 PHE D O 1
ATOM 17061 N N . PRO D 1 293 ? -38.910 42.073 80.763 1.000 69.760 371 PRO D N 1
ATOM 17062 C CA . PRO D 1 293 ? -38.050 43.221 80.473 1.000 71.862 371 PRO D CA 1
ATOM 17063 C C . PRO D 1 293 ? -37.083 43.587 81.609 1.000 71.886 371 PRO D C 1
ATOM 17064 O O . PRO D 1 293 ? -35.967 43.940 81.308 1.000 73.264 371 PRO D O 1
ATOM 17068 N N . ASN D 1 294 ? -37.528 43.510 82.867 1.000 70.511 372 ASN D N 1
ATOM 17069 C CA . ASN D 1 294 ? -36.698 43.868 84.048 1.000 71.020 372 ASN D CA 1
ATOM 17070 C C . ASN D 1 294 ? -36.928 42.817 85.137 1.000 68.577 372 ASN D C 1
ATOM 17071 O O . ASN D 1 294 ? -37.664 43.099 86.108 1.000 68.350 372 ASN D O 1
ATOM 17076 N N . ALA D 1 295 ? -36.319 41.640 84.966 1.000 66.937 373 ALA D N 1
ATOM 17077 C CA . ALA D 1 295 ? -36.382 40.505 85.911 1.000 64.884 373 ALA D CA 1
ATOM 17078 C C . ALA D 1 295 ? -35.927 40.964 87.303 1.000 65.583 373 ALA D C 1
ATOM 17079 O O . ALA D 1 295 ? -36.637 40.656 88.276 1.000 64.607 373 ALA D O 1
ATOM 17081 N N . SER D 1 296 ? -34.794 41.669 87.396 1.000 67.764 374 SER D N 1
ATOM 17082 C CA . SER D 1 296 ? -34.220 42.198 88.665 1.000 68.761 374 SER D CA 1
ATOM 17083 C C . SER D 1 296 ? -35.296 42.936 89.468 1.000 69.055 374 SER D C 1
ATOM 17084 O O . SER D 1 296 ? -35.421 42.656 90.676 1.000 68.108 374 SER D O 1
ATOM 17087 N N . ASP D 1 297 ? -36.026 43.838 88.806 1.000 70.755 375 ASP D N 1
ATOM 17088 C CA . ASP D 1 297 ? -37.107 44.675 89.397 1.000 71.846 375 ASP D CA 1
ATOM 17089 C C . ASP D 1 297 ? -38.272 43.776 89.837 1.000 70.092 375 ASP D C 1
ATOM 17090 O O . ASP D 1 297 ? -38.798 43.992 90.947 1.000 69.814 375 ASP D O 1
ATOM 17095 N N . MET D 1 298 ? -38.659 42.811 88.997 1.000 69.034 376 MET D N 1
ATOM 17096 C CA . MET D 1 298 ? -39.729 41.822 89.303 1.000 67.282 376 MET D CA 1
ATOM 17097 C C . MET D 1 298 ? -39.401 41.122 90.628 1.000 66.430 376 MET D C 1
ATOM 17098 O O . MET D 1 298 ? -40.297 41.059 91.490 1.000 65.482 376 MET D O 1
ATOM 17103 N N . PHE D 1 299 ? -38.167 40.630 90.784 1.000 66.949 377 PHE D N 1
ATOM 17104 C CA . PHE D 1 299 ? -37.703 39.880 91.983 1.000 66.535 377 PHE D CA 1
ATOM 17105 C C . PHE D 1 299 ? -37.596 40.827 93.186 1.000 68.921 377 PHE D C 1
ATOM 17106 O O . PHE D 1 299 ? -37.892 40.385 94.311 1.000 67.924 377 PHE D O 1
ATOM 17114 N N . ARG D 1 300 ? -37.192 42.081 92.964 1.000 73.296 378 ARG D N 1
ATOM 17115 C CA . ARG D 1 300 ? -37.103 43.118 94.029 1.000 76.440 378 ARG D CA 1
ATOM 17116 C C . ARG D 1 300 ? -38.509 43.375 94.598 1.000 75.399 378 ARG D C 1
ATOM 17117 O O . ARG D 1 300 ? -38.644 43.423 95.840 1.000 74.232 378 ARG D O 1
ATOM 17125 N N . ARG D 1 301 ? -39.510 43.516 93.720 1.000 74.739 379 ARG D N 1
ATOM 17126 C CA . ARG D 1 301 ? -40.932 43.769 94.086 1.000 74.528 379 ARG D CA 1
ATOM 17127 C C . ARG D 1 301 ? -41.503 42.558 94.833 1.000 71.186 379 ARG D C 1
ATOM 17128 O O . ARG D 1 301 ? -42.191 42.770 95.847 1.000 71.293 379 ARG D O 1
ATOM 17136 N N . LEU D 1 302 ? -41.231 41.343 94.348 1.000 68.827 380 LEU D N 1
ATOM 17137 C CA . LEU D 1 302 ? -41.684 40.075 94.983 1.000 65.355 380 LEU D CA 1
ATOM 17138 C C . LEU D 1 302 ? -41.063 39.949 96.382 1.000 65.304 380 LEU D C 1
ATOM 17139 O O . LEU D 1 302 ? -41.802 39.588 97.314 1.000 64.755 380 LEU D O 1
ATOM 17144 N N . ARG D 1 303 ? -39.774 40.263 96.532 1.000 67.105 381 ARG D N 1
ATOM 17145 C CA . ARG D 1 303 ? -39.050 40.227 97.836 1.000 68.754 381 ARG D CA 1
ATOM 17146 C C . ARG D 1 303 ? -39.698 41.225 98.809 1.000 69.983 381 ARG D C 1
ATOM 17147 O O . ARG D 1 303 ? -39.976 40.823 99.956 1.000 69.923 381 ARG D O 1
ATOM 17155 N N . ASP D 1 304 ? -39.952 42.460 98.359 1.000 70.902 382 ASP D N 1
ATOM 17156 C CA . ASP D 1 304 ? -40.593 43.548 99.150 1.000 72.058 382 ASP D CA 1
ATOM 17157 C C . ASP D 1 304 ? -42.008 43.144 99.584 1.000 70.032 382 ASP D C 1
ATOM 17158 O O . ASP D 1 304 ? -42.432 43.592 100.665 1.000 71.752 382 ASP D O 1
ATOM 17163 N N . ALA D 1 305 ? -42.720 42.357 98.773 1.000 67.121 383 ALA D N 1
ATOM 17164 C CA . ALA D 1 305 ? -44.109 41.907 99.037 1.000 65.273 383 ALA D CA 1
ATOM 17165 C C . ALA D 1 305 ? -44.116 40.600 99.846 1.000 63.268 383 ALA D C 1
ATOM 17166 O O . ALA D 1 305 ? -45.219 40.073 100.065 1.000 62.244 383 ALA D O 1
ATOM 17168 N N . GLY D 1 306 ? -42.943 40.095 100.256 1.000 62.539 384 GLY D N 1
ATOM 17169 C CA . GLY D 1 306 ? -42.795 38.935 101.160 1.000 60.762 384 GLY D CA 1
ATOM 17170 C C . GLY D 1 306 ? -42.971 37.605 100.442 1.000 58.751 384 GLY D C 1
ATOM 17171 O O . GLY D 1 306 ? -43.583 36.698 101.021 1.000 58.171 384 GLY D O 1
ATOM 17172 N N . PHE D 1 307 ? -42.447 37.485 99.221 1.000 58.446 385 PHE D N 1
ATOM 17173 C CA . PHE D 1 307 ? -42.481 36.251 98.396 1.000 55.912 385 PHE D CA 1
ATOM 17174 C C . PHE D 1 307 ? -41.056 35.722 98.228 1.000 56.038 385 PHE D C 1
ATOM 17175 O O . PHE D 1 307 ? -40.207 36.448 97.663 1.000 57.393 385 PHE D O 1
ATOM 17183 N N . ARG D 1 308 ? -40.804 34.508 98.725 1.000 54.755 386 ARG D N 1
ATOM 17184 C CA . ARG D 1 308 ? -39.702 33.639 98.244 1.000 54.961 386 ARG D CA 1
ATOM 17185 C C . ARG D 1 308 ? -40.106 33.144 96.850 1.000 53.274 386 ARG D C 1
ATOM 17186 O O . ARG D 1 308 ? -41.331 33.062 96.597 1.000 52.515 386 ARG D O 1
ATOM 17194 N N . VAL D 1 309 ? -39.140 32.867 95.969 1.000 52.160 387 VAL D N 1
ATOM 17195 C CA . VAL D 1 309 ? -39.409 32.444 94.561 1.000 51.323 387 VAL D CA 1
ATOM 17196 C C . VAL D 1 309 ? -38.591 31.192 94.228 1.000 49.178 387 VAL D C 1
ATOM 17197 O O . VAL D 1 309 ? -37.390 31.142 94.584 1.000 49.888 387 VAL D O 1
ATOM 17201 N N . THR D 1 310 ? -39.227 30.230 93.552 1.000 46.659 388 THR D N 1
ATOM 17202 C CA . THR D 1 310 ? -38.574 29.049 92.925 1.000 45.460 388 THR D CA 1
ATOM 17203 C C . THR D 1 310 ? -38.786 29.116 91.409 1.000 45.705 388 THR D C 1
ATOM 17204 O O . THR D 1 310 ? -39.767 29.763 90.976 1.000 46.443 388 THR D O 1
ATOM 17208 N N . LEU D 1 311 ? -37.879 28.496 90.645 1.000 45.503 389 LEU D N 1
ATOM 17209 C CA . LEU D 1 311 ? -37.882 28.490 89.158 1.000 45.076 389 LEU D CA 1
ATOM 17210 C C . LEU D 1 311 ? -37.934 27.049 88.640 1.000 42.980 389 LEU D C 1
ATOM 17211 O O . LEU D 1 311 ? -37.175 26.202 89.145 1.000 41.755 389 LEU D O 1
ATOM 17216 N N . TRP D 1 312 ? -38.796 26.810 87.652 1.000 42.025 390 TRP D N 1
ATOM 17217 C CA . TRP D 1 312 ? -38.905 25.550 86.874 1.000 40.826 390 TRP D CA 1
ATOM 17218 C C . TRP D 1 312 ? -37.632 25.342 86.040 1.000 41.726 390 TRP D C 1
ATOM 17219 O O . TRP D 1 312 ? -37.292 26.222 85.228 1.000 41.620 390 TRP D O 1
ATOM 17230 N N . VAL D 1 313 ? -36.947 24.221 86.266 1.000 41.231 391 VAL D N 1
ATOM 17231 C CA . VAL D 1 313 ? -35.760 23.778 85.483 1.000 41.677 391 VAL D CA 1
ATOM 17232 C C . VAL D 1 313 ? -35.983 22.321 85.061 1.000 41.262 391 VAL D C 1
ATOM 17233 O O . VAL D 1 313 ? -36.937 21.681 85.581 1.000 39.617 391 VAL D O 1
ATOM 17237 N N . HIS D 1 314 ? -35.142 21.839 84.143 1.000 41.907 392 HIS D N 1
ATOM 17238 C CA . HIS D 1 314 ? -35.278 20.535 83.448 1.000 42.067 392 HIS D CA 1
ATOM 17239 C C . HIS D 1 314 ? -33.914 20.114 82.911 1.000 42.827 392 HIS D C 1
ATOM 17240 O O . HIS D 1 314 ? -33.011 20.935 82.828 1.000 43.096 392 HIS D O 1
ATOM 17247 N N . PRO D 1 315 ? -33.712 18.824 82.564 1.000 43.176 393 PRO D N 1
ATOM 17248 C CA . PRO D 1 315 ? -32.398 18.338 82.148 1.000 44.566 393 PRO D CA 1
ATOM 17249 C C . PRO D 1 315 ? -32.108 18.425 80.640 1.000 46.052 393 PRO D C 1
ATOM 17250 O O . PRO D 1 315 ? -31.098 17.900 80.221 1.000 47.647 393 PRO D O 1
ATOM 17254 N N . PHE D 1 316 ? -32.960 19.104 79.869 1.000 46.014 394 PHE D N 1
ATOM 17255 C CA . PHE D 1 316 ? -32.910 19.128 78.382 1.000 46.546 394 PHE D CA 1
ATOM 17256 C C . PHE D 1 316 ? -32.234 20.408 77.874 1.000 47.821 394 PHE D C 1
ATOM 17257 O O . PHE D 1 316 ? -32.359 21.464 78.516 1.000 48.433 394 PHE D O 1
ATOM 17265 N N . VAL D 1 317 ? -31.519 20.284 76.750 1.000 47.950 395 VAL D N 1
ATOM 17266 C CA . VAL D 1 317 ? -31.035 21.421 75.916 1.000 48.845 395 VAL D CA 1
ATOM 17267 C C . VAL D 1 317 ? -31.495 21.167 74.475 1.000 48.905 395 VAL D C 1
ATOM 17268 O O . VAL D 1 317 ? -30.941 20.269 73.821 1.000 49.552 395 VAL D O 1
ATOM 17272 N N . ASN D 1 318 ? -32.496 21.917 74.018 1.000 48.438 396 ASN D N 1
ATOM 17273 C CA . ASN D 1 318 ? -33.079 21.796 72.656 1.000 48.714 396 ASN D CA 1
ATOM 17274 C C . ASN D 1 318 ? -32.031 22.233 71.629 1.000 50.532 396 ASN D C 1
ATOM 17275 O O . ASN D 1 318 ? -31.075 22.924 72.019 1.000 50.734 396 ASN D O 1
ATOM 17280 N N . TYR D 1 319 ? -32.215 21.839 70.367 1.000 51.737 397 TYR D N 1
ATOM 17281 C CA . TYR D 1 319 ? -31.241 22.060 69.265 1.000 53.877 397 TYR D CA 1
ATOM 17282 C C . TYR D 1 319 ? -31.143 23.561 68.957 1.000 55.867 397 TYR D C 1
ATOM 17283 O O . TYR D 1 319 ? -30.049 23.994 68.567 1.000 56.738 397 TYR D O 1
ATOM 17292 N N . ASN D 1 320 ? -32.219 24.334 69.179 1.000 56.397 398 ASN D N 1
ATOM 17293 C CA . ASN D 1 320 ? -32.260 25.798 68.906 1.000 58.149 398 ASN D CA 1
ATOM 17294 C C . ASN D 1 320 ? -31.898 26.599 70.172 1.000 57.553 398 ASN D C 1
ATOM 17295 O O . ASN D 1 320 ? -32.052 27.833 70.145 1.000 58.332 398 ASN D O 1
ATOM 17300 N N . SER D 1 321 ? -31.425 25.945 71.237 1.000 56.300 399 SER D N 1
ATOM 17301 C CA . SER D 1 321 ? -30.865 26.622 72.436 1.000 56.562 399 SER D CA 1
ATOM 17302 C C . SER D 1 321 ? -29.460 27.131 72.112 1.000 59.071 399 SER D C 1
ATOM 17303 O O . SER D 1 321 ? -28.700 26.380 71.482 1.000 59.651 399 SER D O 1
ATOM 17306 N N . SER D 1 322 ? -29.117 28.334 72.577 1.000 60.905 400 SER D N 1
ATOM 17307 C CA . SER D 1 322 ? -27.766 28.938 72.440 1.000 63.788 400 SER D CA 1
ATOM 17308 C C . SER D 1 322 ? -26.726 28.124 73.227 1.000 63.927 400 SER D C 1
ATOM 17309 O O . SER D 1 322 ? -25.533 28.434 73.107 1.000 65.723 400 SER D O 1
ATOM 17312 N N . ARG D 1 323 ? -27.170 27.135 74.010 1.000 62.802 401 ARG D N 1
ATOM 17313 C CA . ARG D 1 323 ? -26.318 26.283 74.884 1.000 62.648 401 ARG D CA 1
ATOM 17314 C C . ARG D 1 323 ? -26.113 24.886 74.270 1.000 61.238 401 ARG D C 1
ATOM 17315 O O . ARG D 1 323 ? -25.273 24.138 74.809 1.000 60.116 401 ARG D O 1
ATOM 17323 N N . PHE D 1 324 ? -26.854 24.529 73.213 1.000 60.078 402 PHE D N 1
ATOM 17324 C CA . PHE D 1 324 ? -26.777 23.196 72.556 1.000 59.485 402 PHE D CA 1
ATOM 17325 C C . PHE D 1 324 ? -25.352 22.953 72.036 1.000 61.033 402 PHE D C 1
ATOM 17326 O O . PHE D 1 324 ? -24.780 21.885 72.341 1.000 60.543 402 PHE D O 1
ATOM 17334 N N . GLY D 1 325 ? -24.806 23.905 71.277 1.000 62.685 403 GLY D N 1
ATOM 17335 C CA . GLY D 1 325 ? -23.442 23.832 70.718 1.000 64.932 403 GLY D CA 1
ATOM 17336 C C . GLY D 1 325 ? -22.421 23.588 71.813 1.000 64.808 403 GLY D C 1
ATOM 17337 O O . GLY D 1 325 ? -21.575 22.686 71.644 1.000 64.805 403 GLY D O 1
ATOM 17338 N N . GLU D 1 326 ? -22.526 24.336 72.916 1.000 64.744 404 GLU D N 1
ATOM 17339 C CA . GLU D 1 326 ? -21.601 24.254 74.076 1.000 65.321 404 GLU D CA 1
ATOM 17340 C C . GLU D 1 326 ? -21.623 22.832 74.651 1.000 63.329 404 GLU D C 1
ATOM 17341 O O . GLU D 1 326 ? -20.540 22.286 74.926 1.000 63.376 404 GLU D O 1
ATOM 17347 N N . GLY D 1 327 ? -22.817 22.261 74.828 1.000 60.912 405 GLY D N 1
ATOM 17348 C CA . GLY D 1 327 ? -23.016 20.896 75.346 1.000 59.289 405 GLY D CA 1
ATOM 17349 C C . GLY D 1 327 ? -22.380 19.842 74.455 1.000 59.700 405 GLY D C 1
ATOM 17350 O O . GLY D 1 327 ? -21.743 18.925 75.004 1.000 59.230 405 GLY D O 1
ATOM 17351 N N . VAL D 1 328 ? -22.542 19.960 73.133 1.000 60.591 406 VAL D N 1
ATOM 17352 C CA . VAL D 1 328 ? -21.977 18.998 72.139 1.000 62.108 406 VAL D CA 1
ATOM 17353 C C . VAL D 1 328 ? -20.446 19.016 72.257 1.000 63.804 406 VAL D C 1
ATOM 17354 O O . VAL D 1 328 ? -19.851 17.930 72.400 1.000 64.103 406 VAL D O 1
ATOM 17358 N N . GLU D 1 329 ? -19.848 20.211 72.223 1.000 64.943 407 GLU D N 1
ATOM 17359 C CA . GLU D 1 329 ? -18.376 20.431 72.172 1.000 66.799 407 GLU D CA 1
ATOM 17360 C C . GLU D 1 329 ? -17.723 19.994 73.485 1.000 66.563 407 GLU D C 1
ATOM 17361 O O . GLU D 1 329 ? -16.595 19.503 73.438 1.000 67.492 407 GLU D O 1
ATOM 17367 N N . ARG D 1 330 ? -18.412 20.163 74.612 1.000 66.387 408 ARG D N 1
ATOM 17368 C CA . ARG D 1 330 ? -17.885 19.854 75.970 1.000 66.745 408 ARG D CA 1
ATOM 17369 C C . ARG D 1 330 ? -18.347 18.457 76.408 1.000 64.052 408 ARG D C 1
ATOM 17370 O O . ARG D 1 330 ? -17.900 18.008 77.482 1.000 62.795 408 ARG D O 1
ATOM 17378 N N . GLU D 1 331 ? -19.179 17.799 75.584 1.000 63.042 409 GLU D N 1
ATOM 17379 C CA . GLU D 1 331 ? -19.627 16.382 75.720 1.000 61.337 409 GLU D CA 1
ATOM 17380 C C . GLU D 1 331 ? -20.349 16.193 77.059 1.000 58.495 409 GLU D C 1
ATOM 17381 O O . GLU D 1 331 ? -20.023 15.233 77.783 1.000 58.580 409 GLU D O 1
ATOM 17387 N N . LEU D 1 332 ? -21.322 17.064 77.345 1.000 56.644 410 LEU D N 1
ATOM 17388 C CA . LEU D 1 332 ? -22.071 17.120 78.627 1.000 53.956 410 LEU D CA 1
ATOM 17389 C C . LEU D 1 332 ? -23.359 16.299 78.520 1.000 51.978 410 LEU D C 1
ATOM 17390 O O . LEU D 1 332 ? -24.078 16.212 79.544 1.000 50.750 410 LEU D O 1
ATOM 17395 N N . PHE D 1 333 ? -23.648 15.736 77.341 1.000 51.463 411 PHE D N 1
ATOM 17396 C CA . PHE D 1 333 ? -24.939 15.070 77.029 1.000 50.562 411 PHE D CA 1
ATOM 17397 C C . PHE D 1 333 ? -24.820 13.547 77.145 1.000 51.348 411 PHE D C 1
ATOM 17398 O O . PHE D 1 333 ? -23.705 12.977 77.072 1.000 53.218 411 PHE D O 1
ATOM 17406 N N . VAL D 1 334 ? -25.969 12.907 77.367 1.000 50.765 412 VAL D N 1
ATOM 17407 C CA . VAL D 1 334 ? -26.147 11.432 77.240 1.000 50.819 412 VAL D CA 1
ATOM 17408 C C . VAL D 1 334 ? -25.824 11.064 75.789 1.000 52.419 412 VAL D C 1
ATOM 17409 O O . VAL D 1 334 ? -26.308 11.769 74.881 1.000 52.913 412 VAL D O 1
ATOM 17413 N N . ARG D 1 335 ? -25.044 10.002 75.587 1.000 53.945 413 ARG D N 1
ATOM 17414 C CA . ARG D 1 335 ? -24.476 9.650 74.259 1.000 56.696 413 ARG D CA 1
ATOM 17415 C C . ARG D 1 335 ? -25.282 8.504 73.644 1.000 55.087 413 ARG D C 1
ATOM 17416 O O . ARG D 1 335 ? -26.033 7.832 74.386 1.000 52.531 413 ARG D O 1
ATOM 17424 N N . GLU D 1 336 ? -25.149 8.322 72.327 1.000 55.617 414 GLU D N 1
ATOM 17425 C CA . GLU D 1 336 ? -25.603 7.103 71.603 1.000 55.988 414 GLU D CA 1
ATOM 17426 C C . GLU D 1 336 ? -24.732 5.943 72.092 1.000 56.299 414 GLU D C 1
ATOM 17427 O O . GLU D 1 336 ? -23.746 6.165 72.796 1.000 56.238 414 GLU D O 1
ATOM 17433 N N . PRO D 1 337 ? -25.107 4.672 71.813 1.000 56.471 415 PRO D N 1
ATOM 17434 C CA . PRO D 1 337 ? -24.418 3.512 72.397 1.000 56.617 415 PRO D CA 1
ATOM 17435 C C . PRO D 1 337 ? -22.878 3.431 72.304 1.000 58.044 415 PRO D C 1
ATOM 17436 O O . PRO D 1 337 ? -22.299 2.919 73.243 1.000 58.401 415 PRO D O 1
ATOM 17440 N N . THR D 1 338 ? -22.240 3.929 71.236 1.000 58.731 416 THR D N 1
ATOM 17441 C CA . THR D 1 338 ? -20.761 3.844 71.054 1.000 60.706 416 THR D CA 1
ATOM 17442 C C . THR D 1 338 ? -20.041 4.871 71.945 1.000 60.694 416 THR D C 1
ATOM 17443 O O . THR D 1 338 ? -18.810 4.786 72.041 1.000 61.694 416 THR D O 1
ATOM 17447 N N . GLY D 1 339 ? -20.767 5.809 72.559 1.000 59.850 417 GLY D N 1
ATOM 17448 C CA . GLY D 1 339 ? -20.235 6.758 73.558 1.000 59.704 417 GLY D CA 1
ATOM 17449 C C . GLY D 1 339 ? -19.396 7.872 72.950 1.000 62.007 417 GLY D C 1
ATOM 17450 O O . GLY D 1 339 ? -18.568 8.447 73.683 1.000 63.133 417 GLY D O 1
ATOM 17451 N N . ARG D 1 340 ? -19.623 8.213 71.677 1.000 62.922 418 ARG D N 1
ATOM 17452 C CA . ARG D 1 340 ? -18.823 9.227 70.939 1.000 64.887 418 ARG D CA 1
ATOM 17453 C C . ARG D 1 340 ? -19.630 10.518 70.739 1.000 63.584 418 ARG D C 1
ATOM 17454 O O . ARG D 1 340 ? -19.017 11.597 70.825 1.000 64.374 418 ARG D O 1
ATOM 17462 N N . LEU D 1 341 ? -20.934 10.427 70.459 1.000 61.642 419 LEU D N 1
ATOM 17463 C CA . LEU D 1 341 ? -21.776 11.594 70.076 1.000 60.641 419 LEU D CA 1
ATOM 17464 C C . LEU D 1 341 ? -22.980 11.706 71.004 1.000 58.156 419 LEU D C 1
ATOM 17465 O O . LEU D 1 341 ? -23.420 10.720 71.589 1.000 57.493 419 LEU D O 1
ATOM 17470 N N . PRO D 1 342 ? -23.563 12.916 71.160 1.000 57.432 420 PRO D N 1
ATOM 17471 C CA . PRO D 1 342 ? -24.844 13.059 71.854 1.000 55.050 420 PRO D CA 1
ATOM 17472 C C . PRO D 1 342 ? -25.968 12.298 71.132 1.000 54.144 420 PRO D C 1
ATOM 17473 O O . PRO D 1 342 ? -25.917 12.171 69.921 1.000 54.796 420 PRO D O 1
ATOM 17477 N N . ALA D 1 343 ? -26.945 11.810 71.896 1.000 52.518 421 ALA D N 1
ATOM 17478 C CA . ALA D 1 343 ? -28.201 11.204 71.397 1.000 52.234 421 ALA D CA 1
ATOM 17479 C C . ALA D 1 343 ? -29.332 12.220 71.556 1.000 51.644 421 ALA D C 1
ATOM 17480 O O . ALA D 1 343 ? -29.507 12.730 72.679 1.000 50.205 421 ALA D O 1
ATOM 17482 N N . LEU D 1 344 ? -30.057 12.509 70.471 1.000 52.842 422 LEU D N 1
ATOM 17483 C CA . LEU D 1 344 ? -31.251 13.391 70.501 1.000 52.898 422 LEU D CA 1
ATOM 17484 C C . LEU D 1 344 ? -32.391 12.678 71.237 1.000 51.804 422 LEU D C 1
ATOM 17485 O O . LEU D 1 344 ? -32.474 11.440 71.151 1.000 53.109 422 LEU D O 1
ATOM 17490 N N . VAL D 1 345 ? -33.207 13.436 71.969 1.000 51.107 423 VAL D N 1
ATOM 17491 C CA . VAL D 1 345 ? -34.415 12.937 72.690 1.000 49.392 423 VAL D CA 1
ATOM 17492 C C . VAL D 1 345 ? -35.580 13.858 72.338 1.000 49.420 423 VAL D C 1
ATOM 17493 O O . VAL D 1 345 ? -35.328 15.016 71.973 1.000 50.017 423 VAL D O 1
ATOM 17497 N N . ARG D 1 346 ? -36.803 13.341 72.433 1.000 48.950 424 ARG D N 1
ATOM 17498 C CA . ARG D 1 346 ? -38.048 14.145 72.359 1.000 49.257 424 ARG D CA 1
ATOM 17499 C C . ARG D 1 346 ? -38.663 14.200 73.760 1.000 47.094 424 ARG D C 1
ATOM 17500 O O . ARG D 1 346 ? -38.767 13.143 74.405 1.000 45.692 424 ARG D O 1
ATOM 17508 N N . TRP D 1 347 ? -39.033 15.398 74.206 1.000 46.587 425 TRP D N 1
ATOM 17509 C CA . TRP D 1 347 ? -39.885 15.624 75.403 1.000 44.867 425 TRP D CA 1
ATOM 17510 C C . TRP D 1 347 ? -41.062 16.510 74.988 1.000 44.587 425 TRP D C 1
ATOM 17511 O O . TRP D 1 347 ? -41.161 16.840 73.786 1.000 45.676 425 TRP D O 1
ATOM 17522 N N . TRP D 1 348 ? -41.937 16.851 75.933 1.000 42.832 426 TRP D N 1
ATOM 17523 C CA . TRP D 1 348 ? -43.206 17.574 75.657 1.000 42.586 426 TRP D CA 1
ATOM 17524 C C . TRP D 1 348 ? -42.914 18.969 75.087 1.000 44.324 426 TRP D C 1
ATOM 17525 O O . TRP D 1 348 ? -43.819 19.509 74.435 1.000 46.662 426 TRP D O 1
ATOM 17536 N N . ASN D 1 349 ? -41.702 19.514 75.274 1.000 44.955 427 ASN D N 1
ATOM 17537 C CA . ASN D 1 349 ? -41.302 20.863 74.775 1.000 46.079 427 ASN D CA 1
ATOM 17538 C C . ASN D 1 349 ? -40.298 20.768 73.613 1.000 47.345 427 ASN D C 1
ATOM 17539 O O . ASN D 1 349 ? -39.662 21.800 73.323 1.000 49.318 427 ASN D O 1
ATOM 17544 N N . GLY D 1 350 ? -40.157 19.605 72.962 1.000 47.029 428 GLY D N 1
ATOM 17545 C CA . GLY D 1 350 ? -39.501 19.496 71.637 1.000 47.790 428 GLY D CA 1
ATOM 17546 C C . GLY D 1 350 ? -38.336 18.512 71.587 1.000 46.782 428 GLY D C 1
ATOM 17547 O O . GLY D 1 350 ? -38.362 17.504 72.317 1.000 44.932 428 GLY D O 1
ATOM 17548 N N . ILE D 1 351 ? -37.370 18.781 70.704 1.000 47.930 429 ILE D N 1
ATOM 17549 C CA . ILE D 1 351 ? -36.228 17.880 70.364 1.000 48.121 429 ILE D CA 1
ATOM 17550 C C . ILE D 1 351 ? -34.912 18.563 70.758 1.000 48.643 429 ILE D C 1
ATOM 17551 O O . ILE D 1 351 ? -34.704 19.752 70.410 1.000 49.091 429 ILE D O 1
ATOM 17556 N N . GLY D 1 352 ? -34.042 17.813 71.435 1.000 48.085 430 GLY D N 1
ATOM 17557 C CA . GLY D 1 352 ? -32.700 18.257 71.844 1.000 48.756 430 GLY D CA 1
ATOM 17558 C C . GLY D 1 352 ? -31.924 17.128 72.486 1.000 48.436 430 GLY D C 1
ATOM 17559 O O . GLY D 1 352 ? -32.252 15.958 72.229 1.000 48.253 430 GLY D O 1
ATOM 17560 N N . ALA D 1 353 ? -30.927 17.468 73.296 1.000 48.776 431 ALA D N 1
ATOM 17561 C CA . ALA D 1 353 ? -30.124 16.510 74.080 1.000 48.372 431 ALA D CA 1
ATOM 17562 C C . ALA D 1 353 ? -30.588 16.569 75.534 1.000 47.393 431 ALA D C 1
ATOM 17563 O O . ALA D 1 353 ? -31.400 17.450 75.876 1.000 46.582 431 ALA D O 1
ATOM 17565 N N . VAL D 1 354 ? -30.103 15.633 76.345 1.000 47.692 432 VAL D N 1
ATOM 17566 C CA . VAL D 1 354 ? -30.380 15.542 77.802 1.000 46.898 432 VAL D CA 1
ATOM 17567 C C . VAL D 1 354 ? -29.028 15.462 78.515 1.000 48.139 432 VAL D C 1
ATOM 17568 O O . VAL D 1 354 ? -28.132 14.746 78.013 1.000 50.479 432 VAL D O 1
ATOM 17572 N N . LEU D 1 355 ? -28.865 16.232 79.594 1.000 48.084 433 LEU D N 1
ATOM 17573 C CA . LEU D 1 355 ? -27.579 16.361 80.323 1.000 48.966 433 LEU D CA 1
ATOM 17574 C C . LEU D 1 355 ? -27.260 15.028 81.005 1.000 48.613 433 LEU D C 1
ATOM 17575 O O . LEU D 1 355 ? -28.197 14.357 81.472 1.000 47.924 433 LEU D O 1
ATOM 17580 N N . ASP D 1 356 ? -25.981 14.650 81.011 1.000 49.355 434 ASP D N 1
ATOM 17581 C CA . ASP D 1 356 ? -25.476 13.381 81.594 1.000 48.634 434 ASP D CA 1
ATOM 17582 C C . ASP D 1 356 ? -25.055 13.659 83.038 1.000 47.860 434 ASP D C 1
ATOM 17583 O O . ASP D 1 356 ? -23.937 14.164 83.235 1.000 48.206 434 ASP D O 1
ATOM 17588 N N . PHE D 1 357 ? -25.911 13.315 84.009 1.000 45.660 435 PHE D N 1
ATOM 17589 C CA . PHE D 1 357 ? -25.689 13.594 85.452 1.000 44.848 435 PHE D CA 1
ATOM 17590 C C . PHE D 1 357 ? -24.746 12.548 86.063 1.000 45.805 435 PHE D C 1
ATOM 17591 O O . PHE D 1 357 ? -24.507 12.635 87.275 1.000 45.795 435 PHE D O 1
ATOM 17599 N N . THR D 1 358 ? -24.191 11.630 85.261 1.000 47.344 436 THR D N 1
ATOM 17600 C CA . THR D 1 358 ? -23.060 10.750 85.672 1.000 48.938 436 THR D CA 1
ATOM 17601 C C . THR D 1 358 ? -21.737 11.478 85.422 1.000 50.487 436 THR D C 1
ATOM 17602 O O . THR D 1 358 ? -20.713 11.025 85.971 1.000 52.299 436 THR D O 1
ATOM 17606 N N . HIS D 1 359 ? -21.766 12.549 84.621 1.000 50.928 437 HIS D N 1
ATOM 17607 C CA . HIS D 1 359 ? -20.578 13.330 84.180 1.000 52.747 437 HIS D CA 1
ATOM 17608 C C . HIS D 1 359 ? -20.353 14.493 85.143 1.000 52.939 437 HIS D C 1
ATOM 17609 O O . HIS D 1 359 ? -21.161 15.416 85.178 1.000 51.850 437 HIS D O 1
ATOM 17616 N N . PRO D 1 360 ? -19.257 14.496 85.940 1.000 54.269 438 PRO D N 1
ATOM 17617 C CA . PRO D 1 360 ? -18.960 15.608 86.846 1.000 54.697 438 PRO D CA 1
ATOM 17618 C C . PRO D 1 360 ? -19.014 16.992 86.179 1.000 55.713 438 PRO D C 1
ATOM 17619 O O . PRO D 1 360 ? -19.434 17.929 86.832 1.000 55.752 438 PRO D O 1
ATOM 17623 N N . LYS D 1 361 ? -18.595 17.087 84.913 1.000 56.737 439 LYS D N 1
ATOM 17624 C CA . LYS D 1 361 ? -18.527 18.363 84.151 1.000 58.112 439 LYS D CA 1
ATOM 17625 C C . LYS D 1 361 ? -19.954 18.861 83.880 1.000 55.381 439 LYS D C 1
ATOM 17626 O O . LYS D 1 361 ? -20.186 20.066 84.032 1.000 54.215 439 LYS D O 1
ATOM 17632 N N . ALA D 1 362 ? -20.866 17.964 83.499 1.000 53.780 440 ALA D N 1
ATOM 17633 C CA . ALA D 1 362 ? -22.286 18.279 83.205 1.000 53.248 440 ALA D CA 1
ATOM 17634 C C . ALA D 1 362 ? -23.022 18.639 84.509 1.000 51.963 440 ALA D C 1
ATOM 17635 O O . ALA D 1 362 ? -23.898 19.516 84.469 1.000 50.938 440 ALA D O 1
ATOM 17637 N N . ARG D 1 363 ? -22.656 17.998 85.621 1.000 51.874 441 ARG D N 1
ATOM 17638 C CA . ARG D 1 363 ? -23.189 18.297 86.979 1.000 51.792 441 ARG D CA 1
ATOM 17639 C C . ARG D 1 363 ? -22.740 19.707 87.387 1.000 53.813 441 ARG D C 1
ATOM 17640 O O . ARG D 1 363 ? -23.591 20.478 87.859 1.000 53.612 441 ARG D O 1
ATOM 17648 N N . ASP D 1 364 ? -21.457 20.032 87.207 1.000 56.621 442 ASP D N 1
ATOM 17649 C CA . ASP D 1 364 ? -20.878 21.357 87.573 1.000 59.138 442 ASP D CA 1
ATOM 17650 C C . ASP D 1 364 ? -21.509 22.441 86.693 1.000 58.893 442 ASP D C 1
ATOM 17651 O O . ASP D 1 364 ? -21.798 23.531 87.213 1.000 58.803 442 ASP D O 1
ATOM 17656 N N . TRP D 1 365 ? -21.732 22.134 85.416 1.000 58.721 443 TRP D N 1
ATOM 17657 C CA . TRP D 1 365 ? -22.319 23.053 84.407 1.000 59.256 443 TRP D CA 1
ATOM 17658 C C . TRP D 1 365 ? -23.746 23.432 84.817 1.000 56.341 443 TRP D C 1
ATOM 17659 O O . TRP D 1 365 ? -24.052 24.628 84.844 1.000 56.923 443 TRP D O 1
ATOM 17670 N N . PHE D 1 366 ? -24.576 22.435 85.126 1.000 53.744 444 PHE D N 1
ATOM 17671 C CA . PHE D 1 366 ? -25.986 22.592 85.574 1.000 51.075 444 PHE D CA 1
ATOM 17672 C C . PHE D 1 366 ? -26.006 23.415 86.868 1.000 50.323 444 PHE D C 1
ATOM 17673 O O . PHE D 1 366 ? -26.693 24.452 86.907 1.000 50.332 444 PHE D O 1
ATOM 17681 N N . GLN D 1 367 ? -25.243 22.976 87.875 1.000 49.746 445 GLN D N 1
ATOM 17682 C CA . GLN D 1 367 ? -25.122 23.624 89.209 1.000 50.129 445 GLN D CA 1
ATOM 17683 C C . GLN D 1 367 ? -24.697 25.088 89.043 1.000 52.274 445 GLN D C 1
ATOM 17684 O O . GLN D 1 367 ? -25.302 25.956 89.699 1.000 52.105 445 GLN D O 1
ATOM 17690 N N . GLY D 1 368 ? -23.701 25.345 88.193 1.000 54.289 446 GLY D N 1
ATOM 17691 C CA . GLY D 1 368 ? -23.179 26.695 87.913 1.000 56.372 446 GLY D CA 1
ATOM 17692 C C . GLY D 1 368 ? -24.277 27.656 87.493 1.000 56.310 446 GLY D C 1
ATOM 17693 O O . GLY D 1 368 ? -24.289 28.787 88.011 1.000 57.029 446 GLY D O 1
ATOM 17694 N N . HIS D 1 369 ? -25.163 27.227 86.590 1.000 56.494 447 HIS D N 1
ATOM 17695 C CA . HIS D 1 369 ? -26.306 28.031 86.083 1.000 58.288 447 HIS D CA 1
ATOM 17696 C C . HIS D 1 369 ? -27.337 28.254 87.202 1.000 57.747 447 HIS D C 1
ATOM 17697 O O . HIS D 1 369 ? -27.904 29.364 87.263 1.000 59.539 447 HIS D O 1
ATOM 17704 N N . LEU D 1 370 ? -27.569 27.254 88.058 1.000 56.569 448 LEU D N 1
ATOM 17705 C CA . LEU D 1 370 ? -28.523 27.358 89.197 1.000 56.694 448 LEU D CA 1
ATOM 17706 C C . LEU D 1 370 ? -27.977 28.349 90.234 1.000 57.933 448 LEU D C 1
ATOM 17707 O O . LEU D 1 370 ? -28.768 29.184 90.721 1.000 58.814 448 LEU D O 1
ATOM 17712 N N . ARG D 1 371 ? -26.680 28.269 90.553 1.000 58.819 449 ARG D N 1
ATOM 17713 C CA . ARG D 1 371 ? -26.009 29.167 91.536 1.000 59.707 449 ARG D CA 1
ATOM 17714 C C . ARG D 1 371 ? -26.012 30.603 90.999 1.000 60.919 449 ARG D C 1
ATOM 17715 O O . ARG D 1 371 ? -26.112 31.531 91.824 1.000 61.491 449 ARG D O 1
ATOM 17723 N N . ARG D 1 372 ? -25.921 30.773 89.675 1.000 61.218 450 ARG D N 1
ATOM 17724 C CA . ARG D 1 372 ? -25.941 32.103 89.009 1.000 62.848 450 ARG D CA 1
ATOM 17725 C C . ARG D 1 372 ? -27.337 32.722 89.170 1.000 62.096 450 ARG D C 1
ATOM 17726 O O . ARG D 1 372 ? -27.413 33.929 89.464 1.000 62.978 450 ARG D O 1
ATOM 17728 N N . LEU D 1 373 ? -28.397 31.923 89.005 1.000 60.681 451 LEU D N 1
ATOM 17729 C CA . LEU D 1 373 ? -29.806 32.384 89.135 1.000 59.956 451 LEU D CA 1
ATOM 17730 C C . LEU D 1 373 ? -30.089 32.801 90.584 1.000 60.526 451 LEU D C 1
ATOM 17731 O O . LEU D 1 373 ? -30.832 33.776 90.774 1.000 60.874 451 LEU D O 1
ATOM 17736 N N . ARG D 1 374 ? -29.519 32.098 91.567 1.000 61.152 452 ARG D N 1
ATOM 17737 C CA . ARG D 1 374 ? -29.672 32.438 93.008 1.000 62.113 452 ARG D CA 1
ATOM 17738 C C . ARG D 1 374 ? -28.885 33.709 93.322 1.000 63.845 452 ARG D C 1
ATOM 17739 O O . ARG D 1 374 ? -29.445 34.604 93.970 1.000 65.278 452 ARG D O 1
ATOM 17747 N N . SER D 1 375 ? -27.625 33.752 92.891 1.000 64.374 453 SER D N 1
ATOM 17748 C CA . SER D 1 375 ? -26.689 34.881 93.109 1.000 66.208 453 SER D CA 1
ATOM 17749 C C . SER D 1 375 ? -27.292 36.177 92.543 1.000 67.498 453 SER D C 1
ATOM 17750 O O . SER D 1 375 ? -27.227 37.209 93.236 1.000 67.769 453 SER D O 1
ATOM 17753 N N . ARG D 1 376 ? -27.886 36.111 91.346 1.000 67.293 454 ARG D N 1
ATOM 17754 C CA . ARG D 1 376 ? -28.336 37.293 90.565 1.000 68.096 454 ARG D CA 1
ATOM 17755 C C . ARG D 1 376 ? -29.720 37.752 91.033 1.000 66.196 454 ARG D C 1
ATOM 17756 O O . ARG D 1 376 ? -29.900 38.969 91.195 1.000 67.872 454 ARG D O 1
ATOM 17764 N N . TYR D 1 377 ? -30.662 36.824 91.221 1.000 63.399 455 TYR D N 1
ATOM 17765 C CA . TYR D 1 377 ? -32.109 37.124 91.403 1.000 62.196 455 TYR D CA 1
ATOM 17766 C C . TYR D 1 377 ? -32.619 36.754 92.805 1.000 60.671 455 TYR D C 1
ATOM 17767 O O . TYR D 1 377 ? -33.807 37.008 93.055 1.000 60.753 455 TYR D O 1
ATOM 17776 N N . SER D 1 378 ? -31.773 36.193 93.679 1.000 60.221 456 SER D N 1
ATOM 17777 C CA . SER D 1 378 ? -32.118 35.730 95.054 1.000 58.942 456 SER D CA 1
ATOM 17778 C C . SER D 1 378 ? -33.257 34.700 95.014 1.000 56.553 456 SER D C 1
ATOM 17779 O O . SER D 1 378 ? -34.002 34.596 96.003 1.000 55.684 456 SER D O 1
ATOM 17782 N N . VAL D 1 379 ? -33.351 33.937 93.920 1.000 55.609 457 VAL D N 1
ATOM 17783 C CA . VAL D 1 379 ? -34.201 32.715 93.797 1.000 52.830 457 VAL D CA 1
ATOM 17784 C C . VAL D 1 379 ? -33.794 31.770 94.933 1.000 50.903 457 VAL D C 1
ATOM 17785 O O . VAL D 1 379 ? -32.581 31.618 95.163 1.000 51.691 457 VAL D O 1
ATOM 17789 N N . ALA D 1 380 ? -34.766 31.183 95.633 1.000 48.741 458 ALA D N 1
ATOM 17790 C CA . ALA D 1 380 ? -34.537 30.359 96.843 1.000 47.792 458 ALA D CA 1
ATOM 17791 C C . ALA D 1 380 ? -34.111 28.943 96.429 1.000 46.249 458 ALA D C 1
ATOM 17792 O O . ALA D 1 380 ? -33.143 28.419 97.016 1.000 47.695 458 ALA D O 1
ATOM 17794 N N . SER D 1 381 ? -34.812 28.354 95.457 1.000 43.880 459 SER D N 1
ATOM 17795 C CA . SER D 1 381 ? -34.629 26.952 95.011 1.000 42.554 459 SER D CA 1
ATOM 17796 C C . SER D 1 381 ? -35.326 26.746 93.660 1.000 42.085 459 SER D C 1
ATOM 17797 O O . SER D 1 381 ? -35.691 27.753 93.017 1.000 42.060 459 SER D O 1
ATOM 17800 N N . PHE D 1 382 ? -35.501 25.490 93.240 1.000 40.968 460 PHE D N 1
ATOM 17801 C CA . PHE D 1 382 ? -35.942 25.134 91.868 1.000 41.263 460 PHE D CA 1
ATOM 17802 C C . PHE D 1 382 ? -36.939 23.980 91.903 1.000 39.941 460 PHE D C 1
ATOM 17803 O O . PHE D 1 382 ? -36.829 23.105 92.774 1.000 38.556 460 PHE D O 1
ATOM 17811 N N . LYS D 1 383 ? -37.884 24.016 90.962 1.000 40.815 461 LYS D N 1
ATOM 17812 C CA . LYS D 1 383 ? -38.699 22.856 90.529 1.000 40.494 461 LYS D CA 1
ATOM 17813 C C . LYS D 1 383 ? -37.884 22.089 89.478 1.000 40.946 461 LYS D C 1
ATOM 17814 O O . LYS D 1 383 ? -37.735 22.588 88.337 1.000 41.249 461 LYS D O 1
ATOM 17820 N N . PHE D 1 384 ? -37.346 20.935 89.879 1.000 40.065 462 PHE D N 1
ATOM 17821 C CA . PHE D 1 384 ? -36.566 20.006 89.028 1.000 39.564 462 PHE D CA 1
ATOM 17822 C C . PHE D 1 384 ? -37.536 19.073 88.300 1.000 38.872 462 PHE D C 1
ATOM 17823 O O . PHE D 1 384 ? -37.868 18.002 88.842 1.000 39.193 462 PHE D O 1
ATOM 17831 N N . ASP D 1 385 ? -37.965 19.464 87.101 1.000 39.283 463 ASP D N 1
ATOM 17832 C CA . ASP D 1 385 ? -38.997 18.733 86.318 1.000 39.007 463 ASP D CA 1
ATOM 17833 C C . ASP D 1 385 ? -38.334 17.621 85.491 1.000 39.831 463 ASP D C 1
ATOM 17834 O O . ASP D 1 385 ? -37.083 17.605 85.394 1.000 41.318 463 ASP D O 1
ATOM 17839 N N . ALA D 1 386 ? -39.149 16.717 84.936 1.000 38.720 464 ALA D N 1
ATOM 17840 C CA . ALA D 1 386 ? -38.732 15.494 84.215 1.000 38.456 464 ALA D CA 1
ATOM 17841 C C . ALA D 1 386 ? -37.866 14.636 85.151 1.000 38.008 464 ALA D C 1
ATOM 17842 O O . ALA D 1 386 ? -38.148 14.654 86.383 1.000 37.388 464 ALA D O 1
ATOM 17844 N N . GLY D 1 387 ? -36.878 13.909 84.611 1.000 37.276 465 GLY D N 1
ATOM 17845 C CA . GLY D 1 387 ? -35.950 13.062 85.387 1.000 36.868 465 GLY D CA 1
ATOM 17846 C C . GLY D 1 387 ? -36.178 11.578 85.144 1.000 36.479 465 GLY D C 1
ATOM 17847 O O . GLY D 1 387 ? -35.391 10.770 85.687 1.000 35.694 465 GLY D O 1
ATOM 17848 N N . GLU D 1 388 ? -37.213 11.229 84.371 1.000 37.070 466 GLU D N 1
ATOM 17849 C CA . GLU D 1 388 ? -37.569 9.828 84.016 1.000 37.971 466 GLU D CA 1
ATOM 17850 C C . GLU D 1 388 ? -36.668 9.366 82.869 1.000 40.364 466 GLU D C 1
ATOM 17851 O O . GLU D 1 388 ? -36.354 10.204 81.984 1.000 41.161 466 GLU D O 1
ATOM 17857 N N . VAL D 1 389 ? -36.299 8.080 82.866 1.000 40.812 467 VAL D N 1
ATOM 17858 C CA . VAL D 1 389 ? -35.425 7.471 81.821 1.000 42.573 467 VAL D CA 1
ATOM 17859 C C . VAL D 1 389 ? -36.252 7.183 80.564 1.000 41.640 467 VAL D C 1
ATOM 17860 O O . VAL D 1 389 ? -35.650 6.863 79.544 1.000 42.373 467 VAL D O 1
ATOM 17864 N N . SER D 1 390 ? -37.574 7.326 80.614 1.000 40.451 468 SER D N 1
ATOM 17865 C CA . SER D 1 390 ? -38.442 7.241 79.409 1.000 41.012 468 SER D CA 1
ATOM 17866 C C . SER D 1 390 ? -38.166 8.427 78.469 1.000 41.456 468 SER D C 1
ATOM 17867 O O . SER D 1 390 ? -38.578 8.333 77.302 1.000 42.204 468 SER D O 1
ATOM 17870 N N . TYR D 1 391 ? -37.488 9.486 78.942 1.000 41.497 469 TYR D N 1
ATOM 17871 C CA . TYR D 1 391 ? -37.051 10.648 78.115 1.000 43.311 469 TYR D CA 1
ATOM 17872 C C . TYR D 1 391 ? -35.590 10.483 77.657 1.000 45.552 469 TYR D C 1
ATOM 17873 O O . TYR D 1 391 ? -35.069 11.389 76.977 1.000 46.569 469 TYR D O 1
ATOM 17882 N N . LEU D 1 392 ? -34.949 9.364 78.004 1.000 45.716 470 LEU D N 1
ATOM 17883 C CA . LEU D 1 392 ? -33.629 8.976 77.453 1.000 47.605 470 LEU D CA 1
ATOM 17884 C C . LEU D 1 392 ? -33.884 8.048 76.274 1.000 49.226 470 LEU D C 1
ATOM 17885 O O . LEU D 1 392 ? -34.974 7.503 76.146 1.000 48.318 470 LEU D O 1
ATOM 17890 N N . PRO D 1 393 ? -32.905 7.867 75.360 1.000 52.030 471 PRO D N 1
ATOM 17891 C CA . PRO D 1 393 ? -33.066 6.937 74.241 1.000 54.435 471 PRO D CA 1
ATOM 17892 C C . PRO D 1 393 ? -33.167 5.488 74.747 1.000 55.510 471 PRO D C 1
ATOM 17893 O O . PRO D 1 393 ? -32.693 5.229 75.846 1.000 52.316 471 PRO D O 1
ATOM 17897 N N . ARG D 1 394 ? -33.762 4.596 73.941 1.000 59.743 472 ARG D N 1
ATOM 17898 C CA . ARG D 1 394 ? -33.869 3.134 74.229 1.000 61.977 472 ARG D CA 1
ATOM 17899 C C . ARG D 1 394 ? -32.502 2.630 74.712 1.000 61.003 472 ARG D C 1
ATOM 17900 O O . ARG D 1 394 ? -32.422 2.173 75.859 1.000 59.097 472 ARG D O 1
ATOM 17908 N N . ASP D 1 395 ? -31.470 2.740 73.867 1.000 62.093 473 ASP D N 1
ATOM 17909 C CA . ASP D 1 395 ? -30.063 2.352 74.182 1.000 61.796 473 ASP D CA 1
ATOM 17910 C C . ASP D 1 395 ? -29.186 3.610 74.115 1.000 59.599 473 ASP D C 1
ATOM 17911 O O . ASP D 1 395 ? -29.258 4.350 73.103 1.000 61.495 473 ASP D O 1
ATOM 17916 N N . PHE D 1 396 ? -28.386 3.828 75.159 1.000 55.465 474 PHE D N 1
ATOM 17917 C CA . PHE D 1 396 ? -27.530 5.025 75.357 1.000 54.047 474 PHE D CA 1
ATOM 17918 C C . PHE D 1 396 ? -26.266 4.620 76.119 1.000 53.074 474 PHE D C 1
ATOM 17919 O O . PHE D 1 396 ? -26.211 3.500 76.639 1.000 52.903 474 PHE D O 1
ATOM 17927 N N . SER D 1 397 ? -25.286 5.520 76.185 1.000 51.957 475 SER D N 1
ATOM 17928 C CA . SER D 1 397 ? -24.099 5.407 77.068 1.000 50.753 475 SER D CA 1
ATOM 17929 C C . SER D 1 397 ? -23.935 6.725 77.822 1.000 49.240 475 SER D C 1
ATOM 17930 O O . SER D 1 397 ? -24.470 7.743 77.367 1.000 49.067 475 SER D O 1
ATOM 17933 N N . THR D 1 398 ? -23.222 6.682 78.939 1.000 48.632 476 THR D N 1
ATOM 17934 C CA . THR D 1 398 ? -23.009 7.820 79.860 1.000 48.395 476 THR D CA 1
ATOM 17935 C C . THR D 1 398 ? -21.552 7.788 80.317 1.000 49.971 476 THR D C 1
ATOM 17936 O O . THR D 1 398 ? -20.949 6.705 80.257 1.000 51.059 476 THR D O 1
ATOM 17940 N N . TYR D 1 399 ? -21.021 8.932 80.748 1.000 51.159 477 TYR D N 1
ATOM 17941 C CA . TYR D 1 399 ? -19.632 9.088 81.253 1.000 53.556 477 TYR D CA 1
ATOM 17942 C C . TYR D 1 399 ? -19.274 7.903 82.159 1.000 53.876 477 TYR D C 1
ATOM 17943 O O . TYR D 1 399 ? -18.256 7.255 81.903 1.000 55.596 477 TYR D O 1
ATOM 17952 N N . ARG D 1 400 ? -20.090 7.635 83.180 1.000 53.817 478 ARG D N 1
ATOM 17953 C CA . ARG D 1 400 ? -20.011 6.406 84.016 1.000 54.646 478 ARG D CA 1
ATOM 17954 C C . ARG D 1 400 ? -21.151 5.479 83.604 1.000 53.248 478 ARG D C 1
ATOM 17955 O O . ARG D 1 400 ? -22.270 5.936 83.378 1.000 51.898 478 ARG D O 1
ATOM 17963 N N . PRO D 1 401 ? -20.897 4.156 83.463 1.000 53.889 479 PRO D N 1
ATOM 17964 C CA . PRO D 1 401 ? -21.921 3.227 82.988 1.000 53.111 479 PRO D CA 1
ATOM 17965 C C . PRO D 1 401 ? -23.072 3.037 83.990 1.000 51.782 479 PRO D C 1
ATOM 17966 O O . PRO D 1 401 ? -22.829 3.024 85.196 1.000 52.443 479 PRO D O 1
ATOM 17970 N N . LEU D 1 402 ? -24.294 2.911 83.464 1.000 49.445 480 LEU D N 1
ATOM 17971 C CA . LEU D 1 402 ? -25.536 2.691 84.243 1.000 46.579 480 LEU D CA 1
ATOM 17972 C C . LEU D 1 402 ? -26.189 1.397 83.778 1.000 45.191 480 LEU D C 1
ATOM 17973 O O . LEU D 1 402 ? -27.110 1.431 82.964 1.000 43.960 480 LEU D O 1
ATOM 17978 N N . PRO D 1 403 ? -25.732 0.220 84.270 1.000 44.765 481 PRO D N 1
ATOM 17979 C CA . PRO D 1 403 ? -26.377 -1.046 83.930 1.000 45.116 481 PRO D CA 1
ATOM 17980 C C . PRO D 1 403 ? -27.868 -1.018 84.317 1.000 44.617 481 PRO D C 1
ATOM 17981 O O . PRO D 1 403 ? -28.677 -1.550 83.565 1.000 45.855 481 PRO D O 1
ATOM 17985 N N . ASP D 1 404 ? -28.184 -0.394 85.460 1.000 42.922 482 ASP D N 1
ATOM 17986 C CA . ASP D 1 404 ? -29.561 -0.013 85.878 1.000 41.774 482 ASP D CA 1
ATOM 17987 C C . ASP D 1 404 ? -29.829 1.416 85.405 1.000 40.742 482 ASP D C 1
ATOM 17988 O O . ASP D 1 404 ? -29.274 2.360 85.964 1.000 40.069 482 ASP D O 1
ATOM 17993 N N . PRO D 1 405 ? -30.663 1.629 84.358 1.000 40.110 483 PRO D N 1
ATOM 17994 C CA . PRO D 1 405 ? -30.825 2.955 83.756 1.000 40.398 483 PRO D CA 1
ATOM 17995 C C . PRO D 1 405 ? -31.469 4.003 84.679 1.000 39.742 483 PRO D C 1
ATOM 17996 O O . PRO D 1 405 ? -31.137 5.170 84.565 1.000 39.571 483 PRO D O 1
ATOM 18000 N N . SER D 1 406 ? -32.352 3.564 85.582 1.000 40.374 484 SER D N 1
ATOM 18001 C CA . SER D 1 406 ? -33.124 4.427 86.518 1.000 40.102 484 SER D CA 1
ATOM 18002 C C . SER D 1 406 ? -32.185 5.150 87.497 1.000 40.693 484 SER D C 1
ATOM 18003 O O . SER D 1 406 ? -32.626 6.147 88.092 1.000 40.558 484 SER D O 1
ATOM 18006 N N . VAL D 1 407 ? -30.938 4.693 87.653 1.000 40.641 485 VAL D N 1
ATOM 18007 C CA . VAL D 1 407 ? -29.928 5.365 88.525 1.000 40.730 485 VAL D CA 1
ATOM 18008 C C . VAL D 1 407 ? -29.641 6.756 87.942 1.000 41.397 485 VAL D C 1
ATOM 18009 O O . VAL D 1 407 ? -29.198 7.631 88.711 1.000 41.599 485 VAL D O 1
ATOM 18013 N N . TRP D 1 408 ? -29.898 6.971 86.644 1.000 41.937 486 TRP D N 1
ATOM 18014 C CA . TRP D 1 408 ? -29.837 8.320 86.018 1.000 42.524 486 TRP D CA 1
ATOM 18015 C C . TRP D 1 408 ? -30.815 9.263 86.743 1.000 39.868 486 TRP D C 1
ATOM 18016 O O . TRP D 1 408 ? -30.421 10.399 87.052 1.000 39.443 486 TRP D O 1
ATOM 18027 N N . SER D 1 409 ? -32.035 8.798 87.023 1.000 37.089 487 SER D N 1
ATOM 18028 C CA . SER D 1 409 ? -33.073 9.560 87.763 1.000 35.180 487 SER D CA 1
ATOM 18029 C C . SER D 1 409 ? -32.509 9.968 89.131 1.000 34.915 487 SER D C 1
ATOM 18030 O O . SER D 1 409 ? -32.549 11.174 89.446 1.000 35.231 487 SER D O 1
ATOM 18033 N N . ARG D 1 410 ? -31.951 9.014 89.884 1.000 34.580 488 ARG D N 1
ATOM 18034 C CA . ARG D 1 410 ? -31.232 9.274 91.160 1.000 34.596 488 ARG D CA 1
ATOM 18035 C C . ARG D 1 410 ? -30.247 10.426 90.958 1.000 36.032 488 ARG D C 1
ATOM 18036 O O . ARG D 1 410 ? -30.336 11.406 91.716 1.000 36.284 488 ARG D O 1
ATOM 18044 N N . ARG D 1 411 ? -29.349 10.301 89.972 1.000 36.850 489 ARG D N 1
ATOM 18045 C CA . ARG D 1 411 ? -28.230 11.250 89.730 1.000 37.455 489 ARG D CA 1
ATOM 18046 C C . ARG D 1 411 ? -28.789 12.652 89.451 1.000 37.399 489 ARG D C 1
ATOM 18047 O O . ARG D 1 411 ? -28.179 13.628 89.929 1.000 36.993 489 ARG D O 1
ATOM 18055 N N . TYR D 1 412 ? -29.899 12.753 88.713 1.000 37.136 490 TYR D N 1
ATOM 18056 C CA . TYR D 1 412 ? -30.611 14.032 88.455 1.000 37.979 490 TYR D CA 1
ATOM 18057 C C . TYR D 1 412 ? -31.148 14.604 89.778 1.000 37.660 490 TYR D C 1
ATOM 18058 O O . TYR D 1 412 ? -30.983 15.819 90.009 1.000 38.305 490 TYR D O 1
ATOM 18067 N N . THR D 1 413 ? -31.752 13.774 90.635 1.000 36.855 491 THR D N 1
ATOM 18068 C CA . THR D 1 413 ? -32.375 14.244 91.910 1.000 36.338 491 THR D CA 1
ATOM 18069 C C . THR D 1 413 ? -31.275 14.757 92.855 1.000 37.528 491 THR D C 1
ATOM 18070 O O . THR D 1 413 ? -31.609 15.564 93.738 1.000 36.541 491 THR D O 1
ATOM 18074 N N . GLU D 1 414 ? -30.012 14.346 92.661 1.000 38.325 492 GLU D N 1
ATOM 18075 C CA . GLU D 1 414 ? -28.869 14.821 93.488 1.000 39.597 492 GLU D CA 1
ATOM 18076 C C . GLU D 1 414 ? -28.629 16.311 93.222 1.000 40.423 492 GLU D C 1
ATOM 18077 O O . GLU D 1 414 ? -27.987 16.962 94.069 1.000 41.236 492 GLU D O 1
ATOM 18083 N N . MET D 1 415 ? -29.128 16.835 92.100 1.000 40.052 493 MET D N 1
ATOM 18084 C CA . MET D 1 415 ? -28.967 18.263 91.727 1.000 41.750 493 MET D CA 1
ATOM 18085 C C . MET D 1 415 ? -29.771 19.149 92.692 1.000 41.606 493 MET D C 1
ATOM 18086 O O . MET D 1 415 ? -29.440 20.343 92.801 1.000 42.333 493 MET D O 1
ATOM 18091 N N . ALA D 1 416 ? -30.768 18.587 93.386 1.000 40.563 494 ALA D N 1
ATOM 18092 C CA . ALA D 1 416 ? -31.603 19.305 94.382 1.000 40.500 494 ALA D CA 1
ATOM 18093 C C . ALA D 1 416 ? -30.835 19.529 95.691 1.000 41.287 494 ALA D C 1
ATOM 18094 O O . ALA D 1 416 ? -31.165 20.491 96.388 1.000 42.562 494 ALA D O 1
ATOM 18096 N N . LEU D 1 417 ? -29.846 18.690 96.009 1.000 41.834 495 LEU D N 1
ATOM 18097 C CA . LEU D 1 417 ? -29.227 18.618 97.365 1.000 42.894 495 LEU D CA 1
ATOM 18098 C C . LEU D 1 417 ? -28.788 19.999 97.858 1.000 44.859 495 LEU D C 1
ATOM 18099 O O . LEU D 1 417 ? -29.071 20.355 99.002 1.000 45.547 495 LEU D O 1
ATOM 18104 N N . PRO D 1 418 ? -28.071 20.821 97.058 1.000 46.419 496 PRO D N 1
ATOM 18105 C CA . PRO D 1 418 ? -27.621 22.134 97.527 1.000 48.081 496 PRO D CA 1
ATOM 18106 C C . PRO D 1 418 ? -28.754 23.153 97.752 1.000 48.394 496 PRO D C 1
ATOM 18107 O O . PRO D 1 418 ? -28.488 24.167 98.370 1.000 48.922 496 PRO D O 1
ATOM 18111 N N . PHE D 1 419 ? -29.961 22.884 97.236 1.000 47.225 497 PHE D N 1
ATOM 18112 C CA . PHE D 1 419 ? -31.146 23.783 97.317 1.000 47.165 497 PHE D CA 1
ATOM 18113 C C . PHE D 1 419 ? -32.361 23.045 97.901 1.000 45.063 497 PHE D C 1
ATOM 18114 O O . PHE D 1 419 ? -33.494 23.486 97.643 1.000 44.328 497 PHE D O 1
ATOM 18122 N N . PHE D 1 420 ? -32.123 21.984 98.682 1.000 44.761 498 PHE D N 1
ATOM 18123 C CA . PHE D 1 420 ? -33.123 20.972 99.121 1.000 43.615 498 PHE D CA 1
ATOM 18124 C C . PHE D 1 420 ? -34.300 21.647 99.845 1.000 42.882 498 PHE D C 1
ATOM 18125 O O . PHE D 1 420 ? -35.444 21.166 99.746 1.000 41.934 498 PHE D O 1
ATOM 18133 N N . SER D 1 421 ? -34.005 22.729 100.556 1.000 44.040 499 SER D N 1
ATOM 18134 C CA . SER D 1 421 ? -34.890 23.398 101.543 1.000 45.344 499 SER D CA 1
ATOM 18135 C C . SER D 1 421 ? -36.232 23.807 100.914 1.000 44.365 499 SER D C 1
ATOM 18136 O O . SER D 1 421 ? -37.244 23.751 101.627 1.000 43.985 499 SER D O 1
ATOM 18139 N N . LEU D 1 422 ? -36.246 24.205 99.639 1.000 44.383 500 LEU D N 1
ATOM 18140 C CA . LEU D 1 422 ? -37.481 24.601 98.902 1.000 44.451 500 LEU D CA 1
ATOM 18141 C C . LEU D 1 422 ? -37.507 23.959 97.508 1.000 43.689 500 LEU D C 1
ATOM 18142 O O . LEU D 1 422 ? -38.176 24.513 96.610 1.000 44.168 500 LEU D O 1
ATOM 18147 N N . ALA D 1 423 ? -36.833 22.820 97.330 1.000 42.836 501 ALA D N 1
ATOM 18148 C CA . ALA D 1 423 ? -36.746 22.104 96.038 1.000 41.581 501 ALA D CA 1
ATOM 18149 C C . ALA D 1 423 ? -37.894 21.095 95.942 1.000 39.798 501 ALA D C 1
ATOM 18150 O O . ALA D 1 423 ? -38.350 20.595 96.995 1.000 38.100 501 ALA D O 1
ATOM 18152 N N . GLU D 1 424 ? -38.353 20.822 94.721 1.000 39.160 502 GLU D N 1
ATOM 18153 C CA . GLU D 1 424 ? -39.167 19.624 94.417 1.000 38.670 502 GLU D CA 1
ATOM 18154 C C . GLU D 1 424 ? -38.548 18.879 93.231 1.000 38.336 502 GLU D C 1
ATOM 18155 O O . GLU D 1 424 ? -37.957 19.528 92.345 1.000 39.481 502 GLU D O 1
ATOM 18161 N N . VAL D 1 425 ? -38.682 17.553 93.256 1.000 37.522 503 VAL D N 1
ATOM 18162 C CA . VAL D 1 425 ? -38.397 16.621 92.129 1.000 36.502 503 VAL D CA 1
ATOM 18163 C C . VAL D 1 425 ? -39.673 15.805 91.918 1.000 34.887 503 VAL D C 1
ATOM 18164 O O . VAL D 1 425 ? -40.513 15.798 92.845 1.000 34.590 503 VAL D O 1
ATOM 18168 N N . ARG D 1 426 ? -39.834 15.171 90.756 1.000 33.387 504 ARG D N 1
ATOM 18169 C CA . ARG D 1 426 ? -41.023 14.337 90.450 1.000 32.323 504 ARG D CA 1
ATOM 18170 C C . ARG D 1 426 ? -40.591 12.896 90.165 1.000 31.399 504 ARG D C 1
ATOM 18171 O O . ARG D 1 426 ? -41.434 12.108 89.679 1.000 31.655 504 ARG D O 1
ATOM 18179 N N . VAL D 1 427 ? -39.334 12.558 90.456 1.000 30.762 505 VAL D N 1
ATOM 18180 C CA . VAL D 1 427 ? -38.811 11.171 90.302 1.000 30.653 505 VAL D CA 1
ATOM 18181 C C . VAL D 1 427 ? -38.061 10.801 91.578 1.000 30.473 505 VAL D C 1
ATOM 18182 O O . VAL D 1 427 ? -37.526 11.698 92.256 1.000 29.864 505 VAL D O 1
ATOM 18186 N N . GLY D 1 428 ? -38.033 9.504 91.865 1.000 31.328 506 GLY D N 1
ATOM 18187 C CA . GLY D 1 428 ? -37.339 8.918 93.017 1.000 32.094 506 GLY D CA 1
ATOM 18188 C C . GLY D 1 428 ? -36.919 7.506 92.691 1.000 33.403 506 GLY D C 1
ATOM 18189 O O . GLY D 1 428 ? -37.801 6.673 92.406 1.000 33.452 506 GLY D O 1
ATOM 18190 N N . TYR D 1 429 ? -35.610 7.271 92.651 1.000 35.275 507 TYR D N 1
ATOM 18191 C CA . TYR D 1 429 ? -34.995 5.930 92.513 1.000 35.850 507 TYR D CA 1
ATOM 18192 C C . TYR D 1 429 ? -33.869 5.868 93.539 1.000 35.724 507 TYR D C 1
ATOM 18193 O O . TYR D 1 429 ? -32.766 6.369 93.264 1.000 37.617 507 TYR D O 1
ATOM 18202 N N . GLN D 1 430 ? -34.177 5.343 94.716 1.000 34.755 508 GLN D N 1
ATOM 18203 C CA . GLN D 1 430 ? -33.299 5.407 95.907 1.000 35.360 508 GLN D CA 1
ATOM 18204 C C . GLN D 1 430 ? -32.937 6.870 96.170 1.000 35.184 508 GLN D C 1
ATOM 18205 O O . GLN D 1 430 ? -31.794 7.131 96.557 1.000 36.466 508 GLN D O 1
ATOM 18211 N N . SER D 1 431 ? -33.894 7.784 95.979 1.000 35.430 509 SER D N 1
ATOM 18212 C CA . SER D 1 431 ? -33.751 9.246 96.212 1.000 35.782 509 SER D CA 1
ATOM 18213 C C . SER D 1 431 ? -34.258 9.636 97.616 1.000 35.764 509 SER D C 1
ATOM 18214 O O . SER D 1 431 ? -34.297 10.858 97.909 1.000 36.475 509 SER D O 1
ATOM 18217 N N . GLN D 1 432 ? -34.591 8.661 98.473 1.000 35.574 510 GLN D N 1
ATOM 18218 C CA . GLN D 1 432 ? -35.266 8.892 99.780 1.000 36.014 510 GLN D CA 1
ATOM 18219 C C . GLN D 1 432 ? -34.414 9.805 100.674 1.000 37.626 510 GLN D C 1
ATOM 18220 O O . GLN D 1 432 ? -35.031 10.613 101.404 1.000 38.559 510 GLN D O 1
ATOM 18226 N N . ASN D 1 433 ? -33.073 9.735 100.605 1.000 38.784 511 ASN D N 1
ATOM 18227 C CA . ASN D 1 433 ? -32.183 10.516 101.509 1.000 39.576 511 ASN D CA 1
ATOM 18228 C C . ASN D 1 433 ? -31.930 11.920 100.950 1.000 39.772 511 ASN D C 1
ATOM 18229 O O . ASN D 1 433 ? -31.169 12.679 101.591 1.000 39.830 511 ASN D O 1
ATOM 18234 N N . ILE D 1 434 ? -32.555 12.265 99.824 1.000 39.774 512 ILE D N 1
ATOM 18235 C CA . ILE D 1 434 ? -32.590 13.664 99.298 1.000 41.213 512 ILE D CA 1
ATOM 18236 C C . ILE D 1 434 ? -33.773 14.375 99.964 1.000 41.299 512 ILE D C 1
ATOM 18237 O O . ILE D 1 434 ? -34.933 14.030 99.647 1.000 41.894 512 ILE D O 1
ATOM 18242 N N . SER D 1 435 ? -33.482 15.313 100.869 1.000 41.649 513 SER D N 1
ATOM 18243 C CA . SER D 1 435 ? -34.433 15.829 101.889 1.000 41.007 513 SER D CA 1
ATOM 18244 C C . SER D 1 435 ? -35.322 16.936 101.316 1.000 40.551 513 SER D C 1
ATOM 18245 O O . SER D 1 435 ? -35.615 17.884 102.051 1.000 42.424 513 SER D O 1
ATOM 18248 N N . CYS D 1 436 ? -35.737 16.817 100.055 1.000 39.166 514 CYS D N 1
ATOM 18249 C CA . CYS D 1 436 ? -36.600 17.801 99.362 1.000 39.162 514 CYS D CA 1
ATOM 18250 C C . CYS D 1 436 ? -38.012 17.213 99.218 1.000 38.425 514 CYS D C 1
ATOM 18251 O O . CYS D 1 436 ? -38.262 16.098 99.722 1.000 38.759 514 CYS D O 1
ATOM 18254 N N . PHE D 1 437 ? -38.907 17.950 98.568 1.000 37.343 515 PHE D N 1
ATOM 18255 C CA . PHE D 1 437 ? -40.295 17.515 98.281 1.000 36.182 515 PHE D CA 1
ATOM 18256 C C . PHE D 1 437 ? -40.312 16.666 97.011 1.000 34.347 515 PHE D C 1
ATOM 18257 O O . PHE D 1 437 ? -39.494 16.894 96.096 1.000 34.568 515 PHE D O 1
ATOM 18265 N N . PHE D 1 438 ? -41.241 15.714 96.972 1.000 33.189 516 PHE D N 1
ATOM 18266 C CA . PHE D 1 438 ? -41.480 14.793 95.836 1.000 32.608 516 PHE D CA 1
ATOM 18267 C C . PHE D 1 438 ? -42.901 15.043 95.341 1.000 32.250 516 PHE D C 1
ATOM 18268 O O . PHE D 1 438 ? -43.850 14.825 96.108 1.000 31.978 516 PHE D O 1
ATOM 18276 N N . ARG D 1 439 ? -43.021 15.517 94.103 1.000 32.403 517 ARG D N 1
ATOM 18277 C CA . ARG D 1 439 ? -44.319 15.897 93.491 1.000 32.827 517 ARG D CA 1
ATOM 18278 C C . ARG D 1 439 ? -44.858 14.701 92.705 1.000 32.520 517 ARG D C 1
ATOM 18279 O O . ARG D 1 439 ? -44.083 14.078 91.959 1.000 33.694 517 ARG D O 1
ATOM 18287 N N . LEU D 1 440 ? -46.140 14.394 92.887 1.000 33.309 518 LEU D N 1
ATOM 18288 C CA . LEU D 1 440 ? -46.913 13.470 92.015 1.000 33.395 518 LEU D CA 1
ATOM 18289 C C . LEU D 1 440 ? -46.915 14.038 90.594 1.000 34.293 518 LEU D C 1
ATOM 18290 O O . LEU D 1 440 ? -47.023 15.263 90.448 1.000 34.531 518 LEU D O 1
ATOM 18295 N N . VAL D 1 441 ? -46.816 13.187 89.575 1.000 35.783 519 VAL D N 1
ATOM 18296 C CA . VAL D 1 441 ? -46.896 13.657 88.161 1.000 36.812 519 VAL D CA 1
ATOM 18297 C C . VAL D 1 441 ? -48.291 14.259 87.944 1.000 37.632 519 VAL D C 1
ATOM 18298 O O . VAL D 1 441 ? -49.254 13.804 88.606 1.000 38.823 519 VAL D O 1
ATOM 18302 N N . ASN D 1 442 ? -48.359 15.267 87.072 1.000 38.631 520 ASN D N 1
ATOM 18303 C CA . ASN D 1 442 ? -49.562 16.052 86.679 1.000 38.309 520 ASN D CA 1
ATOM 18304 C C . ASN D 1 442 ? -50.857 15.313 87.034 1.000 37.358 520 ASN D C 1
ATOM 18305 O O . ASN D 1 442 ? -51.112 14.251 86.436 1.000 37.332 520 ASN D O 1
ATOM 18310 N N . ARG D 1 443 ? -51.645 15.869 87.960 1.000 36.602 521 ARG D N 1
ATOM 18311 C CA . ARG D 1 443 ? -53.044 15.437 88.208 1.000 35.724 521 ARG D CA 1
ATOM 18312 C C . ARG D 1 443 ? -53.946 16.130 87.184 1.000 35.730 521 ARG D C 1
ATOM 18313 O O . ARG D 1 443 ? -53.719 17.318 86.928 1.000 36.165 521 ARG D O 1
ATOM 18321 N N . ASP D 1 444 ? -54.920 15.415 86.626 1.000 35.736 522 ASP D N 1
ATOM 18322 C CA . ASP D 1 444 ? -55.953 15.997 85.731 1.000 37.006 522 ASP D CA 1
ATOM 18323 C C . ASP D 1 444 ? -57.155 16.457 86.566 1.000 36.733 522 ASP D C 1
ATOM 18324 O O . ASP D 1 444 ? -57.413 15.869 87.636 1.000 35.399 522 ASP D O 1
ATOM 18329 N N . SER D 1 445 ? -57.852 17.480 86.070 1.000 37.032 523 SER D N 1
ATOM 18330 C CA . SER D 1 445 ? -59.050 18.102 86.682 1.000 37.614 523 SER D CA 1
ATOM 18331 C C . SER D 1 445 ? -60.275 17.210 86.447 1.000 37.855 523 SER D C 1
ATOM 18332 O O . SER D 1 445 ? -61.237 17.667 85.805 1.000 38.604 523 SER D O 1
ATOM 18335 N N . VAL D 1 446 ? -60.220 15.971 86.949 1.000 37.499 524 VAL D N 1
ATOM 18336 C CA . VAL D 1 446 ? -61.329 14.971 86.901 1.000 37.722 524 VAL D CA 1
ATOM 18337 C C . VAL D 1 446 ? -61.468 14.346 88.292 1.000 36.976 524 VAL D C 1
ATOM 18338 O O . VAL D 1 446 ? -60.557 14.557 89.127 1.000 35.334 524 VAL D O 1
ATOM 18342 N N . TRP D 1 447 ? -62.557 13.601 88.516 1.000 37.797 525 TRP D N 1
ATOM 18343 C CA . TRP D 1 447 ? -62.914 13.015 89.839 1.000 38.038 525 TRP D CA 1
ATOM 18344 C C . TRP D 1 447 ? -62.177 11.684 90.073 1.000 37.371 525 TRP D C 1
ATOM 18345 O O . TRP D 1 447 ? -61.917 11.355 91.251 1.000 37.881 525 TRP D O 1
ATOM 18356 N N . GLY D 1 448 ? -61.856 10.955 89.001 1.000 37.335 526 GLY D N 1
ATOM 18357 C CA . GLY D 1 448 ? -61.555 9.511 89.032 1.000 37.166 526 GLY D CA 1
ATOM 18358 C C . GLY D 1 448 ? -60.131 9.176 89.456 1.000 36.389 526 GLY D C 1
ATOM 18359 O O . GLY D 1 448 ? -59.369 10.077 89.844 1.000 34.660 526 GLY D O 1
ATOM 18360 N N . TYR D 1 449 ? -59.796 7.888 89.378 1.000 37.004 527 TYR D N 1
ATOM 18361 C CA . TYR D 1 449 ? -58.493 7.306 89.788 1.000 37.201 527 TYR D CA 1
ATOM 18362 C C . TYR D 1 449 ? -57.430 7.533 88.701 1.000 37.668 527 TYR D C 1
ATOM 18363 O O . TYR D 1 449 ? -56.232 7.320 88.983 1.000 36.673 527 TYR D O 1
ATOM 18372 N N . ASP D 1 450 ? -57.855 7.945 87.503 1.000 38.777 528 ASP D N 1
ATOM 18373 C CA . ASP D 1 450 ? -56.963 8.256 86.357 1.000 38.989 528 ASP D CA 1
ATOM 18374 C C . ASP D 1 450 ? -56.430 9.684 86.539 1.000 38.693 528 ASP D C 1
ATOM 18375 O O . ASP D 1 450 ? -56.911 10.610 85.835 1.000 40.180 528 ASP D O 1
ATOM 18380 N N . LEU D 1 451 ? -55.488 9.846 87.472 1.000 37.150 529 LEU D N 1
ATOM 18381 C CA . LEU D 1 451 ? -54.791 11.115 87.817 1.000 37.416 529 LEU D CA 1
ATOM 18382 C C . LEU D 1 451 ? -55.770 12.163 88.362 1.000 37.225 529 LEU D C 1
ATOM 18383 O O . LEU D 1 451 ? -55.398 13.343 88.378 1.000 38.417 529 LEU D O 1
ATOM 18388 N N . GLY D 1 452 ? -56.949 11.750 88.827 1.000 37.432 530 GLY D N 1
ATOM 18389 C CA . GLY D 1 452 ? -58.003 12.656 89.324 1.000 37.402 530 GLY D CA 1
ATOM 18390 C C . GLY D 1 452 ? -58.033 12.719 90.841 1.000 36.133 530 GLY D C 1
ATOM 18391 O O . GLY D 1 452 ? -57.076 12.238 91.485 1.000 34.746 530 GLY D O 1
ATOM 18392 N N . LEU D 1 453 ? -59.111 13.279 91.396 1.000 36.405 531 LEU D N 1
ATOM 18393 C CA . LEU D 1 453 ? -59.275 13.485 92.860 1.000 35.479 531 LEU D CA 1
ATOM 18394 C C . LEU D 1 453 ? -59.075 12.154 93.600 1.000 34.292 531 LEU D C 1
ATOM 18395 O O . LEU D 1 453 ? -58.346 12.148 94.610 1.000 33.383 531 LEU D O 1
ATOM 18400 N N . ARG D 1 454 ? -59.681 11.069 93.111 1.000 34.506 532 ARG D N 1
ATOM 18401 C CA . ARG D 1 454 ? -59.648 9.736 93.769 1.000 35.283 532 ARG D CA 1
ATOM 18402 C C . ARG D 1 454 ? -58.256 9.096 93.677 1.000 34.936 532 ARG D C 1
ATOM 18403 O O . ARG D 1 454 ? -58.008 8.161 94.463 1.000 35.313 532 ARG D O 1
ATOM 18411 N N . SER D 1 455 ? -57.377 9.577 92.789 1.000 34.297 533 SER D N 1
ATOM 18412 C CA . SER D 1 455 ? -55.979 9.089 92.659 1.000 33.821 533 SER D CA 1
ATOM 18413 C C . SER D 1 455 ? -55.112 9.621 93.804 1.000 33.922 533 SER D C 1
ATOM 18414 O O . SER D 1 455 ? -54.071 8.983 94.077 1.000 32.340 533 SER D O 1
ATOM 18417 N N . LEU D 1 456 ? -55.499 10.737 94.437 1.000 34.876 534 LEU D N 1
ATOM 18418 C CA . LEU D 1 456 ? -54.597 11.502 95.345 1.000 35.853 534 LEU D CA 1
ATOM 18419 C C . LEU D 1 456 ? -54.163 10.621 96.523 1.000 35.425 534 LEU D C 1
ATOM 18420 O O . LEU D 1 456 ? -52.943 10.491 96.744 1.000 35.920 534 LEU D O 1
ATOM 18425 N N . ILE D 1 457 ? -55.115 10.047 97.258 1.000 34.126 535 ILE D N 1
ATOM 18426 C CA . ILE D 1 457 ? -54.810 9.295 98.509 1.000 33.941 535 ILE D CA 1
ATOM 18427 C C . ILE D 1 457 ? -54.032 8.026 98.151 1.000 32.816 535 ILE D C 1
ATOM 18428 O O . ILE D 1 457 ? -52.996 7.761 98.756 1.000 32.642 535 ILE D O 1
ATOM 18433 N N . PRO D 1 458 ? -54.481 7.200 97.174 1.000 32.361 536 PRO D N 1
ATOM 18434 C CA . PRO D 1 458 ? -53.680 6.062 96.712 1.000 32.423 536 PRO D CA 1
ATOM 18435 C C . PRO D 1 458 ? -52.233 6.435 96.333 1.000 32.351 536 PRO D C 1
ATOM 18436 O O . PRO D 1 458 ? -51.321 5.732 96.731 1.000 32.659 536 PRO D O 1
ATOM 18440 N N . ALA D 1 459 ? -52.048 7.528 95.590 1.000 31.938 537 ALA D N 1
ATOM 18441 C CA . ALA D 1 459 ? -50.732 7.950 95.059 1.000 31.923 537 ALA D CA 1
ATOM 18442 C C . ALA D 1 459 ? -49.836 8.416 96.214 1.000 31.647 537 ALA D C 1
ATOM 18443 O O . ALA D 1 459 ? -48.650 8.024 96.241 1.000 31.414 537 ALA D O 1
ATOM 18445 N N . VAL D 1 460 ? -50.379 9.205 97.143 1.000 30.923 538 VAL D N 1
ATOM 18446 C CA . VAL D 1 460 ? -49.605 9.750 98.294 1.000 30.734 538 VAL D CA 1
ATOM 18447 C C . VAL D 1 460 ? -49.227 8.585 99.218 1.000 30.977 538 VAL D C 1
ATOM 18448 O O . VAL D 1 460 ? -48.070 8.555 99.681 1.000 31.902 538 VAL D O 1
ATOM 18452 N N . LEU D 1 461 ? -50.153 7.655 99.456 1.000 31.246 539 LEU D N 1
ATOM 18453 C CA . LEU D 1 461 ? -49.919 6.460 100.317 1.000 31.452 539 LEU D CA 1
ATOM 18454 C C . LEU D 1 461 ? -48.823 5.586 99.687 1.000 31.850 539 LEU D C 1
ATOM 18455 O O . LEU D 1 461 ? -47.893 5.205 100.406 1.000 31.237 539 LEU D O 1
ATOM 18460 N N . THR D 1 462 ? -48.927 5.305 98.384 1.000 32.689 540 THR D N 1
ATOM 18461 C CA . THR D 1 462 ? -47.942 4.508 97.606 1.000 32.968 540 THR D CA 1
ATOM 18462 C C . THR D 1 462 ? -46.548 5.122 97.772 1.000 33.338 540 THR D C 1
ATOM 18463 O O . THR D 1 462 ? -45.623 4.389 98.162 1.000 32.484 540 THR D O 1
ATOM 18467 N N . VAL D 1 463 ? -46.422 6.430 97.553 1.000 34.751 541 VAL D N 1
ATOM 18468 C CA . VAL D 1 463 ? -45.122 7.164 97.623 1.000 37.157 541 VAL D CA 1
ATOM 18469 C C . VAL D 1 463 ? -44.594 7.150 99.068 1.000 37.138 541 VAL D C 1
ATOM 18470 O O . VAL D 1 463 ? -43.386 6.885 99.242 1.000 36.370 541 VAL D O 1
ATOM 18474 N N . SER D 1 464 ? -45.453 7.427 100.060 1.000 37.748 542 SER D N 1
ATOM 18475 C CA . SER D 1 464 ? -45.137 7.391 101.512 1.000 38.435 542 SER D CA 1
ATOM 18476 C C . SER D 1 464 ? -44.550 6.031 101.897 1.000 38.822 542 SER D C 1
ATOM 18477 O O . SER D 1 464 ? -43.568 6.004 102.654 1.000 40.005 542 SER D O 1
ATOM 18480 N N . MET D 1 465 ? -45.178 4.952 101.428 1.000 39.939 543 MET D N 1
ATOM 18481 C CA . MET D 1 465 ? -44.778 3.538 101.650 1.000 43.163 543 MET D CA 1
ATOM 18482 C C . MET D 1 465 ? -43.320 3.305 101.214 1.000 43.138 543 MET D C 1
ATOM 18483 O O . MET D 1 465 ? -42.650 2.452 101.844 1.000 43.985 543 MET D O 1
ATOM 18488 N N . LEU D 1 466 ? -42.864 3.983 100.152 1.000 40.379 544 LEU D N 1
ATOM 18489 C CA . LEU D 1 466 ? -41.521 3.764 99.558 1.000 39.492 544 LEU D CA 1
ATOM 18490 C C . LEU D 1 466 ? -40.459 4.577 100.312 1.000 38.012 544 LEU D C 1
ATOM 18491 O O . LEU D 1 466 ? -39.291 4.516 99.909 1.000 39.752 544 LEU D O 1
ATOM 18496 N N . GLY D 1 467 ? -40.840 5.296 101.370 1.000 36.719 545 GLY D N 1
ATOM 18497 C CA . GLY D 1 467 ? -39.898 5.999 102.265 1.000 35.546 545 GLY D CA 1
ATOM 18498 C C . GLY D 1 467 ? -39.692 7.450 101.871 1.000 34.458 545 GLY D C 1
ATOM 18499 O O . GLY D 1 467 ? -38.680 8.013 102.303 1.000 34.674 545 GLY D O 1
ATOM 18500 N N . TYR D 1 468 ? -40.606 8.030 101.081 1.000 33.333 546 TYR D N 1
ATOM 18501 C CA . TYR D 1 468 ? -40.607 9.461 100.666 1.000 33.423 546 TYR D CA 1
ATOM 18502 C C . TYR D 1 468 ? -41.648 10.216 101.491 1.000 33.687 546 TYR D C 1
ATOM 18503 O O . TYR D 1 468 ? -42.824 10.264 101.132 1.000 33.185 546 TYR D O 1
ATOM 18512 N N . PRO D 1 469 ? -41.264 10.802 102.643 1.000 34.690 547 PRO D N 1
ATOM 18513 C CA . PRO D 1 469 ? -42.232 11.441 103.533 1.000 34.920 547 PRO D CA 1
ATOM 18514 C C . PRO D 1 469 ? -42.784 12.778 103.016 1.000 35.121 547 PRO D C 1
ATOM 18515 O O . PRO D 1 469 ? -43.972 13.029 103.225 1.000 34.669 547 PRO D O 1
ATOM 18519 N N . PHE D 1 470 ? -41.936 13.606 102.395 1.000 34.468 548 PHE D N 1
ATOM 18520 C CA . PHE D 1 470 ? -42.275 15.012 102.042 1.000 35.047 548 PHE D CA 1
ATOM 18521 C C . PHE D 1 470 ? -42.913 15.027 100.651 1.000 34.720 548 PHE D C 1
ATOM 18522 O O . PHE D 1 470 ? -42.186 15.196 99.658 1.000 34.381 548 PHE D O 1
ATOM 18530 N N . ILE D 1 471 ? -44.237 14.831 100.595 1.000 34.221 549 ILE D N 1
ATOM 18531 C CA . ILE D 1 471 ? -44.990 14.629 99.324 1.000 34.286 549 ILE D CA 1
ATOM 18532 C C . ILE D 1 471 ? -45.795 15.890 99.006 1.000 34.847 549 ILE D C 1
ATOM 18533 O O . ILE D 1 471 ? -46.486 16.413 99.917 1.000 35.320 549 ILE D O 1
ATOM 18538 N N . LEU D 1 472 ? -45.698 16.340 97.753 1.000 34.667 550 LEU D N 1
ATOM 18539 C CA . LEU D 1 472 ? -46.499 17.443 97.172 1.000 35.341 550 LEU D CA 1
ATOM 18540 C C . LEU D 1 472 ? -47.452 16.844 96.141 1.000 35.042 550 LEU D C 1
ATOM 18541 O O . LEU D 1 472 ? -47.013 16.415 95.078 1.000 34.638 550 LEU D O 1
ATOM 18546 N N . PRO D 1 473 ? -48.777 16.776 96.412 1.000 34.776 551 PRO D N 1
ATOM 18547 C CA . PRO D 1 473 ? -49.721 16.151 95.484 1.000 35.035 551 PRO D CA 1
ATOM 18548 C C . PRO D 1 473 ? -50.074 17.021 94.262 1.000 35.290 551 PRO D C 1
ATOM 18549 O O . PRO D 1 473 ? -51.235 17.145 93.937 1.000 35.539 551 PRO D O 1
ATOM 18553 N N . ASP D 1 474 ? -49.059 17.551 93.579 1.000 35.411 552 ASP D N 1
ATOM 18554 C CA . ASP D 1 474 ? -49.185 18.393 92.357 1.000 36.459 552 ASP D CA 1
ATOM 18555 C C . ASP D 1 474 ? -50.086 19.610 92.648 1.000 36.656 552 ASP D C 1
ATOM 18556 O O . ASP D 1 474 ? -49.817 20.286 93.659 1.000 36.310 552 ASP D O 1
ATOM 18561 N N . MET D 1 475 ? -51.095 19.887 91.806 1.000 36.887 553 MET D N 1
ATOM 18562 C CA . MET D 1 475 ? -51.846 21.178 91.775 1.000 39.207 553 MET D CA 1
ATOM 18563 C C . MET D 1 475 ? -53.254 20.979 92.344 1.000 37.984 553 MET D C 1
ATOM 18564 O O . MET D 1 475 ? -53.949 20.040 91.889 1.000 37.733 553 MET D O 1
ATOM 18569 N N . VAL D 1 476 ? -53.688 21.852 93.255 1.000 37.548 554 VAL D N 1
ATOM 18570 C CA . VAL D 1 476 ? -55.105 21.887 93.726 1.000 37.487 554 VAL D CA 1
ATOM 18571 C C . VAL D 1 476 ? -55.998 22.091 92.496 1.000 38.085 554 VAL D C 1
ATOM 18572 O O . VAL D 1 476 ? -55.796 23.086 91.771 1.000 39.785 554 VAL D O 1
ATOM 18576 N N . GLY D 1 477 ? -56.913 21.152 92.253 1.000 37.820 555 GLY D N 1
ATOM 18577 C CA . GLY D 1 477 ? -57.898 21.200 91.158 1.000 38.895 555 GLY D CA 1
ATOM 18578 C C . GLY D 1 477 ? -57.382 20.564 89.881 1.000 39.199 555 GLY D C 1
ATOM 18579 O O . GLY D 1 477 ? -58.187 20.390 88.946 1.000 39.649 555 GLY D O 1
ATOM 18580 N N . GLY D 1 478 ? -56.097 20.202 89.841 1.000 39.071 556 GLY D N 1
ATOM 18581 C CA . GLY D 1 478 ? -55.453 19.616 88.651 1.000 39.966 556 GLY D CA 1
ATOM 18582 C C . GLY D 1 478 ? -54.949 20.683 87.696 1.000 41.382 556 GLY D C 1
ATOM 18583 O O . GLY D 1 478 ? -54.976 21.878 88.056 1.000 42.704 556 GLY D O 1
ATOM 18584 N N . ASN D 1 479 ? -54.527 20.260 86.504 1.000 41.993 557 ASN D N 1
ATOM 18585 C CA . ASN D 1 479 ? -53.792 21.107 85.527 1.000 42.234 557 ASN D CA 1
ATOM 18586 C C . ASN D 1 479 ? -54.758 21.708 84.504 1.000 43.272 557 ASN D C 1
ATOM 18587 O O . ASN D 1 479 ? -54.295 22.524 83.703 1.000 44.016 557 ASN D O 1
ATOM 18592 N N . ALA D 1 480 ? -56.041 21.338 84.545 1.000 44.196 558 ALA D N 1
ATOM 18593 C CA . ALA D 1 480 ? -57.113 21.919 83.698 1.000 46.515 558 ALA D CA 1
ATOM 18594 C C . ALA D 1 480 ? -56.712 21.831 82.220 1.000 47.176 558 ALA D C 1
ATOM 18595 O O . ALA D 1 480 ? -56.738 22.860 81.520 1.000 48.992 558 ALA D O 1
ATOM 18597 N N . VAL D 1 481 ? -56.339 20.636 81.771 1.000 46.891 559 VAL D N 1
ATOM 18598 C CA . VAL D 1 481 ? -56.052 20.351 80.336 1.000 48.574 559 VAL D CA 1
ATOM 18599 C C . VAL D 1 481 ? -57.393 20.185 79.633 1.000 50.806 559 VAL D C 1
ATOM 18600 O O . VAL D 1 481 ? -58.228 19.404 80.075 1.000 49.599 559 VAL D O 1
ATOM 18604 N N . PRO D 1 482 ? -57.655 20.926 78.531 1.000 54.715 560 PRO D N 1
ATOM 18605 C CA . PRO D 1 482 ? -58.876 20.720 77.752 1.000 57.074 560 PRO D CA 1
ATOM 18606 C C . PRO D 1 482 ? -58.977 19.256 77.296 1.000 57.238 560 PRO D C 1
ATOM 18607 O O . PRO D 1 482 ? -57.976 18.703 76.905 1.000 59.224 560 PRO D O 1
ATOM 18611 N N . GLN D 1 483 ? -60.170 18.670 77.392 1.000 57.142 561 GLN D N 1
ATOM 18612 C CA . GLN D 1 483 ? -60.476 17.263 77.002 1.000 56.635 561 GLN D CA 1
ATOM 18613 C C . GLN D 1 483 ? -60.158 16.335 78.181 1.000 54.805 561 GLN D C 1
ATOM 18614 O O . GLN D 1 483 ? -60.523 15.148 78.089 1.000 55.455 561 GLN D O 1
ATOM 18616 N N . ARG D 1 484 ? -59.519 16.849 79.240 1.000 53.486 562 ARG D N 1
ATOM 18617 C CA . ARG D 1 484 ? -59.198 16.112 80.492 1.000 51.889 562 ARG D CA 1
ATOM 18618 C C . ARG D 1 484 ? -59.641 16.958 81.697 1.000 50.807 562 ARG D C 1
ATOM 18619 O O . ARG D 1 484 ? -58.926 16.962 82.725 1.000 48.649 562 ARG D O 1
ATOM 18627 N N . THR D 1 485 ? -60.780 17.653 81.577 1.000 51.221 563 THR D N 1
ATOM 18628 C CA . THR D 1 485 ? -61.326 18.565 82.619 1.000 50.988 563 THR D CA 1
ATOM 18629 C C . THR D 1 485 ? -62.840 18.358 82.764 1.000 51.627 563 THR D C 1
ATOM 18630 O O . THR D 1 485 ? -63.566 18.591 81.787 1.000 54.000 563 THR D O 1
ATOM 18634 N N . ALA D 1 486 ? -63.293 17.943 83.946 1.000 51.027 564 ALA D N 1
ATOM 18635 C CA . ALA D 1 486 ? -64.722 17.939 84.330 1.000 52.175 564 ALA D CA 1
ATOM 18636 C C . ALA D 1 486 ? -65.161 19.391 84.554 1.000 53.822 564 ALA D C 1
ATOM 18637 O O . ALA D 1 486 ? -64.875 19.921 85.641 1.000 53.900 564 ALA D O 1
ATOM 18639 N N . GLY D 1 487 ? -65.773 20.015 83.539 1.000 56.590 565 GLY D N 1
ATOM 18640 C CA . GLY D 1 487 ? -66.246 21.417 83.569 1.000 58.200 565 GLY D CA 1
ATOM 18641 C C . GLY D 1 487 ? -65.650 22.304 82.478 1.000 60.292 565 GLY D C 1
ATOM 18642 O O . GLY D 1 487 ? -65.734 23.539 82.626 1.000 62.519 565 GLY D O 1
ATOM 18643 N N . GLY D 1 488 ? -65.073 21.730 81.417 1.000 61.144 566 GLY D N 1
ATOM 18644 C CA . GLY D 1 488 ? -64.543 22.493 80.267 1.000 62.586 566 GLY D CA 1
ATOM 18645 C C . GLY D 1 488 ? -63.273 23.270 80.597 1.000 61.383 566 GLY D C 1
ATOM 18646 O O . GLY D 1 488 ? -62.183 22.665 80.507 1.000 61.956 566 GLY D O 1
ATOM 18647 N N . ASP D 1 489 ? -63.407 24.550 80.973 1.000 60.693 567 ASP D N 1
ATOM 18648 C CA . ASP D 1 489 ? -62.309 25.563 80.985 1.000 59.792 567 ASP D CA 1
ATOM 18649 C C . ASP D 1 489 ? -61.456 25.407 82.253 1.000 58.151 567 ASP D C 1
ATOM 18650 O O . ASP D 1 489 ? -60.206 25.393 82.135 1.000 57.429 567 ASP D O 1
ATOM 18652 N N . VAL D 1 490 ? -62.100 25.329 83.423 1.000 56.038 568 VAL D N 1
ATOM 18653 C CA . VAL D 1 490 ? -61.453 25.015 84.733 1.000 52.824 568 VAL D CA 1
ATOM 18654 C C . VAL D 1 490 ? -62.222 23.861 85.363 1.000 52.025 568 VAL D C 1
ATOM 18655 O O . VAL D 1 490 ? -63.331 23.548 84.934 1.000 51.746 568 VAL D O 1
ATOM 18659 N N . PRO D 1 491 ? -61.651 23.168 86.375 1.000 50.960 569 PRO D N 1
ATOM 18660 C CA . PRO D 1 491 ? -62.398 22.159 87.120 1.000 50.358 569 PRO D CA 1
ATOM 18661 C C . PRO D 1 491 ? -63.700 22.766 87.657 1.000 51.667 569 PRO D C 1
ATOM 18662 O O . PRO D 1 491 ? -63.673 23.897 88.111 1.000 51.867 569 PRO D O 1
ATOM 18666 N N . GLU D 1 492 ? -64.805 22.021 87.565 1.000 52.268 570 GLU D N 1
ATOM 18667 C CA . GLU D 1 492 ? -66.118 22.449 88.109 1.000 52.730 570 GLU D CA 1
ATOM 18668 C C . GLU D 1 492 ? -65.944 22.756 89.604 1.000 51.029 570 GLU D C 1
ATOM 18669 O O . GLU D 1 492 ? -65.054 22.174 90.261 1.000 49.386 570 GLU D O 1
ATOM 18675 N N . ARG D 1 493 ? -66.756 23.691 90.083 1.000 50.629 571 ARG D N 1
ATOM 18676 C CA . ARG D 1 493 ? -66.720 24.324 91.427 1.000 50.095 571 ARG D CA 1
ATOM 18677 C C . ARG D 1 493 ? -66.540 23.276 92.537 1.000 47.784 571 ARG D C 1
ATOM 18678 O O . ARG D 1 493 ? -65.672 23.462 93.411 1.000 45.388 571 ARG D O 1
ATOM 18686 N N . GLU D 1 494 ? -67.349 22.219 92.507 1.000 47.613 572 GLU D N 1
ATOM 18687 C CA . GLU D 1 494 ? -67.437 21.214 93.597 1.000 47.269 572 GLU D CA 1
ATOM 18688 C C . GLU D 1 494 ? -66.147 20.384 93.617 1.000 44.689 572 GLU D C 1
ATOM 18689 O O . GLU D 1 494 ? -65.673 20.045 94.720 1.000 43.291 572 GLU D O 1
ATOM 18695 N N . LEU D 1 495 ? -65.598 20.067 92.439 1.000 43.547 573 LEU D N 1
ATOM 18696 C CA . LEU D 1 495 ? -64.315 19.329 92.289 1.000 41.178 573 LEU D CA 1
ATOM 18697 C C . LEU D 1 495 ? -63.184 20.150 92.920 1.000 39.602 573 LEU D C 1
ATOM 18698 O O . LEU D 1 495 ? -62.414 19.581 93.709 1.000 38.571 573 LEU D O 1
ATOM 18703 N N . TYR D 1 496 ? -63.102 21.442 92.597 1.000 39.152 574 TYR D N 1
ATOM 18704 C CA . TYR D 1 496 ? -62.076 22.383 93.122 1.000 38.316 574 TYR D CA 1
ATOM 18705 C C . TYR D 1 496 ? -62.121 22.402 94.654 1.000 37.613 574 TYR D C 1
ATOM 18706 O O . TYR D 1 496 ? -61.058 22.290 95.280 1.000 35.736 574 TYR D O 1
ATOM 18715 N N . ILE D 1 497 ? -63.318 22.553 95.233 1.000 39.037 575 ILE D N 1
ATOM 18716 C CA . ILE D 1 497 ? -63.546 22.666 96.708 1.000 39.218 575 ILE D CA 1
ATOM 18717 C C . ILE D 1 497 ? -63.092 21.365 97.385 1.000 38.259 575 ILE D C 1
ATOM 18718 O O . ILE D 1 497 ? -62.248 21.442 98.298 1.000 38.580 575 ILE D O 1
ATOM 18723 N N . ARG D 1 498 ? -63.619 20.217 96.951 1.000 37.826 576 ARG D N 1
ATOM 18724 C CA . ARG D 1 498 ? -63.302 18.895 97.555 1.000 37.398 576 ARG D CA 1
ATOM 18725 C C . ARG D 1 498 ? -61.789 18.645 97.470 1.000 36.624 576 ARG D C 1
ATOM 18726 O O . ARG D 1 498 ? -61.226 18.144 98.449 1.000 36.877 576 ARG D O 1
ATOM 18734 N N . TRP D 1 499 ? -61.151 19.009 96.357 1.000 36.996 577 TRP D N 1
ATOM 18735 C CA . TRP D 1 499 ? -59.689 18.846 96.121 1.000 36.360 577 TRP D CA 1
ATOM 18736 C C . TRP D 1 499 ? -58.899 19.716 97.109 1.000 36.490 577 TRP D C 1
ATOM 18737 O O . TRP D 1 499 ? -57.993 19.192 97.791 1.000 36.165 577 TRP D O 1
ATOM 18748 N N . LEU D 1 500 ? -59.224 21.007 97.139 1.000 36.759 578 LEU D N 1
ATOM 18749 C CA . LEU D 1 500 ? -58.683 22.038 98.064 1.000 37.264 578 LEU D CA 1
ATOM 18750 C C . LEU D 1 500 ? -58.703 21.489 99.496 1.000 36.613 578 LEU D C 1
ATOM 18751 O O . LEU D 1 500 ? -57.684 21.589 100.200 1.000 35.374 578 LEU D O 1
ATOM 18756 N N . GLU D 1 501 ? -59.826 20.888 99.887 1.000 37.717 579 GLU D N 1
ATOM 18757 C CA . GLU D 1 501 ? -60.069 20.399 101.269 1.000 38.984 579 GLU D CA 1
ATOM 18758 C C . GLU D 1 501 ? -59.095 19.259 101.599 1.000 37.796 579 GLU D C 1
ATOM 18759 O O . GLU D 1 501 ? -58.430 19.341 102.651 1.000 36.865 579 GLU D O 1
ATOM 18765 N N . VAL D 1 502 ? -58.997 18.243 100.743 1.000 37.466 580 VAL D N 1
ATOM 18766 C CA . VAL D 1 502 ? -58.103 17.075 101.007 1.000 38.127 580 VAL D CA 1
ATOM 18767 C C . VAL D 1 502 ? -56.647 17.552 100.914 1.000 37.720 580 VAL D C 1
ATOM 18768 O O . VAL D 1 502 ? -55.830 17.087 101.727 1.000 37.611 580 VAL D O 1
ATOM 18772 N N . ALA D 1 503 ? -56.351 18.492 100.009 1.000 38.153 581 ALA D N 1
ATOM 18773 C CA . ALA D 1 503 ? -54.982 19.006 99.756 1.000 37.128 581 ALA D CA 1
ATOM 18774 C C . ALA D 1 503 ? -54.473 19.763 100.988 1.000 36.604 581 ALA D C 1
ATOM 18775 O O . ALA D 1 503 ? -53.256 19.750 101.221 1.000 35.812 581 ALA D O 1
ATOM 18777 N N . ALA D 1 504 ? -55.373 20.375 101.760 1.000 36.347 582 ALA D N 1
ATOM 18778 C CA . ALA D 1 504 ? -55.043 21.155 102.975 1.000 37.176 582 ALA D CA 1
ATOM 18779 C C . ALA D 1 504 ? -54.455 20.251 104.065 1.000 36.385 582 ALA D C 1
ATOM 18780 O O . ALA D 1 504 ? -53.810 20.780 104.980 1.000 36.025 582 ALA D O 1
ATOM 18782 N N . PHE D 1 505 ? -54.663 18.935 103.982 1.000 37.643 583 PHE D N 1
ATOM 18783 C CA . PHE D 1 505 ? -54.224 17.953 105.012 1.000 38.498 583 PHE D CA 1
ATOM 18784 C C . PHE D 1 505 ? -53.012 17.138 104.540 1.000 38.728 583 PHE D C 1
ATOM 18785 O O . PHE D 1 505 ? -52.578 16.285 105.321 1.000 39.375 583 PHE D O 1
ATOM 18793 N N . MET D 1 506 ? -52.470 17.408 103.345 1.000 38.771 584 MET D N 1
ATOM 18794 C CA . MET D 1 506 ? -51.264 16.728 102.795 1.000 37.698 584 MET D CA 1
ATOM 18795 C C . MET D 1 506 ? -50.014 17.524 103.179 1.000 37.919 584 MET D C 1
ATOM 18796 O O . MET D 1 506 ? -50.113 18.680 103.570 1.000 38.896 584 MET D O 1
ATOM 18801 N N . PRO D 1 507 ? -48.794 16.938 103.113 1.000 36.959 585 PRO D N 1
ATOM 18802 C CA . PRO D 1 507 ? -47.601 17.585 103.667 1.000 36.325 585 PRO D CA 1
ATOM 18803 C C . PRO D 1 507 ? -47.258 18.962 103.081 1.000 36.339 585 PRO D C 1
ATOM 18804 O O . PRO D 1 507 ? -46.820 19.806 103.828 1.000 38.177 585 PRO D O 1
ATOM 18808 N N . ALA D 1 508 ? -47.449 19.150 101.776 1.000 35.585 586 ALA D N 1
ATOM 18809 C CA . ALA D 1 508 ? -47.306 20.445 101.076 1.000 36.130 586 ALA D CA 1
ATOM 18810 C C . ALA D 1 508 ? -48.557 20.683 100.236 1.000 35.716 586 ALA D C 1
ATOM 18811 O O . ALA D 1 508 ? -49.119 19.702 99.733 1.000 36.247 586 ALA D O 1
ATOM 18813 N N . MET D 1 509 ? -48.951 21.944 100.073 1.000 36.582 587 MET D N 1
ATOM 18814 C CA . MET D 1 509 ? -50.213 22.363 99.415 1.000 36.869 587 MET D CA 1
ATOM 18815 C C . MET D 1 509 ? -49.872 23.407 98.353 1.000 37.110 587 MET D C 1
ATOM 18816 O O . MET D 1 509 ? -49.271 24.439 98.717 1.000 37.601 587 MET D O 1
ATOM 18821 N N . GLN D 1 510 ? -50.242 23.150 97.099 1.000 36.706 588 GLN D N 1
ATOM 18822 C CA . GLN D 1 510 ? -49.881 24.031 95.958 1.000 37.477 588 GLN D CA 1
ATOM 18823 C C . GLN D 1 510 ? -51.154 24.392 95.196 1.000 37.529 588 GLN D C 1
ATOM 18824 O O . GLN D 1 510 ? -51.785 23.467 94.656 1.000 37.230 588 GLN D O 1
ATOM 18830 N N . PHE D 1 511 ? -51.497 25.682 95.172 1.000 38.719 589 PHE D N 1
ATOM 18831 C CA . PHE D 1 511 ? -52.496 26.285 94.250 1.000 39.479 589 PHE D CA 1
ATOM 18832 C C . PHE D 1 511 ? -51.792 26.692 92.953 1.000 39.564 589 PHE D C 1
ATOM 18833 O O . PHE D 1 511 ? -50.603 27.044 92.990 1.000 39.419 589 PHE D O 1
ATOM 18841 N N . SER D 1 512 ? -52.517 26.641 91.837 1.000 39.565 590 SER D N 1
ATOM 18842 C CA . SER D 1 512 ? -52.165 27.347 90.585 1.000 39.929 590 SER D CA 1
ATOM 18843 C C . SER D 1 512 ? -53.393 28.138 90.134 1.000 41.047 590 SER D C 1
ATOM 18844 O O . SER D 1 512 ? -53.375 29.378 90.287 1.000 42.650 590 SER D O 1
ATOM 18847 N N . ILE D 1 513 ? -54.424 27.464 89.624 1.000 40.861 591 ILE D N 1
ATOM 18848 C CA . ILE D 1 513 ? -55.755 28.095 89.389 1.000 42.495 591 ILE D CA 1
ATOM 18849 C C . ILE D 1 513 ? -56.279 28.526 90.757 1.000 41.768 591 ILE D C 1
ATOM 18850 O O . ILE D 1 513 ? -56.507 27.682 91.619 1.000 40.269 591 ILE D O 1
ATOM 18855 N N . PRO D 1 514 ? -56.414 29.847 91.015 1.000 42.643 592 PRO D N 1
ATOM 18856 C CA . PRO D 1 514 ? -56.656 30.344 92.367 1.000 43.078 592 PRO D CA 1
ATOM 18857 C C . PRO D 1 514 ? -58.130 30.330 92.766 1.000 43.522 592 PRO D C 1
ATOM 18858 O O . PRO D 1 514 ? -59.016 30.287 91.910 1.000 43.634 592 PRO D O 1
ATOM 18862 N N . PRO D 1 515 ? -58.432 30.356 94.084 1.000 43.720 593 PRO D N 1
ATOM 18863 C CA . PRO D 1 515 ? -59.817 30.370 94.562 1.000 44.794 593 PRO D CA 1
ATOM 18864 C C . PRO D 1 515 ? -60.699 31.475 93.946 1.000 47.142 593 PRO D C 1
ATOM 18865 O O . PRO D 1 515 ? -61.862 31.200 93.674 1.000 47.528 593 PRO D O 1
ATOM 18869 N N . TRP D 1 516 ? -60.141 32.672 93.722 1.000 48.354 594 TRP D N 1
ATOM 18870 C CA . TRP D 1 516 ? -60.887 33.868 93.233 1.000 51.237 594 TRP D CA 1
ATOM 18871 C C . TRP D 1 516 ? -61.187 33.754 91.730 1.000 52.108 594 TRP D C 1
ATOM 18872 O O . TRP D 1 516 ? -61.830 34.672 91.194 1.000 53.920 594 TRP D O 1
ATOM 18883 N N . ARG D 1 517 ? -60.762 32.673 91.077 1.000 51.425 595 ARG D N 1
ATOM 18884 C CA . ARG D 1 517 ? -61.221 32.310 89.710 1.000 52.934 595 ARG D CA 1
ATOM 18885 C C . ARG D 1 517 ? -62.705 31.919 89.774 1.000 52.673 595 ARG D C 1
ATOM 18886 O O . ARG D 1 517 ? -63.385 32.031 88.744 1.000 52.883 595 ARG D O 1
ATOM 18894 N N . TYR D 1 518 ? -63.189 31.480 90.940 1.000 52.471 596 TYR D N 1
ATOM 18895 C CA . TYR D 1 518 ? -64.550 30.902 91.115 1.000 53.375 596 TYR D CA 1
ATOM 18896 C C . TYR D 1 518 ? -65.529 31.961 91.648 1.000 54.896 596 TYR D C 1
ATOM 18897 O O . TYR D 1 518 ? -66.190 32.607 90.818 1.000 57.281 596 TYR D O 1
ATOM 18906 N N . ASP D 1 519 ? -65.627 32.119 92.972 1.000 54.659 597 ASP D N 1
ATOM 18907 C CA . ASP D 1 519 ? -66.600 33.022 93.646 1.000 56.122 597 ASP D CA 1
ATOM 18908 C C . ASP D 1 519 ? -66.186 33.221 95.108 1.000 55.337 597 ASP D C 1
ATOM 18909 O O . ASP D 1 519 ? -65.264 32.514 95.562 1.000 54.378 597 ASP D O 1
ATOM 18914 N N . ALA D 1 520 ? -66.850 34.145 95.809 1.000 55.636 598 ALA D N 1
ATOM 18915 C CA . ALA D 1 520 ? -66.510 34.579 97.183 1.000 55.349 598 ALA D CA 1
ATOM 18916 C C . ALA D 1 520 ? -66.570 33.391 98.152 1.000 53.698 598 ALA D C 1
ATOM 18917 O O . ALA D 1 520 ? -65.768 33.375 99.102 1.000 52.846 598 ALA D O 1
ATOM 18919 N N . GLU D 1 521 ? -67.478 32.435 97.930 1.000 53.352 599 GLU D N 1
ATOM 18920 C CA . GLU D 1 521 ? -67.658 31.261 98.827 1.000 52.785 599 GLU D CA 1
ATOM 18921 C C . GLU D 1 521 ? -66.453 30.319 98.672 1.000 49.287 599 GLU D C 1
ATOM 18922 O O . GLU D 1 521 ? -65.900 29.886 99.702 1.000 47.111 599 GLU D O 1
ATOM 18928 N N . VAL D 1 522 ? -66.037 30.037 97.436 1.000 47.459 600 VAL D N 1
ATOM 18929 C CA . VAL D 1 522 ? -64.820 29.223 97.155 1.000 45.303 600 VAL D CA 1
ATOM 18930 C C . VAL D 1 522 ? -63.615 29.889 97.839 1.000 44.435 600 VAL D C 1
ATOM 18931 O O . VAL D 1 522 ? -62.841 29.164 98.497 1.000 42.903 600 VAL D O 1
ATOM 18935 N N . VAL D 1 523 ? -63.482 31.213 97.722 1.000 45.103 601 VAL D N 1
ATOM 18936 C CA . VAL D 1 523 ? -62.399 32.007 98.382 1.000 45.497 601 VAL D CA 1
ATOM 18937 C C . VAL D 1 523 ? -62.492 31.803 99.898 1.000 45.672 601 VAL D C 1
ATOM 18938 O O . VAL D 1 523 ? -61.452 31.498 100.519 1.000 44.738 601 VAL D O 1
ATOM 18942 N N . ALA D 1 524 ? -63.688 31.993 100.468 1.000 46.849 602 ALA D N 1
ATOM 18943 C CA . ALA D 1 524 ? -63.969 31.840 101.915 1.000 47.358 602 ALA D CA 1
ATOM 18944 C C . ALA D 1 524 ? -63.590 30.424 102.364 1.000 45.979 602 ALA D C 1
ATOM 18945 O O . ALA D 1 524 ? -62.907 30.298 103.397 1.000 46.800 602 ALA D O 1
ATOM 18947 N N . ILE D 1 525 ? -63.983 29.395 101.609 1.000 45.258 603 ILE D N 1
ATOM 18948 C CA . ILE D 1 525 ? -63.653 27.972 101.933 1.000 43.470 603 ILE D CA 1
ATOM 18949 C C . ILE D 1 525 ? -62.129 27.800 101.947 1.000 42.287 603 ILE D C 1
ATOM 18950 O O . ILE D 1 525 ? -61.624 27.163 102.881 1.000 41.504 603 ILE D O 1
ATOM 18955 N N . ALA D 1 526 ? -61.424 28.351 100.955 1.000 42.419 604 ALA D N 1
ATOM 18956 C CA . ALA D 1 526 ? -59.949 28.271 100.834 1.000 41.476 604 ALA D CA 1
ATOM 18957 C C . ALA D 1 526 ? -59.292 28.945 102.041 1.000 42.610 604 ALA D C 1
ATOM 18958 O O . ALA D 1 526 ? -58.355 28.346 102.601 1.000 42.363 604 ALA D O 1
ATOM 18960 N N . GLN D 1 527 ? -59.771 30.131 102.431 1.000 44.846 605 GLN D N 1
ATOM 18961 C CA . GLN D 1 527 ? -59.271 30.898 103.609 1.000 46.658 605 GLN D CA 1
ATOM 18962 C C . GLN D 1 527 ? -59.467 30.074 104.886 1.000 47.120 605 GLN D C 1
ATOM 18963 O O . GLN D 1 527 ? -58.545 30.057 105.729 1.000 47.257 605 GLN D O 1
ATOM 18969 N N . LYS D 1 528 ? -60.619 29.412 105.013 1.000 48.420 606 LYS D N 1
ATOM 18970 C CA . LYS D 1 528 ? -60.954 28.536 106.167 1.000 50.176 606 LYS D CA 1
ATOM 18971 C C . LYS D 1 528 ? -59.942 27.379 106.222 1.000 48.569 606 LYS D C 1
ATOM 18972 O O . LYS D 1 528 ? -59.391 27.122 107.299 1.000 49.643 606 LYS D O 1
ATOM 18978 N N . PHE D 1 529 ? -59.684 26.721 105.096 1.000 46.809 607 PHE D N 1
ATOM 18979 C CA . PHE D 1 529 ? -58.810 25.520 105.039 1.000 46.013 607 PHE D CA 1
ATOM 18980 C C . PHE D 1 529 ? -57.340 25.920 105.180 1.000 45.685 607 PHE D C 1
ATOM 18981 O O . PHE D 1 529 ? -56.584 25.124 105.775 1.000 44.833 607 PHE D O 1
ATOM 18989 N N . ALA D 1 530 ? -56.971 27.128 104.743 1.000 46.634 608 ALA D N 1
ATOM 18990 C CA . ALA D 1 530 ? -55.635 27.723 104.989 1.000 46.974 608 ALA D CA 1
ATOM 18991 C C . ALA D 1 530 ? -55.434 27.902 106.499 1.000 47.307 608 ALA D C 1
ATOM 18992 O O . ALA D 1 530 ? -54.385 27.463 107.019 1.000 47.788 608 ALA D O 1
ATOM 18994 N N . ALA D 1 531 ? -56.420 28.497 107.179 1.000 47.443 609 ALA D N 1
ATOM 18995 C CA . ALA D 1 531 ? -56.388 28.761 108.635 1.000 47.206 609 ALA D CA 1
ATOM 18996 C C . ALA D 1 531 ? -56.344 27.429 109.396 1.000 45.612 609 ALA D C 1
ATOM 18997 O O . ALA D 1 531 ? -55.526 27.296 110.318 1.000 45.618 609 ALA D O 1
ATOM 18999 N N . LEU D 1 532 ? -57.184 26.469 109.010 1.000 44.469 610 LEU D N 1
ATOM 19000 C CA . LEU D 1 532 ? -57.263 25.126 109.644 1.000 44.689 610 LEU D CA 1
ATOM 19001 C C . LEU D 1 532 ? -55.929 24.384 109.456 1.000 43.640 610 LEU D C 1
ATOM 19002 O O . LEU D 1 532 ? -55.417 23.818 110.445 1.000 43.548 610 LEU D O 1
ATOM 19007 N N . ARG D 1 533 ? -55.380 24.402 108.237 1.000 42.547 611 ARG D N 1
ATOM 19008 C CA . ARG D 1 533 ? -54.040 23.844 107.918 1.000 41.328 611 ARG D CA 1
ATOM 19009 C C . ARG D 1 533 ? -53.004 24.446 108.877 1.000 41.883 611 ARG D C 1
ATOM 19010 O O . ARG D 1 533 ? -52.266 23.671 109.499 1.000 42.257 611 ARG D O 1
ATOM 19018 N N . ALA D 1 534 ? -52.977 25.775 109.006 1.000 42.889 612 ALA D N 1
ATOM 19019 C CA . ALA D 1 534 ? -52.001 26.537 109.826 1.000 44.010 612 ALA D CA 1
ATOM 19020 C C . ALA D 1 534 ? -52.083 26.157 111.317 1.000 44.807 612 ALA D C 1
ATOM 19021 O O . ALA D 1 534 ? -51.006 26.025 111.940 1.000 45.873 612 ALA D O 1
ATOM 19023 N N . SER D 1 535 ? -53.288 25.997 111.883 1.000 44.783 613 SER D N 1
ATOM 19024 C CA . SER D 1 535 ? -53.503 25.830 113.347 1.000 45.677 613 SER D CA 1
ATOM 19025 C C . SER D 1 535 ? -53.530 24.349 113.756 1.000 44.457 613 SER D C 1
ATOM 19026 O O . SER D 1 535 ? -53.013 24.048 114.845 1.000 45.112 613 SER D O 1
ATOM 19029 N N . LEU D 1 536 ? -54.116 23.464 112.944 1.000 43.360 614 LEU D N 1
ATOM 19030 C CA . LEU D 1 536 ? -54.263 22.020 113.271 1.000 43.326 614 LEU D CA 1
ATOM 19031 C C . LEU D 1 536 ? -53.189 21.171 112.571 1.000 42.446 614 LEU D C 1
ATOM 19032 O O . LEU D 1 536 ? -52.517 20.383 113.266 1.000 42.498 614 LEU D O 1
ATOM 19037 N N . VAL D 1 537 ? -53.057 21.290 111.247 1.000 41.564 615 VAL D N 1
ATOM 19038 C CA . VAL D 1 537 ? -52.293 20.322 110.400 1.000 40.727 615 VAL D CA 1
ATOM 19039 C C . VAL D 1 537 ? -50.790 20.617 110.486 1.000 40.744 615 VAL D C 1
ATOM 19040 O O . VAL D 1 537 ? -50.030 19.675 110.758 1.000 41.826 615 VAL D O 1
ATOM 19044 N N . ALA D 1 538 ? -50.385 21.870 110.270 1.000 41.727 616 ALA D N 1
ATOM 19045 C CA . ALA D 1 538 ? -48.976 22.301 110.100 1.000 41.793 616 ALA D CA 1
ATOM 19046 C C . ALA D 1 538 ? -48.137 21.969 111.335 1.000 42.399 616 ALA D C 1
ATOM 19047 O O . ALA D 1 538 ? -47.039 21.444 111.195 1.000 43.536 616 ALA D O 1
ATOM 19049 N N . PRO D 1 539 ? -48.572 22.266 112.580 1.000 43.661 617 PRO D N 1
ATOM 19050 C CA . PRO D 1 539 ? -47.772 21.907 113.754 1.000 44.332 617 PRO D CA 1
ATOM 19051 C C . PRO D 1 539 ? -47.460 20.401 113.807 1.000 43.447 617 PRO D C 1
ATOM 19052 O O . PRO D 1 539 ? -46.356 20.042 114.189 1.000 42.990 617 PRO D O 1
ATOM 19056 N N . LEU D 1 540 ? -48.418 19.565 113.398 1.000 43.210 618 LEU D N 1
ATOM 19057 C CA . LEU D 1 540 ? -48.291 18.083 113.406 1.000 43.535 618 LEU D CA 1
ATOM 19058 C C . LEU D 1 540 ? -47.367 17.623 112.265 1.000 42.404 618 LEU D C 1
ATOM 19059 O O . LEU D 1 540 ? -46.543 16.725 112.518 1.000 42.632 618 LEU D O 1
ATOM 19064 N N . LEU D 1 541 ? -47.510 18.199 111.064 1.000 41.105 619 LEU D N 1
ATOM 19065 C CA . LEU D 1 541 ? -46.626 17.934 109.896 1.000 40.469 619 LEU D CA 1
ATOM 19066 C C . LEU D 1 541 ? -45.166 18.193 110.283 1.000 41.556 619 LEU D C 1
ATOM 19067 O O . LEU D 1 541 ? -44.321 17.348 109.962 1.000 40.924 619 LEU D O 1
ATOM 19072 N N . LEU D 1 542 ? -44.886 19.307 110.963 1.000 43.211 620 LEU D N 1
ATOM 19073 C CA . LEU D 1 542 ? -43.509 19.722 111.348 1.000 44.863 620 LEU D CA 1
ATOM 19074 C C . LEU D 1 542 ? -42.936 18.779 112.405 1.000 44.743 620 LEU D C 1
ATOM 19075 O O . LEU D 1 542 ? -41.734 18.460 112.313 1.000 44.680 620 LEU D O 1
ATOM 19080 N N . GLU D 1 543 ? -43.748 18.362 113.377 1.000 44.901 621 GLU D N 1
ATOM 19081 C CA . GLU D 1 543 ? -43.323 17.379 114.409 1.000 45.168 621 GLU D CA 1
ATOM 19082 C C . GLU D 1 543 ? -42.939 16.066 113.710 1.000 41.806 621 GLU D C 1
ATOM 19083 O O . GLU D 1 543 ? -41.851 15.544 113.997 1.000 41.054 621 GLU D O 1
ATOM 19089 N N . LEU D 1 544 ? -43.806 15.569 112.825 1.000 40.243 622 LEU D N 1
ATOM 19090 C CA . LEU D 1 544 ? -43.652 14.270 112.124 1.000 40.307 622 LEU D CA 1
ATOM 19091 C C . LEU D 1 544 ? -42.472 14.339 111.147 1.000 39.860 622 LEU D C 1
ATOM 19092 O O . LEU D 1 544 ? -41.770 13.331 111.025 1.000 38.762 622 LEU D O 1
ATOM 19097 N N . ALA D 1 545 ? -42.259 15.489 110.508 1.000 40.341 623 ALA D N 1
ATOM 19098 C CA . ALA D 1 545 ? -41.130 15.763 109.589 1.000 41.538 623 ALA D CA 1
ATOM 19099 C C . ALA D 1 545 ? -39.803 15.650 110.345 1.000 43.206 623 ALA D C 1
ATOM 19100 O O . ALA D 1 545 ? -38.893 14.976 109.822 1.000 43.907 623 ALA D O 1
ATOM 19102 N N . GLY D 1 546 ? -39.712 16.265 111.532 1.000 44.318 624 GLY D N 1
ATOM 19103 C CA . GLY D 1 546 ? -38.539 16.169 112.423 1.000 46.311 624 GLY D CA 1
ATOM 19104 C C . GLY D 1 546 ? -38.304 14.750 112.910 1.000 47.413 624 GLY D C 1
ATOM 19105 O O . GLY D 1 546 ? -37.186 14.433 113.284 1.000 51.256 624 GLY D O 1
ATOM 19106 N N . GLU D 1 547 ? -39.349 13.933 112.944 1.000 48.527 625 GLU D N 1
ATOM 19107 C CA . GLU D 1 547 ? -39.344 12.535 113.460 1.000 50.588 625 GLU D CA 1
ATOM 19108 C C . GLU D 1 547 ? -38.845 11.578 112.364 1.000 50.909 625 GLU D C 1
ATOM 19109 O O . GLU D 1 547 ? -38.235 10.552 112.711 1.000 50.521 625 GLU D O 1
ATOM 19115 N N . VAL D 1 548 ? -39.060 11.926 111.092 1.000 52.056 626 VAL D N 1
ATOM 19116 C CA . VAL D 1 548 ? -38.632 11.121 109.902 1.000 52.632 626 VAL D CA 1
ATOM 19117 C C . VAL D 1 548 ? -37.150 10.763 110.039 1.000 50.786 626 VAL D C 1
ATOM 19118 O O . VAL D 1 548 ? -36.818 9.577 109.913 1.000 50.083 626 VAL D O 1
ATOM 19122 N N . THR D 1 549 ? -36.316 11.767 110.310 1.000 51.262 627 THR D N 1
ATOM 19123 C CA . THR D 1 549 ? -34.838 11.670 110.416 1.000 52.707 627 THR D CA 1
ATOM 19124 C C . THR D 1 549 ? -34.457 10.462 111.278 1.000 51.246 627 THR D C 1
ATOM 19125 O O . THR D 1 549 ? -33.449 9.805 110.953 1.000 51.609 627 THR D O 1
ATOM 19129 N N . ASP D 1 550 ? -35.227 10.196 112.341 1.000 50.124 628 ASP D N 1
ATOM 19130 C CA . ASP D 1 550 ? -34.953 9.141 113.351 1.000 49.909 628 ASP D CA 1
ATOM 19131 C C . ASP D 1 550 ? -35.683 7.839 112.991 1.000 49.655 628 ASP D C 1
ATOM 19132 O O . ASP D 1 550 ? -35.021 6.785 112.984 1.000 51.702 628 ASP D O 1
ATOM 19137 N N . THR D 1 551 ? -36.992 7.890 112.735 1.000 48.923 629 THR D N 1
ATOM 19138 C CA . THR D 1 551 ? -37.873 6.693 112.610 1.000 47.889 629 THR D CA 1
ATOM 19139 C C . THR D 1 551 ? -37.861 6.154 111.177 1.000 46.316 629 THR D C 1
ATOM 19140 O O . THR D 1 551 ? -38.027 4.925 111.016 1.000 48.046 629 THR D O 1
ATOM 19144 N N . GLY D 1 552 ? -37.738 7.037 110.184 1.000 44.371 630 GLY D N 1
ATOM 19145 C CA . GLY D 1 552 ? -37.899 6.689 108.762 1.000 43.171 630 GLY D CA 1
ATOM 19146 C C . GLY D 1 552 ? -39.344 6.373 108.400 1.000 42.484 630 GLY D C 1
ATOM 19147 O O . GLY D 1 552 ? -39.578 5.874 107.270 1.000 41.965 630 GLY D O 1
ATOM 19148 N N . ASP D 1 553 ? -40.296 6.690 109.292 1.000 42.069 631 ASP D N 1
ATOM 19149 C CA . ASP D 1 553 ? -41.744 6.471 109.060 1.000 41.276 631 ASP D CA 1
ATOM 19150 C C . ASP D 1 553 ? -42.275 7.596 108.172 1.000 40.890 631 ASP D C 1
ATOM 19151 O O . ASP D 1 553 ? -41.845 8.753 108.273 1.000 43.053 631 ASP D O 1
ATOM 19156 N N . PRO D 1 554 ? -43.261 7.302 107.299 1.000 37.818 632 PRO D N 1
ATOM 19157 C CA . PRO D 1 554 ? -43.904 8.347 106.511 1.000 36.943 632 PRO D CA 1
ATOM 19158 C C . PRO D 1 554 ? -44.734 9.325 107.359 1.000 36.732 632 PRO D C 1
ATOM 19159 O O . PRO D 1 554 ? -44.999 9.045 108.521 1.000 35.944 632 PRO D O 1
ATOM 19163 N N . ILE D 1 555 ? -45.113 10.455 106.756 1.000 35.990 633 ILE D N 1
ATOM 19164 C CA . ILE D 1 555 ? -46.016 11.469 107.369 1.000 36.116 633 ILE D CA 1
ATOM 19165 C C . ILE D 1 555 ? -47.463 11.026 107.113 1.000 35.040 633 ILE D C 1
ATOM 19166 O O . ILE D 1 555 ? -48.209 10.879 108.107 1.000 33.500 633 ILE D O 1
ATOM 19171 N N . VAL D 1 556 ? -47.818 10.807 105.841 1.000 33.040 634 VAL D N 1
ATOM 19172 C CA . VAL D 1 556 ? -49.156 10.306 105.425 1.000 32.153 634 VAL D CA 1
ATOM 19173 C C . VAL D 1 556 ? -49.150 8.777 105.534 1.000 32.825 634 VAL D C 1
ATOM 19174 O O . VAL D 1 556 ? -48.366 8.133 104.823 1.000 31.118 634 VAL D O 1
ATOM 19178 N N . ARG D 1 557 ? -50.015 8.235 106.399 1.000 33.461 635 ARG D N 1
ATOM 19179 C CA . ARG D 1 557 ? -50.064 6.801 106.780 1.000 33.657 635 ARG D CA 1
ATOM 19180 C C . ARG D 1 557 ? -51.423 6.221 106.401 1.000 33.810 635 ARG D C 1
ATOM 19181 O O . ARG D 1 557 ? -52.429 6.910 106.501 1.000 34.920 635 ARG D O 1
ATOM 19189 N N . PRO D 1 558 ? -51.500 4.942 105.964 1.000 34.126 636 PRO D N 1
ATOM 19190 C CA . PRO D 1 558 ? -52.786 4.280 105.740 1.000 34.877 636 PRO D CA 1
ATOM 19191 C C . PRO D 1 558 ? -53.469 3.927 107.072 1.000 35.974 636 PRO D C 1
ATOM 19192 O O . PRO D 1 558 ? -52.777 3.839 108.069 1.000 37.218 636 PRO D O 1
ATOM 19196 N N . LEU D 1 559 ? -54.786 3.719 107.070 1.000 36.246 637 LEU D N 1
ATOM 19197 C CA . LEU D 1 559 ? -55.542 3.356 108.300 1.000 38.175 637 LEU D CA 1
ATOM 19198 C C . LEU D 1 559 ? -54.945 2.095 108.928 1.000 38.301 637 LEU D C 1
ATOM 19199 O O . LEU D 1 559 ? -54.935 2.016 110.182 1.000 38.238 637 LEU D O 1
ATOM 19204 N N . TRP D 1 560 ? -54.439 1.161 108.107 1.000 36.983 638 TRP D N 1
ATOM 19205 C CA . TRP D 1 560 ? -53.917 -0.148 108.592 1.000 36.442 638 TRP D CA 1
ATOM 19206 C C . TRP D 1 560 ? -52.604 0.040 109.360 1.000 36.208 638 TRP D C 1
ATOM 19207 O O . TRP D 1 560 ? -52.215 -0.895 110.076 1.000 36.354 638 TRP D O 1
ATOM 19218 N N . TRP D 1 561 ? -51.964 1.206 109.248 1.000 35.938 639 TRP D N 1
ATOM 19219 C CA . TRP D 1 561 ? -50.732 1.532 110.014 1.000 36.865 639 TRP D CA 1
ATOM 19220 C C . TRP D 1 561 ? -50.958 1.253 111.504 1.000 37.828 639 TRP D C 1
ATOM 19221 O O . TRP D 1 561 ? -50.123 0.567 112.107 1.000 39.076 639 TRP D O 1
ATOM 19232 N N . ILE D 1 562 ? -52.059 1.761 112.065 1.000 39.051 640 ILE D N 1
ATOM 19233 C CA . ILE D 1 562 ? -52.390 1.658 113.518 1.000 38.962 640 ILE D CA 1
ATOM 19234 C C . ILE D 1 562 ? -53.303 0.451 113.771 1.000 39.306 640 ILE D C 1
ATOM 19235 O O . ILE D 1 562 ? -53.344 0.015 114.922 1.000 40.990 640 ILE D O 1
ATOM 19240 N N . ALA D 1 563 ? -53.988 -0.073 112.752 1.000 38.860 641 ALA D N 1
ATOM 19241 C CA . ALA D 1 563 ? -54.907 -1.239 112.839 1.000 39.664 641 ALA D CA 1
ATOM 19242 C C . ALA D 1 563 ? -54.474 -2.341 111.865 1.000 39.414 641 ALA D C 1
ATOM 19243 O O . ALA D 1 563 ? -55.204 -2.695 110.942 1.000 38.566 641 ALA D O 1
ATOM 19245 N N . PRO D 1 564 ? -53.270 -2.929 112.033 1.000 40.530 642 PRO D N 1
ATOM 19246 C CA . PRO D 1 564 ? -52.716 -3.835 111.023 1.000 41.451 642 PRO D CA 1
ATOM 19247 C C . PRO D 1 564 ? -53.482 -5.159 110.844 1.000 43.209 642 PRO D C 1
ATOM 19248 O O . PRO D 1 564 ? -53.373 -5.755 109.780 1.000 43.271 642 PRO D O 1
ATOM 19252 N N . GLY D 1 565 ? -54.264 -5.572 111.841 1.000 45.123 643 GLY D N 1
ATOM 19253 C CA . GLY D 1 565 ? -55.069 -6.806 111.777 1.000 47.550 643 GLY D CA 1
ATOM 19254 C C . GLY D 1 565 ? -56.477 -6.576 111.245 1.000 48.807 643 GLY D C 1
ATOM 19255 O O . GLY D 1 565 ? -57.279 -7.519 111.342 1.000 51.838 643 GLY D O 1
ATOM 19256 N N . ASP D 1 566 ? -56.767 -5.393 110.688 1.000 47.368 644 ASP D N 1
ATOM 19257 C CA . ASP D 1 566 ? -58.142 -4.931 110.363 1.000 46.950 644 ASP D CA 1
ATOM 19258 C C . ASP D 1 566 ? -58.360 -4.953 108.842 1.000 45.965 644 ASP D C 1
ATOM 19259 O O . ASP D 1 566 ? -57.766 -4.116 108.150 1.000 42.900 644 ASP D O 1
ATOM 19264 N N . GLU D 1 567 ? -59.212 -5.866 108.359 1.000 47.743 645 GLU D N 1
ATOM 19265 C CA . GLU D 1 567 ? -59.471 -6.139 106.918 1.000 47.705 645 GLU D CA 1
ATOM 19266 C C . GLU D 1 567 ? -60.080 -4.901 106.245 1.000 45.041 645 GLU D C 1
ATOM 19267 O O . GLU D 1 567 ? -59.763 -4.674 105.065 1.000 44.333 645 GLU D O 1
ATOM 19273 N N . THR D 1 568 ? -60.904 -4.122 106.956 1.000 43.405 646 THR D N 1
ATOM 19274 C CA . THR D 1 568 ? -61.533 -2.873 106.431 1.000 41.286 646 THR D CA 1
ATOM 19275 C C . THR D 1 568 ? -60.449 -1.805 106.245 1.000 39.244 646 THR D C 1
ATOM 19276 O O . THR D 1 568 ? -60.457 -1.145 105.188 1.000 38.723 646 THR D O 1
ATOM 19280 N N . ALA D 1 569 ? -59.554 -1.652 107.228 1.000 39.314 647 ALA D N 1
ATOM 19281 C CA . ALA D 1 569 ? -58.412 -0.708 107.192 1.000 39.026 647 ALA D CA 1
ATOM 19282 C C . ALA D 1 569 ? -57.479 -1.062 106.019 1.000 39.805 647 ALA D C 1
ATOM 19283 O O . ALA D 1 569 ? -56.874 -0.127 105.451 1.000 40.021 647 ALA D O 1
ATOM 19285 N N . HIS D 1 570 ? -57.359 -2.358 105.684 1.000 39.887 648 HIS D N 1
ATOM 19286 C CA . HIS D 1 570 ? -56.536 -2.877 104.559 1.000 39.541 648 HIS D CA 1
ATOM 19287 C C . HIS D 1 570 ? -57.074 -2.338 103.231 1.000 39.657 648 HIS D C 1
ATOM 19288 O O . HIS D 1 570 ? -56.240 -2.050 102.356 1.000 38.109 648 HIS D O 1
ATOM 19295 N N . ARG D 1 571 ? -58.401 -2.204 103.104 1.000 41.111 649 ARG D N 1
ATOM 19296 C CA . ARG D 1 571 ? -59.117 -1.946 101.821 1.000 42.454 649 ARG D CA 1
ATOM 19297 C C . ARG D 1 571 ? -59.332 -0.446 101.553 1.000 40.821 649 ARG D C 1
ATOM 19298 O O . ARG D 1 571 ? -59.467 -0.083 100.370 1.000 41.294 649 ARG D O 1
ATOM 19306 N N . ILE D 1 572 ? -59.391 0.396 102.585 1.000 39.195 650 ILE D N 1
ATOM 19307 C CA . ILE D 1 572 ? -59.893 1.798 102.472 1.000 38.082 650 ILE D CA 1
ATOM 19308 C C . ILE D 1 572 ? -58.903 2.659 101.678 1.000 35.916 650 ILE D C 1
ATOM 19309 O O . ILE D 1 572 ? -57.706 2.650 102.026 1.000 34.013 650 ILE D O 1
ATOM 19314 N N . ASP D 1 573 ? -59.414 3.386 100.674 1.000 34.841 651 ASP D N 1
ATOM 19315 C CA . ASP D 1 573 ? -58.637 4.296 99.791 1.000 34.783 651 ASP D CA 1
ATOM 19316 C C . ASP D 1 573 ? -59.139 5.745 99.885 1.000 35.280 651 ASP D C 1
ATOM 19317 O O . ASP D 1 573 ? -58.583 6.609 99.153 1.000 34.444 651 ASP D O 1
ATOM 19322 N N . SER D 1 574 ? -60.161 5.999 100.710 1.000 35.519 652 SER D N 1
ATOM 19323 C CA . SER D 1 574 ? -60.874 7.301 100.824 1.000 35.846 652 SER D CA 1
ATOM 19324 C C . SER D 1 574 ? -60.558 7.977 102.165 1.000 36.022 652 SER D C 1
ATOM 19325 O O . SER D 1 574 ? -61.156 9.045 102.445 1.000 36.314 652 SER D O 1
ATOM 19328 N N . GLN D 1 575 ? -59.689 7.362 102.980 1.000 35.159 653 GLN D N 1
ATOM 19329 C CA . GLN D 1 575 ? -59.228 7.928 104.274 1.000 34.260 653 GLN D CA 1
ATOM 19330 C C . GLN D 1 575 ? -57.723 7.718 104.406 1.000 33.408 653 GLN D C 1
ATOM 19331 O O . GLN D 1 575 ? -57.184 6.788 103.774 1.000 33.897 653 GLN D O 1
ATOM 19337 N N . PHE D 1 576 ? -57.095 8.539 105.244 1.000 33.289 654 PHE D N 1
ATOM 19338 C CA . PHE D 1 576 ? -55.658 8.455 105.582 1.000 32.919 654 PHE D CA 1
ATOM 19339 C C . PHE D 1 576 ? -55.425 9.067 106.959 1.000 33.706 654 PHE D C 1
ATOM 19340 O O . PHE D 1 576 ? -56.319 9.721 107.514 1.000 34.897 654 PHE D O 1
ATOM 19348 N N . LEU D 1 577 ? -54.232 8.814 107.492 1.000 33.897 655 LEU D N 1
ATOM 19349 C CA . LEU D 1 577 ? -53.722 9.352 108.774 1.000 34.686 655 LEU D CA 1
ATOM 19350 C C . LEU D 1 577 ? -52.606 10.345 108.468 1.000 34.629 655 LEU D C 1
ATOM 19351 O O . LEU D 1 577 ? -51.853 10.112 107.492 1.000 35.826 655 LEU D O 1
ATOM 19356 N N . ILE D 1 578 ? -52.533 11.419 109.254 1.000 33.918 656 ILE D N 1
ATOM 19357 C CA . ILE D 1 578 ? -51.305 12.238 109.440 1.000 34.109 656 ILE D CA 1
ATOM 19358 C C . ILE D 1 578 ? -50.710 11.797 110.778 1.000 35.177 656 ILE D C 1
ATOM 19359 O O . ILE D 1 578 ? -51.362 12.010 111.810 1.000 35.747 656 ILE D O 1
ATOM 19364 N N . GLY D 1 579 ? -49.538 11.161 110.749 1.000 34.876 657 GLY D N 1
ATOM 19365 C CA . GLY D 1 579 ? -48.993 10.422 111.897 1.000 35.144 657 GLY D CA 1
ATOM 19366 C C . GLY D 1 579 ? -49.950 9.320 112.314 1.000 35.630 657 GLY D C 1
ATOM 19367 O O . GLY D 1 579 ? -50.578 8.726 111.434 1.000 35.427 657 GLY D O 1
ATOM 19368 N N . ASP D 1 580 ? -50.075 9.069 113.617 1.000 36.455 658 ASP D N 1
ATOM 19369 C CA . ASP D 1 580 ? -50.996 8.056 114.194 1.000 37.565 658 ASP D CA 1
ATOM 19370 C C . ASP D 1 580 ? -52.230 8.754 114.783 1.000 37.738 658 ASP D C 1
ATOM 19371 O O . ASP D 1 580 ? -53.173 8.026 115.140 1.000 39.195 658 ASP D O 1
ATOM 19376 N N . THR D 1 581 ? -52.245 10.089 114.873 1.000 36.813 659 THR D N 1
ATOM 19377 C CA . THR D 1 581 ? -53.146 10.865 115.767 1.000 37.349 659 THR D CA 1
ATOM 19378 C C . THR D 1 581 ? -54.146 11.751 115.004 1.000 36.553 659 THR D C 1
ATOM 19379 O O . THR D 1 581 ? -55.066 12.259 115.673 1.000 37.268 659 THR D O 1
ATOM 19383 N N . LEU D 1 582 ? -54.017 11.955 113.691 1.000 35.008 660 LEU D N 1
ATOM 19384 C CA . LEU D 1 582 ? -55.003 12.756 112.907 1.000 34.498 660 LEU D CA 1
ATOM 19385 C C . LEU D 1 582 ? -55.578 11.890 111.786 1.000 33.395 660 LEU D C 1
ATOM 19386 O O . LEU D 1 582 ? -54.845 11.553 110.860 1.000 32.276 660 LEU D O 1
ATOM 19391 N N . LEU D 1 583 ? -56.864 11.559 111.879 1.000 34.625 661 LEU D N 1
ATOM 19392 C CA . LEU D 1 583 ? -57.603 10.741 110.885 1.000 34.851 661 LEU D CA 1
ATOM 19393 C C . LEU D 1 583 ? -58.457 11.663 110.003 1.000 34.890 661 LEU D C 1
ATOM 19394 O O . LEU D 1 583 ? -59.226 12.444 110.570 1.000 35.579 661 LEU D O 1
ATOM 19399 N N . VAL D 1 584 ? -58.309 11.562 108.678 1.000 34.374 662 VAL D N 1
ATOM 19400 C CA . VAL D 1 584 ? -58.924 12.472 107.668 1.000 33.876 662 VAL D CA 1
ATOM 19401 C C . VAL D 1 584 ? -59.826 11.639 106.749 1.000 34.042 662 VAL D C 1
ATOM 19402 O O . VAL D 1 584 ? -59.378 10.585 106.256 1.000 34.071 662 VAL D O 1
ATOM 19406 N N . ALA D 1 585 ? -61.060 12.097 106.536 1.000 35.573 663 ALA D N 1
ATOM 19407 C CA . ALA D 1 585 ? -62.095 11.408 105.729 1.000 35.774 663 ALA D CA 1
ATOM 19408 C C . ALA D 1 585 ? -62.792 12.443 104.852 1.000 36.108 663 ALA D C 1
ATOM 19409 O O . ALA D 1 585 ? -63.875 12.932 105.182 1.000 36.928 663 ALA D O 1
ATOM 19411 N N . PRO D 1 586 ? -62.179 12.818 103.710 1.000 34.985 664 PRO D N 1
ATOM 19412 C CA . PRO D 1 586 ? -62.766 13.817 102.826 1.000 35.777 664 PRO D CA 1
ATOM 19413 C C . PRO D 1 586 ? -63.905 13.239 101.983 1.000 35.769 664 PRO D C 1
ATOM 19414 O O . PRO D 1 586 ? -63.921 12.062 101.756 1.000 35.229 664 PRO D O 1
ATOM 19418 N N . VAL D 1 587 ? -64.824 14.095 101.547 1.000 37.112 665 VAL D N 1
ATOM 19419 C CA . VAL D 1 587 ? -65.825 13.755 100.498 1.000 37.891 665 VAL D CA 1
ATOM 19420 C C . VAL D 1 587 ? -65.110 13.818 99.148 1.000 37.912 665 VAL D C 1
ATOM 19421 O O . VAL D 1 587 ? -64.417 14.820 98.891 1.000 38.485 665 VAL D O 1
ATOM 19425 N N . LEU D 1 588 ? -65.260 12.774 98.340 1.000 39.150 666 LEU D N 1
ATOM 19426 C CA . LEU D 1 588 ? -64.525 12.574 97.061 1.000 40.224 666 LEU D CA 1
ATOM 19427 C C . LEU D 1 588 ? -65.524 12.293 95.932 1.000 42.010 666 LEU D C 1
ATOM 19428 O O . LEU D 1 588 ? -65.100 11.763 94.895 1.000 41.786 666 LEU D O 1
ATOM 19433 N N . GLU D 1 589 ? -66.796 12.655 96.125 1.000 45.080 667 GLU D N 1
ATOM 19434 C CA . GLU D 1 589 ? -67.893 12.446 95.143 1.000 47.680 667 GLU D CA 1
ATOM 19435 C C . GLU D 1 589 ? -68.703 13.732 95.011 1.000 48.880 667 GLU D C 1
ATOM 19436 O O . GLU D 1 589 ? -68.936 14.421 96.001 1.000 48.985 667 GLU D O 1
ATOM 19442 N N . PRO D 1 590 ? -69.197 14.063 93.796 1.000 50.047 668 PRO D N 1
ATOM 19443 C CA . PRO D 1 590 ? -70.060 15.232 93.615 1.000 50.718 668 PRO D CA 1
ATOM 19444 C C . PRO D 1 590 ? -71.454 14.993 94.231 1.000 51.292 668 PRO D C 1
ATOM 19445 O O . PRO D 1 590 ? -71.900 13.855 94.250 1.000 50.302 668 PRO D O 1
ATOM 19449 N N . GLY D 1 591 ? -72.083 16.058 94.735 1.000 51.965 669 GLY D N 1
ATOM 19450 C CA . GLY D 1 591 ? -73.470 16.074 95.241 1.000 53.616 669 GLY D CA 1
ATOM 19451 C C . GLY D 1 591 ? -73.646 15.283 96.525 1.000 53.226 669 GLY D C 1
ATOM 19452 O O . GLY D 1 591 ? -74.716 14.680 96.678 1.000 55.520 669 GLY D O 1
ATOM 19453 N N . LYS D 1 592 ? -72.661 15.307 97.426 1.000 52.828 670 LYS D N 1
ATOM 19454 C CA . LYS D 1 592 ? -72.690 14.537 98.704 1.000 53.895 670 LYS D CA 1
ATOM 19455 C C . LYS D 1 592 ? -72.415 15.468 99.885 1.000 53.143 670 LYS D C 1
ATOM 19456 O O . LYS D 1 592 ? -71.418 16.189 99.812 1.000 51.768 670 LYS D O 1
ATOM 19462 N N . GLN D 1 593 ? -73.294 15.460 100.895 1.000 54.735 671 GLN D N 1
ATOM 19463 C CA . GLN D 1 593 ? -73.148 16.259 102.145 1.000 55.231 671 GLN D CA 1
ATOM 19464 C C . GLN D 1 593 ? -72.952 15.314 103.336 1.000 53.223 671 GLN D C 1
ATOM 19465 O O . GLN D 1 593 ? -73.051 15.767 104.484 1.000 52.329 671 GLN D O 1
ATOM 19471 N N . GLU D 1 594 ? -72.647 14.049 103.054 1.000 51.795 672 GLU D N 1
ATOM 19472 C CA . GLU D 1 594 ? -72.302 13.024 104.073 1.000 50.358 672 GLU D CA 1
ATOM 19473 C C . GLU D 1 594 ? -71.493 11.912 103.401 1.000 46.334 672 GLU D C 1
ATOM 19474 O O . GLU D 1 594 ? -71.642 11.730 102.177 1.000 45.143 672 GLU D O 1
ATOM 19480 N N . ARG D 1 595 ? -70.687 11.204 104.189 1.000 43.241 673 ARG D N 1
ATOM 19481 C CA . ARG D 1 595 ? -70.014 9.952 103.776 1.000 41.626 673 ARG D CA 1
ATOM 19482 C C . ARG D 1 595 ? -69.935 9.003 104.973 1.000 41.567 673 ARG D C 1
ATOM 19483 O O . ARG D 1 595 ? -70.108 9.466 106.122 1.000 41.906 673 ARG D O 1
ATOM 19491 N N . ASP D 1 596 ? -69.680 7.722 104.695 1.000 39.954 674 ASP D N 1
ATOM 19492 C CA . ASP D 1 596 ? -69.313 6.706 105.708 1.000 39.114 674 ASP D CA 1
ATOM 19493 C C . ASP D 1 596 ? -67.857 6.948 106.110 1.000 37.157 674 ASP D C 1
ATOM 19494 O O . ASP D 1 596 ? -67.029 7.178 105.210 1.000 35.075 674 ASP D O 1
ATOM 19499 N N . VAL D 1 597 ? -67.574 6.934 107.415 1.000 36.777 675 VAL D N 1
ATOM 19500 C CA . VAL D 1 597 ? -66.209 7.128 107.987 1.000 36.079 675 VAL D CA 1
ATOM 19501 C C . VAL D 1 597 ? -65.887 5.927 108.880 1.000 36.581 675 VAL D C 1
ATOM 19502 O O . VAL D 1 597 ? -66.658 5.632 109.796 1.000 37.339 675 VAL D O 1
ATOM 19506 N N . TYR D 1 598 ? -64.793 5.226 108.607 1.000 35.806 676 TYR D N 1
ATOM 19507 C CA . TYR D 1 598 ? -64.305 4.087 109.426 1.000 36.245 676 TYR D CA 1
ATOM 19508 C C . TYR D 1 598 ? -63.283 4.589 110.439 1.000 36.313 676 TYR D C 1
ATOM 19509 O O . TYR D 1 598 ? -62.343 5.263 110.045 1.000 35.387 676 TYR D O 1
ATOM 19518 N N . LEU D 1 599 ? -63.508 4.307 111.717 1.000 38.359 677 LEU D N 1
ATOM 19519 C CA . LEU D 1 599 ? -62.535 4.556 112.814 1.000 39.730 677 LEU D CA 1
ATOM 19520 C C . LEU D 1 599 ? -61.954 3.191 113.198 1.000 41.312 677 LEU D C 1
ATOM 19521 O O . LEU D 1 599 ? -62.686 2.289 113.593 1.000 42.562 677 LEU D O 1
ATOM 19526 N N . PRO D 1 600 ? -60.635 2.982 113.002 1.000 42.952 678 PRO D N 1
ATOM 19527 C CA . PRO D 1 600 ? -60.075 1.638 112.926 1.000 44.319 678 PRO D CA 1
ATOM 19528 C C . PRO D 1 600 ? -59.734 1.064 114.303 1.000 46.501 678 PRO D C 1
ATOM 19529 O O . PRO D 1 600 ? -59.848 -0.154 114.496 1.000 49.632 678 PRO D O 1
ATOM 19533 N N . ALA D 1 601 ? -59.283 1.912 115.223 1.000 47.291 679 ALA D N 1
ATOM 19534 C CA . ALA D 1 601 ? -58.883 1.505 116.594 1.000 48.839 679 ALA D CA 1
ATOM 19535 C C . ALA D 1 601 ? -58.476 2.735 117.403 1.000 48.551 679 ALA D C 1
ATOM 19536 O O . ALA D 1 601 ? -58.038 3.723 116.789 1.000 47.756 679 ALA D O 1
ATOM 19538 N N . GLY D 1 602 ? -58.644 2.650 118.728 1.000 49.513 680 GLY D N 1
ATOM 19539 C CA . GLY D 1 602 ? -58.396 3.731 119.698 1.000 49.871 680 GLY D CA 1
ATOM 19540 C C . GLY D 1 602 ? -59.620 4.595 119.946 1.000 50.196 680 GLY D C 1
ATOM 19541 O O . GLY D 1 602 ? -60.674 4.290 119.376 1.000 50.649 680 GLY D O 1
ATOM 19542 N N . LYS D 1 603 ? -59.449 5.683 120.698 1.000 50.349 681 LYS D N 1
ATOM 19543 C CA . LYS D 1 603 ? -60.497 6.701 120.978 1.000 50.316 681 LYS D CA 1
ATOM 19544 C C . LYS D 1 603 ? -60.233 7.919 120.097 1.000 48.364 681 LYS D C 1
ATOM 19545 O O . LYS D 1 603 ? -59.053 8.338 119.994 1.000 48.084 681 LYS D O 1
ATOM 19551 N N . TRP D 1 604 ? -61.288 8.481 119.495 1.000 48.011 682 TRP D N 1
ATOM 19552 C CA . TRP D 1 604 ? -61.220 9.591 118.506 1.000 47.147 682 TRP D CA 1
ATOM 19553 C C . TRP D 1 604 ? -62.150 10.733 118.926 1.000 49.314 682 TRP D C 1
ATOM 19554 O O . TRP D 1 604 ? -63.325 10.462 119.228 1.000 50.609 682 TRP D O 1
ATOM 19565 N N . ARG D 1 605 ? -61.629 11.960 118.944 1.000 50.308 683 ARG D N 1
ATOM 19566 C CA . ARG D 1 605 ? -62.414 13.210 119.111 1.000 52.401 683 ARG D CA 1
ATOM 19567 C C . ARG D 1 605 ? -62.630 13.828 117.728 1.000 50.437 683 ARG D C 1
ATOM 19568 O O . ARG D 1 605 ? -61.632 14.132 117.052 1.000 48.822 683 ARG D O 1
ATOM 19576 N N . SER D 1 606 ? -63.884 13.980 117.312 1.000 50.675 684 SER D N 1
ATOM 19577 C CA . SER D 1 606 ? -64.252 14.576 115.999 1.000 51.037 684 SER D CA 1
ATOM 19578 C C . SER D 1 606 ? -63.987 16.083 116.021 1.000 51.810 684 SER D C 1
ATOM 19579 O O . SER D 1 606 ? -63.738 16.636 117.113 1.000 49.013 684 SER D O 1
ATOM 19582 N N . TYR D 1 607 ? -64.053 16.711 114.847 1.000 54.802 685 TYR D N 1
ATOM 19583 C CA . TYR D 1 607 ? -63.803 18.162 114.658 1.000 58.858 685 TYR D CA 1
ATOM 19584 C C . TYR D 1 607 ? -64.897 18.966 115.360 1.000 62.832 685 TYR D C 1
ATOM 19585 O O . TYR D 1 607 ? -64.636 20.122 115.719 1.000 63.366 685 TYR D O 1
ATOM 19594 N N . LYS D 1 608 ? -66.063 18.354 115.592 1.000 67.450 686 LYS D N 1
ATOM 19595 C CA . LYS D 1 608 ? -67.228 18.976 116.288 1.000 71.301 686 LYS D CA 1
ATOM 19596 C C . LYS D 1 608 ? -67.183 18.716 117.803 1.000 70.151 686 LYS D C 1
ATOM 19597 O O . LYS D 1 608 ? -68.048 19.268 118.496 1.000 70.828 686 LYS D O 1
ATOM 19603 N N . GLY D 1 609 ? -66.248 17.887 118.284 1.000 67.351 687 GLY D N 1
ATOM 19604 C CA . GLY D 1 609 ? -66.007 17.609 119.716 1.000 66.841 687 GLY D CA 1
ATOM 19605 C C . GLY D 1 609 ? -66.516 16.241 120.176 1.000 66.458 687 GLY D C 1
ATOM 19606 O O . GLY D 1 609 ? -66.294 15.905 121.350 1.000 66.972 687 GLY D O 1
ATOM 19607 N N . GLU D 1 610 ? -67.181 15.472 119.303 1.000 63.830 688 GLU D N 1
ATOM 19608 C CA . GLU D 1 610 ? -67.780 14.142 119.631 1.000 61.364 688 GLU D CA 1
ATOM 19609 C C . GLU D 1 610 ? -66.657 13.169 120.033 1.000 57.691 688 GLU D C 1
ATOM 19610 O O . GLU D 1 610 ? -65.692 13.060 119.262 1.000 55.172 688 GLU D O 1
ATOM 19616 N N . LEU D 1 611 ? -66.780 12.487 121.177 1.000 55.472 689 LEU D N 1
ATOM 19617 C CA . LEU D 1 611 ? -65.882 11.371 121.592 1.000 53.161 689 LEU D CA 1
ATOM 19618 C C . LEU D 1 611 ? -66.434 10.029 121.085 1.000 51.408 689 LEU D C 1
ATOM 19619 O O . LEU D 1 611 ? -67.492 9.609 121.559 1.000 53.597 689 LEU D O 1
ATOM 19624 N N . PHE D 1 612 ? -65.720 9.383 120.163 1.000 48.066 690 PHE D N 1
ATOM 19625 C CA . PHE D 1 612 ? -65.981 7.997 119.696 1.000 46.474 690 PHE D CA 1
ATOM 19626 C C . PHE D 1 612 ? -65.016 7.050 120.415 1.000 45.687 690 PHE D C 1
ATOM 19627 O O . PHE D 1 612 ? -63.821 7.066 120.057 1.000 44.687 690 PHE D O 1
ATOM 19635 N N . ASP D 1 613 ? -65.500 6.239 121.364 1.000 45.547 691 ASP D N 1
ATOM 19636 C CA . ASP D 1 613 ? -64.620 5.318 122.140 1.000 45.141 691 ASP D CA 1
ATOM 19637 C C . ASP D 1 613 ? -65.016 3.842 121.955 1.000 45.318 691 ASP D C 1
ATOM 19638 O O . ASP D 1 613 ? -64.469 3.001 122.687 1.000 45.475 691 ASP D O 1
ATOM 19643 N N . LYS D 1 614 ? -65.912 3.537 121.020 1.000 45.726 692 LYS D N 1
ATOM 19644 C CA . LYS D 1 614 ? -66.282 2.132 120.678 1.000 46.476 692 LYS D CA 1
ATOM 19645 C C . LYS D 1 614 ? -65.774 1.859 119.264 1.000 45.207 692 LYS D C 1
ATOM 19646 O O . LYS D 1 614 ? -66.548 2.084 118.308 1.000 46.214 692 LYS D O 1
ATOM 19652 N N . THR D 1 615 ? -64.529 1.392 119.154 1.000 43.878 693 THR D N 1
ATOM 19653 C CA . THR D 1 615 ? -63.854 1.128 117.854 1.000 41.474 693 THR D CA 1
ATOM 19654 C C . THR D 1 615 ? -63.236 -0.270 117.852 1.000 40.748 693 THR D C 1
ATOM 19655 O O . THR D 1 615 ? -62.860 -0.780 118.901 1.000 41.131 693 THR D O 1
ATOM 19659 N N . PRO D 1 616 ? -63.046 -0.901 116.673 1.000 39.430 694 PRO D N 1
ATOM 19660 C CA . PRO D 1 616 ? -63.330 -0.255 115.387 1.000 38.138 694 PRO D CA 1
ATOM 19661 C C . PRO D 1 616 ? -64.835 -0.122 115.130 1.000 38.026 694 PRO D C 1
ATOM 19662 O O . PRO D 1 616 ? -65.551 -0.906 115.663 1.000 38.540 694 PRO D O 1
ATOM 19666 N N . VAL D 1 617 ? -65.253 0.874 114.337 1.000 37.298 695 VAL D N 1
ATOM 19667 C CA . VAL D 1 617 ? -66.681 1.085 113.948 1.000 37.465 695 VAL D CA 1
ATOM 19668 C C . VAL D 1 617 ? -66.753 1.894 112.650 1.000 35.391 695 VAL D C 1
ATOM 19669 O O . VAL D 1 617 ? -65.907 2.777 112.454 1.000 33.617 695 VAL D O 1
ATOM 19673 N N . LEU D 1 618 ? -67.752 1.604 111.815 1.000 35.441 696 LEU D N 1
ATOM 19674 C CA . LEU D 1 618 ? -68.179 2.438 110.667 1.000 35.019 696 LEU D CA 1
ATOM 19675 C C . LEU D 1 618 ? -69.210 3.465 111.162 1.000 36.111 696 LEU D C 1
ATOM 19676 O O . LEU D 1 618 ? -70.262 3.048 111.653 1.000 36.898 696 LEU D O 1
ATOM 19681 N N . LEU D 1 619 ? -68.891 4.754 111.047 1.000 35.596 697 LEU D N 1
ATOM 19682 C CA . LEU D 1 619 ? -69.862 5.872 111.180 1.000 36.763 697 LEU D CA 1
ATOM 19683 C C . LEU D 1 619 ? -70.612 6.004 109.851 1.000 37.462 697 LEU D C 1
ATOM 19684 O O . LEU D 1 619 ? -69.986 6.415 108.869 1.000 36.342 697 LEU D O 1
ATOM 19689 N N . THR D 1 620 ? -71.894 5.641 109.808 1.000 39.458 698 THR D N 1
ATOM 19690 C CA . THR D 1 620 ? -72.726 5.722 108.575 1.000 40.648 698 THR D CA 1
ATOM 19691 C C . THR D 1 620 ? -73.296 7.136 108.413 1.000 42.108 698 THR D C 1
ATOM 19692 O O . THR D 1 620 ? -73.757 7.708 109.405 1.000 44.211 698 THR D O 1
ATOM 19696 N N . ASP D 1 621 ? -73.279 7.649 107.184 1.000 42.743 699 ASP D N 1
ATOM 19697 C CA . ASP D 1 621 ? -73.906 8.942 106.793 1.000 43.833 699 ASP D CA 1
ATOM 19698 C C . ASP D 1 621 ? -73.408 10.042 107.734 1.000 43.956 699 ASP D C 1
ATOM 19699 O O . ASP D 1 621 ? -74.237 10.781 108.274 1.000 44.681 699 ASP D O 1
ATOM 19704 N N . TYR D 1 622 ? -72.096 10.140 107.927 1.000 43.107 700 TYR D N 1
ATOM 19705 C CA . TYR D 1 622 ? -71.492 11.180 108.792 1.000 43.161 700 TYR D CA 1
ATOM 19706 C C . TYR D 1 622 ? -71.558 12.514 108.058 1.000 43.445 700 TYR D C 1
ATOM 19707 O O . TYR D 1 622 ? -71.007 12.638 106.973 1.000 43.332 700 TYR D O 1
ATOM 19716 N N . PRO D 1 623 ? -72.241 13.544 108.612 1.000 45.129 701 PRO D N 1
ATOM 19717 C CA . PRO D 1 623 ? -72.438 14.808 107.905 1.000 45.198 701 PRO D CA 1
ATOM 19718 C C . PRO D 1 623 ? -71.118 15.525 107.600 1.000 44.255 701 PRO D C 1
ATOM 19719 O O . PRO D 1 623 ? -70.291 15.672 108.490 1.000 43.483 701 PRO D O 1
ATOM 19723 N N . VAL D 1 624 ? -70.955 15.916 106.336 1.000 44.191 702 VAL D N 1
ATOM 19724 C CA . VAL D 1 624 ? -69.804 16.703 105.814 1.000 44.613 702 VAL D CA 1
ATOM 19725 C C . VAL D 1 624 ? -70.357 17.610 104.710 1.000 46.096 702 VAL D C 1
ATOM 19726 O O . VAL D 1 624 ? -70.470 17.131 103.565 1.000 46.950 702 VAL D O 1
ATOM 19730 N N . ASP D 1 625 ? -70.685 18.865 105.031 1.000 47.078 703 ASP D N 1
ATOM 19731 C CA . ASP D 1 625 ? -71.219 19.826 104.033 1.000 48.885 703 ASP D CA 1
ATOM 19732 C C . ASP D 1 625 ? -70.108 20.185 103.036 1.000 47.413 703 ASP D C 1
ATOM 19733 O O . ASP D 1 625 ? -68.945 19.791 103.257 1.000 44.983 703 ASP D O 1
ATOM 19738 N N . LEU D 1 626 ? -70.467 20.912 101.974 1.000 47.699 704 LEU D N 1
ATOM 19739 C CA . LEU D 1 626 ? -69.562 21.296 100.859 1.000 46.425 704 LEU D CA 1
ATOM 19740 C C . LEU D 1 626 ? -68.309 21.979 101.419 1.000 45.228 704 LEU D C 1
ATOM 19741 O O . LEU D 1 626 ? -67.223 21.743 100.857 1.000 44.597 704 LEU D O 1
ATOM 19746 N N . ASP D 1 627 ? -68.451 22.771 102.487 1.000 45.016 705 ASP D N 1
ATOM 19747 C CA . ASP D 1 627 ? -67.363 23.611 103.053 1.000 44.324 705 ASP D CA 1
ATOM 19748 C C . ASP D 1 627 ? -66.667 22.885 104.209 1.000 43.119 705 ASP D C 1
ATOM 19749 O O . ASP D 1 627 ? -65.975 23.563 104.985 1.000 43.113 705 ASP D O 1
ATOM 19754 N N . GLU D 1 628 ? -66.794 21.562 104.305 1.000 42.758 706 GLU D N 1
ATOM 19755 C CA . GLU D 1 628 ? -66.249 20.785 105.450 1.000 43.152 706 GLU D CA 1
ATOM 19756 C C . GLU D 1 628 ? -65.432 19.580 104.976 1.000 40.974 706 GLU D C 1
ATOM 19757 O O . GLU D 1 628 ? -65.614 19.117 103.835 1.000 39.930 706 GLU D O 1
ATOM 19763 N N . ILE D 1 629 ? -64.582 19.103 105.883 1.000 40.336 707 ILE D N 1
ATOM 19764 C CA . ILE D 1 629 ? -63.913 17.773 105.842 1.000 39.877 707 ILE D CA 1
ATOM 19765 C C . ILE D 1 629 ? -64.126 17.109 107.206 1.000 40.651 707 ILE D C 1
ATOM 19766 O O . ILE D 1 629 ? -64.054 17.823 108.230 1.000 41.334 707 ILE D O 1
ATOM 19771 N N . ALA D 1 630 ? -64.364 15.796 107.226 1.000 41.179 708 ALA D N 1
ATOM 19772 C CA . ALA D 1 630 ? -64.405 14.983 108.465 1.000 41.681 708 ALA D CA 1
ATOM 19773 C C . ALA D 1 630 ? -62.967 14.671 108.889 1.000 41.011 708 ALA D C 1
ATOM 19774 O O . ALA D 1 630 ? -62.233 14.056 108.089 1.000 39.825 708 ALA D O 1
ATOM 19776 N N . TYR D 1 631 ? -62.570 15.129 110.076 1.000 41.457 709 TYR D N 1
ATOM 19777 C CA . TYR D 1 631 ? -61.296 14.749 110.718 1.000 40.825 709 TYR D CA 1
ATOM 19778 C C . TYR D 1 631 ? -61.546 14.437 112.195 1.000 41.302 709 TYR D C 1
ATOM 19779 O O . TYR D 1 631 ? -62.536 14.920 112.797 1.000 42.356 709 TYR D O 1
ATOM 19788 N N . PHE D 1 632 ? -60.662 13.606 112.750 1.000 40.578 710 PHE D N 1
ATOM 19789 C CA . PHE D 1 632 ? -60.725 13.081 114.134 1.000 40.803 710 PHE D CA 1
ATOM 19790 C C . PHE D 1 632 ? -59.303 13.078 114.691 1.000 40.033 710 PHE D C 1
ATOM 19791 O O . PHE D 1 632 ? -58.360 12.784 113.916 1.000 39.113 710 PHE D O 1
ATOM 19799 N N . THR D 1 633 ? -59.164 13.395 115.982 1.000 40.182 711 THR D N 1
ATOM 19800 C CA . THR D 1 633 ? -57.869 13.461 116.706 1.000 40.509 711 THR D CA 1
ATOM 19801 C C . THR D 1 633 ? -57.856 12.375 117.787 1.000 41.812 711 THR D C 1
ATOM 19802 O O . THR D 1 633 ? -58.907 12.155 118.414 1.000 42.761 711 THR D O 1
ATOM 19806 N N . TRP D 1 634 ? -56.714 11.718 117.989 1.000 42.442 712 TRP D N 1
ATOM 19807 C CA . TRP D 1 634 ? -56.478 10.723 119.067 1.000 45.530 712 TRP D CA 1
ATOM 19808 C C . TRP D 1 634 ? -56.852 11.311 120.437 1.000 46.633 712 TRP D C 1
ATOM 19809 O O . TRP D 1 634 ? -56.546 12.494 120.660 1.000 47.528 712 TRP D O 1
ATOM 19820 N N . ALA D 1 635 ? -57.510 10.531 121.306 1.000 47.674 713 ALA D N 1
ATOM 19821 C CA . ALA D 1 635 ? -58.047 10.991 122.614 1.000 48.655 713 ALA D CA 1
ATOM 19822 C C . ALA D 1 635 ? -57.426 10.188 123.768 1.000 48.889 713 ALA D C 1
ATOM 19823 O O . ALA D 1 635 ? -57.087 9.020 123.605 1.000 47.512 713 ALA D O 1
#